Protein 2YST (pdb70)

InterPro domains:
  IPR002126 Cadherin-like [PF00028] (258-298)
  IPR002126 Cadherin-like [PF00028] (313-405)
  IPR002126 Cadherin-like [PF00028] (430-525)
  IPR002126 Cadherin-like [PF00028] (542-629)
  IPR002126 Cadherin-like [PF00028] (644-732)
  IPR002126 Cadherin-like [PF00028] (757-839)
  IPR002126 Cadherin-like [PR00205] (356-375)
  IPR002126 Cadherin-like [PR00205] (535-564)
  IPR002126 Cadherin-like [PR00205] (604-616)
  IPR002126 Cadherin-like [PR00205] (618-637)
  IPR002126 Cadherin-like [PR00205] (637-650)
  IPR002126 Cadherin-like [PR00205] (690-716)
  IPR002126 Cadherin-like [PR00205] (724-741)
  IPR002126 Cadherin-like [PS50268] (52-143)
  IPR002126 Cadherin-like [PS50268] (144-308)
  IPR002126 Cadherin-like [PS50268] (309-415)
  IPR002126 Cadherin-like [PS50268] (432-535)
  IPR002126 Cadherin-like [PS50268] (536-639)
  IPR002126 Cadherin-like [PS50268] (640-742)
  IPR002126 Cadherin-like [PS50268] (745-862)

Sequence (119 aa):
GSSGSSGNDNSPRFEKSVYEADLAENSAPGTPILQLRAADLDVGVNGQIEYVFGAATESVRRLLRLDETSGWLSVLHRIDREEVNQLRFTVMARDRGQPPKTDKATVVLNIKDENDNVPGSSGSSGNDNSPRFEKSVYEADLAENSAPGTPILQLRAADLDVGVNGQIEYVFGAATESVRRLLRLDETSGWLSVLHRIDREEVNQLRFTVMARDRGQPPKTDKATVVLNIKDENDNVPGSSGSSGNDNSPRFEKSVYEADLAENSAPGTPILQLRAADLDVGVNGQIEYVFGAATESVRRLLRLDETSGWLSVLHRIDREEVNQLRFTVMARDRGQPPKTDKATVVLNIKDENDNVPGSSGSSGNDNSPRFEKSVYEADLAENSAPGTPILQLRAADLDVGVNGQIEYVFGAATESVRRLLRLDETSGWLSVLHRIDREEVNQLRFTVMARDRGQPPKTDKATVVLNIKDENDNVPGSSGSSGNDNSPRFEKSVYEADLAENSAPGTPILQLRAADLDVGVNGQIEYVFGAATESVRRLLRLDETSGWLSVLHRIDREEVNQLRFTVMARDRGQPPKTDKATVVLNIKDENDNVPGSSGSSGNDNSPRFEKSVYEADLAENSAPGTPILQLRAADLDVGVNGQIEYVFGAATESVRRLLRLDETSGWLSVLHRIDREEVNQLRFTVMARDRGQPPKTDKATVVLNIKDENDNVPGSSGSSGNDNSPRFEKSVYEADLAENSAPGTPILQLRAADLDVGVNGQIEYVFGAATESVRRLLRLDETSGWLSVLHRIDREEVNQLRFTVMARDRGQPPKTDKATVVLNIKDENDNVPGSSGSSGNDNSPRFEKSVYEADLAENSAPGTPILQLRAADLDVGVNGQIEYVFGAATESVRRLLRLDETSGWLSVLHRIDREEVNQLRFTVMARDRGQPPKTDKATVVLNIKDENDNVPGSSGSSGNDNSPRFEKSVYEADLAENSAPGTPILQLRAADLDVGVNGQIEYVFGAATESVRRLLRLDETSGWLSVLHRIDREEVNQLRFTVMARDRGQPPKTDKATVVLNIKDENDNVPGSSGSSGNDNSPRFEKSVYEADLAENSAPGTPILQLRAADLDVGVNGQIEYVFGAATESVRRLLRLDETSGWLSVLHRIDREEVNQLRFTVMARDRGQPPKTDKATVVLNIKDENDNVPGSSGSSGNDNSPRFEKSVYEADLAENSAPGTPILQLRAADLDVGVNGQIEYVFGAATESVRRLLRLDETSGWLSVLHRIDREEVNQLRFTVMARDRGQPPKTDKATVVLNIKDENDNVPGSSGSSGNDNSPRFEKSVYEADLAENSAPGTPILQLRAADLDVGVNGQIEYVFGAATESVRRLLRLDETSGWLSVLHRIDREEVNQLRFTVMARDRGQPPKTDKATVVLNIKDENDNVPGSSGSSGNDNSPRFEKSVYEADLAENSAPGTPILQLRAADLDVGVNGQIEYVFGAATESVRRLLRLDETSGWLSVLHRIDREEVNQLRFTVMARDRGQPPKTDKATVVLNIKDENDNVPGSSGSSGNDNSPRFEKSVYEADLAENSAPGTPILQLRAADLDVGVNGQIEYVFGAATESVRRLLRLDETSGWLSVLHRIDREEVNQLRFTVMARDRGQPPKTDKATVVLNIKDENDNVPGSSGSSGNDNSPRFEKSVYEADLAENSAPGTPILQLRAADLDVGVNGQIEYVFGAATESVRRLLRLDETSGWLSVLHRIDREEVNQLRFTVMARDRGQPPKTDKATVVLNIKDENDNVPGSSGSSGNDNSPRFEKSVYEADLAENSAPGTPILQLRAADLDVGVNGQIEYVFGAATESVRRLLRLDETSGWLSVLHRIDREEVNQLRFTVMARDRGQPPKTDKATVVLNIKDENDNVPGSSGSSGNDNSPRFEKSVYEADLAENSAPGTPILQLRAADLDVGVNGQIEYVFGAATESVRRLLRLDETSGWLSVLHRIDREEVNQLRFTVMARDRGQPPKTDKATVVLNIKDENDNVPGSSGSSGNDNSPRFEKSVYEADLAENSAPGTPILQLRAADLDVGVNGQIEYVFGAATESVRRLLRLDETSGWLSVLHRIDREEVNQLRFTVMARDRGQPPKTDKATVVLNIKDENDNVPGSSGSSGNDNSPRFEKSVYEADLAENSAPGTPILQLRAADLDVGVNGQIEYVFGAATESVRRLLRLDETSGWLSVLHRIDREEVNQLRFTVMARDRGQPPKTDKATVVLNIKDENDNVPGSSGSSGNDNSPRFEKSVYEADLAENSAPGTPILQLRAADLDVGVNGQIEYVFGAATESVRRLLRLDETSGWLSVLHRIDREEVNQLRFTVMARDRGQPPKTDKATVVLNIKDENDNVP

Radius of gyration: 16.53 Å; Cα contacts (8 Å, |Δi|>4): 238; chains: 1; bounding box: 37×49×38 Å

Nearest PDB structures (foldseek):
  2yst-assembly1_A  TM=8.712E-01  e=1.179E-19  Homo sapiens
  6pim-assembly1_A  TM=8.375E-01  e=2.514E-11  Homo sapiens
  6mga-assembly1_A  TM=8.594E-01  e=1.061E-10  Homo sapiens
  6bx7-assembly1_A-2  TM=8.614E-01  e=1.999E-10  Homo sapiens
  6vfp-assembly1_A-2  TM=8.675E-01  e=1.684E-09  Homo sapiens

Structure (mmCIF, N/CA/C/O backbone):
data_2YST
#
_entry.id   2YST
#
loop_
_atom_site.group_PDB
_atom_site.id
_atom_site.type_symbol
_atom_site.label_atom_id
_atom_site.label_alt_id
_atom_site.label_comp_id
_atom_site.label_asym_id
_atom_site.label_entity_id
_atom_site.label_seq_id
_atom_site.pdbx_PDB_ins_code
_atom_site.Cartn_x
_atom_site.Cartn_y
_atom_site.Cartn_z
_atom_site.occupancy
_atom_site.B_iso_or_equiv
_atom_site.auth_seq_id
_atom_site.auth_comp_id
_atom_site.auth_asym_id
_atom_site.auth_atom_id
_atom_site.pdbx_PDB_model_num
ATOM 1 N N . GLY A 1 1 ? 21.236 20.235 24.895 1.00 0.00 1 GLY A N 1
ATOM 2 C CA . GLY A 1 1 ? 21.171 18.806 24.646 1.00 0.00 1 GLY A CA 1
ATOM 3 C C . GLY A 1 1 ? 21.691 18.433 23.272 1.00 0.00 1 GLY A C 1
ATOM 4 O O . GLY A 1 1 ? 22.886 18.551 23.000 1.00 0.00 1 GLY A O 1
ATOM 8 N N . SER A 1 2 ? 20.793 17.980 22.403 1.00 0.00 2 SER A N 1
ATOM 9 C CA . SER A 1 2 ? 21.170 17.583 21.052 1.00 0.00 2 SER A CA 1
ATOM 10 C C . SER A 1 2 ? 20.367 18.361 20.013 1.00 0.00 2 SER A C 1
ATOM 11 O O . SER A 1 2 ? 20.930 19.082 19.190 1.00 0.00 2 SER A O 1
ATOM 19 N N . SER A 1 3 ? 19.047 18.208 20.059 1.00 0.00 3 SER A N 1
ATOM 20 C CA . SER A 1 3 ? 18.165 18.892 19.121 1.00 0.00 3 SER A CA 1
ATOM 21 C C . SER A 1 3 ? 16.782 19.102 19.729 1.00 0.00 3 SER A C 1
ATOM 22 O O . SER A 1 3 ? 16.505 18.651 20.840 1.00 0.00 3 SER A O 1
ATOM 30 N N . GLY A 1 4 ? 15.917 19.792 18.992 1.00 0.00 4 GLY A N 1
ATOM 31 C CA . GLY A 1 4 ? 14.573 20.051 19.474 1.00 0.00 4 GLY A CA 1
ATOM 32 C C . GLY A 1 4 ? 13.758 20.882 18.503 1.00 0.00 4 GLY A C 1
ATOM 33 O O . GLY A 1 4 ? 13.329 21.988 18.831 1.00 0.00 4 GLY A O 1
ATOM 37 N N . SER A 1 5 ? 13.546 20.349 17.304 1.00 0.00 5 SER A N 1
ATOM 38 C CA . SER A 1 5 ? 12.782 21.052 16.279 1.00 0.00 5 SER A CA 1
ATOM 39 C C . SER A 1 5 ? 11.422 21.485 16.817 1.00 0.00 5 SER A C 1
ATOM 40 O O . SER A 1 5 ? 10.764 20.740 17.544 1.00 0.00 5 SER A O 1
ATOM 48 N N . SER A 1 6 ? 11.006 22.694 16.455 1.00 0.00 6 SER A N 1
ATOM 49 C CA . SER A 1 6 ? 9.726 23.229 16.903 1.00 0.00 6 SER A CA 1
ATOM 50 C C . SER A 1 6 ? 9.241 24.333 15.969 1.00 0.00 6 SER A C 1
ATOM 51 O O . SER A 1 6 ? 9.898 25.362 15.812 1.00 0.00 6 SER A O 1
ATOM 59 N N . GLY A 1 7 ? 8.086 24.111 15.349 1.00 0.00 7 GLY A N 1
ATOM 60 C CA . GLY A 1 7 ? 7.532 25.095 14.438 1.00 0.00 7 GLY A CA 1
ATOM 61 C C . GLY A 1 7 ? 6.611 24.475 13.406 1.00 0.00 7 GLY A C 1
ATOM 62 O O . GLY A 1 7 ? 5.707 23.714 13.748 1.00 0.00 7 GLY A O 1
ATOM 66 N N . ASN A 1 8 ? 6.840 24.802 12.138 1.00 0.00 8 ASN A N 1
ATOM 67 C CA . ASN A 1 8 ? 6.022 24.273 11.052 1.00 0.00 8 ASN A CA 1
ATOM 68 C C . ASN A 1 8 ? 6.897 23.700 9.941 1.00 0.00 8 ASN A C 1
ATOM 69 O O . ASN A 1 8 ? 7.934 24.269 9.598 1.00 0.00 8 ASN A O 1
ATOM 80 N N . ASP A 1 9 ? 6.472 22.573 9.383 1.00 0.00 9 ASP A N 1
ATOM 81 C CA . ASP A 1 9 ? 7.215 21.923 8.309 1.00 0.00 9 ASP A CA 1
ATOM 82 C C . ASP A 1 9 ? 6.271 21.191 7.361 1.00 0.00 9 ASP A C 1
ATOM 83 O O . ASP A 1 9 ? 5.433 20.400 7.791 1.00 0.00 9 ASP A O 1
ATOM 92 N N . ASN A 1 10 ? 6.413 21.462 6.067 1.00 0.00 10 ASN A N 1
ATOM 93 C CA . ASN A 1 10 ? 5.571 20.830 5.057 1.00 0.00 10 ASN A CA 1
ATOM 94 C C . ASN A 1 10 ? 6.172 19.504 4.601 1.00 0.00 10 ASN A C 1
ATOM 95 O O . ASN A 1 10 ? 6.043 19.119 3.439 1.00 0.00 10 ASN A O 1
ATOM 106 N N . SER A 1 11 ? 6.829 18.809 5.524 1.00 0.00 11 SER A N 1
ATOM 107 C CA . SER A 1 11 ? 7.453 17.527 5.216 1.00 0.00 11 SER A CA 1
ATOM 108 C C . SER A 1 11 ? 6.417 16.525 4.716 1.00 0.00 11 SER A C 1
ATOM 109 O O . SER A 1 11 ? 5.241 16.576 5.077 1.00 0.00 11 SER A O 1
ATOM 117 N N . PRO A 1 12 ? 6.863 15.590 3.864 1.00 0.00 12 PRO A N 1
ATOM 118 C CA . PRO A 1 12 ? 5.992 14.558 3.295 1.00 0.00 12 PRO A CA 1
ATOM 119 C C . PRO A 1 12 ? 5.548 13.536 4.336 1.00 0.00 12 PRO A C 1
ATOM 120 O O . PRO A 1 12 ? 6.365 13.011 5.093 1.00 0.00 12 PRO A O 1
ATOM 131 N N . ARG A 1 13 ? 4.248 13.258 4.369 1.00 0.00 13 ARG A N 1
ATOM 132 C CA . ARG A 1 13 ? 3.696 12.300 5.318 1.00 0.00 13 ARG A CA 1
ATOM 133 C C . ARG A 1 13 ? 2.671 11.394 4.642 1.00 0.00 13 ARG A C 1
ATOM 134 O O . ARG A 1 13 ? 1.756 11.868 3.968 1.00 0.00 13 ARG A O 1
ATOM 155 N N . PHE A 1 14 ? 2.831 10.088 4.826 1.00 0.00 14 PHE A N 1
ATOM 156 C CA . PHE A 1 14 ? 1.921 9.115 4.233 1.00 0.00 14 PHE A CA 1
ATOM 157 C C . PHE A 1 14 ? 0.602 9.066 4.999 1.00 0.00 14 PHE A C 1
ATOM 158 O O . PHE A 1 14 ? 0.545 9.412 6.179 1.00 0.00 14 PHE A O 1
ATOM 175 N N . GLU A 1 15 ? -0.455 8.633 4.319 1.00 0.00 15 GLU A N 1
ATOM 176 C CA . GLU A 1 15 ? -1.773 8.539 4.936 1.00 0.00 15 GLU A CA 1
ATOM 177 C C . GLU A 1 15 ? -1.764 7.543 6.092 1.00 0.00 15 GLU A C 1
ATOM 178 O O . GLU A 1 15 ? -2.229 7.845 7.191 1.00 0.00 15 GLU A O 1
ATOM 190 N N . LYS A 1 16 ? -1.232 6.353 5.835 1.00 0.00 16 LYS A N 1
ATOM 191 C CA . LYS A 1 16 ? -1.160 5.310 6.852 1.00 0.00 16 LYS A CA 1
ATOM 192 C C . LYS A 1 16 ? 0.288 5.025 7.238 1.00 0.00 16 LYS A C 1
ATOM 193 O O . LYS A 1 16 ? 1.147 4.852 6.374 1.00 0.00 16 LYS A O 1
ATOM 212 N N . SER A 1 17 ? 0.550 4.976 8.540 1.00 0.00 17 SER A N 1
ATOM 213 C CA . SER A 1 17 ? 1.894 4.714 9.039 1.00 0.00 17 SER A CA 1
ATOM 214 C C . SER A 1 17 ? 2.409 3.370 8.533 1.00 0.00 17 SER A C 1
ATOM 215 O O . SER A 1 17 ? 3.554 3.256 8.096 1.00 0.00 17 SER A O 1
ATOM 223 N N . VAL A 1 18 ? 1.555 2.354 8.596 1.00 0.00 18 VAL A N 1
ATOM 224 C CA . VAL A 1 18 ? 1.921 1.017 8.143 1.00 0.00 18 VAL A CA 1
ATOM 225 C C . VAL A 1 18 ? 0.911 0.482 7.135 1.00 0.00 18 VAL A C 1
ATOM 226 O O . VAL A 1 18 ? -0.132 -0.055 7.511 1.00 0.00 18 VAL A O 1
ATOM 239 N N . TYR A 1 19 ? 1.226 0.631 5.853 1.00 0.00 19 TYR A N 1
ATOM 240 C CA . TYR A 1 19 ? 0.345 0.164 4.790 1.00 0.00 19 TYR A CA 1
ATOM 241 C C . TYR A 1 19 ? 0.216 -1.356 4.817 1.00 0.00 19 TYR A C 1
ATOM 242 O O . TYR A 1 19 ? 1.158 -2.075 4.487 1.00 0.00 19 TYR A O 1
ATOM 260 N N . GLU A 1 20 ? -0.959 -1.836 5.213 1.00 0.00 20 GLU A N 1
ATOM 261 C CA . GLU A 1 20 ? -1.212 -3.271 5.283 1.00 0.00 20 GLU A CA 1
ATOM 262 C C . GLU A 1 20 ? -2.127 -3.718 4.147 1.00 0.00 20 GLU A C 1
ATOM 263 O O . GLU A 1 20 ? -3.252 -3.237 4.016 1.00 0.00 20 GLU A O 1
ATOM 275 N N . ALA A 1 21 ? -1.635 -4.642 3.328 1.00 0.00 21 ALA A N 1
ATOM 276 C CA . ALA A 1 21 ? -2.408 -5.156 2.204 1.00 0.00 21 ALA A CA 1
ATOM 277 C C . ALA A 1 21 ? -2.166 -6.649 2.008 1.00 0.00 21 ALA A C 1
ATOM 278 O O . ALA A 1 21 ? -1.149 -7.185 2.450 1.00 0.00 21 ALA A O 1
ATOM 285 N N . ASP A 1 22 ? -3.104 -7.314 1.343 1.00 0.00 22 ASP A N 1
ATOM 286 C CA . ASP A 1 22 ? -2.992 -8.745 1.088 1.00 0.00 22 ASP A CA 1
ATOM 287 C C . ASP A 1 22 ? -2.587 -9.009 -0.359 1.00 0.00 22 ASP A C 1
ATOM 288 O O . ASP A 1 22 ? -3.278 -8.599 -1.293 1.00 0.00 22 ASP A O 1
ATOM 297 N N . LEU A 1 23 ? -1.463 -9.694 -0.538 1.00 0.00 23 LEU A N 1
ATOM 298 C CA . LEU A 1 23 ? -0.965 -10.012 -1.872 1.00 0.00 23 LEU A CA 1
ATOM 299 C C . LEU A 1 23 ? -1.082 -11.507 -2.155 1.00 0.00 23 LEU A C 1
ATOM 300 O O . LEU A 1 23 ? -0.527 -12.331 -1.429 1.00 0.00 23 LEU A O 1
ATOM 316 N N . ALA A 1 24 ? -1.806 -11.848 -3.216 1.00 0.00 24 ALA A N 1
ATOM 317 C CA . ALA A 1 24 ? -1.992 -13.242 -3.597 1.00 0.00 24 ALA A CA 1
ATOM 318 C C . ALA A 1 24 ? -0.707 -13.831 -4.168 1.00 0.00 24 ALA A C 1
ATOM 319 O O . ALA A 1 24 ? -0.247 -13.424 -5.234 1.00 0.00 24 ALA A O 1
ATOM 326 N N . GLU A 1 25 ? -0.132 -14.792 -3.451 1.00 0.00 25 GLU A N 1
ATOM 327 C CA . GLU A 1 25 ? 1.102 -15.435 -3.886 1.00 0.00 25 GLU A CA 1
ATOM 328 C C . GLU A 1 25 ? 1.076 -15.698 -5.389 1.00 0.00 25 GLU A C 1
ATOM 329 O O . GLU A 1 25 ? 2.115 -15.693 -6.049 1.00 0.00 25 GLU A O 1
ATOM 341 N N . ASN A 1 26 ? -0.118 -15.930 -5.924 1.00 0.00 26 ASN A N 1
ATOM 342 C CA . ASN A 1 26 ? -0.280 -16.196 -7.349 1.00 0.00 26 ASN A CA 1
ATOM 343 C C . ASN A 1 26 ? -0.371 -14.894 -8.139 1.00 0.00 26 ASN A C 1
ATOM 344 O O . ASN A 1 26 ? -1.045 -14.825 -9.166 1.00 0.00 26 ASN A O 1
ATOM 355 N N . SER A 1 27 ? 0.314 -13.864 -7.652 1.00 0.00 27 SER A N 1
ATOM 356 C CA . SER A 1 27 ? 0.308 -12.563 -8.310 1.00 0.00 27 SER A CA 1
ATOM 357 C C . SER A 1 27 ? 1.369 -12.504 -9.406 1.00 0.00 27 SER A C 1
ATOM 358 O O . SER A 1 27 ? 2.552 -12.726 -9.151 1.00 0.00 27 SER A O 1
ATOM 366 N N . ALA A 1 28 ? 0.935 -12.202 -10.625 1.00 0.00 28 ALA A N 1
ATOM 367 C CA . ALA A 1 28 ? 1.846 -12.111 -11.759 1.00 0.00 28 ALA A CA 1
ATOM 368 C C . ALA A 1 28 ? 2.994 -11.151 -11.465 1.00 0.00 28 ALA A C 1
ATOM 369 O O . ALA A 1 28 ? 2.976 -10.404 -10.487 1.00 0.00 28 ALA A O 1
ATOM 376 N N . PRO A 1 29 ? 4.019 -11.172 -12.330 1.00 0.00 29 PRO A N 1
ATOM 377 C CA . PRO A 1 29 ? 5.196 -10.309 -12.184 1.00 0.00 29 PRO A CA 1
ATOM 378 C C . PRO A 1 29 ? 4.875 -8.842 -12.447 1.00 0.00 29 PRO A C 1
ATOM 379 O O . PRO A 1 29 ? 5.764 -7.991 -12.438 1.00 0.00 29 PRO A O 1
ATOM 390 N N . GLY A 1 30 ? 3.598 -8.552 -12.680 1.00 0.00 30 GLY A N 1
ATOM 391 C CA . GLY A 1 30 ? 3.183 -7.186 -12.941 1.00 0.00 30 GLY A CA 1
ATOM 392 C C . GLY A 1 30 ? 1.816 -6.875 -12.367 1.00 0.00 30 GLY A C 1
ATOM 393 O O . GLY A 1 30 ? 1.054 -6.098 -12.942 1.00 0.00 30 GLY A O 1
ATOM 397 N N . THR A 1 31 ? 1.502 -7.485 -11.228 1.00 0.00 31 THR A N 1
ATOM 398 C CA . THR A 1 31 ? 0.216 -7.272 -10.576 1.00 0.00 31 THR A CA 1
ATOM 399 C C . THR A 1 31 ? 0.282 -6.106 -9.597 1.00 0.00 31 THR A C 1
ATOM 400 O O . THR A 1 31 ? 1.188 -6.010 -8.769 1.00 0.00 31 THR A O 1
ATOM 411 N N . PRO A 1 32 ? -0.700 -5.197 -9.690 1.00 0.00 32 PRO A N 1
ATOM 412 C CA . PRO A 1 32 ? -0.776 -4.021 -8.819 1.00 0.00 32 PRO A CA 1
ATOM 413 C C . PRO A 1 32 ? -1.118 -4.388 -7.379 1.00 0.00 32 PRO A C 1
ATOM 414 O O . PRO A 1 32 ? -2.126 -5.045 -7.119 1.00 0.00 32 PRO A O 1
ATOM 425 N N . ILE A 1 33 ? -0.274 -3.958 -6.447 1.00 0.00 33 ILE A N 1
ATOM 426 C CA . ILE A 1 33 ? -0.489 -4.240 -5.033 1.00 0.00 33 ILE A CA 1
ATOM 427 C C . ILE A 1 33 ? -1.257 -3.109 -4.358 1.00 0.00 33 ILE A C 1
ATOM 428 O O . ILE A 1 33 ? -2.382 -3.298 -3.893 1.00 0.00 33 ILE A O 1
ATOM 444 N N . LEU A 1 34 ? -0.643 -1.932 -4.308 1.00 0.00 34 LEU A N 1
ATOM 445 C CA . LEU A 1 34 ? -1.270 -0.768 -3.690 1.00 0.00 34 LEU A CA 1
ATOM 446 C C . LEU A 1 34 ? -0.560 0.517 -4.105 1.00 0.00 34 LEU A C 1
ATOM 447 O O . LEU A 1 34 ? 0.440 0.480 -4.822 1.00 0.00 34 LEU A O 1
ATOM 463 N N . GLN A 1 35 ? -1.082 1.650 -3.648 1.00 0.00 35 GLN A N 1
ATOM 464 C CA . GLN A 1 35 ? -0.497 2.946 -3.971 1.00 0.00 35 GLN A CA 1
ATOM 465 C C . GLN A 1 35 ? -0.100 3.695 -2.704 1.00 0.00 35 GLN A C 1
ATOM 466 O O . GLN A 1 35 ? -0.789 3.623 -1.685 1.00 0.00 35 GLN A O 1
ATOM 480 N N . LEU A 1 36 ? 1.014 4.415 -2.772 1.00 0.00 36 LEU A N 1
ATOM 481 C CA . LEU A 1 36 ? 1.504 5.178 -1.629 1.00 0.00 36 LEU A CA 1
ATOM 482 C C . LEU A 1 36 ? 1.188 6.662 -1.790 1.00 0.00 36 LEU A C 1
ATOM 483 O O . LEU A 1 36 ? 1.829 7.361 -2.574 1.00 0.00 36 LEU A O 1
ATOM 499 N N . ARG A 1 37 ? 0.198 7.135 -1.040 1.00 0.00 37 ARG A N 1
ATOM 500 C CA . ARG A 1 37 ? -0.202 8.536 -1.099 1.00 0.00 37 ARG A CA 1
ATOM 501 C C . ARG A 1 37 ? 0.700 9.396 -0.218 1.00 0.00 37 ARG A C 1
ATOM 502 O O . ARG A 1 37 ? 1.246 8.923 0.778 1.00 0.00 37 ARG A O 1
ATOM 523 N N . ALA A 1 38 ? 0.851 10.662 -0.594 1.00 0.00 38 ALA A N 1
ATOM 524 C CA . ALA A 1 38 ? 1.685 11.588 0.162 1.00 0.00 38 ALA A CA 1
ATOM 525 C C . ALA A 1 38 ? 0.928 12.873 0.482 1.00 0.00 38 ALA A C 1
ATOM 526 O O . ALA A 1 38 ? 1.470 13.971 0.359 1.00 0.00 38 ALA A O 1
ATOM 533 N N . ALA A 1 39 ? -0.328 12.728 0.891 1.00 0.00 39 ALA A N 1
ATOM 534 C CA . ALA A 1 39 ? -1.158 13.877 1.230 1.00 0.00 39 ALA A CA 1
ATOM 535 C C . ALA A 1 39 ? -0.323 14.999 1.837 1.00 0.00 39 ALA A C 1
ATOM 536 O O . ALA A 1 39 ? 0.358 14.804 2.844 1.00 0.00 39 ALA A O 1
ATOM 543 N N . ASP A 1 40 ? -0.378 16.173 1.218 1.00 0.00 40 ASP A N 1
ATOM 544 C CA . ASP A 1 40 ? 0.373 17.327 1.698 1.00 0.00 40 ASP A CA 1
ATOM 545 C C . ASP A 1 40 ? -0.561 18.372 2.299 1.00 0.00 40 ASP A C 1
ATOM 546 O O . ASP A 1 40 ? -0.114 19.405 2.800 1.00 0.00 40 ASP A O 1
ATOM 555 N N . LEU A 1 41 ? -1.860 18.099 2.244 1.00 0.00 41 LEU A N 1
ATOM 556 C CA . LEU A 1 41 ? -2.858 19.016 2.782 1.00 0.00 41 LEU A CA 1
ATOM 557 C C . LEU A 1 41 ? -2.755 20.385 2.116 1.00 0.00 41 LEU A C 1
ATOM 558 O O . LEU A 1 41 ? -3.093 21.405 2.716 1.00 0.00 41 LEU A O 1
ATOM 574 N N . ASP A 1 42 ? -2.288 20.398 0.872 1.00 0.00 42 ASP A N 1
ATOM 575 C CA . ASP A 1 42 ? -2.144 21.641 0.123 1.00 0.00 42 ASP A CA 1
ATOM 576 C C . ASP A 1 42 ? -3.078 21.660 -1.083 1.00 0.00 42 ASP A C 1
ATOM 577 O O . ASP A 1 42 ? -2.864 22.409 -2.036 1.00 0.00 42 ASP A O 1
ATOM 586 N N . VAL A 1 43 ? -4.116 20.831 -1.034 1.00 0.00 43 VAL A 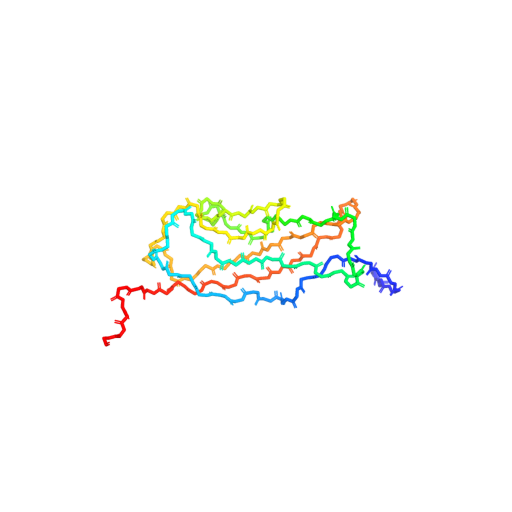N 1
ATOM 587 C CA . VAL A 1 43 ? -5.084 20.753 -2.121 1.00 0.00 43 VAL A CA 1
ATOM 588 C C . VAL A 1 43 ? -4.385 20.678 -3.474 1.00 0.00 43 VAL A C 1
ATOM 589 O O . VAL A 1 43 ? -4.919 21.131 -4.486 1.00 0.00 43 VAL A O 1
ATOM 602 N N . GLY A 1 44 ? -3.187 20.103 -3.485 1.00 0.00 44 GLY A N 1
ATOM 603 C CA . GLY A 1 44 ? -2.434 19.979 -4.719 1.00 0.00 44 GLY A CA 1
ATOM 604 C C . GLY A 1 44 ? -1.113 20.720 -4.670 1.00 0.00 44 GLY A C 1
ATOM 605 O O . GLY A 1 44 ? -1.083 21.950 -4.633 1.00 0.00 44 GLY A O 1
ATOM 609 N N . VAL A 1 45 ? -0.015 19.970 -4.667 1.00 0.00 45 VAL A N 1
ATOM 610 C CA . VAL A 1 45 ? 1.316 20.563 -4.620 1.00 0.00 45 VAL A CA 1
ATOM 611 C C . VAL A 1 45 ? 1.924 20.658 -6.015 1.00 0.00 45 VAL A C 1
ATOM 612 O O . VAL A 1 45 ? 1.272 20.346 -7.010 1.00 0.00 45 VAL A O 1
ATOM 625 N N . ASN A 1 46 ? 3.180 21.089 -6.079 1.00 0.00 46 ASN A N 1
ATOM 626 C CA . ASN A 1 46 ? 3.877 21.225 -7.352 1.00 0.00 46 ASN A CA 1
ATOM 627 C C . ASN A 1 46 ? 4.516 19.903 -7.766 1.00 0.00 46 ASN A C 1
ATOM 628 O O . ASN A 1 46 ? 5.488 19.880 -8.520 1.00 0.00 46 ASN A O 1
ATOM 639 N N . GLY A 1 47 ? 3.962 18.802 -7.268 1.00 0.00 47 GLY A N 1
ATOM 640 C CA . GLY A 1 47 ? 4.490 17.491 -7.597 1.00 0.00 47 GLY A CA 1
ATOM 641 C C . GLY A 1 47 ? 5.949 17.341 -7.215 1.00 0.00 47 GLY A C 1
ATOM 642 O O . GLY A 1 47 ? 6.790 17.037 -8.060 1.00 0.00 47 GLY A O 1
ATOM 646 N N . GLN A 1 48 ? 6.250 17.557 -5.938 1.00 0.00 48 GLN A N 1
ATOM 647 C CA . GLN A 1 48 ? 7.618 17.446 -5.448 1.00 0.00 48 GLN A CA 1
ATOM 648 C C . GLN A 1 48 ? 7.738 16.329 -4.416 1.00 0.00 48 GLN A C 1
ATOM 649 O O . GLN A 1 48 ? 8.435 16.472 -3.411 1.00 0.00 48 GLN A O 1
ATOM 663 N N . ILE A 1 49 ? 7.054 15.219 -4.671 1.00 0.00 49 ILE A N 1
ATOM 664 C CA . ILE A 1 49 ? 7.084 14.078 -3.764 1.00 0.00 49 ILE A CA 1
ATOM 665 C C . ILE A 1 49 ? 7.221 12.768 -4.533 1.00 0.00 49 ILE A C 1
ATOM 666 O O . ILE A 1 49 ? 6.330 12.388 -5.293 1.00 0.00 49 ILE A O 1
ATOM 682 N N . GLU A 1 50 ? 8.342 12.083 -4.330 1.00 0.00 50 GLU A N 1
ATOM 683 C CA . GLU A 1 50 ? 8.594 10.815 -5.004 1.00 0.00 50 GLU A CA 1
ATOM 684 C C . GLU A 1 50 ? 8.518 9.651 -4.020 1.00 0.00 50 GLU A C 1
ATOM 685 O O . GLU A 1 50 ? 8.473 9.852 -2.806 1.00 0.00 50 GLU A O 1
ATOM 697 N N . TYR A 1 51 ? 8.504 8.434 -4.552 1.00 0.00 51 TYR A N 1
ATOM 698 C CA . TYR A 1 51 ? 8.431 7.238 -3.722 1.00 0.00 51 TYR A CA 1
ATOM 699 C C . TYR A 1 51 ? 9.543 6.257 -4.080 1.00 0.00 51 TYR A C 1
ATOM 700 O O . TYR A 1 51 ? 9.551 5.678 -5.166 1.00 0.00 51 TYR A O 1
ATOM 718 N N . VAL A 1 52 ? 10.483 6.076 -3.157 1.00 0.00 52 VAL A N 1
ATOM 719 C CA . VAL A 1 52 ? 11.601 5.165 -3.372 1.00 0.00 52 VAL A CA 1
ATOM 720 C C . VAL A 1 52 ? 11.692 4.133 -2.254 1.00 0.00 52 VAL A C 1
ATOM 721 O O . VAL A 1 52 ? 10.997 4.235 -1.242 1.00 0.00 52 VAL A O 1
ATOM 734 N N . PHE A 1 53 ? 12.554 3.140 -2.442 1.00 0.00 53 PHE A N 1
ATOM 735 C CA . PHE A 1 53 ? 12.737 2.088 -1.448 1.00 0.00 53 PHE A CA 1
ATOM 736 C C . PHE A 1 53 ? 13.590 2.582 -0.284 1.00 0.00 53 PHE A C 1
ATOM 737 O O . PHE A 1 53 ? 14.697 3.082 -0.480 1.00 0.00 53 PHE A O 1
ATOM 754 N N . GLY A 1 54 ? 13.067 2.437 0.930 1.00 0.00 54 GLY A N 1
ATOM 755 C CA . GLY A 1 54 ? 13.793 2.873 2.108 1.00 0.00 54 GLY A CA 1
ATOM 756 C C . GLY A 1 54 ? 14.609 1.758 2.732 1.00 0.00 54 GLY A C 1
ATOM 757 O O . GLY A 1 54 ? 15.811 1.651 2.493 1.00 0.00 54 GLY A O 1
ATOM 761 N N . ALA A 1 55 ? 13.954 0.926 3.536 1.00 0.00 55 ALA A N 1
ATOM 762 C CA . ALA A 1 55 ? 14.626 -0.186 4.196 1.00 0.00 55 ALA A CA 1
ATOM 763 C C . ALA A 1 55 ? 14.089 -1.524 3.700 1.00 0.00 55 ALA A C 1
ATOM 764 O O . ALA A 1 55 ? 13.259 -2.152 4.357 1.00 0.00 55 ALA A O 1
ATOM 771 N N . ALA A 1 56 ? 14.566 -1.954 2.537 1.00 0.00 56 ALA A N 1
ATOM 772 C CA . ALA A 1 56 ? 14.134 -3.219 1.954 1.00 0.00 56 ALA A CA 1
ATOM 773 C C . ALA A 1 56 ? 15.317 -4.158 1.743 1.00 0.00 56 ALA A C 1
ATOM 774 O O . ALA A 1 56 ? 16.469 -3.783 1.964 1.00 0.00 56 ALA A O 1
ATOM 781 N N . THR A 1 57 ? 15.025 -5.382 1.315 1.00 0.00 57 THR A N 1
ATOM 782 C CA . THR A 1 57 ? 16.064 -6.376 1.076 1.00 0.00 57 THR A CA 1
ATOM 783 C C . THR A 1 57 ? 16.411 -6.464 -0.406 1.00 0.00 57 THR A C 1
ATOM 784 O O . THR A 1 57 ? 15.806 -5.784 -1.235 1.00 0.00 57 THR A O 1
ATOM 795 N N . GLU A 1 58 ? 17.388 -7.305 -0.732 1.00 0.00 58 GLU A N 1
ATOM 796 C CA . GLU A 1 58 ? 17.814 -7.480 -2.115 1.00 0.00 58 GLU A CA 1
ATOM 797 C C . GLU A 1 58 ? 16.823 -8.349 -2.884 1.00 0.00 58 GLU A C 1
ATOM 798 O O . GLU A 1 58 ? 16.751 -8.290 -4.112 1.00 0.00 58 GLU A O 1
ATOM 810 N N . SER A 1 59 ? 16.062 -9.157 -2.153 1.00 0.00 59 SER A N 1
ATOM 811 C CA . SER A 1 59 ? 15.078 -10.042 -2.765 1.00 0.00 59 SER A CA 1
ATOM 812 C C . SER A 1 59 ? 13.722 -9.352 -2.878 1.00 0.00 59 SER A C 1
ATOM 813 O O . SER A 1 59 ? 12.838 -9.809 -3.602 1.00 0.00 59 SER A O 1
ATOM 821 N N . VAL A 1 60 ? 13.565 -8.247 -2.155 1.00 0.00 60 VAL A N 1
ATOM 822 C CA . VAL A 1 60 ? 12.318 -7.492 -2.174 1.00 0.00 60 VAL A CA 1
ATOM 823 C C . VAL A 1 60 ? 12.338 -6.425 -3.262 1.00 0.00 60 VAL A C 1
ATOM 824 O O . VAL A 1 60 ? 11.299 -6.073 -3.820 1.00 0.00 60 VAL A O 1
ATOM 837 N N . ARG A 1 61 ? 13.528 -5.913 -3.559 1.00 0.00 61 ARG A N 1
ATOM 838 C CA . ARG A 1 61 ? 13.684 -4.884 -4.581 1.00 0.00 61 ARG A CA 1
ATOM 839 C C . ARG A 1 61 ? 13.629 -5.494 -5.979 1.00 0.00 61 ARG A C 1
ATOM 840 O O . ARG A 1 61 ? 13.372 -4.798 -6.961 1.00 0.00 61 ARG A O 1
ATOM 861 N N . ARG A 1 62 ? 13.872 -6.798 -6.060 1.00 0.00 62 ARG A N 1
ATOM 862 C CA . ARG A 1 62 ? 13.853 -7.501 -7.337 1.00 0.00 62 ARG A CA 1
ATOM 863 C C . ARG A 1 62 ? 12.554 -8.283 -7.507 1.00 0.00 62 ARG A C 1
ATOM 864 O O . ARG A 1 62 ? 12.181 -8.655 -8.621 1.00 0.00 62 ARG A O 1
ATOM 885 N N . LEU A 1 63 ? 11.869 -8.531 -6.396 1.00 0.00 63 LEU A N 1
ATOM 886 C CA . LEU A 1 63 ? 10.611 -9.270 -6.422 1.00 0.00 63 LEU A CA 1
ATOM 887 C C . LEU A 1 63 ? 9.426 -8.322 -6.572 1.00 0.00 63 LEU A C 1
ATOM 888 O O . LEU A 1 63 ? 8.346 -8.725 -7.007 1.00 0.00 63 LEU A O 1
ATOM 904 N N . LEU A 1 64 ? 9.634 -7.061 -6.212 1.00 0.00 64 LEU A N 1
ATOM 905 C CA . LEU A 1 64 ? 8.583 -6.054 -6.309 1.00 0.00 64 LEU A CA 1
ATOM 906 C C . LEU A 1 64 ? 9.098 -4.794 -6.999 1.00 0.00 64 LEU A C 1
ATOM 907 O O . LEU A 1 64 ? 10.283 -4.472 -6.920 1.00 0.00 64 LEU A O 1
ATOM 923 N N . ARG A 1 65 ? 8.198 -4.086 -7.673 1.00 0.00 65 ARG A N 1
ATOM 924 C CA . ARG A 1 65 ? 8.561 -2.861 -8.376 1.00 0.00 65 ARG A CA 1
ATOM 925 C C . ARG A 1 65 ? 7.683 -1.696 -7.928 1.00 0.00 65 ARG A C 1
ATOM 926 O O . ARG A 1 65 ? 6.471 -1.844 -7.768 1.00 0.00 65 ARG A O 1
ATOM 947 N N . LEU A 1 66 ? 8.302 -0.538 -7.727 1.00 0.00 66 LEU A N 1
ATOM 948 C CA . LEU A 1 66 ? 7.578 0.652 -7.296 1.00 0.00 66 LEU A CA 1
ATOM 949 C C . LEU A 1 66 ? 7.904 1.842 -8.193 1.00 0.00 66 LEU A C 1
ATOM 950 O O . LEU A 1 66 ? 9.071 2.147 -8.436 1.00 0.00 66 LEU A O 1
ATOM 966 N N . ASP A 1 67 ? 6.865 2.511 -8.681 1.00 0.00 67 ASP A N 1
ATOM 967 C CA . ASP A 1 67 ? 7.040 3.670 -9.548 1.00 0.00 67 ASP A CA 1
ATOM 968 C C . ASP A 1 67 ? 7.253 4.937 -8.726 1.00 0.00 67 ASP A C 1
ATOM 969 O O . ASP A 1 67 ? 6.468 5.245 -7.829 1.00 0.00 67 ASP A O 1
ATOM 978 N N . GLU A 1 68 ? 8.319 5.667 -9.038 1.00 0.00 68 GLU A N 1
ATOM 979 C CA . GLU A 1 68 ? 8.635 6.900 -8.326 1.00 0.00 68 GLU A CA 1
ATOM 980 C C . GLU A 1 68 ? 7.941 8.095 -8.973 1.00 0.00 68 GLU A C 1
ATOM 981 O O . GLU A 1 68 ? 7.753 9.136 -8.342 1.00 0.00 68 GLU A O 1
ATOM 993 N N . THR A 1 69 ? 7.562 7.939 -10.238 1.00 0.00 69 THR A N 1
ATOM 994 C CA . THR A 1 69 ? 6.891 9.004 -10.972 1.00 0.00 69 THR A CA 1
ATOM 995 C C . THR A 1 69 ? 5.408 9.062 -10.623 1.00 0.00 69 THR A C 1
ATOM 996 O O . THR A 1 69 ? 4.783 10.120 -10.701 1.00 0.00 69 THR A O 1
ATOM 1007 N N . SER A 1 70 ? 4.850 7.919 -10.238 1.00 0.00 70 SER A N 1
ATOM 1008 C CA . SER A 1 70 ? 3.439 7.839 -9.880 1.00 0.00 70 SER A CA 1
ATOM 1009 C C . SER A 1 70 ? 3.270 7.418 -8.424 1.00 0.00 70 SER A C 1
ATOM 1010 O O . SER A 1 70 ? 2.337 7.846 -7.746 1.00 0.00 70 SER A O 1
ATOM 1018 N N . GLY A 1 71 ? 4.182 6.574 -7.949 1.00 0.00 71 GLY A N 1
ATOM 1019 C CA . GLY A 1 71 ? 4.118 6.108 -6.576 1.00 0.00 71 GLY A CA 1
ATOM 1020 C C . GLY A 1 71 ? 3.292 4.845 -6.431 1.00 0.00 71 GLY A C 1
ATOM 1021 O O . GLY A 1 71 ? 2.860 4.502 -5.331 1.00 0.00 71 GLY A O 1
ATOM 1025 N N . TRP A 1 72 ? 3.071 4.154 -7.543 1.00 0.00 72 TRP A N 1
ATOM 1026 C CA . TRP A 1 72 ? 2.289 2.923 -7.535 1.00 0.00 72 TRP A CA 1
ATOM 1027 C C . TRP A 1 72 ? 3.176 1.716 -7.248 1.00 0.00 72 TRP A C 1
ATOM 1028 O O . TRP A 1 72 ? 4.245 1.565 -7.841 1.00 0.00 72 TRP A O 1
ATOM 1049 N N . LEU A 1 73 ? 2.728 0.861 -6.337 1.00 0.00 73 LEU A N 1
ATOM 1050 C CA . LEU A 1 73 ? 3.482 -0.334 -5.972 1.00 0.00 73 LEU A CA 1
ATOM 1051 C C . LEU A 1 73 ? 2.853 -1.582 -6.582 1.00 0.00 73 LEU A C 1
ATOM 1052 O O . LEU A 1 73 ? 1.669 -1.854 -6.383 1.00 0.00 73 LEU A O 1
ATOM 1068 N N . SER A 1 74 ? 3.655 -2.339 -7.325 1.00 0.00 74 SER A N 1
ATOM 1069 C CA . SER A 1 74 ? 3.176 -3.559 -7.965 1.00 0.00 74 SER A CA 1
ATOM 1070 C C . SER A 1 74 ? 4.240 -4.652 -7.916 1.00 0.00 74 SER A C 1
ATOM 1071 O O . SER A 1 74 ? 5.317 -4.460 -7.351 1.00 0.00 74 SER A O 1
ATOM 1079 N N . VAL A 1 75 ? 3.929 -5.799 -8.511 1.00 0.00 75 VAL A N 1
ATOM 1080 C CA . VAL A 1 75 ? 4.857 -6.923 -8.536 1.00 0.00 75 VAL A CA 1
ATOM 1081 C C . VAL A 1 75 ? 5.786 -6.841 -9.742 1.00 0.00 75 VAL A C 1
ATOM 1082 O O . VAL A 1 75 ? 5.460 -6.213 -10.749 1.00 0.00 75 VAL A O 1
ATOM 1095 N N . LEU A 1 76 ? 6.945 -7.481 -9.632 1.00 0.00 76 LEU A N 1
ATOM 1096 C CA . LEU A 1 76 ? 7.924 -7.482 -10.714 1.00 0.00 76 LEU A CA 1
ATOM 1097 C C . LEU A 1 76 ? 8.257 -8.907 -11.146 1.00 0.00 76 LEU A C 1
ATOM 1098 O O . LEU A 1 76 ? 8.450 -9.178 -12.332 1.00 0.00 76 LEU A O 1
ATOM 1114 N N . HIS A 1 77 ? 8.321 -9.814 -10.177 1.00 0.00 77 HIS A N 1
ATOM 1115 C CA . HIS A 1 77 ? 8.628 -11.212 -10.457 1.00 0.00 77 HIS A CA 1
ATOM 1116 C C . HIS A 1 77 ? 7.676 -12.138 -9.706 1.00 0.00 77 HIS A C 1
ATOM 1117 O O . HIS A 1 77 ? 7.147 -11.780 -8.654 1.00 0.00 77 HIS A O 1
ATOM 1132 N N . ARG A 1 78 ? 7.462 -13.329 -10.255 1.00 0.00 78 ARG A N 1
ATOM 1133 C CA . ARG A 1 78 ? 6.572 -14.306 -9.638 1.00 0.00 78 ARG A CA 1
ATOM 1134 C C . ARG A 1 78 ? 6.801 -14.374 -8.131 1.00 0.00 78 ARG A C 1
ATOM 1135 O O . ARG A 1 78 ? 7.906 -14.120 -7.649 1.00 0.00 78 ARG A O 1
ATOM 1156 N N . ILE A 1 79 ? 5.751 -14.718 -7.393 1.00 0.00 79 ILE A N 1
ATOM 1157 C CA . ILE A 1 79 ? 5.838 -14.821 -5.942 1.00 0.00 79 ILE A CA 1
ATOM 1158 C C . ILE A 1 79 ? 5.409 -16.202 -5.461 1.00 0.00 79 ILE A C 1
ATOM 1159 O O . ILE A 1 79 ? 4.311 -16.666 -5.773 1.00 0.00 79 ILE A O 1
ATOM 1175 N N . ASP A 1 80 ? 6.280 -16.855 -4.700 1.00 0.00 80 ASP A N 1
ATOM 1176 C CA . ASP A 1 80 ? 5.990 -18.184 -4.173 1.00 0.00 80 ASP A CA 1
ATOM 1177 C C . ASP A 1 80 ? 5.875 -18.152 -2.652 1.00 0.00 80 ASP A C 1
ATOM 1178 O O . ASP A 1 80 ? 6.881 -18.072 -1.946 1.00 0.00 80 ASP A O 1
ATOM 1187 N N . ARG A 1 81 ? 4.645 -18.214 -2.155 1.00 0.00 81 ARG A N 1
ATOM 1188 C CA . ARG A 1 81 ? 4.399 -18.190 -0.718 1.00 0.00 81 ARG A CA 1
ATOM 1189 C C . ARG A 1 81 ? 5.428 -19.038 0.024 1.00 0.00 81 ARG A C 1
ATOM 1190 O O . ARG A 1 81 ? 5.750 -18.769 1.181 1.00 0.00 81 ARG A O 1
ATOM 1211 N N . GLU A 1 82 ? 5.940 -20.063 -0.651 1.00 0.00 82 GLU A N 1
ATOM 1212 C CA . GLU A 1 82 ? 6.931 -20.951 -0.055 1.00 0.00 82 GLU A CA 1
ATOM 1213 C C . GLU A 1 82 ? 8.205 -20.187 0.296 1.00 0.00 82 GLU A C 1
ATOM 1214 O O . GLU A 1 82 ? 8.698 -20.266 1.421 1.00 0.00 82 GLU A O 1
ATOM 1226 N N . GLU A 1 83 ? 8.731 -19.447 -0.675 1.00 0.00 83 GLU A N 1
ATOM 1227 C CA . GLU A 1 83 ? 9.947 -18.670 -0.469 1.00 0.00 83 GLU A CA 1
ATOM 1228 C C . GLU A 1 83 ? 9.715 -17.556 0.547 1.00 0.00 83 GLU A C 1
ATOM 1229 O O . GLU A 1 83 ? 10.645 -17.110 1.220 1.00 0.00 83 GLU A O 1
ATOM 1241 N N . VAL A 1 84 ? 8.468 -17.109 0.653 1.00 0.00 84 VAL A N 1
ATOM 1242 C CA . VAL A 1 84 ? 8.112 -16.047 1.586 1.00 0.00 84 VAL A CA 1
ATOM 1243 C C . VAL A 1 84 ? 6.648 -16.148 2.001 1.00 0.00 84 VAL A C 1
ATOM 1244 O O . VAL A 1 84 ? 5.759 -16.242 1.157 1.00 0.00 84 VAL A O 1
ATOM 1257 N N . ASN A 1 85 ? 6.406 -16.125 3.308 1.00 0.00 85 ASN A N 1
ATOM 1258 C CA . ASN A 1 85 ? 5.049 -16.214 3.835 1.00 0.00 85 ASN A CA 1
ATOM 1259 C C . ASN A 1 85 ? 4.471 -14.824 4.084 1.00 0.00 85 ASN A C 1
ATOM 1260 O O . ASN A 1 85 ? 3.254 -14.650 4.143 1.00 0.00 85 ASN A O 1
ATOM 1271 N N . GLN A 1 86 ? 5.352 -13.840 4.229 1.00 0.00 86 GLN A N 1
ATOM 1272 C CA . GLN A 1 86 ? 4.929 -12.466 4.472 1.00 0.00 86 GLN A CA 1
ATOM 1273 C C . GLN A 1 86 ? 6.100 -11.501 4.325 1.00 0.00 86 GLN A C 1
ATOM 1274 O O . GLN A 1 86 ? 7.084 -11.586 5.061 1.00 0.00 86 GLN A O 1
ATOM 1288 N N . LEU A 1 87 ? 5.989 -10.584 3.370 1.00 0.00 87 LEU A N 1
ATOM 1289 C CA . LEU A 1 87 ? 7.040 -9.602 3.126 1.00 0.00 87 LEU A CA 1
ATOM 1290 C C . LEU A 1 87 ? 6.863 -8.380 4.022 1.00 0.00 87 LEU A C 1
ATOM 1291 O O . LEU A 1 87 ? 5.752 -8.071 4.453 1.00 0.00 87 LEU A O 1
ATOM 1307 N N . ARG A 1 88 ? 7.964 -7.689 4.296 1.00 0.00 88 ARG A N 1
ATOM 1308 C CA . ARG A 1 88 ? 7.930 -6.500 5.139 1.00 0.00 88 ARG A CA 1
ATOM 1309 C C . ARG A 1 88 ? 9.067 -5.548 4.783 1.00 0.00 88 ARG A C 1
ATOM 1310 O O . ARG A 1 88 ? 10.237 -5.838 5.037 1.00 0.00 88 ARG A O 1
ATOM 1331 N N . PHE A 1 89 ? 8.717 -4.411 4.191 1.00 0.00 89 PHE A N 1
ATOM 1332 C CA . PHE A 1 89 ? 9.708 -3.416 3.798 1.00 0.00 89 PHE A CA 1
ATOM 1333 C C . PHE A 1 89 ? 9.236 -2.009 4.152 1.00 0.00 89 PHE A C 1
ATOM 1334 O O . PHE A 1 89 ? 8.179 -1.829 4.758 1.00 0.00 89 PHE A O 1
ATOM 1351 N N . THR A 1 90 ? 10.027 -1.012 3.768 1.00 0.00 90 THR A N 1
ATOM 1352 C CA . THR A 1 90 ? 9.693 0.380 4.045 1.00 0.00 90 THR A CA 1
ATOM 1353 C C . THR A 1 90 ? 9.960 1.262 2.831 1.00 0.00 90 THR A C 1
ATOM 1354 O O . THR A 1 90 ? 10.889 1.013 2.063 1.00 0.00 90 THR A O 1
ATOM 1365 N N . VAL A 1 91 ? 9.139 2.293 2.663 1.00 0.00 91 VAL A N 1
ATOM 1366 C CA . VAL A 1 91 ? 9.287 3.214 1.542 1.00 0.00 91 VAL A CA 1
ATOM 1367 C C . VAL A 1 91 ? 9.587 4.628 2.028 1.00 0.00 91 VAL A C 1
ATOM 1368 O O . VAL A 1 91 ? 9.062 5.067 3.051 1.00 0.00 91 VAL A O 1
ATOM 1381 N N . MET A 1 92 ? 10.434 5.335 1.288 1.00 0.00 92 MET A N 1
ATOM 1382 C CA . MET A 1 92 ? 10.802 6.701 1.643 1.00 0.00 92 MET A CA 1
ATOM 1383 C C . MET A 1 92 ? 10.184 7.701 0.670 1.00 0.00 92 MET A C 1
ATOM 1384 O O . MET A 1 92 ? 9.933 7.378 -0.491 1.00 0.00 92 MET A O 1
ATOM 1398 N N . ALA A 1 93 ? 9.941 8.916 1.152 1.00 0.00 93 ALA A N 1
ATOM 1399 C CA . ALA A 1 93 ? 9.355 9.962 0.324 1.00 0.00 93 ALA A CA 1
ATOM 1400 C C . ALA A 1 93 ? 10.118 11.274 0.475 1.00 0.00 93 ALA A C 1
ATOM 1401 O O . ALA A 1 93 ? 10.059 11.920 1.521 1.00 0.00 93 ALA A O 1
ATOM 1408 N N . ARG A 1 94 ? 10.835 11.660 -0.576 1.00 0.00 94 ARG A N 1
ATOM 1409 C CA . ARG A 1 94 ? 11.611 12.894 -0.559 1.00 0.00 94 ARG A CA 1
ATOM 1410 C C . ARG A 1 94 ? 10.751 14.083 -0.975 1.00 0.00 94 ARG A C 1
ATOM 1411 O O . ARG A 1 94 ? 9.866 13.957 -1.821 1.00 0.00 94 ARG A O 1
ATOM 1432 N N . ASP A 1 95 ? 11.018 15.238 -0.374 1.00 0.00 95 ASP A N 1
ATOM 1433 C CA . ASP A 1 95 ? 10.269 16.451 -0.682 1.00 0.00 95 ASP A CA 1
ATOM 1434 C C . ASP A 1 95 ? 11.208 17.640 -0.856 1.00 0.00 95 ASP A C 1
ATOM 1435 O O . ASP A 1 95 ? 11.368 18.161 -1.960 1.00 0.00 95 ASP A O 1
ATOM 1444 N N . ARG A 1 96 ? 11.827 18.065 0.241 1.00 0.00 96 ARG A N 1
ATOM 1445 C CA . ARG A 1 96 ? 12.748 19.194 0.209 1.00 0.00 96 ARG A CA 1
ATOM 1446 C C . ARG A 1 96 ? 13.852 19.024 1.250 1.00 0.00 96 ARG A C 1
ATOM 1447 O O . ARG A 1 96 ? 13.626 18.468 2.324 1.00 0.00 96 ARG A O 1
ATOM 1468 N N . GLY A 1 97 ? 15.047 19.506 0.922 1.00 0.00 97 GLY A N 1
ATOM 1469 C CA . GLY A 1 97 ? 16.167 19.397 1.837 1.00 0.00 97 GLY A CA 1
ATOM 1470 C C . GLY A 1 97 ? 17.292 18.548 1.279 1.00 0.00 97 GLY A C 1
ATOM 1471 O O . GLY A 1 97 ? 17.073 17.722 0.394 1.00 0.00 97 GLY A O 1
ATOM 1475 N N . GLN A 1 98 ? 18.499 18.753 1.797 1.00 0.00 98 GLN A N 1
ATOM 1476 C CA . GLN A 1 98 ? 19.662 18.001 1.342 1.00 0.00 98 GLN A CA 1
ATOM 1477 C C . GLN A 1 98 ? 20.495 17.519 2.525 1.00 0.00 98 GLN A C 1
ATOM 1478 O O . GLN A 1 98 ? 21.352 18.234 3.045 1.00 0.00 98 GLN A O 1
ATOM 1492 N N . PRO A 1 99 ? 20.240 16.276 2.961 1.00 0.00 99 PRO A N 1
ATOM 1493 C CA . PRO A 1 99 ? 19.223 15.416 2.350 1.00 0.00 99 PRO A CA 1
ATOM 1494 C C . PRO A 1 99 ? 17.806 15.908 2.625 1.00 0.00 99 PRO A C 1
ATOM 1495 O O . PRO A 1 99 ? 17.522 16.509 3.661 1.00 0.00 99 PRO A O 1
ATOM 1506 N N . PRO A 1 100 ? 16.895 15.649 1.676 1.00 0.00 100 PRO A N 1
ATOM 1507 C CA . PRO A 1 100 ? 15.492 16.057 1.793 1.00 0.00 100 PRO A CA 1
ATOM 1508 C C . PRO A 1 100 ? 14.746 15.267 2.863 1.00 0.00 100 PRO A C 1
ATOM 1509 O O . PRO A 1 100 ? 15.013 14.084 3.076 1.00 0.00 100 PRO A O 1
ATOM 1520 N N . LYS A 1 101 ? 13.809 15.928 3.535 1.00 0.00 101 LYS A N 1
ATOM 1521 C CA . LYS A 1 101 ? 13.023 15.287 4.582 1.00 0.00 101 LYS A CA 1
ATOM 1522 C C . LYS A 1 101 ? 12.349 14.022 4.061 1.00 0.00 101 LYS A C 1
ATOM 1523 O O . LYS A 1 101 ? 11.254 14.076 3.499 1.00 0.00 101 LYS A O 1
ATOM 1542 N N . THR A 1 102 ? 13.008 12.884 4.251 1.00 0.00 102 THR A N 1
ATOM 1543 C CA . THR A 1 102 ? 12.473 11.606 3.800 1.00 0.00 102 THR A CA 1
ATOM 1544 C C . THR A 1 102 ? 11.634 10.946 4.889 1.00 0.00 102 THR A C 1
ATOM 1545 O O . THR A 1 102 ? 12.096 10.761 6.015 1.00 0.00 102 THR A O 1
ATOM 1556 N N . ASP A 1 103 ? 10.401 10.592 4.546 1.00 0.00 103 ASP A N 1
ATOM 1557 C CA . ASP A 1 103 ? 9.498 9.950 5.494 1.00 0.00 103 ASP A CA 1
ATOM 1558 C C . ASP A 1 103 ? 9.392 8.454 5.217 1.00 0.00 103 ASP A C 1
ATOM 1559 O O . ASP A 1 103 ? 9.200 8.035 4.075 1.00 0.00 103 ASP A O 1
ATOM 1568 N N . LYS A 1 104 ? 9.518 7.652 6.268 1.00 0.00 104 LYS A N 1
ATOM 1569 C CA . LYS A 1 104 ? 9.437 6.202 6.139 1.00 0.00 104 LYS A CA 1
ATOM 1570 C C . LYS A 1 104 ? 8.026 5.707 6.444 1.00 0.00 104 LYS A C 1
ATOM 1571 O O . LYS A 1 104 ? 7.348 6.239 7.322 1.00 0.00 104 LYS A O 1
ATOM 1590 N N . ALA A 1 105 ? 7.592 4.686 5.713 1.00 0.00 105 ALA A N 1
ATOM 1591 C CA . ALA A 1 105 ? 6.264 4.117 5.908 1.00 0.00 105 ALA A CA 1
ATOM 1592 C C . ALA A 1 105 ? 6.284 2.602 5.736 1.00 0.00 105 ALA A C 1
ATOM 1593 O O . ALA A 1 105 ? 6.486 2.094 4.633 1.00 0.00 105 ALA A O 1
ATOM 1600 N N . THR A 1 106 ? 6.076 1.884 6.835 1.00 0.00 106 THR A N 1
ATOM 1601 C CA . THR A 1 106 ? 6.072 0.427 6.807 1.00 0.00 106 THR A CA 1
ATOM 1602 C C . THR A 1 106 ? 4.996 -0.102 5.866 1.00 0.00 106 THR A C 1
ATOM 1603 O O . THR A 1 106 ? 3.911 0.471 5.763 1.00 0.00 106 THR A O 1
ATOM 1614 N N . VAL A 1 107 ? 5.302 -1.200 5.181 1.00 0.00 107 VAL A N 1
ATOM 1615 C CA . VAL A 1 107 ? 4.359 -1.807 4.250 1.00 0.00 107 VAL A CA 1
ATOM 1616 C C . VAL A 1 107 ? 4.261 -3.313 4.471 1.00 0.00 107 VAL A C 1
ATOM 1617 O O . VAL A 1 107 ? 5.114 -4.075 4.016 1.00 0.00 107 VAL A O 1
ATOM 1630 N N . VAL A 1 108 ? 3.214 -3.735 5.172 1.00 0.00 108 VAL A N 1
ATOM 1631 C CA . VAL A 1 108 ? 3.003 -5.150 5.453 1.00 0.00 108 VAL A CA 1
ATOM 1632 C C . VAL A 1 108 ? 2.165 -5.807 4.362 1.00 0.00 108 VAL A C 1
ATOM 1633 O O . VAL A 1 108 ? 1.049 -5.373 4.074 1.00 0.00 108 VAL A O 1
ATOM 1646 N N . LEU A 1 109 ? 2.709 -6.858 3.758 1.00 0.00 109 LEU A N 1
ATOM 1647 C CA . LEU A 1 109 ? 2.011 -7.577 2.698 1.00 0.00 109 LEU A CA 1
ATOM 1648 C C . LEU A 1 109 ? 1.793 -9.037 3.083 1.00 0.00 109 LEU A C 1
ATOM 1649 O O . LEU A 1 109 ? 2.742 -9.817 3.158 1.00 0.00 109 LEU A O 1
ATOM 1665 N N . ASN A 1 110 ? 0.537 -9.400 3.323 1.00 0.00 110 ASN A N 1
ATOM 1666 C CA . ASN A 1 110 ? 0.195 -10.767 3.698 1.00 0.00 110 ASN A CA 1
ATOM 1667 C C . ASN A 1 110 ? 0.096 -11.661 2.465 1.00 0.00 110 ASN A C 1
ATOM 1668 O O . ASN A 1 110 ? -0.827 -11.526 1.661 1.00 0.00 110 ASN A O 1
ATOM 1679 N N . ILE A 1 111 ? 1.052 -12.572 2.325 1.00 0.00 111 ILE A N 1
ATOM 1680 C CA . ILE A 1 111 ? 1.072 -13.489 1.192 1.00 0.00 111 ILE A CA 1
ATOM 1681 C C . ILE A 1 111 ? -0.106 -14.456 1.247 1.00 0.00 111 ILE A C 1
ATOM 1682 O O . ILE A 1 111 ? -0.017 -15.527 1.847 1.00 0.00 111 ILE A O 1
ATOM 1698 N N . LYS A 1 112 ? -1.210 -14.073 0.614 1.00 0.00 112 LYS A N 1
ATOM 1699 C CA . LYS A 1 112 ? -2.406 -14.906 0.587 1.00 0.00 112 LYS A CA 1
ATOM 1700 C C . LYS A 1 112 ? -2.288 -15.993 -0.476 1.00 0.00 112 LYS A C 1
ATOM 1701 O O . LYS A 1 112 ? -1.274 -16.090 -1.168 1.00 0.00 112 LYS A O 1
ATOM 1720 N N . ASP A 1 113 ? -3.330 -16.806 -0.603 1.00 0.00 113 ASP A N 1
ATOM 1721 C CA . ASP A 1 113 ? -3.344 -17.885 -1.584 1.00 0.00 113 ASP A CA 1
ATOM 1722 C C . ASP A 1 113 ? -4.688 -17.948 -2.303 1.00 0.00 113 ASP A C 1
ATOM 1723 O O . ASP A 1 113 ? -5.743 -17.934 -1.669 1.00 0.00 113 ASP A O 1
ATOM 1732 N N . GLU A 1 114 ? -4.642 -18.016 -3.630 1.00 0.00 114 GLU A N 1
ATOM 1733 C CA . GLU A 1 114 ? -5.857 -18.079 -4.434 1.00 0.00 114 GLU A CA 1
ATOM 1734 C C . GLU A 1 114 ? -6.338 -19.519 -4.580 1.00 0.00 114 GLU A C 1
ATOM 1735 O O . GLU A 1 114 ? -7.537 -19.778 -4.673 1.00 0.00 114 GLU A O 1
ATOM 1747 N N . ASN A 1 115 ? -5.393 -20.454 -4.601 1.00 0.00 115 ASN A N 1
ATOM 1748 C CA . ASN A 1 115 ? -5.720 -21.868 -4.737 1.00 0.00 115 ASN A CA 1
ATOM 1749 C C . ASN A 1 115 ? -6.387 -22.397 -3.472 1.00 0.00 115 ASN A C 1
ATOM 1750 O O . ASN A 1 115 ? -7.121 -23.385 -3.511 1.00 0.00 115 ASN A O 1
ATOM 1761 N N . ASP A 1 116 ? -6.129 -21.732 -2.351 1.00 0.00 116 ASP A N 1
ATOM 1762 C CA . ASP A 1 116 ? -6.706 -22.133 -1.073 1.00 0.00 116 ASP A CA 1
ATOM 1763 C C . ASP A 1 116 ? -7.994 -21.365 -0.794 1.00 0.00 116 ASP A C 1
ATOM 1764 O O . ASP A 1 116 ? -8.306 -21.053 0.354 1.00 0.00 116 ASP A O 1
ATOM 1773 N N . ASN A 1 117 ? -8.739 -21.064 -1.853 1.00 0.00 117 ASN A N 1
ATOM 1774 C CA . ASN A 1 117 ? -9.993 -20.332 -1.722 1.00 0.00 117 ASN A CA 1
ATOM 1775 C C . ASN A 1 117 ? -11.144 -21.278 -1.395 1.00 0.00 117 ASN A C 1
ATOM 1776 O O . ASN A 1 117 ? -11.399 -22.238 -2.122 1.00 0.00 117 ASN A O 1
ATOM 1787 N N . VAL A 1 118 ? -11.838 -21.000 -0.296 1.00 0.00 118 VAL A N 1
ATOM 1788 C CA . VAL A 1 118 ? -12.963 -21.824 0.127 1.00 0.00 118 VAL A CA 1
ATOM 1789 C C . VAL A 1 118 ? -13.993 -21.963 -0.988 1.00 0.00 118 VAL A C 1
ATOM 1790 O O . VAL A 1 118 ? -14.332 -21.000 -1.677 1.00 0.00 118 VAL A O 1
ATOM 1803 N N . PRO A 1 119 ? -14.506 -23.189 -1.172 1.00 0.00 119 PRO A N 1
ATOM 1804 C CA . PRO A 1 119 ? -15.506 -23.482 -2.202 1.00 0.00 119 PRO A CA 1
ATOM 1805 C C . PRO A 1 119 ? -16.861 -22.856 -1.890 1.00 0.00 119 PRO A C 1
ATOM 1806 O O . PRO A 1 119 ? -17.331 -21.978 -2.614 1.00 0.00 119 PRO A O 1
ATOM 1817 N N . GLY A 1 1 ? 16.612 30.937 23.920 1.00 0.00 1 GLY A N 2
ATOM 1818 C CA . GLY A 1 1 ? 17.219 30.587 22.648 1.00 0.00 1 GLY A CA 2
ATOM 1819 C C . GLY A 1 1 ? 16.221 30.603 21.507 1.00 0.00 1 GLY A C 2
ATOM 1820 O O . GLY A 1 1 ? 15.713 31.660 21.132 1.00 0.00 1 GLY A O 2
ATOM 1824 N N . SER A 1 2 ? 15.942 29.428 20.951 1.00 0.00 2 SER A N 2
ATOM 1825 C CA . SER A 1 2 ? 15.003 29.312 19.841 1.00 0.00 2 SER A CA 2
ATOM 1826 C C . SER A 1 2 ? 13.838 30.282 20.011 1.00 0.00 2 SER A C 2
ATOM 1827 O O . SER A 1 2 ? 13.017 30.132 20.916 1.00 0.00 2 SER A O 2
ATOM 1835 N N . SER A 1 3 ? 13.774 31.279 19.133 1.00 0.00 3 SER A N 2
ATOM 1836 C CA . SER A 1 3 ? 12.712 32.277 19.187 1.00 0.00 3 SER A CA 2
ATOM 1837 C C . SER A 1 3 ? 12.770 33.198 17.972 1.00 0.00 3 SER A C 2
ATOM 1838 O O . SER A 1 3 ? 13.777 33.861 17.730 1.00 0.00 3 SER A O 2
ATOM 1846 N N . GLY A 1 4 ? 11.681 33.232 17.210 1.00 0.00 4 GLY A N 2
ATOM 1847 C CA . GLY A 1 4 ? 11.627 34.073 16.029 1.00 0.00 4 GLY A CA 2
ATOM 1848 C C . GLY A 1 4 ? 10.420 33.778 15.161 1.00 0.00 4 GLY A C 2
ATOM 1849 O O . GLY A 1 4 ? 9.287 33.773 15.643 1.00 0.00 4 GLY A O 2
ATOM 1853 N N . SER A 1 5 ? 10.662 33.533 13.877 1.00 0.00 5 SER A N 2
ATOM 1854 C CA . SER A 1 5 ? 9.585 33.241 12.939 1.00 0.00 5 SER A CA 2
ATOM 1855 C C . SER A 1 5 ? 9.674 31.802 12.441 1.00 0.00 5 SER A C 2
ATOM 1856 O O . SER A 1 5 ? 10.749 31.323 12.081 1.00 0.00 5 SER A O 2
ATOM 1864 N N . SER A 1 6 ? 8.534 31.117 12.423 1.00 0.00 6 SER A N 2
ATOM 1865 C CA . SER A 1 6 ? 8.482 29.731 11.973 1.00 0.00 6 SER A CA 2
ATOM 1866 C C . SER A 1 6 ? 7.483 29.568 10.832 1.00 0.00 6 SER A C 2
ATOM 1867 O O . SER A 1 6 ? 6.286 29.796 11.003 1.00 0.00 6 SER A O 2
ATOM 1875 N N . GLY A 1 7 ? 7.984 29.170 9.667 1.00 0.00 7 GLY A N 2
ATOM 1876 C CA . GLY A 1 7 ? 7.123 28.983 8.514 1.00 0.00 7 GLY A CA 2
ATOM 1877 C C . GLY A 1 7 ? 6.428 27.635 8.522 1.00 0.00 7 GLY A C 2
ATOM 1878 O O . GLY A 1 7 ? 6.820 26.733 9.260 1.00 0.00 7 GLY A O 2
ATOM 1882 N N . ASN A 1 8 ? 5.393 27.500 7.699 1.00 0.00 8 ASN A N 2
ATOM 1883 C CA . ASN A 1 8 ? 4.641 26.253 7.617 1.00 0.00 8 ASN A CA 2
ATOM 1884 C C . ASN A 1 8 ? 5.519 25.122 7.092 1.00 0.00 8 ASN A C 2
ATOM 1885 O O . ASN A 1 8 ? 5.872 25.091 5.913 1.00 0.00 8 ASN A O 2
ATOM 1896 N N . ASP A 1 9 ? 5.868 24.193 7.976 1.00 0.00 9 ASP A N 2
ATOM 1897 C CA . ASP A 1 9 ? 6.704 23.058 7.602 1.00 0.00 9 ASP A CA 2
ATOM 1898 C C . ASP A 1 9 ? 5.961 21.743 7.817 1.00 0.00 9 ASP A C 2
ATOM 1899 O O . ASP A 1 9 ? 5.882 21.239 8.936 1.00 0.00 9 ASP A O 2
ATOM 1908 N N . ASN A 1 10 ? 5.418 21.192 6.736 1.00 0.00 10 ASN A N 2
ATOM 1909 C CA . ASN A 1 10 ? 4.680 19.936 6.807 1.00 0.00 10 ASN A CA 2
ATOM 1910 C C . ASN A 1 10 ? 5.417 18.830 6.058 1.00 0.00 10 ASN A C 2
ATOM 1911 O O . ASN A 1 10 ? 5.080 18.507 4.918 1.00 0.00 10 ASN A O 2
ATOM 1922 N N . SER A 1 11 ? 6.423 18.252 6.706 1.00 0.00 11 SER A N 2
ATOM 1923 C CA . SER A 1 11 ? 7.210 17.184 6.101 1.00 0.00 11 SER A CA 2
ATOM 1924 C C . SER A 1 11 ? 6.313 16.214 5.338 1.00 0.00 11 SER A C 2
ATOM 1925 O O . SER A 1 11 ? 5.138 16.031 5.659 1.00 0.00 11 SER A O 2
ATOM 1933 N N . PRO A 1 12 ? 6.878 15.576 4.303 1.00 0.00 12 PRO A N 2
ATOM 1934 C CA . PRO A 1 12 ? 6.149 14.614 3.472 1.00 0.00 12 PRO A CA 2
ATOM 1935 C C . PRO A 1 12 ? 5.834 13.323 4.221 1.00 0.00 12 PRO A C 2
ATOM 1936 O O . PRO A 1 12 ? 6.599 12.360 4.166 1.00 0.00 12 PRO A O 2
ATOM 1947 N N . ARG A 1 13 ? 4.703 13.311 4.919 1.00 0.00 13 ARG A N 2
ATOM 1948 C CA . ARG A 1 13 ? 4.288 12.138 5.680 1.00 0.00 13 ARG A CA 2
ATOM 1949 C C . ARG A 1 13 ? 3.292 11.299 4.885 1.00 0.00 13 ARG A C 2
ATOM 1950 O O . ARG A 1 13 ? 2.367 11.831 4.271 1.00 0.00 13 ARG A O 2
ATOM 1971 N N . PHE A 1 14 ? 3.488 9.985 4.900 1.00 0.00 14 PHE A N 2
ATOM 1972 C CA . PHE A 1 14 ? 2.608 9.072 4.180 1.00 0.00 14 PHE A CA 2
ATOM 1973 C C . PHE A 1 14 ? 1.205 9.083 4.779 1.00 0.00 14 PHE A C 2
ATOM 1974 O O . PHE A 1 14 ? 0.972 9.682 5.828 1.00 0.00 14 PHE A O 2
ATOM 1991 N N . GLU A 1 15 ? 0.275 8.416 4.104 1.00 0.00 15 GLU A N 2
ATOM 1992 C CA . GLU A 1 15 ? -1.106 8.350 4.569 1.00 0.00 15 GLU A CA 2
ATOM 1993 C C . GLU A 1 15 ? -1.218 7.482 5.819 1.00 0.00 15 GLU A C 2
ATOM 1994 O O . GLU A 1 15 ? -1.887 7.849 6.785 1.00 0.00 15 GLU A O 2
ATOM 2006 N N . LYS A 1 16 ? -0.559 6.329 5.792 1.00 0.00 16 LYS A N 2
ATOM 2007 C CA . LYS A 1 16 ? -0.583 5.407 6.922 1.00 0.00 16 LYS A CA 2
ATOM 2008 C C . LYS A 1 16 ? 0.832 5.091 7.395 1.00 0.00 16 LYS A C 2
ATOM 2009 O O . LYS A 1 16 ? 1.771 5.061 6.600 1.00 0.00 16 LYS A O 2
ATOM 2028 N N . SER A 1 17 ? 0.977 4.853 8.695 1.00 0.00 17 SER A N 2
ATOM 2029 C CA . SER A 1 17 ? 2.278 4.540 9.275 1.00 0.00 17 SER A CA 2
ATOM 2030 C C . SER A 1 17 ? 2.783 3.189 8.779 1.00 0.00 17 SER A C 2
ATOM 2031 O O . SER A 1 17 ? 3.961 3.034 8.455 1.00 0.00 17 SER A O 2
ATOM 2039 N N . VAL A 1 18 ? 1.883 2.212 8.721 1.00 0.00 18 VAL A N 2
ATOM 2040 C CA . VAL A 1 18 ? 2.236 0.874 8.264 1.00 0.00 18 VAL A CA 2
ATOM 2041 C C . VAL A 1 18 ? 1.263 0.382 7.198 1.00 0.00 18 VAL A C 2
ATOM 2042 O O . VAL A 1 18 ? 0.211 -0.175 7.513 1.00 0.00 18 VAL A O 2
ATOM 2055 N N . TYR A 1 19 ? 1.620 0.592 5.936 1.00 0.00 19 TYR A N 2
ATOM 2056 C CA . TYR A 1 19 ? 0.777 0.173 4.823 1.00 0.00 19 TYR A CA 2
ATOM 2057 C C . TYR A 1 19 ? 0.484 -1.323 4.896 1.00 0.00 19 TYR A C 2
ATOM 2058 O O . TYR A 1 19 ? 1.350 -2.150 4.615 1.00 0.00 19 TYR A O 2
ATOM 2076 N N . GLU A 1 20 ? -0.745 -1.660 5.274 1.00 0.00 20 GLU A N 2
ATOM 2077 C CA . GLU A 1 20 ? -1.154 -3.056 5.383 1.00 0.00 20 GLU A CA 2
ATOM 2078 C C . GLU A 1 20 ? -2.099 -3.437 4.248 1.00 0.00 20 GLU A C 2
ATOM 2079 O O . GLU A 1 20 ? -3.212 -2.920 4.153 1.00 0.00 20 GLU A O 2
ATOM 2091 N N . ALA A 1 21 ? -1.647 -4.343 3.388 1.00 0.00 21 ALA A N 2
ATOM 2092 C CA . ALA A 1 21 ? -2.452 -4.795 2.260 1.00 0.00 21 ALA A CA 2
ATOM 2093 C C . ALA A 1 21 ? -2.384 -6.311 2.109 1.00 0.00 21 ALA A C 2
ATOM 2094 O O . ALA A 1 21 ? -1.625 -6.980 2.809 1.00 0.00 21 ALA A O 2
ATOM 2101 N N . ASP A 1 22 ? -3.183 -6.845 1.192 1.00 0.00 22 ASP A N 2
ATOM 2102 C CA . ASP A 1 22 ? -3.214 -8.283 0.949 1.00 0.00 22 ASP A CA 2
ATOM 2103 C C . ASP A 1 22 ? -2.733 -8.606 -0.462 1.00 0.00 22 ASP A C 2
ATOM 2104 O O . ASP A 1 22 ? -3.266 -8.087 -1.445 1.00 0.00 22 ASP A O 2
ATOM 2113 N N . LEU A 1 23 ? -1.723 -9.464 -0.556 1.00 0.00 23 LEU A N 2
ATOM 2114 C CA . LEU A 1 23 ? -1.170 -9.855 -1.848 1.00 0.00 23 LEU A CA 2
ATOM 2115 C C . LEU A 1 23 ? -1.290 -11.361 -2.058 1.00 0.00 23 LEU A C 2
ATOM 2116 O O . LEU A 1 23 ? -0.964 -12.149 -1.171 1.00 0.00 23 LEU A O 2
ATOM 2132 N N . ALA A 1 24 ? -1.757 -11.753 -3.239 1.00 0.00 24 ALA A N 2
ATOM 2133 C CA . ALA A 1 24 ? -1.916 -13.165 -3.567 1.00 0.00 24 ALA A CA 2
ATOM 2134 C C . ALA A 1 24 ? -0.581 -13.791 -3.956 1.00 0.00 24 ALA A C 2
ATOM 2135 O O . ALA A 1 24 ? 0.019 -13.418 -4.964 1.00 0.00 24 ALA A O 2
ATOM 2142 N N . GLU A 1 25 ? -0.123 -14.744 -3.151 1.00 0.00 25 GLU A N 2
ATOM 2143 C CA . GLU A 1 25 ? 1.143 -15.421 -3.412 1.00 0.00 25 GLU A CA 2
ATOM 2144 C C . GLU A 1 25 ? 1.280 -15.765 -4.892 1.00 0.00 25 GLU A C 2
ATOM 2145 O O . GLU A 1 25 ? 2.379 -15.749 -5.444 1.00 0.00 25 GLU A O 2
ATOM 2157 N N . ASN A 1 26 ? 0.155 -16.078 -5.528 1.00 0.00 26 ASN A N 2
ATOM 2158 C CA . ASN A 1 26 ? 0.150 -16.428 -6.943 1.00 0.00 26 ASN A CA 2
ATOM 2159 C C . ASN A 1 26 ? 0.007 -15.181 -7.811 1.00 0.00 26 ASN A C 2
ATOM 2160 O O . ASN A 1 26 ? -0.681 -15.198 -8.832 1.00 0.00 26 ASN A O 2
ATOM 2171 N N . SER A 1 27 ? 0.663 -14.101 -7.399 1.00 0.00 27 SER A N 2
ATOM 2172 C CA . SER A 1 27 ? 0.607 -12.844 -8.136 1.00 0.00 27 SER A CA 2
ATOM 2173 C C . SER A 1 27 ? 1.714 -12.779 -9.184 1.00 0.00 27 SER A C 2
ATOM 2174 O O . SER A 1 27 ? 2.898 -12.739 -8.850 1.00 0.00 27 SER A O 2
ATOM 2182 N N . ALA A 1 28 ? 1.320 -12.770 -10.453 1.00 0.00 28 ALA A N 2
ATOM 2183 C CA . ALA A 1 28 ? 2.277 -12.708 -11.550 1.00 0.00 28 ALA A CA 2
ATOM 2184 C C . ALA A 1 28 ? 3.220 -11.520 -11.390 1.00 0.00 28 ALA A C 2
ATOM 2185 O O . ALA A 1 28 ? 2.954 -10.584 -10.636 1.00 0.00 28 ALA A O 2
ATOM 2192 N N . PRO A 1 29 ? 4.348 -11.557 -12.114 1.00 0.00 29 PRO A N 2
ATOM 2193 C CA . PRO A 1 29 ? 5.353 -10.491 -12.068 1.00 0.00 29 PRO A CA 2
ATOM 2194 C C . PRO A 1 29 ? 4.862 -9.203 -12.720 1.00 0.00 29 PRO A C 2
ATOM 2195 O O . PRO A 1 29 ? 5.201 -8.906 -13.864 1.00 0.00 29 PRO A O 2
ATOM 2206 N N . GLY A 1 30 ? 4.060 -8.440 -11.982 1.00 0.00 30 GLY A N 2
ATOM 2207 C CA . GLY A 1 30 ? 3.535 -7.193 -12.505 1.00 0.00 30 GLY A CA 2
ATOM 2208 C C . GLY A 1 30 ? 2.206 -6.816 -11.882 1.00 0.00 30 GLY A C 2
ATOM 2209 O O . GLY A 1 30 ? 1.735 -5.689 -12.036 1.00 0.00 30 GLY A O 2
ATOM 2213 N N . THR A 1 31 ? 1.595 -7.763 -11.176 1.00 0.00 31 THR A N 2
ATOM 2214 C CA . THR A 1 31 ? 0.311 -7.527 -10.530 1.00 0.00 31 THR A CA 2
ATOM 2215 C C . THR A 1 31 ? 0.359 -6.283 -9.649 1.00 0.00 31 THR A C 2
ATOM 2216 O O . THR A 1 31 ? 1.263 -6.105 -8.833 1.00 0.00 31 THR A O 2
ATOM 2227 N N . PRO A 1 32 ? -0.638 -5.401 -9.816 1.00 0.00 32 PRO A N 2
ATOM 2228 C CA . PRO A 1 32 ? -0.732 -4.158 -9.044 1.00 0.00 32 PRO A CA 2
ATOM 2229 C C . PRO A 1 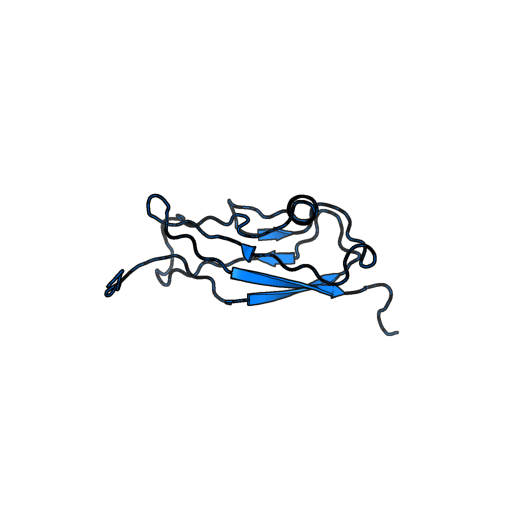32 ? -1.068 -4.410 -7.578 1.00 0.00 32 PRO A C 2
ATOM 2230 O O . PRO A 1 32 ? -2.093 -5.016 -7.263 1.00 0.00 32 PRO A O 2
ATOM 2241 N N . ILE A 1 33 ? -0.201 -3.942 -6.687 1.00 0.00 33 ILE A N 2
ATOM 2242 C CA . ILE A 1 33 ? -0.409 -4.116 -5.255 1.00 0.00 33 ILE A CA 2
ATOM 2243 C C . ILE A 1 33 ? -1.244 -2.978 -4.679 1.00 0.00 33 ILE A C 2
ATOM 2244 O O . ILE A 1 33 ? -2.351 -3.194 -4.185 1.00 0.00 33 ILE A O 2
ATOM 2260 N N . LEU A 1 34 ? -0.707 -1.764 -4.746 1.00 0.00 34 LEU A N 2
ATOM 2261 C CA . LEU A 1 34 ? -1.403 -0.590 -4.232 1.00 0.00 34 LEU A CA 2
ATOM 2262 C C . LEU A 1 34 ? -0.697 0.693 -4.661 1.00 0.00 34 LEU A C 2
ATOM 2263 O O . LEU A 1 34 ? 0.322 0.650 -5.350 1.00 0.00 34 LEU A O 2
ATOM 2279 N N . GLN A 1 35 ? -1.244 1.830 -4.246 1.00 0.00 35 GLN A N 2
ATOM 2280 C CA . GLN A 1 35 ? -0.665 3.125 -4.586 1.00 0.00 35 GLN A CA 2
ATOM 2281 C C . GLN A 1 35 ? -0.270 3.892 -3.328 1.00 0.00 35 GLN A C 2
ATOM 2282 O O . GLN A 1 35 ? -1.077 4.063 -2.414 1.00 0.00 35 GLN A O 2
ATOM 2296 N N . LEU A 1 36 ? 0.976 4.350 -3.288 1.00 0.00 36 LEU A N 2
ATOM 2297 C CA . LEU A 1 36 ? 1.479 5.099 -2.142 1.00 0.00 36 LEU A CA 2
ATOM 2298 C C . LEU A 1 36 ? 1.202 6.590 -2.302 1.00 0.00 36 LEU A C 2
ATOM 2299 O O . LEU A 1 36 ? 1.454 7.169 -3.359 1.00 0.00 36 LEU A O 2
ATOM 2315 N N . ARG A 1 37 ? 0.684 7.207 -1.244 1.00 0.00 37 ARG A N 2
ATOM 2316 C CA . ARG A 1 37 ? 0.373 8.631 -1.267 1.00 0.00 37 ARG A CA 2
ATOM 2317 C C . ARG A 1 37 ? 0.798 9.301 0.037 1.00 0.00 37 ARG A C 2
ATOM 2318 O O . ARG A 1 37 ? 1.055 8.630 1.036 1.00 0.00 37 ARG A O 2
ATOM 2339 N N . ALA A 1 38 ? 0.870 10.628 0.018 1.00 0.00 38 ALA A N 2
ATOM 2340 C CA . ALA A 1 38 ? 1.261 11.389 1.199 1.00 0.00 38 ALA A CA 2
ATOM 2341 C C . ALA A 1 38 ? 0.040 11.938 1.928 1.00 0.00 38 ALA A C 2
ATOM 2342 O O . ALA A 1 38 ? 0.089 12.202 3.129 1.00 0.00 38 ALA A O 2
ATOM 2349 N N . ALA A 1 39 ? -1.055 12.108 1.194 1.00 0.00 39 ALA A N 2
ATOM 2350 C CA . ALA A 1 39 ? -2.289 12.625 1.772 1.00 0.00 39 ALA A CA 2
ATOM 2351 C C . ALA A 1 39 ? -3.421 12.613 0.750 1.00 0.00 39 ALA A C 2
ATOM 2352 O O . ALA A 1 39 ? -3.181 12.529 -0.454 1.00 0.00 39 ALA A O 2
ATOM 2359 N N . ASP A 1 40 ? -4.653 12.697 1.239 1.00 0.00 40 ASP A N 2
ATOM 2360 C CA . ASP A 1 40 ? -5.823 12.696 0.367 1.00 0.00 40 ASP A CA 2
ATOM 2361 C C . ASP A 1 40 ? -6.252 14.121 0.032 1.00 0.00 40 ASP A C 2
ATOM 2362 O O . ASP A 1 40 ? -7.443 14.435 0.019 1.00 0.00 40 ASP A O 2
ATOM 2371 N N . LEU A 1 41 ? -5.275 14.979 -0.236 1.00 0.00 41 LEU A N 2
ATOM 2372 C CA . LEU A 1 41 ? -5.551 16.372 -0.571 1.00 0.00 41 LEU A CA 2
ATOM 2373 C C . LEU A 1 41 ? -4.749 16.808 -1.793 1.00 0.00 41 LEU A C 2
ATOM 2374 O O . LEU A 1 41 ? -5.230 17.584 -2.619 1.00 0.00 41 LEU A O 2
ATOM 2390 N N . ASP A 1 42 ? -3.525 16.303 -1.902 1.00 0.00 42 ASP A N 2
ATOM 2391 C CA . ASP A 1 42 ? -2.657 16.638 -3.025 1.00 0.00 42 ASP A CA 2
ATOM 2392 C C . ASP A 1 42 ? -2.998 15.789 -4.246 1.00 0.00 42 ASP A C 2
ATOM 2393 O O . ASP A 1 42 ? -2.119 15.177 -4.854 1.00 0.00 42 ASP A O 2
ATOM 2402 N N . VAL A 1 43 ? -4.278 15.757 -4.600 1.00 0.00 43 VAL A N 2
ATOM 2403 C CA . VAL A 1 43 ? -4.735 14.984 -5.749 1.00 0.00 43 VAL A CA 2
ATOM 2404 C C . VAL A 1 43 ? -4.479 15.732 -7.052 1.00 0.00 43 VAL A C 2
ATOM 2405 O O . VAL A 1 43 ? -5.329 15.762 -7.940 1.00 0.00 43 VAL A O 2
ATOM 2418 N N . GLY A 1 44 ? -3.300 16.337 -7.159 1.00 0.00 44 GLY A N 2
ATOM 2419 C CA . GLY A 1 44 ? -2.952 17.078 -8.358 1.00 0.00 44 GLY A CA 2
ATOM 2420 C C . GLY A 1 44 ? -2.170 18.340 -8.053 1.00 0.00 44 GLY A C 2
ATOM 2421 O O . GLY A 1 44 ? -2.665 19.449 -8.253 1.00 0.00 44 GLY A O 2
ATOM 2425 N N . VAL A 1 45 ? -0.945 18.172 -7.566 1.00 0.00 45 VAL A N 2
ATOM 2426 C CA . VAL A 1 45 ? -0.092 19.307 -7.232 1.00 0.00 45 VAL A CA 2
ATOM 2427 C C . VAL A 1 45 ? 1.346 19.063 -7.676 1.00 0.00 45 VAL A C 2
ATOM 2428 O O . VAL A 1 45 ? 1.895 17.982 -7.469 1.00 0.00 45 VAL A O 2
ATOM 2441 N N . ASN A 1 46 ? 1.950 20.077 -8.287 1.00 0.00 46 ASN A N 2
ATOM 2442 C CA . ASN A 1 46 ? 3.326 19.974 -8.760 1.00 0.00 46 ASN A CA 2
ATOM 2443 C C . ASN A 1 46 ? 4.173 19.150 -7.795 1.00 0.00 46 ASN A C 2
ATOM 2444 O O . ASN A 1 46 ? 4.986 18.327 -8.213 1.00 0.00 46 ASN A O 2
ATOM 2455 N N . GLY A 1 47 ? 3.975 19.378 -6.500 1.00 0.00 47 GLY A N 2
ATOM 2456 C CA . GLY A 1 47 ? 4.727 18.649 -5.495 1.00 0.00 47 GLY A CA 2
ATOM 2457 C C . GLY A 1 47 ? 4.400 17.169 -5.486 1.00 0.00 47 GLY A C 2
ATOM 2458 O O . GLY A 1 47 ? 3.727 16.682 -4.578 1.00 0.00 47 GLY A O 2
ATOM 2462 N N . GLN A 1 48 ? 4.876 16.453 -6.500 1.00 0.00 48 GLN A N 2
ATOM 2463 C CA . GLN A 1 48 ? 4.627 15.020 -6.605 1.00 0.00 48 GLN A CA 2
ATOM 2464 C C . GLN A 1 48 ? 5.590 14.234 -5.721 1.00 0.00 48 GLN A C 2
ATOM 2465 O O . GLN A 1 48 ? 6.542 13.626 -6.211 1.00 0.00 48 GLN A O 2
ATOM 2479 N N . ILE A 1 49 ? 5.335 14.252 -4.417 1.00 0.00 49 ILE A N 2
ATOM 2480 C CA . ILE A 1 49 ? 6.179 13.540 -3.465 1.00 0.00 49 ILE A CA 2
ATOM 2481 C C . ILE A 1 49 ? 6.711 12.243 -4.065 1.00 0.00 49 ILE A C 2
ATOM 2482 O O . ILE A 1 49 ? 5.950 11.436 -4.596 1.00 0.00 49 ILE A O 2
ATOM 2498 N N . GLU A 1 50 ? 8.024 12.050 -3.973 1.00 0.00 50 GLU A N 2
ATOM 2499 C CA . GLU A 1 50 ? 8.657 10.850 -4.506 1.00 0.00 50 GLU A CA 2
ATOM 2500 C C . GLU A 1 50 ? 8.346 9.637 -3.635 1.00 0.00 50 GLU A C 2
ATOM 2501 O O . GLU A 1 50 ? 8.055 9.772 -2.446 1.00 0.00 50 GLU A O 2
ATOM 2513 N N . TYR A 1 51 ? 8.407 8.454 -4.235 1.00 0.00 51 TYR A N 2
ATOM 2514 C CA . TYR A 1 51 ? 8.129 7.216 -3.515 1.00 0.00 51 TYR A CA 2
ATOM 2515 C C . TYR A 1 51 ? 9.172 6.151 -3.838 1.00 0.00 51 TYR A C 2
ATOM 2516 O O . TYR A 1 51 ? 8.955 5.292 -4.692 1.00 0.00 51 TYR A O 2
ATOM 2534 N N . VAL A 1 52 ? 10.307 6.215 -3.148 1.00 0.00 52 VAL A N 2
ATOM 2535 C CA . VAL A 1 52 ? 11.385 5.256 -3.359 1.00 0.00 52 VAL A CA 2
ATOM 2536 C C . VAL A 1 52 ? 11.410 4.207 -2.254 1.00 0.00 52 VAL A C 2
ATOM 2537 O O . VAL A 1 52 ? 10.623 4.265 -1.309 1.00 0.00 52 VAL A O 2
ATOM 2550 N N . PHE A 1 53 ? 12.321 3.247 -2.378 1.00 0.00 53 PHE A N 2
ATOM 2551 C CA . PHE A 1 53 ? 12.450 2.183 -1.389 1.00 0.00 53 PHE A CA 2
ATOM 2552 C C . PHE A 1 53 ? 13.446 2.570 -0.300 1.00 0.00 53 PHE A C 2
ATOM 2553 O O . PHE A 1 53 ? 14.649 2.651 -0.544 1.00 0.00 53 PHE A O 2
ATOM 2570 N N . GLY A 1 54 ? 12.934 2.809 0.904 1.00 0.00 54 GLY A N 2
ATOM 2571 C CA . GLY A 1 54 ? 13.791 3.186 2.013 1.00 0.00 54 GLY A CA 2
ATOM 2572 C C . GLY A 1 54 ? 14.727 2.068 2.428 1.00 0.00 54 GLY A C 2
ATOM 2573 O O . GLY A 1 54 ? 15.847 1.969 1.927 1.00 0.00 54 GLY A O 2
ATOM 2577 N N . ALA A 1 55 ? 14.269 1.225 3.347 1.00 0.00 55 ALA A N 2
ATOM 2578 C CA . ALA A 1 55 ? 15.074 0.109 3.829 1.00 0.00 55 ALA A CA 2
ATOM 2579 C C . ALA A 1 55 ? 14.529 -1.221 3.320 1.00 0.00 55 ALA A C 2
ATOM 2580 O O . ALA A 1 55 ? 14.371 -2.172 4.084 1.00 0.00 55 ALA A O 2
ATOM 2587 N N . ALA A 1 56 ? 14.243 -1.280 2.023 1.00 0.00 56 ALA A N 2
ATOM 2588 C CA . ALA A 1 56 ? 13.717 -2.494 1.411 1.00 0.00 56 ALA A CA 2
ATOM 2589 C C . ALA A 1 56 ? 14.843 -3.367 0.869 1.00 0.00 56 ALA A C 2
ATOM 2590 O O . ALA A 1 56 ? 15.507 -3.010 -0.104 1.00 0.00 56 ALA A O 2
ATOM 2597 N N . THR A 1 57 ? 15.053 -4.515 1.506 1.00 0.00 57 THR A N 2
ATOM 2598 C CA . THR A 1 57 ? 16.100 -5.439 1.089 1.00 0.00 57 THR A CA 2
ATOM 2599 C C . THR A 1 57 ? 16.108 -5.615 -0.425 1.00 0.00 57 THR A C 2
ATOM 2600 O O . THR A 1 57 ? 15.077 -5.470 -1.081 1.00 0.00 57 THR A O 2
ATOM 2611 N N . GLU A 1 58 ? 17.277 -5.928 -0.975 1.00 0.00 58 GLU A N 2
ATOM 2612 C CA . GLU A 1 58 ? 17.417 -6.123 -2.413 1.00 0.00 58 GLU A CA 2
ATOM 2613 C C . GLU A 1 58 ? 16.402 -7.141 -2.925 1.00 0.00 58 GLU A C 2
ATOM 2614 O O . GLU A 1 58 ? 16.060 -7.151 -4.108 1.00 0.00 58 GLU A O 2
ATOM 2626 N N . SER A 1 59 ? 15.924 -7.995 -2.026 1.00 0.00 59 SER A N 2
ATOM 2627 C CA . SER A 1 59 ? 14.951 -9.020 -2.388 1.00 0.00 59 SER A CA 2
ATOM 2628 C C . SER A 1 59 ? 13.566 -8.409 -2.580 1.00 0.00 59 SER A C 2
ATOM 2629 O O . SER A 1 59 ? 12.781 -8.871 -3.409 1.00 0.00 59 SER A O 2
ATOM 2637 N N . VAL A 1 60 ? 13.272 -7.369 -1.807 1.00 0.00 60 VAL A N 2
ATOM 2638 C CA . VAL A 1 60 ? 11.982 -6.693 -1.892 1.00 0.00 60 VAL A CA 2
ATOM 2639 C C . VAL A 1 60 ? 11.894 -5.834 -3.149 1.00 0.00 60 VAL A C 2
ATOM 2640 O O . VAL A 1 60 ? 10.880 -5.840 -3.847 1.00 0.00 60 VAL A O 2
ATOM 2653 N N . ARG A 1 61 ? 12.962 -5.096 -3.431 1.00 0.00 61 ARG A N 2
ATOM 2654 C CA . ARG A 1 61 ? 13.005 -4.230 -4.603 1.00 0.00 61 ARG A CA 2
ATOM 2655 C C . ARG A 1 61 ? 13.004 -5.054 -5.887 1.00 0.00 61 ARG A C 2
ATOM 2656 O O . ARG A 1 61 ? 12.415 -4.655 -6.892 1.00 0.00 61 ARG A O 2
ATOM 2677 N N . ARG A 1 62 ? 13.667 -6.205 -5.847 1.00 0.00 62 ARG A N 2
ATOM 2678 C CA . ARG A 1 62 ? 13.744 -7.084 -7.007 1.00 0.00 62 ARG A CA 2
ATOM 2679 C C . ARG A 1 62 ? 12.458 -7.891 -7.165 1.00 0.00 62 ARG A C 2
ATOM 2680 O O . ARG A 1 62 ? 12.051 -8.219 -8.280 1.00 0.00 62 ARG A O 2
ATOM 2701 N N . LEU A 1 63 ? 11.824 -8.207 -6.041 1.00 0.00 63 LEU A N 2
ATOM 2702 C CA . LEU A 1 63 ? 10.584 -8.976 -6.053 1.00 0.00 63 LEU A CA 2
ATOM 2703 C C . LEU A 1 63 ? 9.378 -8.061 -6.239 1.00 0.00 63 LEU A C 2
ATOM 2704 O O . LEU A 1 63 ? 8.314 -8.500 -6.678 1.00 0.00 63 LEU A O 2
ATOM 2720 N N . LEU A 1 64 ? 9.551 -6.787 -5.905 1.00 0.00 64 LEU A N 2
ATOM 2721 C CA . LEU A 1 64 ? 8.477 -5.809 -6.037 1.00 0.00 64 LEU A CA 2
ATOM 2722 C C . LEU A 1 64 ? 8.995 -4.511 -6.648 1.00 0.00 64 LEU A C 2
ATOM 2723 O O . LEU A 1 64 ? 10.042 -4.000 -6.250 1.00 0.00 64 LEU A O 2
ATOM 2739 N N . ARG A 1 65 ? 8.254 -3.981 -7.615 1.00 0.00 65 ARG A N 2
ATOM 2740 C CA . ARG A 1 65 ? 8.638 -2.742 -8.281 1.00 0.00 65 ARG A CA 2
ATOM 2741 C C . ARG A 1 65 ? 7.852 -1.559 -7.722 1.00 0.00 65 ARG A C 2
ATOM 2742 O O . ARG A 1 65 ? 6.671 -1.683 -7.395 1.00 0.00 65 ARG A O 2
ATOM 2763 N N . LEU A 1 66 ? 8.515 -0.413 -7.616 1.00 0.00 66 LEU A N 2
ATOM 2764 C CA . LEU A 1 66 ? 7.879 0.793 -7.096 1.00 0.00 66 LEU A CA 2
ATOM 2765 C C . LEU A 1 66 ? 8.206 2.000 -7.970 1.00 0.00 66 LEU A C 2
ATOM 2766 O O . LEU A 1 66 ? 9.273 2.067 -8.579 1.00 0.00 66 LEU A O 2
ATOM 2782 N N . ASP A 1 67 ? 7.281 2.952 -8.023 1.00 0.00 67 ASP A N 2
ATOM 2783 C CA . ASP A 1 67 ? 7.472 4.159 -8.819 1.00 0.00 67 ASP A CA 2
ATOM 2784 C C . ASP A 1 67 ? 7.667 5.377 -7.922 1.00 0.00 67 ASP A C 2
ATOM 2785 O O . ASP A 1 67 ? 7.483 5.300 -6.707 1.00 0.00 67 ASP A O 2
ATOM 2794 N N . GLU A 1 68 ? 8.043 6.499 -8.528 1.00 0.00 68 GLU A N 2
ATOM 2795 C CA . GLU A 1 68 ? 8.265 7.732 -7.782 1.00 0.00 68 GLU A CA 2
ATOM 2796 C C . GLU A 1 68 ? 7.393 8.861 -8.325 1.00 0.00 68 GLU A C 2
ATOM 2797 O O . GLU A 1 68 ? 6.911 9.707 -7.571 1.00 0.00 68 GLU A O 2
ATOM 2809 N N . THR A 1 69 ? 7.195 8.868 -9.640 1.00 0.00 69 THR A N 2
ATOM 2810 C CA . THR A 1 69 ? 6.383 9.892 -10.285 1.00 0.00 69 THR A CA 2
ATOM 2811 C C . THR A 1 69 ? 4.899 9.556 -10.195 1.00 0.00 69 THR A C 2
ATOM 2812 O O . THR A 1 69 ? 4.055 10.447 -10.105 1.00 0.00 69 THR A O 2
ATOM 2823 N N . SER A 1 70 ? 4.588 8.264 -10.219 1.00 0.00 70 SER A N 2
ATOM 2824 C CA . SER A 1 70 ? 3.204 7.810 -10.143 1.00 0.00 70 SER A CA 2
ATOM 2825 C C . SER A 1 70 ? 2.877 7.294 -8.744 1.00 0.00 70 SER A C 2
ATOM 2826 O O . SER A 1 70 ? 1.763 7.464 -8.252 1.00 0.00 70 SER A O 2
ATOM 2834 N N . GLY A 1 71 ? 3.860 6.661 -8.109 1.00 0.00 71 GLY A N 2
ATOM 2835 C CA . GLY A 1 71 ? 3.658 6.129 -6.774 1.00 0.00 71 GLY A CA 2
ATOM 2836 C C . GLY A 1 71 ? 2.925 4.803 -6.783 1.00 0.00 71 GLY A C 2
ATOM 2837 O O . GLY A 1 71 ? 2.387 4.376 -5.761 1.00 0.00 71 GLY A O 2
ATOM 2841 N N . TRP A 1 72 ? 2.902 4.149 -7.939 1.00 0.00 72 TRP A N 2
ATOM 2842 C CA . TRP A 1 72 ? 2.227 2.864 -8.077 1.00 0.00 72 TRP A CA 2
ATOM 2843 C C . TRP A 1 72 ? 3.122 1.725 -7.602 1.00 0.00 72 TRP A C 2
ATOM 2844 O O . TRP A 1 72 ? 4.321 1.704 -7.887 1.00 0.00 72 TRP A O 2
ATOM 2865 N N . LEU A 1 73 ? 2.535 0.779 -6.877 1.00 0.00 73 LEU A N 2
ATOM 2866 C CA . LEU A 1 73 ? 3.281 -0.364 -6.363 1.00 0.00 73 LEU A CA 2
ATOM 2867 C C . LEU A 1 73 ? 2.745 -1.669 -6.943 1.00 0.00 73 LEU A C 2
ATOM 2868 O O . LEU A 1 73 ? 1.547 -1.944 -6.877 1.00 0.00 73 LEU A O 2
ATOM 2884 N N . SER A 1 74 ? 3.642 -2.471 -7.508 1.00 0.00 74 SER A N 2
ATOM 2885 C CA . SER A 1 74 ? 3.259 -3.747 -8.101 1.00 0.00 74 SER A CA 2
ATOM 2886 C C . SER A 1 74 ? 4.395 -4.760 -7.990 1.00 0.00 74 SER A C 2
ATOM 2887 O O . SER A 1 74 ? 5.507 -4.421 -7.584 1.00 0.00 74 SER A O 2
ATOM 2895 N N . VAL A 1 75 ? 4.107 -6.005 -8.355 1.00 0.00 75 VAL A N 2
ATOM 2896 C CA . VAL A 1 75 ? 5.103 -7.069 -8.298 1.00 0.00 75 VAL A CA 2
ATOM 2897 C C . VAL A 1 75 ? 6.027 -7.021 -9.510 1.00 0.00 75 VAL A C 2
ATOM 2898 O O . VAL A 1 75 ? 5.638 -6.558 -10.583 1.00 0.00 75 VAL A O 2
ATOM 2911 N N . LEU A 1 76 ? 7.252 -7.503 -9.331 1.00 0.00 76 LEU A N 2
ATOM 2912 C CA . LEU A 1 76 ? 8.233 -7.517 -10.411 1.00 0.00 76 LEU A CA 2
ATOM 2913 C C . LEU A 1 76 ? 8.602 -8.947 -10.793 1.00 0.00 76 LEU A C 2
ATOM 2914 O O . LEU A 1 76 ? 8.795 -9.256 -11.970 1.00 0.00 76 LEU A O 2
ATOM 2930 N N . HIS A 1 77 ? 8.696 -9.816 -9.792 1.00 0.00 77 HIS A N 2
ATOM 2931 C CA . HIS A 1 77 ? 9.039 -11.215 -10.024 1.00 0.00 77 HIS A CA 2
ATOM 2932 C C . HIS A 1 77 ? 8.073 -12.140 -9.289 1.00 0.00 77 HIS A C 2
ATOM 2933 O O . HIS A 1 77 ? 7.589 -11.813 -8.205 1.00 0.00 77 HIS A O 2
ATOM 2948 N N . ARG A 1 78 ? 7.797 -13.294 -9.887 1.00 0.00 78 ARG A N 2
ATOM 2949 C CA . ARG A 1 78 ? 6.887 -14.265 -9.290 1.00 0.00 78 ARG A CA 2
ATOM 2950 C C . ARG A 1 78 ? 7.087 -14.340 -7.779 1.00 0.00 78 ARG A C 2
ATOM 2951 O O . ARG A 1 78 ? 8.209 -14.229 -7.285 1.00 0.00 78 ARG A O 2
ATOM 2972 N N . ILE A 1 79 ? 5.991 -14.527 -7.052 1.00 0.00 79 ILE A N 2
ATOM 2973 C CA . ILE A 1 79 ? 6.046 -14.617 -5.598 1.00 0.00 79 ILE A CA 2
ATOM 2974 C C . ILE A 1 79 ? 5.580 -15.986 -5.113 1.00 0.00 79 ILE A C 2
ATOM 2975 O O . ILE A 1 79 ? 4.630 -16.555 -5.650 1.00 0.00 79 ILE A O 2
ATOM 2991 N N . ASP A 1 80 ? 6.256 -16.508 -4.095 1.00 0.00 80 ASP A N 2
ATOM 2992 C CA . ASP A 1 80 ? 5.910 -17.810 -3.536 1.00 0.00 80 ASP A CA 2
ATOM 2993 C C . ASP A 1 80 ? 5.692 -17.713 -2.029 1.00 0.00 80 ASP A C 2
ATOM 2994 O O . ASP A 1 80 ? 6.489 -17.105 -1.314 1.00 0.00 80 ASP A O 2
ATOM 3003 N N . ARG A 1 81 ? 4.607 -18.315 -1.553 1.00 0.00 81 ARG A N 2
ATOM 3004 C CA . ARG A 1 81 ? 4.283 -18.295 -0.132 1.00 0.00 81 ARG A CA 2
ATOM 3005 C C . ARG A 1 81 ? 5.315 -19.080 0.672 1.00 0.00 81 ARG A C 2
ATOM 3006 O O . ARG A 1 81 ? 5.588 -18.760 1.829 1.00 0.00 81 ARG A O 2
ATOM 3027 N N . GLU A 1 82 ? 5.884 -20.108 0.051 1.00 0.00 82 GLU A N 2
ATOM 3028 C CA . GLU A 1 82 ? 6.885 -20.939 0.711 1.00 0.00 82 GLU A CA 2
ATOM 3029 C C . GLU A 1 82 ? 8.123 -20.121 1.067 1.00 0.00 82 GLU A C 2
ATOM 3030 O O . GLU A 1 82 ? 8.584 -20.140 2.208 1.00 0.00 82 GLU A O 2
ATOM 3042 N N . GLU A 1 83 ? 8.654 -19.403 0.083 1.00 0.00 83 GLU A N 2
ATOM 3043 C CA . GLU A 1 83 ? 9.839 -18.579 0.293 1.00 0.00 83 GLU A CA 2
ATOM 3044 C C . GLU A 1 83 ? 9.550 -17.451 1.280 1.00 0.00 83 GLU A C 2
ATOM 3045 O O . GLU A 1 83 ? 10.423 -17.040 2.043 1.00 0.00 83 GLU A O 2
ATOM 3057 N N . VAL A 1 84 ? 8.316 -16.955 1.258 1.00 0.00 84 VAL A N 2
ATOM 3058 C CA . VAL A 1 84 ? 7.910 -15.876 2.150 1.00 0.00 84 VAL A CA 2
ATOM 3059 C C . VAL A 1 84 ? 6.428 -15.976 2.494 1.00 0.00 84 VAL A C 2
ATOM 3060 O O . VAL A 1 84 ? 5.592 -16.203 1.621 1.00 0.00 84 VAL A O 2
ATOM 3073 N N . ASN A 1 85 ? 6.110 -15.802 3.772 1.00 0.00 85 ASN A N 2
ATOM 3074 C CA . ASN A 1 85 ? 4.728 -15.872 4.233 1.00 0.00 85 ASN A CA 2
ATOM 3075 C C . ASN A 1 85 ? 4.213 -14.489 4.619 1.00 0.00 85 ASN A C 2
ATOM 3076 O O . ASN A 1 85 ? 3.007 -14.279 4.743 1.00 0.00 85 ASN A O 2
ATOM 3087 N N . GLN A 1 86 ? 5.135 -13.551 4.807 1.00 0.00 86 GLN A N 2
ATOM 3088 C CA . GLN A 1 86 ? 4.774 -12.189 5.179 1.00 0.00 86 GLN A CA 2
ATOM 3089 C C . GLN A 1 86 ? 5.934 -11.231 4.933 1.00 0.00 86 GLN A C 2
ATOM 3090 O O . GLN A 1 86 ? 6.919 -11.229 5.672 1.00 0.00 86 GLN A O 2
ATOM 3104 N N . LEU A 1 87 ? 5.813 -10.418 3.889 1.00 0.00 87 LEU A N 2
ATOM 3105 C CA . LEU A 1 87 ? 6.853 -9.454 3.544 1.00 0.00 87 LEU A CA 2
ATOM 3106 C C . LEU A 1 87 ? 6.700 -8.174 4.358 1.00 0.00 87 LEU A C 2
ATOM 3107 O O . LEU A 1 87 ? 5.586 -7.707 4.596 1.00 0.00 87 LEU A O 2
ATOM 3123 N N . ARG A 1 88 ? 7.826 -7.610 4.782 1.00 0.00 88 ARG A N 2
ATOM 3124 C CA . ARG A 1 88 ? 7.818 -6.382 5.568 1.00 0.00 88 ARG A CA 2
ATOM 3125 C C . ARG A 1 88 ? 8.987 -5.481 5.182 1.00 0.00 88 ARG A C 2
ATOM 3126 O O . ARG A 1 88 ? 10.142 -5.781 5.486 1.00 0.00 88 ARG A O 2
ATOM 3147 N N . PHE A 1 89 ? 8.679 -4.376 4.512 1.00 0.00 89 PHE A N 2
ATOM 3148 C CA . PHE A 1 89 ? 9.704 -3.431 4.083 1.00 0.00 89 PHE A CA 2
ATOM 3149 C C . PHE A 1 89 ? 9.290 -1.998 4.402 1.00 0.00 89 PHE A C 2
ATOM 3150 O O . PHE A 1 89 ? 8.251 -1.761 5.019 1.00 0.00 89 PHE A O 2
ATOM 3167 N N . THR A 1 90 ? 10.112 -1.043 3.978 1.00 0.00 90 THR A N 2
ATOM 3168 C CA . THR A 1 90 ? 9.834 0.368 4.219 1.00 0.00 90 THR A CA 2
ATOM 3169 C C . THR A 1 90 ? 9.974 1.182 2.938 1.00 0.00 90 THR A C 2
ATOM 3170 O O . THR A 1 90 ? 10.745 0.829 2.046 1.00 0.00 90 THR A O 2
ATOM 3181 N N . VAL A 1 91 ? 9.222 2.276 2.853 1.00 0.00 91 VAL A N 2
ATOM 3182 C CA . VAL A 1 91 ? 9.264 3.142 1.681 1.00 0.00 91 VAL A CA 2
ATOM 3183 C C . VAL A 1 91 ? 9.533 4.589 2.077 1.00 0.00 91 VAL A C 2
ATOM 3184 O O . VAL A 1 91 ? 8.889 5.127 2.977 1.00 0.00 91 VAL A O 2
ATOM 3197 N N . MET A 1 92 ? 10.489 5.215 1.398 1.00 0.00 92 MET A N 2
ATOM 3198 C CA . MET A 1 92 ? 10.843 6.602 1.678 1.00 0.00 92 MET A CA 2
ATOM 3199 C C . MET A 1 92 ? 10.103 7.551 0.741 1.00 0.00 92 MET A C 2
ATOM 3200 O O . MET A 1 92 ? 9.549 7.130 -0.274 1.00 0.00 92 MET A O 2
ATOM 3214 N N . ALA A 1 93 ? 10.099 8.834 1.088 1.00 0.00 93 ALA A N 2
ATOM 3215 C CA . ALA A 1 93 ? 9.430 9.843 0.276 1.00 0.00 93 ALA A CA 2
ATOM 3216 C C . ALA A 1 93 ? 10.173 11.173 0.331 1.00 0.00 93 ALA A C 2
ATOM 3217 O O . ALA A 1 93 ? 10.286 11.789 1.391 1.00 0.00 93 ALA A O 2
ATOM 3224 N N . ARG A 1 94 ? 10.679 11.611 -0.818 1.00 0.00 94 ARG A N 2
ATOM 3225 C CA . ARG A 1 94 ? 11.413 12.868 -0.900 1.00 0.00 94 ARG A CA 2
ATOM 3226 C C . ARG A 1 94 ? 10.484 14.016 -1.285 1.00 0.00 94 ARG A C 2
ATOM 3227 O O . ARG A 1 94 ? 9.414 13.798 -1.854 1.00 0.00 94 ARG A O 2
ATOM 3248 N N . ASP A 1 95 ? 10.901 15.237 -0.971 1.00 0.00 95 ASP A N 2
ATOM 3249 C CA . ASP A 1 95 ? 10.107 16.420 -1.284 1.00 0.00 95 ASP A CA 2
ATOM 3250 C C . ASP A 1 95 ? 10.890 17.379 -2.176 1.00 0.00 95 ASP A C 2
ATOM 3251 O O . ASP A 1 95 ? 12.003 17.075 -2.604 1.00 0.00 95 ASP A O 2
ATOM 3260 N N . ARG A 1 96 ? 10.299 18.537 -2.452 1.00 0.00 96 ARG A N 2
ATOM 3261 C CA . ARG A 1 96 ? 10.940 19.539 -3.295 1.00 0.00 96 ARG A CA 2
ATOM 3262 C C . ARG A 1 96 ? 11.857 20.438 -2.470 1.00 0.00 96 ARG A C 2
ATOM 3263 O O . ARG A 1 96 ? 11.985 21.630 -2.744 1.00 0.00 96 ARG A O 2
ATOM 3284 N N . GLY A 1 97 ? 12.492 19.856 -1.457 1.00 0.00 97 GLY A N 2
ATOM 3285 C CA . GLY A 1 97 ? 13.388 20.619 -0.607 1.00 0.00 97 GLY A CA 2
ATOM 3286 C C . GLY A 1 97 ? 14.739 19.951 -0.442 1.00 0.00 97 GLY A C 2
ATOM 3287 O O . GLY A 1 97 ? 14.927 18.807 -0.855 1.00 0.00 97 GLY A O 2
ATOM 3291 N N . GLN A 1 98 ? 15.681 20.667 0.162 1.00 0.00 98 GLN A N 2
ATOM 3292 C CA . GLN A 1 98 ? 17.022 20.137 0.378 1.00 0.00 98 GLN A CA 2
ATOM 3293 C C . GLN A 1 98 ? 17.652 20.742 1.629 1.00 0.00 98 GLN A C 2
ATOM 3294 O O . GLN A 1 98 ? 17.785 21.958 1.760 1.00 0.00 98 GLN A O 2
ATOM 3308 N N . PRO A 1 99 ? 18.047 19.873 2.572 1.00 0.00 99 PRO A N 2
ATOM 3309 C CA . PRO A 1 99 ? 17.893 18.423 2.427 1.00 0.00 99 PRO A CA 2
ATOM 3310 C C . PRO A 1 99 ? 16.434 17.985 2.498 1.00 0.00 99 PRO A C 2
ATOM 3311 O O . PRO A 1 99 ? 15.653 18.475 3.314 1.00 0.00 99 PRO A O 2
ATOM 3322 N N . PRO A 1 100 ? 16.055 17.042 1.623 1.00 0.00 100 PRO A N 2
ATOM 3323 C CA . PRO A 1 100 ? 14.687 16.517 1.568 1.00 0.00 100 PRO A CA 2
ATOM 3324 C C . PRO A 1 100 ? 14.343 15.666 2.785 1.00 0.00 100 PRO A C 2
ATOM 3325 O O . PRO A 1 100 ? 15.065 14.728 3.124 1.00 0.00 100 PRO A O 2
ATOM 3336 N N . LYS A 1 101 ? 13.235 15.998 3.439 1.00 0.00 101 LYS A N 2
ATOM 3337 C CA . LYS A 1 101 ? 12.793 15.263 4.619 1.00 0.00 101 LYS A CA 2
ATOM 3338 C C . LYS A 1 101 ? 12.205 13.911 4.228 1.00 0.00 101 LYS A C 2
ATOM 3339 O O . LYS A 1 101 ? 10.987 13.760 4.120 1.00 0.00 101 LYS A O 2
ATOM 3358 N N . THR A 1 102 ? 13.076 12.929 4.020 1.00 0.00 102 THR A N 2
ATOM 3359 C CA . THR A 1 102 ? 12.643 11.589 3.643 1.00 0.00 102 THR A CA 2
ATOM 3360 C C . THR A 1 102 ? 11.835 10.938 4.759 1.00 0.00 102 THR A C 2
ATOM 3361 O O . THR A 1 102 ? 12.305 10.822 5.891 1.00 0.00 102 THR A O 2
ATOM 3372 N N . ASP A 1 103 ? 10.619 10.513 4.434 1.00 0.00 103 ASP A N 2
ATOM 3373 C CA . ASP A 1 103 ? 9.747 9.871 5.410 1.00 0.00 103 ASP A CA 2
ATOM 3374 C C . ASP A 1 103 ? 9.598 8.383 5.109 1.00 0.00 103 ASP A C 2
ATOM 3375 O O . ASP A 1 103 ? 9.232 7.996 3.999 1.00 0.00 103 ASP A O 2
ATOM 3384 N N . LYS A 1 104 ? 9.885 7.552 6.105 1.00 0.00 104 LYS A N 2
ATOM 3385 C CA . LYS A 1 104 ? 9.783 6.106 5.949 1.00 0.00 104 LYS A CA 2
ATOM 3386 C C . LYS A 1 104 ? 8.378 5.619 6.289 1.00 0.00 104 LYS A C 2
ATOM 3387 O O . LYS A 1 104 ? 7.679 6.228 7.098 1.00 0.00 104 LYS A O 2
ATOM 3406 N N . ALA A 1 105 ? 7.971 4.518 5.666 1.00 0.00 105 ALA A N 2
ATOM 3407 C CA . ALA A 1 105 ? 6.651 3.948 5.906 1.00 0.00 105 ALA A CA 2
ATOM 3408 C C . ALA A 1 105 ? 6.657 2.438 5.691 1.00 0.00 105 ALA A C 2
ATOM 3409 O O . ALA A 1 105 ? 6.889 1.959 4.580 1.00 0.00 105 ALA A O 2
ATOM 3416 N N . THR A 1 106 ? 6.402 1.691 6.760 1.00 0.00 106 THR A N 2
ATOM 3417 C CA . THR A 1 106 ? 6.380 0.236 6.689 1.00 0.00 106 THR A CA 2
ATOM 3418 C C . THR A 1 106 ? 5.198 -0.256 5.861 1.00 0.00 106 THR A C 2
ATOM 3419 O O . THR A 1 106 ? 4.108 0.313 5.916 1.00 0.00 106 THR A O 2
ATOM 3430 N N . VAL A 1 107 ? 5.421 -1.318 5.093 1.00 0.00 107 VAL A N 2
ATOM 3431 C CA . VAL A 1 107 ? 4.374 -1.888 4.254 1.00 0.00 107 VAL A CA 2
ATOM 3432 C C . VAL A 1 107 ? 4.227 -3.386 4.500 1.00 0.00 107 VAL A C 2
ATOM 3433 O O . VAL A 1 107 ? 5.031 -4.186 4.023 1.00 0.00 107 VAL A O 2
ATOM 3446 N N . VAL A 1 108 ? 3.193 -3.758 5.248 1.00 0.00 108 VAL A N 2
ATOM 3447 C CA . VAL A 1 108 ? 2.939 -5.160 5.557 1.00 0.00 108 VAL A CA 2
ATOM 3448 C C . VAL A 1 108 ? 2.028 -5.796 4.513 1.00 0.00 108 VAL A C 2
ATOM 3449 O O . VAL A 1 108 ? 0.883 -5.380 4.336 1.00 0.00 108 VAL A O 2
ATOM 3462 N N . LEU A 1 109 ? 2.544 -6.808 3.824 1.00 0.00 109 LEU A N 2
ATOM 3463 C CA . LEU A 1 109 ? 1.776 -7.504 2.797 1.00 0.00 109 LEU A CA 2
ATOM 3464 C C . LEU A 1 109 ? 1.537 -8.959 3.187 1.00 0.00 109 LEU A C 2
ATOM 3465 O O . LEU A 1 109 ? 2.437 -9.793 3.095 1.00 0.00 109 LEU A O 2
ATOM 3481 N N . ASN A 1 110 ? 0.317 -9.257 3.622 1.00 0.00 110 ASN A N 2
ATOM 3482 C CA . ASN A 1 110 ? -0.042 -10.612 4.025 1.00 0.00 110 ASN A CA 2
ATOM 3483 C C . ASN A 1 110 ? -0.096 -11.542 2.818 1.00 0.00 110 ASN A C 2
ATOM 3484 O O . ASN A 1 110 ? -0.916 -11.360 1.918 1.00 0.00 110 ASN A O 2
ATOM 3495 N N . ILE A 1 111 ? 0.783 -12.539 2.806 1.00 0.00 111 ILE A N 2
ATOM 3496 C CA . ILE A 1 111 ? 0.834 -13.498 1.710 1.00 0.00 111 ILE A CA 2
ATOM 3497 C C . ILE A 1 111 ? -0.329 -14.482 1.786 1.00 0.00 111 ILE A C 2
ATOM 3498 O O . ILE A 1 111 ? -0.240 -15.516 2.447 1.00 0.00 111 ILE A O 2
ATOM 3514 N N . LYS A 1 112 ? -1.420 -14.153 1.102 1.00 0.00 112 LYS A N 2
ATOM 3515 C CA . LYS A 1 112 ? -2.601 -15.007 1.088 1.00 0.00 112 LYS A CA 2
ATOM 3516 C C . LYS A 1 112 ? -2.380 -16.227 0.199 1.00 0.00 112 LYS A C 2
ATOM 3517 O O . LYS A 1 112 ? -1.385 -16.310 -0.520 1.00 0.00 112 LYS A O 2
ATOM 3536 N N . ASP A 1 113 ? -3.314 -17.170 0.253 1.00 0.00 113 ASP A N 2
ATOM 3537 C CA . ASP A 1 113 ? -3.223 -18.384 -0.550 1.00 0.00 113 ASP A CA 2
ATOM 3538 C C . ASP A 1 113 ? -4.326 -18.424 -1.602 1.00 0.00 113 ASP A C 2
ATOM 3539 O O . ASP A 1 113 ? -5.479 -18.725 -1.294 1.00 0.00 113 ASP A O 2
ATOM 3548 N N . GLU A 1 114 ? -3.965 -18.117 -2.844 1.00 0.00 114 GLU A N 2
ATOM 3549 C CA . GLU A 1 114 ? -4.926 -18.117 -3.941 1.00 0.00 114 GLU A CA 2
ATOM 3550 C C . GLU A 1 114 ? -5.267 -19.542 -4.365 1.00 0.00 114 GLU A C 2
ATOM 3551 O O . GLU A 1 114 ? -6.431 -19.872 -4.590 1.00 0.00 114 GLU A O 2
ATOM 3563 N N . ASN A 1 115 ? -4.244 -20.383 -4.473 1.00 0.00 115 ASN A N 2
ATOM 3564 C CA . ASN A 1 115 ? -4.434 -21.773 -4.872 1.00 0.00 115 ASN A CA 2
ATOM 3565 C C . ASN A 1 115 ? -5.513 -22.439 -4.023 1.00 0.00 115 ASN A C 2
ATOM 3566 O O . ASN A 1 115 ? -6.484 -22.982 -4.549 1.00 0.00 115 ASN A O 2
ATOM 3577 N N . ASP A 1 116 ? -5.335 -22.392 -2.707 1.00 0.00 116 ASP A N 2
ATOM 3578 C CA . ASP A 1 116 ? -6.294 -22.989 -1.785 1.00 0.00 116 ASP A CA 2
ATOM 3579 C C . ASP A 1 116 ? -7.562 -22.145 -1.697 1.00 0.00 116 ASP A C 2
ATOM 3580 O O . ASP A 1 116 ? -7.505 -20.950 -1.409 1.00 0.00 116 ASP A O 2
ATOM 3589 N N . ASN A 1 117 ? -8.704 -22.776 -1.947 1.00 0.00 117 ASN A N 2
ATOM 3590 C CA . ASN A 1 117 ? -9.987 -22.082 -1.897 1.00 0.00 117 ASN A CA 2
ATOM 3591 C C . ASN A 1 117 ? -11.141 -23.058 -2.101 1.00 0.00 117 ASN A C 2
ATOM 3592 O O . ASN A 1 117 ? -11.394 -23.513 -3.217 1.00 0.00 117 ASN A O 2
ATOM 3603 N N . VAL A 1 118 ? -11.839 -23.376 -1.016 1.00 0.00 118 VAL A N 2
ATOM 3604 C CA . VAL A 1 118 ? -12.969 -24.296 -1.075 1.00 0.00 118 VAL A CA 2
ATOM 3605 C C . VAL A 1 118 ? -13.839 -24.021 -2.296 1.00 0.00 118 VAL A C 2
ATOM 3606 O O . VAL A 1 118 ? -14.045 -22.875 -2.697 1.00 0.00 118 VAL A O 2
ATOM 3619 N N . PRO A 1 119 ? -14.362 -25.096 -2.904 1.00 0.00 119 PRO A N 2
ATOM 3620 C CA . PRO A 1 119 ? -15.220 -24.996 -4.088 1.00 0.00 119 PRO A CA 2
ATOM 3621 C C . PRO A 1 119 ? -16.583 -24.391 -3.768 1.00 0.00 119 PRO A C 2
ATOM 3622 O O . PRO A 1 119 ? -16.683 -23.219 -3.406 1.00 0.00 119 PRO A O 2
ATOM 3633 N N . GLY A 1 1 ? 6.845 4.672 13.662 1.00 0.00 1 GLY A N 3
ATOM 3634 C CA . GLY A 1 1 ? 7.337 4.091 14.897 1.00 0.00 1 GLY A CA 3
ATOM 3635 C C . GLY A 1 1 ? 8.102 5.089 15.743 1.00 0.00 1 GLY A C 3
ATOM 3636 O O . GLY A 1 1 ? 9.038 5.730 15.265 1.00 0.00 1 GLY A O 3
ATOM 3640 N N . SER A 1 2 ? 7.703 5.222 17.004 1.00 0.00 2 SER A N 3
ATOM 3641 C CA . SER A 1 2 ? 8.355 6.154 17.918 1.00 0.00 2 SER A CA 3
ATOM 3642 C C . SER A 1 2 ? 8.501 7.530 17.277 1.00 0.00 2 SER A C 3
ATOM 3643 O O . SER A 1 2 ? 9.540 8.178 17.401 1.00 0.00 2 SER A O 3
ATOM 3651 N N . SER A 1 3 ? 7.451 7.971 16.591 1.00 0.00 3 SER A N 3
ATOM 3652 C CA . SER A 1 3 ? 7.463 9.269 15.926 1.00 0.00 3 SER A CA 3
ATOM 3653 C C . SER A 1 3 ? 6.908 10.354 16.844 1.00 0.00 3 SER A C 3
ATOM 3654 O O . SER A 1 3 ? 7.512 11.413 17.008 1.00 0.00 3 SER A O 3
ATOM 3662 N N . GLY A 1 4 ? 5.751 10.081 17.440 1.00 0.00 4 GLY A N 3
ATOM 3663 C CA . GLY A 1 4 ? 5.132 11.043 18.334 1.00 0.00 4 GLY A CA 3
ATOM 3664 C C . GLY A 1 4 ? 3.621 11.054 18.217 1.00 0.00 4 GLY A C 3
ATOM 3665 O O . GLY A 1 4 ? 3.055 10.415 17.330 1.00 0.00 4 GLY A O 3
ATOM 3669 N N . SER A 1 5 ? 2.965 11.781 19.116 1.00 0.00 5 SER A N 3
ATOM 3670 C CA . SER A 1 5 ? 1.509 11.868 19.113 1.00 0.00 5 SER A CA 3
ATOM 3671 C C . SER A 1 5 ? 1.052 13.320 19.011 1.00 0.00 5 SER A C 3
ATOM 3672 O O . SER A 1 5 ? 0.185 13.654 18.204 1.00 0.00 5 SER A O 3
ATOM 3680 N N . SER A 1 6 ? 1.642 14.180 19.836 1.00 0.00 6 SER A N 3
ATOM 3681 C CA . SER A 1 6 ? 1.294 15.595 19.842 1.00 0.00 6 SER A CA 3
ATOM 3682 C C . SER A 1 6 ? 2.409 16.432 19.220 1.00 0.00 6 SER A C 3
ATOM 3683 O O . SER A 1 6 ? 3.338 16.855 19.906 1.00 0.00 6 SER A O 3
ATOM 3691 N N . GLY A 1 7 ? 2.308 16.665 17.915 1.00 0.00 7 GLY A N 3
ATOM 3692 C CA . GLY A 1 7 ? 3.313 17.449 17.222 1.00 0.00 7 GLY A CA 3
ATOM 3693 C C . GLY A 1 7 ? 2.915 17.770 15.795 1.00 0.00 7 GLY A C 3
ATOM 3694 O O . GLY A 1 7 ? 2.621 16.871 15.008 1.00 0.00 7 GLY A O 3
ATOM 3698 N N . ASN A 1 8 ? 2.905 19.056 15.460 1.00 0.00 8 ASN A N 3
ATOM 3699 C CA . ASN A 1 8 ? 2.538 19.494 14.118 1.00 0.00 8 ASN A CA 3
ATOM 3700 C C . ASN A 1 8 ? 3.747 20.060 13.380 1.00 0.00 8 ASN A C 3
ATOM 3701 O O . ASN A 1 8 ? 4.442 20.940 13.889 1.00 0.00 8 ASN A O 3
ATOM 3712 N N . ASP A 1 9 ? 3.993 19.549 12.179 1.00 0.00 9 ASP A N 3
ATOM 3713 C CA . ASP A 1 9 ? 5.118 20.005 11.370 1.00 0.00 9 ASP A CA 3
ATOM 3714 C C . ASP A 1 9 ? 4.796 19.896 9.882 1.00 0.00 9 ASP A C 3
ATOM 3715 O O . ASP A 1 9 ? 3.832 19.239 9.492 1.00 0.00 9 ASP A O 3
ATOM 3724 N N . ASN A 1 10 ? 5.610 20.547 9.057 1.00 0.00 10 ASN A N 3
ATOM 3725 C CA . ASN A 1 10 ? 5.411 20.525 7.612 1.00 0.00 10 ASN A CA 3
ATOM 3726 C C . ASN A 1 10 ? 6.393 19.568 6.943 1.00 0.00 10 ASN A C 3
ATOM 3727 O O . ASN A 1 10 ? 7.519 19.945 6.618 1.00 0.00 10 ASN A O 3
ATOM 3738 N N . SER A 1 11 ? 5.957 18.329 6.738 1.00 0.00 11 SER A N 3
ATOM 3739 C CA . SER A 1 11 ? 6.798 17.317 6.110 1.00 0.00 11 SER A CA 3
ATOM 3740 C C . SER A 1 11 ? 5.947 16.224 5.470 1.00 0.00 11 SER A C 3
ATOM 3741 O O . SER A 1 11 ? 4.806 15.981 5.863 1.00 0.00 11 SER A O 3
ATOM 3749 N N . PRO A 1 12 ? 6.515 15.550 4.459 1.00 0.00 12 PRO A N 3
ATOM 3750 C CA . PRO A 1 12 ? 5.827 14.472 3.742 1.00 0.00 12 PRO A CA 3
ATOM 3751 C C . PRO A 1 12 ? 5.648 13.226 4.602 1.00 0.00 12 PRO A C 3
ATOM 3752 O O . PRO A 1 12 ? 6.618 12.543 4.932 1.00 0.00 12 PRO A O 3
ATOM 3763 N N . ARG A 1 13 ? 4.402 12.935 4.962 1.00 0.00 13 ARG A N 3
ATOM 3764 C CA . ARG A 1 13 ? 4.096 11.771 5.785 1.00 0.00 13 ARG A CA 3
ATOM 3765 C C . ARG A 1 13 ? 2.977 10.942 5.161 1.00 0.00 13 ARG A C 3
ATOM 3766 O O . ARG A 1 13 ? 1.835 11.392 5.069 1.00 0.00 13 ARG A O 3
ATOM 3787 N N . PHE A 1 14 ? 3.313 9.730 4.732 1.00 0.00 14 PHE A N 3
ATOM 3788 C CA . PHE A 1 14 ? 2.337 8.840 4.115 1.00 0.00 14 PHE A CA 3
ATOM 3789 C C . PHE A 1 14 ? 1.004 8.897 4.856 1.00 0.00 14 PHE A C 3
ATOM 3790 O O . PHE A 1 14 ? 0.943 9.309 6.013 1.00 0.00 14 PHE A O 3
ATOM 3807 N N . GLU A 1 15 ? -0.061 8.481 4.178 1.00 0.00 15 GLU A N 3
ATOM 3808 C CA . GLU A 1 15 ? -1.393 8.487 4.771 1.00 0.00 15 GLU A CA 3
ATOM 3809 C C . GLU A 1 15 ? -1.461 7.539 5.965 1.00 0.00 15 GLU A C 3
ATOM 3810 O O . GLU A 1 15 ? -1.894 7.921 7.052 1.00 0.00 15 GLU A O 3
ATOM 3822 N N . LYS A 1 16 ? -1.031 6.299 5.754 1.00 0.00 16 LYS A N 3
ATOM 3823 C CA . LYS A 1 16 ? -1.042 5.295 6.811 1.00 0.00 16 LYS A CA 3
ATOM 3824 C C . LYS A 1 16 ? 0.377 4.974 7.270 1.00 0.00 16 LYS A C 3
ATOM 3825 O O . LYS A 1 16 ? 1.251 4.677 6.456 1.00 0.00 16 LYS A O 3
ATOM 3844 N N . SER A 1 17 ? 0.598 5.034 8.579 1.00 0.00 17 SER A N 3
ATOM 3845 C CA . SER A 1 17 ? 1.912 4.752 9.146 1.00 0.00 17 SER A CA 3
ATOM 3846 C C . SER A 1 17 ? 2.434 3.403 8.662 1.00 0.00 17 SER A C 3
ATOM 3847 O O . SER A 1 17 ? 3.601 3.272 8.292 1.00 0.00 17 SER A O 3
ATOM 3855 N N . VAL A 1 18 ? 1.560 2.401 8.667 1.00 0.00 18 VAL A N 3
ATOM 3856 C CA . VAL A 1 18 ? 1.931 1.061 8.228 1.00 0.00 18 VAL A CA 3
ATOM 3857 C C . VAL A 1 18 ? 0.965 0.543 7.169 1.00 0.00 18 VAL A C 3
ATOM 3858 O O . VAL A 1 18 ? -0.120 0.055 7.488 1.00 0.00 18 VAL A O 3
ATOM 3871 N N . TYR A 1 19 ? 1.366 0.650 5.907 1.00 0.00 19 TYR A N 3
ATOM 3872 C CA . TYR A 1 19 ? 0.534 0.194 4.799 1.00 0.00 19 TYR A CA 3
ATOM 3873 C C . TYR A 1 19 ? 0.335 -1.317 4.854 1.00 0.00 19 TYR A C 3
ATOM 3874 O O . TYR A 1 19 ? 1.219 -2.084 4.473 1.00 0.00 19 TYR A O 3
ATOM 3892 N N . GLU A 1 20 ? -0.833 -1.737 5.330 1.00 0.00 20 GLU A N 3
ATOM 3893 C CA . GLU A 1 20 ? -1.148 -3.157 5.435 1.00 0.00 20 GLU A CA 3
ATOM 3894 C C . GLU A 1 20 ? -2.113 -3.583 4.332 1.00 0.00 20 GLU A C 3
ATOM 3895 O O . GLU A 1 20 ? -3.300 -3.262 4.373 1.00 0.00 20 GLU A O 3
ATOM 3907 N N . ALA A 1 21 ? -1.593 -4.307 3.346 1.00 0.00 21 ALA A N 3
ATOM 3908 C CA . ALA A 1 21 ? -2.407 -4.778 2.233 1.00 0.00 21 ALA A CA 3
ATOM 3909 C C . ALA A 1 21 ? -2.308 -6.292 2.083 1.00 0.00 21 ALA A C 3
ATOM 3910 O O . ALA A 1 21 ? -1.388 -6.919 2.609 1.00 0.00 21 ALA A O 3
ATOM 3917 N N . ASP A 1 22 ? -3.260 -6.874 1.362 1.00 0.00 22 ASP A N 3
ATOM 3918 C CA . ASP A 1 22 ? -3.280 -8.316 1.143 1.00 0.00 22 ASP A CA 3
ATOM 3919 C C . ASP A 1 22 ? -2.846 -8.654 -0.280 1.00 0.00 22 ASP A C 3
ATOM 3920 O O . ASP A 1 22 ? -3.546 -8.342 -1.245 1.00 0.00 22 ASP A O 3
ATOM 3929 N N . LEU A 1 23 ? -1.688 -9.293 -0.404 1.00 0.00 23 LEU A N 3
ATOM 3930 C CA . LEU A 1 23 ? -1.160 -9.673 -1.710 1.00 0.00 23 LEU A CA 3
ATOM 3931 C C . LEU A 1 23 ? -1.449 -11.141 -2.007 1.00 0.00 23 LEU A C 3
ATOM 3932 O O . LEU A 1 23 ? -1.470 -11.975 -1.103 1.00 0.00 23 LEU A O 3
ATOM 3948 N N . ALA A 1 24 ? -1.668 -11.450 -3.281 1.00 0.00 24 ALA A N 3
ATOM 3949 C CA . ALA A 1 24 ? -1.951 -12.817 -3.699 1.00 0.00 24 ALA A CA 3
ATOM 3950 C C . ALA A 1 24 ? -0.662 -13.583 -3.979 1.00 0.00 24 ALA A C 3
ATOM 3951 O O . ALA A 1 24 ? 0.111 -13.213 -4.861 1.00 0.00 24 ALA A O 3
ATOM 3958 N N . GLU A 1 25 ? -0.438 -14.652 -3.221 1.00 0.00 25 GLU A N 3
ATOM 3959 C CA . GLU A 1 25 ? 0.758 -15.469 -3.388 1.00 0.00 25 GLU A CA 3
ATOM 3960 C C . GLU A 1 25 ? 0.964 -15.840 -4.854 1.00 0.00 25 GLU A C 3
ATOM 3961 O O . GLU A 1 25 ? 2.095 -15.975 -5.318 1.00 0.00 25 GLU A O 3
ATOM 3973 N N . ASN A 1 26 ? -0.140 -16.003 -5.577 1.00 0.00 26 ASN A N 3
ATOM 3974 C CA . ASN A 1 26 ? -0.082 -16.359 -6.990 1.00 0.00 26 ASN A CA 3
ATOM 3975 C C . ASN A 1 26 ? -0.343 -15.140 -7.870 1.00 0.00 26 ASN A C 3
ATOM 3976 O O . ASN A 1 26 ? -1.070 -15.220 -8.860 1.00 0.00 26 ASN A O 3
ATOM 3987 N N . SER A 1 27 ? 0.256 -14.012 -7.502 1.00 0.00 27 SER A N 3
ATOM 3988 C CA . SER A 1 27 ? 0.086 -12.775 -8.255 1.00 0.00 27 SER A CA 3
ATOM 3989 C C . SER A 1 27 ? 1.152 -12.648 -9.339 1.00 0.00 27 SER A C 3
ATOM 3990 O O . SER A 1 27 ? 2.346 -12.767 -9.067 1.00 0.00 27 SER A O 3
ATOM 3998 N N . ALA A 1 28 ? 0.711 -12.405 -10.568 1.00 0.00 28 ALA A N 3
ATOM 3999 C CA . ALA A 1 28 ? 1.626 -12.259 -11.694 1.00 0.00 28 ALA A CA 3
ATOM 4000 C C . ALA A 1 28 ? 2.768 -11.308 -11.353 1.00 0.00 28 ALA A C 3
ATOM 4001 O O . ALA A 1 28 ? 2.694 -10.523 -10.407 1.00 0.00 28 ALA A O 3
ATOM 4008 N N . PRO A 1 29 ? 3.853 -11.379 -12.139 1.00 0.00 29 PRO A N 3
ATOM 4009 C CA . PRO A 1 29 ? 5.032 -10.532 -11.939 1.00 0.00 29 PRO A CA 3
ATOM 4010 C C . PRO A 1 29 ? 4.760 -9.070 -12.279 1.00 0.00 29 PRO A C 3
ATOM 4011 O O . PRO A 1 29 ? 5.676 -8.250 -12.314 1.00 0.00 29 PRO A O 3
ATOM 4022 N N . GLY A 1 30 ? 3.494 -8.751 -12.529 1.00 0.00 30 GLY A N 3
ATOM 4023 C CA . GLY A 1 30 ? 3.124 -7.388 -12.863 1.00 0.00 30 GLY A CA 3
ATOM 4024 C C . GLY A 1 30 ? 1.831 -6.959 -12.198 1.00 0.00 30 GLY A C 3
ATOM 4025 O O . GLY A 1 30 ? 1.339 -5.855 -12.434 1.00 0.00 30 GLY A O 3
ATOM 4029 N N . THR A 1 31 ? 1.277 -7.833 -11.364 1.00 0.00 31 THR A N 3
ATOM 4030 C CA . THR A 1 31 ? 0.032 -7.541 -10.665 1.00 0.00 31 THR A CA 3
ATOM 4031 C C . THR A 1 31 ? 0.188 -6.334 -9.746 1.00 0.00 31 THR A C 3
ATOM 4032 O O . THR A 1 31 ? 1.153 -6.221 -8.989 1.00 0.00 31 THR A O 3
ATOM 4043 N N . PRO A 1 32 ? -0.782 -5.410 -9.811 1.00 0.00 32 PRO A N 3
ATOM 4044 C CA . PRO A 1 32 ? -0.775 -4.196 -8.990 1.00 0.00 32 PRO A CA 3
ATOM 4045 C C . PRO A 1 32 ? -1.021 -4.492 -7.515 1.00 0.00 32 PRO A C 3
ATOM 4046 O O . PRO A 1 32 ? -1.785 -5.396 -7.173 1.00 0.00 32 PRO A O 3
ATOM 4057 N N . ILE A 1 33 ? -0.371 -3.726 -6.646 1.00 0.00 33 ILE A N 3
ATOM 4058 C CA . ILE A 1 33 ? -0.521 -3.907 -5.207 1.00 0.00 33 ILE A CA 3
ATOM 4059 C C . ILE A 1 33 ? -1.226 -2.712 -4.574 1.00 0.00 33 ILE A C 3
ATOM 4060 O O . ILE A 1 33 ? -2.360 -2.822 -4.106 1.00 0.00 33 ILE A O 3
ATOM 4076 N N . LEU A 1 34 ? -0.548 -1.569 -4.564 1.00 0.00 34 LEU A N 3
ATOM 4077 C CA . LEU A 1 34 ? -1.110 -0.351 -3.990 1.00 0.00 34 LEU A CA 3
ATOM 4078 C C . LEU A 1 34 ? -0.335 0.877 -4.455 1.00 0.00 34 LEU A C 3
ATOM 4079 O O . LEU A 1 34 ? 0.841 0.785 -4.804 1.00 0.00 34 LEU A O 3
ATOM 4095 N N . GLN A 1 35 ? -1.004 2.026 -4.456 1.00 0.00 35 GLN A N 3
ATOM 4096 C CA . GLN A 1 35 ? -0.377 3.274 -4.878 1.00 0.00 35 GLN A CA 3
ATOM 4097 C C . GLN A 1 35 ? -0.078 4.165 -3.677 1.00 0.00 35 GLN A C 3
ATOM 4098 O O . GLN A 1 35 ? -0.983 4.759 -3.090 1.00 0.00 35 GLN A O 3
ATOM 4112 N N . LEU A 1 36 ? 1.198 4.255 -3.316 1.00 0.00 36 LEU A N 3
ATOM 4113 C CA . LEU A 1 36 ? 1.617 5.074 -2.185 1.00 0.00 36 LEU A CA 3
ATOM 4114 C C . LEU A 1 36 ? 1.130 6.511 -2.342 1.00 0.00 36 LEU A C 3
ATOM 4115 O O . LEU A 1 36 ? 1.180 7.078 -3.434 1.00 0.00 36 LEU A O 3
ATOM 4131 N N . ARG A 1 37 ? 0.659 7.095 -1.245 1.00 0.00 37 ARG A N 3
ATOM 4132 C CA . ARG A 1 37 ? 0.164 8.466 -1.261 1.00 0.00 37 ARG A CA 3
ATOM 4133 C C . ARG A 1 37 ? 0.509 9.184 0.040 1.00 0.00 37 ARG A C 3
ATOM 4134 O O . ARG A 1 37 ? 0.489 8.585 1.115 1.00 0.00 37 ARG A O 3
ATOM 4155 N N . ALA A 1 38 ? 0.825 10.470 -0.066 1.00 0.00 38 ALA A N 3
ATOM 4156 C CA . ALA A 1 38 ? 1.172 11.270 1.102 1.00 0.00 38 ALA A CA 3
ATOM 4157 C C . ALA A 1 38 ? 0.078 12.283 1.420 1.00 0.00 38 ALA A C 3
ATOM 4158 O O . ALA A 1 38 ? 0.361 13.418 1.802 1.00 0.00 38 ALA A O 3
ATOM 4165 N N . ALA A 1 39 ? -1.174 11.865 1.258 1.00 0.00 39 ALA A N 3
ATOM 4166 C CA . ALA A 1 39 ? -2.311 12.735 1.529 1.00 0.00 39 ALA A CA 3
ATOM 4167 C C . ALA A 1 39 ? -2.533 12.898 3.029 1.00 0.00 39 ALA A C 3
ATOM 4168 O O . ALA A 1 39 ? -3.106 12.023 3.679 1.00 0.00 39 ALA A O 3
ATOM 4175 N N . ASP A 1 40 ? -2.076 14.021 3.572 1.00 0.00 40 ASP A N 3
ATOM 4176 C CA . ASP A 1 40 ? -2.226 14.298 4.996 1.00 0.00 40 ASP A CA 3
ATOM 4177 C C . ASP A 1 40 ? -2.734 15.718 5.223 1.00 0.00 40 ASP A C 3
ATOM 4178 O O . ASP A 1 40 ? -3.683 15.936 5.976 1.00 0.00 40 ASP A O 3
ATOM 4187 N N . LEU A 1 41 ? -2.095 16.681 4.567 1.00 0.00 41 LEU A N 3
ATOM 4188 C CA . LEU A 1 41 ? -2.482 18.082 4.698 1.00 0.00 41 LEU A CA 3
ATOM 4189 C C . LEU A 1 41 ? -2.606 18.742 3.329 1.00 0.00 41 LEU A C 3
ATOM 4190 O O . LEU A 1 41 ? -3.609 19.390 3.030 1.00 0.00 41 LEU A O 3
ATOM 4206 N N . ASP A 1 42 ? -1.581 18.572 2.500 1.00 0.00 42 ASP A N 3
ATOM 4207 C CA . ASP A 1 42 ? -1.576 19.149 1.161 1.00 0.00 42 ASP A CA 3
ATOM 4208 C C . ASP A 1 42 ? -2.311 18.244 0.177 1.00 0.00 42 ASP A C 3
ATOM 4209 O O . ASP A 1 42 ? -1.744 17.812 -0.827 1.00 0.00 42 ASP A O 3
ATOM 4218 N N . VAL A 1 43 ? -3.576 17.960 0.472 1.00 0.00 43 VAL A N 3
ATOM 4219 C CA . VAL A 1 43 ? -4.388 17.106 -0.386 1.00 0.00 43 VAL A CA 3
ATOM 4220 C C . VAL A 1 43 ? -4.881 17.868 -1.611 1.00 0.00 43 VAL A C 3
ATOM 4221 O O . VAL A 1 43 ? -6.053 17.788 -1.975 1.00 0.00 43 VAL A O 3
ATOM 4234 N N . GLY A 1 44 ? -3.975 18.608 -2.245 1.00 0.00 44 GLY A N 3
ATOM 4235 C CA . GLY A 1 44 ? -4.337 19.374 -3.423 1.00 0.00 44 GLY A CA 3
ATOM 4236 C C . GLY A 1 44 ? -3.126 19.924 -4.151 1.00 0.00 44 GLY A C 3
ATOM 4237 O O . GLY A 1 44 ? -3.129 21.072 -4.598 1.00 0.00 44 GLY A O 3
ATOM 4241 N N . VAL A 1 45 ? -2.086 19.105 -4.269 1.00 0.00 45 VAL A N 3
ATOM 4242 C CA . VAL A 1 45 ? -0.862 19.516 -4.947 1.00 0.00 45 VAL A CA 3
ATOM 4243 C C . VAL A 1 45 ? -0.655 18.727 -6.235 1.00 0.00 45 VAL A C 3
ATOM 4244 O O . VAL A 1 45 ? -0.839 17.511 -6.265 1.00 0.00 45 VAL A O 3
ATOM 4257 N N . ASN A 1 46 ? -0.271 19.427 -7.297 1.00 0.00 46 ASN A N 3
ATOM 4258 C CA . ASN A 1 46 ? -0.039 18.792 -8.588 1.00 0.00 46 ASN A CA 3
ATOM 4259 C C . ASN A 1 46 ? 0.547 17.395 -8.410 1.00 0.00 46 ASN A C 3
ATOM 4260 O O . ASN A 1 46 ? 0.154 16.453 -9.096 1.00 0.00 46 ASN A O 3
ATOM 4271 N N . GLY A 1 47 ? 1.491 17.268 -7.481 1.00 0.00 47 GLY A N 3
ATOM 4272 C CA . GLY A 1 47 ? 2.115 15.983 -7.228 1.00 0.00 47 GLY A CA 3
ATOM 4273 C C . GLY A 1 47 ? 3.629 16.066 -7.217 1.00 0.00 47 GLY A C 3
ATOM 4274 O O . GLY A 1 47 ? 4.291 15.544 -8.114 1.00 0.00 47 GLY A O 3
ATOM 4278 N N . GLN A 1 48 ? 4.176 16.726 -6.201 1.00 0.00 48 GLN A N 3
ATOM 4279 C CA . GLN A 1 48 ? 5.622 16.877 -6.080 1.00 0.00 48 GLN A CA 3
ATOM 4280 C C . GLN A 1 48 ? 6.172 15.978 -4.978 1.00 0.00 48 GLN A C 3
ATOM 4281 O O . GLN A 1 48 ? 7.070 16.373 -4.233 1.00 0.00 48 GLN A O 3
ATOM 4295 N N . ILE A 1 49 ? 5.628 14.770 -4.879 1.00 0.00 49 ILE A N 3
ATOM 4296 C CA . ILE A 1 49 ? 6.066 13.816 -3.868 1.00 0.00 49 ILE A CA 3
ATOM 4297 C C . ILE A 1 49 ? 6.398 12.465 -4.494 1.00 0.00 49 ILE A C 3
ATOM 4298 O O . ILE A 1 49 ? 5.514 11.766 -4.989 1.00 0.00 49 ILE A O 3
ATOM 4314 N N . GLU A 1 50 ? 7.677 12.104 -4.467 1.00 0.00 50 GLU A N 3
ATOM 4315 C CA . GLU A 1 50 ? 8.124 10.836 -5.031 1.00 0.00 50 GLU A CA 3
ATOM 4316 C C . GLU A 1 50 ? 8.115 9.736 -3.973 1.00 0.00 50 GLU A C 3
ATOM 4317 O O . GLU A 1 50 ? 7.776 9.978 -2.814 1.00 0.00 50 GLU A O 3
ATOM 4329 N N . TYR A 1 51 ? 8.488 8.528 -4.380 1.00 0.00 51 TYR A N 3
ATOM 4330 C CA . TYR A 1 51 ? 8.521 7.390 -3.469 1.00 0.00 51 TYR A CA 3
ATOM 4331 C C . TYR A 1 51 ? 9.604 6.397 -3.876 1.00 0.00 51 TYR A C 3
ATOM 4332 O O . TYR A 1 51 ? 9.488 5.717 -4.896 1.00 0.00 51 TYR A O 3
ATOM 4350 N N . VAL A 1 52 ? 10.659 6.318 -3.071 1.00 0.00 52 VAL A N 3
ATOM 4351 C CA . VAL A 1 52 ? 11.763 5.406 -3.345 1.00 0.00 52 VAL A CA 3
ATOM 4352 C C . VAL A 1 52 ? 11.902 4.363 -2.242 1.00 0.00 52 VAL A C 3
ATOM 4353 O O . VAL A 1 52 ? 11.541 4.610 -1.091 1.00 0.00 52 VAL A O 3
ATOM 4366 N N . PHE A 1 53 ? 12.428 3.197 -2.600 1.00 0.00 53 PHE A N 3
ATOM 4367 C CA . PHE A 1 53 ? 12.615 2.115 -1.641 1.00 0.00 53 PHE A CA 3
ATOM 4368 C C . PHE A 1 53 ? 13.579 2.530 -0.534 1.00 0.00 53 PHE A C 3
ATOM 4369 O O . PHE A 1 53 ? 14.784 2.640 -0.754 1.00 0.00 53 PHE A O 3
ATOM 4386 N N . GLY A 1 54 ? 13.038 2.760 0.659 1.00 0.00 54 GLY A N 3
ATOM 4387 C CA . GLY A 1 54 ? 13.864 3.162 1.783 1.00 0.00 54 GLY A CA 3
ATOM 4388 C C . GLY A 1 54 ? 14.637 2.001 2.378 1.00 0.00 54 GLY A C 3
ATOM 4389 O O . GLY A 1 54 ? 15.656 1.580 1.833 1.00 0.00 54 GLY A O 3
ATOM 4393 N N . ALA A 1 55 ? 14.151 1.484 3.502 1.00 0.00 55 ALA A N 3
ATOM 4394 C CA . ALA A 1 55 ? 14.803 0.365 4.172 1.00 0.00 55 ALA A CA 3
ATOM 4395 C C . ALA A 1 55 ? 14.227 -0.966 3.703 1.00 0.00 55 ALA A C 3
ATOM 4396 O O . ALA A 1 55 ? 13.405 -1.574 4.388 1.00 0.00 55 ALA A O 3
ATOM 4403 N N . ALA A 1 56 ? 14.664 -1.414 2.530 1.00 0.00 56 ALA A N 3
ATOM 4404 C CA . ALA A 1 56 ? 14.192 -2.675 1.970 1.00 0.00 56 ALA A CA 3
ATOM 4405 C C . ALA A 1 56 ? 15.353 -3.504 1.432 1.00 0.00 56 ALA A C 3
ATOM 4406 O O . ALA A 1 56 ? 16.355 -2.961 0.965 1.00 0.00 56 ALA A O 3
ATOM 4413 N N . THR A 1 57 ? 15.212 -4.825 1.500 1.00 0.00 57 THR A N 3
ATOM 4414 C CA . THR A 1 57 ? 16.250 -5.729 1.021 1.00 0.00 57 THR A CA 3
ATOM 4415 C C . THR A 1 57 ? 16.160 -5.919 -0.489 1.00 0.00 57 THR A C 3
ATOM 4416 O O . THR A 1 57 ? 15.080 -5.828 -1.071 1.00 0.00 57 THR A O 3
ATOM 4427 N N . GLU A 1 58 ? 17.301 -6.185 -1.116 1.00 0.00 58 GLU A N 3
ATOM 4428 C CA . GLU A 1 58 ? 17.350 -6.388 -2.560 1.00 0.00 58 GLU A CA 3
ATOM 4429 C C . GLU A 1 58 ? 16.254 -7.350 -3.011 1.00 0.00 58 GLU A C 3
ATOM 4430 O O . GLU A 1 58 ? 15.674 -7.188 -4.084 1.00 0.00 58 GLU A O 3
ATOM 4442 N N . SER A 1 59 ? 15.978 -8.352 -2.183 1.00 0.00 59 SER A N 3
ATOM 4443 C CA . SER A 1 59 ? 14.956 -9.344 -2.498 1.00 0.00 59 SER A CA 3
ATOM 4444 C C . SER A 1 59 ? 13.600 -8.677 -2.712 1.00 0.00 59 SER A C 3
ATOM 4445 O O . SER A 1 59 ? 12.807 -9.111 -3.548 1.00 0.00 59 SER A O 3
ATOM 4453 N N . VAL A 1 60 ? 13.341 -7.620 -1.949 1.00 0.00 60 VAL A N 3
ATOM 4454 C CA . VAL A 1 60 ? 12.082 -6.892 -2.055 1.00 0.00 60 VAL A CA 3
ATOM 4455 C C . VAL A 1 60 ? 12.080 -5.970 -3.269 1.00 0.00 60 VAL A C 3
ATOM 4456 O O . VAL A 1 60 ? 11.030 -5.691 -3.848 1.00 0.00 60 VAL A O 3
ATOM 4469 N N . ARG A 1 61 ? 13.264 -5.501 -3.651 1.00 0.00 61 ARG A N 3
ATOM 4470 C CA . ARG A 1 61 ? 13.399 -4.610 -4.797 1.00 0.00 61 ARG A CA 3
ATOM 4471 C C . ARG A 1 61 ? 13.206 -5.373 -6.104 1.00 0.00 61 ARG A C 3
ATOM 4472 O O . ARG A 1 61 ? 12.543 -4.892 -7.023 1.00 0.00 61 ARG A O 3
ATOM 4493 N N . ARG A 1 62 ? 13.790 -6.564 -6.180 1.00 0.00 62 ARG A N 3
ATOM 4494 C CA . ARG A 1 62 ? 13.685 -7.393 -7.375 1.00 0.00 62 ARG A CA 3
ATOM 4495 C C . ARG A 1 62 ? 12.341 -8.114 -7.419 1.00 0.00 62 ARG A C 3
ATOM 4496 O O . ARG A 1 62 ? 11.803 -8.382 -8.494 1.00 0.00 62 ARG A O 3
ATOM 4517 N N . LEU A 1 63 ? 11.804 -8.426 -6.245 1.00 0.00 63 LEU A N 3
ATOM 4518 C CA . LEU A 1 63 ? 10.523 -9.117 -6.149 1.00 0.00 63 LEU A CA 3
ATOM 4519 C C . LEU A 1 63 ? 9.364 -8.149 -6.367 1.00 0.00 63 LEU A C 3
ATOM 4520 O O . LEU A 1 63 ? 8.354 -8.501 -6.977 1.00 0.00 63 LEU A O 3
ATOM 4536 N N . LEU A 1 64 ? 9.518 -6.928 -5.867 1.00 0.00 64 LEU A N 3
ATOM 4537 C CA . LEU A 1 64 ? 8.486 -5.907 -6.010 1.00 0.00 64 LEU A CA 3
ATOM 4538 C C . LEU A 1 64 ? 9.048 -4.653 -6.671 1.00 0.00 64 LEU A C 3
ATOM 4539 O O . LEU A 1 64 ? 10.137 -4.193 -6.328 1.00 0.00 64 LEU A O 3
ATOM 4555 N N . ARG A 1 65 ? 8.296 -4.102 -7.619 1.00 0.00 65 ARG A N 3
ATOM 4556 C CA . ARG A 1 65 ? 8.719 -2.900 -8.327 1.00 0.00 65 ARG A CA 3
ATOM 4557 C C . ARG A 1 65 ? 7.924 -1.685 -7.858 1.00 0.00 65 ARG A C 3
ATOM 4558 O O . ARG A 1 65 ? 6.694 -1.719 -7.801 1.00 0.00 65 ARG A O 3
ATOM 4579 N N . LEU A 1 66 ? 8.634 -0.613 -7.524 1.00 0.00 66 LEU A N 3
ATOM 4580 C CA . LEU A 1 66 ? 7.995 0.613 -7.059 1.00 0.00 66 LEU A CA 3
ATOM 4581 C C . LEU A 1 66 ? 8.225 1.754 -8.046 1.00 0.00 66 LEU A C 3
ATOM 4582 O O . LEU A 1 66 ? 9.303 1.878 -8.626 1.00 0.00 66 LEU A O 3
ATOM 4598 N N . ASP A 1 67 ? 7.204 2.585 -8.229 1.00 0.00 67 ASP A N 3
ATOM 4599 C CA . ASP A 1 67 ? 7.296 3.718 -9.142 1.00 0.00 67 ASP A CA 3
ATOM 4600 C C . ASP A 1 67 ? 7.503 5.019 -8.375 1.00 0.00 67 ASP A C 3
ATOM 4601 O O . ASP A 1 67 ? 6.864 5.255 -7.350 1.00 0.00 67 ASP A O 3
ATOM 4610 N N . GLU A 1 68 ? 8.403 5.860 -8.877 1.00 0.00 68 GLU A N 3
ATOM 4611 C CA . GLU A 1 68 ? 8.696 7.137 -8.237 1.00 0.00 68 GLU A CA 3
ATOM 4612 C C . GLU A 1 68 ? 8.077 8.292 -9.019 1.00 0.00 68 GLU A C 3
ATOM 4613 O O . GLU A 1 68 ? 7.802 9.356 -8.464 1.00 0.00 68 GLU A O 3
ATOM 4625 N N . THR A 1 69 ? 7.862 8.075 -10.313 1.00 0.00 69 THR A N 3
ATOM 4626 C CA . THR A 1 69 ? 7.278 9.097 -11.172 1.00 0.00 69 THR A CA 3
ATOM 4627 C C . THR A 1 69 ? 5.806 9.319 -10.842 1.00 0.00 69 THR A C 3
ATOM 4628 O O . THR A 1 69 ? 5.271 10.408 -11.048 1.00 0.00 69 THR A O 3
ATOM 4639 N N . SER A 1 70 ? 5.157 8.280 -10.327 1.00 0.00 70 SER A N 3
ATOM 4640 C CA . SER A 1 70 ? 3.746 8.360 -9.970 1.00 0.00 70 SER A CA 3
ATOM 4641 C C . SER A 1 70 ? 3.524 7.923 -8.525 1.00 0.00 70 SER A C 3
ATOM 4642 O O . SER A 1 70 ? 2.727 8.516 -7.800 1.00 0.00 70 SER A O 3
ATOM 4650 N N . GLY A 1 71 ? 4.237 6.878 -8.114 1.00 0.00 71 GLY A N 3
ATOM 4651 C CA . GLY A 1 71 ? 4.105 6.378 -6.758 1.00 0.00 71 GLY A CA 3
ATOM 4652 C C . GLY A 1 71 ? 3.217 5.152 -6.677 1.00 0.00 71 GLY A C 3
ATOM 4653 O O . GLY A 1 71 ? 2.426 5.012 -5.744 1.00 0.00 71 GLY A O 3
ATOM 4657 N N . TRP A 1 72 ? 3.345 4.264 -7.656 1.00 0.00 72 TRP A N 3
ATOM 4658 C CA . TRP A 1 72 ? 2.545 3.045 -7.692 1.00 0.00 72 TRP A CA 3
ATOM 4659 C C . TRP A 1 72 ? 3.390 1.829 -7.328 1.00 0.00 72 TRP A C 3
ATOM 4660 O O . TRP A 1 72 ? 4.575 1.764 -7.656 1.00 0.00 72 TRP A O 3
ATOM 4681 N N . LEU A 1 73 ? 2.773 0.868 -6.649 1.00 0.00 73 LEU A N 3
ATOM 4682 C CA . LEU A 1 73 ? 3.469 -0.347 -6.240 1.00 0.00 73 LEU A CA 3
ATOM 4683 C C . LEU A 1 73 ? 2.817 -1.581 -6.855 1.00 0.00 73 LEU A C 3
ATOM 4684 O O . LEU A 1 73 ? 1.592 -1.700 -6.880 1.00 0.00 73 LEU A O 3
ATOM 4700 N N . SER A 1 74 ? 3.643 -2.498 -7.347 1.00 0.00 74 SER A N 3
ATOM 4701 C CA . SER A 1 74 ? 3.147 -3.723 -7.963 1.00 0.00 74 SER A CA 3
ATOM 4702 C C . SER A 1 74 ? 4.211 -4.816 -7.933 1.00 0.00 74 SER A C 3
ATOM 4703 O O . SER A 1 74 ? 5.378 -4.555 -7.640 1.00 0.00 74 SER A O 3
ATOM 4711 N N . VAL A 1 75 ? 3.799 -6.043 -8.238 1.00 0.00 75 VAL A N 3
ATOM 4712 C CA . VAL A 1 75 ? 4.715 -7.177 -8.248 1.00 0.00 75 VAL A CA 3
ATOM 4713 C C . VAL A 1 75 ? 5.655 -7.114 -9.447 1.00 0.00 75 VAL A C 3
ATOM 4714 O O . VAL A 1 75 ? 5.256 -6.715 -10.542 1.00 0.00 75 VAL A O 3
ATOM 4727 N N . LEU A 1 76 ? 6.905 -7.510 -9.233 1.00 0.00 76 LEU A N 3
ATOM 4728 C CA . LEU A 1 76 ? 7.903 -7.499 -10.297 1.00 0.00 76 LEU A CA 3
ATOM 4729 C C . LEU A 1 76 ? 8.212 -8.917 -10.768 1.00 0.00 76 LEU A C 3
ATOM 4730 O O . LEU A 1 76 ? 8.332 -9.172 -11.966 1.00 0.00 76 LEU A O 3
ATOM 4746 N N . HIS A 1 77 ? 8.338 -9.837 -9.816 1.00 0.00 77 HIS A N 3
ATOM 4747 C CA . HIS A 1 77 ? 8.630 -11.230 -10.134 1.00 0.00 77 HIS A CA 3
ATOM 4748 C C . HIS A 1 77 ? 7.686 -12.167 -9.386 1.00 0.00 77 HIS A C 3
ATOM 4749 O O . HIS A 1 77 ? 7.225 -11.853 -8.288 1.00 0.00 77 HIS A O 3
ATOM 4764 N N . ARG A 1 78 ? 7.402 -13.317 -9.988 1.00 0.00 78 ARG A N 3
ATOM 4765 C CA . ARG A 1 78 ? 6.512 -14.299 -9.380 1.00 0.00 78 ARG A CA 3
ATOM 4766 C C . ARG A 1 78 ? 6.790 -14.433 -7.886 1.00 0.00 78 ARG A C 3
ATOM 4767 O O . ARG A 1 78 ? 7.944 -14.494 -7.463 1.00 0.00 78 ARG A O 3
ATOM 4788 N N . ILE A 1 79 ? 5.725 -14.477 -7.093 1.00 0.00 79 ILE A N 3
ATOM 4789 C CA . ILE A 1 79 ? 5.854 -14.605 -5.647 1.00 0.00 79 ILE A CA 3
ATOM 4790 C C . ILE A 1 79 ? 5.442 -15.996 -5.178 1.00 0.00 79 ILE A C 3
ATOM 4791 O O . ILE A 1 79 ? 4.496 -16.584 -5.704 1.00 0.00 79 ILE A O 3
ATOM 4807 N N . ASP A 1 80 ? 6.156 -16.516 -4.186 1.00 0.00 80 ASP A N 3
ATOM 4808 C CA . ASP A 1 80 ? 5.862 -17.837 -3.643 1.00 0.00 80 ASP A CA 3
ATOM 4809 C C . ASP A 1 80 ? 5.661 -17.772 -2.133 1.00 0.00 80 ASP A C 3
ATOM 4810 O O . ASP A 1 80 ? 6.486 -17.212 -1.410 1.00 0.00 80 ASP A O 3
ATOM 4819 N N . ARG A 1 81 ? 4.559 -18.347 -1.662 1.00 0.00 81 ARG A N 3
ATOM 4820 C CA . ARG A 1 81 ? 4.248 -18.352 -0.238 1.00 0.00 81 ARG A CA 3
ATOM 4821 C C . ARG A 1 81 ? 5.268 -19.180 0.538 1.00 0.00 81 ARG A C 3
ATOM 4822 O O . ARG A 1 81 ? 5.574 -18.883 1.692 1.00 0.00 81 ARG A O 3
ATOM 4843 N N . GLU A 1 82 ? 5.789 -20.221 -0.104 1.00 0.00 82 GLU A N 3
ATOM 4844 C CA . GLU A 1 82 ? 6.773 -21.092 0.527 1.00 0.00 82 GLU A CA 3
ATOM 4845 C C . GLU A 1 82 ? 8.025 -20.310 0.913 1.00 0.00 82 GLU A C 3
ATOM 4846 O O . GLU A 1 82 ? 8.410 -20.272 2.081 1.00 0.00 82 GLU A O 3
ATOM 4858 N N . GLU A 1 83 ? 8.656 -19.687 -0.078 1.00 0.00 83 GLU A N 3
ATOM 4859 C CA . GLU A 1 83 ? 9.864 -18.906 0.158 1.00 0.00 83 GLU A CA 3
ATOM 4860 C C . GLU A 1 83 ? 9.608 -17.802 1.180 1.00 0.00 83 GLU A C 3
ATOM 4861 O O . GLU A 1 83 ? 10.476 -17.476 1.990 1.00 0.00 83 GLU A O 3
ATOM 4873 N N . VAL A 1 84 ? 8.410 -17.228 1.134 1.00 0.00 84 VAL A N 3
ATOM 4874 C CA . VAL A 1 84 ? 8.038 -16.160 2.055 1.00 0.00 84 VAL A CA 3
ATOM 4875 C C . VAL A 1 84 ? 6.561 -16.243 2.425 1.00 0.00 84 VAL A C 3
ATOM 4876 O O . VAL A 1 84 ? 5.703 -16.416 1.560 1.00 0.00 84 VAL A O 3
ATOM 4889 N N . ASN A 1 85 ? 6.272 -16.119 3.716 1.00 0.00 85 ASN A N 3
ATOM 4890 C CA . ASN A 1 85 ? 4.898 -16.179 4.201 1.00 0.00 85 ASN A CA 3
ATOM 4891 C C . ASN A 1 85 ? 4.321 -14.778 4.376 1.00 0.00 85 ASN A C 3
ATOM 4892 O O . ASN A 1 85 ? 3.121 -14.565 4.201 1.00 0.00 85 ASN A O 3
ATOM 4903 N N . GLN A 1 86 ? 5.183 -13.828 4.722 1.00 0.00 86 GLN A N 3
ATOM 4904 C CA . GLN A 1 86 ? 4.758 -12.447 4.921 1.00 0.00 86 GLN A CA 3
ATOM 4905 C C . GLN A 1 86 ? 5.916 -11.482 4.689 1.00 0.00 86 GLN A C 3
ATOM 4906 O O . GLN A 1 86 ? 6.870 -11.443 5.467 1.00 0.00 86 GLN A O 3
ATOM 4920 N N . LEU A 1 87 ? 5.827 -10.706 3.615 1.00 0.00 87 LEU A N 3
ATOM 4921 C CA . LEU A 1 87 ? 6.868 -9.740 3.280 1.00 0.00 87 LEU A CA 3
ATOM 4922 C C . LEU A 1 87 ? 6.765 -8.500 4.162 1.00 0.00 87 LEU A C 3
ATOM 4923 O O . LEU A 1 87 ? 5.704 -8.205 4.713 1.00 0.00 87 LEU A O 3
ATOM 4939 N N . ARG A 1 88 ? 7.872 -7.776 4.288 1.00 0.00 88 ARG A N 3
ATOM 4940 C CA . ARG A 1 88 ? 7.905 -6.567 5.102 1.00 0.00 88 ARG A CA 3
ATOM 4941 C C . ARG A 1 88 ? 9.067 -5.667 4.691 1.00 0.00 88 ARG A C 3
ATOM 4942 O O . ARG A 1 88 ? 10.233 -6.036 4.834 1.00 0.00 88 ARG A O 3
ATOM 4963 N N . PHE A 1 89 ? 8.741 -4.485 4.180 1.00 0.00 89 PHE A N 3
ATOM 4964 C CA . PHE A 1 89 ? 9.757 -3.532 3.747 1.00 0.00 89 PHE A CA 3
ATOM 4965 C C . PHE A 1 89 ? 9.385 -2.113 4.165 1.00 0.00 89 PHE A C 3
ATOM 4966 O O . PHE A 1 89 ? 8.392 -1.897 4.860 1.00 0.00 89 PHE A O 3
ATOM 4983 N N . THR A 1 90 ? 10.191 -1.146 3.736 1.00 0.00 90 THR A N 3
ATOM 4984 C CA . THR A 1 90 ? 9.949 0.253 4.066 1.00 0.00 90 THR A CA 3
ATOM 4985 C C . THR A 1 90 ? 10.072 1.138 2.831 1.00 0.00 90 THR A C 3
ATOM 4986 O O . THR A 1 90 ? 10.889 0.880 1.948 1.00 0.00 90 THR A O 3
ATOM 4997 N N . VAL A 1 91 ? 9.254 2.185 2.776 1.00 0.00 91 VAL A N 3
ATOM 4998 C CA . VAL A 1 91 ? 9.272 3.110 1.649 1.00 0.00 91 VAL A CA 3
ATOM 4999 C C . VAL A 1 91 ? 9.561 4.534 2.112 1.00 0.00 91 VAL A C 3
ATOM 5000 O O . VAL A 1 91 ? 9.167 4.933 3.208 1.00 0.00 91 VAL A O 3
ATOM 5013 N N . MET A 1 92 ? 10.252 5.295 1.270 1.00 0.00 92 MET A N 3
ATOM 5014 C CA . MET A 1 92 ? 10.592 6.676 1.592 1.00 0.00 92 MET A CA 3
ATOM 5015 C C . MET A 1 92 ? 9.830 7.647 0.696 1.00 0.00 92 MET A C 3
ATOM 5016 O O . MET A 1 92 ? 9.486 7.320 -0.439 1.00 0.00 92 MET A O 3
ATOM 5030 N N . ALA A 1 93 ? 9.568 8.843 1.215 1.00 0.00 93 ALA A N 3
ATOM 5031 C CA . ALA A 1 93 ? 8.848 9.862 0.461 1.00 0.00 93 ALA A CA 3
ATOM 5032 C C . ALA A 1 93 ? 9.592 11.193 0.489 1.00 0.00 93 ALA A C 3
ATOM 5033 O O . ALA A 1 93 ? 9.598 11.890 1.503 1.00 0.00 93 ALA A O 3
ATOM 5040 N N . ARG A 1 94 ? 10.217 11.539 -0.631 1.00 0.00 94 ARG A N 3
ATOM 5041 C CA . ARG A 1 94 ? 10.966 12.786 -0.735 1.00 0.00 94 ARG A CA 3
ATOM 5042 C C . ARG A 1 94 ? 10.038 13.951 -1.068 1.00 0.00 94 ARG A C 3
ATOM 5043 O O . ARG A 1 94 ? 8.930 13.752 -1.566 1.00 0.00 94 ARG A O 3
ATOM 5064 N N . ASP A 1 95 ? 10.498 15.165 -0.789 1.00 0.00 95 ASP A N 3
ATOM 5065 C CA . ASP A 1 95 ? 9.710 16.362 -1.060 1.00 0.00 95 ASP A CA 3
ATOM 5066 C C . ASP A 1 95 ? 10.538 17.400 -1.811 1.00 0.00 95 ASP A C 3
ATOM 5067 O O . ASP A 1 95 ? 11.754 17.259 -1.945 1.00 0.00 95 ASP A O 3
ATOM 5076 N N . ARG A 1 96 ? 9.872 18.441 -2.299 1.00 0.00 96 ARG A N 3
ATOM 5077 C CA . ARG A 1 96 ? 10.546 19.500 -3.039 1.00 0.00 96 ARG A CA 3
ATOM 5078 C C . ARG A 1 96 ? 11.467 20.302 -2.124 1.00 0.00 96 ARG A C 3
ATOM 5079 O O . ARG A 1 96 ? 11.121 21.397 -1.683 1.00 0.00 96 ARG A O 3
ATOM 5100 N N . GLY A 1 97 ? 12.642 19.746 -1.841 1.00 0.00 97 GLY A N 3
ATOM 5101 C CA . GLY A 1 97 ? 13.594 20.422 -0.979 1.00 0.00 97 GLY A CA 3
ATOM 5102 C C . GLY A 1 97 ? 14.928 19.706 -0.915 1.00 0.00 97 GLY A C 3
ATOM 5103 O O . GLY A 1 97 ? 15.053 18.572 -1.375 1.00 0.00 97 GLY A O 3
ATOM 5107 N N . GLN A 1 98 ? 15.928 20.371 -0.344 1.00 0.00 98 GLN A N 3
ATOM 5108 C CA . GLN A 1 98 ? 17.260 19.790 -0.224 1.00 0.00 98 GLN A CA 3
ATOM 5109 C C . GLN A 1 98 ? 17.929 20.227 1.075 1.00 0.00 98 GLN A C 3
ATOM 5110 O O . GLN A 1 98 ? 18.220 21.404 1.287 1.00 0.00 98 GLN A O 3
ATOM 5124 N N . PRO A 1 99 ? 18.179 19.257 1.967 1.00 0.00 99 PRO A N 3
ATOM 5125 C CA . PRO A 1 99 ? 17.837 17.852 1.726 1.00 0.00 99 PRO A CA 3
ATOM 5126 C C . PRO A 1 99 ? 16.331 17.612 1.740 1.00 0.00 99 PRO A C 3
ATOM 5127 O O . PRO A 1 99 ? 15.596 18.173 2.553 1.00 0.00 99 PRO A O 3
ATOM 5138 N N . PRO A 1 100 ? 15.859 16.757 0.821 1.00 0.00 100 PRO A N 3
ATOM 5139 C CA . PRO A 1 100 ? 14.436 16.422 0.708 1.00 0.00 100 PRO A CA 3
ATOM 5140 C C . PRO A 1 100 ? 13.943 15.584 1.883 1.00 0.00 100 PRO A C 3
ATOM 5141 O O . PRO A 1 100 ? 14.320 14.421 2.031 1.00 0.00 100 PRO A O 3
ATOM 5152 N N . LYS A 1 101 ? 13.098 16.181 2.716 1.00 0.00 101 LYS A N 3
ATOM 5153 C CA . LYS A 1 101 ? 12.551 15.490 3.877 1.00 0.00 101 LYS A CA 3
ATOM 5154 C C . LYS A 1 101 ? 11.950 14.146 3.478 1.00 0.00 101 LYS A C 3
ATOM 5155 O O . LYS A 1 101 ? 10.946 14.090 2.766 1.00 0.00 101 LYS A O 3
ATOM 5174 N N . THR A 1 102 ? 12.569 13.064 3.941 1.00 0.00 102 THR A N 3
ATOM 5175 C CA . THR A 1 102 ? 12.095 11.721 3.632 1.00 0.00 102 THR A CA 3
ATOM 5176 C C . THR A 1 102 ? 11.397 11.095 4.833 1.00 0.00 102 THR A C 3
ATOM 5177 O O . THR A 1 102 ? 11.748 11.371 5.980 1.00 0.00 102 THR A O 3
ATOM 5188 N N . ASP A 1 103 ? 10.408 10.250 4.563 1.00 0.00 103 ASP A N 3
ATOM 5189 C CA . ASP A 1 103 ? 9.662 9.582 5.623 1.00 0.00 103 ASP A CA 3
ATOM 5190 C C . ASP A 1 103 ? 9.545 8.086 5.345 1.00 0.00 103 ASP A C 3
ATOM 5191 O O . ASP A 1 103 ? 9.088 7.676 4.278 1.00 0.00 103 ASP A O 3
ATOM 5200 N N . LYS A 1 104 ? 9.962 7.276 6.312 1.00 0.00 104 LYS A N 3
ATOM 5201 C CA . LYS A 1 104 ? 9.904 5.825 6.174 1.00 0.00 104 LYS A CA 3
ATOM 5202 C C . LYS A 1 104 ? 8.548 5.290 6.624 1.00 0.00 104 LYS A C 3
ATOM 5203 O O . LYS A 1 104 ? 8.073 5.613 7.712 1.00 0.00 104 LYS A O 3
ATOM 5222 N N . ALA A 1 105 ? 7.932 4.468 5.780 1.00 0.00 105 ALA A N 3
ATOM 5223 C CA . ALA A 1 105 ? 6.633 3.885 6.093 1.00 0.00 105 ALA A CA 3
ATOM 5224 C C . ALA A 1 105 ? 6.663 2.368 5.944 1.00 0.00 105 ALA A C 3
ATOM 5225 O O . ALA A 1 105 ? 7.002 1.843 4.883 1.00 0.00 105 ALA A O 3
ATOM 5232 N N . THR A 1 106 ? 6.305 1.666 7.015 1.00 0.00 106 THR A N 3
ATOM 5233 C CA . THR A 1 106 ? 6.293 0.208 7.004 1.00 0.00 106 THR A CA 3
ATOM 5234 C C . THR A 1 106 ? 5.167 -0.325 6.126 1.00 0.00 106 THR A C 3
ATOM 5235 O O . THR A 1 106 ? 4.046 0.183 6.159 1.00 0.00 106 THR A O 3
ATOM 5246 N N . VAL A 1 107 ? 5.472 -1.353 5.340 1.00 0.00 107 VAL A N 3
ATOM 5247 C CA . VAL A 1 107 ? 4.485 -1.957 4.453 1.00 0.00 107 VAL A CA 3
ATOM 5248 C C . VAL A 1 107 ? 4.343 -3.450 4.725 1.00 0.00 107 VAL A C 3
ATOM 5249 O O . VAL A 1 107 ? 5.208 -4.245 4.356 1.00 0.00 107 VAL A O 3
ATOM 5262 N N . VAL A 1 108 ? 3.244 -3.827 5.373 1.00 0.00 108 VAL A N 3
ATOM 5263 C CA . VAL A 1 108 ? 2.987 -5.226 5.693 1.00 0.00 108 VAL A CA 3
ATOM 5264 C C . VAL A 1 108 ? 2.062 -5.864 4.663 1.00 0.00 108 VAL A C 3
ATOM 5265 O O . VAL A 1 108 ? 0.895 -5.486 4.542 1.00 0.00 108 VAL A O 3
ATOM 5278 N N . LEU A 1 109 ? 2.588 -6.833 3.924 1.00 0.00 109 LEU A N 3
ATOM 5279 C CA . LEU A 1 109 ? 1.809 -7.526 2.903 1.00 0.00 109 LEU A CA 3
ATOM 5280 C C . LEU A 1 109 ? 1.557 -8.977 3.302 1.00 0.00 109 LEU A C 3
ATOM 5281 O O . LEU A 1 109 ? 2.454 -9.815 3.231 1.00 0.00 109 LEU A O 3
ATOM 5297 N N . ASN A 1 110 ? 0.329 -9.265 3.719 1.00 0.00 110 ASN A N 3
ATOM 5298 C CA . ASN A 1 110 ? -0.042 -10.616 4.128 1.00 0.00 110 ASN A CA 3
ATOM 5299 C C . ASN A 1 110 ? -0.230 -11.519 2.913 1.00 0.00 110 ASN A C 3
ATOM 5300 O O . ASN A 1 110 ? -1.076 -11.257 2.057 1.00 0.00 110 ASN A O 3
ATOM 5311 N N . ILE A 1 111 ? 0.563 -12.583 2.846 1.00 0.00 111 ILE A N 3
ATOM 5312 C CA . ILE A 1 111 ? 0.482 -13.526 1.737 1.00 0.00 111 ILE A CA 3
ATOM 5313 C C . ILE A 1 111 ? -0.805 -14.340 1.800 1.00 0.00 111 ILE A C 3
ATOM 5314 O O . ILE A 1 111 ? -0.865 -15.379 2.460 1.00 0.00 111 ILE A O 3
ATOM 5330 N N . LYS A 1 112 ? -1.835 -13.864 1.108 1.00 0.00 112 LYS A N 3
ATOM 5331 C CA . LYS A 1 112 ? -3.122 -14.548 1.082 1.00 0.00 112 LYS A CA 3
ATOM 5332 C C . LYS A 1 112 ? -2.985 -15.941 0.476 1.00 0.00 112 LYS A C 3
ATOM 5333 O O . LYS A 1 112 ? -1.933 -16.297 -0.056 1.00 0.00 112 LYS A O 3
ATOM 5352 N N . ASP A 1 113 ? -4.055 -16.725 0.557 1.00 0.00 113 ASP A N 3
ATOM 5353 C CA . ASP A 1 113 ? -4.055 -18.078 0.014 1.00 0.00 113 ASP A CA 3
ATOM 5354 C C . ASP A 1 113 ? -5.227 -18.280 -0.941 1.00 0.00 113 ASP A C 3
ATOM 5355 O O . ASP A 1 113 ? -6.316 -18.676 -0.528 1.00 0.00 113 ASP A O 3
ATOM 5364 N N . GLU A 1 114 ? -4.995 -18.003 -2.221 1.00 0.00 114 GLU A N 3
ATOM 5365 C CA . GLU A 1 114 ? -6.033 -18.153 -3.234 1.00 0.00 114 GLU A CA 3
ATOM 5366 C C . GLU A 1 114 ? -6.258 -19.625 -3.569 1.00 0.00 114 GLU A C 3
ATOM 5367 O O . GLU A 1 114 ? -7.376 -20.130 -3.472 1.00 0.00 114 GLU A O 3
ATOM 5379 N N . ASN A 1 115 ? -5.188 -20.306 -3.964 1.00 0.00 115 ASN A N 3
ATOM 5380 C CA . ASN A 1 115 ? -5.268 -21.720 -4.314 1.00 0.00 115 ASN A CA 3
ATOM 5381 C C . ASN A 1 115 ? -5.973 -22.513 -3.218 1.00 0.00 115 ASN A C 3
ATOM 5382 O O . ASN A 1 115 ? -6.879 -23.300 -3.491 1.00 0.00 115 ASN A O 3
ATOM 5393 N N . ASP A 1 116 ? -5.550 -22.299 -1.977 1.00 0.00 116 ASP A N 3
ATOM 5394 C CA . ASP A 1 116 ? -6.141 -22.993 -0.838 1.00 0.00 116 ASP A CA 3
ATOM 5395 C C . ASP A 1 116 ? -7.651 -22.780 -0.796 1.00 0.00 116 ASP A C 3
ATOM 5396 O O . ASP A 1 116 ? -8.162 -21.787 -1.311 1.00 0.00 116 ASP A O 3
ATOM 5405 N N . ASN A 1 117 ? -8.359 -23.721 -0.180 1.00 0.00 117 ASN A N 3
ATOM 5406 C CA . ASN A 1 117 ? -9.811 -23.637 -0.072 1.00 0.00 117 ASN A CA 3
ATOM 5407 C C . ASN A 1 117 ? -10.220 -22.640 1.007 1.00 0.00 117 ASN A C 3
ATOM 5408 O O . ASN A 1 117 ? -10.126 -22.926 2.201 1.00 0.00 117 ASN A O 3
ATOM 5419 N N . VAL A 1 118 ? -10.675 -21.466 0.579 1.00 0.00 118 VAL A N 3
ATOM 5420 C CA . VAL A 1 118 ? -11.100 -20.426 1.508 1.00 0.00 118 VAL A CA 3
ATOM 5421 C C . VAL A 1 118 ? -12.473 -20.739 2.093 1.00 0.00 118 VAL A C 3
ATOM 5422 O O . VAL A 1 118 ? -13.371 -21.226 1.406 1.00 0.00 118 VAL A O 3
ATOM 5435 N N . PRO A 1 119 ? -12.641 -20.454 3.392 1.00 0.00 119 PRO A N 3
ATOM 5436 C CA . PRO A 1 119 ? -13.903 -20.696 4.099 1.00 0.00 119 PRO A CA 3
ATOM 5437 C C . PRO A 1 119 ? -15.011 -19.751 3.647 1.00 0.00 119 PRO A C 3
ATOM 5438 O O . PRO A 1 119 ? -15.355 -19.703 2.466 1.00 0.00 119 PRO A O 3
ATOM 5449 N N . GLY A 1 1 ? 5.089 11.492 28.964 1.00 0.00 1 GLY A N 4
ATOM 5450 C CA . GLY A 1 1 ? 4.409 11.922 27.757 1.00 0.00 1 GLY A CA 4
ATOM 5451 C C . GLY A 1 1 ? 4.399 13.430 27.603 1.00 0.00 1 GLY A C 4
ATOM 5452 O O . GLY A 1 1 ? 3.627 14.123 28.265 1.00 0.00 1 GLY A O 4
ATOM 5456 N N . SER A 1 2 ? 5.260 13.939 26.728 1.00 0.00 2 SER A N 4
ATOM 5457 C CA . SER A 1 2 ? 5.351 15.376 26.493 1.00 0.00 2 SER A CA 4
ATOM 5458 C C . SER A 1 2 ? 4.270 15.837 25.521 1.00 0.00 2 SER A C 4
ATOM 5459 O O . SER A 1 2 ? 4.423 15.722 24.305 1.00 0.00 2 SER A O 4
ATOM 5467 N N . SER A 1 3 ? 3.176 16.359 26.066 1.00 0.00 3 SER A N 4
ATOM 5468 C CA . SER A 1 3 ? 2.066 16.835 25.249 1.00 0.00 3 SER A CA 4
ATOM 5469 C C . SER A 1 3 ? 2.569 17.723 24.114 1.00 0.00 3 SER A C 4
ATOM 5470 O O . SER A 1 3 ? 3.446 18.563 24.310 1.00 0.00 3 SER A O 4
ATOM 5478 N N . GLY A 1 4 ? 2.005 17.529 22.925 1.00 0.00 4 GLY A N 4
ATOM 5479 C CA . GLY A 1 4 ? 2.408 18.319 21.776 1.00 0.00 4 GLY A CA 4
ATOM 5480 C C . GLY A 1 4 ? 1.234 18.997 21.099 1.00 0.00 4 GLY A C 4
ATOM 5481 O O . GLY A 1 4 ? 0.480 19.731 21.737 1.00 0.00 4 GLY A O 4
ATOM 5485 N N . SER A 1 5 ? 1.080 18.754 19.801 1.00 0.00 5 SER A N 4
ATOM 5486 C CA . SER A 1 5 ? -0.008 19.351 19.036 1.00 0.00 5 SER A CA 4
ATOM 5487 C C . SER A 1 5 ? 0.179 20.861 18.914 1.00 0.00 5 SER A C 4
ATOM 5488 O O . SER A 1 5 ? -0.765 21.630 19.094 1.00 0.00 5 SER A O 4
ATOM 5496 N N . SER A 1 6 ? 1.404 21.276 18.607 1.00 0.00 6 SER A N 4
ATOM 5497 C CA . SER A 1 6 ? 1.717 22.693 18.465 1.00 0.00 6 SER A CA 4
ATOM 5498 C C . SER A 1 6 ? 2.453 22.959 17.156 1.00 0.00 6 SER A C 4
ATOM 5499 O O . SER A 1 6 ? 3.499 22.367 16.888 1.00 0.00 6 SER A O 4
ATOM 5507 N N . GLY A 1 7 ? 1.899 23.853 16.342 1.00 0.00 7 GLY A N 4
ATOM 5508 C CA . GLY A 1 7 ? 2.516 24.181 15.071 1.00 0.00 7 GLY A CA 4
ATOM 5509 C C . GLY A 1 7 ? 2.465 23.029 14.087 1.00 0.00 7 GLY A C 4
ATOM 5510 O O . GLY A 1 7 ? 2.478 21.865 14.483 1.00 0.00 7 GLY A O 4
ATOM 5514 N N . ASN A 1 8 ? 2.404 23.355 12.799 1.00 0.00 8 ASN A N 4
ATOM 5515 C CA . ASN A 1 8 ? 2.348 22.338 11.756 1.00 0.00 8 ASN A CA 4
ATOM 5516 C C . ASN A 1 8 ? 3.507 22.498 10.777 1.00 0.00 8 ASN A C 4
ATOM 5517 O O . ASN A 1 8 ? 3.829 23.610 10.356 1.00 0.00 8 ASN A O 4
ATOM 5528 N N . ASP A 1 9 ? 4.130 21.381 10.418 1.00 0.00 9 ASP A N 4
ATOM 5529 C CA . ASP A 1 9 ? 5.253 21.397 9.487 1.00 0.00 9 ASP A CA 4
ATOM 5530 C C . ASP A 1 9 ? 4.802 20.999 8.085 1.00 0.00 9 ASP A C 4
ATOM 5531 O O . ASP A 1 9 ? 3.734 20.414 7.909 1.00 0.00 9 ASP A O 4
ATOM 5540 N N . ASN A 1 10 ? 5.623 21.321 7.091 1.00 0.00 10 ASN A N 4
ATOM 5541 C CA . ASN A 1 10 ? 5.307 20.999 5.704 1.00 0.00 10 ASN A CA 4
ATOM 5542 C C . ASN A 1 10 ? 6.227 19.901 5.178 1.00 0.00 10 ASN A C 4
ATOM 5543 O O . ASN A 1 10 ? 7.132 20.162 4.386 1.00 0.00 10 ASN A O 4
ATOM 5554 N N . SER A 1 11 ? 5.988 18.672 5.625 1.00 0.00 11 SER A N 4
ATOM 5555 C CA . SER A 1 11 ? 6.797 17.534 5.203 1.00 0.00 11 SER A CA 4
ATOM 5556 C C . SER A 1 11 ? 5.932 16.473 4.529 1.00 0.00 11 SER A C 4
ATOM 5557 O O . SER A 1 11 ? 4.743 16.332 4.815 1.00 0.00 11 SER A O 4
ATOM 5565 N N . PRO A 1 12 ? 6.543 15.707 3.613 1.00 0.00 12 PRO A N 4
ATOM 5566 C CA . PRO A 1 12 ? 5.848 14.645 2.879 1.00 0.00 12 PRO A CA 4
ATOM 5567 C C . PRO A 1 12 ? 5.491 13.462 3.773 1.00 0.00 12 PRO A C 4
ATOM 5568 O O . PRO A 1 12 ? 6.314 12.576 4.004 1.00 0.00 12 PRO A O 4
ATOM 5579 N N . ARG A 1 13 ? 4.260 13.454 4.272 1.00 0.00 13 ARG A N 4
ATOM 5580 C CA . ARG A 1 13 ? 3.794 12.380 5.141 1.00 0.00 13 ARG A CA 4
ATOM 5581 C C . ARG A 1 13 ? 2.862 11.436 4.387 1.00 0.00 13 ARG A C 4
ATOM 5582 O O . ARG A 1 13 ? 2.123 11.857 3.497 1.00 0.00 13 ARG A O 4
ATOM 5603 N N . PHE A 1 14 ? 2.903 10.158 4.749 1.00 0.00 14 PHE A N 4
ATOM 5604 C CA . PHE A 1 14 ? 2.063 9.154 4.106 1.00 0.00 14 PHE A CA 4
ATOM 5605 C C . PHE A 1 14 ? 0.675 9.121 4.738 1.00 0.00 14 PHE A C 4
ATOM 5606 O O . PHE A 1 14 ? 0.489 9.553 5.875 1.00 0.00 14 PHE A O 4
ATOM 5623 N N . GLU A 1 15 ? -0.297 8.605 3.991 1.00 0.00 15 GLU A N 4
ATOM 5624 C CA . GLU A 1 15 ? -1.669 8.517 4.477 1.00 0.00 15 GLU A CA 4
ATOM 5625 C C . GLU A 1 15 ? -1.776 7.515 5.624 1.00 0.00 15 GLU A C 4
ATOM 5626 O O . GLU A 1 15 ? -2.466 7.759 6.614 1.00 0.00 15 GLU A O 4
ATOM 5638 N N . LYS A 1 16 ? -1.089 6.387 5.482 1.00 0.00 16 LYS A N 4
ATOM 5639 C CA . LYS A 1 16 ? -1.105 5.347 6.504 1.00 0.00 16 LYS A CA 4
ATOM 5640 C C . LYS A 1 16 ? 0.306 5.053 7.002 1.00 0.00 16 LYS A C 4
ATOM 5641 O O . LYS A 1 16 ? 1.222 4.835 6.209 1.00 0.00 16 LYS A O 4
ATOM 5660 N N . SER A 1 17 ? 0.474 5.045 8.321 1.00 0.00 17 SER A N 4
ATOM 5661 C CA . SER A 1 17 ? 1.775 4.779 8.925 1.00 0.00 17 SER A CA 4
ATOM 5662 C C . SER A 1 17 ? 2.338 3.448 8.436 1.00 0.00 17 SER A C 4
ATOM 5663 O O . SER A 1 17 ? 3.508 3.355 8.065 1.00 0.00 17 SER A O 4
ATOM 5671 N N . VAL A 1 18 ? 1.497 2.420 8.440 1.00 0.00 18 VAL A N 4
ATOM 5672 C CA . VAL A 1 18 ? 1.909 1.093 7.996 1.00 0.00 18 VAL A CA 4
ATOM 5673 C C . VAL A 1 18 ? 0.958 0.548 6.937 1.00 0.00 18 VAL A C 4
ATOM 5674 O O . VAL A 1 18 ? -0.105 0.015 7.256 1.00 0.00 18 VAL A O 4
ATOM 5687 N N . TYR A 1 19 ? 1.348 0.684 5.674 1.00 0.00 19 TYR A N 4
ATOM 5688 C CA . TYR A 1 19 ? 0.529 0.207 4.566 1.00 0.00 19 TYR A CA 4
ATOM 5689 C C . TYR A 1 19 ? 0.387 -1.312 4.608 1.00 0.00 19 TYR A C 4
ATOM 5690 O O . TYR A 1 19 ? 1.289 -2.041 4.198 1.00 0.00 19 TYR A O 4
ATOM 5708 N N . GLU A 1 20 ? -0.753 -1.779 5.107 1.00 0.00 20 GLU A N 4
ATOM 5709 C CA . GLU A 1 20 ? -1.014 -3.211 5.203 1.00 0.00 20 GLU A CA 4
ATOM 5710 C C . GLU A 1 20 ? -1.990 -3.660 4.121 1.00 0.00 20 GLU A C 4
ATOM 5711 O O . GLU A 1 20 ? -3.173 -3.322 4.158 1.00 0.00 20 GLU A O 4
ATOM 5723 N N . ALA A 1 21 ? -1.486 -4.423 3.157 1.00 0.00 21 ALA A N 4
ATOM 5724 C CA . ALA A 1 21 ? -2.313 -4.920 2.064 1.00 0.00 21 ALA A CA 4
ATOM 5725 C C . ALA A 1 21 ? -2.100 -6.415 1.850 1.00 0.00 21 ALA A C 4
ATOM 5726 O O . ALA A 1 21 ? -1.014 -6.939 2.098 1.00 0.00 21 ALA A O 4
ATOM 5733 N N . ASP A 1 22 ? -3.144 -7.096 1.391 1.00 0.00 22 ASP A N 4
ATOM 5734 C CA . ASP A 1 22 ? -3.071 -8.532 1.144 1.00 0.00 22 ASP A CA 4
ATOM 5735 C C . ASP A 1 22 ? -2.557 -8.815 -0.265 1.00 0.00 22 ASP A C 4
ATOM 5736 O O . ASP A 1 22 ? -3.160 -8.395 -1.253 1.00 0.00 22 ASP A O 4
ATOM 5745 N N . LEU A 1 23 ? -1.441 -9.530 -0.349 1.00 0.00 23 LEU A N 4
ATOM 5746 C CA . LEU A 1 23 ? -0.845 -9.869 -1.636 1.00 0.00 23 LEU A CA 4
ATOM 5747 C C . LEU A 1 23 ? -0.973 -11.362 -1.919 1.00 0.00 23 LEU A C 4
ATOM 5748 O O . LEU A 1 23 ? -0.490 -12.193 -1.151 1.00 0.00 23 LEU A O 4
ATOM 5764 N N . ALA A 1 24 ? -1.626 -11.695 -3.028 1.00 0.00 24 ALA A N 4
ATOM 5765 C CA . ALA A 1 24 ? -1.814 -13.088 -3.415 1.00 0.00 24 ALA A CA 4
ATOM 5766 C C . ALA A 1 24 ? -0.496 -13.720 -3.847 1.00 0.00 24 ALA A C 4
ATOM 5767 O O . ALA A 1 24 ? 0.068 -13.357 -4.878 1.00 0.00 24 ALA A O 4
ATOM 5774 N N . GLU A 1 25 ? -0.011 -14.668 -3.051 1.00 0.00 25 GLU A N 4
ATOM 5775 C CA . GLU A 1 25 ? 1.243 -15.350 -3.352 1.00 0.00 25 GLU A CA 4
ATOM 5776 C C . GLU A 1 25 ? 1.361 -15.636 -4.846 1.00 0.00 25 GLU A C 4
ATOM 5777 O O . GLU A 1 25 ? 2.450 -15.573 -5.416 1.00 0.00 25 GLU A O 4
ATOM 5789 N N . ASN A 1 26 ? 0.233 -15.951 -5.474 1.00 0.00 26 ASN A N 4
ATOM 5790 C CA . ASN A 1 26 ? 0.210 -16.249 -6.901 1.00 0.00 26 ASN A CA 4
ATOM 5791 C C . ASN A 1 26 ? 0.092 -14.968 -7.722 1.00 0.00 26 ASN A C 4
ATOM 5792 O O . ASN A 1 26 ? -0.580 -14.938 -8.753 1.00 0.00 26 ASN A O 4
ATOM 5803 N N . SER A 1 27 ? 0.752 -13.911 -7.257 1.00 0.00 27 SER A N 4
ATOM 5804 C CA . SER A 1 27 ? 0.719 -12.626 -7.946 1.00 0.00 27 SER A CA 4
ATOM 5805 C C . SER A 1 27 ? 1.774 -12.573 -9.046 1.00 0.00 27 SER A C 4
ATOM 5806 O O . SER A 1 27 ? 2.960 -12.784 -8.795 1.00 0.00 27 SER A O 4
ATOM 5814 N N . ALA A 1 28 ? 1.333 -12.289 -10.267 1.00 0.00 28 ALA A N 4
ATOM 5815 C CA . ALA A 1 28 ? 2.238 -12.206 -11.407 1.00 0.00 28 ALA A CA 4
ATOM 5816 C C . ALA A 1 28 ? 3.326 -11.164 -11.169 1.00 0.00 28 ALA A C 4
ATOM 5817 O O . ALA A 1 28 ? 3.262 -10.368 -10.231 1.00 0.00 28 ALA A O 4
ATOM 5824 N N . PRO A 1 29 ? 4.349 -11.166 -12.036 1.00 0.00 29 PRO A N 4
ATOM 5825 C CA . PRO A 1 29 ? 5.470 -10.227 -11.940 1.00 0.00 29 PRO A CA 4
ATOM 5826 C C . PRO A 1 29 ? 5.059 -8.797 -12.278 1.00 0.00 29 PRO A C 4
ATOM 5827 O O . PRO A 1 29 ? 5.894 -7.895 -12.322 1.00 0.00 29 PRO A O 4
ATOM 5838 N N . GLY A 1 30 ? 3.766 -8.598 -12.515 1.00 0.00 30 GLY A N 4
ATOM 5839 C CA . GLY A 1 30 ? 3.267 -7.276 -12.845 1.00 0.00 30 GLY A CA 4
ATOM 5840 C C . GLY A 1 30 ? 1.877 -7.026 -12.294 1.00 0.00 30 GLY A C 4
ATOM 5841 O O . GLY A 1 30 ? 1.046 -6.396 -12.947 1.00 0.00 30 GLY A O 4
ATOM 5845 N N . THR A 1 31 ? 1.622 -7.524 -11.088 1.00 0.00 31 THR A N 4
ATOM 5846 C CA . THR A 1 31 ? 0.322 -7.354 -10.450 1.00 0.00 31 THR A CA 4
ATOM 5847 C C . THR A 1 31 ? 0.310 -6.129 -9.544 1.00 0.00 31 THR A C 4
ATOM 5848 O O . THR A 1 31 ? 1.228 -5.902 -8.754 1.00 0.00 31 THR A O 4
ATOM 5859 N N . PRO A 1 32 ? -0.752 -5.319 -9.657 1.00 0.00 32 PRO A N 4
ATOM 5860 C CA . PRO A 1 32 ? -0.910 -4.102 -8.853 1.00 0.00 32 PRO A CA 4
ATOM 5861 C C . PRO A 1 32 ? -1.176 -4.409 -7.384 1.00 0.00 32 PRO A C 4
ATOM 5862 O O . PRO A 1 32 ? -2.014 -5.251 -7.058 1.00 0.00 32 PRO A O 4
ATOM 5873 N N . ILE A 1 33 ? -0.460 -3.721 -6.501 1.00 0.00 33 ILE A N 4
ATOM 5874 C CA . ILE A 1 33 ? -0.621 -3.919 -5.066 1.00 0.00 33 ILE A CA 4
ATOM 5875 C C . ILE A 1 33 ? -1.404 -2.772 -4.437 1.00 0.00 33 ILE A C 4
ATOM 5876 O O . ILE A 1 33 ? -2.506 -2.967 -3.921 1.00 0.00 33 ILE A O 4
ATOM 5892 N N . LEU A 1 34 ? -0.830 -1.575 -4.485 1.00 0.00 34 LEU A N 4
ATOM 5893 C CA . LEU A 1 34 ? -1.475 -0.394 -3.921 1.00 0.00 34 LEU A CA 4
ATOM 5894 C C . LEU A 1 34 ? -0.833 0.883 -4.454 1.00 0.00 34 LEU A C 4
ATOM 5895 O O . LEU A 1 34 ? 0.132 0.832 -5.216 1.00 0.00 34 LEU A O 4
ATOM 5911 N N . GLN A 1 35 ? -1.376 2.026 -4.046 1.00 0.00 35 GLN A N 4
ATOM 5912 C CA . GLN A 1 35 ? -0.855 3.316 -4.482 1.00 0.00 35 GLN A CA 4
ATOM 5913 C C . GLN A 1 35 ? -0.554 4.214 -3.287 1.00 0.00 35 GLN A C 4
ATOM 5914 O O . GLN A 1 35 ? -1.460 4.614 -2.554 1.00 0.00 35 GLN A O 4
ATOM 5928 N N . LEU A 1 36 ? 0.723 4.527 -3.095 1.00 0.00 36 LEU A N 4
ATOM 5929 C CA . LEU A 1 36 ? 1.143 5.378 -1.987 1.00 0.00 36 LEU A CA 4
ATOM 5930 C C . LEU A 1 36 ? 0.816 6.841 -2.269 1.00 0.00 36 LEU A C 4
ATOM 5931 O O . LEU A 1 36 ? 0.978 7.318 -3.392 1.00 0.00 36 LEU A O 4
ATOM 5947 N N . ARG A 1 37 ? 0.357 7.548 -1.242 1.00 0.00 37 ARG A N 4
ATOM 5948 C CA . ARG A 1 37 ? 0.008 8.957 -1.379 1.00 0.00 37 ARG A CA 4
ATOM 5949 C C . ARG A 1 37 ? 0.690 9.794 -0.301 1.00 0.00 37 ARG A C 4
ATOM 5950 O O . ARG A 1 37 ? 1.106 9.272 0.733 1.00 0.00 37 ARG A O 4
ATOM 5971 N N . ALA A 1 38 ? 0.802 11.094 -0.550 1.00 0.00 38 ALA A N 4
ATOM 5972 C CA . ALA A 1 38 ? 1.432 12.003 0.399 1.00 0.00 38 ALA A CA 4
ATOM 5973 C C . ALA A 1 38 ? 0.567 13.236 0.636 1.00 0.00 38 ALA A C 4
ATOM 5974 O O . ALA A 1 38 ? 1.070 14.359 0.684 1.00 0.00 38 ALA A O 4
ATOM 5981 N N . ALA A 1 39 ? -0.736 13.020 0.782 1.00 0.00 39 ALA A N 4
ATOM 5982 C CA . ALA A 1 39 ? -1.671 14.114 1.014 1.00 0.00 39 ALA A CA 4
ATOM 5983 C C . ALA A 1 39 ? -1.034 15.208 1.865 1.00 0.00 39 ALA A C 4
ATOM 5984 O O . ALA A 1 39 ? -0.223 14.928 2.747 1.00 0.00 39 ALA A O 4
ATOM 5991 N N . ASP A 1 40 ? -1.407 16.454 1.594 1.00 0.00 40 ASP A N 4
ATOM 5992 C CA . ASP A 1 40 ? -0.873 17.591 2.335 1.00 0.00 40 ASP A CA 4
ATOM 5993 C C . ASP A 1 40 ? -1.932 18.183 3.259 1.00 0.00 40 ASP A C 4
ATOM 5994 O O . ASP A 1 40 ? -1.644 19.073 4.060 1.00 0.00 40 ASP A O 4
ATOM 6003 N N . LEU A 1 41 ? -3.157 17.684 3.142 1.00 0.00 41 LEU A N 4
ATOM 6004 C CA . LEU A 1 41 ? -4.261 18.165 3.967 1.00 0.00 41 LEU A CA 4
ATOM 6005 C C . LEU A 1 41 ? -4.446 19.670 3.805 1.00 0.00 41 LEU A C 4
ATOM 6006 O O . LEU A 1 41 ? -4.970 20.340 4.695 1.00 0.00 41 LEU A O 4
ATOM 6022 N N . ASP A 1 42 ? -4.016 20.194 2.663 1.00 0.00 42 ASP A N 4
ATOM 6023 C CA . ASP A 1 42 ? -4.137 21.620 2.382 1.00 0.00 42 ASP A CA 4
ATOM 6024 C C . ASP A 1 42 ? -5.056 21.863 1.189 1.00 0.00 42 ASP A C 4
ATOM 6025 O O . ASP A 1 42 ? -5.051 22.942 0.597 1.00 0.00 42 ASP A O 4
ATOM 6034 N N . VAL A 1 43 ? -5.844 20.851 0.840 1.00 0.00 43 VAL A N 4
ATOM 6035 C CA . VAL A 1 43 ? -6.769 20.954 -0.283 1.00 0.00 43 VAL A CA 4
ATOM 6036 C C . VAL A 1 43 ? -6.094 21.589 -1.494 1.00 0.00 43 VAL A C 4
ATOM 6037 O O . VAL A 1 43 ? -6.667 22.457 -2.152 1.00 0.00 43 VAL A O 4
ATOM 6050 N N . GLY A 1 44 ? -4.873 21.150 -1.783 1.00 0.00 44 GLY A N 4
ATOM 6051 C CA . GLY A 1 44 ? -4.140 21.687 -2.915 1.00 0.00 44 GLY A CA 4
ATOM 6052 C C . GLY A 1 44 ? -3.182 20.678 -3.516 1.00 0.00 44 GLY A C 4
ATOM 6053 O O . GLY A 1 44 ? -3.473 20.074 -4.549 1.00 0.00 44 GLY A O 4
ATOM 6057 N N . VAL A 1 45 ? -2.035 20.495 -2.870 1.00 0.00 45 VAL A N 4
ATOM 6058 C CA . VAL A 1 45 ? -1.030 19.553 -3.348 1.00 0.00 45 VAL A CA 4
ATOM 6059 C C . VAL A 1 45 ? -1.662 18.214 -3.713 1.00 0.00 45 VAL A C 4
ATOM 6060 O O . VAL A 1 45 ? -2.264 17.550 -2.871 1.00 0.00 45 VAL A O 4
ATOM 6073 N N . ASN A 1 46 ? -1.520 17.825 -4.976 1.00 0.00 46 ASN A N 4
ATOM 6074 C CA . ASN A 1 46 ? -2.078 16.564 -5.454 1.00 0.00 46 ASN A CA 4
ATOM 6075 C C . ASN A 1 46 ? -1.299 15.378 -4.894 1.00 0.00 46 ASN A C 4
ATOM 6076 O O . ASN A 1 46 ? -1.879 14.351 -4.544 1.00 0.00 46 ASN A O 4
ATOM 6087 N N . GLY A 1 47 ? 0.020 15.528 -4.812 1.00 0.00 47 GLY A N 4
ATOM 6088 C CA . GLY A 1 47 ? 0.857 14.462 -4.293 1.00 0.00 47 GLY A CA 4
ATOM 6089 C C . GLY A 1 47 ? 2.078 14.212 -5.156 1.00 0.00 47 GLY A C 4
ATOM 6090 O O . GLY A 1 47 ? 2.258 13.114 -5.682 1.00 0.00 47 GLY A O 4
ATOM 6094 N N . GLN A 1 48 ? 2.917 15.232 -5.302 1.00 0.00 48 GLN A N 4
ATOM 6095 C CA . GLN A 1 48 ? 4.125 15.117 -6.109 1.00 0.00 48 GLN A CA 4
ATOM 6096 C C . GLN A 1 48 ? 5.324 14.739 -5.244 1.00 0.00 48 GLN A C 4
ATOM 6097 O O . GLN A 1 48 ? 6.202 15.564 -4.989 1.00 0.00 48 GLN A O 4
ATOM 6111 N N . ILE A 1 49 ? 5.352 13.489 -4.796 1.00 0.00 49 ILE A N 4
ATOM 6112 C CA . ILE A 1 49 ? 6.443 13.002 -3.961 1.00 0.00 49 ILE A CA 4
ATOM 6113 C C . ILE A 1 49 ? 7.104 11.775 -4.579 1.00 0.00 49 ILE A C 4
ATOM 6114 O O . ILE A 1 49 ? 6.425 10.874 -5.069 1.00 0.00 49 ILE A O 4
ATOM 6130 N N . GLU A 1 50 ? 8.433 11.747 -4.551 1.00 0.00 50 GLU A N 4
ATOM 6131 C CA . GLU A 1 50 ? 9.185 10.630 -5.108 1.00 0.00 50 GLU A CA 4
ATOM 6132 C C . GLU A 1 50 ? 9.253 9.471 -4.117 1.00 0.00 50 GLU A C 4
ATOM 6133 O O . GLU A 1 50 ? 10.030 9.502 -3.162 1.00 0.00 50 GLU A O 4
ATOM 6145 N N . TYR A 1 51 ? 8.435 8.452 -4.350 1.00 0.00 51 TYR A N 4
ATOM 6146 C CA . TYR A 1 51 ? 8.399 7.285 -3.477 1.00 0.00 51 TYR A CA 4
ATOM 6147 C C . TYR A 1 51 ? 9.430 6.247 -3.911 1.00 0.00 51 TYR A C 4
ATOM 6148 O O . TYR A 1 51 ? 9.297 5.627 -4.966 1.00 0.00 51 TYR A O 4
ATOM 6166 N N . VAL A 1 52 ? 10.459 6.064 -3.089 1.00 0.00 52 VAL A N 4
ATOM 6167 C CA . VAL A 1 52 ? 11.512 5.101 -3.386 1.00 0.00 52 VAL A CA 4
ATOM 6168 C C . VAL A 1 52 ? 11.590 4.023 -2.311 1.00 0.00 52 VAL A C 4
ATOM 6169 O O . VAL A 1 52 ? 10.823 4.035 -1.348 1.00 0.00 52 VAL A O 4
ATOM 6182 N N . PHE A 1 53 ? 12.520 3.090 -2.483 1.00 0.00 53 PHE A N 4
ATOM 6183 C CA . PHE A 1 53 ? 12.698 2.003 -1.528 1.00 0.00 53 PHE A CA 4
ATOM 6184 C C . PHE A 1 53 ? 13.607 2.431 -0.379 1.00 0.00 53 PHE A C 4
ATOM 6185 O O . PHE A 1 53 ? 14.812 2.601 -0.557 1.00 0.00 53 PHE A O 4
ATOM 6202 N N . GLY A 1 54 ? 13.019 2.603 0.801 1.00 0.00 54 GLY A N 4
ATOM 6203 C CA . GLY A 1 54 ? 13.789 3.011 1.961 1.00 0.00 54 GLY A CA 4
ATOM 6204 C C . GLY A 1 54 ? 14.515 1.850 2.612 1.00 0.00 54 GLY A C 4
ATOM 6205 O O . GLY A 1 54 ? 15.486 1.330 2.063 1.00 0.00 54 GLY A O 4
ATOM 6209 N N . ALA A 1 55 ? 14.044 1.443 3.786 1.00 0.00 55 ALA A N 4
ATOM 6210 C CA . ALA A 1 55 ? 14.654 0.337 4.512 1.00 0.00 55 ALA A CA 4
ATOM 6211 C C . ALA A 1 55 ? 14.076 -1.001 4.062 1.00 0.00 55 ALA A C 4
ATOM 6212 O O . ALA A 1 55 ? 13.257 -1.600 4.758 1.00 0.00 55 ALA A O 4
ATOM 6219 N N . ALA A 1 56 ? 14.509 -1.463 2.893 1.00 0.00 56 ALA A N 4
ATOM 6220 C CA . ALA A 1 56 ? 14.035 -2.730 2.351 1.00 0.00 56 ALA A CA 4
ATOM 6221 C C . ALA A 1 56 ? 15.202 -3.618 1.930 1.00 0.00 56 ALA A C 4
ATOM 6222 O O . ALA A 1 56 ? 16.276 -3.126 1.583 1.00 0.00 56 ALA A O 4
ATOM 6229 N N . THR A 1 57 ? 14.984 -4.929 1.964 1.00 0.00 57 THR A N 4
ATOM 6230 C CA . THR A 1 57 ? 16.018 -5.885 1.588 1.00 0.00 57 THR A CA 4
ATOM 6231 C C . THR A 1 57 ? 16.155 -5.979 0.073 1.00 0.00 57 THR A C 4
ATOM 6232 O O . THR A 1 57 ? 15.201 -5.728 -0.662 1.00 0.00 57 THR A O 4
ATOM 6243 N N . GLU A 1 58 ? 17.349 -6.343 -0.387 1.00 0.00 58 GLU A N 4
ATOM 6244 C CA . GLU A 1 58 ? 17.609 -6.470 -1.816 1.00 0.00 58 GLU A CA 4
ATOM 6245 C C . GLU A 1 58 ? 16.749 -7.571 -2.430 1.00 0.00 58 GLU A C 4
ATOM 6246 O O . GLU A 1 58 ? 16.725 -7.747 -3.648 1.00 0.00 58 GLU A O 4
ATOM 6258 N N . SER A 1 59 ? 16.045 -8.308 -1.578 1.00 0.00 59 SER A N 4
ATOM 6259 C CA . SER A 1 59 ? 15.187 -9.395 -2.036 1.00 0.00 59 SER A CA 4
ATOM 6260 C C . SER A 1 59 ? 13.772 -8.892 -2.308 1.00 0.00 59 SER A C 4
ATOM 6261 O O . SER A 1 59 ? 12.992 -9.543 -3.003 1.00 0.00 59 SER A O 4
ATOM 6269 N N . VAL A 1 60 ? 13.448 -7.728 -1.754 1.00 0.00 60 VAL A N 4
ATOM 6270 C CA . VAL A 1 60 ? 12.128 -7.136 -1.937 1.00 0.00 60 VAL A CA 4
ATOM 6271 C C . VAL A 1 60 ? 12.110 -6.192 -3.134 1.00 0.00 60 VAL A C 4
ATOM 6272 O O . VAL A 1 60 ? 11.351 -6.391 -4.082 1.00 0.00 60 VAL A O 4
ATOM 6285 N N . ARG A 1 61 ? 12.952 -5.165 -3.084 1.00 0.00 61 ARG A N 4
ATOM 6286 C CA . ARG A 1 61 ? 13.033 -4.190 -4.164 1.00 0.00 61 ARG A CA 4
ATOM 6287 C C . ARG A 1 61 ? 13.077 -4.885 -5.522 1.00 0.00 61 ARG A C 4
ATOM 6288 O O . ARG A 1 61 ? 12.627 -4.334 -6.527 1.00 0.00 61 ARG A O 4
ATOM 6309 N N . ARG A 1 62 ? 13.622 -6.097 -5.543 1.00 0.00 62 ARG A N 4
ATOM 6310 C CA . ARG A 1 62 ? 13.726 -6.866 -6.777 1.00 0.00 62 ARG A CA 4
ATOM 6311 C C . ARG A 1 62 ? 12.454 -7.672 -7.025 1.00 0.00 62 ARG A C 4
ATOM 6312 O O . ARG A 1 62 ? 11.994 -7.792 -8.161 1.00 0.00 62 ARG A O 4
ATOM 6333 N N . LEU A 1 63 ? 11.891 -8.222 -5.955 1.00 0.00 63 LEU A N 4
ATOM 6334 C CA . LEU A 1 63 ? 10.671 -9.016 -6.056 1.00 0.00 63 LEU A CA 4
ATOM 6335 C C . LEU A 1 63 ? 9.450 -8.119 -6.226 1.00 0.00 63 LEU A C 4
ATOM 6336 O O . LEU A 1 63 ? 8.370 -8.586 -6.594 1.00 0.00 63 LEU A O 4
ATOM 6352 N N . LEU A 1 64 ? 9.627 -6.830 -5.960 1.00 0.00 64 LEU A N 4
ATOM 6353 C CA . LEU A 1 64 ? 8.539 -5.866 -6.086 1.00 0.00 64 LEU A CA 4
ATOM 6354 C C . LEU A 1 64 ? 9.042 -4.551 -6.672 1.00 0.00 64 LEU A C 4
ATOM 6355 O O . LEU A 1 64 ? 10.098 -4.052 -6.285 1.00 0.00 64 LEU A O 4
ATOM 6371 N N . ARG A 1 65 ? 8.277 -3.995 -7.606 1.00 0.00 65 ARG A N 4
ATOM 6372 C CA . ARG A 1 65 ? 8.645 -2.737 -8.245 1.00 0.00 65 ARG A CA 4
ATOM 6373 C C . ARG A 1 65 ? 7.832 -1.579 -7.673 1.00 0.00 65 ARG A C 4
ATOM 6374 O O . ARG A 1 65 ? 6.644 -1.724 -7.384 1.00 0.00 65 ARG A O 4
ATOM 6395 N N . LEU A 1 66 ? 8.480 -0.430 -7.514 1.00 0.00 66 LEU A N 4
ATOM 6396 C CA . LEU A 1 66 ? 7.817 0.753 -6.976 1.00 0.00 66 LEU A CA 4
ATOM 6397 C C . LEU A 1 66 ? 8.132 1.984 -7.821 1.00 0.00 66 LEU A C 4
ATOM 6398 O O . LEU A 1 66 ? 9.279 2.203 -8.213 1.00 0.00 66 LEU A O 4
ATOM 6414 N N . ASP A 1 67 ? 7.109 2.785 -8.095 1.00 0.00 67 ASP A N 4
ATOM 6415 C CA . ASP A 1 67 ? 7.277 3.996 -8.890 1.00 0.00 67 ASP A CA 4
ATOM 6416 C C . ASP A 1 67 ? 7.318 5.231 -7.996 1.00 0.00 67 ASP A C 4
ATOM 6417 O O . ASP A 1 67 ? 6.872 5.194 -6.849 1.00 0.00 67 ASP A O 4
ATOM 6426 N N . GLU A 1 68 ? 7.856 6.324 -8.529 1.00 0.00 68 GLU A N 4
ATOM 6427 C CA . GLU A 1 68 ? 7.957 7.569 -7.778 1.00 0.00 68 GLU A CA 4
ATOM 6428 C C . GLU A 1 68 ? 7.203 8.693 -8.484 1.00 0.00 68 GLU A C 4
ATOM 6429 O O . GLU A 1 68 ? 6.741 9.641 -7.849 1.00 0.00 68 GLU A O 4
ATOM 6441 N N . THR A 1 69 ? 7.082 8.579 -9.803 1.00 0.00 69 THR A N 4
ATOM 6442 C CA . THR A 1 69 ? 6.387 9.585 -10.596 1.00 0.00 69 THR A CA 4
ATOM 6443 C C . THR A 1 69 ? 4.890 9.575 -10.306 1.00 0.00 69 THR A C 4
ATOM 6444 O O . THR A 1 69 ? 4.237 10.618 -10.331 1.00 0.00 69 THR A O 4
ATOM 6455 N N . SER A 1 70 ? 4.353 8.391 -10.032 1.00 0.00 70 SER A N 4
ATOM 6456 C CA . SER A 1 70 ? 2.932 8.245 -9.740 1.00 0.00 70 SER A CA 4
ATOM 6457 C C . SER A 1 70 ? 2.717 7.771 -8.306 1.00 0.00 70 SER A C 4
ATOM 6458 O O . SER A 1 70 ? 1.850 8.278 -7.596 1.00 0.00 70 SER A O 4
ATOM 6466 N N . GLY A 1 71 ? 3.515 6.794 -7.886 1.00 0.00 71 GLY A N 4
ATOM 6467 C CA . GLY A 1 71 ? 3.398 6.267 -6.539 1.00 0.00 71 GLY A CA 4
ATOM 6468 C C . GLY A 1 71 ? 2.635 4.958 -6.493 1.00 0.00 71 GLY A C 4
ATOM 6469 O O . GLY A 1 71 ? 2.076 4.594 -5.459 1.00 0.00 71 GLY A O 4
ATOM 6473 N N . TRP A 1 72 ? 2.611 4.250 -7.616 1.00 0.00 72 TRP A N 4
ATOM 6474 C CA . TRP A 1 72 ? 1.910 2.974 -7.700 1.00 0.00 72 TRP A CA 4
ATOM 6475 C C . TRP A 1 72 ? 2.871 1.809 -7.491 1.00 0.00 72 TRP A C 4
ATOM 6476 O O . TRP A 1 72 ? 3.891 1.702 -8.173 1.00 0.00 72 TRP A O 4
ATOM 6497 N N . LEU A 1 73 ? 2.540 0.938 -6.543 1.00 0.00 73 LEU A N 4
ATOM 6498 C CA . LEU A 1 73 ? 3.375 -0.220 -6.244 1.00 0.00 73 LEU A CA 4
ATOM 6499 C C . LEU A 1 73 ? 2.778 -1.491 -6.840 1.00 0.00 73 LEU A C 4
ATOM 6500 O O . LEU A 1 73 ? 1.570 -1.716 -6.763 1.00 0.00 73 LEU A O 4
ATOM 6516 N N . SER A 1 74 ? 3.632 -2.319 -7.433 1.00 0.00 74 SER A N 4
ATOM 6517 C CA . SER A 1 74 ? 3.188 -3.566 -8.044 1.00 0.00 74 SER A CA 4
ATOM 6518 C C . SER A 1 74 ? 4.301 -4.610 -8.017 1.00 0.00 74 SER A C 4
ATOM 6519 O O . SER A 1 74 ? 5.476 -4.277 -7.863 1.00 0.00 74 SER A O 4
ATOM 6527 N N . VAL A 1 75 ? 3.921 -5.875 -8.170 1.00 0.00 75 VAL A N 4
ATOM 6528 C CA . VAL A 1 75 ? 4.886 -6.968 -8.164 1.00 0.00 75 VAL A CA 4
ATOM 6529 C C . VAL A 1 75 ? 5.778 -6.920 -9.400 1.00 0.00 75 VAL A C 4
ATOM 6530 O O . VAL A 1 75 ? 5.355 -6.474 -10.467 1.00 0.00 75 VAL A O 4
ATOM 6543 N N . LEU A 1 76 ? 7.014 -7.383 -9.248 1.00 0.00 76 LEU A N 4
ATOM 6544 C CA . LEU A 1 76 ? 7.967 -7.393 -10.352 1.00 0.00 76 LEU A CA 4
ATOM 6545 C C . LEU A 1 76 ? 8.300 -8.822 -10.771 1.00 0.00 76 LEU A C 4
ATOM 6546 O O . LEU A 1 76 ? 8.409 -9.122 -11.960 1.00 0.00 76 LEU A O 4
ATOM 6562 N N . HIS A 1 77 ? 8.458 -9.700 -9.785 1.00 0.00 77 HIS A N 4
ATOM 6563 C CA . HIS A 1 77 ? 8.776 -11.098 -10.051 1.00 0.00 77 HIS A CA 4
ATOM 6564 C C . HIS A 1 77 ? 7.838 -12.024 -9.282 1.00 0.00 77 HIS A C 4
ATOM 6565 O O . HIS A 1 77 ? 7.222 -11.620 -8.296 1.00 0.00 77 HIS A O 4
ATOM 6580 N N . ARG A 1 78 ? 7.734 -13.267 -9.741 1.00 0.00 78 ARG A N 4
ATOM 6581 C CA . ARG A 1 78 ? 6.870 -14.249 -9.097 1.00 0.00 78 ARG A CA 4
ATOM 6582 C C . ARG A 1 78 ? 7.067 -14.238 -7.584 1.00 0.00 78 ARG A C 4
ATOM 6583 O O . ARG A 1 78 ? 8.144 -13.902 -7.091 1.00 0.00 78 ARG A O 4
ATOM 6604 N N . ILE A 1 79 ? 6.020 -14.607 -6.854 1.00 0.00 79 ILE A N 4
ATOM 6605 C CA . ILE A 1 79 ? 6.078 -14.639 -5.398 1.00 0.00 79 ILE A CA 4
ATOM 6606 C C . ILE A 1 79 ? 5.729 -16.024 -4.864 1.00 0.00 79 ILE A C 4
ATOM 6607 O O . ILE A 1 79 ? 4.822 -16.685 -5.370 1.00 0.00 79 ILE A O 4
ATOM 6623 N N . ASP A 1 80 ? 6.454 -16.458 -3.839 1.00 0.00 80 ASP A N 4
ATOM 6624 C CA . ASP A 1 80 ? 6.219 -17.763 -3.234 1.00 0.00 80 ASP A CA 4
ATOM 6625 C C . ASP A 1 80 ? 5.972 -17.631 -1.734 1.00 0.00 80 ASP A C 4
ATOM 6626 O O . ASP A 1 80 ? 6.693 -16.919 -1.037 1.00 0.00 80 ASP A O 4
ATOM 6635 N N . ARG A 1 81 ? 4.947 -18.322 -1.246 1.00 0.00 81 ARG A N 4
ATOM 6636 C CA . ARG A 1 81 ? 4.603 -18.280 0.171 1.00 0.00 81 ARG A CA 4
ATOM 6637 C C . ARG A 1 81 ? 5.532 -19.177 0.983 1.00 0.00 81 ARG A C 4
ATOM 6638 O O . ARG A 1 81 ? 5.845 -18.881 2.135 1.00 0.00 81 ARG A O 4
ATOM 6659 N N . GLU A 1 82 ? 5.969 -20.274 0.373 1.00 0.00 82 GLU A N 4
ATOM 6660 C CA . GLU A 1 82 ? 6.861 -21.215 1.040 1.00 0.00 82 GLU A CA 4
ATOM 6661 C C . GLU A 1 82 ? 8.161 -20.531 1.455 1.00 0.00 82 GLU A C 4
ATOM 6662 O O . GLU A 1 82 ? 8.593 -20.641 2.602 1.00 0.00 82 GLU A O 4
ATOM 6674 N N . GLU A 1 83 ? 8.778 -19.825 0.514 1.00 0.00 83 GLU A N 4
ATOM 6675 C CA . GLU A 1 83 ? 10.029 -19.124 0.781 1.00 0.00 83 GLU A CA 4
ATOM 6676 C C . GLU A 1 83 ? 9.819 -18.006 1.798 1.00 0.00 83 GLU A C 4
ATOM 6677 O O . GLU A 1 83 ? 10.657 -17.779 2.671 1.00 0.00 83 GLU A O 4
ATOM 6689 N N . VAL A 1 84 ? 8.693 -17.309 1.679 1.00 0.00 84 VAL A N 4
ATOM 6690 C CA . VAL A 1 84 ? 8.371 -16.214 2.587 1.00 0.00 84 VAL A CA 4
ATOM 6691 C C . VAL A 1 84 ? 6.881 -16.185 2.906 1.00 0.00 84 VAL A C 4
ATOM 6692 O O . VAL A 1 84 ? 6.043 -16.328 2.017 1.00 0.00 84 VAL A O 4
ATOM 6705 N N . ASN A 1 85 ? 6.558 -15.997 4.181 1.00 0.00 85 ASN A N 4
ATOM 6706 C CA . ASN A 1 85 ? 5.168 -15.949 4.619 1.00 0.00 85 ASN A CA 4
ATOM 6707 C C . ASN A 1 85 ? 4.668 -14.509 4.685 1.00 0.00 85 ASN A C 4
ATOM 6708 O O . ASN A 1 85 ? 3.494 -14.237 4.435 1.00 0.00 85 ASN A O 4
ATOM 6719 N N . GLN A 1 86 ? 5.568 -13.591 5.024 1.00 0.00 86 GLN A N 4
ATOM 6720 C CA . GLN A 1 86 ? 5.218 -12.179 5.124 1.00 0.00 86 GLN A CA 4
ATOM 6721 C C . GLN A 1 86 ? 6.359 -11.299 4.624 1.00 0.00 86 GLN A C 4
ATOM 6722 O O . GLN A 1 86 ? 7.519 -11.503 4.986 1.00 0.00 86 GLN A O 4
ATOM 6736 N N . LEU A 1 87 ? 6.024 -10.321 3.791 1.00 0.00 87 LEU A N 4
ATOM 6737 C CA . LEU A 1 87 ? 7.021 -9.409 3.241 1.00 0.00 87 LEU A CA 4
ATOM 6738 C C . LEU A 1 87 ? 6.892 -8.022 3.863 1.00 0.00 87 LEU A C 4
ATOM 6739 O O . LEU A 1 87 ? 5.879 -7.344 3.687 1.00 0.00 87 LEU A O 4
ATOM 6755 N N . ARG A 1 88 ? 7.925 -7.605 4.588 1.00 0.00 88 ARG A N 4
ATOM 6756 C CA . ARG A 1 88 ? 7.927 -6.299 5.234 1.00 0.00 88 ARG A CA 4
ATOM 6757 C C . ARG A 1 88 ? 9.030 -5.412 4.663 1.00 0.00 88 ARG A C 4
ATOM 6758 O O . ARG A 1 88 ? 10.210 -5.756 4.720 1.00 0.00 88 ARG A O 4
ATOM 6779 N N . PHE A 1 89 ? 8.636 -4.268 4.112 1.00 0.00 89 PHE A N 4
ATOM 6780 C CA . PHE A 1 89 ? 9.590 -3.332 3.529 1.00 0.00 89 PHE A CA 4
ATOM 6781 C C . PHE A 1 89 ? 9.146 -1.890 3.756 1.00 0.00 89 PHE A C 4
ATOM 6782 O O . PHE A 1 89 ? 7.963 -1.567 3.640 1.00 0.00 89 PHE A O 4
ATOM 6799 N N . THR A 1 90 ? 10.103 -1.027 4.082 1.00 0.00 90 THR A N 4
ATOM 6800 C CA . THR A 1 90 ? 9.811 0.380 4.328 1.00 0.00 90 THR A CA 4
ATOM 6801 C C . THR A 1 90 ? 10.024 1.213 3.070 1.00 0.00 90 THR A C 4
ATOM 6802 O O . THR A 1 90 ? 10.883 0.902 2.244 1.00 0.00 90 THR A O 4
ATOM 6813 N N . VAL A 1 91 ? 9.237 2.275 2.928 1.00 0.00 91 VAL A N 4
ATOM 6814 C CA . VAL A 1 91 ? 9.340 3.155 1.770 1.00 0.00 91 VAL A CA 4
ATOM 6815 C C . VAL A 1 91 ? 9.607 4.595 2.196 1.00 0.00 91 VAL A C 4
ATOM 6816 O O . VAL A 1 91 ? 8.985 5.102 3.129 1.00 0.00 91 VAL A O 4
ATOM 6829 N N . MET A 1 92 ? 10.536 5.247 1.506 1.00 0.00 92 MET A N 4
ATOM 6830 C CA . MET A 1 92 ? 10.885 6.630 1.812 1.00 0.00 92 MET A CA 4
ATOM 6831 C C . MET A 1 92 ? 10.139 7.594 0.895 1.00 0.00 92 MET A C 4
ATOM 6832 O O . MET A 1 92 ? 9.655 7.205 -0.168 1.00 0.00 92 MET A O 4
ATOM 6846 N N . ALA A 1 93 ? 10.052 8.853 1.312 1.00 0.00 93 ALA A N 4
ATOM 6847 C CA . ALA A 1 93 ? 9.367 9.872 0.527 1.00 0.00 93 ALA A CA 4
ATOM 6848 C C . ALA A 1 93 ? 10.161 11.174 0.505 1.00 0.00 93 ALA A C 4
ATOM 6849 O O . ALA A 1 93 ? 10.317 11.834 1.532 1.00 0.00 93 ALA A O 4
ATOM 6856 N N . ARG A 1 94 ? 10.661 11.537 -0.672 1.00 0.00 94 ARG A N 4
ATOM 6857 C CA . ARG A 1 94 ? 11.441 12.759 -0.826 1.00 0.00 94 ARG A CA 4
ATOM 6858 C C . ARG A 1 94 ? 10.574 13.892 -1.367 1.00 0.00 94 ARG A C 4
ATOM 6859 O O . ARG A 1 94 ? 9.840 13.716 -2.340 1.00 0.00 94 ARG A O 4
ATOM 6880 N N . ASP A 1 95 ? 10.664 15.055 -0.730 1.00 0.00 95 ASP A N 4
ATOM 6881 C CA . ASP A 1 95 ? 9.888 16.217 -1.148 1.00 0.00 95 ASP A CA 4
ATOM 6882 C C . ASP A 1 95 ? 10.778 17.242 -1.844 1.00 0.00 95 ASP A C 4
ATOM 6883 O O . ASP A 1 95 ? 12.005 17.142 -1.806 1.00 0.00 95 ASP A O 4
ATOM 6892 N N . ARG A 1 96 ? 10.152 18.227 -2.480 1.00 0.00 96 ARG A N 4
ATOM 6893 C CA . ARG A 1 96 ? 10.886 19.269 -3.187 1.00 0.00 96 ARG A CA 4
ATOM 6894 C C . ARG A 1 96 ? 11.444 20.299 -2.210 1.00 0.00 96 ARG A C 4
ATOM 6895 O O . ARG A 1 96 ? 11.250 21.502 -2.383 1.00 0.00 96 ARG A O 4
ATOM 6916 N N . GLY A 1 97 ? 12.138 19.819 -1.182 1.00 0.00 97 GLY A N 4
ATOM 6917 C CA . GLY A 1 97 ? 12.712 20.711 -0.193 1.00 0.00 97 GLY A CA 4
ATOM 6918 C C . GLY A 1 97 ? 14.126 20.320 0.189 1.00 0.00 97 GLY A C 4
ATOM 6919 O O . GLY A 1 97 ? 14.595 19.240 -0.167 1.00 0.00 97 GLY A O 4
ATOM 6923 N N . GLN A 1 98 ? 14.806 21.202 0.915 1.00 0.00 98 GLN A N 4
ATOM 6924 C CA . GLN A 1 98 ? 16.176 20.943 1.343 1.00 0.00 98 GLN A CA 4
ATOM 6925 C C . GLN A 1 98 ? 16.469 21.628 2.674 1.00 0.00 98 GLN A C 4
ATOM 6926 O O . GLN A 1 98 ? 16.342 22.844 2.815 1.00 0.00 98 GLN A O 4
ATOM 6940 N N . PRO A 1 99 ? 16.869 20.830 3.675 1.00 0.00 99 PRO A N 4
ATOM 6941 C CA . PRO A 1 99 ? 17.022 19.381 3.519 1.00 0.00 99 PRO A CA 4
ATOM 6942 C C . PRO A 1 99 ? 15.683 18.670 3.357 1.00 0.00 99 PRO A C 4
ATOM 6943 O O . PRO A 1 99 ? 14.700 18.988 4.026 1.00 0.00 99 PRO A O 4
ATOM 6954 N N . PRO A 1 100 ? 15.641 17.684 2.449 1.00 0.00 100 PRO A N 4
ATOM 6955 C CA . PRO A 1 100 ? 14.428 16.907 2.179 1.00 0.00 100 PRO A CA 4
ATOM 6956 C C . PRO A 1 100 ? 14.058 15.987 3.338 1.00 0.00 100 PRO A C 4
ATOM 6957 O O . PRO A 1 100 ? 14.900 15.250 3.852 1.00 0.00 100 PRO A O 4
ATOM 6968 N N . LYS A 1 101 ? 12.795 16.035 3.746 1.00 0.00 101 LYS A N 4
ATOM 6969 C CA . LYS A 1 101 ? 12.313 15.205 4.843 1.00 0.00 101 LYS A CA 4
ATOM 6970 C C . LYS A 1 101 ? 11.861 13.840 4.335 1.00 0.00 101 LYS A C 4
ATOM 6971 O O . LYS A 1 101 ? 10.729 13.679 3.879 1.00 0.00 101 LYS A O 4
ATOM 6990 N N . THR A 1 102 ? 12.753 12.858 4.419 1.00 0.00 102 THR A N 4
ATOM 6991 C CA . THR A 1 102 ? 12.446 11.506 3.968 1.00 0.00 102 THR A CA 4
ATOM 6992 C C . THR A 1 102 ? 11.581 10.770 4.985 1.00 0.00 102 THR A C 4
ATOM 6993 O O . THR A 1 102 ? 12.060 10.368 6.046 1.00 0.00 102 THR A O 4
ATOM 7004 N N . ASP A 1 103 ? 10.306 10.597 4.656 1.00 0.00 103 ASP A N 4
ATOM 7005 C CA . ASP A 1 103 ? 9.375 9.907 5.541 1.00 0.00 103 ASP A CA 4
ATOM 7006 C C . ASP A 1 103 ? 9.360 8.409 5.253 1.00 0.00 103 ASP A C 4
ATOM 7007 O O . ASP A 1 103 ? 9.189 7.987 4.108 1.00 0.00 103 ASP A O 4
ATOM 7016 N N . LYS A 1 104 ? 9.540 7.609 6.298 1.00 0.00 104 LYS A N 4
ATOM 7017 C CA . LYS A 1 104 ? 9.547 6.158 6.159 1.00 0.00 104 LYS A CA 4
ATOM 7018 C C . LYS A 1 104 ? 8.174 5.574 6.475 1.00 0.00 104 LYS A C 4
ATOM 7019 O O . LYS A 1 104 ? 7.521 5.983 7.435 1.00 0.00 104 LYS A O 4
ATOM 7038 N N . ALA A 1 105 ? 7.742 4.615 5.663 1.00 0.00 105 ALA A N 4
ATOM 7039 C CA . ALA A 1 105 ? 6.448 3.973 5.858 1.00 0.00 105 ALA A CA 4
ATOM 7040 C C . ALA A 1 105 ? 6.561 2.458 5.725 1.00 0.00 105 ALA A C 4
ATOM 7041 O O . ALA A 1 105 ? 6.877 1.940 4.653 1.00 0.00 105 ALA A O 4
ATOM 7048 N N . THR A 1 106 ? 6.301 1.751 6.820 1.00 0.00 106 THR A N 4
ATOM 7049 C CA . THR A 1 106 ? 6.375 0.295 6.825 1.00 0.00 106 THR A CA 4
ATOM 7050 C C . THR A 1 106 ? 5.260 -0.315 5.983 1.00 0.00 106 THR A C 4
ATOM 7051 O O . THR A 1 106 ? 4.099 0.078 6.094 1.00 0.00 106 THR A O 4
ATOM 7062 N N . VAL A 1 107 ? 5.621 -1.279 5.142 1.00 0.00 107 VAL A N 4
ATOM 7063 C CA . VAL A 1 107 ? 4.650 -1.946 4.282 1.00 0.00 107 VAL A CA 4
ATOM 7064 C C . VAL A 1 107 ? 4.575 -3.437 4.591 1.00 0.00 107 VAL A C 4
ATOM 7065 O O . VAL A 1 107 ? 5.500 -4.192 4.289 1.00 0.00 107 VAL A O 4
ATOM 7078 N N . VAL A 1 108 ? 3.467 -3.856 5.194 1.00 0.00 108 VAL A N 4
ATOM 7079 C CA . VAL A 1 108 ? 3.270 -5.258 5.543 1.00 0.00 108 VAL A CA 4
ATOM 7080 C C . VAL A 1 108 ? 2.320 -5.939 4.564 1.00 0.00 108 VAL A C 4
ATOM 7081 O O . VAL A 1 108 ? 1.144 -5.585 4.476 1.00 0.00 108 VAL A O 4
ATOM 7094 N N . LEU A 1 109 ? 2.838 -6.918 3.831 1.00 0.00 109 LEU A N 4
ATOM 7095 C CA . LEU A 1 109 ? 2.036 -7.651 2.857 1.00 0.00 109 LEU A CA 4
ATOM 7096 C C . LEU A 1 109 ? 1.833 -9.098 3.297 1.00 0.00 109 LEU A C 4
ATOM 7097 O O . LEU A 1 109 ? 2.715 -9.938 3.127 1.00 0.00 109 LEU A O 4
ATOM 7113 N N . ASN A 1 110 ? 0.663 -9.380 3.862 1.00 0.00 110 ASN A N 4
ATOM 7114 C CA . ASN A 1 110 ? 0.344 -10.726 4.325 1.00 0.00 110 ASN A CA 4
ATOM 7115 C C . ASN A 1 110 ? 0.074 -11.657 3.147 1.00 0.00 110 ASN A C 4
ATOM 7116 O O . ASN A 1 110 ? -0.970 -11.569 2.500 1.00 0.00 110 ASN A O 4
ATOM 7127 N N . ILE A 1 111 ? 1.022 -12.548 2.875 1.00 0.00 111 ILE A N 4
ATOM 7128 C CA . ILE A 1 111 ? 0.886 -13.496 1.776 1.00 0.00 111 ILE A CA 4
ATOM 7129 C C . ILE A 1 111 ? -0.351 -14.370 1.954 1.00 0.00 111 ILE A C 4
ATOM 7130 O O . ILE A 1 111 ? -0.454 -15.130 2.917 1.00 0.00 111 ILE A O 4
ATOM 7146 N N . LYS A 1 112 ? -1.287 -14.258 1.018 1.00 0.00 112 LYS A N 4
ATOM 7147 C CA . LYS A 1 112 ? -2.517 -15.040 1.069 1.00 0.00 112 LYS A CA 4
ATOM 7148 C C . LYS A 1 112 ? -2.376 -16.329 0.265 1.00 0.00 112 LYS A C 4
ATOM 7149 O O . LYS A 1 112 ? -1.498 -16.445 -0.590 1.00 0.00 112 LYS A O 4
ATOM 7168 N N . ASP A 1 113 ? -3.246 -17.293 0.545 1.00 0.00 113 ASP A N 4
ATOM 7169 C CA . ASP A 1 113 ? -3.219 -18.573 -0.154 1.00 0.00 113 ASP A CA 4
ATOM 7170 C C . ASP A 1 113 ? -4.245 -18.597 -1.283 1.00 0.00 113 ASP A C 4
ATOM 7171 O O . ASP A 1 113 ? -5.451 -18.623 -1.037 1.00 0.00 113 ASP A O 4
ATOM 7180 N N . GLU A 1 114 ? -3.758 -18.587 -2.519 1.00 0.00 114 GLU A N 4
ATOM 7181 C CA . GLU A 1 114 ? -4.634 -18.606 -3.685 1.00 0.00 114 GLU A CA 4
ATOM 7182 C C . GLU A 1 114 ? -4.673 -19.996 -4.313 1.00 0.00 114 GLU A C 4
ATOM 7183 O O . GLU A 1 114 ? -5.743 -20.514 -4.632 1.00 0.00 114 GLU A O 4
ATOM 7195 N N . ASN A 1 115 ? -3.499 -20.593 -4.489 1.00 0.00 115 ASN A N 4
ATOM 7196 C CA . ASN A 1 115 ? -3.399 -21.922 -5.080 1.00 0.00 115 ASN A CA 4
ATOM 7197 C C . ASN A 1 115 ? -3.441 -23.002 -4.002 1.00 0.00 115 ASN A C 4
ATOM 7198 O O . ASN A 1 115 ? -4.253 -23.925 -4.066 1.00 0.00 115 ASN A O 4
ATOM 7209 N N . ASP A 1 116 ? -2.562 -22.878 -3.015 1.00 0.00 116 ASP A N 4
ATOM 7210 C CA . ASP A 1 116 ? -2.499 -23.842 -1.922 1.00 0.00 116 ASP A CA 4
ATOM 7211 C C . ASP A 1 116 ? -3.782 -23.811 -1.096 1.00 0.00 116 ASP A C 4
ATOM 7212 O O . ASP A 1 116 ? -4.394 -22.758 -0.922 1.00 0.00 116 ASP A O 4
ATOM 7221 N N . ASN A 1 117 ? -4.183 -24.973 -0.590 1.00 0.00 117 ASN A N 4
ATOM 7222 C CA . ASN A 1 117 ? -5.393 -25.079 0.216 1.00 0.00 117 ASN A CA 4
ATOM 7223 C C . ASN A 1 117 ? -5.126 -25.860 1.499 1.00 0.00 117 ASN A C 4
ATOM 7224 O O . ASN A 1 117 ? -4.495 -26.916 1.475 1.00 0.00 117 ASN A O 4
ATOM 7235 N N . VAL A 1 118 ? -5.611 -25.332 2.618 1.00 0.00 118 VAL A N 4
ATOM 7236 C CA . VAL A 1 118 ? -5.427 -25.980 3.911 1.00 0.00 118 VAL A CA 4
ATOM 7237 C C . VAL A 1 118 ? -6.302 -27.222 4.033 1.00 0.00 118 VAL A C 4
ATOM 7238 O O . VAL A 1 118 ? -7.517 -27.178 3.838 1.00 0.00 118 VAL A O 4
ATOM 7251 N N . PRO A 1 119 ? -5.672 -28.359 4.365 1.00 0.00 119 PRO A N 4
ATOM 7252 C CA . PRO A 1 119 ? -6.375 -29.636 4.523 1.00 0.00 119 PRO A CA 4
ATOM 7253 C C . PRO A 1 119 ? -7.271 -29.657 5.756 1.00 0.00 119 PRO A C 4
ATOM 7254 O O . PRO A 1 119 ? -8.485 -29.481 5.656 1.00 0.00 119 PRO A O 4
ATOM 7265 N N . GLY A 1 1 ? -5.318 5.834 22.712 1.00 0.00 1 GLY A N 5
ATOM 7266 C CA . GLY A 1 1 ? -4.883 6.570 21.540 1.00 0.00 1 GLY A CA 5
ATOM 7267 C C . GLY A 1 1 ? -4.914 8.071 21.753 1.00 0.00 1 GLY A C 5
ATOM 7268 O O . GLY A 1 1 ? -5.459 8.552 22.746 1.00 0.00 1 GLY A O 5
ATOM 7272 N N . SER A 1 2 ? -4.325 8.812 20.819 1.00 0.00 2 SER A N 5
ATOM 7273 C CA . SER A 1 2 ? -4.283 10.266 20.912 1.00 0.00 2 SER A CA 5
ATOM 7274 C C . SER A 1 2 ? -4.951 10.908 19.701 1.00 0.00 2 SER A C 5
ATOM 7275 O O . SER A 1 2 ? -4.764 10.465 18.567 1.00 0.00 2 SER A O 5
ATOM 7283 N N . SER A 1 3 ? -5.732 11.955 19.949 1.00 0.00 3 SER A N 5
ATOM 7284 C CA . SER A 1 3 ? -6.433 12.656 18.880 1.00 0.00 3 SER A CA 5
ATOM 7285 C C . SER A 1 3 ? -5.444 13.342 17.941 1.00 0.00 3 SER A C 5
ATOM 7286 O O . SER A 1 3 ? -5.376 13.026 16.754 1.00 0.00 3 SER A O 5
ATOM 7294 N N . GLY A 1 4 ? -4.679 14.284 18.484 1.00 0.00 4 GLY A N 5
ATOM 7295 C CA . GLY A 1 4 ? -3.704 15.001 17.682 1.00 0.00 4 GLY A CA 5
ATOM 7296 C C . GLY A 1 4 ? -3.562 16.451 18.101 1.00 0.00 4 GLY A C 5
ATOM 7297 O O . GLY A 1 4 ? -4.556 17.162 18.248 1.00 0.00 4 GLY A O 5
ATOM 7301 N N . SER A 1 5 ? -2.323 16.891 18.295 1.00 0.00 5 SER A N 5
ATOM 7302 C CA . SER A 1 5 ? -2.055 18.264 18.705 1.00 0.00 5 SER A CA 5
ATOM 7303 C C . SER A 1 5 ? -0.570 18.590 18.573 1.00 0.00 5 SER A C 5
ATOM 7304 O O . SER A 1 5 ? 0.263 18.044 19.296 1.00 0.00 5 SER A O 5
ATOM 7312 N N . SER A 1 6 ? -0.248 19.485 17.645 1.00 0.00 6 SER A N 5
ATOM 7313 C CA . SER A 1 6 ? 1.136 19.882 17.414 1.00 0.00 6 SER A CA 5
ATOM 7314 C C . SER A 1 6 ? 1.203 21.234 16.711 1.00 0.00 6 SER A C 5
ATOM 7315 O O . SER A 1 6 ? 0.183 21.782 16.296 1.00 0.00 6 SER A O 5
ATOM 7323 N N . GLY A 1 7 ? 2.414 21.767 16.581 1.00 0.00 7 GLY A N 5
ATOM 7324 C CA . GLY A 1 7 ? 2.594 23.051 15.927 1.00 0.00 7 GLY A CA 5
ATOM 7325 C C . GLY A 1 7 ? 2.553 22.943 14.416 1.00 0.00 7 GLY A C 5
ATOM 7326 O O . GLY A 1 7 ? 2.760 21.866 13.858 1.00 0.00 7 GLY A O 5
ATOM 7330 N N . ASN A 1 8 ? 2.285 24.062 13.751 1.00 0.00 8 ASN A N 5
ATOM 7331 C CA . ASN A 1 8 ? 2.215 24.088 12.295 1.00 0.00 8 ASN A CA 5
ATOM 7332 C C . ASN A 1 8 ? 3.462 23.459 11.680 1.00 0.00 8 ASN A C 5
ATOM 7333 O O . ASN A 1 8 ? 4.561 23.574 12.223 1.00 0.00 8 ASN A O 5
ATOM 7344 N N . ASP A 1 9 ? 3.283 22.794 10.543 1.00 0.00 9 ASP A N 5
ATOM 7345 C CA . ASP A 1 9 ? 4.393 22.148 9.853 1.00 0.00 9 ASP A CA 5
ATOM 7346 C C . ASP A 1 9 ? 3.996 21.758 8.432 1.00 0.00 9 ASP A C 5
ATOM 7347 O O . ASP A 1 9 ? 2.842 21.419 8.171 1.00 0.00 9 ASP A O 5
ATOM 7356 N N . ASN A 1 10 ? 4.959 21.809 7.519 1.00 0.00 10 ASN A N 5
ATOM 7357 C CA . ASN A 1 10 ? 4.710 21.463 6.124 1.00 0.00 10 ASN A CA 5
ATOM 7358 C C . ASN A 1 10 ? 5.768 20.493 5.607 1.00 0.00 10 ASN A C 5
ATOM 7359 O O . ASN A 1 10 ? 6.851 20.904 5.191 1.00 0.00 10 ASN A O 5
ATOM 7370 N N . SER A 1 11 ? 5.445 19.204 5.635 1.00 0.00 11 SER A N 5
ATOM 7371 C CA . SER A 1 11 ? 6.369 18.175 5.172 1.00 0.00 11 SER A CA 5
ATOM 7372 C C . SER A 1 11 ? 5.610 16.991 4.579 1.00 0.00 11 SER A C 5
ATOM 7373 O O . SER A 1 11 ? 4.451 16.737 4.906 1.00 0.00 11 SER A O 5
ATOM 7381 N N . PRO A 1 12 ? 6.280 16.248 3.685 1.00 0.00 12 PRO A N 5
ATOM 7382 C CA . PRO A 1 12 ? 5.690 15.078 3.028 1.00 0.00 12 PRO A CA 5
ATOM 7383 C C . PRO A 1 12 ? 5.486 13.913 3.990 1.00 0.00 12 PRO A C 5
ATOM 7384 O O . PRO A 1 12 ? 6.449 13.363 4.525 1.00 0.00 12 PRO A O 5
ATOM 7395 N N . ARG A 1 13 ? 4.229 13.542 4.206 1.00 0.00 13 ARG A N 5
ATOM 7396 C CA . ARG A 1 13 ? 3.900 12.443 5.105 1.00 0.00 13 ARG A CA 5
ATOM 7397 C C . ARG A 1 13 ? 2.877 11.507 4.467 1.00 0.00 13 ARG A C 5
ATOM 7398 O O . ARG A 1 13 ? 1.869 11.952 3.920 1.00 0.00 13 ARG A O 5
ATOM 7419 N N . PHE A 1 14 ? 3.145 10.207 4.542 1.00 0.00 14 PHE A N 5
ATOM 7420 C CA . PHE A 1 14 ? 2.249 9.208 3.971 1.00 0.00 14 PHE A CA 5
ATOM 7421 C C . PHE A 1 14 ? 0.902 9.213 4.688 1.00 0.00 14 PHE A C 5
ATOM 7422 O O . PHE A 1 14 ? 0.810 9.590 5.855 1.00 0.00 14 PHE A O 5
ATOM 7439 N N . GLU A 1 15 ? -0.141 8.792 3.978 1.00 0.00 15 GLU A N 5
ATOM 7440 C CA . GLU A 1 15 ? -1.483 8.749 4.546 1.00 0.00 15 GLU A CA 5
ATOM 7441 C C . GLU A 1 15 ? -1.533 7.819 5.755 1.00 0.00 15 GLU A C 5
ATOM 7442 O O . GLU A 1 15 ? -2.100 8.161 6.793 1.00 0.00 15 GLU A O 5
ATOM 7454 N N . LYS A 1 16 ? -0.936 6.641 5.613 1.00 0.00 16 LYS A N 5
ATOM 7455 C CA . LYS A 1 16 ? -0.910 5.660 6.692 1.00 0.00 16 LYS A CA 5
ATOM 7456 C C . LYS A 1 16 ? 0.520 5.390 7.148 1.00 0.00 16 LYS A C 5
ATOM 7457 O O . LYS A 1 16 ? 1.448 5.381 6.339 1.00 0.00 16 LYS A O 5
ATOM 7476 N N . SER A 1 17 ? 0.690 5.170 8.448 1.00 0.00 17 SER A N 5
ATOM 7477 C CA . SER A 1 17 ? 2.008 4.902 9.011 1.00 0.00 17 SER A CA 5
ATOM 7478 C C . SER A 1 17 ? 2.530 3.544 8.551 1.00 0.00 17 SER A C 5
ATOM 7479 O O . SER A 1 17 ? 3.718 3.385 8.271 1.00 0.00 17 SER A O 5
ATOM 7487 N N . VAL A 1 18 ? 1.632 2.567 8.476 1.00 0.00 18 VAL A N 5
ATOM 7488 C CA . VAL A 1 18 ? 2.000 1.222 8.049 1.00 0.00 18 VAL A CA 5
ATOM 7489 C C . VAL A 1 18 ? 1.000 0.674 7.037 1.00 0.00 18 VAL A C 5
ATOM 7490 O O . VAL A 1 18 ? -0.069 0.187 7.405 1.00 0.00 18 VAL A O 5
ATOM 7503 N N . TYR A 1 19 ? 1.355 0.756 5.759 1.00 0.00 19 TYR A N 5
ATOM 7504 C CA . TYR A 1 19 ? 0.488 0.269 4.692 1.00 0.00 19 TYR A CA 5
ATOM 7505 C C . TYR A 1 19 ? 0.357 -1.250 4.747 1.00 0.00 19 TYR A C 5
ATOM 7506 O O . TYR A 1 19 ? 1.311 -1.976 4.469 1.00 0.00 19 TYR A O 5
ATOM 7524 N N . GLU A 1 20 ? -0.832 -1.722 5.106 1.00 0.00 20 GLU A N 5
ATOM 7525 C CA . GLU A 1 20 ? -1.089 -3.155 5.197 1.00 0.00 20 GLU A CA 5
ATOM 7526 C C . GLU A 1 20 ? -2.040 -3.608 4.094 1.00 0.00 20 GLU A C 5
ATOM 7527 O O . GLU A 1 20 ? -3.169 -3.128 3.997 1.00 0.00 20 GLU A O 5
ATOM 7539 N N . ALA A 1 21 ? -1.575 -4.535 3.263 1.00 0.00 21 ALA A N 5
ATOM 7540 C CA . ALA A 1 21 ? -2.383 -5.055 2.168 1.00 0.00 21 ALA A CA 5
ATOM 7541 C C . ALA A 1 21 ? -2.173 -6.555 1.993 1.00 0.00 21 ALA A C 5
ATOM 7542 O O . ALA A 1 21 ? -1.216 -7.123 2.521 1.00 0.00 21 ALA A O 5
ATOM 7549 N N . ASP A 1 22 ? -3.072 -7.192 1.250 1.00 0.00 22 ASP A N 5
ATOM 7550 C CA . ASP A 1 22 ? -2.984 -8.627 1.006 1.00 0.00 22 ASP A CA 5
ATOM 7551 C C . ASP A 1 22 ? -2.527 -8.908 -0.422 1.00 0.00 22 ASP A C 5
ATOM 7552 O O . ASP A 1 22 ? -3.242 -8.617 -1.382 1.00 0.00 22 ASP A O 5
ATOM 7561 N N . LEU A 1 23 ? -1.333 -9.474 -0.555 1.00 0.00 23 LEU A N 5
ATOM 7562 C CA . LEU A 1 23 ? -0.780 -9.793 -1.867 1.00 0.00 23 LEU A CA 5
ATOM 7563 C C . LEU A 1 23 ? -0.962 -11.273 -2.189 1.00 0.00 23 LEU A C 5
ATOM 7564 O O . LEU A 1 23 ? -0.715 -12.136 -1.347 1.00 0.00 23 LEU A O 5
ATOM 7580 N N . ALA A 1 24 ? -1.395 -11.558 -3.412 1.00 0.00 24 ALA A N 5
ATOM 7581 C CA . ALA A 1 24 ? -1.606 -12.934 -3.847 1.00 0.00 24 ALA A CA 5
ATOM 7582 C C . ALA A 1 24 ? -0.280 -13.624 -4.147 1.00 0.00 24 ALA A C 5
ATOM 7583 O O . ALA A 1 24 ? 0.455 -13.213 -5.044 1.00 0.00 24 ALA A O 5
ATOM 7590 N N . GLU A 1 25 ? 0.019 -14.676 -3.390 1.00 0.00 25 GLU A N 5
ATOM 7591 C CA . GLU A 1 25 ? 1.258 -15.421 -3.576 1.00 0.00 25 GLU A CA 5
ATOM 7592 C C . GLU A 1 25 ? 1.472 -15.765 -5.047 1.00 0.00 25 GLU A C 5
ATOM 7593 O O . GLU A 1 25 ? 2.604 -15.809 -5.527 1.00 0.00 25 GLU A O 5
ATOM 7605 N N . ASN A 1 26 ? 0.375 -16.007 -5.757 1.00 0.00 26 ASN A N 5
ATOM 7606 C CA . ASN A 1 26 ? 0.441 -16.348 -7.174 1.00 0.00 26 ASN A CA 5
ATOM 7607 C C . ASN A 1 26 ? 0.031 -15.160 -8.039 1.00 0.00 26 ASN A C 5
ATOM 7608 O O . ASN A 1 26 ? -0.747 -15.304 -8.981 1.00 0.00 26 ASN A O 5
ATOM 7619 N N . SER A 1 27 ? 0.562 -13.986 -7.711 1.00 0.00 27 SER A N 5
ATOM 7620 C CA . SER A 1 27 ? 0.250 -12.772 -8.456 1.00 0.00 27 SER A CA 5
ATOM 7621 C C . SER A 1 27 ? 1.263 -12.544 -9.573 1.00 0.00 27 SER A C 5
ATOM 7622 O O . SER A 1 27 ? 2.472 -12.561 -9.343 1.00 0.00 27 SER A O 5
ATOM 7630 N N . ALA A 1 28 ? 0.760 -12.330 -10.785 1.00 0.00 28 ALA A N 5
ATOM 7631 C CA . ALA A 1 28 ? 1.620 -12.097 -11.939 1.00 0.00 28 ALA A CA 5
ATOM 7632 C C . ALA A 1 28 ? 2.649 -11.011 -11.645 1.00 0.00 28 ALA A C 5
ATOM 7633 O O . ALA A 1 28 ? 2.527 -10.248 -10.687 1.00 0.00 28 ALA A O 5
ATOM 7640 N N . PRO A 1 29 ? 3.690 -10.937 -12.489 1.00 0.00 29 PRO A N 5
ATOM 7641 C CA . PRO A 1 29 ? 4.761 -9.948 -12.340 1.00 0.00 29 PRO A CA 5
ATOM 7642 C C . PRO A 1 29 ? 4.288 -8.531 -12.645 1.00 0.00 29 PRO A C 5
ATOM 7643 O O . PRO A 1 29 ? 5.095 -7.615 -12.794 1.00 0.00 29 PRO A O 5
ATOM 7654 N N . GLY A 1 30 ? 2.973 -8.358 -12.736 1.00 0.00 30 GLY A N 5
ATOM 7655 C CA . GLY A 1 30 ? 2.415 -7.049 -13.023 1.00 0.00 30 GLY A CA 5
ATOM 7656 C C . GLY A 1 30 ? 1.292 -6.677 -12.075 1.00 0.00 30 GLY A C 5
ATOM 7657 O O . GLY A 1 30 ? 0.979 -5.498 -11.903 1.00 0.00 30 GLY A O 5
ATOM 7661 N N . THR A 1 31 ? 0.682 -7.684 -11.459 1.00 0.00 31 THR A N 5
ATOM 7662 C CA . THR A 1 31 ? -0.415 -7.457 -10.526 1.00 0.00 31 THR A CA 5
ATOM 7663 C C . THR A 1 31 ? -0.116 -6.282 -9.602 1.00 0.00 31 THR A C 5
ATOM 7664 O O . THR A 1 31 ? 0.885 -6.263 -8.886 1.00 0.00 31 THR A O 5
ATOM 7675 N N . PRO A 1 32 ? -1.005 -5.278 -9.615 1.00 0.00 32 PRO A N 5
ATOM 7676 C CA . PRO A 1 32 ? -0.859 -4.080 -8.782 1.00 0.00 32 PRO A CA 5
ATOM 7677 C C . PRO A 1 32 ? -1.067 -4.375 -7.301 1.00 0.00 32 PRO A C 5
ATOM 7678 O O . PRO A 1 32 ? -1.904 -5.200 -6.935 1.00 0.00 32 PRO A O 5
ATOM 7689 N N . ILE A 1 33 ? -0.300 -3.696 -6.454 1.00 0.00 33 ILE A N 5
ATOM 7690 C CA . ILE A 1 33 ? -0.402 -3.885 -5.012 1.00 0.00 33 ILE A CA 5
ATOM 7691 C C . ILE A 1 33 ? -1.205 -2.761 -4.366 1.00 0.00 33 ILE A C 5
ATOM 7692 O O . ILE A 1 33 ? -2.331 -2.968 -3.914 1.00 0.00 33 ILE A O 5
ATOM 7708 N N . LEU A 1 34 ? -0.618 -1.570 -4.327 1.00 0.00 34 LEU A N 5
ATOM 7709 C CA . LEU A 1 34 ? -1.278 -0.410 -3.738 1.00 0.00 34 LEU A CA 5
ATOM 7710 C C . LEU A 1 34 ? -0.607 0.884 -4.185 1.00 0.00 34 LEU A C 5
ATOM 7711 O O . LEU A 1 34 ? 0.475 0.863 -4.771 1.00 0.00 34 LEU A O 5
ATOM 7727 N N . GLN A 1 35 ? -1.255 2.010 -3.903 1.00 0.00 35 GLN A N 5
ATOM 7728 C CA . GLN A 1 35 ? -0.720 3.314 -4.275 1.00 0.00 35 GLN A CA 5
ATOM 7729 C C . GLN A 1 35 ? -0.357 4.126 -3.036 1.00 0.00 35 GLN A C 5
ATOM 7730 O O . GLN A 1 35 ? -1.200 4.370 -2.172 1.00 0.00 35 GLN A O 5
ATOM 7744 N N . LEU A 1 36 ? 0.902 4.544 -2.956 1.00 0.00 36 LEU A N 5
ATOM 7745 C CA . LEU A 1 36 ? 1.377 5.330 -1.823 1.00 0.00 36 LEU A CA 5
ATOM 7746 C C . LEU A 1 36 ? 1.188 6.822 -2.077 1.00 0.00 36 LEU A C 5
ATOM 7747 O O . LEU A 1 36 ? 1.887 7.415 -2.898 1.00 0.00 36 LEU A O 5
ATOM 7763 N N . ARG A 1 37 ? 0.239 7.422 -1.366 1.00 0.00 37 ARG A N 5
ATOM 7764 C CA . ARG A 1 37 ? -0.041 8.846 -1.514 1.00 0.00 37 ARG A CA 5
ATOM 7765 C C . ARG A 1 37 ? 0.559 9.641 -0.359 1.00 0.00 37 ARG A C 5
ATOM 7766 O O . ARG A 1 37 ? 0.405 9.275 0.806 1.00 0.00 37 ARG A O 5
ATOM 7787 N N . ALA A 1 38 ? 1.245 10.730 -0.690 1.00 0.00 38 ALA A N 5
ATOM 7788 C CA . ALA A 1 38 ? 1.867 11.578 0.319 1.00 0.00 38 ALA A CA 5
ATOM 7789 C C . ALA A 1 38 ? 0.985 12.778 0.648 1.00 0.00 38 ALA A C 5
ATOM 7790 O O . ALA A 1 38 ? 1.481 13.881 0.874 1.00 0.00 38 ALA A O 5
ATOM 7797 N N . ALA A 1 39 ? -0.325 12.555 0.671 1.00 0.00 39 ALA A N 5
ATOM 7798 C CA . ALA A 1 39 ? -1.276 13.618 0.973 1.00 0.00 39 ALA A CA 5
ATOM 7799 C C . ALA A 1 39 ? -0.761 14.512 2.097 1.00 0.00 39 ALA A C 5
ATOM 7800 O O . ALA A 1 39 ? -0.016 14.063 2.969 1.00 0.00 39 ALA A O 5
ATOM 7807 N N . ASP A 1 40 ? -1.162 15.778 2.070 1.00 0.00 40 ASP A N 5
ATOM 7808 C CA . ASP A 1 40 ? -0.741 16.735 3.087 1.00 0.00 40 ASP A CA 5
ATOM 7809 C C . ASP A 1 40 ? -1.943 17.272 3.857 1.00 0.00 40 ASP A C 5
ATOM 7810 O O . ASP A 1 40 ? -1.790 17.981 4.853 1.00 0.00 40 ASP A O 5
ATOM 7819 N N . LEU A 1 41 ? -3.139 16.932 3.390 1.00 0.00 41 LEU A N 5
ATOM 7820 C CA . LEU A 1 41 ? -4.369 17.381 4.034 1.00 0.00 41 LEU A CA 5
ATOM 7821 C C . LEU A 1 41 ? -4.456 18.904 4.039 1.00 0.00 41 LEU A C 5
ATOM 7822 O O . LEU A 1 41 ? -5.118 19.495 4.892 1.00 0.00 41 LEU A O 5
ATOM 7838 N N . ASP A 1 42 ? -3.787 19.533 3.079 1.00 0.00 42 ASP A N 5
ATOM 7839 C CA . ASP A 1 42 ? -3.791 20.987 2.970 1.00 0.00 42 ASP A CA 5
ATOM 7840 C C . ASP A 1 42 ? -4.578 21.437 1.743 1.00 0.00 42 ASP A C 5
ATOM 7841 O O . ASP A 1 42 ? -4.456 22.579 1.298 1.00 0.00 42 ASP A O 5
ATOM 7850 N N . VAL A 1 43 ? -5.385 20.532 1.198 1.00 0.00 43 VAL A N 5
ATOM 7851 C CA . VAL A 1 43 ? -6.191 20.836 0.022 1.00 0.00 43 VAL A CA 5
ATOM 7852 C C . VAL A 1 43 ? -5.384 21.613 -1.012 1.00 0.00 43 VAL A C 5
ATOM 7853 O O . VAL A 1 43 ? -5.794 22.683 -1.459 1.00 0.00 43 VAL A O 5
ATOM 7866 N N . GLY A 1 44 ? -4.233 21.065 -1.390 1.00 0.00 44 GLY A N 5
ATOM 7867 C CA . GLY A 1 44 ? -3.386 21.720 -2.369 1.00 0.00 44 GLY A CA 5
ATOM 7868 C C . GLY A 1 44 ? -2.125 20.932 -2.665 1.00 0.00 44 GLY A C 5
ATOM 7869 O O . GLY A 1 44 ? -1.051 21.508 -2.841 1.00 0.00 44 GLY A O 5
ATOM 7873 N N . VAL A 1 45 ? -2.254 19.610 -2.719 1.00 0.00 45 VAL A N 5
ATOM 7874 C CA . VAL A 1 45 ? -1.116 18.742 -2.995 1.00 0.00 45 VAL A CA 5
ATOM 7875 C C . VAL A 1 45 ? -1.511 17.597 -3.921 1.00 0.00 45 VAL A C 5
ATOM 7876 O O . VAL A 1 45 ? -2.455 16.858 -3.643 1.00 0.00 45 VAL A O 5
ATOM 7889 N N . ASN A 1 46 ? -0.780 17.455 -5.022 1.00 0.00 46 ASN A N 5
ATOM 7890 C CA . ASN A 1 46 ? -1.054 16.399 -5.990 1.00 0.00 46 ASN A CA 5
ATOM 7891 C C . ASN A 1 46 ? -0.196 15.169 -5.710 1.00 0.00 46 ASN A C 5
ATOM 7892 O O . ASN A 1 46 ? 0.298 14.520 -6.632 1.00 0.00 46 ASN A O 5
ATOM 7903 N N . GLY A 1 47 ? -0.023 14.853 -4.430 1.00 0.00 47 GLY A N 5
ATOM 7904 C CA . GLY A 1 47 ? 0.775 13.702 -4.051 1.00 0.00 47 GLY A CA 5
ATOM 7905 C C . GLY A 1 47 ? 1.969 13.498 -4.963 1.00 0.00 47 GLY A C 5
ATOM 7906 O O . GLY A 1 47 ? 2.107 12.448 -5.589 1.00 0.00 47 GLY A O 5
ATOM 7910 N N . GLN A 1 48 ? 2.832 14.506 -5.039 1.00 0.00 48 GLN A N 5
ATOM 7911 C CA . GLN A 1 48 ? 4.018 14.433 -5.883 1.00 0.00 48 GLN A CA 5
ATOM 7912 C C . GLN A 1 48 ? 5.279 14.283 -5.038 1.00 0.00 48 GLN A C 5
ATOM 7913 O O . GLN A 1 48 ? 6.006 15.252 -4.814 1.00 0.00 48 GLN A O 5
ATOM 7927 N N . ILE A 1 49 ? 5.532 13.065 -4.572 1.00 0.00 49 ILE A N 5
ATOM 7928 C CA . ILE A 1 49 ? 6.706 12.790 -3.753 1.00 0.00 49 ILE A CA 5
ATOM 7929 C C . ILE A 1 49 ? 7.443 11.550 -4.247 1.00 0.00 49 ILE A C 5
ATOM 7930 O O . ILE A 1 49 ? 6.823 10.560 -4.632 1.00 0.00 49 ILE A O 5
ATOM 7946 N N . GLU A 1 50 ? 8.771 11.613 -4.232 1.00 0.00 50 GLU A N 5
ATOM 7947 C CA . GLU A 1 50 ? 9.593 10.494 -4.679 1.00 0.00 50 GLU A CA 5
ATOM 7948 C C . GLU A 1 50 ? 9.428 9.293 -3.751 1.00 0.00 50 GLU A C 5
ATOM 7949 O O . GLU A 1 50 ? 9.910 9.299 -2.618 1.00 0.00 50 GLU A O 5
ATOM 7961 N N . TYR A 1 51 ? 8.742 8.266 -4.240 1.00 0.00 51 TYR A N 5
ATOM 7962 C CA . TYR A 1 51 ? 8.510 7.059 -3.455 1.00 0.00 51 TYR A CA 5
ATOM 7963 C C . TYR A 1 51 ? 9.541 5.985 -3.789 1.00 0.00 51 TYR A C 5
ATOM 7964 O O . TYR A 1 51 ? 9.272 5.071 -4.569 1.00 0.00 51 TYR A O 5
ATOM 7982 N N . VAL A 1 52 ? 10.723 6.102 -3.193 1.00 0.00 52 VAL A N 5
ATOM 7983 C CA . VAL A 1 52 ? 11.795 5.141 -3.425 1.00 0.00 52 VAL A CA 5
ATOM 7984 C C . VAL A 1 52 ? 11.869 4.117 -2.297 1.00 0.00 52 VAL A C 5
ATOM 7985 O O . VAL A 1 52 ? 11.397 4.365 -1.187 1.00 0.00 52 VAL A O 5
ATOM 7998 N N . PHE A 1 53 ? 12.464 2.966 -2.589 1.00 0.00 53 PHE A N 5
ATOM 7999 C CA . PHE A 1 53 ? 12.600 1.903 -1.600 1.00 0.00 53 PHE A CA 5
ATOM 8000 C C . PHE A 1 53 ? 13.489 2.348 -0.442 1.00 0.00 53 PHE A C 5
ATOM 8001 O O . PHE A 1 53 ? 14.714 2.347 -0.550 1.00 0.00 53 PHE A O 5
ATOM 8018 N N . GLY A 1 54 ? 12.861 2.728 0.667 1.00 0.00 54 GLY A N 5
ATOM 8019 C CA . GLY A 1 54 ? 13.609 3.170 1.828 1.00 0.00 54 GLY A CA 5
ATOM 8020 C C . GLY A 1 54 ? 14.544 2.101 2.358 1.00 0.00 54 GLY A C 5
ATOM 8021 O O . GLY A 1 54 ? 15.721 2.064 2.001 1.00 0.00 54 GLY A O 5
ATOM 8025 N N . ALA A 1 55 ? 14.019 1.229 3.213 1.00 0.00 55 ALA A N 5
ATOM 8026 C CA . ALA A 1 55 ? 14.814 0.154 3.793 1.00 0.00 55 ALA A CA 5
ATOM 8027 C C . ALA A 1 55 ? 14.312 -1.210 3.332 1.00 0.00 55 ALA A C 5
ATOM 8028 O O . ALA A 1 55 ? 13.641 -1.920 4.080 1.00 0.00 55 ALA A O 5
ATOM 8035 N N . ALA A 1 56 ? 14.641 -1.569 2.095 1.00 0.00 56 ALA A N 5
ATOM 8036 C CA . ALA A 1 56 ? 14.225 -2.849 1.536 1.00 0.00 56 ALA A CA 5
ATOM 8037 C C . ALA A 1 56 ? 15.415 -3.787 1.364 1.00 0.00 56 ALA A C 5
ATOM 8038 O O . ALA A 1 56 ? 16.542 -3.451 1.730 1.00 0.00 56 ALA A O 5
ATOM 8045 N N . THR A 1 57 ? 15.158 -4.966 0.806 1.00 0.00 57 THR A N 5
ATOM 8046 C CA . THR A 1 57 ? 16.207 -5.953 0.588 1.00 0.00 57 THR A CA 5
ATOM 8047 C C . THR A 1 57 ? 16.481 -6.146 -0.899 1.00 0.00 57 THR A C 5
ATOM 8048 O O . THR A 1 57 ? 15.637 -5.835 -1.739 1.00 0.00 57 THR A O 5
ATOM 8059 N N . GLU A 1 58 ? 17.665 -6.661 -1.217 1.00 0.00 58 GLU A N 5
ATOM 8060 C CA . GLU A 1 58 ? 18.048 -6.894 -2.604 1.00 0.00 58 GLU A CA 5
ATOM 8061 C C . GLU A 1 58 ? 16.975 -7.693 -3.338 1.00 0.00 58 GLU A C 5
ATOM 8062 O O . GLU A 1 58 ? 16.752 -7.501 -4.534 1.00 0.00 58 GLU A O 5
ATOM 8074 N N . SER A 1 59 ? 16.313 -8.589 -2.613 1.00 0.00 59 SER A N 5
ATOM 8075 C CA . SER A 1 59 ? 15.267 -9.421 -3.196 1.00 0.00 59 SER A CA 5
ATOM 8076 C C . SER A 1 59 ? 14.004 -8.604 -3.453 1.00 0.00 59 SER A C 5
ATOM 8077 O O . SER A 1 59 ? 13.660 -8.315 -4.599 1.00 0.00 59 SER A O 5
ATOM 8085 N N . VAL A 1 60 ? 13.316 -8.235 -2.377 1.00 0.00 60 VAL A N 5
ATOM 8086 C CA . VAL A 1 60 ? 12.092 -7.451 -2.484 1.00 0.00 60 VAL A CA 5
ATOM 8087 C C . VAL A 1 60 ? 12.209 -6.396 -3.578 1.00 0.00 60 VAL A C 5
ATOM 8088 O O . VAL A 1 60 ? 11.207 -5.961 -4.146 1.00 0.00 60 VAL A O 5
ATOM 8101 N N . ARG A 1 61 ? 13.440 -5.988 -3.870 1.00 0.00 61 ARG A N 5
ATOM 8102 C CA . ARG A 1 61 ? 13.689 -4.982 -4.896 1.00 0.00 61 ARG A CA 5
ATOM 8103 C C . ARG A 1 61 ? 13.403 -5.543 -6.286 1.00 0.00 61 ARG A C 5
ATOM 8104 O O . ARG A 1 61 ? 12.739 -4.902 -7.101 1.00 0.00 61 ARG A O 5
ATOM 8125 N N . ARG A 1 62 ? 13.911 -6.743 -6.550 1.00 0.00 62 ARG A N 5
ATOM 8126 C CA . ARG A 1 62 ? 13.712 -7.388 -7.842 1.00 0.00 62 ARG A CA 5
ATOM 8127 C C . ARG A 1 62 ? 12.377 -8.127 -7.881 1.00 0.00 62 ARG A C 5
ATOM 8128 O O . ARG A 1 62 ? 11.768 -8.275 -8.942 1.00 0.00 62 ARG A O 5
ATOM 8149 N N . LEU A 1 63 ? 11.929 -8.590 -6.720 1.00 0.00 63 LEU A N 5
ATOM 8150 C CA . LEU A 1 63 ? 10.667 -9.314 -6.620 1.00 0.00 63 LEU A CA 5
ATOM 8151 C C . LEU A 1 63 ? 9.482 -8.360 -6.727 1.00 0.00 63 LEU A C 5
ATOM 8152 O O . LEU A 1 63 ? 8.424 -8.722 -7.243 1.00 0.00 63 LEU A O 5
ATOM 8168 N N . LEU A 1 64 ? 9.666 -7.139 -6.237 1.00 0.00 64 LEU A N 5
ATOM 8169 C CA . LEU A 1 64 ? 8.613 -6.131 -6.279 1.00 0.00 64 LEU A CA 5
ATOM 8170 C C . LEU A 1 64 ? 9.122 -4.837 -6.906 1.00 0.00 64 LEU A C 5
ATOM 8171 O O . LEU A 1 64 ? 10.276 -4.453 -6.711 1.00 0.00 64 LEU A O 5
ATOM 8187 N N . ARG A 1 65 ? 8.254 -4.167 -7.657 1.00 0.00 65 ARG A N 5
ATOM 8188 C CA . ARG A 1 65 ? 8.616 -2.916 -8.312 1.00 0.00 65 ARG A CA 5
ATOM 8189 C C . ARG A 1 65 ? 7.865 -1.741 -7.691 1.00 0.00 65 ARG A C 5
ATOM 8190 O O . ARG A 1 65 ? 6.680 -1.846 -7.371 1.00 0.00 65 ARG A O 5
ATOM 8211 N N . LEU A 1 66 ? 8.563 -0.623 -7.523 1.00 0.00 66 LEU A N 5
ATOM 8212 C CA . LEU A 1 66 ? 7.963 0.572 -6.940 1.00 0.00 66 LEU A CA 5
ATOM 8213 C C . LEU A 1 66 ? 8.337 1.815 -7.741 1.00 0.00 66 LEU A C 5
ATOM 8214 O O . LEU A 1 66 ? 9.504 2.025 -8.071 1.00 0.00 66 LEU A O 5
ATOM 8230 N N . ASP A 1 67 ? 7.339 2.637 -8.049 1.00 0.00 67 ASP A N 5
ATOM 8231 C CA . ASP A 1 67 ? 7.564 3.861 -8.809 1.00 0.00 67 ASP A CA 5
ATOM 8232 C C . ASP A 1 67 ? 7.693 5.062 -7.878 1.00 0.00 67 ASP A C 5
ATOM 8233 O O . ASP A 1 67 ? 7.269 5.013 -6.724 1.00 0.00 67 ASP A O 5
ATOM 8242 N N . GLU A 1 68 ? 8.282 6.139 -8.387 1.00 0.00 68 GLU A N 5
ATOM 8243 C CA . GLU A 1 68 ? 8.469 7.352 -7.600 1.00 0.00 68 GLU A CA 5
ATOM 8244 C C . GLU A 1 68 ? 7.801 8.547 -8.274 1.00 0.00 68 GLU A C 5
ATOM 8245 O O . GLU A 1 68 ? 7.397 9.504 -7.612 1.00 0.00 68 GLU A O 5
ATOM 8257 N N . THR A 1 69 ? 7.687 8.485 -9.597 1.00 0.00 69 THR A N 5
ATOM 8258 C CA . THR A 1 69 ? 7.070 9.561 -10.363 1.00 0.00 69 THR A CA 5
ATOM 8259 C C . THR A 1 69 ? 5.560 9.584 -10.160 1.00 0.00 69 THR A C 5
ATOM 8260 O O . THR A 1 69 ? 4.923 10.631 -10.281 1.00 0.00 69 THR A O 5
ATOM 8271 N N . SER A 1 70 ? 4.991 8.423 -9.850 1.00 0.00 70 SER A N 5
ATOM 8272 C CA . SER A 1 70 ? 3.554 8.310 -9.633 1.00 0.00 70 SER A CA 5
ATOM 8273 C C . SER A 1 70 ? 3.253 7.855 -8.208 1.00 0.00 70 SER A C 5
ATOM 8274 O O . SER A 1 70 ? 2.354 8.379 -7.554 1.00 0.00 70 SER A O 5
ATOM 8282 N N . GLY A 1 71 ? 4.015 6.873 -7.734 1.00 0.00 71 GLY A N 5
ATOM 8283 C CA . GLY A 1 71 ? 3.816 6.363 -6.390 1.00 0.00 71 GLY A CA 5
ATOM 8284 C C . GLY A 1 71 ? 2.931 5.133 -6.362 1.00 0.00 71 GLY A C 5
ATOM 8285 O O . GLY A 1 71 ? 2.167 4.931 -5.418 1.00 0.00 71 GLY A O 5
ATOM 8289 N N . TRP A 1 72 ? 3.032 4.310 -7.400 1.00 0.00 72 TRP A N 5
ATOM 8290 C CA . TRP A 1 72 ? 2.232 3.094 -7.491 1.00 0.00 72 TRP A CA 5
ATOM 8291 C C . TRP A 1 72 ? 3.094 1.857 -7.262 1.00 0.00 72 TRP A C 5
ATOM 8292 O O . TRP A 1 72 ? 4.200 1.752 -7.793 1.00 0.00 72 TRP A O 5
ATOM 8313 N N . LEU A 1 73 ? 2.581 0.923 -6.468 1.00 0.00 73 LEU A N 5
ATOM 8314 C CA . LEU A 1 73 ? 3.305 -0.308 -6.168 1.00 0.00 73 LEU A CA 5
ATOM 8315 C C . LEU A 1 73 ? 2.638 -1.507 -6.835 1.00 0.00 73 LEU A C 5
ATOM 8316 O O . LEU A 1 73 ? 1.412 -1.610 -6.868 1.00 0.00 73 LEU A O 5
ATOM 8332 N N . SER A 1 74 ? 3.455 -2.412 -7.364 1.00 0.00 74 SER A N 5
ATOM 8333 C CA . SER A 1 74 ? 2.944 -3.604 -8.031 1.00 0.00 74 SER A CA 5
ATOM 8334 C C . SER A 1 74 ? 4.013 -4.692 -8.094 1.00 0.00 74 SER A C 5
ATOM 8335 O O . SER A 1 74 ? 5.197 -4.427 -7.887 1.00 0.00 74 SER A O 5
ATOM 8343 N N . VAL A 1 75 ? 3.585 -5.917 -8.381 1.00 0.00 75 VAL A N 5
ATOM 8344 C CA . VAL A 1 75 ? 4.504 -7.045 -8.472 1.00 0.00 75 VAL A CA 5
ATOM 8345 C C . VAL A 1 75 ? 5.422 -6.911 -9.682 1.00 0.00 75 VAL A C 5
ATOM 8346 O O . VAL A 1 75 ? 5.010 -6.425 -10.737 1.00 0.00 75 VAL A O 5
ATOM 8359 N N . LEU A 1 76 ? 6.668 -7.343 -9.523 1.00 0.00 76 LEU A N 5
ATOM 8360 C CA . LEU A 1 76 ? 7.646 -7.271 -10.603 1.00 0.00 76 LEU A CA 5
ATOM 8361 C C . LEU A 1 76 ? 8.018 -8.667 -11.094 1.00 0.00 76 LEU A C 5
ATOM 8362 O O . LEU A 1 76 ? 8.206 -8.885 -12.292 1.00 0.00 76 LEU A O 5
ATOM 8378 N N . HIS A 1 77 ? 8.121 -9.609 -10.162 1.00 0.00 77 HIS A N 5
ATOM 8379 C CA . HIS A 1 77 ? 8.468 -10.984 -10.500 1.00 0.00 77 HIS A CA 5
ATOM 8380 C C . HIS A 1 77 ? 7.585 -11.970 -9.741 1.00 0.00 77 HIS A C 5
ATOM 8381 O O . HIS A 1 77 ? 7.136 -11.687 -8.630 1.00 0.00 77 HIS A O 5
ATOM 8396 N N . ARG A 1 78 ? 7.339 -13.126 -10.348 1.00 0.00 78 ARG A N 5
ATOM 8397 C CA . ARG A 1 78 ? 6.508 -14.152 -9.730 1.00 0.00 78 ARG A CA 5
ATOM 8398 C C . ARG A 1 78 ? 6.861 -14.322 -8.255 1.00 0.00 78 ARG A C 5
ATOM 8399 O O . ARG A 1 78 ? 7.981 -14.028 -7.837 1.00 0.00 78 ARG A O 5
ATOM 8420 N N . ILE A 1 79 ? 5.898 -14.797 -7.473 1.00 0.00 79 ILE A N 5
ATOM 8421 C CA . ILE A 1 79 ? 6.107 -15.007 -6.046 1.00 0.00 79 ILE A CA 5
ATOM 8422 C C . ILE A 1 79 ? 5.721 -16.424 -5.635 1.00 0.00 79 ILE A C 5
ATOM 8423 O O . ILE A 1 79 ? 4.815 -17.024 -6.215 1.00 0.00 79 ILE A O 5
ATOM 8439 N N . ASP A 1 80 ? 6.412 -16.952 -4.632 1.00 0.00 80 ASP A N 5
ATOM 8440 C CA . ASP A 1 80 ? 6.140 -18.298 -4.141 1.00 0.00 80 ASP A CA 5
ATOM 8441 C C . ASP A 1 80 ? 6.016 -18.307 -2.620 1.00 0.00 80 ASP A C 5
ATOM 8442 O O . ASP A 1 80 ? 6.999 -18.106 -1.906 1.00 0.00 80 ASP A O 5
ATOM 8451 N N . ARG A 1 81 ? 4.802 -18.541 -2.132 1.00 0.00 81 ARG A N 5
ATOM 8452 C CA . ARG A 1 81 ? 4.550 -18.574 -0.696 1.00 0.00 81 ARG A CA 5
ATOM 8453 C C . ARG A 1 81 ? 5.701 -19.250 0.043 1.00 0.00 81 ARG A C 5
ATOM 8454 O O . ARG A 1 81 ? 6.012 -18.898 1.180 1.00 0.00 81 ARG A O 5
ATOM 8475 N N . GLU A 1 82 ? 6.328 -20.222 -0.612 1.00 0.00 82 GLU A N 5
ATOM 8476 C CA . GLU A 1 82 ? 7.443 -20.948 -0.015 1.00 0.00 82 GLU A CA 5
ATOM 8477 C C . GLU A 1 82 ? 8.670 -20.051 0.112 1.00 0.00 82 GLU A C 5
ATOM 8478 O O . GLU A 1 82 ? 9.292 -19.980 1.171 1.00 0.00 82 GLU A O 5
ATOM 8490 N N . GLU A 1 83 ? 9.012 -19.368 -0.976 1.00 0.00 83 GLU A N 5
ATOM 8491 C CA . GLU A 1 83 ? 10.166 -18.476 -0.987 1.00 0.00 83 GLU A CA 5
ATOM 8492 C C . GLU A 1 83 ? 9.939 -17.282 -0.064 1.00 0.00 83 GLU A C 5
ATOM 8493 O O . GLU A 1 83 ? 10.885 -16.724 0.492 1.00 0.00 83 GLU A O 5
ATOM 8505 N N . VAL A 1 84 ? 8.677 -16.895 0.093 1.00 0.00 84 VAL A N 5
ATOM 8506 C CA . VAL A 1 84 ? 8.325 -15.767 0.947 1.00 0.00 84 VAL A CA 5
ATOM 8507 C C . VAL A 1 84 ? 6.966 -15.981 1.606 1.00 0.00 84 VAL A C 5
ATOM 8508 O O . VAL A 1 84 ? 5.962 -16.191 0.926 1.00 0.00 84 VAL A O 5
ATOM 8521 N N . ASN A 1 85 ? 6.942 -15.925 2.933 1.00 0.00 85 ASN A N 5
ATOM 8522 C CA . ASN A 1 85 ? 5.706 -16.112 3.684 1.00 0.00 85 ASN A CA 5
ATOM 8523 C C . ASN A 1 85 ? 5.053 -14.770 4.001 1.00 0.00 85 ASN A C 5
ATOM 8524 O O . ASN A 1 85 ? 3.830 -14.668 4.082 1.00 0.00 85 ASN A O 5
ATOM 8535 N N . GLN A 1 86 ? 5.879 -13.743 4.177 1.00 0.00 86 GLN A N 5
ATOM 8536 C CA . GLN A 1 86 ? 5.381 -12.407 4.484 1.00 0.00 86 GLN A CA 5
ATOM 8537 C C . GLN A 1 86 ? 6.460 -11.356 4.243 1.00 0.00 86 GLN A C 5
ATOM 8538 O O . GLN A 1 86 ? 7.462 -11.304 4.958 1.00 0.00 86 GLN A O 5
ATOM 8552 N N . LEU A 1 87 ? 6.249 -10.520 3.232 1.00 0.00 87 LEU A N 5
ATOM 8553 C CA . LEU A 1 87 ? 7.203 -9.469 2.896 1.00 0.00 87 LEU A CA 5
ATOM 8554 C C . LEU A 1 87 ? 7.008 -8.250 3.792 1.00 0.00 87 LEU A C 5
ATOM 8555 O O . LEU A 1 87 ? 5.885 -7.918 4.170 1.00 0.00 87 LEU A O 5
ATOM 8571 N N . ARG A 1 88 ? 8.110 -7.586 4.126 1.00 0.00 88 ARG A N 5
ATOM 8572 C CA . ARG A 1 88 ? 8.060 -6.403 4.977 1.00 0.00 88 ARG A CA 5
ATOM 8573 C C . ARG A 1 88 ? 9.194 -5.440 4.635 1.00 0.00 88 ARG A C 5
ATOM 8574 O O . ARG A 1 88 ? 10.363 -5.722 4.900 1.00 0.00 88 ARG A O 5
ATOM 8595 N N . PHE A 1 89 ? 8.840 -4.303 4.046 1.00 0.00 89 PHE A N 5
ATOM 8596 C CA . PHE A 1 89 ? 9.827 -3.299 3.666 1.00 0.00 89 PHE A CA 5
ATOM 8597 C C . PHE A 1 89 ? 9.342 -1.897 4.026 1.00 0.00 89 PHE A C 5
ATOM 8598 O O . PHE A 1 89 ? 8.245 -1.724 4.556 1.00 0.00 89 PHE A O 5
ATOM 8615 N N . THR A 1 90 ? 10.170 -0.899 3.733 1.00 0.00 90 THR A N 5
ATOM 8616 C CA . THR A 1 90 ? 9.828 0.488 4.026 1.00 0.00 90 THR A CA 5
ATOM 8617 C C . THR A 1 90 ? 9.996 1.368 2.792 1.00 0.00 90 THR A C 5
ATOM 8618 O O . THR A 1 90 ? 10.874 1.130 1.963 1.00 0.00 90 THR A O 5
ATOM 8629 N N . VAL A 1 91 ? 9.149 2.386 2.678 1.00 0.00 91 VAL A N 5
ATOM 8630 C CA . VAL A 1 91 ? 9.206 3.303 1.546 1.00 0.00 91 VAL A CA 5
ATOM 8631 C C . VAL A 1 91 ? 9.491 4.728 2.007 1.00 0.00 91 VAL A C 5
ATOM 8632 O O . VAL A 1 91 ? 8.965 5.179 3.024 1.00 0.00 91 VAL A O 5
ATOM 8645 N N . MET A 1 92 ? 10.326 5.433 1.251 1.00 0.00 92 MET A N 5
ATOM 8646 C CA . MET A 1 92 ? 10.680 6.809 1.581 1.00 0.00 92 MET A CA 5
ATOM 8647 C C . MET A 1 92 ? 9.980 7.790 0.646 1.00 0.00 92 MET A C 5
ATOM 8648 O O . MET A 1 92 ? 9.750 7.489 -0.525 1.00 0.00 92 MET A O 5
ATOM 8662 N N . ALA A 1 93 ? 9.643 8.963 1.171 1.00 0.00 93 ALA A N 5
ATOM 8663 C CA . ALA A 1 93 ? 8.971 9.988 0.383 1.00 0.00 93 ALA A CA 5
ATOM 8664 C C . ALA A 1 93 ? 9.664 11.338 0.531 1.00 0.00 93 ALA A C 5
ATOM 8665 O O . ALA A 1 93 ? 9.417 12.072 1.488 1.00 0.00 93 ALA A O 5
ATOM 8672 N N . ARG A 1 94 ? 10.535 11.659 -0.420 1.00 0.00 94 ARG A N 5
ATOM 8673 C CA . ARG A 1 94 ? 11.266 12.920 -0.394 1.00 0.00 94 ARG A CA 5
ATOM 8674 C C . ARG A 1 94 ? 10.857 13.810 -1.564 1.00 0.00 94 ARG A C 5
ATOM 8675 O O . ARG A 1 94 ? 10.455 13.319 -2.619 1.00 0.00 94 ARG A O 5
ATOM 8696 N N . ASP A 1 95 ? 10.963 15.120 -1.369 1.00 0.00 95 ASP A N 5
ATOM 8697 C CA . ASP A 1 95 ? 10.605 16.079 -2.408 1.00 0.00 95 ASP A CA 5
ATOM 8698 C C . ASP A 1 95 ? 11.788 16.982 -2.744 1.00 0.00 95 ASP A C 5
ATOM 8699 O O . ASP A 1 95 ? 12.209 17.065 -3.898 1.00 0.00 95 ASP A O 5
ATOM 8708 N N . ARG A 1 96 ? 12.318 17.656 -1.730 1.00 0.00 96 ARG A N 5
ATOM 8709 C CA . ARG A 1 96 ? 13.451 18.555 -1.919 1.00 0.00 96 ARG A CA 5
ATOM 8710 C C . ARG A 1 96 ? 13.964 19.072 -0.578 1.00 0.00 96 ARG A C 5
ATOM 8711 O O . ARG A 1 96 ? 13.182 19.439 0.298 1.00 0.00 96 ARG A O 5
ATOM 8732 N N . GLY A 1 97 ? 15.284 19.097 -0.425 1.00 0.00 97 GLY A N 5
ATOM 8733 C CA . GLY A 1 97 ? 15.879 19.570 0.811 1.00 0.00 97 GLY A CA 5
ATOM 8734 C C . GLY A 1 97 ? 17.107 18.774 1.205 1.00 0.00 97 GLY A C 5
ATOM 8735 O O . GLY A 1 97 ? 17.312 17.659 0.725 1.00 0.00 97 GLY A O 5
ATOM 8739 N N . GLN A 1 98 ? 17.927 19.348 2.081 1.00 0.00 98 GLN A N 5
ATOM 8740 C CA . GLN A 1 98 ? 19.143 18.684 2.536 1.00 0.00 98 GLN A CA 5
ATOM 8741 C C . GLN A 1 98 ? 19.372 18.930 4.024 1.00 0.00 98 GLN A C 5
ATOM 8742 O O . GLN A 1 98 ? 19.778 20.014 4.443 1.00 0.00 98 GLN A O 5
ATOM 8756 N N . PRO A 1 99 ? 19.106 17.901 4.842 1.00 0.00 99 PRO A N 5
ATOM 8757 C CA . PRO A 1 99 ? 18.622 16.606 4.354 1.00 0.00 99 PRO A CA 5
ATOM 8758 C C . PRO A 1 99 ? 17.194 16.683 3.827 1.00 0.00 99 PRO A C 5
ATOM 8759 O O . PRO A 1 99 ? 16.364 17.447 4.320 1.00 0.00 99 PRO A O 5
ATOM 8770 N N . PRO A 1 100 ? 16.897 15.872 2.800 1.00 0.00 100 PRO A N 5
ATOM 8771 C CA . PRO A 1 100 ? 15.568 15.829 2.184 1.00 0.00 100 PRO A CA 5
ATOM 8772 C C . PRO A 1 100 ? 14.522 15.208 3.104 1.00 0.00 100 PRO A C 5
ATOM 8773 O O . PRO A 1 100 ? 14.705 14.101 3.611 1.00 0.00 100 PRO A O 5
ATOM 8784 N N . LYS A 1 101 ? 13.425 15.927 3.315 1.00 0.00 101 LYS A N 5
ATOM 8785 C CA . LYS A 1 101 ? 12.348 15.446 4.173 1.00 0.00 101 LYS A CA 5
ATOM 8786 C C . LYS A 1 101 ? 11.830 14.095 3.690 1.00 0.00 101 LYS A C 5
ATOM 8787 O O . LYS A 1 101 ? 11.046 14.021 2.744 1.00 0.00 101 LYS A O 5
ATOM 8806 N N . THR A 1 102 ? 12.274 13.027 4.347 1.00 0.00 102 THR A N 5
ATOM 8807 C CA . THR A 1 102 ? 11.855 11.679 3.986 1.00 0.00 102 THR A CA 5
ATOM 8808 C C . THR A 1 102 ? 11.077 11.022 5.120 1.00 0.00 102 THR A C 5
ATOM 8809 O O . THR A 1 102 ? 11.607 10.819 6.212 1.00 0.00 102 THR A O 5
ATOM 8820 N N . ASP A 1 103 ? 9.818 10.691 4.854 1.00 0.00 103 ASP A N 5
ATOM 8821 C CA . ASP A 1 103 ? 8.968 10.055 5.853 1.00 0.00 103 ASP A CA 5
ATOM 8822 C C . ASP A 1 103 ? 8.789 8.571 5.549 1.00 0.00 103 ASP A C 5
ATOM 8823 O O . ASP A 1 103 ? 7.932 8.188 4.752 1.00 0.00 103 ASP A O 5
ATOM 8832 N N . LYS A 1 104 ? 9.604 7.738 6.187 1.00 0.00 104 LYS A N 5
ATOM 8833 C CA . LYS A 1 104 ? 9.538 6.296 5.986 1.00 0.00 104 LYS A CA 5
ATOM 8834 C C . LYS A 1 104 ? 8.152 5.762 6.333 1.00 0.00 104 LYS A C 5
ATOM 8835 O O . LYS A 1 104 ? 7.474 6.292 7.213 1.00 0.00 104 LYS A O 5
ATOM 8854 N N . ALA A 1 105 ? 7.737 4.708 5.637 1.00 0.00 105 ALA A N 5
ATOM 8855 C CA . ALA A 1 105 ? 6.434 4.100 5.874 1.00 0.00 105 ALA A CA 5
ATOM 8856 C C . ALA A 1 105 ? 6.499 2.585 5.722 1.00 0.00 105 ALA A C 5
ATOM 8857 O O . ALA A 1 105 ? 6.778 2.070 4.639 1.00 0.00 105 ALA A O 5
ATOM 8864 N N . THR A 1 106 ? 6.241 1.873 6.815 1.00 0.00 106 THR A N 5
ATOM 8865 C CA . THR A 1 106 ? 6.272 0.416 6.804 1.00 0.00 106 THR A CA 5
ATOM 8866 C C . THR A 1 106 ? 5.176 -0.150 5.908 1.00 0.00 106 THR A C 5
ATOM 8867 O O . THR A 1 106 ? 4.051 0.348 5.896 1.00 0.00 106 THR A O 5
ATOM 8878 N N . VAL A 1 107 ? 5.512 -1.196 5.159 1.00 0.00 107 VAL A N 5
ATOM 8879 C CA . VAL A 1 107 ? 4.555 -1.832 4.261 1.00 0.00 107 VAL A CA 5
ATOM 8880 C C . VAL A 1 107 ? 4.488 -3.335 4.505 1.00 0.00 107 VAL A C 5
ATOM 8881 O O . VAL A 1 107 ? 5.406 -4.074 4.149 1.00 0.00 107 VAL A O 5
ATOM 8894 N N . VAL A 1 108 ? 3.395 -3.783 5.114 1.00 0.00 108 VAL A N 5
ATOM 8895 C CA . VAL A 1 108 ? 3.206 -5.199 5.404 1.00 0.00 108 VAL A CA 5
ATOM 8896 C C . VAL A 1 108 ? 2.331 -5.865 4.348 1.00 0.00 108 VAL A C 5
ATOM 8897 O O . VAL A 1 108 ? 1.176 -5.483 4.153 1.00 0.00 108 VAL A O 5
ATOM 8910 N N . LEU A 1 109 ? 2.887 -6.862 3.669 1.00 0.00 109 LEU A N 5
ATOM 8911 C CA . LEU A 1 109 ? 2.156 -7.583 2.632 1.00 0.00 109 LEU A CA 5
ATOM 8912 C C . LEU A 1 109 ? 1.973 -9.048 3.014 1.00 0.00 109 LEU A C 5
ATOM 8913 O O . LEU A 1 109 ? 2.875 -9.865 2.831 1.00 0.00 109 LEU A O 5
ATOM 8929 N N . ASN A 1 110 ? 0.798 -9.374 3.544 1.00 0.00 110 ASN A N 5
ATOM 8930 C CA . ASN A 1 110 ? 0.496 -10.742 3.950 1.00 0.00 110 ASN A CA 5
ATOM 8931 C C . ASN A 1 110 ? 0.311 -11.642 2.732 1.00 0.00 110 ASN A C 5
ATOM 8932 O O . ASN A 1 110 ? -0.550 -11.392 1.888 1.00 0.00 110 ASN A O 5
ATOM 8943 N N . ILE A 1 111 ? 1.123 -12.690 2.649 1.00 0.00 111 ILE A N 5
ATOM 8944 C CA . ILE A 1 111 ? 1.047 -13.628 1.536 1.00 0.00 111 ILE A CA 5
ATOM 8945 C C . ILE A 1 111 ? -0.208 -14.489 1.627 1.00 0.00 111 ILE A C 5
ATOM 8946 O O . ILE A 1 111 ? -0.321 -15.351 2.498 1.00 0.00 111 ILE A O 5
ATOM 8962 N N . LYS A 1 112 ? -1.149 -14.250 0.720 1.00 0.00 112 LYS A N 5
ATOM 8963 C CA . LYS A 1 112 ? -2.397 -15.005 0.694 1.00 0.00 112 LYS A CA 5
ATOM 8964 C C . LYS A 1 112 ? -2.261 -16.250 -0.176 1.00 0.00 112 LYS A C 5
ATOM 8965 O O . LYS A 1 112 ? -1.261 -16.426 -0.873 1.00 0.00 112 LYS A O 5
ATOM 8984 N N . ASP A 1 113 ? -3.273 -17.110 -0.132 1.00 0.00 113 ASP A N 5
ATOM 8985 C CA . ASP A 1 113 ? -3.268 -18.337 -0.919 1.00 0.00 113 ASP A CA 5
ATOM 8986 C C . ASP A 1 113 ? -4.405 -18.336 -1.935 1.00 0.00 113 ASP A C 5
ATOM 8987 O O . ASP A 1 113 ? -5.527 -18.738 -1.626 1.00 0.00 113 ASP A O 5
ATOM 8996 N N . GLU A 1 114 ? -4.108 -17.881 -3.148 1.00 0.00 114 GLU A N 5
ATOM 8997 C CA . GLU A 1 114 ? -5.107 -17.826 -4.209 1.00 0.00 114 GLU A CA 5
ATOM 8998 C C . GLU A 1 114 ? -5.209 -19.167 -4.931 1.00 0.00 114 GLU A C 5
ATOM 8999 O O . GLU A 1 114 ? -6.297 -19.722 -5.081 1.00 0.00 114 GLU A O 5
ATOM 9011 N N . ASN A 1 115 ? -4.067 -19.681 -5.375 1.00 0.00 115 ASN A N 5
ATOM 9012 C CA . ASN A 1 115 ? -4.026 -20.956 -6.082 1.00 0.00 115 ASN A CA 5
ATOM 9013 C C . ASN A 1 115 ? -4.403 -22.106 -5.152 1.00 0.00 115 ASN A C 5
ATOM 9014 O O . ASN A 1 115 ? -5.217 -22.961 -5.503 1.00 0.00 115 ASN A O 5
ATOM 9025 N N . ASP A 1 116 ? -3.806 -22.120 -3.966 1.00 0.00 116 ASP A N 5
ATOM 9026 C CA . ASP A 1 116 ? -4.079 -23.163 -2.984 1.00 0.00 116 ASP A CA 5
ATOM 9027 C C . ASP A 1 116 ? -5.522 -23.085 -2.496 1.00 0.00 116 ASP A C 5
ATOM 9028 O O . ASP A 1 116 ? -5.832 -22.348 -1.560 1.00 0.00 116 ASP A O 5
ATOM 9037 N N . ASN A 1 117 ? -6.401 -23.849 -3.137 1.00 0.00 117 ASN A N 5
ATOM 9038 C CA . ASN A 1 117 ? -7.812 -23.865 -2.768 1.00 0.00 117 ASN A CA 5
ATOM 9039 C C . ASN A 1 117 ? -7.983 -24.168 -1.283 1.00 0.00 117 ASN A C 5
ATOM 9040 O O . ASN A 1 117 ? -8.668 -23.440 -0.564 1.00 0.00 117 ASN A O 5
ATOM 9051 N N . VAL A 1 118 ? -7.355 -25.248 -0.829 1.00 0.00 118 VAL A N 5
ATOM 9052 C CA . VAL A 1 118 ? -7.436 -25.648 0.571 1.00 0.00 118 VAL A CA 5
ATOM 9053 C C . VAL A 1 118 ? -6.058 -25.986 1.126 1.00 0.00 118 VAL A C 5
ATOM 9054 O O . VAL A 1 118 ? -5.245 -26.648 0.480 1.00 0.00 118 VAL A O 5
ATOM 9067 N N . PRO A 1 119 ? -5.785 -25.522 2.355 1.00 0.00 119 PRO A N 5
ATOM 9068 C CA . PRO A 1 119 ? -4.504 -25.764 3.026 1.00 0.00 119 PRO A CA 5
ATOM 9069 C C . PRO A 1 119 ? -4.329 -27.223 3.432 1.00 0.00 119 PRO A C 5
ATOM 9070 O O . PRO A 1 119 ? -4.790 -27.642 4.493 1.00 0.00 119 PRO A O 5
ATOM 9081 N N . GLY A 1 1 ? -3.626 22.409 25.137 1.00 0.00 1 GLY A N 6
ATOM 9082 C CA . GLY A 1 1 ? -4.918 21.919 24.694 1.00 0.00 1 GLY A CA 6
ATOM 9083 C C . GLY A 1 1 ? -4.894 20.441 24.358 1.00 0.00 1 GLY A C 6
ATOM 9084 O O . GLY A 1 1 ? -3.993 19.970 23.663 1.00 0.00 1 GLY A O 6
ATOM 9088 N N . SER A 1 2 ? -5.885 19.707 24.853 1.00 0.00 2 SER A N 6
ATOM 9089 C CA . SER A 1 2 ? -5.970 18.272 24.606 1.00 0.00 2 SER A CA 6
ATOM 9090 C C . SER A 1 2 ? -5.828 17.968 23.118 1.00 0.00 2 SER A C 6
ATOM 9091 O O . SER A 1 2 ? -6.637 18.409 22.302 1.00 0.00 2 SER A O 6
ATOM 9099 N N . SER A 1 3 ? -4.792 17.210 22.772 1.00 0.00 3 SER A N 6
ATOM 9100 C CA . SER A 1 3 ? -4.539 16.849 21.382 1.00 0.00 3 SER A CA 6
ATOM 9101 C C . SER A 1 3 ? -4.596 18.080 20.482 1.00 0.00 3 SER A C 6
ATOM 9102 O O . SER A 1 3 ? -5.223 18.061 19.424 1.00 0.00 3 SER A O 6
ATOM 9110 N N . GLY A 1 4 ? -3.935 19.151 20.912 1.00 0.00 4 GLY A N 6
ATOM 9111 C CA . GLY A 1 4 ? -3.923 20.376 20.135 1.00 0.00 4 GLY A CA 6
ATOM 9112 C C . GLY A 1 4 ? -2.526 20.768 19.693 1.00 0.00 4 GLY A C 6
ATOM 9113 O O . GLY A 1 4 ? -1.774 21.375 20.456 1.00 0.00 4 GLY A O 6
ATOM 9117 N N . SER A 1 5 ? -2.178 20.420 18.459 1.00 0.00 5 SER A N 6
ATOM 9118 C CA . SER A 1 5 ? -0.861 20.734 17.919 1.00 0.00 5 SER A CA 6
ATOM 9119 C C . SER A 1 5 ? -0.760 22.214 17.560 1.00 0.00 5 SER A C 6
ATOM 9120 O O . SER A 1 5 ? 0.131 22.919 18.034 1.00 0.00 5 SER A O 6
ATOM 9128 N N . SER A 1 6 ? -1.680 22.677 16.720 1.00 0.00 6 SER A N 6
ATOM 9129 C CA . SER A 1 6 ? -1.693 24.072 16.294 1.00 0.00 6 SER A CA 6
ATOM 9130 C C . SER A 1 6 ? -0.420 24.418 15.528 1.00 0.00 6 SER A C 6
ATOM 9131 O O . SER A 1 6 ? 0.158 25.487 15.714 1.00 0.00 6 SER A O 6
ATOM 9139 N N . GLY A 1 7 ? 0.010 23.503 14.664 1.00 0.00 7 GLY A N 6
ATOM 9140 C CA . GLY A 1 7 ? 1.212 23.729 13.882 1.00 0.00 7 GLY A CA 6
ATOM 9141 C C . GLY A 1 7 ? 1.184 23.001 12.553 1.00 0.00 7 GLY A C 6
ATOM 9142 O O . GLY A 1 7 ? 0.720 21.864 12.470 1.00 0.00 7 GLY A O 6
ATOM 9146 N N . ASN A 1 8 ? 1.680 23.658 11.509 1.00 0.00 8 ASN A N 6
ATOM 9147 C CA . ASN A 1 8 ? 1.707 23.066 10.177 1.00 0.00 8 ASN A CA 6
ATOM 9148 C C . ASN A 1 8 ? 3.136 22.733 9.759 1.00 0.00 8 ASN A C 6
ATOM 9149 O O . ASN A 1 8 ? 4.071 23.474 10.062 1.00 0.00 8 ASN A O 6
ATOM 9160 N N . ASP A 1 9 ? 3.297 21.614 9.062 1.00 0.00 9 ASP A N 6
ATOM 9161 C CA . ASP A 1 9 ? 4.612 21.183 8.600 1.00 0.00 9 ASP A CA 6
ATOM 9162 C C . ASP A 1 9 ? 4.708 21.265 7.080 1.00 0.00 9 ASP A C 6
ATOM 9163 O O . ASP A 1 9 ? 3.695 21.357 6.388 1.00 0.00 9 ASP A O 6
ATOM 9172 N N . ASN A 1 10 ? 5.934 21.232 6.567 1.00 0.00 10 ASN A N 6
ATOM 9173 C CA . ASN A 1 10 ? 6.162 21.304 5.129 1.00 0.00 10 ASN A CA 6
ATOM 9174 C C . ASN A 1 10 ? 6.953 20.093 4.642 1.00 0.00 10 ASN A C 6
ATOM 9175 O O . ASN A 1 10 ? 7.876 20.224 3.838 1.00 0.00 10 ASN A O 6
ATOM 9186 N N . SER A 1 11 ? 6.583 18.915 5.134 1.00 0.00 11 SER A N 6
ATOM 9187 C CA . SER A 1 11 ? 7.260 17.681 4.752 1.00 0.00 11 SER A CA 6
ATOM 9188 C C . SER A 1 11 ? 6.252 16.625 4.308 1.00 0.00 11 SER A C 6
ATOM 9189 O O . SER A 1 11 ? 5.119 16.570 4.787 1.00 0.00 11 SER A O 6
ATOM 9197 N N . PRO A 1 12 ? 6.674 15.764 3.370 1.00 0.00 12 PRO A N 6
ATOM 9198 C CA . PRO A 1 12 ? 5.825 14.693 2.840 1.00 0.00 12 PRO A CA 6
ATOM 9199 C C . PRO A 1 12 ? 5.565 13.597 3.867 1.00 0.00 12 PRO A C 6
ATOM 9200 O O . PRO A 1 12 ? 6.498 13.056 4.461 1.00 0.00 12 PRO A O 6
ATOM 9211 N N . ARG A 1 13 ? 4.292 13.274 4.073 1.00 0.00 13 ARG A N 6
ATOM 9212 C CA . ARG A 1 13 ? 3.910 12.243 5.030 1.00 0.00 13 ARG A CA 6
ATOM 9213 C C . ARG A 1 13 ? 2.857 11.312 4.435 1.00 0.00 13 ARG A C 6
ATOM 9214 O O . ARG A 1 13 ? 1.769 11.749 4.059 1.00 0.00 13 ARG A O 6
ATOM 9235 N N . PHE A 1 14 ? 3.189 10.028 4.352 1.00 0.00 14 PHE A N 6
ATOM 9236 C CA . PHE A 1 14 ? 2.273 9.036 3.802 1.00 0.00 14 PHE A CA 6
ATOM 9237 C C . PHE A 1 14 ? 0.913 9.111 4.489 1.00 0.00 14 PHE A C 6
ATOM 9238 O O . PHE A 1 14 ? 0.779 9.703 5.560 1.00 0.00 14 PHE A O 6
ATOM 9255 N N . GLU A 1 15 ? -0.094 8.507 3.865 1.00 0.00 15 GLU A N 6
ATOM 9256 C CA . GLU A 1 15 ? -1.444 8.507 4.416 1.00 0.00 15 GLU A CA 6
ATOM 9257 C C . GLU A 1 15 ? -1.512 7.665 5.687 1.00 0.00 15 GLU A C 6
ATOM 9258 O O . GLU A 1 15 ? -2.061 8.095 6.702 1.00 0.00 15 GLU A O 6
ATOM 9270 N N . LYS A 1 16 ? -0.951 6.462 5.624 1.00 0.00 16 LYS A N 6
ATOM 9271 C CA . LYS A 1 16 ? -0.946 5.559 6.768 1.00 0.00 16 LYS A CA 6
ATOM 9272 C C . LYS A 1 16 ? 0.479 5.281 7.237 1.00 0.00 16 LYS A C 6
ATOM 9273 O O . LYS A 1 16 ? 1.410 5.240 6.432 1.00 0.00 16 LYS A O 6
ATOM 9292 N N . SER A 1 17 ? 0.641 5.089 8.542 1.00 0.00 17 SER A N 6
ATOM 9293 C CA . SER A 1 17 ? 1.953 4.817 9.117 1.00 0.00 17 SER A CA 6
ATOM 9294 C C . SER A 1 17 ? 2.493 3.477 8.629 1.00 0.00 17 SER A C 6
ATOM 9295 O O . SER A 1 17 ? 3.674 3.350 8.305 1.00 0.00 17 SER A O 6
ATOM 9303 N N . VAL A 1 18 ? 1.619 2.476 8.578 1.00 0.00 18 VAL A N 6
ATOM 9304 C CA . VAL A 1 18 ? 2.006 1.145 8.128 1.00 0.00 18 VAL A CA 6
ATOM 9305 C C . VAL A 1 18 ? 0.999 0.588 7.127 1.00 0.00 18 VAL A C 6
ATOM 9306 O O . VAL A 1 18 ? -0.040 0.051 7.510 1.00 0.00 18 VAL A O 6
ATOM 9319 N N . TYR A 1 19 ? 1.315 0.720 5.844 1.00 0.00 19 TYR A N 6
ATOM 9320 C CA . TYR A 1 19 ? 0.437 0.232 4.787 1.00 0.00 19 TYR A CA 6
ATOM 9321 C C . TYR A 1 19 ? 0.247 -1.278 4.890 1.00 0.00 19 TYR A C 6
ATOM 9322 O O . TYR A 1 19 ? 1.156 -2.050 4.590 1.00 0.00 19 TYR A O 6
ATOM 9340 N N . GLU A 1 20 ? -0.943 -1.690 5.318 1.00 0.00 20 GLU A N 6
ATOM 9341 C CA . GLU A 1 20 ? -1.253 -3.108 5.461 1.00 0.00 20 GLU A CA 6
ATOM 9342 C C . GLU A 1 20 ? -2.188 -3.575 4.350 1.00 0.00 20 GLU A C 6
ATOM 9343 O O . GLU A 1 20 ? -3.343 -3.156 4.278 1.00 0.00 20 GLU A O 6
ATOM 9355 N N . ALA A 1 21 ? -1.680 -4.447 3.485 1.00 0.00 21 ALA A N 6
ATOM 9356 C CA . ALA A 1 21 ? -2.469 -4.973 2.378 1.00 0.00 21 ALA A CA 6
ATOM 9357 C C . ALA A 1 21 ? -2.286 -6.480 2.240 1.00 0.00 21 ALA A C 6
ATOM 9358 O O . ALA A 1 21 ? -1.374 -7.061 2.830 1.00 0.00 21 ALA A O 6
ATOM 9365 N N . ASP A 1 22 ? -3.157 -7.109 1.460 1.00 0.00 22 ASP A N 6
ATOM 9366 C CA . ASP A 1 22 ? -3.091 -8.550 1.245 1.00 0.00 22 ASP A CA 6
ATOM 9367 C C . ASP A 1 22 ? -2.667 -8.867 -0.186 1.00 0.00 22 ASP A C 6
ATOM 9368 O O . ASP A 1 22 ? -3.354 -8.507 -1.143 1.00 0.00 22 ASP A O 6
ATOM 9377 N N . LEU A 1 23 ? -1.531 -9.542 -0.325 1.00 0.00 23 LEU A N 6
ATOM 9378 C CA . LEU A 1 23 ? -1.014 -9.907 -1.639 1.00 0.00 23 LEU A CA 6
ATOM 9379 C C . LEU A 1 23 ? -1.197 -11.399 -1.901 1.00 0.00 23 LEU A C 6
ATOM 9380 O O . LEU A 1 23 ? -0.904 -12.230 -1.042 1.00 0.00 23 LEU A O 6
ATOM 9396 N N . ALA A 1 24 ? -1.680 -11.730 -3.094 1.00 0.00 24 ALA A N 6
ATOM 9397 C CA . ALA A 1 24 ? -1.897 -13.122 -3.470 1.00 0.00 24 ALA A CA 6
ATOM 9398 C C . ALA A 1 24 ? -0.590 -13.787 -3.891 1.00 0.00 24 ALA A C 6
ATOM 9399 O O . ALA A 1 24 ? 0.057 -13.355 -4.844 1.00 0.00 24 ALA A O 6
ATOM 9406 N N . GLU A 1 25 ? -0.209 -14.839 -3.173 1.00 0.00 25 GLU A N 6
ATOM 9407 C CA . GLU A 1 25 ? 1.021 -15.561 -3.473 1.00 0.00 25 GLU A CA 6
ATOM 9408 C C . GLU A 1 25 ? 1.169 -15.785 -4.975 1.00 0.00 25 GLU A C 6
ATOM 9409 O O . GLU A 1 25 ? 2.258 -15.646 -5.530 1.00 0.00 25 GLU A O 6
ATOM 9421 N N . ASN A 1 26 ? 0.064 -16.134 -5.627 1.00 0.00 26 ASN A N 6
ATOM 9422 C CA . ASN A 1 26 ? 0.069 -16.379 -7.064 1.00 0.00 26 ASN A CA 6
ATOM 9423 C C . ASN A 1 26 ? -0.208 -15.092 -7.836 1.00 0.00 26 ASN A C 6
ATOM 9424 O O . ASN A 1 26 ? -0.939 -15.096 -8.827 1.00 0.00 26 ASN A O 6
ATOM 9435 N N . SER A 1 27 ? 0.382 -13.994 -7.376 1.00 0.00 27 SER A N 6
ATOM 9436 C CA . SER A 1 27 ? 0.196 -12.699 -8.021 1.00 0.00 27 SER A CA 6
ATOM 9437 C C . SER A 1 27 ? 1.204 -12.505 -9.150 1.00 0.00 27 SER A C 6
ATOM 9438 O O . SER A 1 27 ? 2.413 -12.485 -8.921 1.00 0.00 27 SER A O 6
ATOM 9446 N N . ALA A 1 28 ? 0.696 -12.363 -10.370 1.00 0.00 28 ALA A N 6
ATOM 9447 C CA . ALA A 1 28 ? 1.550 -12.169 -11.535 1.00 0.00 28 ALA A CA 6
ATOM 9448 C C . ALA A 1 28 ? 2.727 -11.256 -11.207 1.00 0.00 28 ALA A C 6
ATOM 9449 O O . ALA A 1 28 ? 2.706 -10.501 -10.235 1.00 0.00 28 ALA A O 6
ATOM 9456 N N . PRO A 1 29 ? 3.780 -11.326 -12.035 1.00 0.00 29 PRO A N 6
ATOM 9457 C CA . PRO A 1 29 ? 4.985 -10.512 -11.853 1.00 0.00 29 PRO A CA 6
ATOM 9458 C C . PRO A 1 29 ? 4.736 -9.035 -12.136 1.00 0.00 29 PRO A C 6
ATOM 9459 O O . PRO A 1 29 ? 5.664 -8.227 -12.132 1.00 0.00 29 PRO A O 6
ATOM 9470 N N . GLY A 1 30 ? 3.476 -8.688 -12.381 1.00 0.00 30 GLY A N 6
ATOM 9471 C CA . GLY A 1 30 ? 3.128 -7.308 -12.662 1.00 0.00 30 GLY A CA 6
ATOM 9472 C C . GLY A 1 30 ? 1.818 -6.897 -12.019 1.00 0.00 30 GLY A C 6
ATOM 9473 O O . GLY A 1 30 ? 1.280 -5.829 -12.313 1.00 0.00 30 GLY A O 6
ATOM 9477 N N . THR A 1 31 ? 1.301 -7.749 -11.139 1.00 0.00 31 THR A N 6
ATOM 9478 C CA . THR A 1 31 ? 0.044 -7.471 -10.454 1.00 0.00 31 THR A CA 6
ATOM 9479 C C . THR A 1 31 ? 0.167 -6.246 -9.556 1.00 0.00 31 THR A C 6
ATOM 9480 O O . THR A 1 31 ? 1.085 -6.131 -8.744 1.00 0.00 31 THR A O 6
ATOM 9491 N N . PRO A 1 32 ? -0.780 -5.307 -9.702 1.00 0.00 32 PRO A N 6
ATOM 9492 C CA . PRO A 1 32 ? -0.800 -4.073 -8.911 1.00 0.00 32 PRO A CA 6
ATOM 9493 C C . PRO A 1 32 ? -1.142 -4.329 -7.447 1.00 0.00 32 PRO A C 6
ATOM 9494 O O . PRO A 1 32 ? -2.163 -4.942 -7.136 1.00 0.00 32 PRO A O 6
ATOM 9505 N N . ILE A 1 33 ? -0.281 -3.856 -6.552 1.00 0.00 33 ILE A N 6
ATOM 9506 C CA . ILE A 1 33 ? -0.494 -4.032 -5.121 1.00 0.00 33 ILE A CA 6
ATOM 9507 C C . ILE A 1 33 ? -1.234 -2.840 -4.523 1.00 0.00 33 ILE A C 6
ATOM 9508 O O . ILE A 1 33 ? -2.369 -2.968 -4.062 1.00 0.00 33 ILE A O 6
ATOM 9524 N N . LEU A 1 34 ? -0.585 -1.681 -4.536 1.00 0.00 34 LEU A N 6
ATOM 9525 C CA . LEU A 1 34 ? -1.182 -0.464 -3.997 1.00 0.00 34 LEU A CA 6
ATOM 9526 C C . LEU A 1 34 ? -0.386 0.766 -4.421 1.00 0.00 34 LEU A C 6
ATOM 9527 O O . LEU A 1 34 ? 0.828 0.697 -4.608 1.00 0.00 34 LEU A O 6
ATOM 9543 N N . GLN A 1 35 ? -1.079 1.891 -4.569 1.00 0.00 35 GLN A N 6
ATOM 9544 C CA . GLN A 1 35 ? -0.437 3.137 -4.969 1.00 0.00 35 GLN A CA 6
ATOM 9545 C C . GLN A 1 35 ? -0.074 3.978 -3.750 1.00 0.00 35 GLN A C 6
ATOM 9546 O O . GLN A 1 35 ? -0.951 4.486 -3.050 1.00 0.00 35 GLN A O 6
ATOM 9560 N N . LEU A 1 36 ? 1.223 4.122 -3.501 1.00 0.00 36 LEU A N 6
ATOM 9561 C CA . LEU A 1 36 ? 1.702 4.902 -2.365 1.00 0.00 36 LEU A CA 6
ATOM 9562 C C . LEU A 1 36 ? 1.378 6.382 -2.545 1.00 0.00 36 LEU A C 6
ATOM 9563 O O . LEU A 1 36 ? 1.877 7.029 -3.466 1.00 0.00 36 LEU A O 6
ATOM 9579 N N . ARG A 1 37 ? 0.541 6.911 -1.659 1.00 0.00 37 ARG A N 6
ATOM 9580 C CA . ARG A 1 37 ? 0.151 8.315 -1.720 1.00 0.00 37 ARG A CA 6
ATOM 9581 C C . ARG A 1 37 ? 0.537 9.042 -0.435 1.00 0.00 37 ARG A C 6
ATOM 9582 O O . ARG A 1 37 ? 0.665 8.427 0.624 1.00 0.00 37 ARG A O 6
ATOM 9603 N N . ALA A 1 38 ? 0.721 10.354 -0.536 1.00 0.00 38 ALA A N 6
ATOM 9604 C CA . ALA A 1 38 ? 1.090 11.165 0.617 1.00 0.00 38 ALA A CA 6
ATOM 9605 C C . ALA A 1 38 ? -0.146 11.719 1.317 1.00 0.00 38 ALA A C 6
ATOM 9606 O O . ALA A 1 38 ? -0.241 11.693 2.544 1.00 0.00 38 ALA A O 6
ATOM 9613 N N . ALA A 1 39 ? -1.091 12.222 0.529 1.00 0.00 39 ALA A N 6
ATOM 9614 C CA . ALA A 1 39 ? -2.322 12.781 1.074 1.00 0.00 39 ALA A CA 6
ATOM 9615 C C . ALA A 1 39 ? -3.290 13.166 -0.040 1.00 0.00 39 ALA A C 6
ATOM 9616 O O . ALA A 1 39 ? -2.880 13.672 -1.085 1.00 0.00 39 ALA A O 6
ATOM 9623 N N . ASP A 1 40 ? -4.575 12.922 0.189 1.00 0.00 40 ASP A N 6
ATOM 9624 C CA . ASP A 1 40 ? -5.602 13.243 -0.796 1.00 0.00 40 ASP A CA 6
ATOM 9625 C C . ASP A 1 40 ? -6.132 14.658 -0.586 1.00 0.00 40 ASP A C 6
ATOM 9626 O O . ASP A 1 40 ? -7.324 14.857 -0.349 1.00 0.00 40 ASP A O 6
ATOM 9635 N N . LEU A 1 41 ? -5.239 15.638 -0.674 1.00 0.00 41 LEU A N 6
ATOM 9636 C CA . LEU A 1 41 ? -5.616 17.035 -0.494 1.00 0.00 41 LEU A CA 6
ATOM 9637 C C . LEU A 1 41 ? -5.161 17.880 -1.680 1.00 0.00 41 LEU A C 6
ATOM 9638 O O . LEU A 1 41 ? -5.955 18.603 -2.281 1.00 0.00 41 LEU A O 6
ATOM 9654 N N . ASP A 1 42 ? -3.879 17.780 -2.012 1.00 0.00 42 ASP A N 6
ATOM 9655 C CA . ASP A 1 42 ? -3.318 18.532 -3.129 1.00 0.00 42 ASP A CA 6
ATOM 9656 C C . ASP A 1 42 ? -2.909 17.598 -4.263 1.00 0.00 42 ASP A C 6
ATOM 9657 O O . ASP A 1 42 ? -1.722 17.417 -4.535 1.00 0.00 42 ASP A O 6
ATOM 9666 N N . VAL A 1 43 ? -3.900 17.004 -4.921 1.00 0.00 43 VAL A N 6
ATOM 9667 C CA . VAL A 1 43 ? -3.643 16.087 -6.025 1.00 0.00 43 VAL A CA 6
ATOM 9668 C C . VAL A 1 43 ? -3.293 16.847 -7.300 1.00 0.00 43 VAL A C 6
ATOM 9669 O O . VAL A 1 43 ? -3.805 16.543 -8.376 1.00 0.00 43 VAL A O 6
ATOM 9682 N N . GLY A 1 44 ? -2.416 17.838 -7.170 1.00 0.00 44 GLY A N 6
ATOM 9683 C CA . GLY A 1 44 ? -2.012 18.626 -8.319 1.00 0.00 44 GLY A CA 6
ATOM 9684 C C . GLY A 1 44 ? -1.335 19.924 -7.923 1.00 0.00 44 GLY A C 6
ATOM 9685 O O . GLY A 1 44 ? -1.992 20.954 -7.771 1.00 0.00 44 GLY A O 6
ATOM 9689 N N . VAL A 1 45 ? -0.018 19.875 -7.755 1.00 0.00 45 VAL A N 6
ATOM 9690 C CA . VAL A 1 45 ? 0.749 21.055 -7.374 1.00 0.00 45 VAL A CA 6
ATOM 9691 C C . VAL A 1 45 ? 2.094 21.092 -8.091 1.00 0.00 45 VAL A C 6
ATOM 9692 O O . VAL A 1 45 ? 2.381 20.247 -8.938 1.00 0.00 45 VAL A O 6
ATOM 9705 N N . ASN A 1 46 ? 2.916 22.077 -7.744 1.00 0.00 46 ASN A N 6
ATOM 9706 C CA . ASN A 1 46 ? 4.232 22.225 -8.355 1.00 0.00 46 ASN A CA 6
ATOM 9707 C C . ASN A 1 46 ? 5.246 21.296 -7.694 1.00 0.00 46 ASN A C 6
ATOM 9708 O O . ASN A 1 46 ? 6.395 21.673 -7.470 1.00 0.00 46 ASN A O 6
ATOM 9719 N N . GLY A 1 47 ? 4.811 20.079 -7.383 1.00 0.00 47 GLY A N 6
ATOM 9720 C CA . GLY A 1 47 ? 5.692 19.114 -6.751 1.00 0.00 47 GLY A CA 6
ATOM 9721 C C . GLY A 1 47 ? 5.005 17.790 -6.483 1.00 0.00 47 GLY A C 6
ATOM 9722 O O . GLY A 1 47 ? 4.018 17.734 -5.750 1.00 0.00 47 GLY A O 6
ATOM 9726 N N . GLN A 1 48 ? 5.528 16.723 -7.078 1.00 0.00 48 GLN A N 6
ATOM 9727 C CA . GLN A 1 48 ? 4.956 15.393 -6.901 1.00 0.00 48 GLN A CA 6
ATOM 9728 C C . GLN A 1 48 ? 5.862 14.523 -6.036 1.00 0.00 48 GLN A C 6
ATOM 9729 O O . GLN A 1 48 ? 6.725 13.809 -6.548 1.00 0.00 48 GLN A O 6
ATOM 9743 N N . ILE A 1 49 ? 5.659 14.586 -4.725 1.00 0.00 49 ILE A N 6
ATOM 9744 C CA . ILE A 1 49 ? 6.457 13.803 -3.790 1.00 0.00 49 ILE A CA 6
ATOM 9745 C C . ILE A 1 49 ? 6.900 12.485 -4.415 1.00 0.00 49 ILE A C 6
ATOM 9746 O O . ILE A 1 49 ? 6.120 11.814 -5.090 1.00 0.00 49 ILE A O 6
ATOM 9762 N N . GLU A 1 50 ? 8.157 12.119 -4.184 1.00 0.00 50 GLU A N 6
ATOM 9763 C CA . GLU A 1 50 ? 8.703 10.880 -4.725 1.00 0.00 50 GLU A CA 6
ATOM 9764 C C . GLU A 1 50 ? 8.411 9.706 -3.795 1.00 0.00 50 GLU A C 6
ATOM 9765 O O . GLU A 1 50 ? 7.952 9.892 -2.668 1.00 0.00 50 GLU A O 6
ATOM 9777 N N . TYR A 1 51 ? 8.680 8.497 -4.276 1.00 0.00 51 TYR A N 6
ATOM 9778 C CA . TYR A 1 51 ? 8.443 7.292 -3.491 1.00 0.00 51 TYR A CA 6
ATOM 9779 C C . TYR A 1 51 ? 9.454 6.204 -3.844 1.00 0.00 51 TYR A C 6
ATOM 9780 O O . TYR A 1 51 ? 9.363 5.575 -4.898 1.00 0.00 51 TYR A O 6
ATOM 9798 N N . VAL A 1 52 ? 10.417 5.989 -2.954 1.00 0.00 52 VAL A N 6
ATOM 9799 C CA . VAL A 1 52 ? 11.444 4.977 -3.169 1.00 0.00 52 VAL A CA 6
ATOM 9800 C C . VAL A 1 52 ? 11.448 3.949 -2.042 1.00 0.00 52 VAL A C 6
ATOM 9801 O O . VAL A 1 52 ? 10.654 4.037 -1.105 1.00 0.00 52 VAL A O 6
ATOM 9814 N N . PHE A 1 53 ? 12.346 2.975 -2.140 1.00 0.00 53 PHE A N 6
ATOM 9815 C CA . PHE A 1 53 ? 12.453 1.929 -1.130 1.00 0.00 53 PHE A CA 6
ATOM 9816 C C . PHE A 1 53 ? 13.402 2.349 -0.011 1.00 0.00 53 PHE A C 6
ATOM 9817 O O . PHE A 1 53 ? 14.621 2.313 -0.170 1.00 0.00 53 PHE A O 6
ATOM 9834 N N . GLY A 1 54 ? 12.831 2.748 1.122 1.00 0.00 54 GLY A N 6
ATOM 9835 C CA . GLY A 1 54 ? 13.640 3.170 2.251 1.00 0.00 54 GLY A CA 6
ATOM 9836 C C . GLY A 1 54 ? 14.659 2.124 2.657 1.00 0.00 54 GLY A C 6
ATOM 9837 O O . GLY A 1 54 ? 15.729 2.024 2.057 1.00 0.00 54 GLY A O 6
ATOM 9841 N N . ALA A 1 55 ? 14.328 1.344 3.681 1.00 0.00 55 ALA A N 6
ATOM 9842 C CA . ALA A 1 55 ? 15.222 0.301 4.166 1.00 0.00 55 ALA A CA 6
ATOM 9843 C C . ALA A 1 55 ? 14.835 -1.062 3.601 1.00 0.00 55 ALA A C 6
ATOM 9844 O O . ALA A 1 55 ? 14.857 -2.067 4.310 1.00 0.00 55 ALA A O 6
ATOM 9851 N N . ALA A 1 56 ? 14.480 -1.087 2.321 1.00 0.00 56 ALA A N 6
ATOM 9852 C CA . ALA A 1 56 ? 14.089 -2.326 1.660 1.00 0.00 56 ALA A CA 6
ATOM 9853 C C . ALA A 1 56 ? 15.311 -3.153 1.277 1.00 0.00 56 ALA A C 6
ATOM 9854 O O . ALA A 1 56 ? 16.403 -2.616 1.087 1.00 0.00 56 ALA A O 6
ATOM 9861 N N . THR A 1 57 ? 15.121 -4.464 1.165 1.00 0.00 57 THR A N 6
ATOM 9862 C CA . THR A 1 57 ? 16.208 -5.366 0.807 1.00 0.00 57 THR A CA 6
ATOM 9863 C C . THR A 1 57 ? 16.225 -5.638 -0.693 1.00 0.00 57 THR A C 6
ATOM 9864 O O . THR A 1 57 ? 15.307 -5.247 -1.414 1.00 0.00 57 THR A O 6
ATOM 9875 N N . GLU A 1 58 ? 17.274 -6.311 -1.157 1.00 0.00 58 GLU A N 6
ATOM 9876 C CA . GLU A 1 58 ? 17.408 -6.635 -2.572 1.00 0.00 58 GLU A CA 6
ATOM 9877 C C . GLU A 1 58 ? 16.369 -7.670 -2.994 1.00 0.00 58 GLU A C 6
ATOM 9878 O O . GLU A 1 58 ? 16.091 -7.837 -4.182 1.00 0.00 58 GLU A O 6
ATOM 9890 N N . SER A 1 59 ? 15.799 -8.362 -2.013 1.00 0.00 59 SER A N 6
ATOM 9891 C CA . SER A 1 59 ? 14.794 -9.384 -2.282 1.00 0.00 59 SER A CA 6
ATOM 9892 C C . SER A 1 59 ? 13.421 -8.754 -2.491 1.00 0.00 59 SER A C 6
ATOM 9893 O O . SER A 1 59 ? 12.538 -9.350 -3.108 1.00 0.00 59 SER A O 6
ATOM 9901 N N . VAL A 1 60 ? 13.248 -7.542 -1.972 1.00 0.00 60 VAL A N 6
ATOM 9902 C CA . VAL A 1 60 ? 11.983 -6.829 -2.101 1.00 0.00 60 VAL A CA 6
ATOM 9903 C C . VAL A 1 60 ? 11.956 -5.983 -3.369 1.00 0.00 60 VAL A C 6
ATOM 9904 O O . VAL A 1 60 ? 10.955 -5.949 -4.084 1.00 0.00 60 VAL A O 6
ATOM 9917 N N . ARG A 1 61 ? 13.064 -5.301 -3.642 1.00 0.00 61 ARG A N 6
ATOM 9918 C CA . ARG A 1 61 ? 13.167 -4.454 -4.825 1.00 0.00 61 ARG A CA 6
ATOM 9919 C C . ARG A 1 61 ? 13.162 -5.294 -6.098 1.00 0.00 61 ARG A C 6
ATOM 9920 O O . ARG A 1 61 ? 12.738 -4.831 -7.157 1.00 0.00 61 ARG A O 6
ATOM 9941 N N . ARG A 1 62 ? 13.634 -6.531 -5.986 1.00 0.00 62 ARG A N 6
ATOM 9942 C CA . ARG A 1 62 ? 13.685 -7.436 -7.129 1.00 0.00 62 ARG A CA 6
ATOM 9943 C C . ARG A 1 62 ? 12.387 -8.227 -7.254 1.00 0.00 62 ARG A C 6
ATOM 9944 O O . ARG A 1 62 ? 12.012 -8.658 -8.345 1.00 0.00 62 ARG A O 6
ATOM 9965 N N . LEU A 1 63 ? 11.704 -8.415 -6.130 1.00 0.00 63 LEU A N 6
ATOM 9966 C CA . LEU A 1 63 ? 10.447 -9.156 -6.113 1.00 0.00 63 LEU A CA 6
ATOM 9967 C C . LEU A 1 63 ? 9.259 -8.216 -6.296 1.00 0.00 63 LEU A C 6
ATOM 9968 O O . LEU A 1 63 ? 8.167 -8.645 -6.671 1.00 0.00 63 LEU A O 6
ATOM 9984 N N . LEU A 1 64 ? 9.480 -6.933 -6.032 1.00 0.00 64 LEU A N 6
ATOM 9985 C CA . LEU A 1 64 ? 8.429 -5.931 -6.170 1.00 0.00 64 LEU A CA 6
ATOM 9986 C C . LEU A 1 64 ? 8.959 -4.677 -6.856 1.00 0.00 64 LEU A C 6
ATOM 9987 O O . LEU A 1 64 ? 10.118 -4.302 -6.678 1.00 0.00 64 LEU A O 6
ATOM 10003 N N . ARG A 1 65 ? 8.102 -4.030 -7.639 1.00 0.00 65 ARG A N 6
ATOM 10004 C CA . ARG A 1 65 ? 8.484 -2.817 -8.351 1.00 0.00 65 ARG A CA 6
ATOM 10005 C C . ARG A 1 65 ? 7.772 -1.598 -7.770 1.00 0.00 65 ARG A C 6
ATOM 10006 O O . ARG A 1 65 ? 6.626 -1.688 -7.328 1.00 0.00 65 ARG A O 6
ATOM 10027 N N . LEU A 1 66 ? 8.459 -0.461 -7.774 1.00 0.00 66 LEU A N 6
ATOM 10028 C CA . LEU A 1 66 ? 7.893 0.776 -7.247 1.00 0.00 66 LEU A CA 6
ATOM 10029 C C . LEU A 1 66 ? 8.297 1.969 -8.106 1.00 0.00 66 LEU A C 6
ATOM 10030 O O . LEU A 1 66 ? 9.483 2.241 -8.291 1.00 0.00 66 LEU A O 6
ATOM 10046 N N . ASP A 1 67 ? 7.303 2.679 -8.628 1.00 0.00 67 ASP A N 6
ATOM 10047 C CA . ASP A 1 67 ? 7.554 3.846 -9.466 1.00 0.00 67 ASP A CA 6
ATOM 10048 C C . ASP A 1 67 ? 7.537 5.126 -8.635 1.00 0.00 67 ASP A C 6
ATOM 10049 O O . ASP A 1 67 ? 6.508 5.498 -8.073 1.00 0.00 67 ASP A O 6
ATOM 10058 N N . GLU A 1 68 ? 8.685 5.793 -8.561 1.00 0.00 68 GLU A N 6
ATOM 10059 C CA . GLU A 1 68 ? 8.801 7.029 -7.797 1.00 0.00 68 GLU A CA 6
ATOM 10060 C C . GLU A 1 68 ? 7.988 8.147 -8.444 1.00 0.00 68 GLU A C 6
ATOM 10061 O O . GLU A 1 68 ? 7.301 8.907 -7.760 1.00 0.00 68 GLU A O 6
ATOM 10073 N N . THR A 1 69 ? 8.072 8.243 -9.767 1.00 0.00 69 THR A N 6
ATOM 10074 C CA . THR A 1 69 ? 7.346 9.268 -10.507 1.00 0.00 69 THR A CA 6
ATOM 10075 C C . THR A 1 69 ? 5.851 9.198 -10.220 1.00 0.00 69 THR A C 6
ATOM 10076 O O . THR A 1 69 ? 5.273 10.128 -9.657 1.00 0.00 69 THR A O 6
ATOM 10087 N N . SER A 1 70 ? 5.229 8.090 -10.609 1.00 0.00 70 SER A N 6
ATOM 10088 C CA . SER A 1 70 ? 3.799 7.900 -10.396 1.00 0.00 70 SER A CA 6
ATOM 10089 C C . SER A 1 70 ? 3.503 7.600 -8.930 1.00 0.00 70 SER A C 6
ATOM 10090 O O . SER A 1 70 ? 2.565 8.145 -8.350 1.00 0.00 70 SER A O 6
ATOM 10098 N N . GLY A 1 71 ? 4.313 6.728 -8.336 1.00 0.00 71 GLY A N 6
ATOM 10099 C CA . GLY A 1 71 ? 4.122 6.369 -6.942 1.00 0.00 71 GLY A CA 6
ATOM 10100 C C . GLY A 1 71 ? 3.272 5.125 -6.775 1.00 0.00 71 GLY A C 6
ATOM 10101 O O . GLY A 1 71 ? 2.560 4.981 -5.781 1.00 0.00 71 GLY A O 6
ATOM 10105 N N . TRP A 1 72 ? 3.346 4.225 -7.749 1.00 0.00 72 TRP A N 6
ATOM 10106 C CA . TRP A 1 72 ? 2.575 2.988 -7.705 1.00 0.00 72 TRP A CA 6
ATOM 10107 C C . TRP A 1 72 ? 3.443 1.823 -7.241 1.00 0.00 72 TRP A C 6
ATOM 10108 O O . TRP A 1 72 ? 4.652 1.804 -7.476 1.00 0.00 72 TRP A O 6
ATOM 10129 N N . LEU A 1 73 ? 2.819 0.853 -6.582 1.00 0.00 73 LEU A N 6
ATOM 10130 C CA . LEU A 1 73 ? 3.535 -0.317 -6.084 1.00 0.00 73 LEU A CA 6
ATOM 10131 C C . LEU A 1 73 ? 2.875 -1.605 -6.568 1.00 0.00 73 LEU A C 6
ATOM 10132 O O . LEU A 1 73 ? 1.729 -1.894 -6.226 1.00 0.00 73 LEU A O 6
ATOM 10148 N N . SER A 1 74 ? 3.609 -2.376 -7.364 1.00 0.00 74 SER A N 6
ATOM 10149 C CA . SER A 1 74 ? 3.095 -3.633 -7.896 1.00 0.00 74 SER A CA 6
ATOM 10150 C C . SER A 1 74 ? 4.173 -4.713 -7.874 1.00 0.00 74 SER A C 6
ATOM 10151 O O . SER A 1 74 ? 5.354 -4.424 -7.679 1.00 0.00 74 SER A O 6
ATOM 10159 N N . VAL A 1 75 ? 3.757 -5.959 -8.077 1.00 0.00 75 VAL A N 6
ATOM 10160 C CA . VAL A 1 75 ? 4.686 -7.083 -8.082 1.00 0.00 75 VAL A CA 6
ATOM 10161 C C . VAL A 1 75 ? 5.581 -7.051 -9.316 1.00 0.00 75 VAL A C 6
ATOM 10162 O O . VAL A 1 75 ? 5.147 -6.660 -10.400 1.00 0.00 75 VAL A O 6
ATOM 10175 N N . LEU A 1 76 ? 6.831 -7.466 -9.144 1.00 0.00 76 LEU A N 6
ATOM 10176 C CA . LEU A 1 76 ? 7.788 -7.485 -10.244 1.00 0.00 76 LEU A CA 6
ATOM 10177 C C . LEU A 1 76 ? 8.051 -8.913 -10.712 1.00 0.00 76 LEU A C 6
ATOM 10178 O O . LEU A 1 76 ? 8.137 -9.178 -11.912 1.00 0.00 76 LEU A O 6
ATOM 10194 N N . HIS A 1 77 ? 8.175 -9.830 -9.758 1.00 0.00 77 HIS A N 6
ATOM 10195 C CA . HIS A 1 77 ? 8.424 -11.232 -10.073 1.00 0.00 77 HIS A CA 6
ATOM 10196 C C . HIS A 1 77 ? 7.436 -12.137 -9.343 1.00 0.00 77 HIS A C 6
ATOM 10197 O O . HIS A 1 77 ? 6.844 -11.743 -8.338 1.00 0.00 77 HIS A O 6
ATOM 10212 N N . ARG A 1 78 ? 7.263 -13.351 -9.856 1.00 0.00 78 ARG A N 6
ATOM 10213 C CA . ARG A 1 78 ? 6.345 -14.311 -9.254 1.00 0.00 78 ARG A CA 6
ATOM 10214 C C . ARG A 1 78 ? 6.713 -14.575 -7.797 1.00 0.00 78 ARG A C 6
ATOM 10215 O O . ARG A 1 78 ? 7.891 -14.686 -7.454 1.00 0.00 78 ARG A O 6
ATOM 10236 N N . ILE A 1 79 ? 5.699 -14.673 -6.944 1.00 0.00 79 ILE A N 6
ATOM 10237 C CA . ILE A 1 79 ? 5.916 -14.924 -5.525 1.00 0.00 79 ILE A CA 6
ATOM 10238 C C . ILE A 1 79 ? 5.490 -16.338 -5.145 1.00 0.00 79 ILE A C 6
ATOM 10239 O O . ILE A 1 79 ? 4.441 -16.818 -5.576 1.00 0.00 79 ILE A O 6
ATOM 10255 N N . ASP A 1 80 ? 6.309 -17.000 -4.336 1.00 0.00 80 ASP A N 6
ATOM 10256 C CA . ASP A 1 80 ? 6.016 -18.359 -3.895 1.00 0.00 80 ASP A CA 6
ATOM 10257 C C . ASP A 1 80 ? 5.831 -18.412 -2.382 1.00 0.00 80 ASP A C 6
ATOM 10258 O O . ASP A 1 80 ? 6.799 -18.325 -1.625 1.00 0.00 80 ASP A O 6
ATOM 10267 N N . ARG A 1 81 ? 4.583 -18.553 -1.947 1.00 0.00 81 ARG A N 6
ATOM 10268 C CA . ARG A 1 81 ? 4.272 -18.614 -0.524 1.00 0.00 81 ARG A CA 6
ATOM 10269 C C . ARG A 1 81 ? 5.364 -19.358 0.240 1.00 0.00 81 ARG A C 6
ATOM 10270 O O . ARG A 1 81 ? 5.662 -19.033 1.388 1.00 0.00 81 ARG A O 6
ATOM 10291 N N . GLU A 1 82 ? 5.956 -20.358 -0.407 1.00 0.00 82 GLU A N 6
ATOM 10292 C CA . GLU A 1 82 ? 7.013 -21.148 0.212 1.00 0.00 82 GLU A CA 6
ATOM 10293 C C . GLU A 1 82 ? 8.267 -20.305 0.426 1.00 0.00 82 GLU A C 6
ATOM 10294 O O . GLU A 1 82 ? 8.869 -20.331 1.500 1.00 0.00 82 GLU A O 6
ATOM 10306 N N . GLU A 1 83 ? 8.656 -19.560 -0.604 1.00 0.00 83 GLU A N 6
ATOM 10307 C CA . GLU A 1 83 ? 9.839 -18.711 -0.528 1.00 0.00 83 GLU A CA 6
ATOM 10308 C C . GLU A 1 83 ? 9.616 -17.552 0.439 1.00 0.00 83 GLU A C 6
ATOM 10309 O O . GLU A 1 83 ? 10.558 -17.054 1.056 1.00 0.00 83 GLU A O 6
ATOM 10321 N N . VAL A 1 84 ? 8.363 -17.127 0.567 1.00 0.00 84 VAL A N 6
ATOM 10322 C CA . VAL A 1 84 ? 8.016 -16.028 1.459 1.00 0.00 84 VAL A CA 6
ATOM 10323 C C . VAL A 1 84 ? 6.605 -16.194 2.012 1.00 0.00 84 VAL A C 6
ATOM 10324 O O . VAL A 1 84 ? 5.647 -16.358 1.258 1.00 0.00 84 VAL A O 6
ATOM 10337 N N . ASN A 1 85 ? 6.485 -16.151 3.336 1.00 0.00 85 ASN A N 6
ATOM 10338 C CA . ASN A 1 85 ? 5.191 -16.297 3.991 1.00 0.00 85 ASN A CA 6
ATOM 10339 C C . ASN A 1 85 ? 4.570 -14.934 4.280 1.00 0.00 85 ASN A C 6
ATOM 10340 O O . ASN A 1 85 ? 3.348 -14.793 4.319 1.00 0.00 85 ASN A O 6
ATOM 10351 N N . GLN A 1 86 ? 5.421 -13.933 4.480 1.00 0.00 86 GLN A N 6
ATOM 10352 C CA . GLN A 1 86 ? 4.956 -12.581 4.765 1.00 0.00 86 GLN A CA 6
ATOM 10353 C C . GLN A 1 86 ? 6.061 -11.560 4.512 1.00 0.00 86 GLN A C 6
ATOM 10354 O O . GLN A 1 86 ? 7.033 -11.483 5.264 1.00 0.00 86 GLN A O 6
ATOM 10368 N N . LEU A 1 87 ? 5.905 -10.779 3.449 1.00 0.00 87 LEU A N 6
ATOM 10369 C CA . LEU A 1 87 ? 6.890 -9.762 3.096 1.00 0.00 87 LEU A CA 6
ATOM 10370 C C . LEU A 1 87 ? 6.822 -8.581 4.058 1.00 0.00 87 LEU A C 6
ATOM 10371 O O . LEU A 1 87 ? 5.791 -8.336 4.684 1.00 0.00 87 LEU A O 6
ATOM 10387 N N . ARG A 1 88 ? 7.927 -7.851 4.170 1.00 0.00 88 ARG A N 6
ATOM 10388 C CA . ARG A 1 88 ? 7.993 -6.695 5.056 1.00 0.00 88 ARG A CA 6
ATOM 10389 C C . ARG A 1 88 ? 9.136 -5.767 4.654 1.00 0.00 88 ARG A C 6
ATOM 10390 O O . ARG A 1 88 ? 10.302 -6.162 4.661 1.00 0.00 88 ARG A O 6
ATOM 10411 N N . PHE A 1 89 ? 8.793 -4.532 4.304 1.00 0.00 89 PHE A N 6
ATOM 10412 C CA . PHE A 1 89 ? 9.789 -3.548 3.897 1.00 0.00 89 PHE A CA 6
ATOM 10413 C C . PHE A 1 89 ? 9.352 -2.138 4.286 1.00 0.00 89 PHE A C 6
ATOM 10414 O O . PHE A 1 89 ? 8.320 -1.951 4.931 1.00 0.00 89 PHE A O 6
ATOM 10431 N N . THR A 1 90 ? 10.146 -1.148 3.890 1.00 0.00 90 THR A N 6
ATOM 10432 C CA . THR A 1 90 ? 9.843 0.244 4.197 1.00 0.00 90 THR A CA 6
ATOM 10433 C C . THR A 1 90 ? 9.979 1.123 2.959 1.00 0.00 90 THR A C 6
ATOM 10434 O O . THR A 1 90 ? 10.817 0.867 2.093 1.00 0.00 90 THR A O 6
ATOM 10445 N N . VAL A 1 91 ? 9.151 2.159 2.881 1.00 0.00 91 VAL A N 6
ATOM 10446 C CA . VAL A 1 91 ? 9.181 3.078 1.748 1.00 0.00 91 VAL A CA 6
ATOM 10447 C C . VAL A 1 91 ? 9.485 4.501 2.203 1.00 0.00 91 VAL A C 6
ATOM 10448 O O . VAL A 1 91 ? 9.164 4.886 3.327 1.00 0.00 91 VAL A O 6
ATOM 10461 N N . MET A 1 92 ? 10.105 5.278 1.321 1.00 0.00 92 MET A N 6
ATOM 10462 C CA . MET A 1 92 ? 10.451 6.660 1.632 1.00 0.00 92 MET A CA 6
ATOM 10463 C C . MET A 1 92 ? 9.841 7.615 0.611 1.00 0.00 92 MET A C 6
ATOM 10464 O O . MET A 1 92 ? 9.318 7.188 -0.417 1.00 0.00 92 MET A O 6
ATOM 10478 N N . ALA A 1 93 ? 9.913 8.910 0.902 1.00 0.00 93 ALA A N 6
ATOM 10479 C CA . ALA A 1 93 ? 9.369 9.925 0.009 1.00 0.00 93 ALA A CA 6
ATOM 10480 C C . ALA A 1 93 ? 10.128 11.241 0.146 1.00 0.00 93 ALA A C 6
ATOM 10481 O O . ALA A 1 93 ? 10.167 11.836 1.223 1.00 0.00 93 ALA A O 6
ATOM 10488 N N . ARG A 1 94 ? 10.731 11.688 -0.951 1.00 0.00 94 ARG A N 6
ATOM 10489 C CA . ARG A 1 94 ? 11.491 12.932 -0.952 1.00 0.00 94 ARG A CA 6
ATOM 10490 C C . ARG A 1 94 ? 10.620 14.100 -1.406 1.00 0.00 94 ARG A C 6
ATOM 10491 O O . ARG A 1 94 ? 9.541 13.903 -1.964 1.00 0.00 94 ARG A O 6
ATOM 10512 N N . ASP A 1 95 ? 11.098 15.316 -1.162 1.00 0.00 95 ASP A N 6
ATOM 10513 C CA . ASP A 1 95 ? 10.364 16.516 -1.546 1.00 0.00 95 ASP A CA 6
ATOM 10514 C C . ASP A 1 95 ? 11.293 17.537 -2.195 1.00 0.00 95 ASP A C 6
ATOM 10515 O O . ASP A 1 95 ? 12.481 17.276 -2.386 1.00 0.00 95 ASP A O 6
ATOM 10524 N N . ARG A 1 96 ? 10.744 18.700 -2.531 1.00 0.00 96 ARG A N 6
ATOM 10525 C CA . ARG A 1 96 ? 11.524 19.759 -3.160 1.00 0.00 96 ARG A CA 6
ATOM 10526 C C . ARG A 1 96 ? 12.338 20.525 -2.122 1.00 0.00 96 ARG A C 6
ATOM 10527 O O . ARG A 1 96 ? 12.055 21.685 -1.827 1.00 0.00 96 ARG A O 6
ATOM 10548 N N . GLY A 1 97 ? 13.353 19.866 -1.570 1.00 0.00 97 GLY A N 6
ATOM 10549 C CA . GLY A 1 97 ? 14.192 20.499 -0.570 1.00 0.00 97 GLY A CA 6
ATOM 10550 C C . GLY A 1 97 ? 15.512 19.778 -0.380 1.00 0.00 97 GLY A C 6
ATOM 10551 O O . GLY A 1 97 ? 15.702 18.675 -0.891 1.00 0.00 97 GLY A O 6
ATOM 10555 N N . GLN A 1 98 ? 16.426 20.404 0.354 1.00 0.00 98 GLN A N 6
ATOM 10556 C CA . GLN A 1 98 ? 17.736 19.816 0.607 1.00 0.00 98 GLN A CA 6
ATOM 10557 C C . GLN A 1 98 ? 18.247 20.199 1.992 1.00 0.00 98 GLN A C 6
ATOM 10558 O O . GLN A 1 98 ? 18.467 21.371 2.298 1.00 0.00 98 GLN A O 6
ATOM 10572 N N . PRO A 1 99 ? 18.440 19.188 2.853 1.00 0.00 99 PRO A N 6
ATOM 10573 C CA . PRO A 1 99 ? 18.181 17.789 2.501 1.00 0.00 99 PRO A CA 6
ATOM 10574 C C . PRO A 1 99 ? 16.693 17.497 2.340 1.00 0.00 99 PRO A C 6
ATOM 10575 O O . PRO A 1 99 ? 15.852 18.006 3.082 1.00 0.00 99 PRO A O 6
ATOM 10586 N N . PRO A 1 100 ? 16.357 16.658 1.349 1.00 0.00 100 PRO A N 6
ATOM 10587 C CA . PRO A 1 100 ? 14.968 16.280 1.069 1.00 0.00 100 PRO A CA 6
ATOM 10588 C C . PRO A 1 100 ? 14.381 15.386 2.156 1.00 0.00 100 PRO A C 6
ATOM 10589 O O . PRO A 1 100 ? 14.697 14.199 2.237 1.00 0.00 100 PRO A O 6
ATOM 10600 N N . LYS A 1 101 ? 13.523 15.964 2.990 1.00 0.00 101 LYS A N 6
ATOM 10601 C CA . LYS A 1 101 ? 12.889 15.221 4.072 1.00 0.00 101 LYS A CA 6
ATOM 10602 C C . LYS A 1 101 ? 12.301 13.910 3.560 1.00 0.00 101 LYS A C 6
ATOM 10603 O O . LYS A 1 101 ? 11.409 13.907 2.711 1.00 0.00 101 LYS A O 6
ATOM 10622 N N . THR A 1 102 ? 12.805 12.796 4.082 1.00 0.00 102 THR A N 6
ATOM 10623 C CA . THR A 1 102 ? 12.329 11.479 3.678 1.00 0.00 102 THR A CA 6
ATOM 10624 C C . THR A 1 102 ? 11.502 10.830 4.782 1.00 0.00 102 THR A C 6
ATOM 10625 O O . THR A 1 102 ? 12.019 10.517 5.855 1.00 0.00 102 THR A O 6
ATOM 10636 N N . ASP A 1 103 ? 10.217 10.630 4.512 1.00 0.00 103 ASP A N 6
ATOM 10637 C CA . ASP A 1 103 ? 9.318 10.016 5.483 1.00 0.00 103 ASP A CA 6
ATOM 10638 C C . ASP A 1 103 ? 9.199 8.515 5.240 1.00 0.00 103 ASP A C 6
ATOM 10639 O O . ASP A 1 103 ? 8.626 8.080 4.241 1.00 0.00 103 ASP A O 6
ATOM 10648 N N . LYS A 1 104 ? 9.746 7.727 6.159 1.00 0.00 104 LYS A N 6
ATOM 10649 C CA . LYS A 1 104 ? 9.701 6.274 6.046 1.00 0.00 104 LYS A CA 6
ATOM 10650 C C . LYS A 1 104 ? 8.299 5.748 6.335 1.00 0.00 104 LYS A C 6
ATOM 10651 O O . LYS A 1 104 ? 7.514 6.395 7.029 1.00 0.00 104 LYS A O 6
ATOM 10670 N N . ALA A 1 105 ? 7.991 4.571 5.800 1.00 0.00 105 ALA A N 6
ATOM 10671 C CA . ALA A 1 105 ? 6.685 3.958 6.003 1.00 0.00 105 ALA A CA 6
ATOM 10672 C C . ALA A 1 105 ? 6.752 2.447 5.811 1.00 0.00 105 ALA A C 6
ATOM 10673 O O . ALA A 1 105 ? 7.157 1.962 4.754 1.00 0.00 105 ALA A O 6
ATOM 10680 N N . THR A 1 106 ? 6.353 1.705 6.840 1.00 0.00 106 THR A N 6
ATOM 10681 C CA . THR A 1 106 ? 6.369 0.249 6.785 1.00 0.00 106 THR A CA 6
ATOM 10682 C C . THR A 1 106 ? 5.216 -0.283 5.941 1.00 0.00 106 THR A C 6
ATOM 10683 O O . THR A 1 106 ? 4.089 0.203 6.036 1.00 0.00 106 THR A O 6
ATOM 10694 N N . VAL A 1 107 ? 5.505 -1.284 5.116 1.00 0.00 107 VAL A N 6
ATOM 10695 C CA . VAL A 1 107 ? 4.491 -1.883 4.256 1.00 0.00 107 VAL A CA 6
ATOM 10696 C C . VAL A 1 107 ? 4.376 -3.383 4.506 1.00 0.00 107 VAL A C 6
ATOM 10697 O O . VAL A 1 107 ? 5.241 -4.159 4.099 1.00 0.00 107 VAL A O 6
ATOM 10710 N N . VAL A 1 108 ? 3.302 -3.785 5.177 1.00 0.00 108 VAL A N 6
ATOM 10711 C CA . VAL A 1 108 ? 3.071 -5.192 5.480 1.00 0.00 108 VAL A CA 6
ATOM 10712 C C . VAL A 1 108 ? 2.199 -5.848 4.415 1.00 0.00 108 VAL A C 6
ATOM 10713 O O . VAL A 1 108 ? 1.027 -5.504 4.259 1.00 0.00 108 VAL A O 6
ATOM 10726 N N . LEU A 1 109 ? 2.779 -6.794 3.684 1.00 0.00 109 LEU A N 6
ATOM 10727 C CA . LEU A 1 109 ? 2.054 -7.499 2.632 1.00 0.00 109 LEU A CA 6
ATOM 10728 C C . LEU A 1 109 ? 1.839 -8.962 3.007 1.00 0.00 109 LEU A C 6
ATOM 10729 O O . LEU A 1 109 ? 2.778 -9.758 3.006 1.00 0.00 109 LEU A O 6
ATOM 10745 N N . ASN A 1 110 ? 0.596 -9.310 3.325 1.00 0.00 110 ASN A N 6
ATOM 10746 C CA . ASN A 1 110 ? 0.258 -10.678 3.699 1.00 0.00 110 ASN A CA 6
ATOM 10747 C C . ASN A 1 110 ? 0.186 -11.577 2.469 1.00 0.00 110 ASN A C 6
ATOM 10748 O O . ASN A 1 110 ? -0.457 -11.236 1.475 1.00 0.00 110 ASN A O 6
ATOM 10759 N N . ILE A 1 111 ? 0.848 -12.727 2.543 1.00 0.00 111 ILE A N 6
ATOM 10760 C CA . ILE A 1 111 ? 0.858 -13.675 1.437 1.00 0.00 111 ILE A CA 6
ATOM 10761 C C . ILE A 1 111 ? -0.373 -14.575 1.474 1.00 0.00 111 ILE A C 6
ATOM 10762 O O . ILE A 1 111 ? -0.328 -15.686 2.003 1.00 0.00 111 ILE A O 6
ATOM 10778 N N . LYS A 1 112 ? -1.472 -14.090 0.906 1.00 0.00 112 LYS A N 6
ATOM 10779 C CA . LYS A 1 112 ? -2.715 -14.850 0.871 1.00 0.00 112 LYS A CA 6
ATOM 10780 C C . LYS A 1 112 ? -2.601 -16.035 -0.084 1.00 0.00 112 LYS A C 6
ATOM 10781 O O . LYS A 1 112 ? -1.574 -16.221 -0.737 1.00 0.00 112 LYS A O 6
ATOM 10800 N N . ASP A 1 113 ? -3.662 -16.831 -0.160 1.00 0.00 113 ASP A N 6
ATOM 10801 C CA . ASP A 1 113 ? -3.682 -17.996 -1.037 1.00 0.00 113 ASP A CA 6
ATOM 10802 C C . ASP A 1 113 ? -4.831 -17.904 -2.037 1.00 0.00 113 ASP A C 6
ATOM 10803 O O . ASP A 1 113 ? -6.000 -17.926 -1.655 1.00 0.00 113 ASP A O 6
ATOM 10812 N N . GLU A 1 114 ? -4.488 -17.802 -3.317 1.00 0.00 114 GLU A N 6
ATOM 10813 C CA . GLU A 1 114 ? -5.492 -17.705 -4.370 1.00 0.00 114 GLU A CA 6
ATOM 10814 C C . GLU A 1 114 ? -5.797 -19.079 -4.959 1.00 0.00 114 GLU A C 6
ATOM 10815 O O . GLU A 1 114 ? -6.946 -19.394 -5.265 1.00 0.00 114 GLU A O 6
ATOM 10827 N N . ASN A 1 115 ? -4.759 -19.894 -5.114 1.00 0.00 115 ASN A N 6
ATOM 10828 C CA . ASN A 1 115 ? -4.915 -21.235 -5.666 1.00 0.00 115 ASN A CA 6
ATOM 10829 C C . ASN A 1 115 ? -6.183 -21.897 -5.137 1.00 0.00 115 ASN A C 6
ATOM 10830 O O . ASN A 1 115 ? -6.913 -22.549 -5.884 1.00 0.00 115 ASN A O 6
ATOM 10841 N N . ASP A 1 116 ? -6.440 -21.724 -3.845 1.00 0.00 116 ASP A N 6
ATOM 10842 C CA . ASP A 1 116 ? -7.621 -22.303 -3.216 1.00 0.00 116 ASP A CA 6
ATOM 10843 C C . ASP A 1 116 ? -8.843 -22.158 -4.118 1.00 0.00 116 ASP A C 6
ATOM 10844 O O . ASP A 1 116 ? -8.995 -21.158 -4.817 1.00 0.00 116 ASP A O 6
ATOM 10853 N N . ASN A 1 117 ? -9.710 -23.165 -4.096 1.00 0.00 117 ASN A N 6
ATOM 10854 C CA . ASN A 1 117 ? -10.918 -23.151 -4.913 1.00 0.00 117 ASN A CA 6
ATOM 10855 C C . ASN A 1 117 ? -12.159 -22.962 -4.046 1.00 0.00 117 ASN A C 6
ATOM 10856 O O . ASN A 1 117 ? -12.659 -23.911 -3.443 1.00 0.00 117 ASN A O 6
ATOM 10867 N N . VAL A 1 118 ? -12.652 -21.729 -3.989 1.00 0.00 118 VAL A N 6
ATOM 10868 C CA . VAL A 1 118 ? -13.836 -21.414 -3.197 1.00 0.00 118 VAL A CA 6
ATOM 10869 C C . VAL A 1 118 ? -14.917 -20.771 -4.058 1.00 0.00 118 VAL A C 6
ATOM 10870 O O . VAL A 1 118 ? -14.638 -20.009 -4.983 1.00 0.00 118 VAL A O 6
ATOM 10883 N N . PRO A 1 119 ? -16.184 -21.084 -3.747 1.00 0.00 119 PRO A N 6
ATOM 10884 C CA . PRO A 1 119 ? -17.335 -20.547 -4.480 1.00 0.00 119 PRO A CA 6
ATOM 10885 C C . PRO A 1 119 ? -17.538 -19.056 -4.228 1.00 0.00 119 PRO A C 6
ATOM 10886 O O . PRO A 1 119 ? -16.782 -18.224 -4.729 1.00 0.00 119 PRO A O 6
ATOM 10897 N N . GLY A 1 1 ? 11.443 12.029 17.759 1.00 0.00 1 GLY A N 7
ATOM 10898 C CA . GLY A 1 1 ? 12.209 10.805 17.619 1.00 0.00 1 GLY A CA 7
ATOM 10899 C C . GLY A 1 1 ? 13.703 11.058 17.571 1.00 0.00 1 GLY A C 7
ATOM 10900 O O . GLY A 1 1 ? 14.456 10.520 18.382 1.00 0.00 1 GLY A O 7
ATOM 10904 N N . SER A 1 2 ? 14.132 11.878 16.617 1.00 0.00 2 SER A N 7
ATOM 10905 C CA . SER A 1 2 ? 15.547 12.197 16.464 1.00 0.00 2 SER A CA 7
ATOM 10906 C C . SER A 1 2 ? 15.843 13.607 16.963 1.00 0.00 2 SER A C 7
ATOM 10907 O O . SER A 1 2 ? 16.635 13.797 17.886 1.00 0.00 2 SER A O 7
ATOM 10915 N N . SER A 1 3 ? 15.201 14.594 16.346 1.00 0.00 3 SER A N 7
ATOM 10916 C CA . SER A 1 3 ? 15.398 15.989 16.724 1.00 0.00 3 SER A CA 7
ATOM 10917 C C . SER A 1 3 ? 14.607 16.326 17.984 1.00 0.00 3 SER A C 7
ATOM 10918 O O . SER A 1 3 ? 13.537 15.770 18.227 1.00 0.00 3 SER A O 7
ATOM 10926 N N . GLY A 1 4 ? 15.144 17.243 18.784 1.00 0.00 4 GLY A N 7
ATOM 10927 C CA . GLY A 1 4 ? 14.476 17.640 20.010 1.00 0.00 4 GLY A CA 7
ATOM 10928 C C . GLY A 1 4 ? 13.003 17.928 19.801 1.00 0.00 4 GLY A C 7
ATOM 10929 O O . GLY A 1 4 ? 12.151 17.089 20.092 1.00 0.00 4 GLY A O 7
ATOM 10933 N N . SER A 1 5 ? 12.701 19.120 19.296 1.00 0.00 5 SER A N 7
ATOM 10934 C CA . SER A 1 5 ? 11.320 19.520 19.053 1.00 0.00 5 SER A CA 7
ATOM 10935 C C . SER A 1 5 ? 10.634 18.550 18.096 1.00 0.00 5 SER A C 7
ATOM 10936 O O . SER A 1 5 ? 11.241 18.073 17.138 1.00 0.00 5 SER A O 7
ATOM 10944 N N . SER A 1 6 ? 9.364 18.263 18.364 1.00 0.00 6 SER A N 7
ATOM 10945 C CA . SER A 1 6 ? 8.595 17.347 17.530 1.00 0.00 6 SER A CA 7
ATOM 10946 C C . SER A 1 6 ? 7.340 18.026 16.991 1.00 0.00 6 SER A C 7
ATOM 10947 O O . SER A 1 6 ? 6.530 18.553 17.753 1.00 0.00 6 SER A O 7
ATOM 10955 N N . GLY A 1 7 ? 7.186 18.010 15.670 1.00 0.00 7 GLY A N 7
ATOM 10956 C CA . GLY A 1 7 ? 6.028 18.627 15.051 1.00 0.00 7 GLY A CA 7
ATOM 10957 C C . GLY A 1 7 ? 6.172 18.751 13.547 1.00 0.00 7 GLY A C 7
ATOM 10958 O O . GLY A 1 7 ? 7.125 19.355 13.056 1.00 0.00 7 GLY A O 7
ATOM 10962 N N . ASN A 1 8 ? 5.224 18.176 12.814 1.00 0.00 8 ASN A N 7
ATOM 10963 C CA . ASN A 1 8 ? 5.251 18.223 11.356 1.00 0.00 8 ASN A CA 7
ATOM 10964 C C . ASN A 1 8 ? 5.063 19.652 10.855 1.00 0.00 8 ASN A C 7
ATOM 10965 O O . ASN A 1 8 ? 4.168 20.366 11.306 1.00 0.00 8 ASN A O 7
ATOM 10976 N N . ASP A 1 9 ? 5.912 20.060 9.918 1.00 0.00 9 ASP A N 7
ATOM 10977 C CA . ASP A 1 9 ? 5.838 21.403 9.353 1.00 0.00 9 ASP A CA 7
ATOM 10978 C C . ASP A 1 9 ? 5.964 21.360 7.833 1.00 0.00 9 ASP A C 7
ATOM 10979 O O . ASP A 1 9 ? 7.068 21.319 7.293 1.00 0.00 9 ASP A O 7
ATOM 10988 N N . ASN A 1 10 ? 4.824 21.369 7.150 1.00 0.00 10 ASN A N 7
ATOM 10989 C CA . ASN A 1 10 ? 4.807 21.330 5.692 1.00 0.00 10 ASN A CA 7
ATOM 10990 C C . ASN A 1 10 ? 5.726 20.231 5.166 1.00 0.00 10 ASN A C 7
ATOM 10991 O O . ASN A 1 10 ? 6.383 20.397 4.139 1.00 0.00 10 ASN A O 7
ATOM 11002 N N . SER A 1 11 ? 5.767 19.110 5.879 1.00 0.00 11 SER A N 7
ATOM 11003 C CA . SER A 1 11 ? 6.608 17.985 5.487 1.00 0.00 11 SER A CA 7
ATOM 11004 C C . SER A 1 11 ? 5.766 16.857 4.897 1.00 0.00 11 SER A C 7
ATOM 11005 O O . SER A 1 11 ? 4.600 16.671 5.246 1.00 0.00 11 SER A O 7
ATOM 11013 N N . PRO A 1 12 ? 6.370 16.086 3.981 1.00 0.00 12 PRO A N 7
ATOM 11014 C CA . PRO A 1 12 ? 5.696 14.963 3.323 1.00 0.00 12 PRO A CA 7
ATOM 11015 C C . PRO A 1 12 ? 5.442 13.801 4.277 1.00 0.00 12 PRO A C 7
ATOM 11016 O O . PRO A 1 12 ? 6.338 13.376 5.006 1.00 0.00 12 PRO A O 7
ATOM 11027 N N . ARG A 1 13 ? 4.215 13.290 4.266 1.00 0.00 13 ARG A N 7
ATOM 11028 C CA . ARG A 1 13 ? 3.843 12.176 5.130 1.00 0.00 13 ARG A CA 7
ATOM 11029 C C . ARG A 1 13 ? 2.804 11.286 4.454 1.00 0.00 13 ARG A C 7
ATOM 11030 O O . ARG A 1 13 ? 1.937 11.769 3.726 1.00 0.00 13 ARG A O 7
ATOM 11051 N N . PHE A 1 14 ? 2.900 9.983 4.700 1.00 0.00 14 PHE A N 7
ATOM 11052 C CA . PHE A 1 14 ? 1.970 9.025 4.114 1.00 0.00 14 PHE A CA 7
ATOM 11053 C C . PHE A 1 14 ? 0.633 9.045 4.849 1.00 0.00 14 PHE A C 7
ATOM 11054 O O . PHE A 1 14 ? 0.549 9.492 5.992 1.00 0.00 14 PHE A O 7
ATOM 11071 N N . GLU A 1 15 ? -0.409 8.557 4.184 1.00 0.00 15 GLU A N 7
ATOM 11072 C CA . GLU A 1 15 ? -1.742 8.520 4.774 1.00 0.00 15 GLU A CA 7
ATOM 11073 C C . GLU A 1 15 ? -1.817 7.475 5.883 1.00 0.00 15 GLU A C 7
ATOM 11074 O O . GLU A 1 15 ? -2.406 7.713 6.938 1.00 0.00 15 GLU A O 7
ATOM 11086 N N . LYS A 1 16 ? -1.217 6.315 5.638 1.00 0.00 16 LYS A N 7
ATOM 11087 C CA . LYS A 1 16 ? -1.213 5.233 6.614 1.00 0.00 16 LYS A CA 7
ATOM 11088 C C . LYS A 1 16 ? 0.205 4.930 7.086 1.00 0.00 16 LYS A C 7
ATOM 11089 O O . LYS A 1 16 ? 1.058 4.521 6.298 1.00 0.00 16 LYS A O 7
ATOM 11108 N N . SER A 1 17 ? 0.451 5.133 8.377 1.00 0.00 17 SER A N 7
ATOM 11109 C CA . SER A 1 17 ? 1.767 4.883 8.953 1.00 0.00 17 SER A CA 7
ATOM 11110 C C . SER A 1 17 ? 2.312 3.533 8.498 1.00 0.00 17 SER A C 7
ATOM 11111 O O . SER A 1 17 ? 3.501 3.396 8.210 1.00 0.00 17 SER A O 7
ATOM 11119 N N . VAL A 1 18 ? 1.433 2.538 8.434 1.00 0.00 18 VAL A N 7
ATOM 11120 C CA . VAL A 1 18 ? 1.825 1.198 8.013 1.00 0.00 18 VAL A CA 7
ATOM 11121 C C . VAL A 1 18 ? 0.883 0.662 6.941 1.00 0.00 18 VAL A C 7
ATOM 11122 O O . VAL A 1 18 ? -0.226 0.219 7.240 1.00 0.00 18 VAL A O 7
ATOM 11135 N N . TYR A 1 19 ? 1.333 0.704 5.692 1.00 0.00 19 TYR A N 7
ATOM 11136 C CA . TYR A 1 19 ? 0.529 0.224 4.574 1.00 0.00 19 TYR A CA 7
ATOM 11137 C C . TYR A 1 19 ? 0.384 -1.294 4.619 1.00 0.00 19 TYR A C 7
ATOM 11138 O O . TYR A 1 19 ? 1.305 -2.027 4.259 1.00 0.00 19 TYR A O 7
ATOM 11156 N N . GLU A 1 20 ? -0.779 -1.758 5.064 1.00 0.00 20 GLU A N 7
ATOM 11157 C CA . GLU A 1 20 ? -1.045 -3.189 5.157 1.00 0.00 20 GLU A CA 7
ATOM 11158 C C . GLU A 1 20 ? -1.988 -3.640 4.045 1.00 0.00 20 GLU A C 7
ATOM 11159 O O . GLU A 1 20 ? -3.168 -3.291 4.037 1.00 0.00 20 GLU A O 7
ATOM 11171 N N . ALA A 1 21 ? -1.457 -4.418 3.107 1.00 0.00 21 ALA A N 7
ATOM 11172 C CA . ALA A 1 21 ? -2.249 -4.918 1.991 1.00 0.00 21 ALA A CA 7
ATOM 11173 C C . ALA A 1 21 ? -2.104 -6.429 1.849 1.00 0.00 21 ALA A C 7
ATOM 11174 O O . ALA A 1 21 ? -1.231 -7.040 2.467 1.00 0.00 21 ALA A O 7
ATOM 11181 N N . ASP A 1 22 ? -2.963 -7.027 1.031 1.00 0.00 22 ASP A N 7
ATOM 11182 C CA . ASP A 1 22 ? -2.930 -8.468 0.807 1.00 0.00 22 ASP A CA 7
ATOM 11183 C C . ASP A 1 22 ? -2.380 -8.790 -0.578 1.00 0.00 22 ASP A C 7
ATOM 11184 O O . ASP A 1 22 ? -2.970 -8.418 -1.594 1.00 0.00 22 ASP A O 7
ATOM 11193 N N . LEU A 1 23 ? -1.247 -9.482 -0.613 1.00 0.00 23 LEU A N 7
ATOM 11194 C CA . LEU A 1 23 ? -0.616 -9.854 -1.875 1.00 0.00 23 LEU A CA 7
ATOM 11195 C C . LEU A 1 23 ? -0.727 -11.356 -2.118 1.00 0.00 23 LEU A C 7
ATOM 11196 O O . LEU A 1 23 ? -0.356 -12.162 -1.265 1.00 0.00 23 LEU A O 7
ATOM 11212 N N . ALA A 1 24 ? -1.239 -11.725 -3.287 1.00 0.00 24 ALA A N 7
ATOM 11213 C CA . ALA A 1 24 ? -1.395 -13.129 -3.644 1.00 0.00 24 ALA A CA 7
ATOM 11214 C C . ALA A 1 24 ? -0.053 -13.756 -4.008 1.00 0.00 24 ALA A C 7
ATOM 11215 O O . ALA A 1 24 ? 0.558 -13.394 -5.013 1.00 0.00 24 ALA A O 7
ATOM 11222 N N . GLU A 1 25 ? 0.399 -14.695 -3.184 1.00 0.00 25 GLU A N 7
ATOM 11223 C CA . GLU A 1 25 ? 1.670 -15.370 -3.420 1.00 0.00 25 GLU A CA 7
ATOM 11224 C C . GLU A 1 25 ? 1.874 -15.642 -4.908 1.00 0.00 25 GLU A C 7
ATOM 11225 O O . GLU A 1 25 ? 2.977 -15.492 -5.431 1.00 0.00 25 GLU A O 7
ATOM 11237 N N . ASN A 1 26 ? 0.802 -16.044 -5.582 1.00 0.00 26 ASN A N 7
ATOM 11238 C CA . ASN A 1 26 ? 0.862 -16.338 -7.009 1.00 0.00 26 ASN A CA 7
ATOM 11239 C C . ASN A 1 26 ? 0.506 -15.105 -7.834 1.00 0.00 26 ASN A C 7
ATOM 11240 O O . ASN A 1 26 ? -0.296 -15.180 -8.766 1.00 0.00 26 ASN A O 7
ATOM 11251 N N . SER A 1 27 ? 1.108 -13.973 -7.486 1.00 0.00 27 SER A N 7
ATOM 11252 C CA . SER A 1 27 ? 0.852 -12.723 -8.192 1.00 0.00 27 SER A CA 7
ATOM 11253 C C . SER A 1 27 ? 1.790 -12.572 -9.386 1.00 0.00 27 SER A C 7
ATOM 11254 O O . SER A 1 27 ? 3.005 -12.461 -9.225 1.00 0.00 27 SER A O 7
ATOM 11262 N N . ALA A 1 28 ? 1.216 -12.568 -10.585 1.00 0.00 28 ALA A N 7
ATOM 11263 C CA . ALA A 1 28 ? 1.998 -12.429 -11.806 1.00 0.00 28 ALA A CA 7
ATOM 11264 C C . ALA A 1 28 ? 2.965 -11.253 -11.708 1.00 0.00 28 ALA A C 7
ATOM 11265 O O . ALA A 1 28 ? 2.806 -10.355 -10.881 1.00 0.00 28 ALA A O 7
ATOM 11272 N N . PRO A 1 29 ? 3.992 -11.257 -12.570 1.00 0.00 29 PRO A N 7
ATOM 11273 C CA . PRO A 1 29 ? 5.005 -10.197 -12.600 1.00 0.00 29 PRO A CA 7
ATOM 11274 C C . PRO A 1 29 ? 4.446 -8.876 -13.118 1.00 0.00 29 PRO A C 7
ATOM 11275 O O . PRO A 1 29 ? 4.627 -8.530 -14.285 1.00 0.00 29 PRO A O 7
ATOM 11286 N N . GLY A 1 30 ? 3.767 -8.141 -12.242 1.00 0.00 30 GLY A N 7
ATOM 11287 C CA . GLY A 1 30 ? 3.194 -6.866 -12.631 1.00 0.00 30 GLY A CA 7
ATOM 11288 C C . GLY A 1 30 ? 1.919 -6.549 -11.874 1.00 0.00 30 GLY A C 7
ATOM 11289 O O . GLY A 1 30 ? 1.463 -5.405 -11.861 1.00 0.00 30 GLY A O 7
ATOM 11293 N N . THR A 1 31 ? 1.339 -7.565 -11.243 1.00 0.00 31 THR A N 7
ATOM 11294 C CA . THR A 1 31 ? 0.108 -7.391 -10.483 1.00 0.00 31 THR A CA 7
ATOM 11295 C C . THR A 1 31 ? 0.202 -6.187 -9.553 1.00 0.00 31 THR A C 7
ATOM 11296 O O . THR A 1 31 ? 1.126 -6.065 -8.748 1.00 0.00 31 THR A O 7
ATOM 11307 N N . PRO A 1 32 ? -0.776 -5.276 -9.662 1.00 0.00 32 PRO A N 7
ATOM 11308 C CA . PRO A 1 32 ? -0.826 -4.065 -8.837 1.00 0.00 32 PRO A CA 7
ATOM 11309 C C . PRO A 1 32 ? -1.141 -4.372 -7.376 1.00 0.00 32 PRO A C 7
ATOM 11310 O O . PRO A 1 32 ? -2.080 -5.109 -7.076 1.00 0.00 32 PRO A O 7
ATOM 11321 N N . ILE A 1 33 ? -0.351 -3.801 -6.473 1.00 0.00 33 ILE A N 7
ATOM 11322 C CA . ILE A 1 33 ? -0.548 -4.013 -5.044 1.00 0.00 33 ILE A CA 7
ATOM 11323 C C . ILE A 1 33 ? -1.386 -2.896 -4.433 1.00 0.00 33 ILE A C 7
ATOM 11324 O O . ILE A 1 33 ? -2.552 -3.096 -4.090 1.00 0.00 33 ILE A O 7
ATOM 11340 N N . LEU A 1 34 ? -0.787 -1.718 -4.302 1.00 0.00 34 LEU A N 7
ATOM 11341 C CA . LEU A 1 34 ? -1.479 -0.566 -3.734 1.00 0.00 34 LEU A CA 7
ATOM 11342 C C . LEU A 1 34 ? -0.802 0.736 -4.151 1.00 0.00 34 LEU A C 7
ATOM 11343 O O . LEU A 1 34 ? 0.316 0.728 -4.666 1.00 0.00 34 LEU A O 7
ATOM 11359 N N . GLN A 1 35 ? -1.487 1.852 -3.923 1.00 0.00 35 GLN A N 7
ATOM 11360 C CA . GLN A 1 35 ? -0.951 3.162 -4.274 1.00 0.00 35 GLN A CA 7
ATOM 11361 C C . GLN A 1 35 ? -0.521 3.926 -3.027 1.00 0.00 35 GLN A C 7
ATOM 11362 O O . GLN A 1 35 ? -1.244 3.967 -2.031 1.00 0.00 35 GLN A O 7
ATOM 11376 N N . LEU A 1 36 ? 0.660 4.531 -3.088 1.00 0.00 36 LEU A N 7
ATOM 11377 C CA . LEU A 1 36 ? 1.188 5.295 -1.962 1.00 0.00 36 LEU A CA 7
ATOM 11378 C C . LEU A 1 36 ? 0.950 6.789 -2.159 1.00 0.00 36 LEU A C 7
ATOM 11379 O O . LEU A 1 36 ? 1.562 7.416 -3.023 1.00 0.00 36 LEU A O 7
ATOM 11395 N N . ARG A 1 37 ? 0.059 7.352 -1.349 1.00 0.00 37 ARG A N 7
ATOM 11396 C CA . ARG A 1 37 ? -0.259 8.773 -1.433 1.00 0.00 37 ARG A CA 7
ATOM 11397 C C . ARG A 1 37 ? 0.446 9.554 -0.328 1.00 0.00 37 ARG A C 7
ATOM 11398 O O . ARG A 1 37 ? 0.419 9.160 0.837 1.00 0.00 37 ARG A O 7
ATOM 11419 N N . ALA A 1 38 ? 1.075 10.663 -0.703 1.00 0.00 38 ALA A N 7
ATOM 11420 C CA . ALA A 1 38 ? 1.785 11.499 0.256 1.00 0.00 38 ALA A CA 7
ATOM 11421 C C . ALA A 1 38 ? 0.923 12.676 0.702 1.00 0.00 38 ALA A C 7
ATOM 11422 O O . ALA A 1 38 ? 1.417 13.791 0.869 1.00 0.00 38 ALA A O 7
ATOM 11429 N N . ALA A 1 39 ? -0.367 12.420 0.892 1.00 0.00 39 ALA A N 7
ATOM 11430 C CA . ALA A 1 39 ? -1.297 13.457 1.320 1.00 0.00 39 ALA A CA 7
ATOM 11431 C C . ALA A 1 39 ? -0.617 14.454 2.252 1.00 0.00 39 ALA A C 7
ATOM 11432 O O . ALA A 1 39 ? 0.096 14.065 3.178 1.00 0.00 39 ALA A O 7
ATOM 11439 N N . ASP A 1 40 ? -0.840 15.739 2.001 1.00 0.00 40 ASP A N 7
ATOM 11440 C CA . ASP A 1 40 ? -0.249 16.792 2.819 1.00 0.00 40 ASP A CA 7
ATOM 11441 C C . ASP A 1 40 ? -1.331 17.653 3.463 1.00 0.00 40 ASP A C 7
ATOM 11442 O O . ASP A 1 40 ? -1.048 18.479 4.331 1.00 0.00 40 ASP A O 7
ATOM 11451 N N . LEU A 1 41 ? -2.572 17.455 3.031 1.00 0.00 41 LEU A N 7
ATOM 11452 C CA . LEU A 1 41 ? -3.698 18.214 3.564 1.00 0.00 41 LEU A CA 7
ATOM 11453 C C . LEU A 1 41 ? -3.522 19.706 3.300 1.00 0.00 41 LEU A C 7
ATOM 11454 O O . LEU A 1 41 ? -4.071 20.542 4.018 1.00 0.00 41 LEU A O 7
ATOM 11470 N N . ASP A 1 42 ? -2.756 20.032 2.265 1.00 0.00 42 ASP A N 7
ATOM 11471 C CA . ASP A 1 42 ? -2.510 21.424 1.904 1.00 0.00 42 ASP A CA 7
ATOM 11472 C C . ASP A 1 42 ? -3.415 21.855 0.754 1.00 0.00 42 ASP A C 7
ATOM 11473 O O . ASP A 1 42 ? -3.150 22.851 0.081 1.00 0.00 42 ASP A O 7
ATOM 11482 N N . VAL A 1 43 ? -4.484 21.096 0.533 1.00 0.00 43 VAL A N 7
ATOM 11483 C CA . VAL A 1 43 ? -5.429 21.399 -0.536 1.00 0.00 43 VAL A CA 7
ATOM 11484 C C . VAL A 1 43 ? -4.734 22.092 -1.702 1.00 0.00 43 VAL A C 7
ATOM 11485 O O . VAL A 1 43 ? -5.259 23.049 -2.271 1.00 0.00 43 VAL A O 7
ATOM 11498 N N . GLY A 1 44 ? -3.550 21.602 -2.055 1.00 0.00 44 GLY A N 7
ATOM 11499 C CA . GLY A 1 44 ? -2.802 22.186 -3.153 1.00 0.00 44 GLY A CA 7
ATOM 11500 C C . GLY A 1 44 ? -1.853 21.197 -3.800 1.00 0.00 44 GLY A C 7
ATOM 11501 O O . GLY A 1 44 ? -2.034 20.818 -4.957 1.00 0.00 44 GLY A O 7
ATOM 11505 N N . VAL A 1 45 ? -0.838 20.777 -3.052 1.00 0.00 45 VAL A N 7
ATOM 11506 C CA . VAL A 1 45 ? 0.144 19.826 -3.559 1.00 0.00 45 VAL A CA 7
ATOM 11507 C C . VAL A 1 45 ? -0.527 18.535 -4.015 1.00 0.00 45 VAL A C 7
ATOM 11508 O O . VAL A 1 45 ? -1.222 17.879 -3.241 1.00 0.00 45 VAL A O 7
ATOM 11521 N N . ASN A 1 46 ? -0.312 18.176 -5.276 1.00 0.00 46 ASN A N 7
ATOM 11522 C CA . ASN A 1 46 ? -0.896 16.962 -5.836 1.00 0.00 46 ASN A CA 7
ATOM 11523 C C . ASN A 1 46 ? -0.055 15.740 -5.479 1.00 0.00 46 ASN A C 7
ATOM 11524 O O . ASN A 1 46 ? 0.181 14.870 -6.316 1.00 0.00 46 ASN A O 7
ATOM 11535 N N . GLY A 1 47 ? 0.394 15.681 -4.229 1.00 0.00 47 GLY A N 7
ATOM 11536 C CA . GLY A 1 47 ? 1.203 14.562 -3.783 1.00 0.00 47 GLY A CA 7
ATOM 11537 C C . GLY A 1 47 ? 2.376 14.292 -4.703 1.00 0.00 47 GLY A C 7
ATOM 11538 O O . GLY A 1 47 ? 2.513 13.192 -5.238 1.00 0.00 47 GLY A O 7
ATOM 11542 N N . GLN A 1 48 ? 3.225 15.298 -4.888 1.00 0.00 48 GLN A N 7
ATOM 11543 C CA . GLN A 1 48 ? 4.391 15.163 -5.753 1.00 0.00 48 GLN A CA 7
ATOM 11544 C C . GLN A 1 48 ? 5.629 14.790 -4.943 1.00 0.00 48 GLN A C 7
ATOM 11545 O O . GLN A 1 48 ? 6.508 15.622 -4.717 1.00 0.00 48 GLN A O 7
ATOM 11559 N N . ILE A 1 49 ? 5.690 13.536 -4.509 1.00 0.00 49 ILE A N 7
ATOM 11560 C CA . ILE A 1 49 ? 6.820 13.054 -3.725 1.00 0.00 49 ILE A CA 7
ATOM 11561 C C . ILE A 1 49 ? 7.438 11.812 -4.358 1.00 0.00 49 ILE A C 7
ATOM 11562 O O . ILE A 1 49 ? 6.752 11.034 -5.019 1.00 0.00 49 ILE A O 7
ATOM 11578 N N . GLU A 1 50 ? 8.739 11.633 -4.149 1.00 0.00 50 GLU A N 7
ATOM 11579 C CA . GLU A 1 50 ? 9.449 10.485 -4.699 1.00 0.00 50 GLU A CA 7
ATOM 11580 C C . GLU A 1 50 ? 9.334 9.278 -3.772 1.00 0.00 50 GLU A C 7
ATOM 11581 O O . GLU A 1 50 ? 10.011 9.202 -2.747 1.00 0.00 50 GLU A O 7
ATOM 11593 N N . TYR A 1 51 ? 8.471 8.338 -4.140 1.00 0.00 51 TYR A N 7
ATOM 11594 C CA . TYR A 1 51 ? 8.263 7.136 -3.341 1.00 0.00 51 TYR A CA 7
ATOM 11595 C C . TYR A 1 51 ? 9.305 6.073 -3.675 1.00 0.00 51 TYR A C 7
ATOM 11596 O O . TYR A 1 51 ? 9.053 5.168 -4.471 1.00 0.00 51 TYR A O 7
ATOM 11614 N N . VAL A 1 52 ? 10.477 6.188 -3.059 1.00 0.00 52 VAL A N 7
ATOM 11615 C CA . VAL A 1 52 ? 11.559 5.237 -3.288 1.00 0.00 52 VAL A CA 7
ATOM 11616 C C . VAL A 1 52 ? 11.612 4.190 -2.182 1.00 0.00 52 VAL A C 7
ATOM 11617 O O . VAL A 1 52 ? 10.969 4.335 -1.143 1.00 0.00 52 VAL A O 7
ATOM 11630 N N . PHE A 1 53 ? 12.385 3.133 -2.412 1.00 0.00 53 PHE A N 7
ATOM 11631 C CA . PHE A 1 53 ? 12.523 2.060 -1.435 1.00 0.00 53 PHE A CA 7
ATOM 11632 C C . PHE A 1 53 ? 13.472 2.466 -0.311 1.00 0.00 53 PHE A C 7
ATOM 11633 O O . PHE A 1 53 ? 14.662 2.681 -0.536 1.00 0.00 53 PHE A O 7
ATOM 11650 N N . GLY A 1 54 ? 12.934 2.570 0.901 1.00 0.00 54 GLY A N 7
ATOM 11651 C CA . GLY A 1 54 ? 13.745 2.950 2.042 1.00 0.00 54 GLY A CA 7
ATOM 11652 C C . GLY A 1 54 ? 14.692 1.848 2.474 1.00 0.00 54 GLY A C 7
ATOM 11653 O O . GLY A 1 54 ? 15.854 1.826 2.071 1.00 0.00 54 GLY A O 7
ATOM 11657 N N . ALA A 1 55 ? 14.194 0.932 3.298 1.00 0.00 55 ALA A N 7
ATOM 11658 C CA . ALA A 1 55 ? 15.003 -0.178 3.785 1.00 0.00 55 ALA A CA 7
ATOM 11659 C C . ALA A 1 55 ? 14.469 -1.512 3.275 1.00 0.00 55 ALA A C 7
ATOM 11660 O O . ALA A 1 55 ? 14.294 -2.456 4.044 1.00 0.00 55 ALA A O 7
ATOM 11667 N N . ALA A 1 56 ? 14.213 -1.582 1.973 1.00 0.00 56 ALA A N 7
ATOM 11668 C CA . ALA A 1 56 ? 13.700 -2.801 1.359 1.00 0.00 56 ALA A CA 7
ATOM 11669 C C . ALA A 1 56 ? 14.834 -3.762 1.017 1.00 0.00 56 ALA A C 7
ATOM 11670 O O . ALA A 1 56 ? 15.892 -3.347 0.544 1.00 0.00 56 ALA A O 7
ATOM 11677 N N . THR A 1 57 ? 14.606 -5.049 1.259 1.00 0.00 57 THR A N 7
ATOM 11678 C CA . THR A 1 57 ? 15.608 -6.068 0.978 1.00 0.00 57 THR A CA 7
ATOM 11679 C C . THR A 1 57 ? 15.632 -6.423 -0.504 1.00 0.00 57 THR A C 7
ATOM 11680 O O . THR A 1 57 ? 14.786 -5.968 -1.273 1.00 0.00 57 THR A O 7
ATOM 11691 N N . GLU A 1 58 ? 16.605 -7.239 -0.898 1.00 0.00 58 GLU A N 7
ATOM 11692 C CA . GLU A 1 58 ? 16.737 -7.654 -2.289 1.00 0.00 58 GLU A CA 7
ATOM 11693 C C . GLU A 1 58 ? 15.604 -8.596 -2.685 1.00 0.00 58 GLU A C 7
ATOM 11694 O O . GLU A 1 58 ? 15.110 -8.551 -3.812 1.00 0.00 58 GLU A O 7
ATOM 11706 N N . SER A 1 59 ? 15.199 -9.451 -1.751 1.00 0.00 59 SER A N 7
ATOM 11707 C CA . SER A 1 59 ? 14.128 -10.408 -2.003 1.00 0.00 59 SER A CA 7
ATOM 11708 C C . SER A 1 59 ? 12.766 -9.721 -1.970 1.00 0.00 59 SER A C 7
ATOM 11709 O O . SER A 1 59 ? 11.734 -10.353 -2.191 1.00 0.00 59 SER A O 7
ATOM 11717 N N . VAL A 1 60 ? 12.773 -8.421 -1.691 1.00 0.00 60 VAL A N 7
ATOM 11718 C CA . VAL A 1 60 ? 11.540 -7.646 -1.629 1.00 0.00 60 VAL A CA 7
ATOM 11719 C C . VAL A 1 60 ? 11.411 -6.721 -2.834 1.00 0.00 60 VAL A C 7
ATOM 11720 O O . VAL A 1 60 ? 10.309 -6.477 -3.327 1.00 0.00 60 VAL A O 7
ATOM 11733 N N . ARG A 1 61 ? 12.544 -6.209 -3.304 1.00 0.00 61 ARG A N 7
ATOM 11734 C CA . ARG A 1 61 ? 12.558 -5.310 -4.451 1.00 0.00 61 ARG A CA 7
ATOM 11735 C C . ARG A 1 61 ? 12.556 -6.097 -5.759 1.00 0.00 61 ARG A C 7
ATOM 11736 O O . ARG A 1 61 ? 12.053 -5.625 -6.778 1.00 0.00 61 ARG A O 7
ATOM 11757 N N . ARG A 1 62 ? 13.123 -7.299 -5.721 1.00 0.00 62 ARG A N 7
ATOM 11758 C CA . ARG A 1 62 ? 13.189 -8.150 -6.902 1.00 0.00 62 ARG A CA 7
ATOM 11759 C C . ARG A 1 62 ? 11.822 -8.751 -7.216 1.00 0.00 62 ARG A C 7
ATOM 11760 O O . ARG A 1 62 ? 11.562 -9.175 -8.343 1.00 0.00 62 ARG A O 7
ATOM 11781 N N . LEU A 1 63 ? 10.952 -8.785 -6.213 1.00 0.00 63 LEU A N 7
ATOM 11782 C CA . LEU A 1 63 ? 9.611 -9.335 -6.380 1.00 0.00 63 LEU A CA 7
ATOM 11783 C C . LEU A 1 63 ? 8.565 -8.225 -6.395 1.00 0.00 63 LEU A C 7
ATOM 11784 O O . LEU A 1 63 ? 7.363 -8.491 -6.409 1.00 0.00 63 LEU A O 7
ATOM 11800 N N . LEU A 1 64 ? 9.031 -6.981 -6.392 1.00 0.00 64 LEU A N 7
ATOM 11801 C CA . LEU A 1 64 ? 8.136 -5.829 -6.407 1.00 0.00 64 LEU A CA 7
ATOM 11802 C C . LEU A 1 64 ? 8.811 -4.623 -7.053 1.00 0.00 64 LEU A C 7
ATOM 11803 O O . LEU A 1 64 ? 9.999 -4.380 -6.846 1.00 0.00 64 LEU A O 7
ATOM 11819 N N . ARG A 1 65 ? 8.043 -3.870 -7.834 1.00 0.00 65 ARG A N 7
ATOM 11820 C CA . ARG A 1 65 ? 8.567 -2.689 -8.509 1.00 0.00 65 ARG A CA 7
ATOM 11821 C C . ARG A 1 65 ? 7.815 -1.435 -8.073 1.00 0.00 65 ARG A C 7
ATOM 11822 O O . ARG A 1 65 ? 6.671 -1.213 -8.474 1.00 0.00 65 ARG A O 7
ATOM 11843 N N . LEU A 1 66 ? 8.463 -0.619 -7.249 1.00 0.00 66 LEU A N 7
ATOM 11844 C CA . LEU A 1 66 ? 7.856 0.613 -6.757 1.00 0.00 66 LEU A CA 7
ATOM 11845 C C . LEU A 1 66 ? 8.151 1.778 -7.696 1.00 0.00 66 LEU A C 7
ATOM 11846 O O . LEU A 1 66 ? 9.203 1.823 -8.334 1.00 0.00 66 LEU A O 7
ATOM 11862 N N . ASP A 1 67 ? 7.218 2.720 -7.773 1.00 0.00 67 ASP A N 7
ATOM 11863 C CA . ASP A 1 67 ? 7.379 3.888 -8.631 1.00 0.00 67 ASP A CA 7
ATOM 11864 C C . ASP A 1 67 ? 7.549 5.155 -7.798 1.00 0.00 67 ASP A C 7
ATOM 11865 O O . ASP A 1 67 ? 6.991 5.271 -6.707 1.00 0.00 67 ASP A O 7
ATOM 11874 N N . GLU A 1 68 ? 8.324 6.101 -8.319 1.00 0.00 68 GLU A N 7
ATOM 11875 C CA . GLU A 1 68 ? 8.568 7.358 -7.622 1.00 0.00 68 GLU A CA 7
ATOM 11876 C C . GLU A 1 68 ? 7.926 8.526 -8.365 1.00 0.00 68 GLU A C 7
ATOM 11877 O O . GLU A 1 68 ? 7.556 9.534 -7.762 1.00 0.00 68 GLU A O 7
ATOM 11889 N N . THR A 1 69 ? 7.798 8.384 -9.681 1.00 0.00 69 THR A N 7
ATOM 11890 C CA . THR A 1 69 ? 7.203 9.426 -10.508 1.00 0.00 69 THR A CA 7
ATOM 11891 C C . THR A 1 69 ? 5.692 9.483 -10.318 1.00 0.00 69 THR A C 7
ATOM 11892 O O . THR A 1 69 ? 5.073 10.532 -10.499 1.00 0.00 69 THR A O 7
ATOM 11903 N N . SER A 1 70 ? 5.103 8.350 -9.952 1.00 0.00 70 SER A N 7
ATOM 11904 C CA . SER A 1 70 ? 3.662 8.271 -9.740 1.00 0.00 70 SER A CA 7
ATOM 11905 C C . SER A 1 70 ? 3.346 7.885 -8.298 1.00 0.00 70 SER A C 7
ATOM 11906 O O . SER A 1 70 ? 2.483 8.485 -7.658 1.00 0.00 70 SER A O 7
ATOM 11914 N N . GLY A 1 71 ? 4.051 6.878 -7.793 1.00 0.00 71 GLY A N 7
ATOM 11915 C CA . GLY A 1 71 ? 3.831 6.428 -6.430 1.00 0.00 71 GLY A CA 7
ATOM 11916 C C . GLY A 1 71 ? 2.990 5.169 -6.364 1.00 0.00 71 GLY A C 7
ATOM 11917 O O . GLY A 1 71 ? 2.245 4.962 -5.405 1.00 0.00 71 GLY A O 7
ATOM 11921 N N . TRP A 1 72 ? 3.106 4.327 -7.384 1.00 0.00 72 TRP A N 7
ATOM 11922 C CA . TRP A 1 72 ? 2.348 3.083 -7.439 1.00 0.00 72 TRP A CA 7
ATOM 11923 C C . TRP A 1 72 ? 3.219 1.897 -7.038 1.00 0.00 72 TRP A C 7
ATOM 11924 O O . TRP A 1 72 ? 4.447 1.968 -7.098 1.00 0.00 72 TRP A O 7
ATOM 11945 N N . LEU A 1 73 ? 2.577 0.808 -6.629 1.00 0.00 73 LEU A N 7
ATOM 11946 C CA . LEU A 1 73 ? 3.294 -0.394 -6.218 1.00 0.00 73 LEU A CA 7
ATOM 11947 C C . LEU A 1 73 ? 2.696 -1.635 -6.875 1.00 0.00 73 LEU A C 7
ATOM 11948 O O . LEU A 1 73 ? 1.478 -1.805 -6.911 1.00 0.00 73 LEU A O 7
ATOM 11964 N N . SER A 1 74 ? 3.563 -2.500 -7.390 1.00 0.00 74 SER A N 7
ATOM 11965 C CA . SER A 1 74 ? 3.122 -3.725 -8.047 1.00 0.00 74 SER A CA 7
ATOM 11966 C C . SER A 1 74 ? 4.220 -4.784 -8.016 1.00 0.00 74 SER A C 7
ATOM 11967 O O . SER A 1 74 ? 5.363 -4.499 -7.659 1.00 0.00 74 SER A O 7
ATOM 11975 N N . VAL A 1 75 ? 3.864 -6.008 -8.393 1.00 0.00 75 VAL A N 7
ATOM 11976 C CA . VAL A 1 75 ? 4.817 -7.111 -8.410 1.00 0.00 75 VAL A CA 7
ATOM 11977 C C . VAL A 1 75 ? 5.743 -7.018 -9.618 1.00 0.00 75 VAL A C 7
ATOM 11978 O O . VAL A 1 75 ? 5.333 -6.588 -10.697 1.00 0.00 75 VAL A O 7
ATOM 11991 N N . LEU A 1 76 ? 6.994 -7.424 -9.430 1.00 0.00 76 LEU A N 7
ATOM 11992 C CA . LEU A 1 76 ? 7.980 -7.388 -10.505 1.00 0.00 76 LEU A CA 7
ATOM 11993 C C . LEU A 1 76 ? 8.300 -8.795 -10.998 1.00 0.00 76 LEU A C 7
ATOM 11994 O O . LEU A 1 76 ? 8.502 -9.014 -12.193 1.00 0.00 76 LEU A O 7
ATOM 12010 N N . HIS A 1 77 ? 8.342 -9.746 -10.070 1.00 0.00 77 HIS A N 7
ATOM 12011 C CA . HIS A 1 77 ? 8.635 -11.134 -10.411 1.00 0.00 77 HIS A CA 7
ATOM 12012 C C . HIS A 1 77 ? 7.763 -12.088 -9.601 1.00 0.00 77 HIS A C 7
ATOM 12013 O O . HIS A 1 77 ? 7.252 -11.728 -8.540 1.00 0.00 77 HIS A O 7
ATOM 12028 N N . ARG A 1 78 ? 7.595 -13.305 -10.109 1.00 0.00 78 ARG A N 7
ATOM 12029 C CA . ARG A 1 78 ? 6.783 -14.309 -9.433 1.00 0.00 78 ARG A CA 7
ATOM 12030 C C . ARG A 1 78 ? 7.184 -14.436 -7.966 1.00 0.00 78 ARG A C 7
ATOM 12031 O O . ARG A 1 78 ? 8.338 -14.201 -7.606 1.00 0.00 78 ARG A O 7
ATOM 12052 N N . ILE A 1 79 ? 6.224 -14.807 -7.126 1.00 0.00 79 ILE A N 7
ATOM 12053 C CA . ILE A 1 79 ? 6.477 -14.965 -5.699 1.00 0.00 79 ILE A CA 7
ATOM 12054 C C . ILE A 1 79 ? 5.960 -16.308 -5.194 1.00 0.00 79 ILE A C 7
ATOM 12055 O O . ILE A 1 79 ? 5.020 -16.873 -5.753 1.00 0.00 79 ILE A O 7
ATOM 12071 N N . ASP A 1 80 ? 6.580 -16.813 -4.134 1.00 0.00 80 ASP A N 7
ATOM 12072 C CA . ASP A 1 80 ? 6.181 -18.089 -3.551 1.00 0.00 80 ASP A CA 7
ATOM 12073 C C . ASP A 1 80 ? 6.010 -17.966 -2.040 1.00 0.00 80 ASP A C 7
ATOM 12074 O O . ASP A 1 80 ? 6.925 -17.540 -1.334 1.00 0.00 80 ASP A O 7
ATOM 12083 N N . ARG A 1 81 ? 4.833 -18.341 -1.550 1.00 0.00 81 ARG A N 7
ATOM 12084 C CA . ARG A 1 81 ? 4.541 -18.271 -0.124 1.00 0.00 81 ARG A CA 7
ATOM 12085 C C . ARG A 1 81 ? 5.497 -19.156 0.671 1.00 0.00 81 ARG A C 7
ATOM 12086 O O . ARG A 1 81 ? 5.806 -18.870 1.827 1.00 0.00 81 ARG A O 7
ATOM 12107 N N . GLU A 1 82 ? 5.960 -20.232 0.042 1.00 0.00 82 GLU A N 7
ATOM 12108 C CA . GLU A 1 82 ? 6.879 -21.159 0.692 1.00 0.00 82 GLU A CA 7
ATOM 12109 C C . GLU A 1 82 ? 8.160 -20.447 1.118 1.00 0.00 82 GLU A C 7
ATOM 12110 O O . GLU A 1 82 ? 8.483 -20.386 2.303 1.00 0.00 82 GLU A O 7
ATOM 12122 N N . GLU A 1 83 ? 8.884 -19.910 0.141 1.00 0.00 83 GLU A N 7
ATOM 12123 C CA . GLU A 1 83 ? 10.130 -19.204 0.414 1.00 0.00 83 GLU A CA 7
ATOM 12124 C C . GLU A 1 83 ? 9.905 -18.070 1.410 1.00 0.00 83 GLU A C 7
ATOM 12125 O O . GLU A 1 83 ? 10.768 -17.773 2.236 1.00 0.00 83 GLU A O 7
ATOM 12137 N N . VAL A 1 84 ? 8.739 -17.438 1.325 1.00 0.00 84 VAL A N 7
ATOM 12138 C CA . VAL A 1 84 ? 8.399 -16.336 2.218 1.00 0.00 84 VAL A CA 7
ATOM 12139 C C . VAL A 1 84 ? 6.916 -16.354 2.571 1.00 0.00 84 VAL A C 7
ATOM 12140 O O . VAL A 1 84 ? 6.060 -16.478 1.697 1.00 0.00 84 VAL A O 7
ATOM 12153 N N . ASN A 1 85 ? 6.620 -16.228 3.861 1.00 0.00 85 ASN A N 7
ATOM 12154 C CA . ASN A 1 85 ? 5.239 -16.229 4.331 1.00 0.00 85 ASN A CA 7
ATOM 12155 C C . ASN A 1 85 ? 4.746 -14.806 4.573 1.00 0.00 85 ASN A C 7
ATOM 12156 O O . ASN A 1 85 ? 3.542 -14.557 4.625 1.00 0.00 85 ASN A O 7
ATOM 12167 N N . GLN A 1 86 ? 5.685 -13.876 4.719 1.00 0.00 86 GLN A N 7
ATOM 12168 C CA . GLN A 1 86 ? 5.345 -12.478 4.955 1.00 0.00 86 GLN A CA 7
ATOM 12169 C C . GLN A 1 86 ? 6.454 -11.557 4.457 1.00 0.00 86 GLN A C 7
ATOM 12170 O O . GLN A 1 86 ? 7.638 -11.821 4.671 1.00 0.00 86 GLN A O 7
ATOM 12184 N N . LEU A 1 87 ? 6.063 -10.476 3.792 1.00 0.00 87 LEU A N 7
ATOM 12185 C CA . LEU A 1 87 ? 7.024 -9.514 3.262 1.00 0.00 87 LEU A CA 7
ATOM 12186 C C . LEU A 1 87 ? 6.872 -8.159 3.946 1.00 0.00 87 LEU A C 7
ATOM 12187 O O . LEU A 1 87 ? 5.795 -7.563 3.932 1.00 0.00 87 LEU A O 7
ATOM 12203 N N . ARG A 1 88 ? 7.958 -7.678 4.543 1.00 0.00 88 ARG A N 7
ATOM 12204 C CA . ARG A 1 88 ? 7.945 -6.393 5.231 1.00 0.00 88 ARG A CA 7
ATOM 12205 C C . ARG A 1 88 ? 9.079 -5.500 4.735 1.00 0.00 88 ARG A C 7
ATOM 12206 O O . ARG A 1 88 ? 10.216 -5.948 4.583 1.00 0.00 88 ARG A O 7
ATOM 12227 N N . PHE A 1 89 ? 8.762 -4.234 4.485 1.00 0.00 89 PHE A N 7
ATOM 12228 C CA . PHE A 1 89 ? 9.753 -3.278 4.005 1.00 0.00 89 PHE A CA 7
ATOM 12229 C C . PHE A 1 89 ? 9.329 -1.848 4.326 1.00 0.00 89 PHE A C 7
ATOM 12230 O O . PHE A 1 89 ? 8.279 -1.619 4.929 1.00 0.00 89 PHE A O 7
ATOM 12247 N N . THR A 1 90 ? 10.153 -0.887 3.920 1.00 0.00 90 THR A N 7
ATOM 12248 C CA . THR A 1 90 ? 9.866 0.521 4.165 1.00 0.00 90 THR A CA 7
ATOM 12249 C C . THR A 1 90 ? 10.050 1.348 2.898 1.00 0.00 90 THR A C 7
ATOM 12250 O O . THR A 1 90 ? 10.884 1.029 2.051 1.00 0.00 90 THR A O 7
ATOM 12261 N N . VAL A 1 91 ? 9.265 2.414 2.774 1.00 0.00 91 VAL A N 7
ATOM 12262 C CA . VAL A 1 91 ? 9.343 3.289 1.610 1.00 0.00 91 VAL A CA 7
ATOM 12263 C C . VAL A 1 91 ? 9.596 4.734 2.025 1.00 0.00 91 VAL A C 7
ATOM 12264 O O . VAL A 1 91 ? 8.978 5.239 2.962 1.00 0.00 91 VAL A O 7
ATOM 12277 N N . MET A 1 92 ? 10.510 5.394 1.320 1.00 0.00 92 MET A N 7
ATOM 12278 C CA . MET A 1 92 ? 10.844 6.783 1.615 1.00 0.00 92 MET A CA 7
ATOM 12279 C C . MET A 1 92 ? 10.124 7.730 0.660 1.00 0.00 92 MET A C 7
ATOM 12280 O O . MET A 1 92 ? 9.816 7.365 -0.475 1.00 0.00 92 MET A O 7
ATOM 12294 N N . ALA A 1 93 ? 9.860 8.946 1.126 1.00 0.00 93 ALA A N 7
ATOM 12295 C CA . ALA A 1 93 ? 9.178 9.944 0.313 1.00 0.00 93 ALA A CA 7
ATOM 12296 C C . ALA A 1 93 ? 9.887 11.292 0.390 1.00 0.00 93 ALA A C 7
ATOM 12297 O O . ALA A 1 93 ? 9.679 12.060 1.330 1.00 0.00 93 ALA A O 7
ATOM 12304 N N . ARG A 1 94 ? 10.724 11.574 -0.603 1.00 0.00 94 ARG A N 7
ATOM 12305 C CA . ARG A 1 94 ? 11.465 12.829 -0.645 1.00 0.00 94 ARG A CA 7
ATOM 12306 C C . ARG A 1 94 ? 11.027 13.678 -1.835 1.00 0.00 94 ARG A C 7
ATOM 12307 O O . ARG A 1 94 ? 10.628 13.151 -2.873 1.00 0.00 94 ARG A O 7
ATOM 12328 N N . ASP A 1 95 ? 11.105 14.995 -1.675 1.00 0.00 95 ASP A N 7
ATOM 12329 C CA . ASP A 1 95 ? 10.717 15.918 -2.735 1.00 0.00 95 ASP A CA 7
ATOM 12330 C C . ASP A 1 95 ? 11.937 16.640 -3.300 1.00 0.00 95 ASP A C 7
ATOM 12331 O O . ASP A 1 95 ? 13.070 16.366 -2.905 1.00 0.00 95 ASP A O 7
ATOM 12340 N N . ARG A 1 96 ? 11.696 17.562 -4.226 1.00 0.00 96 ARG A N 7
ATOM 12341 C CA . ARG A 1 96 ? 12.775 18.321 -4.847 1.00 0.00 96 ARG A CA 7
ATOM 12342 C C . ARG A 1 96 ? 13.194 19.492 -3.963 1.00 0.00 96 ARG A C 7
ATOM 12343 O O . ARG A 1 96 ? 13.511 20.573 -4.457 1.00 0.00 96 ARG A O 7
ATOM 12364 N N . GLY A 1 97 ? 13.191 19.268 -2.652 1.00 0.00 97 GLY A N 7
ATOM 12365 C CA . GLY A 1 97 ? 13.572 20.314 -1.720 1.00 0.00 97 GLY A CA 7
ATOM 12366 C C . GLY A 1 97 ? 14.891 20.025 -1.032 1.00 0.00 97 GLY A C 7
ATOM 12367 O O . GLY A 1 97 ? 15.516 18.995 -1.284 1.00 0.00 97 GLY A O 7
ATOM 12371 N N . GLN A 1 98 ? 15.316 20.937 -0.164 1.00 0.00 98 GLN A N 7
ATOM 12372 C CA . GLN A 1 98 ? 16.571 20.775 0.560 1.00 0.00 98 GLN A CA 7
ATOM 12373 C C . GLN A 1 98 ? 16.528 21.512 1.895 1.00 0.00 98 GLN A C 7
ATOM 12374 O O . GLN A 1 98 ? 16.325 22.725 1.956 1.00 0.00 98 GLN A O 7
ATOM 12388 N N . PRO A 1 99 ? 16.724 20.764 2.991 1.00 0.00 99 PRO A N 7
ATOM 12389 C CA . PRO A 1 99 ? 16.967 19.320 2.931 1.00 0.00 99 PRO A CA 7
ATOM 12390 C C . PRO A 1 99 ? 15.728 18.541 2.501 1.00 0.00 99 PRO A C 7
ATOM 12391 O O . PRO A 1 99 ? 14.605 18.841 2.908 1.00 0.00 99 PRO A O 7
ATOM 12402 N N . PRO A 1 100 ? 15.933 17.518 1.659 1.00 0.00 100 PRO A N 7
ATOM 12403 C CA . PRO A 1 100 ? 14.844 16.674 1.158 1.00 0.00 100 PRO A CA 7
ATOM 12404 C C . PRO A 1 100 ? 14.249 15.788 2.246 1.00 0.00 100 PRO A C 7
ATOM 12405 O O . PRO A 1 100 ? 14.759 14.703 2.526 1.00 0.00 100 PRO A O 7
ATOM 12416 N N . LYS A 1 101 ? 13.166 16.256 2.857 1.00 0.00 101 LYS A N 7
ATOM 12417 C CA . LYS A 1 101 ? 12.499 15.505 3.914 1.00 0.00 101 LYS A CA 7
ATOM 12418 C C . LYS A 1 101 ? 12.047 14.139 3.409 1.00 0.00 101 LYS A C 7
ATOM 12419 O O . LYS A 1 101 ? 11.248 14.043 2.477 1.00 0.00 101 LYS A O 7
ATOM 12438 N N . THR A 1 102 ? 12.562 13.083 4.031 1.00 0.00 102 THR A N 7
ATOM 12439 C CA . THR A 1 102 ? 12.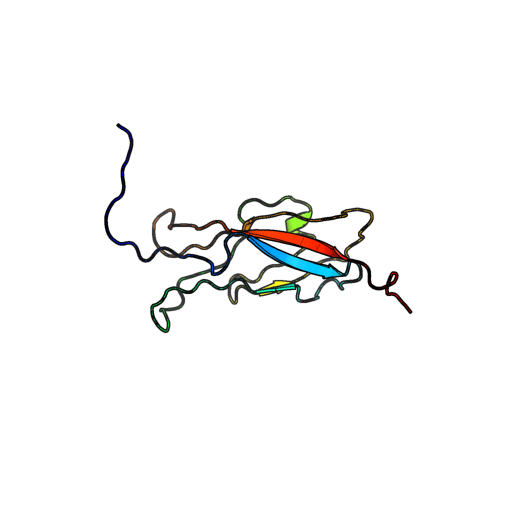211 11.722 3.645 1.00 0.00 102 THR A CA 7
ATOM 12440 C C . THR A 1 102 ? 11.426 11.022 4.749 1.00 0.00 102 THR A C 7
ATOM 12441 O O . THR A 1 102 ? 11.924 10.845 5.861 1.00 0.00 102 THR A O 7
ATOM 12452 N N . ASP A 1 103 ? 10.198 10.626 4.435 1.00 0.00 103 ASP A N 7
ATOM 12453 C CA . ASP A 1 103 ? 9.344 9.944 5.401 1.00 0.00 103 ASP A CA 7
ATOM 12454 C C . ASP A 1 103 ? 9.314 8.442 5.133 1.00 0.00 103 ASP A C 7
ATOM 12455 O O . ASP A 1 103 ? 9.128 8.007 3.996 1.00 0.00 103 ASP A O 7
ATOM 12464 N N . LYS A 1 104 ? 9.498 7.654 6.187 1.00 0.00 104 LYS A N 7
ATOM 12465 C CA . LYS A 1 104 ? 9.491 6.201 6.067 1.00 0.00 104 LYS A CA 7
ATOM 12466 C C . LYS A 1 104 ? 8.114 5.634 6.397 1.00 0.00 104 LYS A C 7
ATOM 12467 O O . LYS A 1 104 ? 7.452 6.091 7.328 1.00 0.00 104 LYS A O 7
ATOM 12486 N N . ALA A 1 105 ? 7.690 4.636 5.629 1.00 0.00 105 ALA A N 7
ATOM 12487 C CA . ALA A 1 105 ? 6.394 4.005 5.842 1.00 0.00 105 ALA A CA 7
ATOM 12488 C C . ALA A 1 105 ? 6.493 2.489 5.710 1.00 0.00 105 ALA A C 7
ATOM 12489 O O . ALA A 1 105 ? 6.842 1.969 4.650 1.00 0.00 105 ALA A O 7
ATOM 12496 N N . THR A 1 106 ? 6.185 1.783 6.794 1.00 0.00 106 THR A N 7
ATOM 12497 C CA . THR A 1 106 ? 6.242 0.327 6.800 1.00 0.00 106 THR A CA 7
ATOM 12498 C C . THR A 1 106 ? 5.107 -0.270 5.975 1.00 0.00 106 THR A C 7
ATOM 12499 O O . THR A 1 106 ? 3.963 0.177 6.059 1.00 0.00 106 THR A O 7
ATOM 12510 N N . VAL A 1 107 ? 5.430 -1.284 5.179 1.00 0.00 107 VAL A N 7
ATOM 12511 C CA . VAL A 1 107 ? 4.437 -1.945 4.341 1.00 0.00 107 VAL A CA 7
ATOM 12512 C C . VAL A 1 107 ? 4.412 -3.447 4.597 1.00 0.00 107 VAL A C 7
ATOM 12513 O O . VAL A 1 107 ? 5.310 -4.175 4.174 1.00 0.00 107 VAL A O 7
ATOM 12526 N N . VAL A 1 108 ? 3.377 -3.906 5.294 1.00 0.00 108 VAL A N 7
ATOM 12527 C CA . VAL A 1 108 ? 3.234 -5.323 5.606 1.00 0.00 108 VAL A CA 7
ATOM 12528 C C . VAL A 1 108 ? 2.374 -6.031 4.565 1.00 0.00 108 VAL A C 7
ATOM 12529 O O . VAL A 1 108 ? 1.160 -5.828 4.504 1.00 0.00 108 VAL A O 7
ATOM 12542 N N . LEU A 1 109 ? 3.009 -6.863 3.748 1.00 0.00 109 LEU A N 7
ATOM 12543 C CA . LEU A 1 109 ? 2.302 -7.603 2.708 1.00 0.00 109 LEU A CA 7
ATOM 12544 C C . LEU A 1 109 ? 2.035 -9.039 3.148 1.00 0.00 109 LEU A C 7
ATOM 12545 O O . LEU A 1 109 ? 2.949 -9.859 3.214 1.00 0.00 109 LEU A O 7
ATOM 12561 N N . ASN A 1 110 ? 0.774 -9.336 3.447 1.00 0.00 110 ASN A N 7
ATOM 12562 C CA . ASN A 1 110 ? 0.386 -10.674 3.879 1.00 0.00 110 ASN A CA 7
ATOM 12563 C C . ASN A 1 110 ? 0.257 -11.615 2.685 1.00 0.00 110 ASN A C 7
ATOM 12564 O O . ASN A 1 110 ? -0.652 -11.474 1.866 1.00 0.00 110 ASN A O 7
ATOM 12575 N N . ILE A 1 111 ? 1.171 -12.575 2.594 1.00 0.00 111 ILE A N 7
ATOM 12576 C CA . ILE A 1 111 ? 1.159 -13.540 1.502 1.00 0.00 111 ILE A CA 7
ATOM 12577 C C . ILE A 1 111 ? -0.078 -14.430 1.569 1.00 0.00 111 ILE A C 7
ATOM 12578 O O . ILE A 1 111 ? -0.167 -15.326 2.409 1.00 0.00 111 ILE A O 7
ATOM 12594 N N . LYS A 1 112 ? -1.030 -14.178 0.677 1.00 0.00 112 LYS A N 7
ATOM 12595 C CA . LYS A 1 112 ? -2.262 -14.958 0.632 1.00 0.00 112 LYS A CA 7
ATOM 12596 C C . LYS A 1 112 ? -2.084 -16.205 -0.228 1.00 0.00 112 LYS A C 7
ATOM 12597 O O . LYS A 1 112 ? -1.152 -16.292 -1.028 1.00 0.00 112 LYS A O 7
ATOM 12616 N N . ASP A 1 113 ? -2.984 -17.168 -0.059 1.00 0.00 113 ASP A N 7
ATOM 12617 C CA . ASP A 1 113 ? -2.928 -18.410 -0.821 1.00 0.00 113 ASP A CA 7
ATOM 12618 C C . ASP A 1 113 ? -3.898 -18.369 -1.998 1.00 0.00 113 ASP A C 7
ATOM 12619 O O . ASP A 1 113 ? -5.096 -18.595 -1.835 1.00 0.00 113 ASP A O 7
ATOM 12628 N N . GLU A 1 114 ? -3.371 -18.078 -3.183 1.00 0.00 114 GLU A N 7
ATOM 12629 C CA . GLU A 1 114 ? -4.191 -18.005 -4.387 1.00 0.00 114 GLU A CA 7
ATOM 12630 C C . GLU A 1 114 ? -4.241 -19.357 -5.093 1.00 0.00 114 GLU A C 7
ATOM 12631 O O . GLU A 1 114 ? -5.309 -19.826 -5.484 1.00 0.00 114 GLU A O 7
ATOM 12643 N N . ASN A 1 115 ? -3.077 -19.978 -5.253 1.00 0.00 115 ASN A N 7
ATOM 12644 C CA . ASN A 1 115 ? -2.987 -21.275 -5.913 1.00 0.00 115 ASN A CA 7
ATOM 12645 C C . ASN A 1 115 ? -3.894 -22.296 -5.232 1.00 0.00 115 ASN A C 7
ATOM 12646 O O . ASN A 1 115 ? -4.659 -22.999 -5.891 1.00 0.00 115 ASN A O 7
ATOM 12657 N N . ASP A 1 116 ? -3.801 -22.371 -3.909 1.00 0.00 116 ASP A N 7
ATOM 12658 C CA . ASP A 1 116 ? -4.614 -23.305 -3.137 1.00 0.00 116 ASP A CA 7
ATOM 12659 C C . ASP A 1 116 ? -6.100 -23.035 -3.350 1.00 0.00 116 ASP A C 7
ATOM 12660 O O . ASP A 1 116 ? -6.621 -22.005 -2.925 1.00 0.00 116 ASP A O 7
ATOM 12669 N N . ASN A 1 117 ? -6.777 -23.969 -4.010 1.00 0.00 117 ASN A N 7
ATOM 12670 C CA . ASN A 1 117 ? -8.203 -23.831 -4.281 1.00 0.00 117 ASN A CA 7
ATOM 12671 C C . ASN A 1 117 ? -9.032 -24.349 -3.109 1.00 0.00 117 ASN A C 7
ATOM 12672 O O . ASN A 1 117 ? -9.084 -25.552 -2.855 1.00 0.00 117 ASN A O 7
ATOM 12683 N N . VAL A 1 118 ? -9.678 -23.431 -2.397 1.00 0.00 118 VAL A N 7
ATOM 12684 C CA . VAL A 1 118 ? -10.505 -23.794 -1.252 1.00 0.00 118 VAL A CA 7
ATOM 12685 C C . VAL A 1 118 ? -11.737 -24.577 -1.691 1.00 0.00 118 VAL A C 7
ATOM 12686 O O . VAL A 1 118 ? -12.400 -24.241 -2.672 1.00 0.00 118 VAL A O 7
ATOM 12699 N N . PRO A 1 119 ? -12.052 -25.648 -0.948 1.00 0.00 119 PRO A N 7
ATOM 12700 C CA . PRO A 1 119 ? -13.207 -26.502 -1.241 1.00 0.00 119 PRO A CA 7
ATOM 12701 C C . PRO A 1 119 ? -14.532 -25.800 -0.966 1.00 0.00 119 PRO A C 7
ATOM 12702 O O . PRO A 1 119 ? -14.588 -24.837 -0.200 1.00 0.00 119 PRO A O 7
ATOM 12713 N N . GLY A 1 1 ? 1.890 29.087 28.315 1.00 0.00 1 GLY A N 8
ATOM 12714 C CA . GLY A 1 1 ? 0.999 29.381 27.208 1.00 0.00 1 GLY A CA 8
ATOM 12715 C C . GLY A 1 1 ? 1.748 29.777 25.950 1.00 0.00 1 GLY A C 8
ATOM 12716 O O . GLY A 1 1 ? 2.891 30.228 26.017 1.00 0.00 1 GLY A O 8
ATOM 12720 N N . SER A 1 2 ? 1.103 29.605 24.801 1.00 0.00 2 SER A N 8
ATOM 12721 C CA . SER A 1 2 ? 1.717 29.942 23.522 1.00 0.00 2 SER A CA 8
ATOM 12722 C C . SER A 1 2 ? 0.654 30.251 22.473 1.00 0.00 2 SER A C 8
ATOM 12723 O O . SER A 1 2 ? -0.365 29.566 22.385 1.00 0.00 2 SER A O 8
ATOM 12731 N N . SER A 1 3 ? 0.898 31.289 21.680 1.00 0.00 3 SER A N 8
ATOM 12732 C CA . SER A 1 3 ? -0.040 31.693 20.639 1.00 0.00 3 SER A CA 8
ATOM 12733 C C . SER A 1 3 ? 0.356 31.099 19.291 1.00 0.00 3 SER A C 8
ATOM 12734 O O . SER A 1 3 ? 1.493 31.248 18.843 1.00 0.00 3 SER A O 8
ATOM 12742 N N . GLY A 1 4 ? -0.592 30.423 18.647 1.00 0.00 4 GLY A N 8
ATOM 12743 C CA . GLY A 1 4 ? -0.324 29.816 17.357 1.00 0.00 4 GLY A CA 8
ATOM 12744 C C . GLY A 1 4 ? -0.101 28.320 17.456 1.00 0.00 4 GLY A C 8
ATOM 12745 O O . GLY A 1 4 ? -0.953 27.591 17.964 1.00 0.00 4 GLY A O 8
ATOM 12749 N N . SER A 1 5 ? 1.047 27.860 16.967 1.00 0.00 5 SER A N 8
ATOM 12750 C CA . SER A 1 5 ? 1.377 26.440 16.997 1.00 0.00 5 SER A CA 8
ATOM 12751 C C . SER A 1 5 ? 2.848 26.232 17.344 1.00 0.00 5 SER A C 8
ATOM 12752 O O . SER A 1 5 ? 3.730 26.859 16.758 1.00 0.00 5 SER A O 8
ATOM 12760 N N . SER A 1 6 ? 3.104 25.345 18.300 1.00 0.00 6 SER A N 8
ATOM 12761 C CA . SER A 1 6 ? 4.467 25.055 18.729 1.00 0.00 6 SER A CA 8
ATOM 12762 C C . SER A 1 6 ? 5.379 24.830 17.526 1.00 0.00 6 SER A C 8
ATOM 12763 O O . SER A 1 6 ? 6.361 25.546 17.334 1.00 0.00 6 SER A O 8
ATOM 12771 N N . GLY A 1 7 ? 5.045 23.829 16.717 1.00 0.00 7 GLY A N 8
ATOM 12772 C CA . GLY A 1 7 ? 5.842 23.526 15.543 1.00 0.00 7 GLY A CA 8
ATOM 12773 C C . GLY A 1 7 ? 4.991 23.266 14.316 1.00 0.00 7 GLY A C 8
ATOM 12774 O O . GLY A 1 7 ? 3.857 22.802 14.426 1.00 0.00 7 GLY A O 8
ATOM 12778 N N . ASN A 1 8 ? 5.539 23.568 13.143 1.00 0.00 8 ASN A N 8
ATOM 12779 C CA . ASN A 1 8 ? 4.821 23.366 11.890 1.00 0.00 8 ASN A CA 8
ATOM 12780 C C . ASN A 1 8 ? 5.070 21.965 11.340 1.00 0.00 8 ASN A C 8
ATOM 12781 O O . ASN A 1 8 ? 6.124 21.373 11.575 1.00 0.00 8 ASN A O 8
ATOM 12792 N N . ASP A 1 9 ? 4.095 21.442 10.605 1.00 0.00 9 ASP A N 8
ATOM 12793 C CA . ASP A 1 9 ? 4.209 20.111 10.019 1.00 0.00 9 ASP A CA 8
ATOM 12794 C C . ASP A 1 9 ? 4.287 20.192 8.498 1.00 0.00 9 ASP A C 8
ATOM 12795 O O . ASP A 1 9 ? 3.594 19.461 7.792 1.00 0.00 9 ASP A O 8
ATOM 12804 N N . ASN A 1 10 ? 5.134 21.087 8.001 1.00 0.00 10 ASN A N 8
ATOM 12805 C CA . ASN A 1 10 ? 5.301 21.265 6.563 1.00 0.00 10 ASN A CA 8
ATOM 12806 C C . ASN A 1 10 ? 6.229 20.199 5.987 1.00 0.00 10 ASN A C 8
ATOM 12807 O O . ASN A 1 10 ? 7.120 20.499 5.193 1.00 0.00 10 ASN A O 8
ATOM 12818 N N . SER A 1 11 ? 6.011 18.951 6.393 1.00 0.00 11 SER A N 8
ATOM 12819 C CA . SER A 1 11 ? 6.829 17.841 5.920 1.00 0.00 11 SER A CA 8
ATOM 12820 C C . SER A 1 11 ? 5.959 16.754 5.295 1.00 0.00 11 SER A C 8
ATOM 12821 O O . SER A 1 11 ? 4.789 16.586 5.637 1.00 0.00 11 SER A O 8
ATOM 12829 N N . PRO A 1 12 ? 6.545 15.996 4.356 1.00 0.00 12 PRO A N 8
ATOM 12830 C CA . PRO A 1 12 ? 5.844 14.911 3.663 1.00 0.00 12 PRO A CA 8
ATOM 12831 C C . PRO A 1 12 ? 5.558 13.727 4.580 1.00 0.00 12 PRO A C 8
ATOM 12832 O O . PRO A 1 12 ? 6.479 13.078 5.077 1.00 0.00 12 PRO A O 8
ATOM 12843 N N . ARG A 1 13 ? 4.277 13.450 4.799 1.00 0.00 13 ARG A N 8
ATOM 12844 C CA . ARG A 1 13 ? 3.870 12.343 5.657 1.00 0.00 13 ARG A CA 8
ATOM 12845 C C . ARG A 1 13 ? 2.868 11.441 4.942 1.00 0.00 13 ARG A C 8
ATOM 12846 O O . ARG A 1 13 ? 1.876 11.915 4.388 1.00 0.00 13 ARG A O 8
ATOM 12867 N N . PHE A 1 14 ? 3.134 10.139 4.959 1.00 0.00 14 PHE A N 8
ATOM 12868 C CA . PHE A 1 14 ? 2.257 9.171 4.312 1.00 0.00 14 PHE A CA 8
ATOM 12869 C C . PHE A 1 14 ? 0.888 9.143 4.985 1.00 0.00 14 PHE A C 8
ATOM 12870 O O . PHE A 1 14 ? 0.747 9.533 6.144 1.00 0.00 14 PHE A O 8
ATOM 12887 N N . GLU A 1 15 ? -0.117 8.679 4.249 1.00 0.00 15 GLU A N 8
ATOM 12888 C CA . GLU A 1 15 ? -1.476 8.601 4.774 1.00 0.00 15 GLU A CA 8
ATOM 12889 C C . GLU A 1 15 ? -1.553 7.619 5.940 1.00 0.00 15 GLU A C 8
ATOM 12890 O O . GLU A 1 15 ? -2.163 7.907 6.970 1.00 0.00 15 GLU A O 8
ATOM 12902 N N . LYS A 1 16 ? -0.930 6.458 5.770 1.00 0.00 16 LYS A N 8
ATOM 12903 C CA . LYS A 1 16 ? -0.926 5.432 6.806 1.00 0.00 16 LYS A CA 8
ATOM 12904 C C . LYS A 1 16 ? 0.497 5.125 7.262 1.00 0.00 16 LYS A C 8
ATOM 12905 O O . LYS A 1 16 ? 1.392 4.924 6.441 1.00 0.00 16 LYS A O 8
ATOM 12924 N N . SER A 1 17 ? 0.698 5.089 8.575 1.00 0.00 17 SER A N 8
ATOM 12925 C CA . SER A 1 17 ? 2.013 4.808 9.140 1.00 0.00 17 SER A CA 8
ATOM 12926 C C . SER A 1 17 ? 2.544 3.468 8.639 1.00 0.00 17 SER A C 8
ATOM 12927 O O . SER A 1 17 ? 3.719 3.343 8.293 1.00 0.00 17 SER A O 8
ATOM 12935 N N . VAL A 1 18 ? 1.669 2.468 8.604 1.00 0.00 18 VAL A N 8
ATOM 12936 C CA . VAL A 1 18 ? 2.048 1.137 8.145 1.00 0.00 18 VAL A CA 8
ATOM 12937 C C . VAL A 1 18 ? 1.086 0.629 7.076 1.00 0.00 18 VAL A C 8
ATOM 12938 O O . VAL A 1 18 ? 0.024 0.090 7.388 1.00 0.00 18 VAL A O 8
ATOM 12951 N N . TYR A 1 19 ? 1.466 0.804 5.816 1.00 0.00 19 TYR A N 8
ATOM 12952 C CA . TYR A 1 19 ? 0.636 0.365 4.700 1.00 0.00 19 TYR A CA 8
ATOM 12953 C C . TYR A 1 19 ? 0.439 -1.147 4.729 1.00 0.00 19 TYR A C 8
ATOM 12954 O O . TYR A 1 19 ? 1.313 -1.906 4.311 1.00 0.00 19 TYR A O 8
ATOM 12972 N N . GLU A 1 20 ? -0.717 -1.577 5.226 1.00 0.00 20 GLU A N 8
ATOM 12973 C CA . GLU A 1 20 ? -1.029 -2.999 5.311 1.00 0.00 20 GLU A CA 8
ATOM 12974 C C . GLU A 1 20 ? -2.004 -3.408 4.210 1.00 0.00 20 GLU A C 8
ATOM 12975 O O . GLU A 1 20 ? -3.188 -3.078 4.260 1.00 0.00 20 GLU A O 8
ATOM 12987 N N . ALA A 1 21 ? -1.495 -4.128 3.215 1.00 0.00 21 ALA A N 8
ATOM 12988 C CA . ALA A 1 21 ? -2.319 -4.583 2.103 1.00 0.00 21 ALA A CA 8
ATOM 12989 C C . ALA A 1 21 ? -2.273 -6.102 1.971 1.00 0.00 21 ALA A C 8
ATOM 12990 O O . ALA A 1 21 ? -1.419 -6.760 2.565 1.00 0.00 21 ALA A O 8
ATOM 12997 N N . ASP A 1 22 ? -3.196 -6.652 1.190 1.00 0.00 22 ASP A N 8
ATOM 12998 C CA . ASP A 1 22 ? -3.260 -8.093 0.980 1.00 0.00 22 ASP A CA 8
ATOM 12999 C C . ASP A 1 22 ? -2.837 -8.455 -0.440 1.00 0.00 22 ASP A C 8
ATOM 13000 O O . ASP A 1 22 ? -3.512 -8.105 -1.409 1.00 0.00 22 ASP A O 8
ATOM 13009 N N . LEU A 1 23 ? -1.714 -9.156 -0.557 1.00 0.00 23 LEU A N 8
ATOM 13010 C CA . LEU A 1 23 ? -1.200 -9.565 -1.860 1.00 0.00 23 LEU A CA 8
ATOM 13011 C C . LEU A 1 23 ? -1.364 -11.067 -2.063 1.00 0.00 23 LEU A C 8
ATOM 13012 O O . LEU A 1 23 ? -1.214 -11.851 -1.126 1.00 0.00 23 LEU A O 8
ATOM 13028 N N . ALA A 1 24 ? -1.672 -11.462 -3.294 1.00 0.00 24 ALA A N 8
ATOM 13029 C CA . ALA A 1 24 ? -1.853 -12.871 -3.622 1.00 0.00 24 ALA A CA 8
ATOM 13030 C C . ALA A 1 24 ? -0.533 -13.512 -4.037 1.00 0.00 24 ALA A C 8
ATOM 13031 O O . ALA A 1 24 ? 0.076 -13.112 -5.029 1.00 0.00 24 ALA A O 8
ATOM 13038 N N . GLU A 1 25 ? -0.097 -14.507 -3.271 1.00 0.00 25 GLU A N 8
ATOM 13039 C CA . GLU A 1 25 ? 1.153 -15.201 -3.560 1.00 0.00 25 GLU A CA 8
ATOM 13040 C C . GLU A 1 25 ? 1.285 -15.485 -5.054 1.00 0.00 25 GLU A C 8
ATOM 13041 O O . GLU A 1 25 ? 2.375 -15.406 -5.617 1.00 0.00 25 GLU A O 8
ATOM 13053 N N . ASN A 1 26 ? 0.165 -15.816 -5.688 1.00 0.00 26 ASN A N 8
ATOM 13054 C CA . ASN A 1 26 ? 0.154 -16.113 -7.116 1.00 0.00 26 ASN A CA 8
ATOM 13055 C C . ASN A 1 26 ? -0.134 -14.856 -7.931 1.00 0.00 26 ASN A C 8
ATOM 13056 O O . ASN A 1 26 ? -0.986 -14.861 -8.819 1.00 0.00 26 ASN A O 8
ATOM 13067 N N . SER A 1 27 ? 0.583 -13.780 -7.623 1.00 0.00 27 SER A N 8
ATOM 13068 C CA . SER A 1 27 ? 0.402 -12.514 -8.324 1.00 0.00 27 SER A CA 8
ATOM 13069 C C . SER A 1 27 ? 1.435 -12.357 -9.435 1.00 0.00 27 SER A C 8
ATOM 13070 O O . SER A 1 27 ? 2.639 -12.341 -9.181 1.00 0.00 27 SER A O 8
ATOM 13078 N N . ALA A 1 28 ? 0.955 -12.241 -10.669 1.00 0.00 28 ALA A N 8
ATOM 13079 C CA . ALA A 1 28 ? 1.835 -12.082 -11.820 1.00 0.00 28 ALA A CA 8
ATOM 13080 C C . ALA A 1 28 ? 2.910 -11.035 -11.549 1.00 0.00 28 ALA A C 8
ATOM 13081 O O . ALA A 1 28 ? 2.817 -10.244 -10.611 1.00 0.00 28 ALA A O 8
ATOM 13088 N N . PRO A 1 29 ? 3.956 -11.029 -12.388 1.00 0.00 29 PRO A N 8
ATOM 13089 C CA . PRO A 1 29 ? 5.069 -10.084 -12.259 1.00 0.00 29 PRO A CA 8
ATOM 13090 C C . PRO A 1 29 ? 4.660 -8.656 -12.603 1.00 0.00 29 PRO A C 8
ATOM 13091 O O . PRO A 1 29 ? 5.506 -7.774 -12.743 1.00 0.00 29 PRO A O 8
ATOM 13102 N N . GLY A 1 30 ? 3.356 -8.435 -12.737 1.00 0.00 30 GLY A N 8
ATOM 13103 C CA . GLY A 1 30 ? 2.858 -7.111 -13.063 1.00 0.00 30 GLY A CA 8
ATOM 13104 C C . GLY A 1 30 ? 1.695 -6.696 -12.183 1.00 0.00 30 GLY A C 8
ATOM 13105 O O . GLY A 1 30 ? 1.426 -5.506 -12.017 1.00 0.00 30 GLY A O 8
ATOM 13109 N N . THR A 1 31 ? 1.002 -7.680 -11.617 1.00 0.00 31 THR A N 8
ATOM 13110 C CA . THR A 1 31 ? -0.139 -7.412 -10.752 1.00 0.00 31 THR A CA 8
ATOM 13111 C C . THR A 1 31 ? 0.170 -6.291 -9.766 1.00 0.00 31 THR A C 8
ATOM 13112 O O . THR A 1 31 ? 1.173 -6.319 -9.052 1.00 0.00 31 THR A O 8
ATOM 13123 N N . PRO A 1 32 ? -0.710 -5.280 -9.722 1.00 0.00 32 PRO A N 8
ATOM 13124 C CA . PRO A 1 32 ? -0.553 -4.132 -8.825 1.00 0.00 32 PRO A CA 8
ATOM 13125 C C . PRO A 1 32 ? -0.761 -4.506 -7.362 1.00 0.00 32 PRO A C 8
ATOM 13126 O O . PRO A 1 32 ? -1.386 -5.522 -7.054 1.00 0.00 32 PRO A O 8
ATOM 13137 N N . ILE A 1 33 ? -0.236 -3.679 -6.464 1.00 0.00 33 ILE A N 8
ATOM 13138 C CA . ILE A 1 33 ? -0.367 -3.924 -5.033 1.00 0.00 33 ILE A CA 8
ATOM 13139 C C . ILE A 1 33 ? -1.143 -2.802 -4.352 1.00 0.00 33 ILE A C 8
ATOM 13140 O O . ILE A 1 33 ? -2.249 -3.012 -3.852 1.00 0.00 33 ILE A O 8
ATOM 13156 N N . LEU A 1 34 ? -0.559 -1.609 -4.339 1.00 0.00 34 LEU A N 8
ATOM 13157 C CA . LEU A 1 34 ? -1.197 -0.451 -3.721 1.00 0.00 34 LEU A CA 8
ATOM 13158 C C . LEU A 1 34 ? -0.554 0.846 -4.202 1.00 0.00 34 LEU A C 8
ATOM 13159 O O . LEU A 1 34 ? 0.518 0.831 -4.806 1.00 0.00 34 LEU A O 8
ATOM 13175 N N . GLN A 1 35 ? -1.215 1.965 -3.927 1.00 0.00 35 GLN A N 8
ATOM 13176 C CA . GLN A 1 35 ? -0.706 3.271 -4.330 1.00 0.00 35 GLN A CA 8
ATOM 13177 C C . GLN A 1 35 ? -0.376 4.126 -3.111 1.00 0.00 35 GLN A C 8
ATOM 13178 O O . GLN A 1 35 ? -1.243 4.410 -2.285 1.00 0.00 35 GLN A O 8
ATOM 13192 N N . LEU A 1 36 ? 0.884 4.534 -3.006 1.00 0.00 36 LEU A N 8
ATOM 13193 C CA . LEU A 1 36 ? 1.331 5.358 -1.887 1.00 0.00 36 LEU A CA 8
ATOM 13194 C C . LEU A 1 36 ? 0.968 6.823 -2.111 1.00 0.00 36 LEU A C 8
ATOM 13195 O O . LEU A 1 36 ? 0.887 7.286 -3.249 1.00 0.00 36 LEU A O 8
ATOM 13211 N N . ARG A 1 37 ? 0.753 7.547 -1.018 1.00 0.00 37 ARG A N 8
ATOM 13212 C CA . ARG A 1 37 ? 0.400 8.960 -1.095 1.00 0.00 37 ARG A CA 8
ATOM 13213 C C . ARG A 1 37 ? 0.743 9.677 0.208 1.00 0.00 37 ARG A C 8
ATOM 13214 O O . ARG A 1 37 ? 0.450 9.182 1.296 1.00 0.00 37 ARG A O 8
ATOM 13235 N N . ALA A 1 38 ? 1.365 10.846 0.088 1.00 0.00 38 ALA A N 8
ATOM 13236 C CA . ALA A 1 38 ? 1.745 11.632 1.255 1.00 0.00 38 ALA A CA 8
ATOM 13237 C C . ALA A 1 38 ? 0.876 12.878 1.385 1.00 0.00 38 ALA A C 8
ATOM 13238 O O . ALA A 1 38 ? 1.381 13.978 1.606 1.00 0.00 38 ALA A O 8
ATOM 13245 N N . ALA A 1 39 ? -0.433 12.697 1.245 1.00 0.00 39 ALA A N 8
ATOM 13246 C CA . ALA A 1 39 ? -1.373 13.807 1.349 1.00 0.00 39 ALA A CA 8
ATOM 13247 C C . ALA A 1 39 ? -1.330 14.434 2.738 1.00 0.00 39 ALA A C 8
ATOM 13248 O O . ALA A 1 39 ? -1.275 13.730 3.746 1.00 0.00 39 ALA A O 8
ATOM 13255 N N . ASP A 1 40 ? -1.356 15.762 2.784 1.00 0.00 40 ASP A N 8
ATOM 13256 C CA . ASP A 1 40 ? -1.321 16.484 4.050 1.00 0.00 40 ASP A CA 8
ATOM 13257 C C . ASP A 1 40 ? -2.657 17.169 4.322 1.00 0.00 40 ASP A C 8
ATOM 13258 O O . ASP A 1 40 ? -2.893 17.679 5.418 1.00 0.00 40 ASP A O 8
ATOM 13267 N N . LEU A 1 41 ? -3.527 17.177 3.318 1.00 0.00 41 LEU A N 8
ATOM 13268 C CA . LEU A 1 41 ? -4.839 17.800 3.448 1.00 0.00 41 LEU A CA 8
ATOM 13269 C C . LEU A 1 41 ? -4.708 19.296 3.719 1.00 0.00 41 LEU A C 8
ATOM 13270 O O . LEU A 1 41 ? -5.582 19.904 4.337 1.00 0.00 41 LEU A O 8
ATOM 13286 N N . ASP A 1 42 ? -3.612 19.882 3.251 1.00 0.00 42 ASP A N 8
ATOM 13287 C CA . ASP A 1 42 ? -3.367 21.308 3.439 1.00 0.00 42 ASP A CA 8
ATOM 13288 C C . ASP A 1 42 ? -3.877 22.109 2.245 1.00 0.00 42 ASP A C 8
ATOM 13289 O O . ASP A 1 42 ? -3.537 23.281 2.080 1.00 0.00 42 ASP A O 8
ATOM 13298 N N . VAL A 1 43 ? -4.692 21.469 1.414 1.00 0.00 43 VAL A N 8
ATOM 13299 C CA . VAL A 1 43 ? -5.249 22.121 0.235 1.00 0.00 43 VAL A CA 8
ATOM 13300 C C . VAL A 1 43 ? -4.158 22.807 -0.580 1.00 0.00 43 VAL A C 8
ATOM 13301 O O . VAL A 1 43 ? -4.295 23.966 -0.969 1.00 0.00 43 VAL A O 8
ATOM 13314 N N . GLY A 1 44 ? -3.072 22.083 -0.835 1.00 0.00 44 GLY A N 8
ATOM 13315 C CA . GLY A 1 44 ? -1.973 22.638 -1.602 1.00 0.00 44 GLY A CA 8
ATOM 13316 C C . GLY A 1 44 ? -1.175 21.572 -2.326 1.00 0.00 44 GLY A C 8
ATOM 13317 O O . GLY A 1 44 ? -1.120 21.554 -3.556 1.00 0.00 44 GLY A O 8
ATOM 13321 N N . VAL A 1 45 ? -0.551 20.680 -1.562 1.00 0.00 45 VAL A N 8
ATOM 13322 C CA . VAL A 1 45 ? 0.249 19.606 -2.138 1.00 0.00 45 VAL A CA 8
ATOM 13323 C C . VAL A 1 45 ? -0.393 19.065 -3.410 1.00 0.00 45 VAL A C 8
ATOM 13324 O O . VAL A 1 45 ? -1.607 18.880 -3.475 1.00 0.00 45 VAL A O 8
ATOM 13337 N N . ASN A 1 46 ? 0.433 18.811 -4.421 1.00 0.00 46 ASN A N 8
ATOM 13338 C CA . ASN A 1 46 ? -0.054 18.290 -5.693 1.00 0.00 46 ASN A CA 8
ATOM 13339 C C . ASN A 1 46 ? 0.322 16.820 -5.858 1.00 0.00 46 ASN A C 8
ATOM 13340 O O . ASN A 1 46 ? 0.723 16.389 -6.938 1.00 0.00 46 ASN A O 8
ATOM 13351 N N . GLY A 1 47 ? 0.188 16.055 -4.779 1.00 0.00 47 GLY A N 8
ATOM 13352 C CA . GLY A 1 47 ? 0.517 14.643 -4.826 1.00 0.00 47 GLY A CA 8
ATOM 13353 C C . GLY A 1 47 ? 1.780 14.368 -5.617 1.00 0.00 47 GLY A C 8
ATOM 13354 O O . GLY A 1 47 ? 1.794 13.507 -6.496 1.00 0.00 47 GLY A O 8
ATOM 13358 N N . GLN A 1 48 ? 2.844 15.102 -5.305 1.00 0.00 48 GLN A N 8
ATOM 13359 C CA . GLN A 1 48 ? 4.117 14.933 -5.996 1.00 0.00 48 GLN A CA 8
ATOM 13360 C C . GLN A 1 48 ? 5.219 14.539 -5.018 1.00 0.00 48 GLN A C 8
ATOM 13361 O O . GLN A 1 48 ? 5.991 15.384 -4.564 1.00 0.00 48 GLN A O 8
ATOM 13375 N N . ILE A 1 49 ? 5.285 13.251 -4.697 1.00 0.00 49 ILE A N 8
ATOM 13376 C CA . ILE A 1 49 ? 6.293 12.745 -3.774 1.00 0.00 49 ILE A CA 8
ATOM 13377 C C . ILE A 1 49 ? 7.003 11.525 -4.349 1.00 0.00 49 ILE A C 8
ATOM 13378 O O . ILE A 1 49 ? 6.364 10.546 -4.732 1.00 0.00 49 ILE A O 8
ATOM 13394 N N . GLU A 1 50 ? 8.330 11.591 -4.405 1.00 0.00 50 GLU A N 8
ATOM 13395 C CA . GLU A 1 50 ? 9.127 10.490 -4.934 1.00 0.00 50 GLU A CA 8
ATOM 13396 C C . GLU A 1 50 ? 9.158 9.321 -3.953 1.00 0.00 50 GLU A C 8
ATOM 13397 O O . GLU A 1 50 ? 9.874 9.355 -2.953 1.00 0.00 50 GLU A O 8
ATOM 13409 N N . TYR A 1 51 ? 8.375 8.289 -4.248 1.00 0.00 51 TYR A N 8
ATOM 13410 C CA . TYR A 1 51 ? 8.309 7.111 -3.391 1.00 0.00 51 TYR A CA 8
ATOM 13411 C C . TYR A 1 51 ? 9.393 6.104 -3.766 1.00 0.00 51 TYR A C 8
ATOM 13412 O O . TYR A 1 51 ? 9.228 5.313 -4.694 1.00 0.00 51 TYR A O 8
ATOM 13430 N N . VAL A 1 52 ? 10.503 6.141 -3.035 1.00 0.00 52 VAL A N 8
ATOM 13431 C CA . VAL A 1 52 ? 11.615 5.232 -3.288 1.00 0.00 52 VAL A CA 8
ATOM 13432 C C . VAL A 1 52 ? 11.671 4.127 -2.238 1.00 0.00 52 VAL A C 8
ATOM 13433 O O . VAL A 1 52 ? 10.971 4.181 -1.227 1.00 0.00 52 VAL A O 8
ATOM 13446 N N . PHE A 1 53 ? 12.508 3.126 -2.486 1.00 0.00 53 PHE A N 8
ATOM 13447 C CA . PHE A 1 53 ? 12.656 2.007 -1.562 1.00 0.00 53 PHE A CA 8
ATOM 13448 C C . PHE A 1 53 ? 13.529 2.395 -0.372 1.00 0.00 53 PHE A C 8
ATOM 13449 O O . PHE A 1 53 ? 14.756 2.388 -0.460 1.00 0.00 53 PHE A O 8
ATOM 13466 N N . GLY A 1 54 ? 12.885 2.735 0.741 1.00 0.00 54 GLY A N 8
ATOM 13467 C CA . GLY A 1 54 ? 13.617 3.122 1.932 1.00 0.00 54 GLY A CA 8
ATOM 13468 C C . GLY A 1 54 ? 14.367 1.962 2.554 1.00 0.00 54 GLY A C 8
ATOM 13469 O O . GLY A 1 54 ? 15.292 1.417 1.952 1.00 0.00 54 GLY A O 8
ATOM 13473 N N . ALA A 1 55 ? 13.970 1.583 3.765 1.00 0.00 55 ALA A N 8
ATOM 13474 C CA . ALA A 1 55 ? 14.612 0.480 4.469 1.00 0.00 55 ALA A CA 8
ATOM 13475 C C . ALA A 1 55 ? 14.112 -0.865 3.953 1.00 0.00 55 ALA A C 8
ATOM 13476 O O . ALA A 1 55 ? 13.309 -1.531 4.605 1.00 0.00 55 ALA A O 8
ATOM 13483 N N . ALA A 1 56 ? 14.593 -1.258 2.778 1.00 0.00 56 ALA A N 8
ATOM 13484 C CA . ALA A 1 56 ? 14.196 -2.524 2.175 1.00 0.00 56 ALA A CA 8
ATOM 13485 C C . ALA A 1 56 ? 15.414 -3.325 1.728 1.00 0.00 56 ALA A C 8
ATOM 13486 O O . ALA A 1 56 ? 16.551 -2.871 1.857 1.00 0.00 56 ALA A O 8
ATOM 13493 N N . THR A 1 57 ? 15.169 -4.521 1.201 1.00 0.00 57 THR A N 8
ATOM 13494 C CA . THR A 1 57 ? 16.246 -5.386 0.736 1.00 0.00 57 THR A CA 8
ATOM 13495 C C . THR A 1 57 ? 16.152 -5.623 -0.767 1.00 0.00 57 THR A C 8
ATOM 13496 O O . THR A 1 57 ? 15.067 -5.577 -1.344 1.00 0.00 57 THR A O 8
ATOM 13507 N N . GLU A 1 58 ? 17.297 -5.876 -1.394 1.00 0.00 58 GLU A N 8
ATOM 13508 C CA . GLU A 1 58 ? 17.341 -6.119 -2.831 1.00 0.00 58 GLU A CA 8
ATOM 13509 C C . GLU A 1 58 ? 16.232 -7.077 -3.256 1.00 0.00 58 GLU A C 8
ATOM 13510 O O . GLU A 1 58 ? 15.410 -6.751 -4.112 1.00 0.00 58 GLU A O 8
ATOM 13522 N N . SER A 1 59 ? 16.216 -8.260 -2.651 1.00 0.00 59 SER A N 8
ATOM 13523 C CA . SER A 1 59 ? 15.210 -9.268 -2.968 1.00 0.00 59 SER A CA 8
ATOM 13524 C C . SER A 1 59 ? 13.833 -8.630 -3.126 1.00 0.00 59 SER A C 8
ATOM 13525 O O . SER A 1 59 ? 13.081 -8.967 -4.041 1.00 0.00 59 SER A O 8
ATOM 13533 N N . VAL A 1 60 ? 13.509 -7.707 -2.227 1.00 0.00 60 VAL A N 8
ATOM 13534 C CA . VAL A 1 60 ? 12.223 -7.020 -2.265 1.00 0.00 60 VAL A CA 8
ATOM 13535 C C . VAL A 1 60 ? 12.157 -6.044 -3.434 1.00 0.00 60 VAL A C 8
ATOM 13536 O O . VAL A 1 60 ? 11.089 -5.812 -4.002 1.00 0.00 60 VAL A O 8
ATOM 13549 N N . ARG A 1 61 ? 13.304 -5.474 -3.788 1.00 0.00 61 ARG A N 8
ATOM 13550 C CA . ARG A 1 61 ? 13.376 -4.521 -4.890 1.00 0.00 61 ARG A CA 8
ATOM 13551 C C . ARG A 1 61 ? 13.209 -5.228 -6.232 1.00 0.00 61 ARG A C 8
ATOM 13552 O O . ARG A 1 61 ? 12.452 -4.779 -7.092 1.00 0.00 61 ARG A O 8
ATOM 13573 N N . ARG A 1 62 ? 13.923 -6.337 -6.403 1.00 0.00 62 ARG A N 8
ATOM 13574 C CA . ARG A 1 62 ? 13.855 -7.105 -7.640 1.00 0.00 62 ARG A CA 8
ATOM 13575 C C . ARG A 1 62 ? 12.543 -7.878 -7.729 1.00 0.00 62 ARG A C 8
ATOM 13576 O O . ARG A 1 62 ? 12.039 -8.142 -8.822 1.00 0.00 62 ARG A O 8
ATOM 13597 N N . LEU A 1 63 ? 11.996 -8.240 -6.574 1.00 0.00 63 LEU A N 8
ATOM 13598 C CA . LEU A 1 63 ? 10.743 -8.984 -6.521 1.00 0.00 63 LEU A CA 8
ATOM 13599 C C . LEU A 1 63 ? 9.547 -8.046 -6.652 1.00 0.00 63 LEU A C 8
ATOM 13600 O O . LEU A 1 63 ? 8.540 -8.390 -7.273 1.00 0.00 63 LEU A O 8
ATOM 13616 N N . LEU A 1 64 ? 9.664 -6.861 -6.065 1.00 0.00 64 LEU A N 8
ATOM 13617 C CA . LEU A 1 64 ? 8.593 -5.871 -6.117 1.00 0.00 64 LEU A CA 8
ATOM 13618 C C . LEU A 1 64 ? 9.095 -4.557 -6.708 1.00 0.00 64 LEU A C 8
ATOM 13619 O O . LEU A 1 64 ? 10.141 -4.046 -6.310 1.00 0.00 64 LEU A O 8
ATOM 13635 N N . ARG A 1 65 ? 8.340 -4.015 -7.658 1.00 0.00 65 ARG A N 8
ATOM 13636 C CA . ARG A 1 65 ? 8.707 -2.760 -8.302 1.00 0.00 65 ARG A CA 8
ATOM 13637 C C . ARG A 1 65 ? 7.869 -1.606 -7.761 1.00 0.00 65 ARG A C 8
ATOM 13638 O O . ARG A 1 65 ? 6.641 -1.687 -7.708 1.00 0.00 65 ARG A O 8
ATOM 13659 N N . LEU A 1 66 ? 8.540 -0.532 -7.360 1.00 0.00 66 LEU A N 8
ATOM 13660 C CA . LEU A 1 66 ? 7.858 0.640 -6.822 1.00 0.00 66 LEU A CA 8
ATOM 13661 C C . LEU A 1 66 ? 8.166 1.880 -7.656 1.00 0.00 66 LEU A C 8
ATOM 13662 O O . LEU A 1 66 ? 9.315 2.121 -8.027 1.00 0.00 66 LEU A O 8
ATOM 13678 N N . ASP A 1 67 ? 7.134 2.664 -7.944 1.00 0.00 67 ASP A N 8
ATOM 13679 C CA . ASP A 1 67 ? 7.294 3.882 -8.730 1.00 0.00 67 ASP A CA 8
ATOM 13680 C C . ASP A 1 67 ? 7.373 5.107 -7.825 1.00 0.00 67 ASP A C 8
ATOM 13681 O O . ASP A 1 67 ? 7.053 5.035 -6.639 1.00 0.00 67 ASP A O 8
ATOM 13690 N N . GLU A 1 68 ? 7.802 6.230 -8.393 1.00 0.00 68 GLU A N 8
ATOM 13691 C CA . GLU A 1 68 ? 7.924 7.470 -7.636 1.00 0.00 68 GLU A CA 8
ATOM 13692 C C . GLU A 1 68 ? 7.193 8.611 -8.339 1.00 0.00 68 GLU A C 8
ATOM 13693 O O . GLU A 1 68 ? 6.689 9.532 -7.694 1.00 0.00 68 GLU A O 8
ATOM 13705 N N . THR A 1 69 ? 7.140 8.544 -9.665 1.00 0.00 69 THR A N 8
ATOM 13706 C CA . THR A 1 69 ? 6.473 9.570 -10.456 1.00 0.00 69 THR A CA 8
ATOM 13707 C C . THR A 1 69 ? 4.964 9.532 -10.248 1.00 0.00 69 THR A C 8
ATOM 13708 O O . THR A 1 69 ? 4.272 10.526 -10.463 1.00 0.00 69 THR A O 8
ATOM 13719 N N . SER A 1 70 ? 4.459 8.376 -9.826 1.00 0.00 70 SER A N 8
ATOM 13720 C CA . SER A 1 70 ? 3.030 8.207 -9.591 1.00 0.00 70 SER A CA 8
ATOM 13721 C C . SER A 1 70 ? 2.772 7.644 -8.197 1.00 0.00 70 SER A C 8
ATOM 13722 O O . SER A 1 70 ? 1.878 8.102 -7.486 1.00 0.00 70 SER A O 8
ATOM 13730 N N . GLY A 1 71 ? 3.562 6.647 -7.812 1.00 0.00 71 GLY A N 8
ATOM 13731 C CA . GLY A 1 71 ? 3.404 6.036 -6.505 1.00 0.00 71 GLY A CA 8
ATOM 13732 C C . GLY A 1 71 ? 2.536 4.795 -6.546 1.00 0.00 71 GLY A C 8
ATOM 13733 O O . GLY A 1 71 ? 1.712 4.576 -5.659 1.00 0.00 71 GLY A O 8
ATOM 13737 N N . TRP A 1 72 ? 2.720 3.981 -7.579 1.00 0.00 72 TRP A N 8
ATOM 13738 C CA . TRP A 1 72 ? 1.945 2.754 -7.733 1.00 0.00 72 TRP A CA 8
ATOM 13739 C C . TRP A 1 72 ? 2.836 1.526 -7.587 1.00 0.00 72 TRP A C 8
ATOM 13740 O O . TRP A 1 72 ? 3.574 1.169 -8.507 1.00 0.00 72 TRP A O 8
ATOM 13761 N N . LEU A 1 73 ? 2.763 0.881 -6.428 1.00 0.00 73 LEU A N 8
ATOM 13762 C CA . LEU A 1 73 ? 3.563 -0.309 -6.162 1.00 0.00 73 LEU A CA 8
ATOM 13763 C C . LEU A 1 73 ? 2.901 -1.552 -6.748 1.00 0.00 73 LEU A C 8
ATOM 13764 O O . LEU A 1 73 ? 1.701 -1.767 -6.577 1.00 0.00 73 LEU A O 8
ATOM 13780 N N . SER A 1 74 ? 3.691 -2.369 -7.436 1.00 0.00 74 SER A N 8
ATOM 13781 C CA . SER A 1 74 ? 3.182 -3.591 -8.048 1.00 0.00 74 SER A CA 8
ATOM 13782 C C . SER A 1 74 ? 4.234 -4.694 -8.016 1.00 0.00 74 SER A C 8
ATOM 13783 O O . SER A 1 74 ? 5.386 -4.459 -7.651 1.00 0.00 74 SER A O 8
ATOM 13791 N N . VAL A 1 75 ? 3.830 -5.901 -8.402 1.00 0.00 75 VAL A N 8
ATOM 13792 C CA . VAL A 1 75 ? 4.737 -7.042 -8.420 1.00 0.00 75 VAL A CA 8
ATOM 13793 C C . VAL A 1 75 ? 5.677 -6.978 -9.618 1.00 0.00 75 VAL A C 8
ATOM 13794 O O . VAL A 1 75 ? 5.282 -6.569 -10.711 1.00 0.00 75 VAL A O 8
ATOM 13807 N N . LEU A 1 76 ? 6.924 -7.385 -9.408 1.00 0.00 76 LEU A N 8
ATOM 13808 C CA . LEU A 1 76 ? 7.922 -7.376 -10.472 1.00 0.00 76 LEU A CA 8
ATOM 13809 C C . LEU A 1 76 ? 8.220 -8.792 -10.952 1.00 0.00 76 LEU A C 8
ATOM 13810 O O . LEU A 1 76 ? 8.316 -9.045 -12.153 1.00 0.00 76 LEU A O 8
ATOM 13826 N N . HIS A 1 77 ? 8.365 -9.714 -10.005 1.00 0.00 77 HIS A N 8
ATOM 13827 C CA . HIS A 1 77 ? 8.649 -11.107 -10.331 1.00 0.00 77 HIS A CA 8
ATOM 13828 C C . HIS A 1 77 ? 7.709 -12.045 -9.579 1.00 0.00 77 HIS A C 8
ATOM 13829 O O . HIS A 1 77 ? 7.141 -11.675 -8.551 1.00 0.00 77 HIS A O 8
ATOM 13844 N N . ARG A 1 78 ? 7.551 -13.258 -10.098 1.00 0.00 78 ARG A N 8
ATOM 13845 C CA . ARG A 1 78 ? 6.678 -14.246 -9.476 1.00 0.00 78 ARG A CA 8
ATOM 13846 C C . ARG A 1 78 ? 6.907 -14.301 -7.969 1.00 0.00 78 ARG A C 8
ATOM 13847 O O . ARG A 1 78 ? 8.034 -14.155 -7.496 1.00 0.00 78 ARG A O 8
ATOM 13868 N N . ILE A 1 79 ? 5.829 -14.512 -7.220 1.00 0.00 79 ILE A N 8
ATOM 13869 C CA . ILE A 1 79 ? 5.913 -14.587 -5.766 1.00 0.00 79 ILE A CA 8
ATOM 13870 C C . ILE A 1 79 ? 5.465 -15.953 -5.259 1.00 0.00 79 ILE A C 8
ATOM 13871 O O . ILE A 1 79 ? 4.503 -16.530 -5.767 1.00 0.00 79 ILE A O 8
ATOM 13887 N N . ASP A 1 80 ? 6.167 -16.464 -4.254 1.00 0.00 80 ASP A N 8
ATOM 13888 C CA . ASP A 1 80 ? 5.840 -17.762 -3.676 1.00 0.00 80 ASP A CA 8
ATOM 13889 C C . ASP A 1 80 ? 5.582 -17.640 -2.177 1.00 0.00 80 ASP A C 8
ATOM 13890 O O . ASP A 1 80 ? 6.197 -16.819 -1.496 1.00 0.00 80 ASP A O 8
ATOM 13899 N N . ARG A 1 81 ? 4.667 -18.460 -1.671 1.00 0.00 81 ARG A N 8
ATOM 13900 C CA . ARG A 1 81 ? 4.326 -18.442 -0.253 1.00 0.00 81 ARG A CA 8
ATOM 13901 C C . ARG A 1 81 ? 5.344 -19.234 0.562 1.00 0.00 81 ARG A C 8
ATOM 13902 O O . ARG A 1 81 ? 5.803 -18.779 1.609 1.00 0.00 81 ARG A O 8
ATOM 13923 N N . GLU A 1 82 ? 5.692 -20.420 0.073 1.00 0.00 82 GLU A N 8
ATOM 13924 C CA . GLU A 1 82 ? 6.655 -21.274 0.758 1.00 0.00 82 GLU A CA 8
ATOM 13925 C C . GLU A 1 82 ? 7.947 -20.516 1.046 1.00 0.00 82 GLU A C 8
ATOM 13926 O O . GLU A 1 82 ? 8.443 -20.520 2.172 1.00 0.00 82 GLU A O 8
ATOM 13938 N N . GLU A 1 83 ? 8.487 -19.866 0.019 1.00 0.00 83 GLU A N 8
ATOM 13939 C CA . GLU A 1 83 ? 9.722 -19.104 0.162 1.00 0.00 83 GLU A CA 8
ATOM 13940 C C . GLU A 1 83 ? 9.560 -17.995 1.198 1.00 0.00 83 GLU A C 8
ATOM 13941 O O . GLU A 1 83 ? 10.477 -17.712 1.970 1.00 0.00 83 GLU A O 8
ATOM 13953 N N . VAL A 1 84 ? 8.387 -17.369 1.208 1.00 0.00 84 VAL A N 8
ATOM 13954 C CA . VAL A 1 84 ? 8.104 -16.291 2.149 1.00 0.00 84 VAL A CA 8
ATOM 13955 C C . VAL A 1 84 ? 6.650 -16.328 2.604 1.00 0.00 84 VAL A C 8
ATOM 13956 O O . VAL A 1 84 ? 5.734 -16.397 1.786 1.00 0.00 84 VAL A O 8
ATOM 13969 N N . ASN A 1 85 ? 6.445 -16.280 3.917 1.00 0.00 85 ASN A N 8
ATOM 13970 C CA . ASN A 1 85 ? 5.101 -16.308 4.482 1.00 0.00 85 ASN A CA 8
ATOM 13971 C C . ASN A 1 85 ? 4.506 -14.904 4.540 1.00 0.00 85 ASN A C 8
ATOM 13972 O O . ASN A 1 85 ? 3.299 -14.725 4.384 1.00 0.00 85 ASN A O 8
ATOM 13983 N N . GLN A 1 86 ? 5.363 -13.913 4.765 1.00 0.00 86 GLN A N 8
ATOM 13984 C CA . GLN A 1 86 ? 4.922 -12.526 4.844 1.00 0.00 86 GLN A CA 8
ATOM 13985 C C . GLN A 1 86 ? 6.094 -11.570 4.643 1.00 0.00 86 GLN A C 8
ATOM 13986 O O . GLN A 1 86 ? 7.018 -11.525 5.455 1.00 0.00 86 GLN A O 8
ATOM 14000 N N . LEU A 1 87 ? 6.048 -10.807 3.556 1.00 0.00 87 LEU A N 8
ATOM 14001 C CA . LEU A 1 87 ? 7.107 -9.852 3.247 1.00 0.00 87 LEU A CA 8
ATOM 14002 C C . LEU A 1 87 ? 6.977 -8.599 4.108 1.00 0.00 87 LEU A C 8
ATOM 14003 O O . LEU A 1 87 ? 5.907 -8.310 4.643 1.00 0.00 87 LEU A O 8
ATOM 14019 N N . ARG A 1 88 ? 8.073 -7.858 4.235 1.00 0.00 88 ARG A N 8
ATOM 14020 C CA . ARG A 1 88 ? 8.082 -6.636 5.029 1.00 0.00 88 ARG A CA 8
ATOM 14021 C C . ARG A 1 88 ? 9.178 -5.687 4.554 1.00 0.00 88 ARG A C 8
ATOM 14022 O O . ARG A 1 88 ? 10.358 -6.038 4.547 1.00 0.00 88 ARG A O 8
ATOM 14043 N N . PHE A 1 89 ? 8.779 -4.482 4.158 1.00 0.00 89 PHE A N 8
ATOM 14044 C CA . PHE A 1 89 ? 9.727 -3.482 3.680 1.00 0.00 89 PHE A CA 8
ATOM 14045 C C . PHE A 1 89 ? 9.263 -2.075 4.044 1.00 0.00 89 PHE A C 8
ATOM 14046 O O . PHE A 1 89 ? 8.165 -1.887 4.569 1.00 0.00 89 PHE A O 8
ATOM 14063 N N . THR A 1 90 ? 10.108 -1.088 3.762 1.00 0.00 90 THR A N 8
ATOM 14064 C CA . THR A 1 90 ? 9.786 0.302 4.060 1.00 0.00 90 THR A CA 8
ATOM 14065 C C . THR A 1 90 ? 9.934 1.178 2.821 1.00 0.00 90 THR A C 8
ATOM 14066 O O . THR A 1 90 ? 10.744 0.893 1.939 1.00 0.00 90 THR A O 8
ATOM 14077 N N . VAL A 1 91 ? 9.146 2.247 2.761 1.00 0.00 91 VAL A N 8
ATOM 14078 C CA . VAL A 1 91 ? 9.191 3.167 1.631 1.00 0.00 91 VAL A CA 8
ATOM 14079 C C . VAL A 1 91 ? 9.397 4.603 2.099 1.00 0.00 91 VAL A C 8
ATOM 14080 O O . VAL A 1 91 ? 8.765 5.052 3.055 1.00 0.00 91 VAL A O 8
ATOM 14093 N N . MET A 1 92 ? 10.285 5.320 1.418 1.00 0.00 92 MET A N 8
ATOM 14094 C CA . MET A 1 92 ? 10.573 6.708 1.763 1.00 0.00 92 MET A CA 8
ATOM 14095 C C . MET A 1 92 ? 9.806 7.664 0.856 1.00 0.00 92 MET A C 8
ATOM 14096 O O . MET A 1 92 ? 9.447 7.315 -0.268 1.00 0.00 92 MET A O 8
ATOM 14110 N N . ALA A 1 93 ? 9.557 8.872 1.352 1.00 0.00 93 ALA A N 8
ATOM 14111 C CA . ALA A 1 93 ? 8.834 9.879 0.585 1.00 0.00 93 ALA A CA 8
ATOM 14112 C C . ALA A 1 93 ? 9.601 11.196 0.549 1.00 0.00 93 ALA A C 8
ATOM 14113 O O . ALA A 1 93 ? 9.510 12.004 1.473 1.00 0.00 93 ALA A O 8
ATOM 14120 N N . ARG A 1 94 ? 10.357 11.406 -0.524 1.00 0.00 94 ARG A N 8
ATOM 14121 C CA . ARG A 1 94 ? 11.141 12.625 -0.680 1.00 0.00 94 ARG A CA 8
ATOM 14122 C C . ARG A 1 94 ? 10.275 13.765 -1.210 1.00 0.00 94 ARG A C 8
ATOM 14123 O O . ARG A 1 94 ? 9.340 13.541 -1.979 1.00 0.00 94 ARG A O 8
ATOM 14144 N N . ASP A 1 95 ? 10.593 14.985 -0.793 1.00 0.00 95 ASP A N 8
ATOM 14145 C CA . ASP A 1 95 ? 9.845 16.160 -1.226 1.00 0.00 95 ASP A CA 8
ATOM 14146 C C . ASP A 1 95 ? 10.736 17.108 -2.023 1.00 0.00 95 ASP A C 8
ATOM 14147 O O . ASP A 1 95 ? 11.955 16.945 -2.061 1.00 0.00 95 ASP A O 8
ATOM 14156 N N . ARG A 1 96 ? 10.118 18.097 -2.660 1.00 0.00 96 ARG A N 8
ATOM 14157 C CA . ARG A 1 96 ? 10.854 19.070 -3.458 1.00 0.00 96 ARG A CA 8
ATOM 14158 C C . ARG A 1 96 ? 11.711 19.966 -2.569 1.00 0.00 96 ARG A C 8
ATOM 14159 O O . ARG A 1 96 ? 11.295 21.060 -2.188 1.00 0.00 96 ARG A O 8
ATOM 14180 N N . GLY A 1 97 ? 12.910 19.495 -2.242 1.00 0.00 97 GLY A N 8
ATOM 14181 C CA . GLY A 1 97 ? 13.806 20.265 -1.400 1.00 0.00 97 GLY A CA 8
ATOM 14182 C C . GLY A 1 97 ? 15.137 19.574 -1.184 1.00 0.00 97 GLY A C 8
ATOM 14183 O O . GLY A 1 97 ? 15.306 18.411 -1.551 1.00 0.00 97 GLY A O 8
ATOM 14187 N N . GLN A 1 98 ? 16.085 20.290 -0.588 1.00 0.00 98 GLN A N 8
ATOM 14188 C CA . GLN A 1 98 ? 17.409 19.738 -0.327 1.00 0.00 98 GLN A CA 8
ATOM 14189 C C . GLN A 1 98 ? 17.966 20.261 0.993 1.00 0.00 98 GLN A C 8
ATOM 14190 O O . GLN A 1 98 ? 18.148 21.463 1.185 1.00 0.00 98 GLN A O 8
ATOM 14204 N N . PRO A 1 99 ? 18.242 19.338 1.926 1.00 0.00 99 PRO A N 8
ATOM 14205 C CA . PRO A 1 99 ? 18.029 17.904 1.709 1.00 0.00 99 PRO A CA 8
ATOM 14206 C C . PRO A 1 99 ? 16.549 17.541 1.648 1.00 0.00 99 PRO A C 8
ATOM 14207 O O . PRO A 1 99 ? 15.720 18.088 2.377 1.00 0.00 99 PRO A O 8
ATOM 14218 N N . PRO A 1 100 ? 16.206 16.597 0.760 1.00 0.00 100 PRO A N 8
ATOM 14219 C CA . PRO A 1 100 ? 14.824 16.139 0.584 1.00 0.00 100 PRO A CA 8
ATOM 14220 C C . PRO A 1 100 ? 14.323 15.335 1.779 1.00 0.00 100 PRO A C 8
ATOM 14221 O O . PRO A 1 100 ? 14.794 14.227 2.036 1.00 0.00 100 PRO A O 8
ATOM 14232 N N . LYS A 1 101 ? 13.366 15.900 2.506 1.00 0.00 101 LYS A N 8
ATOM 14233 C CA . LYS A 1 101 ? 12.798 15.235 3.674 1.00 0.00 101 LYS A CA 8
ATOM 14234 C C . LYS A 1 101 ? 12.148 13.912 3.284 1.00 0.00 101 LYS A C 8
ATOM 14235 O O . LYS A 1 101 ? 11.406 13.837 2.304 1.00 0.00 101 LYS A O 8
ATOM 14254 N N . THR A 1 102 ? 12.431 12.868 4.058 1.00 0.00 102 THR A N 8
ATOM 14255 C CA . THR A 1 102 ? 11.873 11.548 3.794 1.00 0.00 102 THR A CA 8
ATOM 14256 C C . THR A 1 102 ? 11.129 11.012 5.012 1.00 0.00 102 THR A C 8
ATOM 14257 O O . THR A 1 102 ? 11.616 11.103 6.139 1.00 0.00 102 THR A O 8
ATOM 14268 N N . ASP A 1 103 ? 9.947 10.452 4.778 1.00 0.00 103 ASP A N 8
ATOM 14269 C CA . ASP A 1 103 ? 9.136 9.899 5.856 1.00 0.00 103 ASP A CA 8
ATOM 14270 C C . ASP A 1 103 ? 8.909 8.404 5.653 1.00 0.00 103 ASP A C 8
ATOM 14271 O O . ASP A 1 103 ? 7.865 7.986 5.152 1.00 0.00 103 ASP A O 8
ATOM 14280 N N . LYS A 1 104 ? 9.893 7.602 6.045 1.00 0.00 104 LYS A N 8
ATOM 14281 C CA . LYS A 1 104 ? 9.802 6.154 5.907 1.00 0.00 104 LYS A CA 8
ATOM 14282 C C . LYS A 1 104 ? 8.418 5.655 6.311 1.00 0.00 104 LYS A C 8
ATOM 14283 O O . LYS A 1 104 ? 7.779 6.219 7.198 1.00 0.00 104 LYS A O 8
ATOM 14302 N N . ALA A 1 105 ? 7.962 4.593 5.655 1.00 0.00 105 ALA A N 8
ATOM 14303 C CA . ALA A 1 105 ? 6.656 4.017 5.948 1.00 0.00 105 ALA A CA 8
ATOM 14304 C C . ALA A 1 105 ? 6.681 2.499 5.802 1.00 0.00 105 ALA A C 8
ATOM 14305 O O . ALA A 1 105 ? 7.039 1.971 4.749 1.00 0.00 105 ALA A O 8
ATOM 14312 N N . THR A 1 106 ? 6.298 1.800 6.866 1.00 0.00 106 THR A N 8
ATOM 14313 C CA . THR A 1 106 ? 6.278 0.343 6.857 1.00 0.00 106 THR A CA 8
ATOM 14314 C C . THR A 1 106 ? 5.173 -0.186 5.950 1.00 0.00 106 THR A C 8
ATOM 14315 O O . THR A 1 106 ? 4.048 0.313 5.969 1.00 0.00 106 THR A O 8
ATOM 14326 N N . VAL A 1 107 ? 5.501 -1.200 5.155 1.00 0.00 107 VAL A N 8
ATOM 14327 C CA . VAL A 1 107 ? 4.536 -1.798 4.240 1.00 0.00 107 VAL A CA 8
ATOM 14328 C C . VAL A 1 107 ? 4.462 -3.309 4.430 1.00 0.00 107 VAL A C 8
ATOM 14329 O O . VAL A 1 107 ? 5.299 -4.051 3.917 1.00 0.00 107 VAL A O 8
ATOM 14342 N N . VAL A 1 108 ? 3.454 -3.758 5.171 1.00 0.00 108 VAL A N 8
ATOM 14343 C CA . VAL A 1 108 ? 3.269 -5.181 5.428 1.00 0.00 108 VAL A CA 8
ATOM 14344 C C . VAL A 1 108 ? 2.325 -5.806 4.407 1.00 0.00 108 VAL A C 8
ATOM 14345 O O . VAL A 1 108 ? 1.168 -5.401 4.285 1.00 0.00 108 VAL A O 8
ATOM 14358 N N . LEU A 1 109 ? 2.825 -6.795 3.675 1.00 0.00 109 LEU A N 8
ATOM 14359 C CA . LEU A 1 109 ? 2.026 -7.478 2.663 1.00 0.00 109 LEU A CA 8
ATOM 14360 C C . LEU A 1 109 ? 1.802 -8.939 3.040 1.00 0.00 109 LEU A C 8
ATOM 14361 O O . LEU A 1 109 ? 2.716 -9.758 2.957 1.00 0.00 109 LEU A O 8
ATOM 14377 N N . ASN A 1 110 ? 0.580 -9.258 3.453 1.00 0.00 110 ASN A N 8
ATOM 14378 C CA . ASN A 1 110 ? 0.236 -10.621 3.841 1.00 0.00 110 ASN A CA 8
ATOM 14379 C C . ASN A 1 110 ? 0.114 -11.521 2.615 1.00 0.00 110 ASN A C 8
ATOM 14380 O O . ASN A 1 110 ? -0.606 -11.203 1.668 1.00 0.00 110 ASN A O 8
ATOM 14391 N N . ILE A 1 111 ? 0.821 -12.645 2.641 1.00 0.00 111 ILE A N 8
ATOM 14392 C CA . ILE A 1 111 ? 0.791 -13.592 1.533 1.00 0.00 111 ILE A CA 8
ATOM 14393 C C . ILE A 1 111 ? -0.498 -14.407 1.542 1.00 0.00 111 ILE A C 8
ATOM 14394 O O . ILE A 1 111 ? -0.598 -15.425 2.227 1.00 0.00 111 ILE A O 8
ATOM 14410 N N . LYS A 1 112 ? -1.483 -13.953 0.774 1.00 0.00 112 LYS A N 8
ATOM 14411 C CA . LYS A 1 112 ? -2.766 -14.640 0.689 1.00 0.00 112 LYS A CA 8
ATOM 14412 C C . LYS A 1 112 ? -2.694 -15.808 -0.290 1.00 0.00 112 LYS A C 8
ATOM 14413 O O . LYS A 1 112 ? -1.838 -15.837 -1.174 1.00 0.00 112 LYS A O 8
ATOM 14432 N N . ASP A 1 113 ? -3.599 -16.767 -0.127 1.00 0.00 113 ASP A N 8
ATOM 14433 C CA . ASP A 1 113 ? -3.639 -17.936 -0.998 1.00 0.00 113 ASP A CA 8
ATOM 14434 C C . ASP A 1 113 ? -4.770 -17.816 -2.015 1.00 0.00 113 ASP A C 8
ATOM 14435 O O . ASP A 1 113 ? -5.939 -17.708 -1.647 1.00 0.00 113 ASP A O 8
ATOM 14444 N N . GLU A 1 114 ? -4.412 -17.836 -3.295 1.00 0.00 114 GLU A N 8
ATOM 14445 C CA . GLU A 1 114 ? -5.397 -17.727 -4.365 1.00 0.00 114 GLU A CA 8
ATOM 14446 C C . GLU A 1 114 ? -6.325 -18.939 -4.374 1.00 0.00 114 GLU A C 8
ATOM 14447 O O . GLU A 1 114 ? -7.516 -18.819 -4.661 1.00 0.00 114 GLU A O 8
ATOM 14459 N N . ASN A 1 115 ? -5.770 -20.105 -4.059 1.00 0.00 115 ASN A N 8
ATOM 14460 C CA . ASN A 1 115 ? -6.547 -21.338 -4.032 1.00 0.00 115 ASN A CA 8
ATOM 14461 C C . ASN A 1 115 ? -7.388 -21.424 -2.762 1.00 0.00 115 ASN A C 8
ATOM 14462 O O . ASN A 1 115 ? -8.617 -21.398 -2.816 1.00 0.00 115 ASN A O 8
ATOM 14473 N N . ASP A 1 116 ? -6.716 -21.527 -1.620 1.00 0.00 116 ASP A N 8
ATOM 14474 C CA . ASP A 1 116 ? -7.400 -21.615 -0.336 1.00 0.00 116 ASP A CA 8
ATOM 14475 C C . ASP A 1 116 ? -8.468 -20.533 -0.214 1.00 0.00 116 ASP A C 8
ATOM 14476 O O . ASP A 1 116 ? -8.623 -19.697 -1.103 1.00 0.00 116 ASP A O 8
ATOM 14485 N N . ASN A 1 117 ? -9.204 -20.557 0.893 1.00 0.00 117 ASN A N 8
ATOM 14486 C CA . ASN A 1 117 ? -10.259 -19.579 1.131 1.00 0.00 117 ASN A CA 8
ATOM 14487 C C . ASN A 1 117 ? -10.039 -18.851 2.454 1.00 0.00 117 ASN A C 8
ATOM 14488 O O . ASN A 1 117 ? -9.986 -17.622 2.498 1.00 0.00 117 ASN A O 8
ATOM 14499 N N . VAL A 1 118 ? -9.909 -19.619 3.531 1.00 0.00 118 VAL A N 8
ATOM 14500 C CA . VAL A 1 118 ? -9.693 -19.049 4.855 1.00 0.00 118 VAL A CA 8
ATOM 14501 C C . VAL A 1 118 ? -8.319 -19.426 5.398 1.00 0.00 118 VAL A C 8
ATOM 14502 O O . VAL A 1 118 ? -8.125 -20.495 5.976 1.00 0.00 118 VAL A O 8
ATOM 14515 N N . PRO A 1 119 ? -7.341 -18.528 5.209 1.00 0.00 119 PRO A N 8
ATOM 14516 C CA . PRO A 1 119 ? -5.967 -18.743 5.673 1.00 0.00 119 PRO A CA 8
ATOM 14517 C C . PRO A 1 119 ? -5.855 -18.692 7.193 1.00 0.00 119 PRO A C 8
ATOM 14518 O O . PRO A 1 119 ? -4.812 -19.021 7.759 1.00 0.00 119 PRO A O 8
ATOM 14529 N N . GLY A 1 1 ? 15.004 42.682 13.862 1.00 0.00 1 GLY A N 9
ATOM 14530 C CA . GLY A 1 1 ? 15.193 42.578 12.426 1.00 0.00 1 GLY A CA 9
ATOM 14531 C C . GLY A 1 1 ? 14.766 41.229 11.882 1.00 0.00 1 GLY A C 9
ATOM 14532 O O . GLY A 1 1 ? 13.785 40.647 12.344 1.00 0.00 1 GLY A O 9
ATOM 14536 N N . SER A 1 2 ? 15.504 40.732 10.894 1.00 0.00 2 SER A N 9
ATOM 14537 C CA . SER A 1 2 ? 15.193 39.445 10.282 1.00 0.00 2 SER A CA 9
ATOM 14538 C C . SER A 1 2 ? 15.367 38.309 11.286 1.00 0.00 2 SER A C 9
ATOM 14539 O O . SER A 1 2 ? 16.424 37.682 11.354 1.00 0.00 2 SER A O 9
ATOM 14547 N N . SER A 1 3 ? 14.321 38.051 12.064 1.00 0.00 3 SER A N 9
ATOM 14548 C CA . SER A 1 3 ? 14.357 36.994 13.068 1.00 0.00 3 SER A CA 9
ATOM 14549 C C . SER A 1 3 ? 13.674 35.731 12.551 1.00 0.00 3 SER A C 9
ATOM 14550 O O . SER A 1 3 ? 12.454 35.597 12.625 1.00 0.00 3 SER A O 9
ATOM 14558 N N . GLY A 1 4 ? 14.473 34.805 12.028 1.00 0.00 4 GLY A N 9
ATOM 14559 C CA . GLY A 1 4 ? 13.929 33.565 11.507 1.00 0.00 4 GLY A CA 9
ATOM 14560 C C . GLY A 1 4 ? 13.507 32.610 12.606 1.00 0.00 4 GLY A C 9
ATOM 14561 O O . GLY A 1 4 ? 13.608 32.931 13.789 1.00 0.00 4 GLY A O 9
ATOM 14565 N N . SER A 1 5 ? 13.032 31.432 12.213 1.00 0.00 5 SER A N 9
ATOM 14566 C CA . SER A 1 5 ? 12.587 30.429 13.174 1.00 0.00 5 SER A CA 9
ATOM 14567 C C . SER A 1 5 ? 13.203 29.068 12.862 1.00 0.00 5 SER A C 9
ATOM 14568 O O . SER A 1 5 ? 13.803 28.433 13.729 1.00 0.00 5 SER A O 9
ATOM 14576 N N . SER A 1 6 ? 13.049 28.627 11.618 1.00 0.00 6 SER A N 9
ATOM 14577 C CA . SER A 1 6 ? 13.586 27.340 11.191 1.00 0.00 6 SER A CA 9
ATOM 14578 C C . SER A 1 6 ? 13.376 26.280 12.268 1.00 0.00 6 SER A C 9
ATOM 14579 O O . SER A 1 6 ? 14.259 25.466 12.534 1.00 0.00 6 SER A O 9
ATOM 14587 N N . GLY A 1 7 ? 12.198 26.297 12.885 1.00 0.00 7 GLY A N 9
ATOM 14588 C CA . GLY A 1 7 ? 11.891 25.333 13.926 1.00 0.00 7 GLY A CA 9
ATOM 14589 C C . GLY A 1 7 ? 11.114 24.142 13.402 1.00 0.00 7 GLY A C 9
ATOM 14590 O O . GLY A 1 7 ? 11.472 22.995 13.666 1.00 0.00 7 GLY A O 9
ATOM 14594 N N . ASN A 1 8 ? 10.046 24.414 12.660 1.00 0.00 8 ASN A N 9
ATOM 14595 C CA . ASN A 1 8 ? 9.214 23.355 12.100 1.00 0.00 8 ASN A CA 9
ATOM 14596 C C . ASN A 1 8 ? 9.221 23.406 10.575 1.00 0.00 8 ASN A C 9
ATOM 14597 O O . ASN A 1 8 ? 9.784 24.324 9.977 1.00 0.00 8 ASN A O 9
ATOM 14608 N N . ASP A 1 9 ? 8.592 22.416 9.952 1.00 0.00 9 ASP A N 9
ATOM 14609 C CA . ASP A 1 9 ? 8.524 22.349 8.497 1.00 0.00 9 ASP A CA 9
ATOM 14610 C C . ASP A 1 9 ? 7.461 21.351 8.048 1.00 0.00 9 ASP A C 9
ATOM 14611 O O . ASP A 1 9 ? 7.090 20.447 8.795 1.00 0.00 9 ASP A O 9
ATOM 14620 N N . ASN A 1 10 ? 6.974 21.524 6.824 1.00 0.00 10 ASN A N 9
ATOM 14621 C CA . ASN A 1 10 ? 5.951 20.639 6.276 1.00 0.00 10 ASN A CA 9
ATOM 14622 C C . ASN A 1 10 ? 6.554 19.299 5.866 1.00 0.00 10 ASN A C 9
ATOM 14623 O O . ASN A 1 10 ? 6.855 19.075 4.693 1.00 0.00 10 ASN A O 9
ATOM 14634 N N . SER A 1 11 ? 6.728 18.411 6.840 1.00 0.00 11 SER A N 9
ATOM 14635 C CA . SER A 1 11 ? 7.297 17.094 6.581 1.00 0.00 11 SER A CA 9
ATOM 14636 C C . SER A 1 11 ? 6.258 16.165 5.962 1.00 0.00 11 SER A C 9
ATOM 14637 O O . SER A 1 11 ? 5.119 16.073 6.421 1.00 0.00 11 SER A O 9
ATOM 14645 N N . PRO A 1 12 ? 6.658 15.458 4.895 1.00 0.00 12 PRO A N 9
ATOM 14646 C CA . PRO A 1 12 ? 5.777 14.523 4.189 1.00 0.00 12 PRO A CA 9
ATOM 14647 C C . PRO A 1 12 ? 5.469 13.281 5.018 1.00 0.00 12 PRO A C 9
ATOM 14648 O O . PRO A 1 12 ? 6.374 12.635 5.547 1.00 0.00 12 PRO A O 9
ATOM 14659 N N . ARG A 1 13 ? 4.186 12.951 5.126 1.00 0.00 13 ARG A N 9
ATOM 14660 C CA . ARG A 1 13 ? 3.758 11.786 5.891 1.00 0.00 13 ARG A CA 9
ATOM 14661 C C . ARG A 1 13 ? 2.838 10.897 5.060 1.00 0.00 13 ARG A C 9
ATOM 14662 O O . ARG A 1 13 ? 1.723 11.289 4.715 1.00 0.00 13 ARG A O 9
ATOM 14683 N N . PHE A 1 14 ? 3.314 9.698 4.740 1.00 0.00 14 PHE A N 9
ATOM 14684 C CA . PHE A 1 14 ? 2.535 8.753 3.947 1.00 0.00 14 PHE A CA 9
ATOM 14685 C C . PHE A 1 14 ? 1.102 8.662 4.463 1.00 0.00 14 PHE A C 9
ATOM 14686 O O . PHE A 1 14 ? 0.818 9.026 5.604 1.00 0.00 14 PHE A O 9
ATOM 14703 N N . GLU A 1 15 ? 0.203 8.172 3.614 1.00 0.00 15 GLU A N 9
ATOM 14704 C CA . GLU A 1 15 ? -1.200 8.034 3.985 1.00 0.00 15 GLU A CA 9
ATOM 14705 C C . GLU A 1 15 ? -1.341 7.323 5.328 1.00 0.00 15 GLU A C 9
ATOM 14706 O O . GLU A 1 15 ? -2.005 7.818 6.239 1.00 0.00 15 GLU A O 9
ATOM 14718 N N . LYS A 1 16 ? -0.712 6.159 5.443 1.00 0.00 16 LYS A N 9
ATOM 14719 C CA . LYS A 1 16 ? -0.765 5.378 6.673 1.00 0.00 16 LYS A CA 9
ATOM 14720 C C . LYS A 1 16 ? 0.639 5.067 7.181 1.00 0.00 16 LYS A C 9
ATOM 14721 O O . LYS A 1 16 ? 1.575 4.920 6.396 1.00 0.00 16 LYS A O 9
ATOM 14740 N N . SER A 1 17 ? 0.778 4.966 8.499 1.00 0.00 17 SER A N 9
ATOM 14741 C CA . SER A 1 17 ? 2.069 4.675 9.112 1.00 0.00 17 SER A CA 9
ATOM 14742 C C . SER A 1 17 ? 2.603 3.327 8.638 1.00 0.00 17 SER A C 9
ATOM 14743 O O . SER A 1 17 ? 3.799 3.172 8.391 1.00 0.00 17 SER A O 9
ATOM 14751 N N . VAL A 1 18 ? 1.707 2.353 8.512 1.00 0.00 18 VAL A N 9
ATOM 14752 C CA . VAL A 1 18 ? 2.086 1.018 8.066 1.00 0.00 18 VAL A CA 9
ATOM 14753 C C . VAL A 1 18 ? 1.110 0.489 7.021 1.00 0.00 18 VAL A C 9
ATOM 14754 O O . VAL A 1 18 ? 0.020 0.023 7.354 1.00 0.00 18 VAL A O 9
ATOM 14767 N N . TYR A 1 19 ? 1.508 0.565 5.756 1.00 0.00 19 TYR A N 9
ATOM 14768 C CA . TYR A 1 19 ? 0.668 0.096 4.661 1.00 0.00 19 TYR A CA 9
ATOM 14769 C C . TYR A 1 19 ? 0.370 -1.394 4.802 1.00 0.00 19 TYR A C 9
ATOM 14770 O O . TYR A 1 19 ? 1.229 -2.236 4.546 1.00 0.00 19 TYR A O 9
ATOM 14788 N N . GLU A 1 20 ? -0.855 -1.710 5.211 1.00 0.00 20 GLU A N 9
ATOM 14789 C CA . GLU A 1 20 ? -1.267 -3.097 5.387 1.00 0.00 20 GLU A CA 9
ATOM 14790 C C . GLU A 1 20 ? -2.269 -3.508 4.311 1.00 0.00 20 GLU A C 9
ATOM 14791 O O . GLU A 1 20 ? -3.444 -3.149 4.373 1.00 0.00 20 GLU A O 9
ATOM 14803 N N . ALA A 1 21 ? -1.793 -4.262 3.326 1.00 0.00 21 ALA A N 9
ATOM 14804 C CA . ALA A 1 21 ? -2.646 -4.723 2.237 1.00 0.00 21 ALA A CA 9
ATOM 14805 C C . ALA A 1 21 ? -2.570 -6.238 2.084 1.00 0.00 21 ALA A C 9
ATOM 14806 O O . ALA A 1 21 ? -1.841 -6.910 2.814 1.00 0.00 21 ALA A O 9
ATOM 14813 N N . ASP A 1 22 ? -3.328 -6.771 1.132 1.00 0.00 22 ASP A N 9
ATOM 14814 C CA . ASP A 1 22 ? -3.346 -8.207 0.883 1.00 0.00 22 ASP A CA 9
ATOM 14815 C C . ASP A 1 22 ? -2.754 -8.529 -0.486 1.00 0.00 22 ASP A C 9
ATOM 14816 O O . ASP A 1 22 ? -3.277 -8.102 -1.516 1.00 0.00 22 ASP A O 9
ATOM 14825 N N . LEU A 1 23 ? -1.661 -9.284 -0.489 1.00 0.00 23 LEU A N 9
ATOM 14826 C CA . LEU A 1 23 ? -0.996 -9.663 -1.731 1.00 0.00 23 LEU A CA 9
ATOM 14827 C C . LEU A 1 23 ? -1.214 -11.142 -2.036 1.00 0.00 23 LEU A C 9
ATOM 14828 O O . LEU A 1 23 ? -1.175 -11.983 -1.138 1.00 0.00 23 LEU A O 9
ATOM 14844 N N . ALA A 1 24 ? -1.440 -11.451 -3.308 1.00 0.00 24 ALA A N 9
ATOM 14845 C CA . ALA A 1 24 ? -1.659 -12.829 -3.732 1.00 0.00 24 ALA A CA 9
ATOM 14846 C C . ALA A 1 24 ? -0.335 -13.554 -3.948 1.00 0.00 24 ALA A C 9
ATOM 14847 O O . ALA A 1 24 ? 0.463 -13.166 -4.801 1.00 0.00 24 ALA A O 9
ATOM 14854 N N . GLU A 1 25 ? -0.108 -14.606 -3.168 1.00 0.00 25 GLU A N 9
ATOM 14855 C CA . GLU A 1 25 ? 1.121 -15.384 -3.274 1.00 0.00 25 GLU A CA 9
ATOM 14856 C C . GLU A 1 25 ? 1.432 -15.715 -4.731 1.00 0.00 25 GLU A C 9
ATOM 14857 O O . GLU A 1 25 ? 2.552 -15.515 -5.199 1.00 0.00 25 GLU A O 9
ATOM 14869 N N . ASN A 1 26 ? 0.431 -16.222 -5.443 1.00 0.00 26 ASN A N 9
ATOM 14870 C CA . ASN A 1 26 ? 0.596 -16.582 -6.847 1.00 0.00 26 ASN A CA 9
ATOM 14871 C C . ASN A 1 26 ? 0.239 -15.410 -7.755 1.00 0.00 26 ASN A C 9
ATOM 14872 O O . ASN A 1 26 ? -0.450 -15.578 -8.761 1.00 0.00 26 ASN A O 9
ATOM 14883 N N . SER A 1 27 ? 0.713 -14.222 -7.393 1.00 0.00 27 SER A N 9
ATOM 14884 C CA . SER A 1 27 ? 0.442 -13.020 -8.173 1.00 0.00 27 SER A CA 9
ATOM 14885 C C . SER A 1 27 ? 1.492 -12.831 -9.263 1.00 0.00 27 SER A C 9
ATOM 14886 O O . SER A 1 27 ? 2.692 -12.838 -8.991 1.00 0.00 27 SER A O 9
ATOM 14894 N N . ALA A 1 28 ? 1.031 -12.663 -10.498 1.00 0.00 28 ALA A N 9
ATOM 14895 C CA . ALA A 1 28 ? 1.929 -12.471 -11.629 1.00 0.00 28 ALA A CA 9
ATOM 14896 C C . ALA A 1 28 ? 2.901 -11.325 -11.369 1.00 0.00 28 ALA A C 9
ATOM 14897 O O . ALA A 1 28 ? 2.728 -10.529 -10.446 1.00 0.00 28 ALA A O 9
ATOM 14904 N N . PRO A 1 29 ? 3.950 -11.237 -12.201 1.00 0.00 29 PRO A N 9
ATOM 14905 C CA . PRO A 1 29 ? 4.970 -10.192 -12.081 1.00 0.00 29 PRO A CA 9
ATOM 14906 C C . PRO A 1 29 ? 4.435 -8.813 -12.453 1.00 0.00 29 PRO A C 9
ATOM 14907 O O . PRO A 1 29 ? 5.199 -7.862 -12.609 1.00 0.00 29 PRO A O 9
ATOM 14918 N N . GLY A 1 30 ? 3.117 -8.713 -12.593 1.00 0.00 30 GLY A N 9
ATOM 14919 C CA . GLY A 1 30 ? 2.502 -7.447 -12.945 1.00 0.00 30 GLY A CA 9
ATOM 14920 C C . GLY A 1 30 ? 1.371 -7.071 -12.008 1.00 0.00 30 GLY A C 9
ATOM 14921 O O . GLY A 1 30 ? 0.981 -5.905 -11.929 1.00 0.00 30 GLY A O 9
ATOM 14925 N N . THR A 1 31 ? 0.841 -8.060 -11.296 1.00 0.00 31 THR A N 9
ATOM 14926 C CA . THR A 1 31 ? -0.254 -7.828 -10.362 1.00 0.00 31 THR A CA 9
ATOM 14927 C C . THR A 1 31 ? 0.015 -6.605 -9.493 1.00 0.00 31 THR A C 9
ATOM 14928 O O . THR A 1 31 ? 0.993 -6.547 -8.747 1.00 0.00 31 THR A O 9
ATOM 14939 N N . PRO A 1 32 ? -0.872 -5.604 -9.588 1.00 0.00 32 PRO A N 9
ATOM 14940 C CA . PRO A 1 32 ? -0.752 -4.364 -8.815 1.00 0.00 32 PRO A CA 9
ATOM 14941 C C . PRO A 1 32 ? -1.008 -4.580 -7.328 1.00 0.00 32 PRO A C 9
ATOM 14942 O O . PRO A 1 32 ? -1.854 -5.390 -6.946 1.00 0.00 32 PRO A O 9
ATOM 14953 N N . ILE A 1 33 ? -0.274 -3.853 -6.494 1.00 0.00 33 ILE A N 9
ATOM 14954 C CA . ILE A 1 33 ? -0.424 -3.965 -5.048 1.00 0.00 33 ILE A CA 9
ATOM 14955 C C . ILE A 1 33 ? -1.163 -2.759 -4.477 1.00 0.00 33 ILE A C 9
ATOM 14956 O O . ILE A 1 33 ? -2.283 -2.882 -3.980 1.00 0.00 33 ILE A O 9
ATOM 14972 N N . LEU A 1 34 ? -0.529 -1.594 -4.553 1.00 0.00 34 LEU A N 9
ATOM 14973 C CA . LEU A 1 34 ? -1.127 -0.364 -4.045 1.00 0.00 34 LEU A CA 9
ATOM 14974 C C . LEU A 1 34 ? -0.316 0.854 -4.475 1.00 0.00 34 LEU A C 9
ATOM 14975 O O . LEU A 1 34 ? 0.884 0.753 -4.727 1.00 0.00 34 LEU A O 9
ATOM 14991 N N . GLN A 1 35 ? -0.979 2.003 -4.553 1.00 0.00 35 GLN A N 9
ATOM 14992 C CA . GLN A 1 35 ? -0.318 3.240 -4.951 1.00 0.00 35 GLN A CA 9
ATOM 14993 C C . GLN A 1 35 ? 0.017 4.094 -3.733 1.00 0.00 35 GLN A C 9
ATOM 14994 O O . GLN A 1 35 ? -0.856 4.750 -3.162 1.00 0.00 35 GLN A O 9
ATOM 15008 N N . LEU A 1 36 ? 1.286 4.082 -3.339 1.00 0.00 36 LEU A N 9
ATOM 15009 C CA . LEU A 1 36 ? 1.737 4.856 -2.188 1.00 0.00 36 LEU A CA 9
ATOM 15010 C C . LEU A 1 36 ? 1.411 6.336 -2.365 1.00 0.00 36 LEU A C 9
ATOM 15011 O O . LEU A 1 36 ? 1.702 6.925 -3.405 1.00 0.00 36 LEU A O 9
ATOM 15027 N N . ARG A 1 37 ? 0.808 6.930 -1.340 1.00 0.00 37 ARG A N 9
ATOM 15028 C CA . ARG A 1 37 ? 0.445 8.341 -1.382 1.00 0.00 37 ARG A CA 9
ATOM 15029 C C . ARG A 1 37 ? 0.715 9.013 -0.039 1.00 0.00 37 ARG A C 9
ATOM 15030 O O . ARG A 1 37 ? 0.939 8.341 0.968 1.00 0.00 37 ARG A O 9
ATOM 15051 N N . ALA A 1 38 ? 0.694 10.341 -0.032 1.00 0.00 38 ALA A N 9
ATOM 15052 C CA . ALA A 1 38 ? 0.935 11.103 1.187 1.00 0.00 38 ALA A CA 9
ATOM 15053 C C . ALA A 1 38 ? -0.375 11.578 1.806 1.00 0.00 38 ALA A C 9
ATOM 15054 O O . ALA A 1 38 ? -0.540 11.555 3.026 1.00 0.00 38 ALA A O 9
ATOM 15061 N N . ALA A 1 39 ? -1.303 12.008 0.958 1.00 0.00 39 ALA A N 9
ATOM 15062 C CA . ALA A 1 39 ? -2.599 12.487 1.423 1.00 0.00 39 ALA A CA 9
ATOM 15063 C C . ALA A 1 39 ? -3.520 12.805 0.250 1.00 0.00 39 ALA A C 9
ATOM 15064 O O . ALA A 1 39 ? -3.093 12.802 -0.905 1.00 0.00 39 ALA A O 9
ATOM 15071 N N . ASP A 1 40 ? -4.784 13.080 0.553 1.00 0.00 40 ASP A N 9
ATOM 15072 C CA . ASP A 1 40 ? -5.765 13.402 -0.477 1.00 0.00 40 ASP A CA 9
ATOM 15073 C C . ASP A 1 40 ? -6.294 14.821 -0.299 1.00 0.00 40 ASP A C 9
ATOM 15074 O O . ASP A 1 40 ? -7.338 15.034 0.318 1.00 0.00 40 ASP A O 9
ATOM 15083 N N . LEU A 1 41 ? -5.566 15.790 -0.843 1.00 0.00 41 LEU A N 9
ATOM 15084 C CA . LEU A 1 41 ? -5.961 17.191 -0.745 1.00 0.00 41 LEU A CA 9
ATOM 15085 C C . LEU A 1 41 ? -6.447 17.716 -2.092 1.00 0.00 41 LEU A C 9
ATOM 15086 O O . LEU A 1 41 ? -7.557 18.238 -2.202 1.00 0.00 41 LEU A O 9
ATOM 15102 N N . ASP A 1 42 ? -5.610 17.574 -3.113 1.00 0.00 42 ASP A N 9
ATOM 15103 C CA . ASP A 1 42 ? -5.955 18.030 -4.454 1.00 0.00 42 ASP A CA 9
ATOM 15104 C C . ASP A 1 42 ? -5.778 16.909 -5.473 1.00 0.00 42 ASP A C 9
ATOM 15105 O O . ASP A 1 42 ? -5.270 17.129 -6.573 1.00 0.00 42 ASP A O 9
ATOM 15114 N N . VAL A 1 43 ? -6.200 15.705 -5.099 1.00 0.00 43 VAL A N 9
ATOM 15115 C CA . VAL A 1 43 ? -6.088 14.548 -5.979 1.00 0.00 43 VAL A CA 9
ATOM 15116 C C . VAL A 1 43 ? -4.822 14.622 -6.826 1.00 0.00 43 VAL A C 9
ATOM 15117 O O . VAL A 1 43 ? -4.828 14.260 -8.002 1.00 0.00 43 VAL A O 9
ATOM 15130 N N . GLY A 1 44 ? -3.737 15.093 -6.219 1.00 0.00 44 GLY A N 9
ATOM 15131 C CA . GLY A 1 44 ? -2.478 15.206 -6.932 1.00 0.00 44 GLY A CA 9
ATOM 15132 C C . GLY A 1 44 ? -1.939 16.622 -6.935 1.00 0.00 44 GLY A C 9
ATOM 15133 O O . GLY A 1 44 ? -2.160 17.377 -7.883 1.00 0.00 44 GLY A O 9
ATOM 15137 N N . VAL A 1 45 ? -1.230 16.986 -5.871 1.00 0.00 45 VAL A N 9
ATOM 15138 C CA . VAL A 1 45 ? -0.657 18.322 -5.755 1.00 0.00 45 VAL A CA 9
ATOM 15139 C C . VAL A 1 45 ? 0.724 18.386 -6.398 1.00 0.00 45 VAL A C 9
ATOM 15140 O O . VAL A 1 45 ? 1.452 17.396 -6.428 1.00 0.00 45 VAL A O 9
ATOM 15153 N N . ASN A 1 46 ? 1.077 19.560 -6.910 1.00 0.00 46 ASN A N 9
ATOM 15154 C CA . ASN A 1 46 ? 2.372 19.755 -7.554 1.00 0.00 46 ASN A CA 9
ATOM 15155 C C . ASN A 1 46 ? 3.463 18.977 -6.824 1.00 0.00 46 ASN A C 9
ATOM 15156 O O . ASN A 1 46 ? 4.290 18.314 -7.449 1.00 0.00 46 ASN A O 9
ATOM 15167 N N . GLY A 1 47 ? 3.459 19.064 -5.498 1.00 0.00 47 GLY A N 9
ATOM 15168 C CA . GLY A 1 47 ? 4.453 18.364 -4.705 1.00 0.00 47 GLY A CA 9
ATOM 15169 C C . GLY A 1 47 ? 4.842 17.030 -5.310 1.00 0.00 47 GLY A C 9
ATOM 15170 O O . GLY A 1 47 ? 6.022 16.682 -5.353 1.00 0.00 47 GLY A O 9
ATOM 15174 N N . GLN A 1 48 ? 3.848 16.281 -5.777 1.00 0.00 48 GLN A N 9
ATOM 15175 C CA . GLN A 1 48 ? 4.094 14.976 -6.380 1.00 0.00 48 GLN A CA 9
ATOM 15176 C C . GLN A 1 48 ? 5.122 14.189 -5.574 1.00 0.00 48 GLN A C 9
ATOM 15177 O O . GLN A 1 48 ? 6.024 13.569 -6.138 1.00 0.00 48 GLN A O 9
ATOM 15191 N N . ILE A 1 49 ? 4.980 14.219 -4.253 1.00 0.00 49 ILE A N 9
ATOM 15192 C CA . ILE A 1 49 ? 5.896 13.507 -3.371 1.00 0.00 49 ILE A CA 9
ATOM 15193 C C . ILE A 1 49 ? 6.321 12.175 -3.979 1.00 0.00 49 ILE A C 9
ATOM 15194 O O . ILE A 1 49 ? 5.484 11.328 -4.290 1.00 0.00 49 ILE A O 9
ATOM 15210 N N . GLU A 1 50 ? 7.628 11.996 -4.143 1.00 0.00 50 GLU A N 9
ATOM 15211 C CA . GLU A 1 50 ? 8.165 10.765 -4.713 1.00 0.00 50 GLU A CA 9
ATOM 15212 C C . GLU A 1 50 ? 8.086 9.621 -3.707 1.00 0.00 50 GLU A C 9
ATOM 15213 O O . GLU A 1 50 ? 7.787 9.832 -2.531 1.00 0.00 50 GLU A O 9
ATOM 15225 N N . TYR A 1 51 ? 8.356 8.408 -4.177 1.00 0.00 51 TYR A N 9
ATOM 15226 C CA . TYR A 1 51 ? 8.314 7.229 -3.321 1.00 0.00 51 TYR A CA 9
ATOM 15227 C C . TYR A 1 51 ? 9.369 6.211 -3.743 1.00 0.00 51 TYR A C 9
ATOM 15228 O O . TYR A 1 51 ? 9.220 5.528 -4.756 1.00 0.00 51 TYR A O 9
ATOM 15246 N N . VAL A 1 52 ? 10.437 6.115 -2.957 1.00 0.00 52 VAL A N 9
ATOM 15247 C CA . VAL A 1 52 ? 11.518 5.180 -3.246 1.00 0.00 52 VAL A CA 9
ATOM 15248 C C . VAL A 1 52 ? 11.611 4.099 -2.175 1.00 0.00 52 VAL A C 9
ATOM 15249 O O . VAL A 1 52 ? 10.968 4.191 -1.128 1.00 0.00 52 VAL A O 9
ATOM 15262 N N . PHE A 1 53 ? 12.415 3.076 -2.442 1.00 0.00 53 PHE A N 9
ATOM 15263 C CA . PHE A 1 53 ? 12.593 1.977 -1.501 1.00 0.00 53 PHE A CA 9
ATOM 15264 C C . PHE A 1 53 ? 13.511 2.386 -0.353 1.00 0.00 53 PHE A C 9
ATOM 15265 O O . PHE A 1 53 ? 14.731 2.246 -0.440 1.00 0.00 53 PHE A O 9
ATOM 15282 N N . GLY A 1 54 ? 12.915 2.893 0.722 1.00 0.00 54 GLY A N 9
ATOM 15283 C CA . GLY A 1 54 ? 13.694 3.315 1.871 1.00 0.00 54 GLY A CA 9
ATOM 15284 C C . GLY A 1 54 ? 14.513 2.186 2.463 1.00 0.00 54 GLY A C 9
ATOM 15285 O O . GLY A 1 54 ? 15.537 1.794 1.904 1.00 0.00 54 GLY A O 9
ATOM 15289 N N . ALA A 1 55 ? 14.064 1.663 3.599 1.00 0.00 55 ALA A N 9
ATOM 15290 C CA . ALA A 1 55 ? 14.763 0.572 4.267 1.00 0.00 55 ALA A CA 9
ATOM 15291 C C . ALA A 1 55 ? 14.279 -0.782 3.760 1.00 0.00 55 ALA A C 9
ATOM 15292 O O . ALA A 1 55 ? 13.547 -1.490 4.452 1.00 0.00 55 ALA A O 9
ATOM 15299 N N . ALA A 1 56 ? 14.691 -1.137 2.547 1.00 0.00 56 ALA A N 9
ATOM 15300 C CA . ALA A 1 56 ? 14.301 -2.407 1.948 1.00 0.00 56 ALA A CA 9
ATOM 15301 C C . ALA A 1 56 ? 15.524 -3.231 1.562 1.00 0.00 56 ALA A C 9
ATOM 15302 O O . ALA A 1 56 ? 16.654 -2.743 1.606 1.00 0.00 56 ALA A O 9
ATOM 15309 N N . THR A 1 57 ? 15.292 -4.485 1.185 1.00 0.00 57 THR A N 9
ATOM 15310 C CA . THR A 1 57 ? 16.376 -5.378 0.794 1.00 0.00 57 THR A CA 9
ATOM 15311 C C . THR A 1 57 ? 16.383 -5.605 -0.714 1.00 0.00 57 THR A C 9
ATOM 15312 O O . THR A 1 57 ? 15.393 -5.341 -1.395 1.00 0.00 57 THR A O 9
ATOM 15323 N N . GLU A 1 58 ? 17.506 -6.098 -1.228 1.00 0.00 58 GLU A N 9
ATOM 15324 C CA . GLU A 1 58 ? 17.640 -6.360 -2.656 1.00 0.00 58 GLU A CA 9
ATOM 15325 C C . GLU A 1 58 ? 16.596 -7.370 -3.124 1.00 0.00 58 GLU A C 9
ATOM 15326 O O . GLU A 1 58 ? 16.283 -7.450 -4.311 1.00 0.00 58 GLU A O 9
ATOM 15338 N N . SER A 1 59 ? 16.061 -8.139 -2.181 1.00 0.00 59 SER A N 9
ATOM 15339 C CA . SER A 1 59 ? 15.056 -9.147 -2.496 1.00 0.00 59 SER A CA 9
ATOM 15340 C C . SER A 1 59 ? 13.674 -8.514 -2.627 1.00 0.00 59 SER A C 9
ATOM 15341 O O . SER A 1 59 ? 12.809 -9.025 -3.338 1.00 0.00 59 SER A O 9
ATOM 15349 N N . VAL A 1 60 ? 13.474 -7.396 -1.935 1.00 0.00 60 VAL A N 9
ATOM 15350 C CA . VAL A 1 60 ? 12.199 -6.691 -1.974 1.00 0.00 60 VAL A CA 9
ATOM 15351 C C . VAL A 1 60 ? 12.050 -5.896 -3.266 1.00 0.00 60 VAL A C 9
ATOM 15352 O O . VAL A 1 60 ? 10.965 -5.832 -3.846 1.00 0.00 60 VAL A O 9
ATOM 15365 N N . ARG A 1 61 ? 13.146 -5.291 -3.712 1.00 0.00 61 ARG A N 9
ATOM 15366 C CA . ARG A 1 61 ? 13.137 -4.498 -4.936 1.00 0.00 61 ARG A CA 9
ATOM 15367 C C . ARG A 1 61 ? 13.051 -5.398 -6.165 1.00 0.00 61 ARG A C 9
ATOM 15368 O O . ARG A 1 61 ? 12.340 -5.092 -7.123 1.00 0.00 61 ARG A O 9
ATOM 15389 N N . ARG A 1 62 ? 13.780 -6.509 -6.131 1.00 0.00 62 ARG A N 9
ATOM 15390 C CA . ARG A 1 62 ? 13.788 -7.452 -7.243 1.00 0.00 62 ARG A CA 9
ATOM 15391 C C . ARG A 1 62 ? 12.466 -8.208 -7.324 1.00 0.00 62 ARG A C 9
ATOM 15392 O O . ARG A 1 62 ? 11.987 -8.530 -8.413 1.00 0.00 62 ARG A O 9
ATOM 15413 N N . LEU A 1 63 ? 11.879 -8.489 -6.166 1.00 0.00 63 LEU A N 9
ATOM 15414 C CA . LEU A 1 63 ? 10.611 -9.209 -6.104 1.00 0.00 63 LEU A CA 9
ATOM 15415 C C . LEU A 1 63 ? 9.435 -8.255 -6.290 1.00 0.00 63 LEU A C 9
ATOM 15416 O O . LEU A 1 63 ? 8.388 -8.638 -6.814 1.00 0.00 63 LEU A O 9
ATOM 15432 N N . LEU A 1 64 ? 9.615 -7.012 -5.858 1.00 0.00 64 LEU A N 9
ATOM 15433 C CA . LEU A 1 64 ? 8.569 -6.002 -5.979 1.00 0.00 64 LEU A CA 9
ATOM 15434 C C . LEU A 1 64 ? 9.098 -4.751 -6.673 1.00 0.00 64 LEU A C 9
ATOM 15435 O O . LEU A 1 64 ? 10.187 -4.270 -6.362 1.00 0.00 64 LEU A O 9
ATOM 15451 N N . ARG A 1 65 ? 8.317 -4.228 -7.613 1.00 0.00 65 ARG A N 9
ATOM 15452 C CA . ARG A 1 65 ? 8.707 -3.032 -8.351 1.00 0.00 65 ARG A CA 9
ATOM 15453 C C . ARG A 1 65 ? 7.956 -1.807 -7.836 1.00 0.00 65 ARG A C 9
ATOM 15454 O O . ARG A 1 65 ? 6.763 -1.876 -7.540 1.00 0.00 65 ARG A O 9
ATOM 15475 N N . LEU A 1 66 ? 8.663 -0.687 -7.731 1.00 0.00 66 LEU A N 9
ATOM 15476 C CA . LEU A 1 66 ? 8.065 0.553 -7.251 1.00 0.00 66 LEU A CA 9
ATOM 15477 C C . LEU A 1 66 ? 8.348 1.702 -8.213 1.00 0.00 66 LEU A C 9
ATOM 15478 O O . LEU A 1 66 ? 9.467 1.853 -8.704 1.00 0.00 66 LEU A O 9
ATOM 15494 N N . ASP A 1 67 ? 7.327 2.511 -8.478 1.00 0.00 67 ASP A N 9
ATOM 15495 C CA . ASP A 1 67 ? 7.467 3.649 -9.379 1.00 0.00 67 ASP A CA 9
ATOM 15496 C C . ASP A 1 67 ? 7.529 4.957 -8.597 1.00 0.00 67 ASP A C 9
ATOM 15497 O O . ASP A 1 67 ? 6.659 5.240 -7.774 1.00 0.00 67 ASP A O 9
ATOM 15506 N N . GLU A 1 68 ? 8.563 5.750 -8.859 1.00 0.00 68 GLU A N 9
ATOM 15507 C CA . GLU A 1 68 ? 8.739 7.027 -8.178 1.00 0.00 68 GLU A CA 9
ATOM 15508 C C . GLU A 1 68 ? 8.112 8.163 -8.981 1.00 0.00 68 GLU A C 9
ATOM 15509 O O . GLU A 1 68 ? 7.813 9.229 -8.442 1.00 0.00 68 GLU A O 9
ATOM 15521 N N . THR A 1 69 ? 7.915 7.927 -10.274 1.00 0.00 69 THR A N 9
ATOM 15522 C CA . THR A 1 69 ? 7.326 8.929 -11.153 1.00 0.00 69 THR A CA 9
ATOM 15523 C C . THR A 1 69 ? 5.811 8.976 -10.995 1.00 0.00 69 THR A C 9
ATOM 15524 O O . THR A 1 69 ? 5.182 10.001 -11.256 1.00 0.00 69 THR A O 9
ATOM 15535 N N . SER A 1 70 ? 5.230 7.860 -10.566 1.00 0.00 70 SER A N 9
ATOM 15536 C CA . SER A 1 70 ? 3.787 7.773 -10.377 1.00 0.00 70 SER A CA 9
ATOM 15537 C C . SER A 1 70 ? 3.450 7.409 -8.934 1.00 0.00 70 SER A C 9
ATOM 15538 O O . SER A 1 70 ? 2.450 7.869 -8.383 1.00 0.00 70 SER A O 9
ATOM 15546 N N . GLY A 1 71 ? 4.292 6.578 -8.327 1.00 0.00 71 GLY A N 9
ATOM 15547 C CA . GLY A 1 71 ? 4.067 6.165 -6.955 1.00 0.00 71 GLY A CA 9
ATOM 15548 C C . GLY A 1 71 ? 3.189 4.934 -6.856 1.00 0.00 71 GLY A C 9
ATOM 15549 O O . GLY A 1 71 ? 2.432 4.778 -5.898 1.00 0.00 71 GLY A O 9
ATOM 15553 N N . TRP A 1 72 ? 3.288 4.058 -7.849 1.00 0.00 72 TRP A N 9
ATOM 15554 C CA . TRP A 1 72 ? 2.495 2.834 -7.871 1.00 0.00 72 TRP A CA 9
ATOM 15555 C C . TRP A 1 72 ? 3.355 1.622 -7.530 1.00 0.00 72 TRP A C 9
ATOM 15556 O O . TRP A 1 72 ? 4.452 1.456 -8.065 1.00 0.00 72 TRP A O 9
ATOM 15577 N N . LEU A 1 73 ? 2.851 0.776 -6.638 1.00 0.00 73 LEU A N 9
ATOM 15578 C CA . LEU A 1 73 ? 3.573 -0.422 -6.226 1.00 0.00 73 LEU A CA 9
ATOM 15579 C C . LEU A 1 73 ? 2.872 -1.680 -6.728 1.00 0.00 73 LEU A C 9
ATOM 15580 O O . LEU A 1 73 ? 1.676 -1.869 -6.502 1.00 0.00 73 LEU A O 9
ATOM 15596 N N . SER A 1 74 ? 3.624 -2.540 -7.409 1.00 0.00 74 SER A N 9
ATOM 15597 C CA . SER A 1 74 ? 3.074 -3.780 -7.944 1.00 0.00 74 SER A CA 9
ATOM 15598 C C . SER A 1 74 ? 4.116 -4.894 -7.914 1.00 0.00 74 SER A C 9
ATOM 15599 O O . SER A 1 74 ? 5.291 -4.653 -7.638 1.00 0.00 74 SER A O 9
ATOM 15607 N N . VAL A 1 75 ? 3.676 -6.115 -8.199 1.00 0.00 75 VAL A N 9
ATOM 15608 C CA . VAL A 1 75 ? 4.569 -7.267 -8.206 1.00 0.00 75 VAL A CA 9
ATOM 15609 C C . VAL A 1 75 ? 5.518 -7.220 -9.399 1.00 0.00 75 VAL A C 9
ATOM 15610 O O . VAL A 1 75 ? 5.143 -6.784 -10.488 1.00 0.00 75 VAL A O 9
ATOM 15623 N N . LEU A 1 76 ? 6.749 -7.672 -9.186 1.00 0.00 76 LEU A N 9
ATOM 15624 C CA . LEU A 1 76 ? 7.753 -7.682 -10.244 1.00 0.00 76 LEU A CA 9
ATOM 15625 C C . LEU A 1 76 ? 8.090 -9.110 -10.662 1.00 0.00 76 LEU A C 9
ATOM 15626 O O . LEU A 1 76 ? 8.225 -9.405 -11.850 1.00 0.00 76 LEU A O 9
ATOM 15642 N N . HIS A 1 77 ? 8.221 -9.993 -9.678 1.00 0.00 77 HIS A N 9
ATOM 15643 C CA . HIS A 1 77 ? 8.539 -11.392 -9.943 1.00 0.00 77 HIS A CA 9
ATOM 15644 C C . HIS A 1 77 ? 7.631 -12.318 -9.139 1.00 0.00 77 HIS A C 9
ATOM 15645 O O . HIS A 1 77 ? 7.254 -12.005 -8.010 1.00 0.00 77 HIS A O 9
ATOM 15660 N N . ARG A 1 78 ? 7.283 -13.457 -9.729 1.00 0.00 78 ARG A N 9
ATOM 15661 C CA . ARG A 1 78 ? 6.418 -14.426 -9.069 1.00 0.00 78 ARG A CA 9
ATOM 15662 C C . ARG A 1 78 ? 6.733 -14.509 -7.578 1.00 0.00 78 ARG A C 9
ATOM 15663 O O . ARG A 1 78 ? 7.834 -14.166 -7.146 1.00 0.00 78 ARG A O 9
ATOM 15684 N N . ILE A 1 79 ? 5.759 -14.965 -6.797 1.00 0.00 79 ILE A N 9
ATOM 15685 C CA . ILE A 1 79 ? 5.933 -15.092 -5.356 1.00 0.00 79 ILE A CA 9
ATOM 15686 C C . ILE A 1 79 ? 5.443 -16.449 -4.861 1.00 0.00 79 ILE A C 9
ATOM 15687 O O . ILE A 1 79 ? 4.448 -16.979 -5.355 1.00 0.00 79 ILE A O 9
ATOM 15703 N N . ASP A 1 80 ? 6.148 -17.005 -3.882 1.00 0.00 80 ASP A N 9
ATOM 15704 C CA . ASP A 1 80 ? 5.784 -18.299 -3.318 1.00 0.00 80 ASP A CA 9
ATOM 15705 C C . ASP A 1 80 ? 5.622 -18.206 -1.804 1.00 0.00 80 ASP A C 9
ATOM 15706 O O . ASP A 1 80 ? 6.599 -18.043 -1.073 1.00 0.00 80 ASP A O 9
ATOM 15715 N N . ARG A 1 81 ? 4.381 -18.309 -1.339 1.00 0.00 81 ARG A N 9
ATOM 15716 C CA . ARG A 1 81 ? 4.090 -18.233 0.087 1.00 0.00 81 ARG A CA 9
ATOM 15717 C C . ARG A 1 81 ? 5.082 -19.070 0.889 1.00 0.00 81 ARG A C 9
ATOM 15718 O O . ARG A 1 81 ? 5.388 -18.754 2.039 1.00 0.00 81 ARG A O 9
ATOM 15739 N N . GLU A 1 82 ? 5.581 -20.137 0.275 1.00 0.00 82 GLU A N 9
ATOM 15740 C CA . GLU A 1 82 ? 6.538 -21.019 0.933 1.00 0.00 82 GLU A CA 9
ATOM 15741 C C . GLU A 1 82 ? 7.816 -20.266 1.291 1.00 0.00 82 GLU A C 9
ATOM 15742 O O . GLU A 1 82 ? 8.196 -20.189 2.459 1.00 0.00 82 GLU A O 9
ATOM 15754 N N . GLU A 1 83 ? 8.474 -19.713 0.277 1.00 0.00 83 GLU A N 9
ATOM 15755 C CA . GLU A 1 83 ? 9.709 -18.967 0.485 1.00 0.00 83 GLU A CA 9
ATOM 15756 C C . GLU A 1 83 ? 9.475 -17.772 1.404 1.00 0.00 83 GLU A C 9
ATOM 15757 O O . GLU A 1 83 ? 10.356 -17.381 2.170 1.00 0.00 83 GLU A O 9
ATOM 15769 N N . VAL A 1 84 ? 8.280 -17.195 1.323 1.00 0.00 84 VAL A N 9
ATOM 15770 C CA . VAL A 1 84 ? 7.928 -16.045 2.147 1.00 0.00 84 VAL A CA 9
ATOM 15771 C C . VAL A 1 84 ? 6.495 -16.150 2.654 1.00 0.00 84 VAL A C 9
ATOM 15772 O O . VAL A 1 84 ? 5.557 -16.294 1.871 1.00 0.00 84 VAL A O 9
ATOM 15785 N N . ASN A 1 85 ? 6.332 -16.077 3.972 1.00 0.00 85 ASN A N 9
ATOM 15786 C CA . ASN A 1 85 ? 5.012 -16.165 4.585 1.00 0.00 85 ASN A CA 9
ATOM 15787 C C . ASN A 1 85 ? 4.389 -14.780 4.736 1.00 0.00 85 ASN A C 9
ATOM 15788 O O . ASN A 1 85 ? 3.170 -14.645 4.831 1.00 0.00 85 ASN A O 9
ATOM 15799 N N . GLN A 1 86 ? 5.236 -13.756 4.755 1.00 0.00 86 GLN A N 9
ATOM 15800 C CA . GLN A 1 86 ? 4.769 -12.382 4.895 1.00 0.00 86 GLN A CA 9
ATOM 15801 C C . GLN A 1 86 ? 5.897 -11.392 4.621 1.00 0.00 86 GLN A C 9
ATOM 15802 O O . GLN A 1 86 ? 6.828 -11.261 5.416 1.00 0.00 86 GLN A O 9
ATOM 15816 N N . LEU A 1 87 ? 5.807 -10.699 3.492 1.00 0.00 87 LEU A N 9
ATOM 15817 C CA . LEU A 1 87 ? 6.821 -9.721 3.112 1.00 0.00 87 LEU A CA 9
ATOM 15818 C C . LEU A 1 87 ? 6.707 -8.460 3.963 1.00 0.00 87 LEU A C 9
ATOM 15819 O O . LEU A 1 87 ? 5.631 -8.132 4.464 1.00 0.00 87 LEU A O 9
ATOM 15835 N N . ARG A 1 88 ? 7.823 -7.756 4.121 1.00 0.00 88 ARG A N 9
ATOM 15836 C CA . ARG A 1 88 ? 7.848 -6.530 4.910 1.00 0.00 88 ARG A CA 9
ATOM 15837 C C . ARG A 1 88 ? 8.990 -5.621 4.467 1.00 0.00 88 ARG A C 9
ATOM 15838 O O . ARG A 1 88 ? 10.149 -6.036 4.428 1.00 0.00 88 ARG A O 9
ATOM 15859 N N . PHE A 1 89 ? 8.656 -4.379 4.133 1.00 0.00 89 PHE A N 9
ATOM 15860 C CA . PHE A 1 89 ? 9.654 -3.411 3.691 1.00 0.00 89 PHE A CA 9
ATOM 15861 C C . PHE A 1 89 ? 9.228 -1.990 4.047 1.00 0.00 89 PHE A C 9
ATOM 15862 O O . PHE A 1 89 ? 8.108 -1.761 4.505 1.00 0.00 89 PHE A O 9
ATOM 15879 N N . THR A 1 90 ? 10.130 -1.037 3.833 1.00 0.00 90 THR A N 9
ATOM 15880 C CA . THR A 1 90 ? 9.850 0.361 4.132 1.00 0.00 90 THR A CA 9
ATOM 15881 C C . THR A 1 90 ? 9.941 1.221 2.877 1.00 0.00 90 THR A C 9
ATOM 15882 O O . THR A 1 90 ? 10.579 0.840 1.896 1.00 0.00 90 THR A O 9
ATOM 15893 N N . VAL A 1 91 ? 9.298 2.384 2.914 1.00 0.00 91 VAL A N 9
ATOM 15894 C CA . VAL A 1 91 ? 9.307 3.299 1.779 1.00 0.00 91 VAL A CA 9
ATOM 15895 C C . VAL A 1 91 ? 9.612 4.725 2.225 1.00 0.00 91 VAL A C 9
ATOM 15896 O O . VAL A 1 91 ? 9.067 5.204 3.219 1.00 0.00 91 VAL A O 9
ATOM 15909 N N . MET A 1 92 ? 10.485 5.398 1.483 1.00 0.00 92 MET A N 9
ATOM 15910 C CA . MET A 1 92 ? 10.861 6.770 1.802 1.00 0.00 92 MET A CA 9
ATOM 15911 C C . MET A 1 92 ? 10.068 7.761 0.955 1.00 0.00 92 MET A C 9
ATOM 15912 O O . MET A 1 92 ? 9.608 7.430 -0.136 1.00 0.00 92 MET A O 9
ATOM 15926 N N . ALA A 1 93 ? 9.914 8.978 1.467 1.00 0.00 93 ALA A N 9
ATOM 15927 C CA . ALA A 1 93 ? 9.178 10.017 0.756 1.00 0.00 93 ALA A CA 9
ATOM 15928 C C . ALA A 1 93 ? 9.956 11.329 0.745 1.00 0.00 93 ALA A C 9
ATOM 15929 O O . ALA A 1 93 ? 10.122 11.972 1.781 1.00 0.00 93 ALA A O 9
ATOM 15936 N N . ARG A 1 94 ? 10.430 11.720 -0.434 1.00 0.00 94 ARG A N 9
ATOM 15937 C CA . ARG A 1 94 ? 11.191 12.955 -0.579 1.00 0.00 94 ARG A CA 9
ATOM 15938 C C . ARG A 1 94 ? 10.307 14.080 -1.108 1.00 0.00 94 ARG A C 9
ATOM 15939 O O . ARG A 1 94 ? 9.280 13.831 -1.741 1.00 0.00 94 ARG A O 9
ATOM 15960 N N . ASP A 1 95 ? 10.712 15.317 -0.844 1.00 0.00 95 ASP A N 9
ATOM 15961 C CA . ASP A 1 95 ? 9.957 16.481 -1.294 1.00 0.00 95 ASP A CA 9
ATOM 15962 C C . ASP A 1 95 ? 10.862 17.466 -2.027 1.00 0.00 95 ASP A C 9
ATOM 15963 O O . ASP A 1 95 ? 12.086 17.340 -1.996 1.00 0.00 95 ASP A O 9
ATOM 15972 N N . ARG A 1 96 ? 10.251 18.446 -2.686 1.00 0.00 96 ARG A N 9
ATOM 15973 C CA . ARG A 1 96 ? 11.002 19.451 -3.428 1.00 0.00 96 ARG A CA 9
ATOM 15974 C C . ARG A 1 96 ? 11.620 20.477 -2.482 1.00 0.00 96 ARG A C 9
ATOM 15975 O O . ARG A 1 96 ? 11.506 21.682 -2.698 1.00 0.00 96 ARG A O 9
ATOM 15996 N N . GLY A 1 97 ? 12.274 19.988 -1.433 1.00 0.00 97 GLY A N 9
ATOM 15997 C CA . GLY A 1 97 ? 12.899 20.875 -0.470 1.00 0.00 97 GLY A CA 9
ATOM 15998 C C . GLY A 1 97 ? 14.319 20.461 -0.137 1.00 0.00 97 GLY A C 9
ATOM 15999 O O . GLY A 1 97 ? 14.764 19.382 -0.525 1.00 0.00 97 GLY A O 9
ATOM 16003 N N . GLN A 1 98 ? 15.031 21.322 0.583 1.00 0.00 98 GLN A N 9
ATOM 16004 C CA . GLN A 1 98 ? 16.410 21.041 0.965 1.00 0.00 98 GLN A CA 9
ATOM 16005 C C . GLN A 1 98 ? 16.752 21.703 2.296 1.00 0.00 98 GLN A C 9
ATOM 16006 O O . GLN A 1 98 ? 16.641 22.918 2.459 1.00 0.00 98 GLN A O 9
ATOM 16020 N N . PRO A 1 99 ? 17.178 20.887 3.271 1.00 0.00 99 PRO A N 9
ATOM 16021 C CA . PRO A 1 99 ? 17.314 19.439 3.089 1.00 0.00 99 PRO A CA 9
ATOM 16022 C C . PRO A 1 99 ? 15.964 18.742 2.962 1.00 0.00 99 PRO A C 9
ATOM 16023 O O . PRO A 1 99 ? 15.009 19.052 3.673 1.00 0.00 99 PRO A O 9
ATOM 16034 N N . PRO A 1 100 ? 15.882 17.776 2.034 1.00 0.00 100 PRO A N 9
ATOM 16035 C CA . PRO A 1 100 ? 14.653 17.014 1.792 1.00 0.00 100 PRO A CA 9
ATOM 16036 C C . PRO A 1 100 ? 14.320 16.072 2.944 1.00 0.00 100 PRO A C 9
ATOM 16037 O O . PRO A 1 100 ? 15.119 15.207 3.304 1.00 0.00 100 PRO A O 9
ATOM 16048 N N . LYS A 1 101 ? 13.134 16.244 3.519 1.00 0.00 101 LYS A N 9
ATOM 16049 C CA . LYS A 1 101 ? 12.693 15.408 4.629 1.00 0.00 101 LYS A CA 9
ATOM 16050 C C . LYS A 1 101 ? 12.164 14.069 4.125 1.00 0.00 101 LYS A C 9
ATOM 16051 O O . LYS A 1 101 ? 11.110 14.004 3.491 1.00 0.00 101 LYS A O 9
ATOM 16070 N N . THR A 1 102 ? 12.901 13.000 4.412 1.00 0.00 102 THR A N 9
ATOM 16071 C CA . THR A 1 102 ? 12.506 11.663 3.988 1.00 0.00 102 THR A CA 9
ATOM 16072 C C . THR A 1 102 ? 11.724 10.948 5.084 1.00 0.00 102 THR A C 9
ATOM 16073 O O . THR A 1 102 ? 12.260 10.654 6.152 1.00 0.00 102 THR A O 9
ATOM 16084 N N . ASP A 1 103 ? 10.454 10.670 4.811 1.00 0.00 103 ASP A N 9
ATOM 16085 C CA . ASP A 1 103 ? 9.597 9.987 5.774 1.00 0.00 103 ASP A CA 9
ATOM 16086 C C . ASP A 1 103 ? 9.452 8.510 5.420 1.00 0.00 103 ASP A C 9
ATOM 16087 O O . ASP A 1 103 ? 8.819 8.158 4.425 1.00 0.00 103 ASP A O 9
ATOM 16096 N N . LYS A 1 104 ? 10.044 7.649 6.242 1.00 0.00 104 LYS A N 9
ATOM 16097 C CA . LYS A 1 104 ? 9.981 6.210 6.017 1.00 0.00 104 LYS A CA 9
ATOM 16098 C C . LYS A 1 104 ? 8.621 5.654 6.426 1.00 0.00 104 LYS A C 9
ATOM 16099 O O . LYS A 1 104 ? 8.029 6.097 7.410 1.00 0.00 104 LYS A O 9
ATOM 16118 N N . ALA A 1 105 ? 8.131 4.681 5.665 1.00 0.00 105 ALA A N 9
ATOM 16119 C CA . ALA A 1 105 ? 6.843 4.062 5.951 1.00 0.00 105 ALA A CA 9
ATOM 16120 C C . ALA A 1 105 ? 6.899 2.553 5.739 1.00 0.00 105 ALA A C 9
ATOM 16121 O O . ALA A 1 105 ? 7.356 2.078 4.699 1.00 0.00 105 ALA A O 9
ATOM 16128 N N . THR A 1 106 ? 6.431 1.803 6.731 1.00 0.00 106 THR A N 9
ATOM 16129 C CA . THR A 1 106 ? 6.430 0.348 6.654 1.00 0.00 106 THR A CA 9
ATOM 16130 C C . THR A 1 106 ? 5.268 -0.157 5.807 1.00 0.00 106 THR A C 9
ATOM 16131 O O . THR A 1 106 ? 4.174 0.407 5.837 1.00 0.00 106 THR A O 9
ATOM 16142 N N . VAL A 1 107 ? 5.511 -1.224 5.052 1.00 0.00 107 VAL A N 9
ATOM 16143 C CA . VAL A 1 107 ? 4.484 -1.806 4.197 1.00 0.00 107 VAL A CA 9
ATOM 16144 C C . VAL A 1 107 ? 4.339 -3.302 4.453 1.00 0.00 107 VAL A C 9
ATOM 16145 O O . VAL A 1 107 ? 5.175 -4.099 4.029 1.00 0.00 107 VAL A O 9
ATOM 16158 N N . VAL A 1 108 ? 3.271 -3.677 5.150 1.00 0.00 108 VAL A N 9
ATOM 16159 C CA . VAL A 1 108 ? 3.014 -5.078 5.461 1.00 0.00 108 VAL A CA 9
ATOM 16160 C C . VAL A 1 108 ? 2.123 -5.721 4.405 1.00 0.00 108 VAL A C 9
ATOM 16161 O O . VAL A 1 108 ? 0.979 -5.310 4.207 1.00 0.00 108 VAL A O 9
ATOM 16174 N N . LEU A 1 109 ? 2.655 -6.734 3.728 1.00 0.00 109 LEU A N 9
ATOM 16175 C CA . LEU A 1 109 ? 1.908 -7.437 2.691 1.00 0.00 109 LEU A CA 9
ATOM 16176 C C . LEU A 1 109 ? 1.636 -8.881 3.099 1.00 0.00 109 LEU A C 9
ATOM 16177 O O . LEU A 1 109 ? 2.518 -9.735 3.021 1.00 0.00 109 LEU A O 9
ATOM 16193 N N . ASN A 1 110 ? 0.408 -9.146 3.533 1.00 0.00 110 ASN A N 9
ATOM 16194 C CA . ASN A 1 110 ? 0.019 -10.488 3.952 1.00 0.00 110 ASN A CA 9
ATOM 16195 C C . ASN A 1 110 ? -0.108 -11.418 2.750 1.00 0.00 110 ASN A C 9
ATOM 16196 O O . ASN A 1 110 ? -0.901 -11.169 1.841 1.00 0.00 110 ASN A O 9
ATOM 16207 N N . ILE A 1 111 ? 0.677 -12.490 2.752 1.00 0.00 111 ILE A N 9
ATOM 16208 C CA . ILE A 1 111 ? 0.650 -13.458 1.663 1.00 0.00 111 ILE A CA 9
ATOM 16209 C C . ILE A 1 111 ? -0.625 -14.293 1.700 1.00 0.00 111 ILE A C 9
ATOM 16210 O O . ILE A 1 111 ? -0.747 -15.225 2.495 1.00 0.00 111 ILE A O 9
ATOM 16226 N N . LYS A 1 112 ? -1.573 -13.954 0.833 1.00 0.00 112 LYS A N 9
ATOM 16227 C CA . LYS A 1 112 ? -2.840 -14.673 0.764 1.00 0.00 112 LYS A CA 9
ATOM 16228 C C . LYS A 1 112 ? -2.710 -15.919 -0.107 1.00 0.00 112 LYS A C 9
ATOM 16229 O O . LYS A 1 112 ? -1.678 -16.140 -0.741 1.00 0.00 112 LYS A O 9
ATOM 16248 N N . ASP A 1 113 ? -3.763 -16.728 -0.134 1.00 0.00 113 ASP A N 9
ATOM 16249 C CA . ASP A 1 113 ? -3.768 -17.950 -0.930 1.00 0.00 113 ASP A CA 9
ATOM 16250 C C . ASP A 1 113 ? -4.774 -17.851 -2.072 1.00 0.00 113 ASP A C 9
ATOM 16251 O O . ASP A 1 113 ? -5.963 -17.629 -1.846 1.00 0.00 113 ASP A O 9
ATOM 16260 N N . GLU A 1 114 ? -4.288 -18.017 -3.298 1.00 0.00 114 GLU A N 9
ATOM 16261 C CA . GLU A 1 114 ? -5.146 -17.944 -4.475 1.00 0.00 114 GLU A CA 9
ATOM 16262 C C . GLU A 1 114 ? -5.485 -19.341 -4.988 1.00 0.00 114 GLU A C 9
ATOM 16263 O O . GLU A 1 114 ? -6.654 -19.681 -5.166 1.00 0.00 114 GLU A O 9
ATOM 16275 N N . ASN A 1 115 ? -4.454 -20.145 -5.225 1.00 0.00 115 ASN A N 9
ATOM 16276 C CA . ASN A 1 115 ? -4.642 -21.504 -5.719 1.00 0.00 115 ASN A CA 9
ATOM 16277 C C . ASN A 1 115 ? -4.150 -22.527 -4.698 1.00 0.00 115 ASN A C 9
ATOM 16278 O O . ASN A 1 115 ? -4.863 -23.470 -4.357 1.00 0.00 115 ASN A O 9
ATOM 16289 N N . ASP A 1 116 ? -2.929 -22.331 -4.215 1.00 0.00 116 ASP A N 9
ATOM 16290 C CA . ASP A 1 116 ? -2.342 -23.235 -3.232 1.00 0.00 116 ASP A CA 9
ATOM 16291 C C . ASP A 1 116 ? -3.137 -23.212 -1.930 1.00 0.00 116 ASP A C 9
ATOM 16292 O O . ASP A 1 116 ? -2.825 -22.452 -1.014 1.00 0.00 116 ASP A O 9
ATOM 16301 N N . ASN A 1 117 ? -4.166 -24.050 -1.857 1.00 0.00 117 ASN A N 9
ATOM 16302 C CA . ASN A 1 117 ? -5.007 -24.125 -0.668 1.00 0.00 117 ASN A CA 9
ATOM 16303 C C . ASN A 1 117 ? -4.375 -25.026 0.389 1.00 0.00 117 ASN A C 9
ATOM 16304 O O . ASN A 1 117 ? -5.046 -25.873 0.979 1.00 0.00 117 ASN A O 9
ATOM 16315 N N . VAL A 1 118 ? -3.081 -24.836 0.625 1.00 0.00 118 VAL A N 9
ATOM 16316 C CA . VAL A 1 118 ? -2.358 -25.629 1.612 1.00 0.00 118 VAL A CA 9
ATOM 16317 C C . VAL A 1 118 ? -1.203 -24.838 2.213 1.00 0.00 118 VAL A C 9
ATOM 16318 O O . VAL A 1 118 ? -0.464 -24.142 1.515 1.00 0.00 118 VAL A O 9
ATOM 16331 N N . PRO A 1 119 ? -1.039 -24.945 3.540 1.00 0.00 119 PRO A N 9
ATOM 16332 C CA . PRO A 1 119 ? 0.026 -24.247 4.266 1.00 0.00 119 PRO A CA 9
ATOM 16333 C C . PRO A 1 119 ? 1.407 -24.812 3.952 1.00 0.00 119 PRO A C 9
ATOM 16334 O O . PRO A 1 119 ? 2.375 -24.065 3.807 1.00 0.00 119 PRO A O 9
ATOM 16345 N N . GLY A 1 1 ? 6.008 15.889 26.880 1.00 0.00 1 GLY A N 10
ATOM 16346 C CA . GLY A 1 1 ? 5.623 17.018 27.707 1.00 0.00 1 GLY A CA 10
ATOM 16347 C C . GLY A 1 1 ? 6.359 18.289 27.333 1.00 0.00 1 GLY A C 10
ATOM 16348 O O . GLY A 1 1 ? 7.118 18.833 28.134 1.00 0.00 1 GLY A O 10
ATOM 16352 N N . SER A 1 2 ? 6.137 18.762 26.110 1.00 0.00 2 SER A N 10
ATOM 16353 C CA . SER A 1 2 ? 6.789 19.974 25.629 1.00 0.00 2 SER A CA 10
ATOM 16354 C C . SER A 1 2 ? 5.925 21.201 25.902 1.00 0.00 2 SER A C 10
ATOM 16355 O O . SER A 1 2 ? 4.813 21.089 26.417 1.00 0.00 2 SER A O 10
ATOM 16363 N N . SER A 1 3 ? 6.445 22.373 25.552 1.00 0.00 3 SER A N 10
ATOM 16364 C CA . SER A 1 3 ? 5.724 23.623 25.762 1.00 0.00 3 SER A CA 10
ATOM 16365 C C . SER A 1 3 ? 5.554 24.379 24.447 1.00 0.00 3 SER A C 10
ATOM 16366 O O . SER A 1 3 ? 5.603 25.608 24.414 1.00 0.00 3 SER A O 10
ATOM 16374 N N . GLY A 1 4 ? 5.352 23.633 23.365 1.00 0.00 4 GLY A N 10
ATOM 16375 C CA . GLY A 1 4 ? 5.177 24.249 22.062 1.00 0.00 4 GLY A CA 10
ATOM 16376 C C . GLY A 1 4 ? 5.919 23.509 20.967 1.00 0.00 4 GLY A C 10
ATOM 16377 O O . GLY A 1 4 ? 6.727 24.097 20.248 1.00 0.00 4 GLY A O 10
ATOM 16381 N N . SER A 1 5 ? 5.646 22.214 20.840 1.00 0.00 5 SER A N 10
ATOM 16382 C CA . SER A 1 5 ? 6.298 21.391 19.828 1.00 0.00 5 SER A CA 10
ATOM 16383 C C . SER A 1 5 ? 5.386 20.251 19.385 1.00 0.00 5 SER A C 10
ATOM 16384 O O . SER A 1 5 ? 4.323 20.030 19.966 1.00 0.00 5 SER A O 10
ATOM 16392 N N . SER A 1 6 ? 5.809 19.530 18.352 1.00 0.00 6 SER A N 10
ATOM 16393 C CA . SER A 1 6 ? 5.030 18.415 17.827 1.00 0.00 6 SER A CA 10
ATOM 16394 C C . SER A 1 6 ? 3.616 18.862 17.467 1.00 0.00 6 SER A C 10
ATOM 16395 O O . SER A 1 6 ? 2.647 18.140 17.700 1.00 0.00 6 SER A O 10
ATOM 16403 N N . GLY A 1 7 ? 3.507 20.058 16.898 1.00 0.00 7 GLY A N 10
ATOM 16404 C CA . GLY A 1 7 ? 2.209 20.582 16.515 1.00 0.00 7 GLY A CA 10
ATOM 16405 C C . GLY A 1 7 ? 1.911 20.373 15.043 1.00 0.00 7 GLY A C 10
ATOM 16406 O O . GLY A 1 7 ? 1.204 19.436 14.674 1.00 0.00 7 GLY A O 10
ATOM 16410 N N . ASN A 1 8 ? 2.450 21.249 14.202 1.00 0.00 8 ASN A N 10
ATOM 16411 C CA . ASN A 1 8 ? 2.235 21.158 12.762 1.00 0.00 8 ASN A CA 10
ATOM 16412 C C . ASN A 1 8 ? 3.556 21.275 12.007 1.00 0.00 8 ASN A C 10
ATOM 16413 O O . ASN A 1 8 ? 4.525 21.839 12.514 1.00 0.00 8 ASN A O 10
ATOM 16424 N N . ASP A 1 9 ? 3.586 20.738 10.792 1.00 0.00 9 ASP A N 10
ATOM 16425 C CA . ASP A 1 9 ? 4.786 20.783 9.966 1.00 0.00 9 ASP A CA 10
ATOM 16426 C C . ASP A 1 9 ? 4.455 20.474 8.509 1.00 0.00 9 ASP A C 10
ATOM 16427 O O . ASP A 1 9 ? 3.466 19.803 8.216 1.00 0.00 9 ASP A O 10
ATOM 16436 N N . ASN A 1 10 ? 5.288 20.970 7.600 1.00 0.00 10 ASN A N 10
ATOM 16437 C CA . ASN A 1 10 ? 5.082 20.749 6.173 1.00 0.00 10 ASN A CA 10
ATOM 16438 C C . ASN A 1 10 ? 6.081 19.731 5.631 1.00 0.00 10 ASN A C 10
ATOM 16439 O O . ASN A 1 10 ? 7.164 20.092 5.171 1.00 0.00 10 ASN A O 10
ATOM 16450 N N . SER A 1 11 ? 5.708 18.456 5.689 1.00 0.00 11 SER A N 10
ATOM 16451 C CA . SER A 1 11 ? 6.571 17.384 5.207 1.00 0.00 11 SER A CA 10
ATOM 16452 C C . SER A 1 11 ? 5.744 16.212 4.688 1.00 0.00 11 SER A C 10
ATOM 16453 O O . SER A 1 11 ? 4.601 15.998 5.092 1.00 0.00 11 SER A O 10
ATOM 16461 N N . PRO A 1 12 ? 6.334 15.434 3.769 1.00 0.00 12 PRO A N 10
ATOM 16462 C CA . PRO A 1 12 ? 5.671 14.270 3.173 1.00 0.00 12 PRO A CA 10
ATOM 16463 C C . PRO A 1 12 ? 5.497 13.129 4.170 1.00 0.00 12 PRO A C 10
ATOM 16464 O O . PRO A 1 12 ? 6.464 12.674 4.782 1.00 0.00 12 PRO A O 10
ATOM 16475 N N . ARG A 1 13 ? 4.260 12.671 4.329 1.00 0.00 13 ARG A N 10
ATOM 16476 C CA . ARG A 1 13 ? 3.959 11.584 5.252 1.00 0.00 13 ARG A CA 10
ATOM 16477 C C . ARG A 1 13 ? 2.819 10.720 4.722 1.00 0.00 13 ARG A C 10
ATOM 16478 O O . ARG A 1 13 ? 1.696 11.193 4.550 1.00 0.00 13 ARG A O 10
ATOM 16499 N N . PHE A 1 14 ? 3.116 9.450 4.465 1.00 0.00 14 PHE A N 10
ATOM 16500 C CA . PHE A 1 14 ? 2.117 8.520 3.953 1.00 0.00 14 PHE A CA 10
ATOM 16501 C C . PHE A 1 14 ? 0.871 8.520 4.835 1.00 0.00 14 PHE A C 10
ATOM 16502 O O . PHE A 1 14 ? 0.963 8.393 6.055 1.00 0.00 14 PHE A O 10
ATOM 16519 N N . GLU A 1 15 ? -0.291 8.664 4.206 1.00 0.00 15 GLU A N 10
ATOM 16520 C CA . GLU A 1 15 ? -1.555 8.683 4.934 1.00 0.00 15 GLU A CA 10
ATOM 16521 C C . GLU A 1 15 ? -1.521 7.709 6.108 1.00 0.00 15 GLU A C 10
ATOM 16522 O O . GLU A 1 15 ? -1.787 8.085 7.250 1.00 0.00 15 GLU A O 10
ATOM 16534 N N . LYS A 1 16 ? -1.192 6.454 5.819 1.00 0.00 16 LYS A N 10
ATOM 16535 C CA . LYS A 1 16 ? -1.122 5.424 6.849 1.00 0.00 16 LYS A CA 10
ATOM 16536 C C . LYS A 1 16 ? 0.326 5.124 7.220 1.00 0.00 16 LYS A C 10
ATOM 16537 O O . LYS A 1 16 ? 1.150 4.825 6.356 1.00 0.00 16 LYS A O 10
ATOM 16556 N N . SER A 1 17 ? 0.630 5.206 8.512 1.00 0.00 17 SER A N 10
ATOM 16557 C CA . SER A 1 17 ? 1.980 4.945 8.998 1.00 0.00 17 SER A CA 10
ATOM 16558 C C . SER A 1 17 ? 2.482 3.591 8.506 1.00 0.00 17 SER A C 10
ATOM 16559 O O . SER A 1 17 ? 3.661 3.430 8.189 1.00 0.00 17 SER A O 10
ATOM 16567 N N . VAL A 1 18 ? 1.578 2.618 8.446 1.00 0.00 18 VAL A N 10
ATOM 16568 C CA . VAL A 1 18 ? 1.927 1.277 7.993 1.00 0.00 18 VAL A CA 10
ATOM 16569 C C . VAL A 1 18 ? 0.883 0.735 7.023 1.00 0.00 18 VAL A C 10
ATOM 16570 O O . VAL A 1 18 ? -0.216 0.355 7.426 1.00 0.00 18 VAL A O 10
ATOM 16583 N N . TYR A 1 19 ? 1.235 0.704 5.742 1.00 0.00 19 TYR A N 10
ATOM 16584 C CA . TYR A 1 19 ? 0.327 0.211 4.713 1.00 0.00 19 TYR A CA 10
ATOM 16585 C C . TYR A 1 19 ? 0.232 -1.312 4.755 1.00 0.00 19 TYR A C 10
ATOM 16586 O O . TYR A 1 19 ? 1.078 -2.012 4.199 1.00 0.00 19 TYR A O 10
ATOM 16604 N N . GLU A 1 20 ? -0.805 -1.815 5.417 1.00 0.00 20 GLU A N 10
ATOM 16605 C CA . GLU A 1 20 ? -1.011 -3.254 5.531 1.00 0.00 20 GLU A CA 10
ATOM 16606 C C . GLU A 1 20 ? -2.003 -3.747 4.481 1.00 0.00 20 GLU A C 10
ATOM 16607 O O . GLU A 1 20 ? -3.177 -3.378 4.499 1.00 0.00 20 GLU A O 10
ATOM 16619 N N . ALA A 1 21 ? -1.521 -4.582 3.566 1.00 0.00 21 ALA A N 10
ATOM 16620 C CA . ALA A 1 21 ? -2.364 -5.126 2.509 1.00 0.00 21 ALA A CA 10
ATOM 16621 C C . ALA A 1 21 ? -2.128 -6.623 2.335 1.00 0.00 21 ALA A C 10
ATOM 16622 O O . ALA A 1 21 ? -1.241 -7.199 2.965 1.00 0.00 21 ALA A O 10
ATOM 16629 N N . ASP A 1 22 ? -2.927 -7.247 1.477 1.00 0.00 22 ASP A N 10
ATOM 16630 C CA . ASP A 1 22 ? -2.805 -8.677 1.219 1.00 0.00 22 ASP A CA 10
ATOM 16631 C C . ASP A 1 22 ? -2.302 -8.933 -0.198 1.00 0.00 22 ASP A C 10
ATOM 16632 O O . ASP A 1 22 ? -2.917 -8.502 -1.174 1.00 0.00 22 ASP A O 10
ATOM 16641 N N . LEU A 1 23 ? -1.180 -9.636 -0.304 1.00 0.00 23 LEU A N 10
ATOM 16642 C CA . LEU A 1 23 ? -0.592 -9.949 -1.602 1.00 0.00 23 LEU A CA 10
ATOM 16643 C C . LEU A 1 23 ? -0.624 -11.451 -1.866 1.00 0.00 23 LEU A C 10
ATOM 16644 O O . LEU A 1 23 ? -0.095 -12.240 -1.084 1.00 0.00 23 LEU A O 10
ATOM 16660 N N . ALA A 1 24 ? -1.247 -11.839 -2.974 1.00 0.00 24 ALA A N 10
ATOM 16661 C CA . ALA A 1 24 ? -1.344 -13.245 -3.344 1.00 0.00 24 ALA A CA 10
ATOM 16662 C C . ALA A 1 24 ? 0.006 -13.787 -3.803 1.00 0.00 24 ALA A C 10
ATOM 16663 O O . ALA A 1 24 ? 0.652 -13.209 -4.676 1.00 0.00 24 ALA A O 10
ATOM 16670 N N . GLU A 1 25 ? 0.426 -14.898 -3.207 1.00 0.00 25 GLU A N 10
ATOM 16671 C CA . GLU A 1 25 ? 1.700 -15.516 -3.555 1.00 0.00 25 GLU A CA 10
ATOM 16672 C C . GLU A 1 25 ? 1.737 -15.893 -5.033 1.00 0.00 25 GLU A C 10
ATOM 16673 O O . GLU A 1 25 ? 2.808 -16.053 -5.617 1.00 0.00 25 GLU A O 10
ATOM 16685 N N . ASN A 1 26 ? 0.558 -16.034 -5.631 1.00 0.00 26 ASN A N 10
ATOM 16686 C CA . ASN A 1 26 ? 0.455 -16.393 -7.041 1.00 0.00 26 ASN A CA 10
ATOM 16687 C C . ASN A 1 26 ? 0.504 -15.150 -7.924 1.00 0.00 26 ASN A C 10
ATOM 16688 O O . ASN A 1 26 ? 0.397 -15.241 -9.147 1.00 0.00 26 ASN A O 10
ATOM 16699 N N . SER A 1 27 ? 0.667 -13.990 -7.296 1.00 0.00 27 SER A N 10
ATOM 16700 C CA . SER A 1 27 ? 0.727 -12.728 -8.024 1.00 0.00 27 SER A CA 10
ATOM 16701 C C . SER A 1 27 ? 1.781 -12.787 -9.126 1.00 0.00 27 SER A C 10
ATOM 16702 O O . SER A 1 27 ? 2.888 -13.282 -8.916 1.00 0.00 27 SER A O 10
ATOM 16710 N N . ALA A 1 28 ? 1.427 -12.278 -10.301 1.00 0.00 28 ALA A N 10
ATOM 16711 C CA . ALA A 1 28 ? 2.341 -12.269 -11.437 1.00 0.00 28 ALA A CA 10
ATOM 16712 C C . ALA A 1 28 ? 3.250 -11.045 -11.401 1.00 0.00 28 ALA A C 10
ATOM 16713 O O . ALA A 1 28 ? 3.036 -10.106 -10.635 1.00 0.00 28 ALA A O 10
ATOM 16720 N N . PRO A 1 29 ? 4.289 -11.054 -12.249 1.00 0.00 29 PRO A N 10
ATOM 16721 C CA . PRO A 1 29 ? 5.252 -9.952 -12.333 1.00 0.00 29 PRO A CA 10
ATOM 16722 C C . PRO A 1 29 ? 4.641 -8.694 -12.941 1.00 0.00 29 PRO A C 10
ATOM 16723 O O . PRO A 1 29 ? 4.633 -8.523 -14.160 1.00 0.00 29 PRO A O 10
ATOM 16734 N N . GLY A 1 30 ? 4.129 -7.816 -12.084 1.00 0.00 30 GLY A N 10
ATOM 16735 C CA . GLY A 1 30 ? 3.523 -6.585 -12.557 1.00 0.00 30 GLY A CA 10
ATOM 16736 C C . GLY A 1 30 ? 2.148 -6.351 -11.965 1.00 0.00 30 GLY A C 10
ATOM 16737 O O . GLY A 1 30 ? 1.472 -5.379 -12.307 1.00 0.00 30 GLY A O 10
ATOM 16741 N N . THR A 1 31 ? 1.728 -7.245 -11.074 1.00 0.00 31 THR A N 10
ATOM 16742 C CA . THR A 1 31 ? 0.423 -7.133 -10.435 1.00 0.00 31 THR A CA 10
ATOM 16743 C C . THR A 1 31 ? 0.372 -5.934 -9.496 1.00 0.00 31 THR A C 10
ATOM 16744 O O . THR A 1 31 ? 1.268 -5.714 -8.681 1.00 0.00 31 THR A O 10
ATOM 16755 N N . PRO A 1 32 ? -0.702 -5.138 -9.609 1.00 0.00 32 PRO A N 10
ATOM 16756 C CA . PRO A 1 32 ? -0.896 -3.948 -8.776 1.00 0.00 32 PRO A CA 10
ATOM 16757 C C . PRO A 1 32 ? -1.189 -4.299 -7.322 1.00 0.00 32 PRO A C 10
ATOM 16758 O O . PRO A 1 32 ? -2.135 -5.032 -7.029 1.00 0.00 32 PRO A O 10
ATOM 16769 N N . ILE A 1 33 ? -0.373 -3.773 -6.415 1.00 0.00 33 ILE A N 10
ATOM 16770 C CA . ILE A 1 33 ? -0.546 -4.031 -4.991 1.00 0.00 33 ILE A CA 10
ATOM 16771 C C . ILE A 1 33 ? -1.358 -2.925 -4.327 1.00 0.00 33 ILE A C 10
ATOM 16772 O O . ILE A 1 33 ? -2.469 -3.157 -3.847 1.00 0.00 33 ILE A O 10
ATOM 16788 N N . LEU A 1 34 ? -0.799 -1.720 -4.304 1.00 0.00 34 LEU A N 10
ATOM 16789 C CA . LEU A 1 34 ? -1.472 -0.575 -3.700 1.00 0.00 34 LEU A CA 10
ATOM 16790 C C . LEU A 1 34 ? -0.834 0.733 -4.154 1.00 0.00 34 LEU A C 10
ATOM 16791 O O . LEU A 1 34 ? 0.218 0.732 -4.793 1.00 0.00 34 LEU A O 10
ATOM 16807 N N . GLN A 1 35 ? -1.477 1.847 -3.819 1.00 0.00 35 GLN A N 10
ATOM 16808 C CA . GLN A 1 35 ? -0.971 3.163 -4.192 1.00 0.00 35 GLN A CA 10
ATOM 16809 C C . GLN A 1 35 ? -0.598 3.973 -2.955 1.00 0.00 35 GLN A C 10
ATOM 16810 O O . GLN A 1 35 ? -1.311 3.958 -1.951 1.00 0.00 35 GLN A O 10
ATOM 16824 N N . LEU A 1 36 ? 0.525 4.678 -3.033 1.00 0.00 36 LEU A N 10
ATOM 16825 C CA . LEU A 1 36 ? 0.995 5.495 -1.919 1.00 0.00 36 LEU A CA 10
ATOM 16826 C C . LEU A 1 36 ? 0.592 6.955 -2.107 1.00 0.00 36 LEU A C 10
ATOM 16827 O O . LEU A 1 36 ? 1.027 7.612 -3.052 1.00 0.00 36 LEU A O 10
ATOM 16843 N N . ARG A 1 37 ? -0.239 7.455 -1.199 1.00 0.00 37 ARG A N 10
ATOM 16844 C CA . ARG A 1 37 ? -0.699 8.837 -1.263 1.00 0.00 37 ARG A CA 10
ATOM 16845 C C . ARG A 1 37 ? -0.086 9.667 -0.140 1.00 0.00 37 ARG A C 10
ATOM 16846 O O . ARG A 1 37 ? -0.709 9.881 0.899 1.00 0.00 37 ARG A O 10
ATOM 16867 N N . ALA A 1 38 ? 1.140 10.133 -0.357 1.00 0.00 38 ALA A N 10
ATOM 16868 C CA . ALA A 1 38 ? 1.838 10.940 0.636 1.00 0.00 38 ALA A CA 10
ATOM 16869 C C . ALA A 1 38 ? 1.342 12.383 0.616 1.00 0.00 38 ALA A C 10
ATOM 16870 O O . ALA A 1 38 ? 2.130 13.317 0.475 1.00 0.00 38 ALA A O 10
ATOM 16877 N N . ALA A 1 39 ? 0.032 12.555 0.758 1.00 0.00 39 ALA A N 10
ATOM 16878 C CA . ALA A 1 39 ? -0.568 13.884 0.758 1.00 0.00 39 ALA A CA 10
ATOM 16879 C C . ALA A 1 39 ? 0.365 14.908 1.396 1.00 0.00 39 ALA A C 10
ATOM 16880 O O . ALA A 1 39 ? 0.588 14.889 2.606 1.00 0.00 39 ALA A O 10
ATOM 16887 N N . ASP A 1 40 ? 0.909 15.798 0.574 1.00 0.00 40 ASP A N 10
ATOM 16888 C CA . ASP A 1 40 ? 1.819 16.830 1.058 1.00 0.00 40 ASP A CA 10
ATOM 16889 C C . ASP A 1 40 ? 2.145 17.829 -0.048 1.00 0.00 40 ASP A C 10
ATOM 16890 O O . ASP A 1 40 ? 2.781 17.484 -1.044 1.00 0.00 40 ASP A O 10
ATOM 16899 N N . LEU A 1 41 ? 1.704 19.069 0.133 1.00 0.00 41 LEU A N 10
ATOM 16900 C CA . LEU A 1 41 ? 1.948 20.120 -0.849 1.00 0.00 41 LEU A CA 10
ATOM 16901 C C . LEU A 1 41 ? 3.146 20.973 -0.448 1.00 0.00 41 LEU A C 10
ATOM 16902 O O . LEU A 1 41 ? 3.698 21.710 -1.265 1.00 0.00 41 LEU A O 10
ATOM 16918 N N . ASP A 1 42 ? 3.544 20.868 0.815 1.00 0.00 42 ASP A N 10
ATOM 16919 C CA . ASP A 1 42 ? 4.680 21.628 1.325 1.00 0.00 42 ASP A CA 10
ATOM 16920 C C . ASP A 1 42 ? 4.596 23.088 0.890 1.00 0.00 42 ASP A C 10
ATOM 16921 O O . ASP A 1 42 ? 5.612 23.722 0.607 1.00 0.00 42 ASP A O 10
ATOM 16930 N N . VAL A 1 43 ? 3.377 23.615 0.838 1.00 0.00 43 VAL A N 10
ATOM 16931 C CA . VAL A 1 43 ? 3.159 25.000 0.438 1.00 0.00 43 VAL A CA 10
ATOM 16932 C C . VAL A 1 43 ? 3.392 25.183 -1.057 1.00 0.00 43 VAL A C 10
ATOM 16933 O O . VAL A 1 43 ? 3.782 26.259 -1.508 1.00 0.00 43 VAL A O 10
ATOM 16946 N N . GLY A 1 44 ? 3.150 24.123 -1.823 1.00 0.00 44 GLY A N 10
ATOM 16947 C CA . GLY A 1 44 ? 3.338 24.188 -3.260 1.00 0.00 44 GLY A CA 10
ATOM 16948 C C . GLY A 1 44 ? 4.499 23.334 -3.731 1.00 0.00 44 GLY A C 10
ATOM 16949 O O . GLY A 1 44 ? 4.311 22.188 -4.141 1.00 0.00 44 GLY A O 10
ATOM 16953 N N . VAL A 1 45 ? 5.704 23.893 -3.675 1.00 0.00 45 VAL A N 10
ATOM 16954 C CA . VAL A 1 45 ? 6.900 23.176 -4.100 1.00 0.00 45 VAL A CA 10
ATOM 16955 C C . VAL A 1 45 ? 6.621 22.326 -5.335 1.00 0.00 45 VAL A C 10
ATOM 16956 O O . VAL A 1 45 ? 7.289 21.321 -5.572 1.00 0.00 45 VAL A O 10
ATOM 16969 N N . ASN A 1 46 ? 5.630 22.738 -6.119 1.00 0.00 46 ASN A N 10
ATOM 16970 C CA . ASN A 1 46 ? 5.263 22.014 -7.331 1.00 0.00 46 ASN A CA 10
ATOM 16971 C C . ASN A 1 46 ? 5.228 20.510 -7.076 1.00 0.00 46 ASN A C 10
ATOM 16972 O O . ASN A 1 46 ? 5.654 19.718 -7.915 1.00 0.00 46 ASN A O 10
ATOM 16983 N N . GLY A 1 47 ? 4.715 20.124 -5.912 1.00 0.00 47 GLY A N 10
ATOM 16984 C CA . GLY A 1 47 ? 4.633 18.717 -5.567 1.00 0.00 47 GLY A CA 10
ATOM 16985 C C . GLY A 1 47 ? 5.796 17.916 -6.118 1.00 0.00 47 GLY A C 10
ATOM 16986 O O . GLY A 1 47 ? 5.731 17.403 -7.235 1.00 0.00 47 GLY A O 10
ATOM 16990 N N . GLN A 1 48 ? 6.864 17.811 -5.334 1.00 0.00 48 GLN A N 10
ATOM 16991 C CA . GLN A 1 48 ? 8.048 17.069 -5.751 1.00 0.00 48 GLN A CA 10
ATOM 16992 C C . GLN A 1 48 ? 8.303 15.885 -4.824 1.00 0.00 48 GLN A C 10
ATOM 16993 O O . GLN A 1 48 ? 9.199 15.927 -3.980 1.00 0.00 48 GLN A O 10
ATOM 17007 N N . ILE A 1 49 ? 7.511 14.831 -4.987 1.00 0.00 49 ILE A N 10
ATOM 17008 C CA . ILE A 1 49 ? 7.652 13.635 -4.165 1.00 0.00 49 ILE A CA 10
ATOM 17009 C C . ILE A 1 49 ? 8.016 12.423 -5.016 1.00 0.00 49 ILE A C 10
ATOM 17010 O O . ILE A 1 49 ? 7.341 12.116 -5.997 1.00 0.00 49 ILE A O 10
ATOM 17026 N N . GLU A 1 50 ? 9.088 11.737 -4.631 1.00 0.00 50 GLU A N 10
ATOM 17027 C CA . GLU A 1 50 ? 9.541 10.558 -5.359 1.00 0.00 50 GLU A CA 10
ATOM 17028 C C . GLU A 1 50 ? 9.568 9.334 -4.448 1.00 0.00 50 GLU A C 10
ATOM 17029 O O . GLU A 1 50 ? 10.538 9.105 -3.725 1.00 0.00 50 GLU A O 10
ATOM 17041 N N . TYR A 1 51 ? 8.496 8.550 -4.488 1.00 0.00 51 TYR A N 10
ATOM 17042 C CA . TYR A 1 51 ? 8.394 7.351 -3.665 1.00 0.00 51 TYR A CA 10
ATOM 17043 C C . TYR A 1 51 ? 9.450 6.325 -4.064 1.00 0.00 51 TYR A C 10
ATOM 17044 O O . TYR A 1 51 ? 9.507 5.891 -5.215 1.00 0.00 51 TYR A O 10
ATOM 17062 N N . VAL A 1 52 ? 10.285 5.941 -3.104 1.00 0.00 52 VAL A N 10
ATOM 17063 C CA . VAL A 1 52 ? 11.339 4.964 -3.353 1.00 0.00 52 VAL A CA 10
ATOM 17064 C C . VAL A 1 52 ? 11.318 3.854 -2.308 1.00 0.00 52 VAL A C 10
ATOM 17065 O O . VAL A 1 52 ? 10.497 3.866 -1.391 1.00 0.00 52 VAL A O 10
ATOM 17078 N N . PHE A 1 53 ? 12.226 2.895 -2.454 1.00 0.00 53 PHE A N 10
ATOM 17079 C CA . PHE A 1 53 ? 12.312 1.776 -1.522 1.00 0.00 53 PHE A CA 10
ATOM 17080 C C . PHE A 1 53 ? 13.232 2.111 -0.353 1.00 0.00 53 PHE A C 10
ATOM 17081 O O . PHE A 1 53 ? 14.453 1.997 -0.456 1.00 0.00 53 PHE A O 10
ATOM 17098 N N . GLY A 1 54 ? 12.637 2.527 0.761 1.00 0.00 54 GLY A N 10
ATOM 17099 C CA . GLY A 1 54 ? 13.417 2.874 1.935 1.00 0.00 54 GLY A CA 10
ATOM 17100 C C . GLY A 1 54 ? 14.270 1.721 2.425 1.00 0.00 54 GLY A C 10
ATOM 17101 O O . GLY A 1 54 ? 15.203 1.297 1.745 1.00 0.00 54 GLY A O 10
ATOM 17105 N N . ALA A 1 55 ? 13.949 1.213 3.611 1.00 0.00 55 ALA A N 10
ATOM 17106 C CA . ALA A 1 55 ? 14.693 0.101 4.192 1.00 0.00 55 ALA A CA 10
ATOM 17107 C C . ALA A 1 55 ? 14.223 -1.232 3.619 1.00 0.00 55 ALA A C 10
ATOM 17108 O O . ALA A 1 55 ? 13.551 -2.008 4.298 1.00 0.00 55 ALA A O 10
ATOM 17115 N N . ALA A 1 56 ? 14.581 -1.491 2.366 1.00 0.00 56 ALA A N 10
ATOM 17116 C CA . ALA A 1 56 ? 14.198 -2.731 1.703 1.00 0.00 56 ALA A CA 10
ATOM 17117 C C . ALA A 1 56 ? 15.388 -3.676 1.573 1.00 0.00 56 ALA A C 10
ATOM 17118 O O . ALA A 1 56 ? 16.485 -3.378 2.048 1.00 0.00 56 ALA A O 10
ATOM 17125 N N . THR A 1 57 ? 15.166 -4.816 0.928 1.00 0.00 57 THR A N 10
ATOM 17126 C CA . THR A 1 57 ? 16.219 -5.805 0.737 1.00 0.00 57 THR A CA 10
ATOM 17127 C C . THR A 1 57 ? 16.529 -6.000 -0.743 1.00 0.00 57 THR A C 10
ATOM 17128 O O . THR A 1 57 ? 15.809 -5.502 -1.607 1.00 0.00 57 THR A O 10
ATOM 17139 N N . GLU A 1 58 ? 17.605 -6.727 -1.026 1.00 0.00 58 GLU A N 10
ATOM 17140 C CA . GLU A 1 58 ? 18.009 -6.987 -2.403 1.00 0.00 58 GLU A CA 10
ATOM 17141 C C . GLU A 1 58 ? 17.107 -8.036 -3.046 1.00 0.00 58 GLU A C 10
ATOM 17142 O O . GLU A 1 58 ? 17.146 -8.245 -4.259 1.00 0.00 58 GLU A O 10
ATOM 17154 N N . SER A 1 59 ? 16.295 -8.694 -2.225 1.00 0.00 59 SER A N 10
ATOM 17155 C CA . SER A 1 59 ? 15.385 -9.725 -2.711 1.00 0.00 59 SER A CA 10
ATOM 17156 C C . SER A 1 59 ? 13.970 -9.175 -2.857 1.00 0.00 59 SER A C 10
ATOM 17157 O O . SER A 1 59 ? 13.135 -9.754 -3.554 1.00 0.00 59 SER A O 10
ATOM 17165 N N . VAL A 1 60 ? 13.706 -8.053 -2.195 1.00 0.00 60 VAL A N 10
ATOM 17166 C CA . VAL A 1 60 ? 12.392 -7.423 -2.251 1.00 0.00 60 VAL A CA 10
ATOM 17167 C C . VAL A 1 60 ? 12.350 -6.333 -3.315 1.00 0.00 60 VAL A C 10
ATOM 17168 O O . VAL A 1 60 ? 11.351 -6.174 -4.017 1.00 0.00 60 VAL A O 10
ATOM 17181 N N . ARG A 1 61 ? 13.442 -5.583 -3.430 1.00 0.00 61 ARG A N 10
ATOM 17182 C CA . ARG A 1 61 ? 13.530 -4.506 -4.408 1.00 0.00 61 ARG A CA 10
ATOM 17183 C C . ARG A 1 61 ? 13.510 -5.060 -5.830 1.00 0.00 61 ARG A C 10
ATOM 17184 O O . ARG A 1 61 ? 13.200 -4.344 -6.782 1.00 0.00 61 ARG A O 10
ATOM 17205 N N . ARG A 1 62 ? 13.843 -6.340 -5.965 1.00 0.00 62 ARG A N 10
ATOM 17206 C CA . ARG A 1 62 ? 13.865 -6.989 -7.270 1.00 0.00 62 ARG A CA 10
ATOM 17207 C C . ARG A 1 62 ? 12.578 -7.775 -7.508 1.00 0.00 62 ARG A C 10
ATOM 17208 O O . ARG A 1 62 ? 12.148 -7.952 -8.649 1.00 0.00 62 ARG A O 10
ATOM 17229 N N . LEU A 1 63 ? 11.970 -8.245 -6.425 1.00 0.00 63 LEU A N 10
ATOM 17230 C CA . LEU A 1 63 ? 10.733 -9.013 -6.515 1.00 0.00 63 LEU A CA 10
ATOM 17231 C C . LEU A 1 63 ? 9.522 -8.088 -6.597 1.00 0.00 63 LEU A C 10
ATOM 17232 O O . LEU A 1 63 ? 8.435 -8.505 -6.998 1.00 0.00 63 LEU A O 10
ATOM 17248 N N . LEU A 1 64 ? 9.719 -6.830 -6.217 1.00 0.00 64 LEU A N 10
ATOM 17249 C CA . LEU A 1 64 ? 8.644 -5.845 -6.250 1.00 0.00 64 LEU A CA 10
ATOM 17250 C C . LEU A 1 64 ? 9.144 -4.512 -6.798 1.00 0.00 64 LEU A C 10
ATOM 17251 O O . LEU A 1 64 ? 10.264 -4.092 -6.508 1.00 0.00 64 LEU A O 10
ATOM 17267 N N . ARG A 1 65 ? 8.305 -3.851 -7.588 1.00 0.00 65 ARG A N 10
ATOM 17268 C CA . ARG A 1 65 ? 8.661 -2.565 -8.175 1.00 0.00 65 ARG A CA 10
ATOM 17269 C C . ARG A 1 65 ? 7.726 -1.464 -7.683 1.00 0.00 65 ARG A C 10
ATOM 17270 O O . ARG A 1 65 ? 6.526 -1.685 -7.512 1.00 0.00 65 ARG A O 10
ATOM 17291 N N . LEU A 1 66 ? 8.282 -0.279 -7.457 1.00 0.00 66 LEU A N 10
ATOM 17292 C CA . LEU A 1 66 ? 7.498 0.856 -6.984 1.00 0.00 66 LEU A CA 10
ATOM 17293 C C . LEU A 1 66 ? 7.799 2.106 -7.805 1.00 0.00 66 LEU A C 10
ATOM 17294 O O . LEU A 1 66 ? 8.896 2.660 -7.731 1.00 0.00 66 LEU A O 10
ATOM 17310 N N . ASP A 1 67 ? 6.818 2.545 -8.586 1.00 0.00 67 ASP A N 10
ATOM 17311 C CA . ASP A 1 67 ? 6.977 3.731 -9.419 1.00 0.00 67 ASP A CA 10
ATOM 17312 C C . ASP A 1 67 ? 6.807 5.002 -8.592 1.00 0.00 67 ASP A C 10
ATOM 17313 O O . ASP A 1 67 ? 5.752 5.234 -8.003 1.00 0.00 67 ASP A O 10
ATOM 17322 N N . GLU A 1 68 ? 7.854 5.821 -8.553 1.00 0.00 68 GLU A N 10
ATOM 17323 C CA . GLU A 1 68 ? 7.821 7.067 -7.797 1.00 0.00 68 GLU A CA 10
ATOM 17324 C C . GLU A 1 68 ? 7.055 8.145 -8.558 1.00 0.00 68 GLU A C 10
ATOM 17325 O O . GLU A 1 68 ? 6.433 9.023 -7.959 1.00 0.00 68 GLU A O 10
ATOM 17337 N N . THR A 1 69 ? 7.106 8.074 -9.885 1.00 0.00 69 THR A N 10
ATOM 17338 C CA . THR A 1 69 ? 6.420 9.043 -10.730 1.00 0.00 69 THR A CA 10
ATOM 17339 C C . THR A 1 69 ? 4.913 9.005 -10.498 1.00 0.00 69 THR A C 10
ATOM 17340 O O . THR A 1 69 ? 4.255 10.045 -10.457 1.00 0.00 69 THR A O 10
ATOM 17351 N N . SER A 1 70 ? 4.373 7.800 -10.347 1.00 0.00 70 SER A N 10
ATOM 17352 C CA . SER A 1 70 ? 2.942 7.627 -10.122 1.00 0.00 70 SER A CA 10
ATOM 17353 C C . SER A 1 70 ? 2.661 7.260 -8.668 1.00 0.00 70 SER A C 10
ATOM 17354 O O . SER A 1 70 ? 1.715 7.760 -8.062 1.00 0.00 70 SER A O 10
ATOM 17362 N N . GLY A 1 71 ? 3.492 6.381 -8.115 1.00 0.00 71 GLY A N 10
ATOM 17363 C CA . GLY A 1 71 ? 3.316 5.961 -6.737 1.00 0.00 71 GLY A CA 10
ATOM 17364 C C . GLY A 1 71 ? 2.569 4.647 -6.622 1.00 0.00 71 GLY A C 10
ATOM 17365 O O . GLY A 1 71 ? 2.144 4.260 -5.533 1.00 0.00 71 GLY A O 10
ATOM 17369 N N . TRP A 1 72 ? 2.405 3.961 -7.747 1.00 0.00 72 TRP A N 10
ATOM 17370 C CA . TRP A 1 72 ? 1.701 2.684 -7.768 1.00 0.00 72 TRP A CA 10
ATOM 17371 C C . TRP A 1 72 ? 2.658 1.530 -7.489 1.00 0.00 72 TRP A C 10
ATOM 17372 O O . TRP A 1 72 ? 3.509 1.203 -8.317 1.00 0.00 72 TRP A O 10
ATOM 17393 N N . LEU A 1 73 ? 2.514 0.917 -6.320 1.00 0.00 73 LEU A N 10
ATOM 17394 C CA . LEU A 1 73 ? 3.367 -0.201 -5.932 1.00 0.00 73 LEU A CA 10
ATOM 17395 C C . LEU A 1 73 ? 2.854 -1.508 -6.527 1.00 0.00 73 LEU A C 10
ATOM 17396 O O . LEU A 1 73 ? 1.711 -1.901 -6.297 1.00 0.00 73 LEU A O 10
ATOM 17412 N N . SER A 1 74 ? 3.709 -2.179 -7.293 1.00 0.00 74 SER A N 10
ATOM 17413 C CA . SER A 1 74 ? 3.342 -3.442 -7.923 1.00 0.00 74 SER A CA 10
ATOM 17414 C C . SER A 1 74 ? 4.505 -4.428 -7.881 1.00 0.00 74 SER A C 10
ATOM 17415 O O . SER A 1 74 ? 5.614 -4.081 -7.473 1.00 0.00 74 SER A O 10
ATOM 17423 N N . VAL A 1 75 ? 4.244 -5.661 -8.305 1.00 0.00 75 VAL A N 10
ATOM 17424 C CA . VAL A 1 75 ? 5.268 -6.698 -8.317 1.00 0.00 75 VAL A CA 10
ATOM 17425 C C . VAL A 1 75 ? 6.161 -6.575 -9.547 1.00 0.00 75 VAL A C 10
ATOM 17426 O O . VAL A 1 75 ? 5.750 -6.033 -10.574 1.00 0.00 75 VAL A O 10
ATOM 17439 N N . LEU A 1 76 ? 7.383 -7.083 -9.436 1.00 0.00 76 LEU A N 10
ATOM 17440 C CA . LEU A 1 76 ? 8.336 -7.031 -10.540 1.00 0.00 76 LEU A CA 10
ATOM 17441 C C . LEU A 1 76 ? 8.636 -8.430 -11.067 1.00 0.00 76 LEU A C 10
ATOM 17442 O O . LEU A 1 76 ? 8.819 -8.627 -12.269 1.00 0.00 76 LEU A O 10
ATOM 17458 N N . HIS A 1 77 ? 8.683 -9.401 -10.159 1.00 0.00 77 HIS A N 10
ATOM 17459 C CA . HIS A 1 77 ? 8.959 -10.784 -10.533 1.00 0.00 77 HIS A CA 10
ATOM 17460 C C . HIS A 1 77 ? 7.972 -11.734 -9.862 1.00 0.00 77 HIS A C 10
ATOM 17461 O O . HIS A 1 77 ? 7.136 -11.314 -9.062 1.00 0.00 77 HIS A O 10
ATOM 17476 N N . ARG A 1 78 ? 8.075 -13.017 -10.193 1.00 0.00 78 ARG A N 10
ATOM 17477 C CA . ARG A 1 78 ? 7.191 -14.027 -9.624 1.00 0.00 78 ARG A CA 10
ATOM 17478 C C . ARG A 1 78 ? 7.434 -14.180 -8.125 1.00 0.00 78 ARG A C 10
ATOM 17479 O O . ARG A 1 78 ? 8.557 -14.013 -7.649 1.00 0.00 78 ARG A O 10
ATOM 17500 N N . ILE A 1 79 ? 6.375 -14.499 -7.389 1.00 0.00 79 ILE A N 10
ATOM 17501 C CA . ILE A 1 79 ? 6.474 -14.675 -5.945 1.00 0.00 79 ILE A CA 10
ATOM 17502 C C . ILE A 1 79 ? 6.156 -16.111 -5.543 1.00 0.00 79 ILE A C 10
ATOM 17503 O O . ILE A 1 79 ? 5.122 -16.659 -5.926 1.00 0.00 79 ILE A O 10
ATOM 17519 N N . ASP A 1 80 ? 7.051 -16.715 -4.768 1.00 0.00 80 ASP A N 10
ATOM 17520 C CA . ASP A 1 80 ? 6.864 -18.087 -4.312 1.00 0.00 80 ASP A CA 10
ATOM 17521 C C . ASP A 1 80 ? 6.691 -18.137 -2.797 1.00 0.00 80 ASP A C 10
ATOM 17522 O O . ASP A 1 80 ? 7.665 -18.064 -2.048 1.00 0.00 80 ASP A O 10
ATOM 17531 N N . ARG A 1 81 ? 5.444 -18.260 -2.353 1.00 0.00 81 ARG A N 10
ATOM 17532 C CA . ARG A 1 81 ? 5.142 -18.316 -0.928 1.00 0.00 81 ARG A CA 10
ATOM 17533 C C . ARG A 1 81 ? 6.230 -19.074 -0.172 1.00 0.00 81 ARG A C 10
ATOM 17534 O O . ARG A 1 81 ? 6.564 -18.731 0.962 1.00 0.00 81 ARG A O 10
ATOM 17555 N N . GLU A 1 82 ? 6.778 -20.104 -0.808 1.00 0.00 82 GLU A N 10
ATOM 17556 C CA . GLU A 1 82 ? 7.826 -20.911 -0.194 1.00 0.00 82 GLU A CA 10
ATOM 17557 C C . GLU A 1 82 ? 9.048 -20.056 0.134 1.00 0.00 82 GLU A C 10
ATOM 17558 O O . GLU A 1 82 ? 9.479 -19.988 1.284 1.00 0.00 82 GLU A O 10
ATOM 17570 N N . GLU A 1 83 ? 9.600 -19.408 -0.887 1.00 0.00 83 GLU A N 10
ATOM 17571 C CA . GLU A 1 83 ? 10.772 -18.559 -0.707 1.00 0.00 83 GLU A CA 10
ATOM 17572 C C . GLU A 1 83 ? 10.471 -17.411 0.251 1.00 0.00 83 GLU A C 10
ATOM 17573 O O . GLU A 1 83 ? 11.345 -16.961 0.992 1.00 0.00 83 GLU A O 10
ATOM 17585 N N . VAL A 1 84 ? 9.228 -16.941 0.231 1.00 0.00 84 VAL A N 10
ATOM 17586 C CA . VAL A 1 84 ? 8.810 -15.846 1.098 1.00 0.00 84 VAL A CA 10
ATOM 17587 C C . VAL A 1 84 ? 7.397 -16.071 1.625 1.00 0.00 84 VAL A C 10
ATOM 17588 O O . VAL A 1 84 ? 6.473 -16.337 0.858 1.00 0.00 84 VAL A O 10
ATOM 17601 N N . ASN A 1 85 ? 7.238 -15.961 2.940 1.00 0.00 85 ASN A N 10
ATOM 17602 C CA . ASN A 1 85 ? 5.937 -16.152 3.570 1.00 0.00 85 ASN A CA 10
ATOM 17603 C C . ASN A 1 85 ? 5.370 -14.824 4.061 1.00 0.00 85 ASN A C 10
ATOM 17604 O O . ASN A 1 85 ? 4.178 -14.716 4.351 1.00 0.00 85 ASN A O 10
ATOM 17615 N N . GLN A 1 86 ? 6.231 -13.816 4.151 1.00 0.00 86 GLN A N 10
ATOM 17616 C CA . GLN A 1 86 ? 5.816 -12.494 4.607 1.00 0.00 86 GLN A CA 10
ATOM 17617 C C . GLN A 1 86 ? 6.913 -11.464 4.360 1.00 0.00 86 GLN A C 10
ATOM 17618 O O . GLN A 1 86 ? 7.963 -11.492 5.004 1.00 0.00 86 GLN A O 10
ATOM 17632 N N . LEU A 1 87 ? 6.663 -10.554 3.425 1.00 0.00 87 LEU A N 10
ATOM 17633 C CA . LEU A 1 87 ? 7.629 -9.513 3.092 1.00 0.00 87 LEU A CA 10
ATOM 17634 C C . LEU A 1 87 ? 7.411 -8.273 3.952 1.00 0.00 87 LEU A C 10
ATOM 17635 O O . LEU A 1 87 ? 6.284 -7.805 4.110 1.00 0.00 87 LEU A O 10
ATOM 17651 N N . ARG A 1 88 ? 8.498 -7.744 4.505 1.00 0.00 88 ARG A N 10
ATOM 17652 C CA . ARG A 1 88 ? 8.426 -6.557 5.348 1.00 0.00 88 ARG A CA 10
ATOM 17653 C C . ARG A 1 88 ? 9.436 -5.506 4.896 1.00 0.00 88 ARG A C 10
ATOM 17654 O O . ARG A 1 88 ? 10.631 -5.622 5.166 1.00 0.00 88 ARG A O 10
ATOM 17675 N N . PHE A 1 89 ? 8.947 -4.481 4.205 1.00 0.00 89 PHE A N 10
ATOM 17676 C CA . PHE A 1 89 ? 9.806 -3.411 3.714 1.00 0.00 89 PHE A CA 10
ATOM 17677 C C . PHE A 1 89 ? 9.196 -2.044 4.010 1.00 0.00 89 PHE A C 10
ATOM 17678 O O . PHE A 1 89 ? 8.114 -1.946 4.590 1.00 0.00 89 PHE A O 10
ATOM 17695 N N . THR A 1 90 ? 9.898 -0.989 3.607 1.00 0.00 90 THR A N 10
ATOM 17696 C CA . THR A 1 90 ? 9.428 0.372 3.830 1.00 0.00 90 THR A CA 10
ATOM 17697 C C . THR A 1 90 ? 9.606 1.227 2.581 1.00 0.00 90 THR A C 10
ATOM 17698 O O . THR A 1 90 ? 10.369 0.877 1.680 1.00 0.00 90 THR A O 10
ATOM 17709 N N . VAL A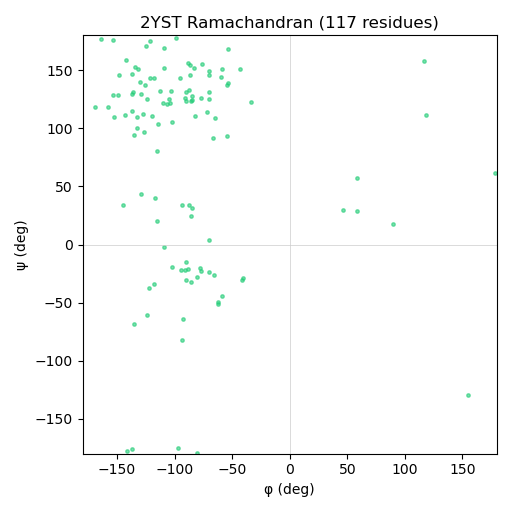 1 91 ? 8.896 2.350 2.532 1.00 0.00 91 VAL A N 10
ATOM 17710 C CA . VAL A 1 91 ? 8.977 3.256 1.392 1.00 0.00 91 VAL A CA 10
ATOM 17711 C C . VAL A 1 91 ? 9.281 4.680 1.843 1.00 0.00 91 VAL A C 10
ATOM 17712 O O . VAL A 1 91 ? 8.623 5.212 2.737 1.00 0.00 91 VAL A O 10
ATOM 17725 N N . MET A 1 92 ? 10.281 5.293 1.218 1.00 0.00 92 MET A N 10
ATOM 17726 C CA . MET A 1 92 ? 10.670 6.657 1.554 1.00 0.00 92 MET A CA 10
ATOM 17727 C C . MET A 1 92 ? 10.133 7.645 0.524 1.00 0.00 92 MET A C 10
ATOM 17728 O O . MET A 1 92 ? 9.995 7.315 -0.653 1.00 0.00 92 MET A O 10
ATOM 17742 N N . ALA A 1 93 ? 9.833 8.859 0.975 1.00 0.00 93 ALA A N 10
ATOM 17743 C CA . ALA A 1 93 ? 9.313 9.895 0.092 1.00 0.00 93 ALA A CA 10
ATOM 17744 C C . ALA A 1 93 ? 10.069 11.206 0.278 1.00 0.00 93 ALA A C 10
ATOM 17745 O O . ALA A 1 93 ? 9.720 12.018 1.135 1.00 0.00 93 ALA A O 10
ATOM 17752 N N . ARG A 1 94 ? 11.107 11.405 -0.528 1.00 0.00 94 ARG A N 10
ATOM 17753 C CA . ARG A 1 94 ? 11.913 12.616 -0.450 1.00 0.00 94 ARG A CA 10
ATOM 17754 C C . ARG A 1 94 ? 11.090 13.843 -0.832 1.00 0.00 94 ARG A C 10
ATOM 17755 O O . ARG A 1 94 ? 9.948 13.724 -1.274 1.00 0.00 94 ARG A O 10
ATOM 17776 N N . ASP A 1 95 ? 11.678 15.022 -0.656 1.00 0.00 95 ASP A N 10
ATOM 17777 C CA . ASP A 1 95 ? 11.000 16.271 -0.982 1.00 0.00 95 ASP A CA 10
ATOM 17778 C C . ASP A 1 95 ? 11.960 17.452 -0.884 1.00 0.00 95 ASP A C 10
ATOM 17779 O O . ASP A 1 95 ? 13.136 17.284 -0.560 1.00 0.00 95 ASP A O 10
ATOM 17788 N N . ARG A 1 96 ? 11.451 18.647 -1.167 1.00 0.00 96 ARG A N 10
ATOM 17789 C CA . ARG A 1 96 ? 12.264 19.856 -1.113 1.00 0.00 96 ARG A CA 10
ATOM 17790 C C . ARG A 1 96 ? 12.757 20.116 0.308 1.00 0.00 96 ARG A C 10
ATOM 17791 O O . ARG A 1 96 ? 12.013 20.611 1.153 1.00 0.00 96 ARG A O 10
ATOM 17812 N N . GLY A 1 97 ? 14.018 19.779 0.562 1.00 0.00 97 GLY A N 10
ATOM 17813 C CA . GLY A 1 97 ? 14.588 19.983 1.881 1.00 0.00 97 GLY A CA 10
ATOM 17814 C C . GLY A 1 97 ? 16.081 19.720 1.914 1.00 0.00 97 GLY A C 10
ATOM 17815 O O . GLY A 1 97 ? 16.584 18.873 1.177 1.00 0.00 97 GLY A O 10
ATOM 17819 N N . GLN A 1 98 ? 16.790 20.450 2.769 1.00 0.00 98 GLN A N 10
ATOM 17820 C CA . GLN A 1 98 ? 18.234 20.293 2.892 1.00 0.00 98 GLN A CA 10
ATOM 17821 C C . GLN A 1 98 ? 18.651 20.218 4.358 1.00 0.00 98 GLN A C 10
ATOM 17822 O O . GLN A 1 98 ? 18.854 21.234 5.023 1.00 0.00 98 GLN A O 10
ATOM 17836 N N . PRO A 1 99 ? 18.780 18.987 4.875 1.00 0.00 99 PRO A N 10
ATOM 17837 C CA . PRO A 1 99 ? 18.539 17.771 4.093 1.00 0.00 99 PRO A CA 10
ATOM 17838 C C . PRO A 1 99 ? 17.064 17.581 3.756 1.00 0.00 99 PRO A C 10
ATOM 17839 O O . PRO A 1 99 ? 16.175 18.041 4.472 1.00 0.00 99 PRO A O 10
ATOM 17850 N N . PRO A 1 100 ? 16.796 16.886 2.640 1.00 0.00 100 PRO A N 10
ATOM 17851 C CA . PRO A 1 100 ? 15.429 16.618 2.184 1.00 0.00 100 PRO A CA 10
ATOM 17852 C C . PRO A 1 100 ? 14.698 15.634 3.090 1.00 0.00 100 PRO A C 10
ATOM 17853 O O . PRO A 1 100 ? 15.132 14.495 3.265 1.00 0.00 100 PRO A O 10
ATOM 17864 N N . LYS A 1 101 ? 13.586 16.079 3.664 1.00 0.00 101 LYS A N 10
ATOM 17865 C CA . LYS A 1 101 ? 12.792 15.237 4.552 1.00 0.00 101 LYS A CA 10
ATOM 17866 C C . LYS A 1 101 ? 12.446 13.912 3.879 1.00 0.00 101 LYS A C 10
ATOM 17867 O O . LYS A 1 101 ? 12.130 13.871 2.690 1.00 0.00 101 LYS A O 10
ATOM 17886 N N . THR A 1 102 ? 12.508 12.830 4.649 1.00 0.00 102 THR A N 10
ATOM 17887 C CA . THR A 1 102 ? 12.201 11.503 4.128 1.00 0.00 102 THR A CA 10
ATOM 17888 C C . THR A 1 102 ? 11.412 10.683 5.142 1.00 0.00 102 THR A C 10
ATOM 17889 O O . THR A 1 102 ? 11.963 10.212 6.137 1.00 0.00 102 THR A O 10
ATOM 17900 N N . ASP A 1 103 ? 10.120 10.516 4.883 1.00 0.00 103 ASP A N 10
ATOM 17901 C CA . ASP A 1 103 ? 9.255 9.750 5.773 1.00 0.00 103 ASP A CA 10
ATOM 17902 C C . ASP A 1 103 ? 9.206 8.284 5.354 1.00 0.00 103 ASP A C 10
ATOM 17903 O O . ASP A 1 103 ? 9.117 7.968 4.168 1.00 0.00 103 ASP A O 10
ATOM 17912 N N . LYS A 1 104 ? 9.265 7.391 6.337 1.00 0.00 104 LYS A N 10
ATOM 17913 C CA . LYS A 1 104 ? 9.227 5.958 6.072 1.00 0.00 104 LYS A CA 10
ATOM 17914 C C . LYS A 1 104 ? 7.877 5.367 6.466 1.00 0.00 104 LYS A C 10
ATOM 17915 O O . LYS A 1 104 ? 7.391 5.592 7.574 1.00 0.00 104 LYS A O 10
ATOM 17934 N N . ALA A 1 105 ? 7.279 4.610 5.552 1.00 0.00 105 ALA A N 10
ATOM 17935 C CA . ALA A 1 105 ? 5.987 3.985 5.806 1.00 0.00 105 ALA A CA 10
ATOM 17936 C C . ALA A 1 105 ? 6.065 2.472 5.631 1.00 0.00 105 ALA A C 10
ATOM 17937 O O . ALA A 1 105 ? 6.190 1.972 4.512 1.00 0.00 105 ALA A O 10
ATOM 17944 N N . THR A 1 106 ? 5.992 1.747 6.743 1.00 0.00 106 THR A N 10
ATOM 17945 C CA . THR A 1 106 ? 6.057 0.292 6.712 1.00 0.00 106 THR A CA 10
ATOM 17946 C C . THR A 1 106 ? 4.960 -0.289 5.827 1.00 0.00 106 THR A C 10
ATOM 17947 O O . THR A 1 106 ? 3.805 0.133 5.894 1.00 0.00 106 THR A O 10
ATOM 17958 N N . VAL A 1 107 ? 5.327 -1.261 4.997 1.00 0.00 107 VAL A N 10
ATOM 17959 C CA . VAL A 1 107 ? 4.373 -1.901 4.100 1.00 0.00 107 VAL A CA 10
ATOM 17960 C C . VAL A 1 107 ? 4.347 -3.410 4.311 1.00 0.00 107 VAL A C 10
ATOM 17961 O O . VAL A 1 107 ? 5.156 -4.142 3.741 1.00 0.00 107 VAL A O 10
ATOM 17974 N N . VAL A 1 108 ? 3.411 -3.870 5.136 1.00 0.00 108 VAL A N 10
ATOM 17975 C CA . VAL A 1 108 ? 3.278 -5.294 5.423 1.00 0.00 108 VAL A CA 10
ATOM 17976 C C . VAL A 1 108 ? 2.435 -5.991 4.361 1.00 0.00 108 VAL A C 10
ATOM 17977 O O . VAL A 1 108 ? 1.278 -5.633 4.136 1.00 0.00 108 VAL A O 10
ATOM 17990 N N . LEU A 1 109 ? 3.021 -6.991 3.711 1.00 0.00 109 LEU A N 10
ATOM 17991 C CA . LEU A 1 109 ? 2.324 -7.741 2.672 1.00 0.00 109 LEU A CA 10
ATOM 17992 C C . LEU A 1 109 ? 2.187 -9.210 3.060 1.00 0.00 109 LEU A C 10
ATOM 17993 O O . LEU A 1 109 ? 3.072 -10.019 2.785 1.00 0.00 109 LEU A O 10
ATOM 18009 N N . ASN A 1 110 ? 1.071 -9.546 3.698 1.00 0.00 110 ASN A N 10
ATOM 18010 C CA . ASN A 1 110 ? 0.818 -10.918 4.122 1.00 0.00 110 ASN A CA 10
ATOM 18011 C C . ASN A 1 110 ? 0.592 -11.827 2.917 1.00 0.00 110 ASN A C 10
ATOM 18012 O O . ASN A 1 110 ? -0.439 -11.742 2.248 1.00 0.00 110 ASN A O 10
ATOM 18023 N N . ILE A 1 111 ? 1.560 -12.696 2.648 1.00 0.00 111 ILE A N 10
ATOM 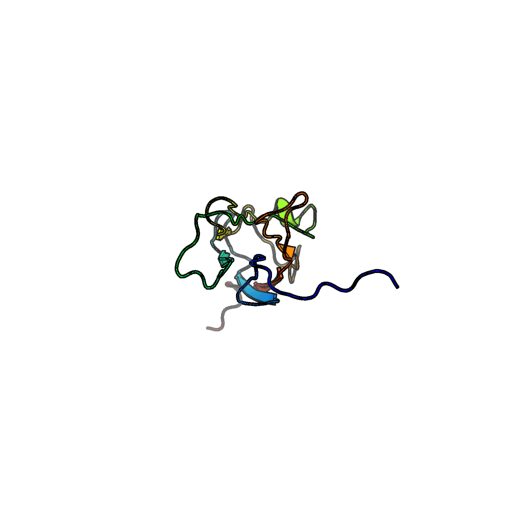18024 C CA . ILE A 1 111 ? 1.466 -13.621 1.526 1.00 0.00 111 ILE A CA 10
ATOM 18025 C C . ILE A 1 111 ? 0.342 -14.629 1.738 1.00 0.00 111 ILE A C 10
ATOM 18026 O O . ILE A 1 111 ? 0.439 -15.514 2.589 1.00 0.00 111 ILE A O 10
ATOM 18042 N N . LYS A 1 112 ? -0.724 -14.491 0.957 1.00 0.00 112 LYS A N 10
ATOM 18043 C CA . LYS A 1 112 ? -1.867 -15.392 1.056 1.00 0.00 112 LYS A CA 10
ATOM 18044 C C . LYS A 1 112 ? -1.622 -16.671 0.261 1.00 0.00 112 LYS A C 10
ATOM 18045 O O . LYS A 1 112 ? -0.559 -16.849 -0.333 1.00 0.00 112 LYS A O 10
ATOM 18064 N N . ASP A 1 113 ? -2.612 -17.556 0.254 1.00 0.00 113 ASP A N 10
ATOM 18065 C CA . ASP A 1 113 ? -2.505 -18.817 -0.469 1.00 0.00 113 ASP A CA 10
ATOM 18066 C C . ASP A 1 113 ? -3.572 -18.913 -1.555 1.00 0.00 113 ASP A C 10
ATOM 18067 O O . ASP A 1 113 ? -4.764 -18.784 -1.279 1.00 0.00 113 ASP A O 10
ATOM 18076 N N . GLU A 1 114 ? -3.135 -19.139 -2.790 1.00 0.00 114 GLU A N 10
ATOM 18077 C CA . GLU A 1 114 ? -4.053 -19.250 -3.917 1.00 0.00 114 GLU A CA 10
ATOM 18078 C C . GLU A 1 114 ? -3.807 -20.540 -4.695 1.00 0.00 114 GLU A C 10
ATOM 18079 O O . GLU A 1 114 ? -4.745 -21.184 -5.161 1.00 0.00 114 GLU A O 10
ATOM 18091 N N . ASN A 1 115 ? -2.537 -20.909 -4.830 1.00 0.00 115 ASN A N 10
ATOM 18092 C CA . ASN A 1 115 ? -2.167 -22.120 -5.552 1.00 0.00 115 ASN A CA 10
ATOM 18093 C C . ASN A 1 115 ? -2.208 -23.336 -4.632 1.00 0.00 115 ASN A C 10
ATOM 18094 O O . ASN A 1 115 ? -3.096 -24.182 -4.743 1.00 0.00 115 ASN A O 10
ATOM 18105 N N . ASP A 1 116 ? -1.242 -23.417 -3.724 1.00 0.00 116 ASP A N 10
ATOM 18106 C CA . ASP A 1 116 ? -1.168 -24.528 -2.783 1.00 0.00 116 ASP A CA 10
ATOM 18107 C C . ASP A 1 116 ? -1.830 -24.163 -1.458 1.00 0.00 116 ASP A C 10
ATOM 18108 O O . ASP A 1 116 ? -1.170 -23.699 -0.529 1.00 0.00 116 ASP A O 10
ATOM 18117 N N . ASN A 1 117 ? -3.140 -24.375 -1.379 1.00 0.00 117 ASN A N 10
ATOM 18118 C CA . ASN A 1 117 ? -3.892 -24.066 -0.168 1.00 0.00 117 ASN A CA 10
ATOM 18119 C C . ASN A 1 117 ? -3.730 -25.172 0.870 1.00 0.00 117 ASN A C 10
ATOM 18120 O O . ASN A 1 117 ? -3.437 -24.906 2.036 1.00 0.00 117 ASN A O 10
ATOM 18131 N N . VAL A 1 118 ? -3.921 -26.415 0.438 1.00 0.00 118 VAL A N 10
ATOM 18132 C CA . VAL A 1 118 ? -3.794 -27.562 1.329 1.00 0.00 118 VAL A CA 10
ATOM 18133 C C . VAL A 1 118 ? -2.371 -28.110 1.320 1.00 0.00 118 VAL A C 10
ATOM 18134 O O . VAL A 1 118 ? -1.663 -28.050 0.315 1.00 0.00 118 VAL A O 10
ATOM 18147 N N . PRO A 1 119 ? -1.941 -28.658 2.466 1.00 0.00 119 PRO A N 10
ATOM 18148 C CA . PRO A 1 119 ? -0.599 -29.228 2.616 1.00 0.00 119 PRO A CA 10
ATOM 18149 C C . PRO A 1 119 ? -0.425 -30.517 1.821 1.00 0.00 119 PRO A C 10
ATOM 18150 O O . PRO A 1 119 ? 0.656 -30.797 1.303 1.00 0.00 119 PRO A O 10
ATOM 18161 N N . GLY A 1 1 ? 4.798 27.184 30.331 1.00 0.00 1 GLY A N 11
ATOM 18162 C CA . GLY A 1 1 ? 5.986 27.218 29.498 1.00 0.00 1 GLY A CA 11
ATOM 18163 C C . GLY A 1 1 ? 5.734 27.875 28.156 1.00 0.00 1 GLY A C 11
ATOM 18164 O O . GLY A 1 1 ? 5.924 29.082 28.002 1.00 0.00 1 GLY A O 11
ATOM 18168 N N . SER A 1 2 ? 5.307 27.080 27.180 1.00 0.00 2 SER A N 11
ATOM 18169 C CA . SER A 1 2 ? 5.034 27.592 25.842 1.00 0.00 2 SER A CA 11
ATOM 18170 C C . SER A 1 2 ? 3.908 26.804 25.178 1.00 0.00 2 SER A C 11
ATOM 18171 O O . SER A 1 2 ? 3.957 25.577 25.099 1.00 0.00 2 SER A O 11
ATOM 18179 N N . SER A 1 3 ? 2.894 27.520 24.703 1.00 0.00 3 SER A N 11
ATOM 18180 C CA . SER A 1 3 ? 1.753 26.889 24.050 1.00 0.00 3 SER A CA 11
ATOM 18181 C C . SER A 1 3 ? 1.632 27.352 22.601 1.00 0.00 3 SER A C 11
ATOM 18182 O O . SER A 1 3 ? 2.149 28.405 22.229 1.00 0.00 3 SER A O 11
ATOM 18190 N N . GLY A 1 4 ? 0.943 26.557 21.788 1.00 0.00 4 GLY A N 11
ATOM 18191 C CA . GLY A 1 4 ? 0.766 26.902 20.389 1.00 0.00 4 GLY A CA 11
ATOM 18192 C C . GLY A 1 4 ? 1.913 26.419 19.523 1.00 0.00 4 GLY A C 11
ATOM 18193 O O . GLY A 1 4 ? 3.080 26.592 19.874 1.00 0.00 4 GLY A O 11
ATOM 18197 N N . SER A 1 5 ? 1.581 25.810 18.390 1.00 0.00 5 SER A N 11
ATOM 18198 C CA . SER A 1 5 ? 2.592 25.295 17.474 1.00 0.00 5 SER A CA 11
ATOM 18199 C C . SER A 1 5 ? 3.370 26.437 16.826 1.00 0.00 5 SER A C 11
ATOM 18200 O O . SER A 1 5 ? 3.030 27.608 16.995 1.00 0.00 5 SER A O 11
ATOM 18208 N N . SER A 1 6 ? 4.415 26.086 16.084 1.00 0.00 6 SER A N 11
ATOM 18209 C CA . SER A 1 6 ? 5.245 27.080 15.414 1.00 0.00 6 SER A CA 11
ATOM 18210 C C . SER A 1 6 ? 5.218 26.880 13.901 1.00 0.00 6 SER A C 11
ATOM 18211 O O . SER A 1 6 ? 5.970 26.073 13.357 1.00 0.00 6 SER A O 11
ATOM 18219 N N . GLY A 1 7 ? 4.344 27.622 13.228 1.00 0.00 7 GLY A N 11
ATOM 18220 C CA . GLY A 1 7 ? 4.233 27.512 11.785 1.00 0.00 7 GLY A CA 11
ATOM 18221 C C . GLY A 1 7 ? 3.722 26.155 11.345 1.00 0.00 7 GLY A C 11
ATOM 18222 O O . GLY A 1 7 ? 4.355 25.132 11.603 1.00 0.00 7 GLY A O 11
ATOM 18226 N N . ASN A 1 8 ? 2.571 26.145 10.679 1.00 0.00 8 ASN A N 11
ATOM 18227 C CA . ASN A 1 8 ? 1.974 24.902 10.204 1.00 0.00 8 ASN A CA 11
ATOM 18228 C C . ASN A 1 8 ? 2.954 24.128 9.328 1.00 0.00 8 ASN A C 11
ATOM 18229 O O . ASN A 1 8 ? 3.117 24.429 8.145 1.00 0.00 8 ASN A O 11
ATOM 18240 N N . ASP A 1 9 ? 3.603 23.129 9.915 1.00 0.00 9 ASP A N 11
ATOM 18241 C CA . ASP A 1 9 ? 4.566 22.310 9.188 1.00 0.00 9 ASP A CA 11
ATOM 18242 C C . ASP A 1 9 ? 3.879 21.523 8.076 1.00 0.00 9 ASP A C 11
ATOM 18243 O O . ASP A 1 9 ? 2.833 20.912 8.290 1.00 0.00 9 ASP A O 11
ATOM 18252 N N . ASN A 1 10 ? 4.475 21.545 6.888 1.00 0.00 10 ASN A N 11
ATOM 18253 C CA . ASN A 1 10 ? 3.920 20.835 5.742 1.00 0.00 10 ASN A CA 11
ATOM 18254 C C . ASN A 1 10 ? 4.964 19.916 5.113 1.00 0.00 10 ASN A C 11
ATOM 18255 O O . ASN A 1 10 ? 5.681 20.312 4.195 1.00 0.00 10 ASN A O 11
ATOM 18266 N N . SER A 1 11 ? 5.041 18.688 5.615 1.00 0.00 11 SER A N 11
ATOM 18267 C CA . SER A 1 11 ? 5.999 17.714 5.105 1.00 0.00 11 SER A CA 11
ATOM 18268 C C . SER A 1 11 ? 5.281 16.512 4.498 1.00 0.00 11 SER A C 11
ATOM 18269 O O . SER A 1 11 ? 4.167 16.160 4.888 1.00 0.00 11 SER A O 11
ATOM 18277 N N . PRO A 1 12 ? 5.933 15.867 3.519 1.00 0.00 12 PRO A N 11
ATOM 18278 C CA . PRO A 1 12 ? 5.376 14.695 2.837 1.00 0.00 12 PRO A CA 11
ATOM 18279 C C . PRO A 1 12 ? 5.321 13.469 3.742 1.00 0.00 12 PRO A C 11
ATOM 18280 O O . PRO A 1 12 ? 6.260 12.674 3.784 1.00 0.00 12 PRO A O 11
ATOM 18291 N N . ARG A 1 13 ? 4.215 13.322 4.465 1.00 0.00 13 ARG A N 11
ATOM 18292 C CA . ARG A 1 13 ? 4.038 12.193 5.370 1.00 0.00 13 ARG A CA 11
ATOM 18293 C C . ARG A 1 13 ? 2.883 11.307 4.914 1.00 0.00 13 ARG A C 11
ATOM 18294 O O . ARG A 1 13 ? 1.764 11.780 4.714 1.00 0.00 13 ARG A O 11
ATOM 18315 N N . PHE A 1 14 ? 3.163 10.018 4.750 1.00 0.00 14 PHE A N 11
ATOM 18316 C CA . PHE A 1 14 ? 2.148 9.065 4.315 1.00 0.00 14 PHE A CA 11
ATOM 18317 C C . PHE A 1 14 ? 0.900 9.164 5.188 1.00 0.00 14 PHE A C 11
ATOM 18318 O O . PHE A 1 14 ? 0.918 9.792 6.246 1.00 0.00 14 PHE A O 11
ATOM 18335 N N . GLU A 1 15 ? -0.182 8.538 4.736 1.00 0.00 15 GLU A N 11
ATOM 18336 C CA . GLU A 1 15 ? -1.439 8.556 5.475 1.00 0.00 15 GLU A CA 11
ATOM 18337 C C . GLU A 1 15 ? -1.423 7.529 6.603 1.00 0.00 15 GLU A C 11
ATOM 18338 O O . GLU A 1 15 ? -1.809 7.825 7.734 1.00 0.00 15 GLU A O 11
ATOM 18350 N N . LYS A 1 16 ? -0.973 6.319 6.287 1.00 0.00 16 LYS A N 11
ATOM 18351 C CA . LYS A 1 16 ? -0.904 5.246 7.272 1.00 0.00 16 LYS A CA 11
ATOM 18352 C C . LYS A 1 16 ? 0.543 4.939 7.642 1.00 0.00 16 LYS A C 11
ATOM 18353 O O . LYS A 1 16 ? 1.396 4.777 6.769 1.00 0.00 16 LYS A O 11
ATOM 18372 N N . SER A 1 17 ? 0.813 4.860 8.941 1.00 0.00 17 SER A N 11
ATOM 18373 C CA . SER A 1 17 ? 2.158 4.575 9.426 1.00 0.00 17 SER A CA 11
ATOM 18374 C C . SER A 1 17 ? 2.674 3.258 8.854 1.00 0.00 17 SER A C 11
ATOM 18375 O O . SER A 1 17 ? 3.838 3.149 8.467 1.00 0.00 17 SER A O 11
ATOM 18383 N N . VAL A 1 18 ? 1.799 2.259 8.804 1.00 0.00 18 VAL A N 11
ATOM 18384 C CA . VAL A 1 18 ? 2.164 0.948 8.278 1.00 0.00 18 VAL A CA 11
ATOM 18385 C C . VAL A 1 18 ? 1.159 0.476 7.233 1.00 0.00 18 VAL A C 11
ATOM 18386 O O . VAL A 1 18 ? 0.092 -0.037 7.570 1.00 0.00 18 VAL A O 11
ATOM 18399 N N . TYR A 1 19 ? 1.508 0.653 5.964 1.00 0.00 19 TYR A N 11
ATOM 18400 C CA . TYR A 1 19 ? 0.636 0.247 4.868 1.00 0.00 19 TYR A CA 11
ATOM 18401 C C . TYR A 1 19 ? 0.487 -1.270 4.824 1.00 0.00 19 TYR A C 11
ATOM 18402 O O . TYR A 1 19 ? 1.393 -1.981 4.391 1.00 0.00 19 TYR A O 11
ATOM 18420 N N . GLU A 1 20 ? -0.664 -1.758 5.275 1.00 0.00 20 GLU A N 11
ATOM 18421 C CA . GLU A 1 20 ? -0.933 -3.192 5.288 1.00 0.00 20 GLU A CA 11
ATOM 18422 C C . GLU A 1 20 ? -1.945 -3.565 4.208 1.00 0.00 20 GLU A C 11
ATOM 18423 O O . GLU A 1 20 ? -3.088 -3.112 4.231 1.00 0.00 20 GLU A O 11
ATOM 18435 N N . ALA A 1 21 ? -1.513 -4.395 3.264 1.00 0.00 21 ALA A N 11
ATOM 18436 C CA . ALA A 1 21 ? -2.380 -4.831 2.176 1.00 0.00 21 ALA A CA 11
ATOM 18437 C C . ALA A 1 21 ? -2.281 -6.338 1.965 1.00 0.00 21 ALA A C 11
ATOM 18438 O O . ALA A 1 21 ? -1.361 -6.984 2.466 1.00 0.00 21 ALA A O 11
ATOM 18445 N N . ASP A 1 22 ? -3.233 -6.890 1.222 1.00 0.00 22 ASP A N 11
ATOM 18446 C CA . ASP A 1 22 ? -3.252 -8.322 0.944 1.00 0.00 22 ASP A CA 11
ATOM 18447 C C . ASP A 1 22 ? -2.672 -8.615 -0.436 1.00 0.00 22 ASP A C 11
ATOM 18448 O O . ASP A 1 22 ? -3.098 -8.038 -1.436 1.00 0.00 22 ASP A O 11
ATOM 18457 N N . LEU A 1 23 ? -1.696 -9.516 -0.482 1.00 0.00 23 LEU A N 11
ATOM 18458 C CA . LEU A 1 23 ? -1.056 -9.886 -1.739 1.00 0.00 23 LEU A CA 11
ATOM 18459 C C . LEU A 1 23 ? -1.313 -11.353 -2.071 1.00 0.00 23 LEU A C 11
ATOM 18460 O O . LEU A 1 23 ? -1.151 -12.229 -1.222 1.00 0.00 23 LEU A O 11
ATOM 18476 N N . ALA A 1 24 ? -1.714 -11.612 -3.311 1.00 0.00 24 ALA A N 11
ATOM 18477 C CA . ALA A 1 24 ? -1.990 -12.972 -3.756 1.00 0.00 24 ALA A CA 11
ATOM 18478 C C . ALA A 1 24 ? -0.697 -13.734 -4.027 1.00 0.00 24 ALA A C 11
ATOM 18479 O O . ALA A 1 24 ? 0.077 -13.366 -4.909 1.00 0.00 24 ALA A O 11
ATOM 18486 N N . GLU A 1 25 ? -0.471 -14.797 -3.262 1.00 0.00 25 GLU A N 11
ATOM 18487 C CA . GLU A 1 25 ? 0.730 -15.609 -3.420 1.00 0.00 25 GLU A CA 11
ATOM 18488 C C . GLU A 1 25 ? 0.950 -15.976 -4.885 1.00 0.00 25 GLU A C 11
ATOM 18489 O O . GLU A 1 25 ? 2.084 -16.152 -5.327 1.00 0.00 25 GLU A O 11
ATOM 18501 N N . ASN A 1 26 ? -0.144 -16.090 -5.631 1.00 0.00 26 ASN A N 11
ATOM 18502 C CA . ASN A 1 26 ? -0.071 -16.436 -7.045 1.00 0.00 26 ASN A CA 11
ATOM 18503 C C . ASN A 1 26 ? -0.429 -15.237 -7.918 1.00 0.00 26 ASN A C 11
ATOM 18504 O O . ASN A 1 26 ? -1.196 -15.358 -8.873 1.00 0.00 26 ASN A O 11
ATOM 18515 N N . SER A 1 27 ? 0.134 -14.080 -7.585 1.00 0.00 27 SER A N 11
ATOM 18516 C CA . SER A 1 27 ? -0.127 -12.858 -8.336 1.00 0.00 27 SER A CA 11
ATOM 18517 C C . SER A 1 27 ? 0.933 -12.645 -9.412 1.00 0.00 27 SER A C 11
ATOM 18518 O O . SER A 1 27 ? 2.121 -12.529 -9.114 1.00 0.00 27 SER A O 11
ATOM 18526 N N . ALA A 1 28 ? 0.492 -12.595 -10.665 1.00 0.00 28 ALA A N 11
ATOM 18527 C CA . ALA A 1 28 ? 1.401 -12.394 -11.787 1.00 0.00 28 ALA A CA 11
ATOM 18528 C C . ALA A 1 28 ? 2.462 -11.349 -11.454 1.00 0.00 28 ALA A C 11
ATOM 18529 O O . ALA A 1 28 ? 2.322 -10.566 -10.514 1.00 0.00 28 ALA A O 11
ATOM 18536 N N . PRO A 1 29 ? 3.548 -11.336 -12.240 1.00 0.00 29 PRO A N 11
ATOM 18537 C CA . PRO A 1 29 ? 4.653 -10.393 -12.048 1.00 0.00 29 PRO A CA 11
ATOM 18538 C C . PRO A 1 29 ? 4.261 -8.961 -12.399 1.00 0.00 29 PRO A C 11
ATOM 18539 O O . PRO A 1 29 ? 5.110 -8.073 -12.462 1.00 0.00 29 PRO A O 11
ATOM 18550 N N . GLY A 1 30 ? 2.969 -8.745 -12.626 1.00 0.00 30 GLY A N 11
ATOM 18551 C CA . GLY A 1 30 ? 2.488 -7.419 -12.967 1.00 0.00 30 GLY A CA 11
ATOM 18552 C C . GLY A 1 30 ? 1.299 -7.000 -12.126 1.00 0.00 30 GLY A C 11
ATOM 18553 O O . GLY A 1 30 ? 0.922 -5.827 -12.109 1.00 0.00 30 GLY A O 11
ATOM 18557 N N . THR A 1 31 ? 0.703 -7.960 -11.426 1.00 0.00 31 THR A N 11
ATOM 18558 C CA . THR A 1 31 ? -0.453 -7.685 -10.581 1.00 0.00 31 THR A CA 11
ATOM 18559 C C . THR A 1 31 ? -0.203 -6.480 -9.683 1.00 0.00 31 THR A C 11
ATOM 18560 O O . THR A 1 31 ? 0.740 -6.449 -8.892 1.00 0.00 31 THR A O 11
ATOM 18571 N N . PRO A 1 32 ? -1.067 -5.461 -9.804 1.00 0.00 32 PRO A N 11
ATOM 18572 C CA . PRO A 1 32 ? -0.961 -4.234 -9.009 1.00 0.00 32 PRO A CA 11
ATOM 18573 C C . PRO A 1 32 ? -1.289 -4.466 -7.539 1.00 0.00 32 PRO A C 11
ATOM 18574 O O . PRO A 1 32 ? -2.167 -5.263 -7.207 1.00 0.00 32 PRO A O 11
ATOM 18585 N N . ILE A 1 33 ? -0.580 -3.764 -6.661 1.00 0.00 33 ILE A N 11
ATOM 18586 C CA . ILE A 1 33 ? -0.798 -3.893 -5.226 1.00 0.00 33 ILE A CA 11
ATOM 18587 C C . ILE A 1 33 ? -1.533 -2.678 -4.670 1.00 0.00 33 ILE A C 11
ATOM 18588 O O . ILE A 1 33 ? -2.693 -2.771 -4.266 1.00 0.00 33 ILE A O 11
ATOM 18604 N N . LEU A 1 34 ? -0.851 -1.538 -4.653 1.00 0.00 34 LEU A N 11
ATOM 18605 C CA . LEU A 1 34 ? -1.439 -0.302 -4.148 1.00 0.00 34 LEU A CA 11
ATOM 18606 C C . LEU A 1 34 ? -0.528 0.889 -4.428 1.00 0.00 34 LEU A C 11
ATOM 18607 O O . LEU A 1 34 ? 0.675 0.727 -4.632 1.00 0.00 34 LEU A O 11
ATOM 18623 N N . GLN A 1 35 ? -1.109 2.084 -4.433 1.00 0.00 35 GLN A N 11
ATOM 18624 C CA . GLN A 1 35 ? -0.349 3.302 -4.686 1.00 0.00 35 GLN A CA 11
ATOM 18625 C C . GLN A 1 35 ? -0.214 4.133 -3.415 1.00 0.00 35 GLN A C 11
ATOM 18626 O O . GLN A 1 35 ? -1.178 4.745 -2.955 1.00 0.00 35 GLN A O 11
ATOM 18640 N N . LEU A 1 36 ? 0.989 4.150 -2.850 1.00 0.00 36 LEU A N 11
ATOM 18641 C CA . LEU A 1 36 ? 1.251 4.906 -1.630 1.00 0.00 36 LEU A CA 11
ATOM 18642 C C . LEU A 1 36 ? 0.829 6.363 -1.792 1.00 0.00 36 LEU A C 11
ATOM 18643 O O . LEU A 1 36 ? 1.158 7.008 -2.787 1.00 0.00 36 LEU A O 11
ATOM 18659 N N . ARG A 1 37 ? 0.100 6.875 -0.806 1.00 0.00 37 ARG A N 11
ATOM 18660 C CA . ARG A 1 37 ? -0.366 8.256 -0.838 1.00 0.00 37 ARG A CA 11
ATOM 18661 C C . ARG A 1 37 ? 0.159 9.036 0.364 1.00 0.00 37 ARG A C 11
ATOM 18662 O O . ARG A 1 37 ? 0.409 8.465 1.425 1.00 0.00 37 ARG A O 11
ATOM 18683 N N . ALA A 1 38 ? 0.326 10.343 0.188 1.00 0.00 38 ALA A N 11
ATOM 18684 C CA . ALA A 1 38 ? 0.820 11.200 1.258 1.00 0.00 38 ALA A CA 11
ATOM 18685 C C . ALA A 1 38 ? -0.320 11.678 2.150 1.00 0.00 38 ALA A C 11
ATOM 18686 O O . ALA A 1 38 ? -0.223 11.631 3.376 1.00 0.00 38 ALA A O 11
ATOM 18693 N N . ALA A 1 39 ? -1.400 12.138 1.527 1.00 0.00 39 ALA A N 11
ATOM 18694 C CA . ALA A 1 39 ? -2.560 12.622 2.265 1.00 0.00 39 ALA A CA 11
ATOM 18695 C C . ALA A 1 39 ? -3.697 12.992 1.320 1.00 0.00 39 ALA A C 11
ATOM 18696 O O . ALA A 1 39 ? -3.549 12.927 0.099 1.00 0.00 39 ALA A O 11
ATOM 18703 N N . ASP A 1 40 ? -4.832 13.381 1.890 1.00 0.00 40 ASP A N 11
ATOM 18704 C CA . ASP A 1 40 ? -5.996 13.762 1.098 1.00 0.00 40 ASP A CA 11
ATOM 18705 C C . ASP A 1 40 ? -5.802 15.142 0.478 1.00 0.00 40 ASP A C 11
ATOM 18706 O O . ASP A 1 40 ? -6.521 16.087 0.804 1.00 0.00 40 ASP A O 11
ATOM 18715 N N . LEU A 1 41 ? -4.826 15.252 -0.417 1.00 0.00 41 LEU A N 11
ATOM 18716 C CA . LEU A 1 41 ? -4.537 16.517 -1.082 1.00 0.00 41 LEU A CA 11
ATOM 18717 C C . LEU A 1 41 ? -3.854 16.282 -2.426 1.00 0.00 41 LEU A C 11
ATOM 18718 O O . LEU A 1 41 ? -2.800 15.650 -2.495 1.00 0.00 41 LEU A O 11
ATOM 18734 N N . ASP A 1 42 ? -4.460 16.797 -3.490 1.00 0.00 42 ASP A N 11
ATOM 18735 C CA . ASP A 1 42 ? -3.909 16.646 -4.831 1.00 0.00 42 ASP A CA 11
ATOM 18736 C C . ASP A 1 42 ? -3.580 15.185 -5.123 1.00 0.00 42 ASP A C 11
ATOM 18737 O O . ASP A 1 42 ? -2.451 14.852 -5.483 1.00 0.00 42 ASP A O 11
ATOM 18746 N N . VAL A 1 43 ? -4.575 14.317 -4.964 1.00 0.00 43 VAL A N 11
ATOM 18747 C CA . VAL A 1 43 ? -4.391 12.892 -5.210 1.00 0.00 43 VAL A CA 11
ATOM 18748 C C . VAL A 1 43 ? -4.443 12.581 -6.702 1.00 0.00 43 VAL A C 11
ATOM 18749 O O . VAL A 1 43 ? -5.080 11.616 -7.124 1.00 0.00 43 VAL A O 11
ATOM 18762 N N . GLY A 1 44 ? -3.767 13.405 -7.497 1.00 0.00 44 GLY A N 11
ATOM 18763 C CA . GLY A 1 44 ? -3.749 13.200 -8.934 1.00 0.00 44 GLY A CA 11
ATOM 18764 C C . GLY A 1 44 ? -2.589 13.909 -9.605 1.00 0.00 44 GLY A C 11
ATOM 18765 O O . GLY A 1 44 ? -2.045 13.422 -10.596 1.00 0.00 44 GLY A O 11
ATOM 18769 N N . VAL A 1 45 ? -2.211 15.064 -9.066 1.00 0.00 45 VAL A N 11
ATOM 18770 C CA . VAL A 1 45 ? -1.109 15.841 -9.620 1.00 0.00 45 VAL A CA 11
ATOM 18771 C C . VAL A 1 45 ? 0.116 14.966 -9.857 1.00 0.00 45 VAL A C 11
ATOM 18772 O O . VAL A 1 45 ? 0.240 13.885 -9.283 1.00 0.00 45 VAL A O 11
ATOM 18785 N N . ASN A 1 46 ? 1.020 15.441 -10.708 1.00 0.00 46 ASN A N 11
ATOM 18786 C CA . ASN A 1 46 ? 2.237 14.702 -11.022 1.00 0.00 46 ASN A CA 11
ATOM 18787 C C . ASN A 1 46 ? 2.690 13.867 -9.828 1.00 0.00 46 ASN A C 11
ATOM 18788 O O . ASN A 1 46 ? 3.155 12.739 -9.986 1.00 0.00 46 ASN A O 11
ATOM 18799 N N . GLY A 1 47 ? 2.549 14.430 -8.631 1.00 0.00 47 GLY A N 11
ATOM 18800 C CA . GLY A 1 47 ? 2.948 13.724 -7.428 1.00 0.00 47 GLY A CA 11
ATOM 18801 C C . GLY A 1 47 ? 3.799 14.578 -6.509 1.00 0.00 47 GLY A C 11
ATOM 18802 O O . GLY A 1 47 ? 3.517 14.687 -5.316 1.00 0.00 47 GLY A O 11
ATOM 18806 N N . GLN A 1 48 ? 4.844 15.182 -7.066 1.00 0.00 48 GLN A N 11
ATOM 18807 C CA . GLN A 1 48 ? 5.740 16.029 -6.287 1.00 0.00 48 GLN A CA 11
ATOM 18808 C C . GLN A 1 48 ? 6.331 15.258 -5.111 1.00 0.00 48 GLN A C 11
ATOM 18809 O O . GLN A 1 48 ? 6.703 15.846 -4.095 1.00 0.00 48 GLN A O 11
ATOM 18823 N N . ILE A 1 49 ? 6.414 13.940 -5.256 1.00 0.00 49 ILE A N 11
ATOM 18824 C CA . ILE A 1 49 ? 6.961 13.090 -4.205 1.00 0.00 49 ILE A CA 11
ATOM 18825 C C . ILE A 1 49 ? 7.854 12.001 -4.789 1.00 0.00 49 ILE A C 11
ATOM 18826 O O . ILE A 1 49 ? 7.708 11.622 -5.951 1.00 0.00 49 ILE A O 11
ATOM 18842 N N . GLU A 1 50 ? 8.778 11.501 -3.975 1.00 0.00 50 GLU A N 11
ATOM 18843 C CA . GLU A 1 50 ? 9.695 10.454 -4.411 1.00 0.00 50 GLU A CA 11
ATOM 18844 C C . GLU A 1 50 ? 9.551 9.208 -3.542 1.00 0.00 50 GLU A C 11
ATOM 18845 O O . GLU A 1 50 ? 10.282 9.030 -2.567 1.00 0.00 50 GLU A O 11
ATOM 18857 N N . TYR A 1 51 ? 8.604 8.348 -3.902 1.00 0.00 51 TYR A N 11
ATOM 18858 C CA . TYR A 1 51 ? 8.362 7.121 -3.154 1.00 0.00 51 TYR A CA 11
ATOM 18859 C C . TYR A 1 51 ? 9.370 6.041 -3.537 1.00 0.00 51 TYR A C 11
ATOM 18860 O O . TYR A 1 51 ? 9.045 5.102 -4.264 1.00 0.00 51 TYR A O 11
ATOM 18878 N N . VAL A 1 52 ? 10.595 6.182 -3.043 1.00 0.00 52 VAL A N 11
ATOM 18879 C CA . VAL A 1 52 ? 11.652 5.220 -3.331 1.00 0.00 52 VAL A CA 11
ATOM 18880 C C . VAL A 1 52 ? 11.701 4.124 -2.271 1.00 0.00 52 VAL A C 11
ATOM 18881 O O . VAL A 1 52 ? 10.962 4.164 -1.287 1.00 0.00 52 VAL A O 11
ATOM 18894 N N . PHE A 1 53 ? 12.577 3.147 -2.479 1.00 0.00 53 PHE A N 11
ATOM 18895 C CA . PHE A 1 53 ? 12.723 2.039 -1.542 1.00 0.00 53 PHE A CA 11
ATOM 18896 C C . PHE A 1 53 ? 13.597 2.441 -0.357 1.00 0.00 53 PHE A C 11
ATOM 18897 O O . PHE A 1 53 ? 14.820 2.316 -0.403 1.00 0.00 53 PHE A O 11
ATOM 18914 N N . GLY A 1 54 ? 12.958 2.926 0.704 1.00 0.00 54 GLY A N 11
ATOM 18915 C CA . GLY A 1 54 ? 13.692 3.340 1.886 1.00 0.00 54 GLY A CA 11
ATOM 18916 C C . GLY A 1 54 ? 14.512 2.213 2.483 1.00 0.00 54 GLY A C 11
ATOM 18917 O O . GLY A 1 54 ? 15.741 2.240 2.438 1.00 0.00 54 GLY A O 11
ATOM 18921 N N . ALA A 1 55 ? 13.829 1.221 3.046 1.00 0.00 55 ALA A N 11
ATOM 18922 C CA . ALA A 1 55 ? 14.502 0.081 3.655 1.00 0.00 55 ALA A CA 11
ATOM 18923 C C . ALA A 1 55 ? 14.028 -1.230 3.038 1.00 0.00 55 ALA A C 11
ATOM 18924 O O . ALA A 1 55 ? 13.190 -1.928 3.608 1.00 0.00 55 ALA A O 11
ATOM 18931 N N . ALA A 1 56 ? 14.569 -1.558 1.869 1.00 0.00 56 ALA A N 11
ATOM 18932 C CA . ALA A 1 56 ? 14.202 -2.786 1.175 1.00 0.00 56 ALA A CA 11
ATOM 18933 C C . ALA A 1 56 ? 15.398 -3.724 1.049 1.00 0.00 56 ALA A C 11
ATOM 18934 O O . ALA A 1 56 ? 16.525 -3.360 1.386 1.00 0.00 56 ALA A O 11
ATOM 18941 N N . THR A 1 57 ? 15.146 -4.935 0.561 1.00 0.00 57 THR A N 11
ATOM 18942 C CA . THR A 1 57 ? 16.201 -5.926 0.392 1.00 0.00 57 THR A CA 11
ATOM 18943 C C . THR A 1 57 ? 16.433 -6.236 -1.082 1.00 0.00 57 THR A C 11
ATOM 18944 O O . THR A 1 57 ? 15.715 -5.740 -1.950 1.00 0.00 57 THR A O 11
ATOM 18955 N N . GLU A 1 58 ? 17.439 -7.060 -1.358 1.00 0.00 58 GLU A N 11
ATOM 18956 C CA . GLU A 1 58 ? 17.765 -7.435 -2.729 1.00 0.00 58 GLU A CA 11
ATOM 18957 C C . GLU A 1 58 ? 16.683 -8.336 -3.317 1.00 0.00 58 GLU A C 11
ATOM 18958 O O . GLU A 1 58 ? 16.365 -8.249 -4.503 1.00 0.00 58 GLU A O 11
ATOM 18970 N N . SER A 1 59 ? 16.122 -9.203 -2.480 1.00 0.00 59 SER A N 11
ATOM 18971 C CA . SER A 1 59 ? 15.079 -10.123 -2.917 1.00 0.00 59 SER A CA 11
ATOM 18972 C C . SER A 1 59 ? 13.764 -9.385 -3.148 1.00 0.00 59 SER A C 11
ATOM 18973 O O . SER A 1 59 ? 12.994 -9.731 -4.044 1.00 0.00 59 SER A O 11
ATOM 18981 N N . VAL A 1 60 ? 13.515 -8.365 -2.333 1.00 0.00 60 VAL A N 11
ATOM 18982 C CA . VAL A 1 60 ? 12.294 -7.575 -2.448 1.00 0.00 60 VAL A CA 11
ATOM 18983 C C . VAL A 1 60 ? 12.401 -6.560 -3.580 1.00 0.00 60 VAL A C 11
ATOM 18984 O O . VAL A 1 60 ? 11.642 -6.611 -4.548 1.00 0.00 60 VAL A O 11
ATOM 18997 N N . ARG A 1 61 ? 13.349 -5.637 -3.453 1.00 0.00 61 ARG A N 11
ATOM 18998 C CA . ARG A 1 61 ? 13.556 -4.608 -4.465 1.00 0.00 61 ARG A CA 11
ATOM 18999 C C . ARG A 1 61 ? 13.425 -5.193 -5.868 1.00 0.00 61 ARG A C 11
ATOM 19000 O O . ARG A 1 61 ? 13.120 -4.478 -6.823 1.00 0.00 61 ARG A O 11
ATOM 19021 N N . ARG A 1 62 ? 13.659 -6.496 -5.985 1.00 0.00 62 ARG A N 11
ATOM 19022 C CA . ARG A 1 62 ? 13.569 -7.176 -7.272 1.00 0.00 62 ARG A CA 11
ATOM 19023 C C . ARG A 1 62 ? 12.233 -7.899 -7.412 1.00 0.00 62 ARG A C 11
ATOM 19024 O O . ARG A 1 62 ? 11.715 -8.059 -8.518 1.00 0.00 62 ARG A O 11
ATOM 19045 N N . LEU A 1 63 ? 11.681 -8.335 -6.286 1.00 0.00 63 LEU A N 11
ATOM 19046 C CA . LEU A 1 63 ? 10.405 -9.042 -6.283 1.00 0.00 63 LEU A CA 11
ATOM 19047 C C . LEU A 1 63 ? 9.251 -8.084 -6.559 1.00 0.00 63 LEU A C 11
ATOM 19048 O O . LEU A 1 63 ? 8.324 -8.410 -7.302 1.00 0.00 63 LEU A O 11
ATOM 19064 N N . LEU A 1 64 ? 9.314 -6.901 -5.958 1.00 0.00 64 LEU A N 11
ATOM 19065 C CA . LEU A 1 64 ? 8.275 -5.893 -6.141 1.00 0.00 64 LEU A CA 11
ATOM 19066 C C . LEU A 1 64 ? 8.848 -4.629 -6.772 1.00 0.00 64 LEU A C 11
ATOM 19067 O O . LEU A 1 64 ? 9.981 -4.239 -6.487 1.00 0.00 64 LEU A O 11
ATOM 19083 N N . ARG A 1 65 ? 8.058 -3.991 -7.630 1.00 0.00 65 ARG A N 11
ATOM 19084 C CA . ARG A 1 65 ? 8.487 -2.770 -8.300 1.00 0.00 65 ARG A CA 11
ATOM 19085 C C . ARG A 1 65 ? 7.737 -1.558 -7.755 1.00 0.00 65 ARG A C 11
ATOM 19086 O O . ARG A 1 65 ? 6.505 -1.529 -7.745 1.00 0.00 65 ARG A O 11
ATOM 19107 N N . LEU A 1 66 ? 8.487 -0.560 -7.301 1.00 0.00 66 LEU A N 11
ATOM 19108 C CA . LEU A 1 66 ? 7.893 0.655 -6.753 1.00 0.00 66 LEU A CA 11
ATOM 19109 C C . LEU A 1 66 ? 8.261 1.870 -7.599 1.00 0.00 66 LEU A C 11
ATOM 19110 O O . LEU A 1 66 ? 9.350 1.934 -8.171 1.00 0.00 66 LEU A O 11
ATOM 19126 N N . ASP A 1 67 ? 7.349 2.833 -7.670 1.00 0.00 67 ASP A N 11
ATOM 19127 C CA . ASP A 1 67 ? 7.578 4.048 -8.443 1.00 0.00 67 ASP A CA 11
ATOM 19128 C C . ASP A 1 67 ? 7.762 5.251 -7.523 1.00 0.00 67 ASP A C 11
ATOM 19129 O O . ASP A 1 67 ? 7.576 5.150 -6.310 1.00 0.00 67 ASP A O 11
ATOM 19138 N N . GLU A 1 68 ? 8.128 6.387 -8.107 1.00 0.00 68 GLU A N 11
ATOM 19139 C CA . GLU A 1 68 ? 8.338 7.608 -7.338 1.00 0.00 68 GLU A CA 11
ATOM 19140 C C . GLU A 1 68 ? 7.543 8.767 -7.930 1.00 0.00 68 GLU A C 11
ATOM 19141 O O . GLU A 1 68 ? 7.114 9.672 -7.213 1.00 0.00 68 GLU A O 11
ATOM 19153 N N . THR A 1 69 ? 7.349 8.734 -9.245 1.00 0.00 69 THR A N 11
ATOM 19154 C CA . THR A 1 69 ? 6.607 9.782 -9.935 1.00 0.00 69 THR A CA 11
ATOM 19155 C C . THR A 1 69 ? 5.110 9.659 -9.673 1.00 0.00 69 THR A C 11
ATOM 19156 O O . THR A 1 69 ? 4.372 10.640 -9.764 1.00 0.00 69 THR A O 11
ATOM 19167 N N . SER A 1 70 ? 4.668 8.448 -9.347 1.00 0.00 70 SER A N 11
ATOM 19168 C CA . SER A 1 70 ? 3.258 8.197 -9.075 1.00 0.00 70 SER A CA 11
ATOM 19169 C C . SER A 1 70 ? 3.086 7.428 -7.769 1.00 0.00 70 SER A C 11
ATOM 19170 O O . SER A 1 70 ? 2.091 7.594 -7.064 1.00 0.00 70 SER A O 11
ATOM 19178 N N . GLY A 1 71 ? 4.064 6.584 -7.452 1.00 0.00 71 GLY A N 11
ATOM 19179 C CA . GLY A 1 71 ? 4.002 5.802 -6.232 1.00 0.00 71 GLY A CA 11
ATOM 19180 C C . GLY A 1 71 ? 3.145 4.560 -6.382 1.00 0.00 71 GLY A C 11
ATOM 19181 O O . GLY A 1 71 ? 2.471 4.146 -5.439 1.00 0.00 71 GLY A O 11
ATOM 19185 N N . TRP A 1 72 ? 3.170 3.967 -7.570 1.00 0.00 72 TRP A N 11
ATOM 19186 C CA . TRP A 1 72 ? 2.388 2.766 -7.840 1.00 0.00 72 TRP A CA 11
ATOM 19187 C C . TRP A 1 72 ? 3.176 1.511 -7.483 1.00 0.00 72 TRP A C 11
ATOM 19188 O O . TRP A 1 72 ? 4.159 1.174 -8.143 1.00 0.00 72 TRP A O 11
ATOM 19209 N N . LEU A 1 73 ? 2.739 0.822 -6.434 1.00 0.00 73 LEU A N 11
ATOM 19210 C CA . LEU A 1 73 ? 3.404 -0.398 -5.989 1.00 0.00 73 LEU A CA 11
ATOM 19211 C C . LEU A 1 73 ? 2.707 -1.634 -6.548 1.00 0.00 73 LEU A C 11
ATOM 19212 O O . LEU A 1 73 ? 1.513 -1.837 -6.331 1.00 0.00 73 LEU A O 11
ATOM 19228 N N . SER A 1 74 ? 3.462 -2.457 -7.269 1.00 0.00 74 SER A N 11
ATOM 19229 C CA . SER A 1 74 ? 2.916 -3.673 -7.861 1.00 0.00 74 SER A CA 11
ATOM 19230 C C . SER A 1 74 ? 3.958 -4.787 -7.872 1.00 0.00 74 SER A C 11
ATOM 19231 O O . SER A 1 74 ? 5.108 -4.582 -7.481 1.00 0.00 74 SER A O 11
ATOM 19239 N N . VAL A 1 75 ? 3.548 -5.968 -8.323 1.00 0.00 75 VAL A N 11
ATOM 19240 C CA . VAL A 1 75 ? 4.445 -7.116 -8.386 1.00 0.00 75 VAL A CA 11
ATOM 19241 C C . VAL A 1 75 ? 5.362 -7.030 -9.601 1.00 0.00 75 VAL A C 11
ATOM 19242 O O . VAL A 1 75 ? 4.964 -6.543 -10.660 1.00 0.00 75 VAL A O 11
ATOM 19255 N N . LEU A 1 76 ? 6.592 -7.506 -9.442 1.00 0.00 76 LEU A N 11
ATOM 19256 C CA . LEU A 1 76 ? 7.567 -7.484 -10.527 1.00 0.00 76 LEU A CA 11
ATOM 19257 C C . LEU A 1 76 ? 7.966 -8.900 -10.929 1.00 0.00 76 LEU A C 11
ATOM 19258 O O . LEU A 1 76 ? 8.213 -9.177 -12.104 1.00 0.00 76 LEU A O 11
ATOM 19274 N N . HIS A 1 77 ? 8.025 -9.795 -9.948 1.00 0.00 77 HIS A N 11
ATOM 19275 C CA . HIS A 1 77 ? 8.391 -11.184 -10.200 1.00 0.00 77 HIS A CA 11
ATOM 19276 C C . HIS A 1 77 ? 7.463 -12.135 -9.451 1.00 0.00 77 HIS A C 11
ATOM 19277 O O . HIS A 1 77 ? 6.970 -11.814 -8.370 1.00 0.00 77 HIS A O 11
ATOM 19292 N N . ARG A 1 78 ? 7.227 -13.306 -10.035 1.00 0.00 78 ARG A N 11
ATOM 19293 C CA . ARG A 1 78 ? 6.356 -14.302 -9.424 1.00 0.00 78 ARG A CA 11
ATOM 19294 C C . ARG A 1 78 ? 6.648 -14.439 -7.932 1.00 0.00 78 ARG A C 11
ATOM 19295 O O . ARG A 1 78 ? 7.780 -14.238 -7.491 1.00 0.00 78 ARG A O 11
ATOM 19316 N N . ILE A 1 79 ? 5.621 -14.781 -7.162 1.00 0.00 79 ILE A N 11
ATOM 19317 C CA . ILE A 1 79 ? 5.768 -14.944 -5.721 1.00 0.00 79 ILE A CA 11
ATOM 19318 C C . ILE A 1 79 ? 5.324 -16.334 -5.278 1.00 0.00 79 ILE A C 11
ATOM 19319 O O . ILE A 1 79 ? 4.430 -16.932 -5.877 1.00 0.00 79 ILE A O 11
ATOM 19335 N N . ASP A 1 80 ? 5.953 -16.841 -4.223 1.00 0.00 80 ASP A N 11
ATOM 19336 C CA . ASP A 1 80 ? 5.621 -18.160 -3.697 1.00 0.00 80 ASP A CA 11
ATOM 19337 C C . ASP A 1 80 ? 5.591 -18.144 -2.172 1.00 0.00 80 ASP A C 11
ATOM 19338 O O . ASP A 1 80 ? 6.631 -18.045 -1.521 1.00 0.00 80 ASP A O 11
ATOM 19347 N N . ARG A 1 81 ? 4.391 -18.241 -1.608 1.00 0.00 81 ARG A N 11
ATOM 19348 C CA . ARG A 1 81 ? 4.224 -18.236 -0.160 1.00 0.00 81 ARG A CA 11
ATOM 19349 C C . ARG A 1 81 ? 5.351 -19.009 0.520 1.00 0.00 81 ARG A C 11
ATOM 19350 O O . ARG A 1 81 ? 5.816 -18.629 1.594 1.00 0.00 81 ARG A O 11
ATOM 19371 N N . GLU A 1 82 ? 5.783 -20.094 -0.114 1.00 0.00 82 GLU A N 11
ATOM 19372 C CA . GLU A 1 82 ? 6.854 -20.921 0.431 1.00 0.00 82 GLU A CA 11
ATOM 19373 C C . GLU A 1 82 ? 8.120 -20.097 0.650 1.00 0.00 82 GLU A C 11
ATOM 19374 O O . GLU A 1 82 ? 8.583 -19.940 1.779 1.00 0.00 82 GLU A O 11
ATOM 19386 N N . GLU A 1 83 ? 8.673 -19.574 -0.440 1.00 0.00 83 GLU A N 11
ATOM 19387 C CA . GLU A 1 83 ? 9.886 -18.767 -0.367 1.00 0.00 83 GLU A CA 11
ATOM 19388 C C . GLU A 1 83 ? 9.718 -17.620 0.625 1.00 0.00 83 GLU A C 11
ATOM 19389 O O . GLU A 1 83 ? 10.678 -17.195 1.268 1.00 0.00 83 GLU A O 11
ATOM 19401 N N . VAL A 1 84 ? 8.491 -17.122 0.742 1.00 0.00 84 VAL A N 11
ATOM 19402 C CA . VAL A 1 84 ? 8.196 -16.025 1.656 1.00 0.00 84 VAL A CA 11
ATOM 19403 C C . VAL A 1 84 ? 6.749 -16.081 2.133 1.00 0.00 84 VAL A C 11
ATOM 19404 O O . VAL A 1 84 ? 5.825 -16.201 1.330 1.00 0.00 84 VAL A O 11
ATOM 19417 N N . ASN A 1 85 ? 6.561 -15.992 3.445 1.00 0.00 85 ASN A N 11
ATOM 19418 C CA . ASN A 1 85 ? 5.225 -16.032 4.030 1.00 0.00 85 ASN A CA 11
ATOM 19419 C C . ASN A 1 85 ? 4.676 -14.623 4.229 1.00 0.00 85 ASN A C 11
ATOM 19420 O O . ASN A 1 85 ? 3.472 -14.395 4.115 1.00 0.00 85 ASN A O 11
ATOM 19431 N N . GLN A 1 86 ? 5.567 -13.683 4.527 1.00 0.00 86 GLN A N 11
ATOM 19432 C CA . GLN A 1 86 ? 5.170 -12.296 4.743 1.00 0.00 86 GLN A CA 11
ATOM 19433 C C . GLN A 1 86 ? 6.352 -11.354 4.535 1.00 0.00 86 GLN A C 11
ATOM 19434 O O . GLN A 1 86 ? 7.341 -11.412 5.267 1.00 0.00 86 GLN A O 11
ATOM 19448 N N . LEU A 1 87 ? 6.242 -10.488 3.534 1.00 0.00 87 LEU A N 11
ATOM 19449 C CA . LEU A 1 87 ? 7.302 -9.532 3.230 1.00 0.00 87 LEU A CA 11
ATOM 19450 C C . LEU A 1 87 ? 7.227 -8.323 4.157 1.00 0.00 87 LEU A C 11
ATOM 19451 O O . LEU A 1 87 ? 6.235 -8.127 4.859 1.00 0.00 87 LEU A O 11
ATOM 19467 N N . ARG A 1 88 ? 8.283 -7.515 4.153 1.00 0.00 88 ARG A N 11
ATOM 19468 C CA . ARG A 1 88 ? 8.336 -6.325 4.993 1.00 0.00 88 ARG A CA 11
ATOM 19469 C C . ARG A 1 88 ? 9.431 -5.373 4.518 1.00 0.00 88 ARG A C 11
ATOM 19470 O O . ARG A 1 88 ? 10.608 -5.732 4.484 1.00 0.00 88 ARG A O 11
ATOM 19491 N N . PHE A 1 89 ? 9.033 -4.159 4.151 1.00 0.00 89 PHE A N 11
ATOM 19492 C CA . PHE A 1 89 ? 9.980 -3.156 3.676 1.00 0.00 89 PHE A CA 11
ATOM 19493 C C . PHE A 1 89 ? 9.510 -1.751 4.038 1.00 0.00 89 PHE A C 11
ATOM 19494 O O . PHE A 1 89 ? 8.418 -1.567 4.577 1.00 0.00 89 PHE A O 11
ATOM 19511 N N . THR A 1 90 ? 10.343 -0.759 3.738 1.00 0.00 90 THR A N 11
ATOM 19512 C CA . THR A 1 90 ? 10.015 0.630 4.033 1.00 0.00 90 THR A CA 11
ATOM 19513 C C . THR A 1 90 ? 10.141 1.501 2.788 1.00 0.00 90 THR A C 11
ATOM 19514 O O . THR A 1 90 ? 11.024 1.290 1.957 1.00 0.00 90 THR A O 11
ATOM 19525 N N . VAL A 1 91 ? 9.252 2.482 2.666 1.00 0.00 91 VAL A N 11
ATOM 19526 C CA . VAL A 1 91 ? 9.265 3.386 1.522 1.00 0.00 91 VAL A CA 11
ATOM 19527 C C . VAL A 1 91 ? 9.452 4.833 1.968 1.00 0.00 91 VAL A C 11
ATOM 19528 O O . VAL A 1 91 ? 8.798 5.294 2.903 1.00 0.00 91 VAL A O 11
ATOM 19541 N N . MET A 1 92 ? 10.348 5.543 1.292 1.00 0.00 92 MET A N 11
ATOM 19542 C CA . MET A 1 92 ? 10.620 6.938 1.617 1.00 0.00 92 MET A CA 11
ATOM 19543 C C . MET A 1 92 ? 10.019 7.868 0.568 1.00 0.00 92 MET A C 11
ATOM 19544 O O . MET A 1 92 ? 10.075 7.587 -0.629 1.00 0.00 92 MET A O 11
ATOM 19558 N N . ALA A 1 93 ? 9.445 8.976 1.025 1.00 0.00 93 ALA A N 11
ATOM 19559 C CA . ALA A 1 93 ? 8.835 9.948 0.125 1.00 0.00 93 ALA A CA 11
ATOM 19560 C C . ALA A 1 93 ? 9.428 11.337 0.334 1.00 0.00 93 ALA A C 11
ATOM 19561 O O . ALA A 1 93 ? 8.948 12.108 1.166 1.00 0.00 93 ALA A O 11
ATOM 19568 N N . ARG A 1 94 ? 10.473 11.650 -0.424 1.00 0.00 94 ARG A N 11
ATOM 19569 C CA . ARG A 1 94 ? 11.132 12.946 -0.320 1.00 0.00 94 ARG A CA 11
ATOM 19570 C C . ARG A 1 94 ? 10.691 13.873 -1.449 1.00 0.00 94 ARG A C 11
ATOM 19571 O O . ARG A 1 94 ? 10.281 13.416 -2.516 1.00 0.00 94 ARG A O 11
ATOM 19592 N N . ASP A 1 95 ? 10.776 15.176 -1.206 1.00 0.00 95 ASP A N 11
ATOM 19593 C CA . ASP A 1 95 ? 10.387 16.167 -2.201 1.00 0.00 95 ASP A CA 11
ATOM 19594 C C . ASP A 1 95 ? 11.615 16.822 -2.826 1.00 0.00 95 ASP A C 11
ATOM 19595 O O . ASP A 1 95 ? 11.949 16.563 -3.982 1.00 0.00 95 ASP A O 11
ATOM 19604 N N . ARG A 1 96 ? 12.282 17.673 -2.053 1.00 0.00 96 ARG A N 11
ATOM 19605 C CA . ARG A 1 96 ? 13.472 18.367 -2.531 1.00 0.00 96 ARG A CA 11
ATOM 19606 C C . ARG A 1 96 ? 14.108 19.188 -1.414 1.00 0.00 96 ARG A C 11
ATOM 19607 O O . ARG A 1 96 ? 13.572 20.216 -1.002 1.00 0.00 96 ARG A O 11
ATOM 19628 N N . GLY A 1 97 ? 15.256 18.726 -0.926 1.00 0.00 97 GLY A N 11
ATOM 19629 C CA . GLY A 1 97 ? 15.946 19.429 0.139 1.00 0.00 97 GLY A CA 11
ATOM 19630 C C . GLY A 1 97 ? 16.827 18.511 0.964 1.00 0.00 97 GLY A C 11
ATOM 19631 O O . GLY A 1 97 ? 16.685 17.290 0.907 1.00 0.00 97 GLY A O 11
ATOM 19635 N N . GLN A 1 98 ? 17.739 19.100 1.731 1.00 0.00 98 GLN A N 11
ATOM 19636 C CA . GLN A 1 98 ? 18.647 18.325 2.568 1.00 0.00 98 GLN A CA 11
ATOM 19637 C C . GLN A 1 98 ? 18.760 18.938 3.960 1.00 0.00 98 GLN A C 11
ATOM 19638 O O . GLN A 1 98 ? 19.169 20.088 4.128 1.00 0.00 98 GLN A O 11
ATOM 19652 N N . PRO A 1 99 ? 18.389 18.155 4.984 1.00 0.00 99 PRO A N 11
ATOM 19653 C CA . PRO A 1 99 ? 17.900 16.786 4.797 1.00 0.00 99 PRO A CA 11
ATOM 19654 C C . PRO A 1 99 ? 16.524 16.746 4.140 1.00 0.00 99 PRO A C 11
ATOM 19655 O O . PRO A 1 99 ? 15.630 17.525 4.470 1.00 0.00 99 PRO A O 11
ATOM 19666 N N . PRO A 1 100 ? 16.349 15.818 3.188 1.00 0.00 100 PRO A N 11
ATOM 19667 C CA . PRO A 1 100 ? 15.084 15.654 2.466 1.00 0.00 100 PRO A CA 11
ATOM 19668 C C . PRO A 1 100 ? 13.978 15.094 3.354 1.00 0.00 100 PRO A C 11
ATOM 19669 O O . PRO A 1 100 ? 14.127 14.028 3.953 1.00 0.00 100 PRO A O 11
ATOM 19680 N N . LYS A 1 101 ? 12.867 15.818 3.435 1.00 0.00 101 LYS A N 11
ATOM 19681 C CA . LYS A 1 101 ? 11.734 15.394 4.249 1.00 0.00 101 LYS A CA 11
ATOM 19682 C C . LYS A 1 101 ? 11.227 14.025 3.804 1.00 0.00 101 LYS A C 11
ATOM 19683 O O . LYS A 1 101 ? 10.353 13.925 2.942 1.00 0.00 101 LYS A O 11
ATOM 19702 N N . THR A 1 102 ? 11.781 12.972 4.398 1.00 0.00 102 THR A N 11
ATOM 19703 C CA . THR A 1 102 ? 11.385 11.610 4.063 1.00 0.00 102 THR A CA 11
ATOM 19704 C C . THR A 1 102 ? 10.548 10.992 5.176 1.00 0.00 102 THR A C 11
ATOM 19705 O O . THR A 1 102 ? 10.952 10.984 6.339 1.00 0.00 102 THR A O 11
ATOM 19716 N N . ASP A 1 103 ? 9.380 10.473 4.813 1.00 0.00 103 ASP A N 11
ATOM 19717 C CA . ASP A 1 103 ? 8.486 9.850 5.783 1.00 0.00 103 ASP A CA 11
ATOM 19718 C C . ASP A 1 103 ? 8.455 8.336 5.599 1.00 0.00 103 ASP A C 11
ATOM 19719 O O . ASP A 1 103 ? 7.525 7.791 5.004 1.00 0.00 103 ASP A O 11
ATOM 19728 N N . LYS A 1 104 ? 9.479 7.662 6.112 1.00 0.00 104 LYS A N 11
ATOM 19729 C CA . LYS A 1 104 ? 9.570 6.211 6.005 1.00 0.00 104 LYS A CA 11
ATOM 19730 C C . LYS A 1 104 ? 8.262 5.551 6.428 1.00 0.00 104 LYS A C 11
ATOM 19731 O O . LYS A 1 104 ? 7.663 5.927 7.435 1.00 0.00 104 LYS A O 11
ATOM 19750 N N . ALA A 1 105 ? 7.825 4.563 5.653 1.00 0.00 105 ALA A N 11
ATOM 19751 C CA . ALA A 1 105 ? 6.590 3.849 5.950 1.00 0.00 105 ALA A CA 11
ATOM 19752 C C . ALA A 1 105 ? 6.759 2.348 5.737 1.00 0.00 105 ALA A C 11
ATOM 19753 O O . ALA A 1 105 ? 7.109 1.900 4.645 1.00 0.00 105 ALA A O 11
ATOM 19760 N N . THR A 1 106 ? 6.509 1.574 6.789 1.00 0.00 106 THR A N 11
ATOM 19761 C CA . THR A 1 106 ? 6.636 0.124 6.717 1.00 0.00 106 THR A CA 11
ATOM 19762 C C . THR A 1 106 ? 5.409 -0.504 6.067 1.00 0.00 106 THR A C 11
ATOM 19763 O O . THR A 1 106 ? 4.285 -0.329 6.538 1.00 0.00 106 THR A O 11
ATOM 19774 N N . VAL A 1 107 ? 5.631 -1.237 4.980 1.00 0.00 107 VAL A N 11
ATOM 19775 C CA . VAL A 1 107 ? 4.542 -1.893 4.265 1.00 0.00 107 VAL A CA 11
ATOM 19776 C C . VAL A 1 107 ? 4.535 -3.394 4.533 1.00 0.00 107 VAL A C 11
ATOM 19777 O O . VAL A 1 107 ? 5.461 -4.109 4.149 1.00 0.00 107 VAL A O 11
ATOM 19790 N N . VAL A 1 108 ? 3.483 -3.867 5.194 1.00 0.00 108 VAL A N 11
ATOM 19791 C CA . VAL A 1 108 ? 3.354 -5.284 5.512 1.00 0.00 108 VAL A CA 11
ATOM 19792 C C . VAL A 1 108 ? 2.352 -5.965 4.587 1.00 0.00 108 VAL A C 11
ATOM 19793 O O . VAL A 1 108 ? 1.142 -5.767 4.709 1.00 0.00 108 VAL A O 11
ATOM 19806 N N . LEU A 1 109 ? 2.862 -6.769 3.661 1.00 0.00 109 LEU A N 11
ATOM 19807 C CA . LEU A 1 109 ? 2.012 -7.482 2.713 1.00 0.00 109 LEU A CA 11
ATOM 19808 C C . LEU A 1 109 ? 1.817 -8.933 3.141 1.00 0.00 109 LEU A C 11
ATOM 19809 O O . LEU A 1 109 ? 2.745 -9.739 3.077 1.00 0.00 109 LEU A O 11
ATOM 19825 N N . ASN A 1 110 ? 0.604 -9.260 3.574 1.00 0.00 110 ASN A N 11
ATOM 19826 C CA . ASN A 1 110 ? 0.288 -10.615 4.011 1.00 0.00 110 ASN A CA 11
ATOM 19827 C C . ASN A 1 110 ? 0.046 -11.529 2.814 1.00 0.00 110 ASN A C 11
ATOM 19828 O O . ASN A 1 110 ? -0.984 -11.434 2.146 1.00 0.00 110 ASN A O 11
ATOM 19839 N N . ILE A 1 111 ? 1.001 -12.415 2.550 1.00 0.00 111 ILE A N 11
ATOM 19840 C CA . ILE A 1 111 ? 0.891 -13.347 1.435 1.00 0.00 111 ILE A CA 11
ATOM 19841 C C . ILE A 1 111 ? -0.357 -14.213 1.564 1.00 0.00 111 ILE A C 11
ATOM 19842 O O . ILE A 1 111 ? -0.330 -15.271 2.193 1.00 0.00 111 ILE A O 11
ATOM 19858 N N . LYS A 1 112 ? -1.451 -13.758 0.963 1.00 0.00 112 LYS A N 11
ATOM 19859 C CA . LYS A 1 112 ? -2.710 -14.492 1.007 1.00 0.00 112 LYS A CA 11
ATOM 19860 C C . LYS A 1 112 ? -2.631 -15.760 0.163 1.00 0.00 112 LYS A C 11
ATOM 19861 O O . LYS A 1 112 ? -1.621 -16.019 -0.492 1.00 0.00 112 LYS A O 11
ATOM 19880 N N . ASP A 1 113 ? -3.702 -16.546 0.182 1.00 0.00 113 ASP A N 11
ATOM 19881 C CA . ASP A 1 113 ? -3.754 -17.786 -0.584 1.00 0.00 113 ASP A CA 11
ATOM 19882 C C . ASP A 1 113 ? -4.985 -17.818 -1.484 1.00 0.00 113 ASP A C 11
ATOM 19883 O O . ASP A 1 113 ? -6.116 -17.881 -1.002 1.00 0.00 113 ASP A O 11
ATOM 19892 N N . GLU A 1 114 ? -4.757 -17.772 -2.793 1.00 0.00 114 GLU A N 11
ATOM 19893 C CA . GLU A 1 114 ? -5.849 -17.794 -3.759 1.00 0.00 114 GLU A CA 11
ATOM 19894 C C . GLU A 1 114 ? -6.490 -19.177 -3.825 1.00 0.00 114 GLU A C 11
ATOM 19895 O O . GLU A 1 114 ? -7.688 -19.329 -3.591 1.00 0.00 114 GLU A O 11
ATOM 19907 N N . ASN A 1 115 ? -5.682 -20.182 -4.145 1.00 0.00 115 ASN A N 11
ATOM 19908 C CA . ASN A 1 115 ? -6.170 -21.553 -4.243 1.00 0.00 115 ASN A CA 11
ATOM 19909 C C . ASN A 1 115 ? -7.208 -21.840 -3.162 1.00 0.00 115 ASN A C 11
ATOM 19910 O O . ASN A 1 115 ? -8.248 -22.442 -3.430 1.00 0.00 115 ASN A O 11
ATOM 19921 N N . ASP A 1 116 ? -6.918 -21.404 -1.941 1.00 0.00 116 ASP A N 11
ATOM 19922 C CA . ASP A 1 116 ? -7.826 -21.612 -0.820 1.00 0.00 116 ASP A CA 11
ATOM 19923 C C . ASP A 1 116 ? -9.279 -21.497 -1.269 1.00 0.00 116 ASP A C 11
ATOM 19924 O O . ASP A 1 116 ? -9.744 -20.417 -1.629 1.00 0.00 116 ASP A O 11
ATOM 19933 N N . ASN A 1 117 ? -9.991 -22.619 -1.245 1.00 0.00 117 ASN A N 11
ATOM 19934 C CA . ASN A 1 117 ? -11.392 -22.644 -1.651 1.00 0.00 117 ASN A CA 11
ATOM 19935 C C . ASN A 1 117 ? -12.303 -22.275 -0.484 1.00 0.00 117 ASN A C 11
ATOM 19936 O O . ASN A 1 117 ? -12.616 -23.112 0.362 1.00 0.00 117 ASN A O 11
ATOM 19947 N N . VAL A 1 118 ? -12.727 -21.015 -0.447 1.00 0.00 118 VAL A N 11
ATOM 19948 C CA . VAL A 1 118 ? -13.604 -20.535 0.614 1.00 0.00 118 VAL A CA 11
ATOM 19949 C C . VAL A 1 118 ? -15.068 -20.781 0.270 1.00 0.00 118 VAL A C 11
ATOM 19950 O O . VAL A 1 118 ? -15.473 -20.749 -0.893 1.00 0.00 118 VAL A O 11
ATOM 19963 N N . PRO A 1 119 ? -15.885 -21.032 1.304 1.00 0.00 119 PRO A N 11
ATOM 19964 C CA . PRO A 1 119 ? -17.319 -21.288 1.136 1.00 0.00 119 PRO A CA 11
ATOM 19965 C C . PRO A 1 119 ? -18.084 -20.040 0.709 1.00 0.00 119 PRO A C 11
ATOM 19966 O O . PRO A 1 119 ? -18.376 -19.853 -0.473 1.00 0.00 119 PRO A O 11
ATOM 19977 N N . GLY A 1 1 ? 1.037 28.754 29.680 1.00 0.00 1 GLY A N 12
ATOM 19978 C CA . GLY A 1 1 ? 2.293 29.131 29.057 1.00 0.00 1 GLY A CA 12
ATOM 19979 C C . GLY A 1 1 ? 2.223 29.096 27.543 1.00 0.00 1 GLY A C 12
ATOM 19980 O O . GLY A 1 1 ? 1.144 28.949 26.968 1.00 0.00 1 GLY A O 12
ATOM 19984 N N . SER A 1 2 ? 3.376 29.232 26.895 1.00 0.00 2 SER A N 12
ATOM 19985 C CA . SER A 1 2 ? 3.440 29.220 25.439 1.00 0.00 2 SER A CA 12
ATOM 19986 C C . SER A 1 2 ? 4.841 28.851 24.960 1.00 0.00 2 SER A C 12
ATOM 19987 O O . SER A 1 2 ? 5.831 29.446 25.386 1.00 0.00 2 SER A O 12
ATOM 19995 N N . SER A 1 3 ? 4.915 27.866 24.071 1.00 0.00 3 SER A N 12
ATOM 19996 C CA . SER A 1 3 ? 6.194 27.414 23.535 1.00 0.00 3 SER A CA 12
ATOM 19997 C C . SER A 1 3 ? 6.026 26.854 22.126 1.00 0.00 3 SER A C 12
ATOM 19998 O O . SER A 1 3 ? 4.955 26.371 21.762 1.00 0.00 3 SER A O 12
ATOM 20006 N N . GLY A 1 4 ? 7.094 26.923 21.337 1.00 0.00 4 GLY A N 12
ATOM 20007 C CA . GLY A 1 4 ? 7.045 26.420 19.977 1.00 0.00 4 GLY A CA 12
ATOM 20008 C C . GLY A 1 4 ? 8.362 26.596 19.246 1.00 0.00 4 GLY A C 12
ATOM 20009 O O . GLY A 1 4 ? 9.328 27.111 19.809 1.00 0.00 4 GLY A O 12
ATOM 20013 N N . SER A 1 5 ? 8.401 26.165 17.990 1.00 0.00 5 SER A N 12
ATOM 20014 C CA . SER A 1 5 ? 9.611 26.272 17.182 1.00 0.00 5 SER A CA 12
ATOM 20015 C C . SER A 1 5 ? 9.313 26.938 15.842 1.00 0.00 5 SER A C 12
ATOM 20016 O O . SER A 1 5 ? 8.464 26.473 15.081 1.00 0.00 5 SER A O 12
ATOM 20024 N N . SER A 1 6 ? 10.017 28.029 15.561 1.00 0.00 6 SER A N 12
ATOM 20025 C CA . SER A 1 6 ? 9.826 28.762 14.315 1.00 0.00 6 SER A CA 12
ATOM 20026 C C . SER A 1 6 ? 10.663 28.154 13.193 1.00 0.00 6 SER A C 12
ATOM 20027 O O . SER A 1 6 ? 11.850 27.880 13.367 1.00 0.00 6 SER A O 12
ATOM 20035 N N . GLY A 1 7 ? 10.034 27.946 12.040 1.00 0.00 7 GLY A N 12
ATOM 20036 C CA . GLY A 1 7 ? 10.735 27.372 10.906 1.00 0.00 7 GLY A CA 12
ATOM 20037 C C . GLY A 1 7 ? 9.788 26.844 9.847 1.00 0.00 7 GLY A C 12
ATOM 20038 O O . GLY A 1 7 ? 8.667 26.439 10.153 1.00 0.00 7 GLY A O 12
ATOM 20042 N N . ASN A 1 8 ? 10.239 26.849 8.597 1.00 0.00 8 ASN A N 12
ATOM 20043 C CA . ASN A 1 8 ? 9.423 26.368 7.488 1.00 0.00 8 ASN A CA 12
ATOM 20044 C C . ASN A 1 8 ? 9.034 24.907 7.692 1.00 0.00 8 ASN A C 12
ATOM 20045 O O . ASN A 1 8 ? 9.818 24.000 7.411 1.00 0.00 8 ASN A O 12
ATOM 20056 N N . ASP A 1 9 ? 7.819 24.687 8.182 1.00 0.00 9 ASP A N 12
ATOM 20057 C CA . ASP A 1 9 ? 7.325 23.336 8.423 1.00 0.00 9 ASP A CA 12
ATOM 20058 C C . ASP A 1 9 ? 6.883 22.679 7.119 1.00 0.00 9 ASP A C 12
ATOM 20059 O O . ASP A 1 9 ? 5.730 22.804 6.709 1.00 0.00 9 ASP A O 12
ATOM 20068 N N . ASN A 1 10 ? 7.810 21.979 6.471 1.00 0.00 10 ASN A N 12
ATOM 20069 C CA . ASN A 1 10 ? 7.516 21.304 5.213 1.00 0.00 10 ASN A CA 12
ATOM 20070 C C . ASN A 1 10 ? 8.172 19.927 5.169 1.00 0.00 10 ASN A C 12
ATOM 20071 O O . ASN A 1 10 ? 9.385 19.811 4.999 1.00 0.00 10 ASN A O 12
ATOM 20082 N N . SER A 1 11 ? 7.360 18.886 5.322 1.00 0.00 11 SER A N 12
ATOM 20083 C CA . SER A 1 11 ? 7.861 17.516 5.303 1.00 0.00 11 SER A CA 12
ATOM 20084 C C . SER A 1 11 ? 6.791 16.553 4.799 1.00 0.00 11 SER A C 12
ATOM 20085 O O . SER A 1 11 ? 5.600 16.709 5.072 1.00 0.00 11 SER A O 12
ATOM 20093 N N . PRO A 1 12 ? 7.223 15.533 4.043 1.00 0.00 12 PRO A N 12
ATOM 20094 C CA . PRO A 1 12 ? 6.319 14.523 3.484 1.00 0.00 12 PRO A CA 12
ATOM 20095 C C . PRO A 1 12 ? 5.735 13.610 4.556 1.00 0.00 12 PRO A C 12
ATOM 20096 O O . PRO A 1 12 ? 6.424 13.230 5.503 1.00 0.00 12 PRO A O 12
ATOM 20107 N N . ARG A 1 13 ? 4.462 13.262 4.401 1.00 0.00 13 ARG A N 12
ATOM 20108 C CA . ARG A 1 13 ? 3.785 12.394 5.357 1.00 0.00 13 ARG A CA 12
ATOM 20109 C C . ARG A 1 13 ? 2.783 11.485 4.652 1.00 0.00 13 ARG A C 12
ATOM 20110 O O . ARG A 1 13 ? 1.741 11.940 4.181 1.00 0.00 13 ARG A O 12
ATOM 20131 N N . PHE A 1 14 ? 3.107 10.198 4.583 1.00 0.00 14 PHE A N 12
ATOM 20132 C CA . PHE A 1 14 ? 2.236 9.224 3.934 1.00 0.00 14 PHE A CA 12
ATOM 20133 C C . PHE A 1 14 ? 0.844 9.239 4.558 1.00 0.00 14 PHE A C 12
ATOM 20134 O O . PHE A 1 14 ? 0.659 9.720 5.675 1.00 0.00 14 PHE A O 12
ATOM 20151 N N . GLU A 1 15 ? -0.131 8.708 3.826 1.00 0.00 15 GLU A N 12
ATOM 20152 C CA . GLU A 1 15 ? -1.507 8.661 4.308 1.00 0.00 15 GLU A CA 12
ATOM 20153 C C . GLU A 1 15 ? -1.645 7.679 5.467 1.00 0.00 15 GLU A C 12
ATOM 20154 O O . GLU A 1 15 ? -2.283 7.977 6.476 1.00 0.00 15 GLU A O 12
ATOM 20166 N N . LYS A 1 16 ? -1.042 6.504 5.314 1.00 0.00 16 LYS A N 12
ATOM 20167 C CA . LYS A 1 16 ? -1.095 5.477 6.347 1.00 0.00 16 LYS A CA 12
ATOM 20168 C C . LYS A 1 16 ? 0.306 5.123 6.836 1.00 0.00 16 LYS A C 12
ATOM 20169 O O . LYS A 1 16 ? 1.104 4.548 6.096 1.00 0.00 16 LYS A O 12
ATOM 20188 N N . SER A 1 17 ? 0.597 5.469 8.085 1.00 0.00 17 SER A N 12
ATOM 20189 C CA . SER A 1 17 ? 1.902 5.190 8.672 1.00 0.00 17 SER A CA 12
ATOM 20190 C C . SER A 1 17 ? 2.369 3.782 8.314 1.00 0.00 17 SER A C 12
ATOM 20191 O O . SER A 1 17 ? 3.568 3.516 8.227 1.00 0.00 17 SER A O 12
ATOM 20199 N N . VAL A 1 18 ? 1.412 2.883 8.107 1.00 0.00 18 VAL A N 12
ATOM 20200 C CA . VAL A 1 18 ? 1.723 1.502 7.757 1.00 0.00 18 VAL A CA 12
ATOM 20201 C C . VAL A 1 18 ? 0.688 0.933 6.793 1.00 0.00 18 VAL A C 12
ATOM 20202 O O . VAL A 1 18 ? -0.438 0.625 7.186 1.00 0.00 18 VAL A O 12
ATOM 20215 N N . TYR A 1 19 ? 1.077 0.795 5.531 1.00 0.00 19 TYR A N 12
ATOM 20216 C CA . TYR A 1 19 ? 0.182 0.264 4.509 1.00 0.00 19 TYR A CA 12
ATOM 20217 C C . TYR A 1 19 ? 0.059 -1.252 4.627 1.00 0.00 19 TYR A C 12
ATOM 20218 O O . TYR A 1 19 ? 0.985 -1.988 4.289 1.00 0.00 19 TYR A O 12
ATOM 20236 N N . GLU A 1 20 ? -1.093 -1.710 5.109 1.00 0.00 20 GLU A N 12
ATOM 20237 C CA . GLU A 1 20 ? -1.338 -3.138 5.272 1.00 0.00 20 GLU A CA 12
ATOM 20238 C C . GLU A 1 20 ? -2.219 -3.671 4.146 1.00 0.00 20 GLU A C 12
ATOM 20239 O O . GLU A 1 20 ? -3.392 -3.314 4.041 1.00 0.00 20 GLU A O 12
ATOM 20251 N N . ALA A 1 21 ? -1.645 -4.527 3.307 1.00 0.00 21 ALA A N 12
ATOM 20252 C CA . ALA A 1 21 ? -2.378 -5.110 2.190 1.00 0.00 21 ALA A CA 12
ATOM 20253 C C . ALA A 1 21 ? -2.148 -6.615 2.109 1.00 0.00 21 ALA A C 12
ATOM 20254 O O . ALA A 1 21 ? -1.146 -7.128 2.610 1.00 0.00 21 ALA A O 12
ATOM 20261 N N . ASP A 1 22 ? -3.081 -7.318 1.478 1.00 0.00 22 ASP A N 12
ATOM 20262 C CA . ASP A 1 22 ? -2.980 -8.766 1.331 1.00 0.00 22 ASP A CA 12
ATOM 20263 C C . ASP A 1 22 ? -2.555 -9.140 -0.085 1.00 0.00 22 ASP A C 12
ATOM 20264 O O . ASP A 1 22 ? -3.345 -9.051 -1.026 1.00 0.00 22 ASP A O 12
ATOM 20273 N N . LEU A 1 23 ? -1.302 -9.557 -0.230 1.00 0.00 23 LEU A N 12
ATOM 20274 C CA . LEU A 1 23 ? -0.770 -9.944 -1.532 1.00 0.00 23 LEU A CA 12
ATOM 20275 C C . LEU A 1 23 ? -0.753 -11.462 -1.684 1.00 0.00 23 LEU A C 12
ATOM 20276 O O . LEU A 1 23 ? -0.172 -12.171 -0.863 1.00 0.00 23 LEU A O 12
ATOM 20292 N N . ALA A 1 24 ? -1.391 -11.953 -2.741 1.00 0.00 24 ALA A N 12
ATOM 20293 C CA . ALA A 1 24 ? -1.445 -13.386 -3.003 1.00 0.00 24 ALA A CA 12
ATOM 20294 C C . ALA A 1 24 ? -0.088 -13.913 -3.458 1.00 0.00 24 ALA A C 12
ATOM 20295 O O . ALA A 1 24 ? 0.657 -13.219 -4.148 1.00 0.00 24 ALA A O 12
ATOM 20302 N N . GLU A 1 25 ? 0.226 -15.143 -3.065 1.00 0.00 25 GLU A N 12
ATOM 20303 C CA . GLU A 1 25 ? 1.495 -15.761 -3.431 1.00 0.00 25 GLU A CA 12
ATOM 20304 C C . GLU A 1 25 ? 1.490 -16.185 -4.897 1.00 0.00 25 GLU A C 12
ATOM 20305 O O . GLU A 1 25 ? 2.506 -16.632 -5.428 1.00 0.00 25 GLU A O 12
ATOM 20317 N N . ASN A 1 26 ? 0.338 -16.042 -5.545 1.00 0.00 26 ASN A N 12
ATOM 20318 C CA . ASN A 1 26 ? 0.200 -16.411 -6.949 1.00 0.00 26 ASN A CA 12
ATOM 20319 C C . ASN A 1 26 ? 0.282 -15.180 -7.846 1.00 0.00 26 ASN A C 12
ATOM 20320 O O . ASN A 1 26 ? 0.448 -15.294 -9.060 1.00 0.00 26 ASN A O 12
ATOM 20331 N N . SER A 1 27 ? 0.167 -14.003 -7.238 1.00 0.00 27 SER A N 12
ATOM 20332 C CA . SER A 1 27 ? 0.225 -12.750 -7.981 1.00 0.00 27 SER A CA 12
ATOM 20333 C C . SER A 1 27 ? 1.322 -12.798 -9.041 1.00 0.00 27 SER A C 12
ATOM 20334 O O . SER A 1 27 ? 2.424 -13.285 -8.788 1.00 0.00 27 SER A O 12
ATOM 20342 N N . ALA A 1 28 ? 1.012 -12.288 -10.228 1.00 0.00 28 ALA A N 12
ATOM 20343 C CA . ALA A 1 28 ? 1.971 -12.270 -11.326 1.00 0.00 28 ALA A CA 12
ATOM 20344 C C . ALA A 1 28 ? 3.112 -11.299 -11.042 1.00 0.00 28 ALA A C 12
ATOM 20345 O O . ALA A 1 28 ? 3.051 -10.483 -10.122 1.00 0.00 28 ALA A O 12
ATOM 20352 N N . PRO A 1 29 ? 4.179 -11.386 -11.850 1.00 0.00 29 PRO A N 12
ATOM 20353 C CA . PRO A 1 29 ? 5.354 -10.522 -11.705 1.00 0.00 29 PRO A CA 12
ATOM 20354 C C . PRO A 1 29 ? 5.061 -9.075 -12.087 1.00 0.00 29 PRO A C 12
ATOM 20355 O O . PRO A 1 29 ? 5.956 -8.231 -12.091 1.00 0.00 29 PRO A O 12
ATOM 20366 N N . GLY A 1 30 ? 3.801 -8.796 -12.406 1.00 0.00 30 GLY A N 12
ATOM 20367 C CA . GLY A 1 30 ? 3.413 -7.450 -12.785 1.00 0.00 30 GLY A CA 12
ATOM 20368 C C . GLY A 1 30 ? 2.003 -7.108 -12.347 1.00 0.00 30 GLY A C 12
ATOM 20369 O O . GLY A 1 30 ? 1.233 -6.521 -13.107 1.00 0.00 30 GLY A O 12
ATOM 20373 N N . THR A 1 31 ? 1.661 -7.477 -11.116 1.00 0.00 31 THR A N 12
ATOM 20374 C CA . THR A 1 31 ? 0.333 -7.209 -10.578 1.00 0.00 31 THR A CA 12
ATOM 20375 C C . THR A 1 31 ? 0.352 -6.007 -9.641 1.00 0.00 31 THR A C 12
ATOM 20376 O O . THR A 1 31 ? 1.253 -5.845 -8.818 1.00 0.00 31 THR A O 12
ATOM 20387 N N . PRO A 1 32 ? -0.666 -5.143 -9.766 1.00 0.00 32 PRO A N 12
ATOM 20388 C CA . PRO A 1 32 ? -0.790 -3.941 -8.936 1.00 0.00 32 PRO A CA 12
ATOM 20389 C C . PRO A 1 32 ? -1.118 -4.270 -7.484 1.00 0.00 32 PRO A C 12
ATOM 20390 O O . PRO A 1 32 ? -2.125 -4.918 -7.197 1.00 0.00 32 PRO A O 12
ATOM 20401 N N . ILE A 1 33 ? -0.263 -3.818 -6.572 1.00 0.00 33 ILE A N 12
ATOM 20402 C CA . ILE A 1 33 ? -0.464 -4.064 -5.150 1.00 0.00 33 ILE A CA 12
ATOM 20403 C C . ILE A 1 33 ? -1.335 -2.981 -4.523 1.00 0.00 33 ILE A C 12
ATOM 20404 O O . ILE A 1 33 ? -2.504 -3.213 -4.208 1.00 0.00 33 ILE A O 12
ATOM 20420 N N . LEU A 1 34 ? -0.760 -1.797 -4.345 1.00 0.00 34 LEU A N 12
ATOM 20421 C CA . LEU A 1 34 ? -1.485 -0.675 -3.757 1.00 0.00 34 LEU A CA 12
ATOM 20422 C C . LEU A 1 34 ? -0.960 0.653 -4.292 1.00 0.00 34 LEU A C 12
ATOM 20423 O O . LEU A 1 34 ? -0.029 0.684 -5.096 1.00 0.00 34 LEU A O 12
ATOM 20439 N N . GLN A 1 35 ? -1.562 1.748 -3.838 1.00 0.00 35 GLN A N 12
ATOM 20440 C CA . GLN A 1 35 ? -1.153 3.079 -4.271 1.00 0.00 35 GLN A CA 12
ATOM 20441 C C . GLN A 1 35 ? -0.734 3.934 -3.079 1.00 0.00 35 GLN A C 12
ATOM 20442 O O . GLN A 1 35 ? -1.494 4.102 -2.125 1.00 0.00 35 GLN A O 12
ATOM 20456 N N . LEU A 1 36 ? 0.480 4.471 -3.141 1.00 0.00 36 LEU A N 12
ATOM 20457 C CA . LEU A 1 36 ? 1.001 5.309 -2.067 1.00 0.00 36 LEU A CA 12
ATOM 20458 C C . LEU A 1 36 ? 0.721 6.783 -2.341 1.00 0.00 36 LEU A C 12
ATOM 20459 O O . LEU A 1 36 ? 1.182 7.337 -3.339 1.00 0.00 36 LEU A O 12
ATOM 20475 N N . ARG A 1 37 ? -0.036 7.412 -1.448 1.00 0.00 37 ARG A N 12
ATOM 20476 C CA . ARG A 1 37 ? -0.376 8.823 -1.594 1.00 0.00 37 ARG A CA 12
ATOM 20477 C C . ARG A 1 37 ? 0.273 9.655 -0.492 1.00 0.00 37 ARG A C 12
ATOM 20478 O O . ARG A 1 37 ? 0.631 9.134 0.564 1.00 0.00 37 ARG A O 12
ATOM 20499 N N . ALA A 1 38 ? 0.422 10.951 -0.747 1.00 0.00 38 ALA A N 12
ATOM 20500 C CA . ALA A 1 38 ? 1.027 11.855 0.223 1.00 0.00 38 ALA A CA 12
ATOM 20501 C C . ALA A 1 38 ? 0.183 13.113 0.401 1.00 0.00 38 ALA A C 12
ATOM 20502 O O . ALA A 1 38 ? 0.710 14.225 0.441 1.00 0.00 38 ALA A O 12
ATOM 20509 N N . ALA A 1 39 ? -1.129 12.930 0.507 1.00 0.00 39 ALA A N 12
ATOM 20510 C CA . ALA A 1 39 ? -2.045 14.050 0.682 1.00 0.00 39 ALA A CA 12
ATOM 20511 C C . ALA A 1 39 ? -1.412 15.149 1.529 1.00 0.00 39 ALA A C 12
ATOM 20512 O O . ALA A 1 39 ? -0.555 14.882 2.371 1.00 0.00 39 ALA A O 12
ATOM 20519 N N . ASP A 1 40 ? -1.840 16.386 1.299 1.00 0.00 40 ASP A N 12
ATOM 20520 C CA . ASP A 1 40 ? -1.315 17.526 2.041 1.00 0.00 40 ASP A CA 12
ATOM 20521 C C . ASP A 1 40 ? -1.749 17.470 3.503 1.00 0.00 40 ASP A C 12
ATOM 20522 O O . ASP A 1 40 ? -2.583 18.261 3.945 1.00 0.00 40 ASP A O 12
ATOM 20531 N N . LEU A 1 41 ? -1.179 16.529 4.248 1.00 0.00 41 LEU A N 12
ATOM 20532 C CA . LEU A 1 41 ? -1.508 16.368 5.660 1.00 0.00 41 LEU A CA 12
ATOM 20533 C C . LEU A 1 41 ? -0.673 17.308 6.524 1.00 0.00 41 LEU A C 12
ATOM 20534 O O . LEU A 1 41 ? -1.107 17.734 7.594 1.00 0.00 41 LEU A O 12
ATOM 20550 N N . ASP A 1 42 ? 0.527 17.628 6.051 1.00 0.00 42 ASP A N 12
ATOM 20551 C CA . ASP A 1 42 ? 1.422 18.521 6.779 1.00 0.00 42 ASP A CA 12
ATOM 20552 C C . ASP A 1 42 ? 1.237 19.965 6.323 1.00 0.00 42 ASP A C 12
ATOM 20553 O O . ASP A 1 42 ? 2.173 20.764 6.363 1.00 0.00 42 ASP A O 12
ATOM 20562 N N . VAL A 1 43 ? 0.024 20.293 5.891 1.00 0.00 43 VAL A N 12
ATOM 20563 C CA . VAL A 1 43 ? -0.284 21.641 5.428 1.00 0.00 43 VAL A CA 12
ATOM 20564 C C . VAL A 1 43 ? 0.863 22.215 4.604 1.00 0.00 43 VAL A C 12
ATOM 20565 O O . VAL A 1 43 ? 1.318 23.331 4.847 1.00 0.00 43 VAL A O 12
ATOM 20578 N N . GLY A 1 44 ? 1.327 21.442 3.626 1.00 0.00 44 GLY A N 12
ATOM 20579 C CA . GLY A 1 44 ? 2.418 21.890 2.780 1.00 0.00 44 GLY A CA 12
ATOM 20580 C C . GLY A 1 44 ? 2.554 21.058 1.520 1.00 0.00 44 GLY A C 12
ATOM 20581 O O . GLY A 1 44 ? 2.145 21.483 0.440 1.00 0.00 44 GLY A O 12
ATOM 20585 N N . VAL A 1 45 ? 3.132 19.869 1.658 1.00 0.00 45 VAL A N 12
ATOM 20586 C CA . VAL A 1 45 ? 3.322 18.975 0.521 1.00 0.00 45 VAL A CA 12
ATOM 20587 C C . VAL A 1 45 ? 2.032 18.818 -0.275 1.00 0.00 45 VAL A C 12
ATOM 20588 O O . VAL A 1 45 ? 0.983 18.492 0.280 1.00 0.00 45 VAL A O 12
ATOM 20601 N N . ASN A 1 46 ? 2.117 19.051 -1.581 1.00 0.00 46 ASN A N 12
ATOM 20602 C CA . ASN A 1 46 ? 0.955 18.936 -2.456 1.00 0.00 46 ASN A CA 12
ATOM 20603 C C . ASN A 1 46 ? 0.681 17.476 -2.805 1.00 0.00 46 ASN A C 12
ATOM 20604 O O . ASN A 1 46 ? -0.471 17.048 -2.868 1.00 0.00 46 ASN A O 12
ATOM 20615 N N . GLY A 1 47 ? 1.748 16.716 -3.030 1.00 0.00 47 GLY A N 12
ATOM 20616 C CA . GLY A 1 47 ? 1.601 15.312 -3.369 1.00 0.00 47 GLY A CA 12
ATOM 20617 C C . GLY A 1 47 ? 2.735 14.804 -4.236 1.00 0.00 47 GLY A C 12
ATOM 20618 O O . GLY A 1 47 ? 3.013 13.605 -4.264 1.00 0.00 47 GLY A O 12
ATOM 20622 N N . GLN A 1 48 ? 3.391 15.716 -4.946 1.00 0.00 48 GLN A N 12
ATOM 20623 C CA . GLN A 1 48 ? 4.500 15.352 -5.820 1.00 0.00 48 GLN A CA 12
ATOM 20624 C C . GLN A 1 48 ? 5.708 14.898 -5.006 1.00 0.00 48 GLN A C 12
ATOM 20625 O O . GLN A 1 48 ? 6.711 15.606 -4.920 1.00 0.00 48 GLN A O 12
ATOM 20639 N N . ILE A 1 49 ? 5.603 13.715 -4.411 1.00 0.00 49 ILE A N 12
ATOM 20640 C CA . ILE A 1 49 ? 6.687 13.167 -3.606 1.00 0.00 49 ILE A CA 12
ATOM 20641 C C . ILE A 1 49 ? 7.310 11.948 -4.278 1.00 0.00 49 ILE A C 12
ATOM 20642 O O . ILE A 1 49 ? 6.605 11.110 -4.839 1.00 0.00 49 ILE A O 12
ATOM 20658 N N . GLU A 1 50 ? 8.634 11.856 -4.214 1.00 0.00 50 GLU A N 12
ATOM 20659 C CA . GLU A 1 50 ? 9.352 10.738 -4.817 1.00 0.00 50 GLU A CA 12
ATOM 20660 C C . GLU A 1 50 ? 9.277 9.501 -3.926 1.00 0.00 50 GLU A C 12
ATOM 20661 O O . GLU A 1 50 ? 10.019 9.379 -2.951 1.00 0.00 50 GLU A O 12
ATOM 20673 N N . TYR A 1 51 ? 8.376 8.587 -4.268 1.00 0.00 51 TYR A N 12
ATOM 20674 C CA . TYR A 1 51 ? 8.201 7.360 -3.499 1.00 0.00 51 TYR A CA 12
ATOM 20675 C C . TYR A 1 51 ? 9.211 6.300 -3.928 1.00 0.00 51 TYR A C 12
ATOM 20676 O O . TYR A 1 51 ? 8.948 5.504 -4.830 1.00 0.00 51 TYR A O 12
ATOM 20694 N N . VAL A 1 52 ? 10.369 6.296 -3.274 1.00 0.00 52 VAL A N 12
ATOM 20695 C CA . VAL A 1 52 ? 11.419 5.334 -3.585 1.00 0.00 52 VAL A CA 12
ATOM 20696 C C . VAL A 1 52 ? 11.514 4.258 -2.509 1.00 0.00 52 VAL A C 12
ATOM 20697 O O . VAL A 1 52 ? 10.892 4.365 -1.452 1.00 0.00 52 VAL A O 12
ATOM 20710 N N . PHE A 1 53 ? 12.298 3.221 -2.784 1.00 0.00 53 PHE A N 12
ATOM 20711 C CA . PHE A 1 53 ? 12.475 2.124 -1.840 1.00 0.00 53 PHE A CA 12
ATOM 20712 C C . PHE A 1 53 ? 13.431 2.520 -0.719 1.00 0.00 53 PHE A C 12
ATOM 20713 O O . PHE A 1 53 ? 14.605 2.800 -0.960 1.00 0.00 53 PHE A O 12
ATOM 20730 N N . GLY A 1 54 ? 12.919 2.542 0.508 1.00 0.00 54 GLY A N 12
ATOM 20731 C CA . GLY A 1 54 ? 13.740 2.906 1.648 1.00 0.00 54 GLY A CA 12
ATOM 20732 C C . GLY A 1 54 ? 14.505 1.725 2.212 1.00 0.00 54 GLY A C 12
ATOM 20733 O O . GLY A 1 54 ? 15.409 1.197 1.567 1.00 0.00 54 GLY A O 12
ATOM 20737 N N . ALA A 1 55 ? 14.142 1.311 3.422 1.00 0.00 55 ALA A N 12
ATOM 20738 C CA . ALA A 1 55 ? 14.800 0.185 4.073 1.00 0.00 55 ALA A CA 12
ATOM 20739 C C . ALA A 1 55 ? 14.264 -1.142 3.547 1.00 0.00 55 ALA A C 12
ATOM 20740 O O . ALA A 1 55 ? 13.845 -2.003 4.320 1.00 0.00 55 ALA A O 12
ATOM 20747 N N . ALA A 1 56 ? 14.281 -1.301 2.228 1.00 0.00 56 ALA A N 12
ATOM 20748 C CA . ALA A 1 56 ? 13.799 -2.524 1.599 1.00 0.00 56 ALA A CA 12
ATOM 20749 C C . ALA A 1 56 ? 14.960 -3.400 1.139 1.00 0.00 56 ALA A C 12
ATOM 20750 O O . ALA A 1 56 ? 15.764 -2.992 0.300 1.00 0.00 56 ALA A O 12
ATOM 20757 N N . THR A 1 57 ? 15.042 -4.605 1.693 1.00 0.00 57 THR A N 12
ATOM 20758 C CA . THR A 1 57 ? 16.105 -5.537 1.341 1.00 0.00 57 THR A CA 12
ATOM 20759 C C . THR A 1 57 ? 16.202 -5.716 -0.169 1.00 0.00 57 THR A C 12
ATOM 20760 O O . THR A 1 57 ? 15.191 -5.709 -0.870 1.00 0.00 57 THR A O 12
ATOM 20771 N N . GLU A 1 58 ? 17.426 -5.875 -0.664 1.00 0.00 58 GLU A N 12
ATOM 20772 C CA . GLU A 1 58 ? 17.653 -6.055 -2.094 1.00 0.00 58 GLU A CA 12
ATOM 20773 C C . GLU A 1 58 ? 16.681 -7.078 -2.675 1.00 0.00 58 GLU A C 12
ATOM 20774 O O . GLU A 1 58 ? 16.029 -6.825 -3.688 1.00 0.00 58 GLU A O 12
ATOM 20786 N N . SER A 1 59 ? 16.589 -8.234 -2.025 1.00 0.00 59 SER A N 12
ATOM 20787 C CA . SER A 1 59 ? 15.700 -9.297 -2.479 1.00 0.00 59 SER A CA 12
ATOM 20788 C C . SER A 1 59 ? 14.303 -8.753 -2.764 1.00 0.00 59 SER A C 12
ATOM 20789 O O . SER A 1 59 ? 13.653 -9.154 -3.729 1.00 0.00 59 SER A O 12
ATOM 20797 N N . VAL A 1 60 ? 13.848 -7.835 -1.916 1.00 0.00 60 VAL A N 12
ATOM 20798 C CA . VAL A 1 60 ? 12.530 -7.234 -2.076 1.00 0.00 60 VAL A CA 12
ATOM 20799 C C . VAL A 1 60 ? 12.558 -6.116 -3.112 1.00 0.00 60 VAL A C 12
ATOM 20800 O O . VAL A 1 60 ? 11.521 -5.732 -3.654 1.00 0.00 60 VAL A O 12
ATOM 20813 N N . ARG A 1 61 ? 13.751 -5.597 -3.383 1.00 0.00 61 ARG A N 12
ATOM 20814 C CA . ARG A 1 61 ? 13.914 -4.522 -4.354 1.00 0.00 61 ARG A CA 12
ATOM 20815 C C . ARG A 1 61 ? 13.733 -5.043 -5.777 1.00 0.00 61 ARG A C 12
ATOM 20816 O O . ARG A 1 61 ? 13.306 -4.308 -6.668 1.00 0.00 61 ARG A O 12
ATOM 20837 N N . ARG A 1 62 ? 14.061 -6.314 -5.983 1.00 0.00 62 ARG A N 12
ATOM 20838 C CA . ARG A 1 62 ? 13.936 -6.932 -7.297 1.00 0.00 62 ARG A CA 12
ATOM 20839 C C . ARG A 1 62 ? 12.645 -7.738 -7.399 1.00 0.00 62 ARG A C 12
ATOM 20840 O O . ARG A 1 62 ? 12.162 -8.023 -8.496 1.00 0.00 62 ARG A O 12
ATOM 20861 N N . LEU A 1 63 ? 12.090 -8.104 -6.248 1.00 0.00 63 LEU A N 12
ATOM 20862 C CA . LEU A 1 63 ? 10.854 -8.878 -6.207 1.00 0.00 63 LEU A CA 12
ATOM 20863 C C . LEU A 1 63 ? 9.637 -7.970 -6.356 1.00 0.00 63 LEU A C 12
ATOM 20864 O O . LEU A 1 63 ? 8.588 -8.395 -6.842 1.00 0.00 63 LEU A O 12
ATOM 20880 N N . LEU A 1 64 ? 9.785 -6.718 -5.939 1.00 0.00 64 LEU A N 12
ATOM 20881 C CA . LEU A 1 64 ? 8.699 -5.748 -6.028 1.00 0.00 64 LEU A CA 12
ATOM 20882 C C . LEU A 1 64 ? 9.179 -4.451 -6.671 1.00 0.00 64 LEU A C 12
ATOM 20883 O O . LEU A 1 64 ? 10.262 -3.955 -6.359 1.00 0.00 64 LEU A O 12
ATOM 20899 N N . ARG A 1 65 ? 8.365 -3.906 -7.570 1.00 0.00 65 ARG A N 12
ATOM 20900 C CA . ARG A 1 65 ? 8.706 -2.665 -8.256 1.00 0.00 65 ARG A CA 12
ATOM 20901 C C . ARG A 1 65 ? 7.861 -1.506 -7.736 1.00 0.00 65 ARG A C 12
ATOM 20902 O O . ARG A 1 65 ? 6.639 -1.614 -7.629 1.00 0.00 65 ARG A O 12
ATOM 20923 N N . LEU A 1 66 ? 8.521 -0.399 -7.413 1.00 0.00 66 LEU A N 12
ATOM 20924 C CA . LEU A 1 66 ? 7.831 0.781 -6.904 1.00 0.00 66 LEU A CA 12
ATOM 20925 C C . LEU A 1 66 ? 8.059 1.982 -7.816 1.00 0.00 66 LEU A C 12
ATOM 20926 O O . LEU A 1 66 ? 9.058 2.049 -8.532 1.00 0.00 66 LEU A O 12
ATOM 20942 N N . ASP A 1 67 ? 7.128 2.929 -7.784 1.00 0.00 67 ASP A N 12
ATOM 20943 C CA . ASP A 1 67 ? 7.229 4.129 -8.605 1.00 0.00 67 ASP A CA 12
ATOM 20944 C C . ASP A 1 67 ? 7.296 5.380 -7.734 1.00 0.00 67 ASP A C 12
ATOM 20945 O O . ASP A 1 67 ? 6.791 5.394 -6.613 1.00 0.00 67 ASP A O 12
ATOM 20954 N N . GLU A 1 68 ? 7.926 6.427 -8.259 1.00 0.00 68 GLU A N 12
ATOM 20955 C CA . GLU A 1 68 ? 8.061 7.681 -7.527 1.00 0.00 68 GLU A CA 12
ATOM 20956 C C . GLU A 1 68 ? 7.357 8.818 -8.262 1.00 0.00 68 GLU A C 12
ATOM 20957 O O . GLU A 1 68 ? 6.971 9.819 -7.657 1.00 0.00 68 GLU A O 12
ATOM 20969 N N . THR A 1 69 ? 7.192 8.657 -9.571 1.00 0.00 69 THR A N 12
ATOM 20970 C CA . THR A 1 69 ? 6.537 9.669 -10.390 1.00 0.00 69 THR A CA 12
ATOM 20971 C C . THR A 1 69 ? 5.022 9.609 -10.230 1.00 0.00 69 THR A C 12
ATOM 20972 O O . THR A 1 69 ? 4.332 10.616 -10.385 1.00 0.00 69 THR A O 12
ATOM 20983 N N . SER A 1 70 ? 4.511 8.422 -9.919 1.00 0.00 70 SER A N 12
ATOM 20984 C CA . SER A 1 70 ? 3.077 8.230 -9.741 1.00 0.00 70 SER A CA 12
ATOM 20985 C C . SER A 1 70 ? 2.756 7.825 -8.305 1.00 0.00 70 SER A C 12
ATOM 20986 O O . SER A 1 70 ? 1.737 8.229 -7.747 1.00 0.00 70 SER A O 12
ATOM 20994 N N . GLY A 1 71 ? 3.636 7.023 -7.712 1.00 0.00 71 GLY A N 12
ATOM 20995 C CA . GLY A 1 71 ? 3.431 6.576 -6.347 1.00 0.00 71 GLY A CA 12
ATOM 20996 C C . GLY A 1 71 ? 2.642 5.284 -6.273 1.00 0.00 71 GLY A C 12
ATOM 20997 O O . GLY A 1 71 ? 1.910 5.051 -5.312 1.00 0.00 71 GLY A O 12
ATOM 21001 N N . TRP A 1 72 ? 2.791 4.443 -7.290 1.00 0.00 72 TRP A N 12
ATOM 21002 C CA . TRP A 1 72 ? 2.086 3.167 -7.336 1.00 0.00 72 TRP A CA 12
ATOM 21003 C C . TRP A 1 72 ? 3.014 2.018 -6.960 1.00 0.00 72 TRP A C 12
ATOM 21004 O O . TRP A 1 72 ? 4.237 2.151 -7.015 1.00 0.00 72 TRP A O 12
ATOM 21025 N N . LEU A 1 73 ? 2.426 0.889 -6.578 1.00 0.00 73 LEU A N 12
ATOM 21026 C CA . LEU A 1 73 ? 3.201 -0.285 -6.192 1.00 0.00 73 LEU A CA 12
ATOM 21027 C C . LEU A 1 73 ? 2.662 -1.540 -6.871 1.00 0.00 73 LEU A C 12
ATOM 21028 O O . LEU A 1 73 ? 1.453 -1.769 -6.905 1.00 0.00 73 LEU A O 12
ATOM 21044 N N . SER A 1 74 ? 3.568 -2.351 -7.409 1.00 0.00 74 SER A N 12
ATOM 21045 C CA . SER A 1 74 ? 3.184 -3.582 -8.088 1.00 0.00 74 SER A CA 12
ATOM 21046 C C . SER A 1 74 ? 4.305 -4.614 -8.018 1.00 0.00 74 SER A C 12
ATOM 21047 O O . SER A 1 74 ? 5.435 -4.296 -7.648 1.00 0.00 74 SER A O 12
ATOM 21055 N N . VAL A 1 75 ? 3.984 -5.854 -8.375 1.00 0.00 75 VAL A N 12
ATOM 21056 C CA . VAL A 1 75 ? 4.963 -6.934 -8.354 1.00 0.00 75 VAL A CA 12
ATOM 21057 C C . VAL A 1 75 ? 5.907 -6.843 -9.548 1.00 0.00 75 VAL A C 12
ATOM 21058 O O . VAL A 1 75 ? 5.528 -6.367 -10.619 1.00 0.00 75 VAL A O 12
ATOM 21071 N N . LEU A 1 76 ? 7.139 -7.303 -9.357 1.00 0.00 76 LEU A N 12
ATOM 21072 C CA . LEU A 1 76 ? 8.139 -7.275 -10.418 1.00 0.00 76 LEU A CA 12
ATOM 21073 C C . LEU A 1 76 ? 8.519 -8.689 -10.846 1.00 0.00 76 LEU A C 12
ATOM 21074 O O . LEU A 1 76 ? 8.667 -8.970 -12.036 1.00 0.00 76 LEU A O 12
ATOM 21090 N N . HIS A 1 77 ? 8.673 -9.576 -9.869 1.00 0.00 77 HIS A N 12
ATOM 21091 C CA . HIS A 1 77 ? 9.032 -10.963 -10.145 1.00 0.00 77 HIS A CA 12
ATOM 21092 C C . HIS A 1 77 ? 8.110 -11.922 -9.398 1.00 0.00 77 HIS A C 12
ATOM 21093 O O . HIS A 1 77 ? 7.592 -11.595 -8.330 1.00 0.00 77 HIS A O 12
ATOM 21108 N N . ARG A 1 78 ? 7.910 -13.106 -9.967 1.00 0.00 78 ARG A N 12
ATOM 21109 C CA . ARG A 1 78 ? 7.049 -14.111 -9.356 1.00 0.00 78 ARG A CA 12
ATOM 21110 C C . ARG A 1 78 ? 7.185 -14.093 -7.837 1.00 0.00 78 ARG A C 12
ATOM 21111 O O . ARG A 1 78 ? 8.231 -13.722 -7.302 1.00 0.00 78 ARG A O 12
ATOM 21132 N N . ILE A 1 79 ? 6.123 -14.496 -7.148 1.00 0.00 79 ILE A N 12
ATOM 21133 C CA . ILE A 1 79 ? 6.125 -14.526 -5.690 1.00 0.00 79 ILE A CA 12
ATOM 21134 C C . ILE A 1 79 ? 5.873 -15.937 -5.170 1.00 0.00 79 ILE A C 12
ATOM 21135 O O . ILE A 1 79 ? 5.022 -16.659 -5.690 1.00 0.00 79 ILE A O 12
ATOM 21151 N N . ASP A 1 80 ? 6.616 -16.322 -4.138 1.00 0.00 80 ASP A N 12
ATOM 21152 C CA . ASP A 1 80 ? 6.471 -17.646 -3.544 1.00 0.00 80 ASP A CA 12
ATOM 21153 C C . ASP A 1 80 ? 6.313 -17.548 -2.030 1.00 0.00 80 ASP A C 12
ATOM 21154 O O . ASP A 1 80 ? 7.048 -16.819 -1.365 1.00 0.00 80 ASP A O 12
ATOM 21163 N N . ARG A 1 81 ? 5.347 -18.286 -1.492 1.00 0.00 81 ARG A N 12
ATOM 21164 C CA . ARG A 1 81 ? 5.091 -18.280 -0.057 1.00 0.00 81 ARG A CA 12
ATOM 21165 C C . ARG A 1 81 ? 6.162 -19.069 0.690 1.00 0.00 81 ARG A C 12
ATOM 21166 O O . ARG A 1 81 ? 6.683 -18.615 1.708 1.00 0.00 81 ARG A O 12
ATOM 21187 N N . GLU A 1 82 ? 6.484 -20.253 0.177 1.00 0.00 82 GLU A N 12
ATOM 21188 C CA . GLU A 1 82 ? 7.491 -21.105 0.797 1.00 0.00 82 GLU A CA 12
ATOM 21189 C C . GLU A 1 82 ? 8.752 -20.308 1.123 1.00 0.00 82 GLU A C 12
ATOM 21190 O O . GLU A 1 82 ? 9.276 -20.384 2.233 1.00 0.00 82 GLU A O 12
ATOM 21202 N N . GLU A 1 83 ? 9.232 -19.545 0.146 1.00 0.00 83 GLU A N 12
ATOM 21203 C CA . GLU A 1 83 ? 10.431 -18.736 0.328 1.00 0.00 83 GLU A CA 12
ATOM 21204 C C . GLU A 1 83 ? 10.194 -17.637 1.360 1.00 0.00 83 GLU A C 12
ATOM 21205 O O . GLU A 1 83 ? 11.114 -17.224 2.066 1.00 0.00 83 GLU A O 12
ATOM 21217 N N . VAL A 1 84 ? 8.953 -17.167 1.440 1.00 0.00 84 VAL A N 12
ATOM 21218 C CA . VAL A 1 84 ? 8.593 -16.116 2.385 1.00 0.00 84 VAL A CA 12
ATOM 21219 C C . VAL A 1 84 ? 7.115 -16.187 2.749 1.00 0.00 84 VAL A C 12
ATOM 21220 O O . VAL A 1 84 ? 6.251 -16.224 1.874 1.00 0.00 84 VAL A O 12
ATOM 21233 N N . ASN A 1 85 ? 6.831 -16.204 4.047 1.00 0.00 85 ASN A N 12
ATOM 21234 C CA . ASN A 1 85 ? 5.455 -16.271 4.528 1.00 0.00 85 ASN A CA 12
ATOM 21235 C C . ASN A 1 85 ? 4.899 -14.873 4.779 1.00 0.00 85 ASN A C 12
ATOM 21236 O O . ASN A 1 85 ? 3.695 -14.698 4.963 1.00 0.00 85 ASN A O 12
ATOM 21247 N N . GLN A 1 86 ? 5.784 -13.881 4.783 1.00 0.00 86 GLN A N 12
ATOM 21248 C CA . GLN A 1 86 ? 5.381 -12.499 5.011 1.00 0.00 86 GLN A CA 12
ATOM 21249 C C . GLN A 1 86 ? 6.544 -11.544 4.763 1.00 0.00 86 GLN A C 12
ATOM 21250 O O . GLN A 1 86 ? 7.605 -11.669 5.376 1.00 0.00 86 GLN A O 12
ATOM 21264 N N . LEU A 1 87 ? 6.339 -10.591 3.861 1.00 0.00 87 LEU A N 12
ATOM 21265 C CA . LEU A 1 87 ? 7.371 -9.615 3.531 1.00 0.00 87 LEU A CA 12
ATOM 21266 C C . LEU A 1 87 ? 7.181 -8.330 4.331 1.00 0.00 87 LEU A C 12
ATOM 21267 O O . LEU A 1 87 ? 6.062 -7.839 4.480 1.00 0.00 87 LEU A O 12
ATOM 21283 N N . ARG A 1 88 ? 8.283 -7.791 4.844 1.00 0.00 88 ARG A N 12
ATOM 21284 C CA . ARG A 1 88 ? 8.238 -6.563 5.628 1.00 0.00 88 ARG A CA 12
ATOM 21285 C C . ARG A 1 88 ? 9.307 -5.580 5.161 1.00 0.00 88 ARG A C 12
ATOM 21286 O O . ARG A 1 88 ? 10.483 -5.717 5.500 1.00 0.00 88 ARG A O 12
ATOM 21307 N N . PHE A 1 89 ? 8.891 -4.588 4.380 1.00 0.00 89 PHE A N 12
ATOM 21308 C CA . PHE A 1 89 ? 9.814 -3.583 3.865 1.00 0.00 89 PHE A CA 12
ATOM 21309 C C . PHE A 1 89 ? 9.325 -2.176 4.197 1.00 0.00 89 PHE A C 12
ATOM 21310 O O . PHE A 1 89 ? 8.284 -2.000 4.831 1.00 0.00 89 PHE A O 12
ATOM 21327 N N . THR A 1 90 ? 10.085 -1.174 3.763 1.00 0.00 90 THR A N 12
ATOM 21328 C CA . THR A 1 90 ? 9.732 0.217 4.015 1.00 0.00 90 THR A CA 12
ATOM 21329 C C . THR A 1 90 ? 9.917 1.066 2.763 1.00 0.00 90 THR A C 12
ATOM 21330 O O . THR A 1 90 ? 10.692 0.717 1.873 1.00 0.00 90 THR A O 12
ATOM 21341 N N . VAL A 1 91 ? 9.200 2.184 2.700 1.00 0.00 91 VAL A N 12
ATOM 21342 C CA . VAL A 1 91 ? 9.286 3.085 1.557 1.00 0.00 91 VAL A CA 12
ATOM 21343 C C . VAL A 1 91 ? 9.590 4.511 2.002 1.00 0.00 91 VAL A C 12
ATOM 21344 O O . VAL A 1 91 ? 9.037 4.994 2.990 1.00 0.00 91 VAL A O 12
ATOM 21357 N N . MET A 1 92 ? 10.472 5.179 1.267 1.00 0.00 92 MET A N 12
ATOM 21358 C CA . MET A 1 92 ? 10.848 6.552 1.586 1.00 0.00 92 MET A CA 12
ATOM 21359 C C . MET A 1 92 ? 10.079 7.542 0.717 1.00 0.00 92 MET A C 12
ATOM 21360 O O . MET A 1 92 ? 9.494 7.167 -0.299 1.00 0.00 92 MET A O 12
ATOM 21374 N N . ALA A 1 93 ? 10.085 8.808 1.122 1.00 0.00 93 ALA A N 12
ATOM 21375 C CA . ALA A 1 93 ? 9.390 9.851 0.379 1.00 0.00 93 ALA A CA 12
ATOM 21376 C C . ALA A 1 93 ? 10.139 11.176 0.462 1.00 0.00 93 ALA A C 12
ATOM 21377 O O . ALA A 1 93 ? 10.123 11.846 1.495 1.00 0.00 93 ALA A O 12
ATOM 21384 N N . ARG A 1 94 ? 10.796 11.549 -0.632 1.00 0.00 94 ARG A N 12
ATOM 21385 C CA . ARG A 1 94 ? 11.554 12.793 -0.681 1.00 0.00 94 ARG A CA 12
ATOM 21386 C C . ARG A 1 94 ? 10.692 13.933 -1.218 1.00 0.00 94 ARG A C 12
ATOM 21387 O O . ARG A 1 94 ? 9.713 13.703 -1.928 1.00 0.00 94 ARG A O 12
ATOM 21408 N N . ASP A 1 95 ? 11.064 15.161 -0.874 1.00 0.00 95 ASP A N 12
ATOM 21409 C CA . ASP A 1 95 ? 10.326 16.337 -1.321 1.00 0.00 95 ASP A CA 12
ATOM 21410 C C . ASP A 1 95 ? 11.278 17.411 -1.838 1.00 0.00 95 ASP A C 12
ATOM 21411 O O . ASP A 1 95 ? 12.496 17.292 -1.704 1.00 0.00 95 ASP A O 12
ATOM 21420 N N . ARG A 1 96 ? 10.714 18.459 -2.430 1.00 0.00 96 ARG A N 12
ATOM 21421 C CA . ARG A 1 96 ? 11.512 19.553 -2.969 1.00 0.00 96 ARG A CA 12
ATOM 21422 C C . ARG A 1 96 ? 12.034 20.448 -1.850 1.00 0.00 96 ARG A C 12
ATOM 21423 O O . ARG A 1 96 ? 11.504 21.533 -1.610 1.00 0.00 96 ARG A O 12
ATOM 21444 N N . GLY A 1 97 ? 13.076 19.986 -1.166 1.00 0.00 97 GLY A N 12
ATOM 21445 C CA . GLY A 1 97 ? 13.652 20.757 -0.079 1.00 0.00 97 GLY A CA 12
ATOM 21446 C C . GLY A 1 97 ? 15.073 20.335 0.241 1.00 0.00 97 GLY A C 12
ATOM 21447 O O . GLY A 1 97 ? 15.575 19.356 -0.310 1.00 0.00 97 GLY A O 12
ATOM 21451 N N . GLN A 1 98 ? 15.721 21.077 1.133 1.00 0.00 98 GLN A N 12
ATOM 21452 C CA . GLN A 1 98 ? 17.093 20.776 1.524 1.00 0.00 98 GLN A CA 12
ATOM 21453 C C . GLN A 1 98 ? 17.355 21.202 2.964 1.00 0.00 98 GLN A C 12
ATOM 21454 O O . GLN A 1 98 ? 17.260 22.378 3.316 1.00 0.00 98 GLN A O 12
ATOM 21468 N N . PRO A 1 99 ? 17.693 20.225 3.819 1.00 0.00 99 PRO A N 12
ATOM 21469 C CA . PRO A 1 99 ? 17.808 18.822 3.411 1.00 0.00 99 PRO A CA 12
ATOM 21470 C C . PRO A 1 99 ? 16.455 18.200 3.082 1.00 0.00 99 PRO A C 12
ATOM 21471 O O . PRO A 1 99 ? 15.430 18.539 3.673 1.00 0.00 99 PRO A O 12
ATOM 21482 N N . PRO A 1 100 ? 16.450 17.269 2.117 1.00 0.00 100 PRO A N 12
ATOM 21483 C CA . PRO A 1 100 ? 15.229 16.580 1.688 1.00 0.00 100 PRO A CA 12
ATOM 21484 C C . PRO A 1 100 ? 14.701 15.623 2.751 1.00 0.00 100 PRO A C 12
ATOM 21485 O O . PRO A 1 100 ? 15.317 14.596 3.039 1.00 0.00 100 PRO A O 12
ATOM 21496 N N . LYS A 1 101 ? 13.555 15.964 3.331 1.00 0.00 101 LYS A N 12
ATOM 21497 C CA . LYS A 1 101 ? 12.941 15.134 4.361 1.00 0.00 101 LYS A CA 12
ATOM 21498 C C . LYS A 1 101 ? 12.415 13.831 3.767 1.00 0.00 101 LYS A C 12
ATOM 21499 O O . LYS A 1 101 ? 11.494 13.835 2.950 1.00 0.00 101 LYS A O 12
ATOM 21518 N N . THR A 1 102 ? 13.006 12.715 4.185 1.00 0.00 102 THR A N 12
ATOM 21519 C CA . THR A 1 102 ? 12.597 11.405 3.695 1.00 0.00 102 THR A CA 12
ATOM 21520 C C . THR A 1 102 ? 11.773 10.660 4.739 1.00 0.00 102 THR A C 12
ATOM 21521 O O . THR A 1 102 ? 12.314 10.142 5.717 1.00 0.00 102 THR A O 12
ATOM 21532 N N . ASP A 1 103 ? 10.463 10.609 4.526 1.00 0.00 103 ASP A N 12
ATOM 21533 C CA . ASP A 1 103 ? 9.564 9.926 5.449 1.00 0.00 103 ASP A CA 12
ATOM 21534 C C . ASP A 1 103 ? 9.499 8.434 5.140 1.00 0.00 103 ASP A C 12
ATOM 21535 O O . ASP A 1 103 ? 9.261 8.035 3.999 1.00 0.00 103 ASP A O 12
ATOM 21544 N N . LYS A 1 104 ? 9.713 7.612 6.162 1.00 0.00 104 LYS A N 12
ATOM 21545 C CA . LYS A 1 104 ? 9.679 6.164 6.001 1.00 0.00 104 LYS A CA 12
ATOM 21546 C C . LYS A 1 104 ? 8.296 5.612 6.332 1.00 0.00 104 LYS A C 12
ATOM 21547 O O . LYS A 1 104 ? 7.671 6.023 7.309 1.00 0.00 104 LYS A O 12
ATOM 21566 N N . ALA A 1 105 ? 7.825 4.677 5.513 1.00 0.00 105 ALA A N 12
ATOM 21567 C CA . ALA A 1 105 ? 6.518 4.066 5.721 1.00 0.00 105 ALA A CA 12
ATOM 21568 C C . ALA A 1 105 ? 6.594 2.549 5.592 1.00 0.00 105 ALA A C 12
ATOM 21569 O O . ALA A 1 105 ? 7.069 2.024 4.584 1.00 0.00 105 ALA A O 12
ATOM 21576 N N . THR A 1 106 ? 6.124 1.847 6.619 1.00 0.00 106 THR A N 12
ATOM 21577 C CA . THR A 1 106 ? 6.141 0.390 6.620 1.00 0.00 106 THR A CA 12
ATOM 21578 C C . THR A 1 106 ? 4.994 -0.174 5.790 1.00 0.00 106 THR A C 12
ATOM 21579 O O . THR A 1 106 ? 3.882 0.356 5.808 1.00 0.00 106 THR A O 12
ATOM 21590 N N . VAL A 1 107 ? 5.270 -1.252 5.063 1.00 0.00 107 VAL A N 12
ATOM 21591 C CA . VAL A 1 107 ? 4.259 -1.889 4.227 1.00 0.00 107 VAL A CA 12
ATOM 21592 C C . VAL A 1 107 ? 4.229 -3.396 4.454 1.00 0.00 107 VAL A C 12
ATOM 21593 O O . VAL A 1 107 ? 5.048 -4.134 3.907 1.00 0.00 107 VAL A O 12
ATOM 21606 N N . VAL A 1 108 ? 3.277 -3.848 5.265 1.00 0.00 108 VAL A N 12
ATOM 21607 C CA . VAL A 1 108 ? 3.138 -5.268 5.564 1.00 0.00 108 VAL A CA 12
ATOM 21608 C C . VAL A 1 108 ? 2.326 -5.979 4.487 1.00 0.00 108 VAL A C 12
ATOM 21609 O O . VAL A 1 108 ? 1.137 -5.710 4.311 1.00 0.00 108 VAL A O 12
ATOM 21622 N N . LEU A 1 109 ? 2.975 -6.889 3.769 1.00 0.00 109 LEU A N 12
ATOM 21623 C CA . LEU A 1 109 ? 2.313 -7.641 2.708 1.00 0.00 109 LEU A CA 12
ATOM 21624 C C . LEU A 1 109 ? 2.123 -9.099 3.112 1.00 0.00 109 LEU A C 12
ATOM 21625 O O . LEU A 1 109 ? 3.014 -9.927 2.922 1.00 0.00 109 LEU A O 12
ATOM 21641 N N . ASN A 1 110 ? 0.956 -9.407 3.667 1.00 0.00 110 ASN A N 12
ATOM 21642 C CA . ASN A 1 110 ? 0.648 -10.767 4.096 1.00 0.00 110 ASN A CA 12
ATOM 21643 C C . ASN A 1 110 ? 0.505 -11.697 2.895 1.00 0.00 110 ASN A C 12
ATOM 21644 O O . ASN A 1 110 ? -0.400 -11.534 2.076 1.00 0.00 110 ASN A O 12
ATOM 21655 N N . ILE A 1 111 ? 1.403 -12.671 2.797 1.00 0.00 111 ILE A N 12
ATOM 21656 C CA . ILE A 1 111 ? 1.376 -13.628 1.698 1.00 0.00 111 ILE A CA 12
ATOM 21657 C C . ILE A 1 111 ? 0.198 -14.587 1.833 1.00 0.00 111 ILE A C 12
ATOM 21658 O O . ILE A 1 111 ? 0.289 -15.606 2.518 1.00 0.00 111 ILE A O 12
ATOM 21674 N N . LYS A 1 112 ? -0.907 -14.255 1.175 1.00 0.00 112 LYS A N 12
ATOM 21675 C CA . LYS A 1 112 ? -2.103 -15.088 1.218 1.00 0.00 112 LYS A CA 12
ATOM 21676 C C . LYS A 1 112 ? -1.980 -16.266 0.257 1.00 0.00 112 LYS A C 12
ATOM 21677 O O . LYS A 1 112 ? -1.205 -16.223 -0.697 1.00 0.00 112 LYS A O 12
ATOM 21696 N N . ASP A 1 113 ? -2.752 -17.317 0.515 1.00 0.00 113 ASP A N 12
ATOM 21697 C CA . ASP A 1 113 ? -2.731 -18.506 -0.328 1.00 0.00 113 ASP A CA 12
ATOM 21698 C C . ASP A 1 113 ? -4.067 -18.689 -1.042 1.00 0.00 113 ASP A C 12
ATOM 21699 O O . ASP A 1 113 ? -5.018 -19.222 -0.472 1.00 0.00 113 ASP A O 12
ATOM 21708 N N . GLU A 1 114 ? -4.131 -18.241 -2.292 1.00 0.00 114 GLU A N 12
ATOM 21709 C CA . GLU A 1 114 ? -5.351 -18.355 -3.082 1.00 0.00 114 GLU A CA 12
ATOM 21710 C C . GLU A 1 114 ? -5.837 -19.800 -3.128 1.00 0.00 114 GLU A C 12
ATOM 21711 O O . GLU A 1 114 ? -7.037 -20.064 -3.067 1.00 0.00 114 GLU A O 12
ATOM 21723 N N . ASN A 1 115 ? -4.896 -20.732 -3.237 1.00 0.00 115 ASN A N 12
ATOM 21724 C CA . ASN A 1 115 ? -5.228 -22.151 -3.292 1.00 0.00 115 ASN A CA 12
ATOM 21725 C C . ASN A 1 115 ? -5.626 -22.671 -1.914 1.00 0.00 115 ASN A C 12
ATOM 21726 O O . ASN A 1 115 ? -6.774 -23.057 -1.693 1.00 0.00 115 ASN A O 12
ATOM 21737 N N . ASP A 1 116 ? -4.671 -22.676 -0.991 1.00 0.00 116 ASP A N 12
ATOM 21738 C CA . ASP A 1 116 ? -4.921 -23.146 0.366 1.00 0.00 116 ASP A CA 12
ATOM 21739 C C . ASP A 1 116 ? -6.060 -22.362 1.011 1.00 0.00 116 ASP A C 12
ATOM 21740 O O . ASP A 1 116 ? -6.027 -21.134 1.068 1.00 0.00 116 ASP A O 12
ATOM 21749 N N . ASN A 1 117 ? -7.067 -23.082 1.496 1.00 0.00 117 ASN A N 12
ATOM 21750 C CA . ASN A 1 117 ? -8.217 -22.453 2.135 1.00 0.00 117 ASN A CA 12
ATOM 21751 C C . ASN A 1 117 ? -7.894 -22.063 3.574 1.00 0.00 117 ASN A C 12
ATOM 21752 O O . ASN A 1 117 ? -8.520 -21.169 4.143 1.00 0.00 117 ASN A O 12
ATOM 21763 N N . VAL A 1 118 ? -6.910 -22.740 4.158 1.00 0.00 118 VAL A N 12
ATOM 21764 C CA . VAL A 1 118 ? -6.501 -22.464 5.530 1.00 0.00 118 VAL A CA 12
ATOM 21765 C C . VAL A 1 118 ? -4.990 -22.586 5.689 1.00 0.00 118 VAL A C 12
ATOM 21766 O O . VAL A 1 118 ? -4.386 -23.607 5.359 1.00 0.00 118 VAL A O 12
ATOM 21779 N N . PRO A 1 119 ? -4.361 -21.520 6.206 1.00 0.00 119 PRO A N 12
ATOM 21780 C CA . PRO A 1 119 ? -2.912 -21.483 6.421 1.00 0.00 119 PRO A CA 12
ATOM 21781 C C . PRO A 1 119 ? -2.469 -22.413 7.546 1.00 0.00 119 PRO A C 12
ATOM 21782 O O . PRO A 1 119 ? -3.221 -23.288 7.973 1.00 0.00 119 PRO A O 12
ATOM 21793 N N . GLY A 1 1 ? 2.604 3.678 20.466 1.00 0.00 1 GLY A N 13
ATOM 21794 C CA . GLY A 1 1 ? 2.540 4.947 19.766 1.00 0.00 1 GLY A CA 13
ATOM 21795 C C . GLY A 1 1 ? 2.270 4.779 18.284 1.00 0.00 1 GLY A C 13
ATOM 21796 O O . GLY A 1 1 ? 3.157 4.989 17.457 1.00 0.00 1 GLY A O 13
ATOM 21800 N N . SER A 1 2 ? 1.042 4.398 17.947 1.00 0.00 2 SER A N 13
ATOM 21801 C CA . SER A 1 2 ? 0.659 4.196 16.555 1.00 0.00 2 SER A CA 13
ATOM 21802 C C . SER A 1 2 ? -0.490 5.122 16.168 1.00 0.00 2 SER A C 13
ATOM 21803 O O . SER A 1 2 ? -1.320 5.482 17.002 1.00 0.00 2 SER A O 13
ATOM 21811 N N . SER A 1 3 ? -0.531 5.505 14.895 1.00 0.00 3 SER A N 13
ATOM 21812 C CA . SER A 1 3 ? -1.575 6.392 14.397 1.00 0.00 3 SER A CA 13
ATOM 21813 C C . SER A 1 3 ? -1.905 7.472 15.422 1.00 0.00 3 SER A C 13
ATOM 21814 O O . SER A 1 3 ? -3.071 7.794 15.648 1.00 0.00 3 SER A O 13
ATOM 21822 N N . GLY A 1 4 ? -0.868 8.029 16.041 1.00 0.00 4 GLY A N 13
ATOM 21823 C CA . GLY A 1 4 ? -1.068 9.067 17.035 1.00 0.00 4 GLY A CA 13
ATOM 21824 C C . GLY A 1 4 ? -0.151 10.255 16.825 1.00 0.00 4 GLY A C 13
ATOM 21825 O O . GLY A 1 4 ? 0.553 10.675 17.743 1.00 0.00 4 GLY A O 13
ATOM 21829 N N . SER A 1 5 ? -0.158 10.799 15.612 1.00 0.00 5 SER A N 13
ATOM 21830 C CA . SER A 1 5 ? 0.684 11.943 15.282 1.00 0.00 5 SER A CA 13
ATOM 21831 C C . SER A 1 5 ? 0.113 13.227 15.876 1.00 0.00 5 SER A C 13
ATOM 21832 O O . SER A 1 5 ? -0.858 13.783 15.364 1.00 0.00 5 SER A O 13
ATOM 21840 N N . SER A 1 6 ? 0.724 13.691 16.962 1.00 0.00 6 SER A N 13
ATOM 21841 C CA . SER A 1 6 ? 0.276 14.907 17.630 1.00 0.00 6 SER A CA 13
ATOM 21842 C C . SER A 1 6 ? 0.660 16.144 16.823 1.00 0.00 6 SER A C 13
ATOM 21843 O O . SER A 1 6 ? 1.839 16.395 16.574 1.00 0.00 6 SER A O 13
ATOM 21851 N N . GLY A 1 7 ? -0.344 16.914 16.417 1.00 0.00 7 GLY A N 13
ATOM 21852 C CA . GLY A 1 7 ? -0.092 18.115 15.643 1.00 0.00 7 GLY A CA 13
ATOM 21853 C C . GLY A 1 7 ? 0.354 17.809 14.227 1.00 0.00 7 GLY A C 13
ATOM 21854 O O . GLY A 1 7 ? 0.534 16.648 13.863 1.00 0.00 7 GLY A O 13
ATOM 21858 N N . ASN A 1 8 ? 0.532 18.854 13.425 1.00 0.00 8 ASN A N 13
ATOM 21859 C CA . ASN A 1 8 ? 0.958 18.691 12.040 1.00 0.00 8 ASN A CA 13
ATOM 21860 C C . ASN A 1 8 ? 2.207 19.519 11.753 1.00 0.00 8 ASN A C 13
ATOM 21861 O O . ASN A 1 8 ? 2.467 20.520 12.421 1.00 0.00 8 ASN A O 13
ATOM 21872 N N . ASP A 1 9 ? 2.975 19.094 10.757 1.00 0.00 9 ASP A N 13
ATOM 21873 C CA . ASP A 1 9 ? 4.197 19.797 10.380 1.00 0.00 9 ASP A CA 13
ATOM 21874 C C . ASP A 1 9 ? 4.331 19.878 8.863 1.00 0.00 9 ASP A C 13
ATOM 21875 O O . ASP A 1 9 ? 3.865 18.998 8.141 1.00 0.00 9 ASP A O 13
ATOM 21884 N N . ASN A 1 10 ? 4.972 20.940 8.387 1.00 0.00 10 ASN A N 13
ATOM 21885 C CA . ASN A 1 10 ? 5.167 21.137 6.955 1.00 0.00 10 ASN A CA 13
ATOM 21886 C C . ASN A 1 10 ? 6.175 20.135 6.400 1.00 0.00 10 ASN A C 13
ATOM 21887 O O . ASN A 1 10 ? 7.359 20.441 6.264 1.00 0.00 10 ASN A O 13
ATOM 21898 N N . SER A 1 11 ? 5.695 18.937 6.081 1.00 0.00 11 SER A N 13
ATOM 21899 C CA . SER A 1 11 ? 6.555 17.888 5.544 1.00 0.00 11 SER A CA 13
ATOM 21900 C C . SER A 1 11 ? 5.724 16.776 4.912 1.00 0.00 11 SER A C 13
ATOM 21901 O O . SER A 1 11 ? 4.542 16.603 5.209 1.00 0.00 11 SER A O 13
ATOM 21909 N N . PRO A 1 12 ? 6.356 16.002 4.017 1.00 0.00 12 PRO A N 13
ATOM 21910 C CA . PRO A 1 12 ? 5.696 14.892 3.324 1.00 0.00 12 PRO A CA 13
ATOM 21911 C C . PRO A 1 12 ? 5.384 13.727 4.258 1.00 0.00 12 PRO A C 13
ATOM 21912 O O . PRO A 1 12 ? 6.261 13.242 4.973 1.00 0.00 12 PRO A O 13
ATOM 21923 N N . ARG A 1 13 ? 4.132 13.284 4.246 1.00 0.00 13 ARG A N 13
ATOM 21924 C CA . ARG A 1 13 ? 3.705 12.177 5.093 1.00 0.00 13 ARG A CA 13
ATOM 21925 C C . ARG A 1 13 ? 2.729 11.269 4.351 1.00 0.00 13 ARG A C 13
ATOM 21926 O O . ARG A 1 13 ? 1.887 11.739 3.586 1.00 0.00 13 ARG A O 13
ATOM 21947 N N . PHE A 1 14 ? 2.850 9.965 4.581 1.00 0.00 14 PHE A N 13
ATOM 21948 C CA . PHE A 1 14 ? 1.980 8.991 3.933 1.00 0.00 14 PHE A CA 13
ATOM 21949 C C . PHE A 1 14 ? 0.603 8.969 4.590 1.00 0.00 14 PHE A C 13
ATOM 21950 O O . PHE A 1 14 ? 0.451 9.359 5.748 1.00 0.00 14 PHE A O 13
ATOM 21967 N N . GLU A 1 15 ? -0.396 8.512 3.843 1.00 0.00 15 GLU A N 13
ATOM 21968 C CA . GLU A 1 15 ? -1.761 8.441 4.352 1.00 0.00 15 GLU A CA 13
ATOM 21969 C C . GLU A 1 15 ? -1.847 7.493 5.545 1.00 0.00 15 GLU A C 13
ATOM 21970 O O . GLU A 1 15 ? -2.535 7.773 6.527 1.00 0.00 15 GLU A O 13
ATOM 21982 N N . LYS A 1 16 ? -1.145 6.369 5.453 1.00 0.00 16 LYS A N 13
ATOM 21983 C CA . LYS A 1 16 ? -1.140 5.379 6.523 1.00 0.00 16 LYS A CA 13
ATOM 21984 C C . LYS A 1 16 ? 0.281 5.108 7.007 1.00 0.00 16 LYS A C 13
ATOM 21985 O O . LYS A 1 16 ? 1.219 5.061 6.212 1.00 0.00 16 LYS A O 13
ATOM 22004 N N . SER A 1 17 ? 0.431 4.929 8.316 1.00 0.00 17 SER A N 13
ATOM 22005 C CA . SER A 1 17 ? 1.738 4.665 8.906 1.00 0.00 17 SER A CA 13
ATOM 22006 C C . SER A 1 17 ? 2.289 3.325 8.428 1.00 0.00 17 SER A C 13
ATOM 22007 O O . SER A 1 17 ? 3.469 3.209 8.094 1.00 0.00 17 SER A O 13
ATOM 22015 N N . VAL A 1 18 ? 1.426 2.314 8.398 1.00 0.00 18 VAL A N 13
ATOM 22016 C CA . VAL A 1 18 ? 1.825 0.981 7.961 1.00 0.00 18 VAL A CA 13
ATOM 22017 C C . VAL A 1 18 ? 0.852 0.430 6.925 1.00 0.00 18 VAL A C 13
ATOM 22018 O O . VAL A 1 18 ? -0.173 -0.157 7.271 1.00 0.00 18 VAL A O 13
ATOM 22031 N N . TYR A 1 19 ? 1.181 0.621 5.652 1.00 0.00 19 TYR A N 13
ATOM 22032 C CA . TYR A 1 19 ? 0.335 0.145 4.564 1.00 0.00 19 TYR A CA 13
ATOM 22033 C C . TYR A 1 19 ? 0.176 -1.372 4.622 1.00 0.00 19 TYR A C 13
ATOM 22034 O O . TYR A 1 19 ? 1.079 -2.116 4.241 1.00 0.00 19 TYR A O 13
ATOM 22052 N N . GLU A 1 20 ? -0.979 -1.821 5.102 1.00 0.00 20 GLU A N 13
ATOM 22053 C CA . GLU A 1 20 ? -1.257 -3.249 5.210 1.00 0.00 20 GLU A CA 13
ATOM 22054 C C . GLU A 1 20 ? -2.135 -3.721 4.055 1.00 0.00 20 GLU A C 13
ATOM 22055 O O . GLU A 1 20 ? -3.314 -3.377 3.977 1.00 0.00 20 GLU A O 13
ATOM 22067 N N . ALA A 1 21 ? -1.551 -4.511 3.160 1.00 0.00 21 ALA A N 13
ATOM 22068 C CA . ALA A 1 21 ? -2.279 -5.033 2.010 1.00 0.00 21 ALA A CA 13
ATOM 22069 C C . ALA A 1 21 ? -1.925 -6.493 1.752 1.00 0.00 21 ALA A C 13
ATOM 22070 O O . ALA A 1 21 ? -0.750 -6.863 1.736 1.00 0.00 21 ALA A O 13
ATOM 22077 N N . ASP A 1 22 ? -2.946 -7.318 1.550 1.00 0.00 22 ASP A N 13
ATOM 22078 C CA . ASP A 1 22 ? -2.742 -8.739 1.292 1.00 0.00 22 ASP A CA 13
ATOM 22079 C C . ASP A 1 22 ? -2.498 -8.991 -0.193 1.00 0.00 22 ASP A C 13
ATOM 22080 O O . ASP A 1 22 ? -3.334 -8.662 -1.035 1.00 0.00 22 ASP A O 13
ATOM 22089 N N . LEU A 1 23 ? -1.347 -9.577 -0.507 1.00 0.00 23 LEU A N 13
ATOM 22090 C CA . LEU A 1 23 ? -0.993 -9.873 -1.891 1.00 0.00 23 LEU A CA 13
ATOM 22091 C C . LEU A 1 23 ? -0.989 -11.377 -2.142 1.00 0.00 23 LEU A C 13
ATOM 22092 O O . LEU A 1 23 ? -0.412 -12.144 -1.370 1.00 0.00 23 LEU A O 13
ATOM 22108 N N . ALA A 1 24 ? -1.634 -11.793 -3.227 1.00 0.00 24 ALA A N 13
ATOM 22109 C CA . ALA A 1 24 ? -1.701 -13.205 -3.582 1.00 0.00 24 ALA A CA 13
ATOM 22110 C C . ALA A 1 24 ? -0.338 -13.724 -4.027 1.00 0.00 24 ALA A C 13
ATOM 22111 O O . ALA A 1 24 ? 0.223 -13.253 -5.016 1.00 0.00 24 ALA A O 13
ATOM 22118 N N . GLU A 1 25 ? 0.189 -14.697 -3.291 1.00 0.00 25 GLU A N 13
ATOM 22119 C CA . GLU A 1 25 ? 1.487 -15.279 -3.610 1.00 0.00 25 GLU A CA 13
ATOM 22120 C C . GLU A 1 25 ? 1.549 -15.698 -5.076 1.00 0.00 25 GLU A C 13
ATOM 22121 O O . GLU A 1 25 ? 2.602 -15.627 -5.709 1.00 0.00 25 GLU A O 13
ATOM 22133 N N . ASN A 1 26 ? 0.414 -16.137 -5.609 1.00 0.00 26 ASN A N 13
ATOM 22134 C CA . ASN A 1 26 ? 0.338 -16.570 -6.999 1.00 0.00 26 ASN A CA 13
ATOM 22135 C C . ASN A 1 26 ? 0.407 -15.375 -7.945 1.00 0.00 26 ASN A C 13
ATOM 22136 O O . ASN A 1 26 ? 0.813 -15.506 -9.100 1.00 0.00 26 ASN A O 13
ATOM 22147 N N . SER A 1 27 ? 0.008 -14.209 -7.447 1.00 0.00 27 SER A N 13
ATOM 22148 C CA . SER A 1 27 ? 0.021 -12.990 -8.248 1.00 0.00 27 SER A CA 13
ATOM 22149 C C . SER A 1 27 ? 1.187 -13.000 -9.232 1.00 0.00 27 SER A C 13
ATOM 22150 O O . SER A 1 27 ? 2.335 -13.220 -8.849 1.00 0.00 27 SER A O 13
ATOM 22158 N N . ALA A 1 28 ? 0.882 -12.759 -10.503 1.00 0.00 28 ALA A N 13
ATOM 22159 C CA . ALA A 1 28 ? 1.903 -12.737 -11.543 1.00 0.00 28 ALA A CA 13
ATOM 22160 C C . ALA A 1 28 ? 2.814 -11.523 -11.392 1.00 0.00 28 ALA A C 13
ATOM 22161 O O . ALA A 1 28 ? 2.488 -10.553 -10.708 1.00 0.00 28 ALA A O 13
ATOM 22168 N N . PRO A 1 29 ? 3.985 -11.577 -12.045 1.00 0.00 29 PRO A N 13
ATOM 22169 C CA . PRO A 1 29 ? 4.967 -10.489 -11.999 1.00 0.00 29 PRO A CA 13
ATOM 22170 C C . PRO A 1 29 ? 4.494 -9.248 -12.748 1.00 0.00 29 PRO A C 13
ATOM 22171 O O . PRO A 1 29 ? 4.894 -9.008 -13.886 1.00 0.00 29 PRO A O 13
ATOM 22182 N N . GLY A 1 30 ? 3.638 -8.462 -12.101 1.00 0.00 30 GLY A N 13
ATOM 22183 C CA . GLY A 1 30 ? 3.125 -7.255 -12.722 1.00 0.00 30 GLY A CA 13
ATOM 22184 C C . GLY A 1 30 ? 1.835 -6.778 -12.084 1.00 0.00 30 GLY A C 13
ATOM 22185 O O . GLY A 1 30 ? 1.432 -5.629 -12.265 1.00 0.00 30 GLY A O 13
ATOM 22189 N N . THR A 1 31 ? 1.185 -7.663 -11.335 1.00 0.00 31 THR A N 13
ATOM 22190 C CA . THR A 1 31 ? -0.068 -7.327 -10.669 1.00 0.00 31 THR A CA 13
ATOM 22191 C C . THR A 1 31 ? 0.121 -6.173 -9.691 1.00 0.00 31 THR A C 13
ATOM 22192 O O . THR A 1 31 ? 1.022 -6.181 -8.852 1.00 0.00 31 THR A O 13
ATOM 22203 N N . PRO A 1 32 ? -0.747 -5.157 -9.799 1.00 0.00 32 PRO A N 13
ATOM 22204 C CA . PRO A 1 32 ? -0.697 -3.977 -8.930 1.00 0.00 32 PRO A CA 13
ATOM 22205 C C . PRO A 1 32 ? -1.098 -4.297 -7.494 1.00 0.00 32 PRO A C 13
ATOM 22206 O O . PRO A 1 32 ? -2.166 -4.859 -7.248 1.00 0.00 32 PRO A O 13
ATOM 22217 N N . ILE A 1 33 ? -0.235 -3.937 -6.549 1.00 0.00 33 ILE A N 13
ATOM 22218 C CA . ILE A 1 33 ? -0.502 -4.184 -5.138 1.00 0.00 33 ILE A CA 13
ATOM 22219 C C . ILE A 1 33 ? -1.355 -3.073 -4.536 1.00 0.00 33 ILE A C 13
ATOM 22220 O O . ILE A 1 33 ? -2.511 -3.290 -4.173 1.00 0.00 33 ILE A O 13
ATOM 22236 N N . LEU A 1 34 ? -0.778 -1.881 -4.435 1.00 0.00 34 LEU A N 13
ATOM 22237 C CA . LEU A 1 34 ? -1.485 -0.733 -3.879 1.00 0.00 34 LEU A CA 13
ATOM 22238 C C . LEU A 1 34 ? -0.887 0.575 -4.388 1.00 0.00 34 LEU A C 13
ATOM 22239 O O . LEU A 1 34 ? 0.075 0.570 -5.156 1.00 0.00 34 LEU A O 13
ATOM 22255 N N . GLN A 1 35 ? -1.462 1.692 -3.954 1.00 0.00 35 GLN A N 13
ATOM 22256 C CA . GLN A 1 35 ? -0.984 3.006 -4.365 1.00 0.00 35 GLN A CA 13
ATOM 22257 C C . GLN A 1 35 ? -0.638 3.863 -3.152 1.00 0.00 35 GLN A C 13
ATOM 22258 O O . GLN A 1 35 ? -1.412 3.949 -2.197 1.00 0.00 35 GLN A O 13
ATOM 22272 N N . LEU A 1 36 ? 0.530 4.496 -3.195 1.00 0.00 36 LEU A N 13
ATOM 22273 C CA . LEU A 1 36 ? 0.980 5.347 -2.099 1.00 0.00 36 LEU A CA 13
ATOM 22274 C C . LEU A 1 36 ? 0.661 6.812 -2.381 1.00 0.00 36 LEU A C 13
ATOM 22275 O O . LEU A 1 36 ? 1.136 7.383 -3.363 1.00 0.00 36 LEU A O 13
ATOM 22291 N N . ARG A 1 37 ? -0.144 7.415 -1.512 1.00 0.00 37 ARG A N 13
ATOM 22292 C CA . ARG A 1 37 ? -0.525 8.814 -1.668 1.00 0.00 37 ARG A CA 13
ATOM 22293 C C . ARG A 1 37 ? 0.101 9.672 -0.572 1.00 0.00 37 ARG A C 13
ATOM 22294 O O . ARG A 1 37 ? 0.274 9.223 0.560 1.00 0.00 37 ARG A O 13
ATOM 22315 N N . ALA A 1 38 ? 0.439 10.910 -0.919 1.00 0.00 38 ALA A N 13
ATOM 22316 C CA . ALA A 1 38 ? 1.044 11.832 0.035 1.00 0.00 38 ALA A CA 13
ATOM 22317 C C . ALA A 1 38 ? 0.021 12.837 0.553 1.00 0.00 38 ALA A C 13
ATOM 22318 O O . ALA A 1 38 ? 0.319 14.021 0.701 1.00 0.00 38 ALA A O 13
ATOM 22325 N N . ALA A 1 39 ? -1.188 12.356 0.826 1.00 0.00 39 ALA A N 13
ATOM 22326 C CA . ALA A 1 39 ? -2.255 13.212 1.328 1.00 0.00 39 ALA A CA 13
ATOM 22327 C C . ALA A 1 39 ? -1.906 13.777 2.701 1.00 0.00 39 ALA A C 13
ATOM 22328 O O . ALA A 1 39 ? -2.174 13.151 3.727 1.00 0.00 39 ALA A O 13
ATOM 22335 N N . ASP A 1 40 ? -1.305 14.961 2.712 1.00 0.00 40 ASP A N 13
ATOM 22336 C CA . ASP A 1 40 ? -0.919 15.611 3.960 1.00 0.00 40 ASP A CA 13
ATOM 22337 C C . ASP A 1 40 ? -1.371 17.068 3.976 1.00 0.00 40 ASP A C 13
ATOM 22338 O O . ASP A 1 40 ? -1.930 17.545 4.965 1.00 0.00 40 ASP A O 13
ATOM 22347 N N . LEU A 1 41 ? -1.123 17.771 2.876 1.00 0.00 41 LEU A N 13
ATOM 22348 C CA . LEU A 1 41 ? -1.504 19.175 2.764 1.00 0.00 41 LEU A CA 13
ATOM 22349 C C . LEU A 1 41 ? -2.159 19.455 1.416 1.00 0.00 41 LEU A C 13
ATOM 22350 O O . LEU A 1 41 ? -3.283 19.955 1.352 1.00 0.00 41 LEU A O 13
ATOM 22366 N N . ASP A 1 42 ? -1.451 19.129 0.340 1.00 0.00 42 ASP A N 13
ATOM 22367 C CA . ASP A 1 42 ? -1.964 19.343 -1.008 1.00 0.00 42 ASP A CA 13
ATOM 22368 C C . ASP A 1 42 ? -2.397 18.024 -1.640 1.00 0.00 42 ASP A C 13
ATOM 22369 O O . ASP A 1 42 ? -1.753 17.525 -2.563 1.00 0.00 42 ASP A O 13
ATOM 22378 N N . VAL A 1 43 ? -3.491 17.463 -1.136 1.00 0.00 43 VAL A N 13
ATOM 22379 C CA . VAL A 1 43 ? -4.010 16.201 -1.651 1.00 0.00 43 VAL A CA 13
ATOM 22380 C C . VAL A 1 43 ? -4.331 16.305 -3.138 1.00 0.00 43 VAL A C 13
ATOM 22381 O O . VAL A 1 43 ? -4.446 15.295 -3.831 1.00 0.00 43 VAL A O 13
ATOM 22394 N N . GLY A 1 44 ? -4.474 17.535 -3.622 1.00 0.00 44 GLY A N 13
ATOM 22395 C CA . GLY A 1 44 ? -4.780 17.749 -5.025 1.00 0.00 44 GLY A CA 13
ATOM 22396 C C . GLY A 1 44 ? -3.565 17.583 -5.915 1.00 0.00 44 GLY A C 13
ATOM 22397 O O . GLY A 1 44 ? -3.427 16.575 -6.608 1.00 0.00 44 GLY A O 13
ATOM 22401 N N . VAL A 1 45 ? -2.681 18.576 -5.899 1.00 0.00 45 VAL A N 13
ATOM 22402 C CA . VAL A 1 45 ? -1.471 18.535 -6.711 1.00 0.00 45 VAL A CA 13
ATOM 22403 C C . VAL A 1 45 ? -0.964 17.107 -6.872 1.00 0.00 45 VAL A C 13
ATOM 22404 O O . VAL A 1 45 ? -0.874 16.356 -5.901 1.00 0.00 45 VAL A O 13
ATOM 22417 N N . ASN A 1 46 ? -0.632 16.737 -8.105 1.00 0.00 46 ASN A N 13
ATOM 22418 C CA . ASN A 1 46 ? -0.134 15.398 -8.393 1.00 0.00 46 ASN A CA 13
ATOM 22419 C C . ASN A 1 46 ? 0.745 14.888 -7.255 1.00 0.00 46 ASN A C 13
ATOM 22420 O O . ASN A 1 46 ? 0.655 13.726 -6.860 1.00 0.00 46 ASN A O 13
ATOM 22431 N N . GLY A 1 47 ? 1.595 15.766 -6.731 1.00 0.00 47 GLY A N 13
ATOM 22432 C CA . GLY A 1 47 ? 2.478 15.386 -5.644 1.00 0.00 47 GLY A CA 13
ATOM 22433 C C . GLY A 1 47 ? 3.927 15.291 -6.079 1.00 0.00 47 GLY A C 13
ATOM 22434 O O . GLY A 1 47 ? 4.357 14.264 -6.602 1.00 0.00 47 GLY A O 13
ATOM 22438 N N . GLN A 1 48 ? 4.679 16.365 -5.863 1.00 0.00 48 GLN A N 13
ATOM 22439 C CA . GLN A 1 48 ? 6.088 16.398 -6.240 1.00 0.00 48 GLN A CA 13
ATOM 22440 C C . GLN A 1 48 ? 6.941 15.651 -5.220 1.00 0.00 48 GLN A C 13
ATOM 22441 O O . GLN A 1 48 ? 7.992 16.137 -4.801 1.00 0.00 48 GLN A O 13
ATOM 22455 N N . ILE A 1 49 ? 6.483 14.468 -4.825 1.00 0.00 49 ILE A N 13
ATOM 22456 C CA . ILE A 1 49 ? 7.205 13.654 -3.855 1.00 0.00 49 ILE A CA 13
ATOM 22457 C C . ILE A 1 49 ? 7.551 12.286 -4.434 1.00 0.00 49 ILE A C 13
ATOM 22458 O O . ILE A 1 49 ? 6.669 11.542 -4.860 1.00 0.00 49 ILE A O 13
ATOM 22474 N N . GLU A 1 50 ? 8.840 11.962 -4.443 1.00 0.00 50 GLU A N 13
ATOM 22475 C CA . GLU A 1 50 ? 9.301 10.682 -4.968 1.00 0.00 50 GLU A CA 13
ATOM 22476 C C . GLU A 1 50 ? 9.104 9.570 -3.942 1.00 0.00 50 GLU A C 13
ATOM 22477 O O . GLU A 1 50 ? 9.184 9.802 -2.736 1.00 0.00 50 GLU A O 13
ATOM 22489 N N . TYR A 1 51 ? 8.844 8.362 -4.430 1.00 0.00 51 TYR A N 13
ATOM 22490 C CA . TYR A 1 51 ? 8.632 7.214 -3.557 1.00 0.00 51 TYR A CA 13
ATOM 22491 C C . TYR A 1 51 ? 9.636 6.106 -3.860 1.00 0.00 51 TYR A C 13
ATOM 22492 O O . TYR A 1 51 ? 9.421 5.283 -4.751 1.00 0.00 51 TYR A O 13
ATOM 22510 N N . VAL A 1 52 ? 10.735 6.091 -3.112 1.00 0.00 52 VAL A N 13
ATOM 22511 C CA . VAL A 1 52 ? 11.773 5.084 -3.298 1.00 0.00 52 VAL A CA 13
ATOM 22512 C C . VAL A 1 52 ? 11.768 4.072 -2.157 1.00 0.00 52 VAL A C 13
ATOM 22513 O O . VAL A 1 52 ? 11.075 4.254 -1.156 1.00 0.00 52 VAL A O 13
ATOM 22526 N N . PHE A 1 53 ? 12.546 3.007 -2.315 1.00 0.00 53 PHE A N 13
ATOM 22527 C CA . PHE A 1 53 ? 12.632 1.966 -1.298 1.00 0.00 53 PHE A CA 13
ATOM 22528 C C . PHE A 1 53 ? 13.577 2.380 -0.173 1.00 0.00 53 PHE A C 13
ATOM 22529 O O . PHE A 1 53 ? 14.797 2.342 -0.327 1.00 0.00 53 PHE A O 13
ATOM 22546 N N . GLY A 1 54 ? 13.002 2.777 0.958 1.00 0.00 54 GLY A N 13
ATOM 22547 C CA . GLY A 1 54 ? 13.807 3.194 2.092 1.00 0.00 54 GLY A CA 13
ATOM 22548 C C . GLY A 1 54 ? 14.487 2.027 2.780 1.00 0.00 54 GLY A C 13
ATOM 22549 O O . GLY A 1 54 ? 15.475 1.492 2.278 1.00 0.00 54 GLY A O 13
ATOM 22553 N N . ALA A 1 55 ? 13.959 1.633 3.934 1.00 0.00 55 ALA A N 13
ATOM 22554 C CA . ALA A 1 55 ? 14.522 0.522 4.692 1.00 0.00 55 ALA A CA 13
ATOM 22555 C C . ALA A 1 55 ? 14.005 -0.815 4.173 1.00 0.00 55 ALA A C 13
ATOM 22556 O O . ALA A 1 55 ? 13.092 -1.405 4.750 1.00 0.00 55 ALA A O 13
ATOM 22563 N N . ALA A 1 56 ? 14.593 -1.287 3.079 1.00 0.00 56 ALA A N 13
ATOM 22564 C CA . ALA A 1 56 ? 14.193 -2.555 2.482 1.00 0.00 56 ALA A CA 13
ATOM 22565 C C . ALA A 1 56 ? 15.408 -3.355 2.025 1.00 0.00 56 ALA A C 13
ATOM 22566 O O . ALA A 1 56 ? 16.529 -2.847 2.010 1.00 0.00 56 ALA A O 13
ATOM 22573 N N . THR A 1 57 ? 15.178 -4.611 1.654 1.00 0.00 57 THR A N 13
ATOM 22574 C CA . THR A 1 57 ? 16.254 -5.482 1.199 1.00 0.00 57 THR A CA 13
ATOM 22575 C C . THR A 1 57 ? 16.150 -5.749 -0.298 1.00 0.00 57 THR A C 13
ATOM 22576 O O . THR A 1 57 ? 15.101 -5.533 -0.904 1.00 0.00 57 THR A O 13
ATOM 22587 N N . GLU A 1 58 ? 17.243 -6.221 -0.888 1.00 0.00 58 GLU A N 13
ATOM 22588 C CA . GLU A 1 58 ? 17.273 -6.517 -2.316 1.00 0.00 58 GLU A CA 13
ATOM 22589 C C . GLU A 1 58 ? 16.124 -7.444 -2.703 1.00 0.00 58 GLU A C 13
ATOM 22590 O O . GLU A 1 58 ? 15.354 -7.148 -3.616 1.00 0.00 58 GLU A O 13
ATOM 22602 N N . SER A 1 59 ? 16.016 -8.568 -2.001 1.00 0.00 59 SER A N 13
ATOM 22603 C CA . SER A 1 59 ? 14.965 -9.542 -2.273 1.00 0.00 59 SER A CA 13
ATOM 22604 C C . SER A 1 59 ? 13.613 -8.852 -2.426 1.00 0.00 59 SER A C 13
ATOM 22605 O O . SER A 1 59 ? 12.756 -9.302 -3.187 1.00 0.00 59 SER A O 13
ATOM 22613 N N . VAL A 1 60 ? 13.428 -7.757 -1.696 1.00 0.00 60 VAL A N 13
ATOM 22614 C CA . VAL A 1 60 ? 12.181 -7.003 -1.750 1.00 0.00 60 VAL A CA 13
ATOM 22615 C C . VAL A 1 60 ? 12.100 -6.165 -3.020 1.00 0.00 60 VAL A C 13
ATOM 22616 O O . VAL A 1 60 ? 11.378 -6.507 -3.957 1.00 0.00 60 VAL A O 13
ATOM 22629 N N . ARG A 1 61 ? 12.846 -5.066 -3.046 1.00 0.00 61 ARG A N 13
ATOM 22630 C CA . ARG A 1 61 ? 12.859 -4.177 -4.202 1.00 0.00 61 ARG A CA 13
ATOM 22631 C C . ARG A 1 61 ? 12.875 -4.976 -5.502 1.00 0.00 61 ARG A C 13
ATOM 22632 O O . ARG A 1 61 ? 12.343 -4.535 -6.520 1.00 0.00 61 ARG A O 13
ATOM 22653 N N . ARG A 1 62 ? 13.491 -6.154 -5.458 1.00 0.00 62 ARG A N 13
ATOM 22654 C CA . ARG A 1 62 ? 13.579 -7.013 -6.633 1.00 0.00 62 ARG A CA 13
ATOM 22655 C C . ARG A 1 62 ? 12.300 -7.827 -6.807 1.00 0.00 62 ARG A C 13
ATOM 22656 O O . ARG A 1 62 ? 11.865 -8.087 -7.930 1.00 0.00 62 ARG A O 13
ATOM 22677 N N . LEU A 1 63 ? 11.702 -8.227 -5.691 1.00 0.00 63 LEU A N 13
ATOM 22678 C CA . LEU A 1 63 ? 10.473 -9.013 -5.720 1.00 0.00 63 LEU A CA 13
ATOM 22679 C C . LEU A 1 63 ? 9.276 -8.137 -6.076 1.00 0.00 63 LEU A C 13
ATOM 22680 O O . LEU A 1 63 ? 8.295 -8.612 -6.650 1.00 0.00 63 LEU A O 13
ATOM 22696 N N . LEU A 1 64 ? 9.364 -6.856 -5.734 1.00 0.00 64 LEU A N 13
ATOM 22697 C CA . LEU A 1 64 ? 8.289 -5.913 -6.020 1.00 0.00 64 LEU A CA 13
ATOM 22698 C C . LEU A 1 64 ? 8.842 -4.616 -6.602 1.00 0.00 64 LEU A C 13
ATOM 22699 O O . LEU A 1 64 ? 9.975 -4.229 -6.314 1.00 0.00 64 LEU A O 13
ATOM 22715 N N . ARG A 1 65 ? 8.035 -3.948 -7.420 1.00 0.00 65 ARG A N 13
ATOM 22716 C CA . ARG A 1 65 ? 8.444 -2.695 -8.041 1.00 0.00 65 ARG A CA 13
ATOM 22717 C C . ARG A 1 65 ? 7.604 -1.531 -7.523 1.00 0.00 65 ARG A C 13
ATOM 22718 O O . ARG A 1 65 ? 6.378 -1.624 -7.444 1.00 0.00 65 ARG A O 13
ATOM 22739 N N . LEU A 1 66 ? 8.271 -0.438 -7.170 1.00 0.00 66 LEU A N 13
ATOM 22740 C CA . LEU A 1 66 ? 7.586 0.744 -6.658 1.00 0.00 66 LEU A CA 13
ATOM 22741 C C . LEU A 1 66 ? 7.841 1.952 -7.554 1.00 0.00 66 LEU A C 13
ATOM 22742 O O . LEU A 1 66 ? 8.978 2.218 -7.945 1.00 0.00 66 LEU A O 13
ATOM 22758 N N . ASP A 1 67 ? 6.777 2.680 -7.874 1.00 0.00 67 ASP A N 13
ATOM 22759 C CA . ASP A 1 67 ? 6.886 3.863 -8.721 1.00 0.00 67 ASP A CA 13
ATOM 22760 C C . ASP A 1 67 ? 7.379 5.062 -7.918 1.00 0.00 67 ASP A C 13
ATOM 22761 O O . ASP A 1 67 ? 6.944 5.287 -6.790 1.00 0.00 67 ASP A O 13
ATOM 22770 N N . GLU A 1 68 ? 8.291 5.829 -8.509 1.00 0.00 68 GLU A N 13
ATOM 22771 C CA . GLU A 1 68 ? 8.845 7.004 -7.847 1.00 0.00 68 GLU A CA 13
ATOM 22772 C C . GLU A 1 68 ? 8.142 8.275 -8.318 1.00 0.00 68 GLU A C 13
ATOM 22773 O O . GLU A 1 68 ? 8.037 9.252 -7.575 1.00 0.00 68 GLU A O 13
ATOM 22785 N N . THR A 1 69 ? 7.663 8.254 -9.558 1.00 0.00 69 THR A N 13
ATOM 22786 C CA . THR A 1 69 ? 6.972 9.403 -10.129 1.00 0.00 69 THR A CA 13
ATOM 22787 C C . THR A 1 69 ? 5.510 9.434 -9.701 1.00 0.00 69 THR A C 13
ATOM 22788 O O . THR A 1 69 ? 4.973 10.491 -9.368 1.00 0.00 69 THR A O 13
ATOM 22799 N N . SER A 1 70 ? 4.870 8.269 -9.712 1.00 0.00 70 SER A N 13
ATOM 22800 C CA . SER A 1 70 ? 3.467 8.164 -9.327 1.00 0.00 70 SER A CA 13
ATOM 22801 C C . SER A 1 70 ? 3.333 7.665 -7.891 1.00 0.00 70 SER A C 13
ATOM 22802 O O . SER A 1 70 ? 2.561 8.208 -7.103 1.00 0.00 70 SER A O 13
ATOM 22810 N N . GLY A 1 71 ? 4.093 6.625 -7.560 1.00 0.00 71 GLY A N 13
ATOM 22811 C CA . GLY A 1 71 ? 4.045 6.069 -6.220 1.00 0.00 71 GLY A CA 13
ATOM 22812 C C . GLY A 1 71 ? 3.382 4.706 -6.182 1.00 0.00 71 GLY A C 13
ATOM 22813 O O . GLY A 1 71 ? 3.517 3.971 -5.204 1.00 0.00 71 GLY A O 13
ATOM 22817 N N . TRP A 1 72 ? 2.664 4.369 -7.247 1.00 0.00 72 TRP A N 13
ATOM 22818 C CA . TRP A 1 72 ? 1.976 3.085 -7.330 1.00 0.00 72 TRP A CA 13
ATOM 22819 C C . TRP A 1 72 ? 2.924 1.938 -6.998 1.00 0.00 72 TRP A C 13
ATOM 22820 O O . TRP A 1 72 ? 4.135 2.042 -7.197 1.00 0.00 72 TRP A O 13
ATOM 22841 N N . LEU A 1 73 ? 2.366 0.843 -6.493 1.00 0.00 73 LEU A N 13
ATOM 22842 C CA . LEU A 1 73 ? 3.162 -0.325 -6.134 1.00 0.00 73 LEU A CA 13
ATOM 22843 C C . LEU A 1 73 ? 2.629 -1.579 -6.821 1.00 0.00 73 LEU A C 13
ATOM 22844 O O . LEU A 1 73 ? 1.420 -1.802 -6.877 1.00 0.00 73 LEU A O 13
ATOM 22860 N N . SER A 1 74 ? 3.541 -2.395 -7.341 1.00 0.00 74 SER A N 13
ATOM 22861 C CA . SER A 1 74 ? 3.163 -3.626 -8.025 1.00 0.00 74 SER A CA 13
ATOM 22862 C C . SER A 1 74 ? 4.262 -4.676 -7.902 1.00 0.00 74 SER A C 13
ATOM 22863 O O . SER A 1 74 ? 5.341 -4.404 -7.374 1.00 0.00 74 SER A O 13
ATOM 22871 N N . VAL A 1 75 ? 3.981 -5.879 -8.393 1.00 0.00 75 VAL A N 13
ATOM 22872 C CA . VAL A 1 75 ? 4.946 -6.971 -8.339 1.00 0.00 75 VAL A CA 13
ATOM 22873 C C . VAL A 1 75 ? 5.950 -6.875 -9.482 1.00 0.00 75 VAL A C 13
ATOM 22874 O O . VAL A 1 75 ? 5.638 -6.354 -10.554 1.00 0.00 75 VAL A O 13
ATOM 22887 N N . LEU A 1 76 ? 7.155 -7.380 -9.248 1.00 0.00 76 LEU A N 13
ATOM 22888 C CA . LEU A 1 76 ? 8.207 -7.352 -10.259 1.00 0.00 76 LEU A CA 13
ATOM 22889 C C . LEU A 1 76 ? 8.619 -8.766 -10.656 1.00 0.00 76 LEU A C 13
ATOM 22890 O O . LEU A 1 76 ? 8.824 -9.056 -11.835 1.00 0.00 76 LEU A O 13
ATOM 22906 N N . HIS A 1 77 ? 8.735 -9.643 -9.664 1.00 0.00 77 HIS A N 13
ATOM 22907 C CA . HIS A 1 77 ? 9.120 -11.029 -9.910 1.00 0.00 77 HIS A CA 13
ATOM 22908 C C . HIS A 1 77 ? 8.152 -11.991 -9.228 1.00 0.00 77 HIS A C 13
ATOM 22909 O O . HIS A 1 77 ? 7.454 -11.619 -8.284 1.00 0.00 77 HIS A O 13
ATOM 22924 N N . ARG A 1 78 ? 8.115 -13.228 -9.712 1.00 0.00 78 ARG A N 13
ATOM 22925 C CA . ARG A 1 78 ? 7.231 -14.242 -9.150 1.00 0.00 78 ARG A CA 13
ATOM 22926 C C . ARG A 1 78 ? 7.286 -14.227 -7.625 1.00 0.00 78 ARG A C 13
ATOM 22927 O O . ARG A 1 78 ? 8.343 -14.000 -7.035 1.00 0.00 78 ARG A O 13
ATOM 22948 N N . ILE A 1 79 ? 6.142 -14.469 -6.994 1.00 0.00 79 ILE A N 13
ATOM 22949 C CA . ILE A 1 79 ? 6.061 -14.483 -5.539 1.00 0.00 79 ILE A CA 13
ATOM 22950 C C . ILE A 1 79 ? 5.839 -15.898 -5.015 1.00 0.00 79 ILE A C 13
ATOM 22951 O O . ILE A 1 79 ? 4.841 -16.541 -5.338 1.00 0.00 79 ILE A O 13
ATOM 22967 N N . ASP A 1 80 ? 6.776 -16.375 -4.202 1.00 0.00 80 ASP A N 13
ATOM 22968 C CA . ASP A 1 80 ? 6.681 -17.713 -3.630 1.00 0.00 80 ASP A CA 13
ATOM 22969 C C . ASP A 1 80 ? 6.435 -17.645 -2.126 1.00 0.00 80 ASP A C 13
ATOM 22970 O O . ASP A 1 80 ? 7.103 -16.898 -1.411 1.00 0.00 80 ASP A O 13
ATOM 22979 N N . ARG A 1 81 ? 5.472 -18.429 -1.653 1.00 0.00 81 ARG A N 13
ATOM 22980 C CA . ARG A 1 81 ? 5.136 -18.456 -0.235 1.00 0.00 81 ARG A CA 13
ATOM 22981 C C . ARG A 1 81 ? 6.172 -19.250 0.555 1.00 0.00 81 ARG A C 13
ATOM 22982 O O . ARG A 1 81 ? 6.582 -18.844 1.642 1.00 0.00 81 ARG A O 13
ATOM 23003 N N . GLU A 1 82 ? 6.591 -20.383 0.000 1.00 0.00 82 GLU A N 13
ATOM 23004 C CA . GLU A 1 82 ? 7.578 -21.234 0.653 1.00 0.00 82 GLU A CA 13
ATOM 23005 C C . GLU A 1 82 ? 8.795 -20.421 1.087 1.00 0.00 82 GLU A C 13
ATOM 23006 O O . GLU A 1 82 ? 9.153 -20.402 2.264 1.00 0.00 82 GLU A O 13
ATOM 23018 N N . GLU A 1 83 ? 9.425 -19.751 0.127 1.00 0.00 83 GLU A N 13
ATOM 23019 C CA . GLU A 1 83 ? 10.602 -18.938 0.410 1.00 0.00 83 GLU A CA 13
ATOM 23020 C C . GLU A 1 83 ? 10.299 -17.898 1.485 1.00 0.00 83 GLU A C 13
ATOM 23021 O O . GLU A 1 83 ? 11.078 -17.708 2.419 1.00 0.00 83 GLU A O 13
ATOM 23033 N N . VAL A 1 84 ? 9.160 -17.226 1.345 1.00 0.00 84 VAL A N 13
ATOM 23034 C CA . VAL A 1 84 ? 8.753 -16.205 2.302 1.00 0.00 84 VAL A CA 13
ATOM 23035 C C . VAL A 1 84 ? 7.271 -16.328 2.640 1.00 0.00 84 VAL A C 13
ATOM 23036 O O . VAL A 1 84 ? 6.431 -16.462 1.751 1.00 0.00 84 VAL A O 13
ATOM 23049 N N . ASN A 1 85 ? 6.958 -16.281 3.930 1.00 0.00 85 ASN A N 13
ATOM 23050 C CA . ASN A 1 85 ? 5.576 -16.387 4.386 1.00 0.00 85 ASN A CA 13
ATOM 23051 C C . ASN A 1 85 ? 4.960 -15.006 4.580 1.00 0.00 85 ASN A C 13
ATOM 23052 O O . ASN A 1 85 ? 3.760 -14.817 4.379 1.00 0.00 85 ASN A O 13
ATOM 23063 N N . GLN A 1 86 ? 5.789 -14.043 4.972 1.00 0.00 86 GLN A N 13
ATOM 23064 C CA . GLN A 1 86 ? 5.325 -12.679 5.194 1.00 0.00 86 GLN A CA 13
ATOM 23065 C C . GLN A 1 86 ? 6.449 -11.676 4.957 1.00 0.00 86 GLN A C 13
ATOM 23066 O O . GLN A 1 86 ? 7.421 -11.628 5.712 1.00 0.00 86 GLN A O 13
ATOM 23080 N N . LEU A 1 87 ? 6.311 -10.877 3.905 1.00 0.00 87 LEU A N 13
ATOM 23081 C CA . LEU A 1 87 ? 7.316 -9.875 3.568 1.00 0.00 87 LEU A CA 13
ATOM 23082 C C . LEU A 1 87 ? 7.143 -8.623 4.422 1.00 0.00 87 LEU A C 13
ATOM 23083 O O . LEU A 1 87 ? 6.117 -8.444 5.078 1.00 0.00 87 LEU A O 13
ATOM 23099 N N . ARG A 1 88 ? 8.152 -7.758 4.406 1.00 0.00 88 ARG A N 13
ATOM 23100 C CA . ARG A 1 88 ? 8.112 -6.522 5.178 1.00 0.00 88 ARG A CA 13
ATOM 23101 C C . ARG A 1 88 ? 9.223 -5.572 4.741 1.00 0.00 88 ARG A C 13
ATOM 23102 O O . ARG A 1 88 ? 10.404 -5.917 4.790 1.00 0.00 88 ARG A O 13
ATOM 23123 N N . PHE A 1 89 ? 8.836 -4.374 4.315 1.00 0.00 89 PHE A N 13
ATOM 23124 C CA . PHE A 1 89 ? 9.799 -3.374 3.868 1.00 0.00 89 PHE A CA 13
ATOM 23125 C C . PHE A 1 89 ? 9.319 -1.967 4.210 1.00 0.00 89 PHE A C 13
ATOM 23126 O O . PHE A 1 89 ? 8.278 -1.789 4.843 1.00 0.00 89 PHE A O 13
ATOM 23143 N N . THR A 1 90 ? 10.087 -0.967 3.787 1.00 0.00 90 THR A N 13
ATOM 23144 C CA . THR A 1 90 ? 9.743 0.425 4.049 1.00 0.00 90 THR A CA 13
ATOM 23145 C C . THR A 1 90 ? 9.933 1.282 2.803 1.00 0.00 90 THR A C 13
ATOM 23146 O O . THR A 1 90 ? 10.717 0.942 1.916 1.00 0.00 90 THR A O 13
ATOM 23157 N N . VAL A 1 91 ? 9.212 2.397 2.741 1.00 0.00 91 VAL A N 13
ATOM 23158 C CA . VAL A 1 91 ? 9.302 3.304 1.604 1.00 0.00 91 VAL A CA 13
ATOM 23159 C C . VAL A 1 91 ? 9.548 4.737 2.063 1.00 0.00 91 VAL A C 13
ATOM 23160 O O . VAL A 1 91 ? 8.928 5.210 3.015 1.00 0.00 91 VAL A O 13
ATOM 23173 N N . MET A 1 92 ? 10.457 5.424 1.379 1.00 0.00 92 MET A N 13
ATOM 23174 C CA . MET A 1 92 ? 10.784 6.805 1.715 1.00 0.00 92 MET A CA 13
ATOM 23175 C C . MET A 1 92 ? 10.038 7.777 0.807 1.00 0.00 92 MET A C 13
ATOM 23176 O O . MET A 1 92 ? 9.722 7.453 -0.337 1.00 0.00 92 MET A O 13
ATOM 23190 N N . ALA A 1 93 ? 9.760 8.969 1.325 1.00 0.00 93 ALA A N 13
ATOM 23191 C CA . ALA A 1 93 ? 9.052 9.988 0.560 1.00 0.00 93 ALA A CA 13
ATOM 23192 C C . ALA A 1 93 ? 9.729 11.347 0.699 1.00 0.00 93 ALA A C 13
ATOM 23193 O O . ALA A 1 93 ? 9.465 12.089 1.646 1.00 0.00 93 ALA A O 13
ATOM 23200 N N . ARG A 1 94 ? 10.603 11.668 -0.250 1.00 0.00 94 ARG A N 13
ATOM 23201 C CA . ARG A 1 94 ? 11.319 12.938 -0.231 1.00 0.00 94 ARG A CA 13
ATOM 23202 C C . ARG A 1 94 ? 10.922 13.803 -1.424 1.00 0.00 94 ARG A C 13
ATOM 23203 O O . ARG A 1 94 ? 10.284 13.328 -2.363 1.00 0.00 94 ARG A O 13
ATOM 23224 N N . ASP A 1 95 ? 11.304 15.075 -1.379 1.00 0.00 95 ASP A N 13
ATOM 23225 C CA . ASP A 1 95 ? 10.989 16.007 -2.455 1.00 0.00 95 ASP A CA 13
ATOM 23226 C C . ASP A 1 95 ? 12.255 16.671 -2.986 1.00 0.00 95 ASP A C 13
ATOM 23227 O O . ASP A 1 95 ? 13.359 16.386 -2.523 1.00 0.00 95 ASP A O 13
ATOM 23236 N N . ARG A 1 96 ? 12.087 17.558 -3.962 1.00 0.00 96 ARG A N 13
ATOM 23237 C CA . ARG A 1 96 ? 13.217 18.262 -4.558 1.00 0.00 96 ARG A CA 13
ATOM 23238 C C . ARG A 1 96 ? 13.640 19.444 -3.690 1.00 0.00 96 ARG A C 13
ATOM 23239 O O . ARG A 1 96 ? 13.946 20.521 -4.198 1.00 0.00 96 ARG A O 13
ATOM 23260 N N . GLY A 1 97 ? 13.653 19.233 -2.377 1.00 0.00 97 GLY A N 13
ATOM 23261 C CA . GLY A 1 97 ? 14.040 20.290 -1.461 1.00 0.00 97 GLY A CA 13
ATOM 23262 C C . GLY A 1 97 ? 15.306 19.959 -0.696 1.00 0.00 97 GLY A C 13
ATOM 23263 O O . GLY A 1 97 ? 15.816 18.842 -0.780 1.00 0.00 97 GLY A O 13
ATOM 23267 N N . GLN A 1 98 ? 15.815 20.933 0.052 1.00 0.00 98 GLN A N 13
ATOM 23268 C CA . GLN A 1 98 ? 17.031 20.740 0.833 1.00 0.00 98 GLN A CA 13
ATOM 23269 C C . GLN A 1 98 ? 17.018 21.611 2.085 1.00 0.00 98 GLN A C 13
ATOM 23270 O O . GLN A 1 98 ? 16.887 22.833 2.019 1.00 0.00 98 GLN A O 13
ATOM 23284 N N . PRO A 1 99 ? 17.157 20.969 3.254 1.00 0.00 99 PRO A N 13
ATOM 23285 C CA . PRO A 1 99 ? 17.314 19.514 3.345 1.00 0.00 99 PRO A CA 13
ATOM 23286 C C . PRO A 1 99 ? 16.035 18.770 2.976 1.00 0.00 99 PRO A C 13
ATOM 23287 O O . PRO A 1 99 ? 14.932 19.149 3.369 1.00 0.00 99 PRO A O 13
ATOM 23298 N N . PRO A 1 100 ? 16.184 17.683 2.203 1.00 0.00 100 PRO A N 13
ATOM 23299 C CA . PRO A 1 100 ? 15.051 16.862 1.766 1.00 0.00 100 PRO A CA 13
ATOM 23300 C C . PRO A 1 100 ? 14.424 16.080 2.915 1.00 0.00 100 PRO A C 13
ATOM 23301 O O . PRO A 1 100 ? 15.114 15.368 3.644 1.00 0.00 100 PRO A O 13
ATOM 23312 N N . LYS A 1 101 ? 13.112 16.216 3.070 1.00 0.00 101 LYS A N 13
ATOM 23313 C CA . LYS A 1 101 ? 12.390 15.520 4.129 1.00 0.00 101 LYS A CA 13
ATOM 23314 C C . LYS A 1 101 ? 11.952 14.133 3.669 1.00 0.00 101 LYS A C 13
ATOM 23315 O O . LYS A 1 101 ? 11.071 13.998 2.819 1.00 0.00 101 LYS A O 13
ATOM 23334 N N . THR A 1 102 ? 12.572 13.103 4.237 1.00 0.00 102 THR A N 13
ATOM 23335 C CA . THR A 1 102 ? 12.246 11.727 3.886 1.00 0.00 102 THR A CA 13
ATOM 23336 C C . THR A 1 102 ? 11.361 11.083 4.947 1.00 0.00 102 THR A C 13
ATOM 23337 O O . THR A 1 102 ? 11.668 11.132 6.138 1.00 0.00 102 THR A O 13
ATOM 23348 N N . ASP A 1 103 ? 10.262 10.481 4.508 1.00 0.00 103 ASP A N 13
ATOM 23349 C CA . ASP A 1 103 ? 9.332 9.825 5.421 1.00 0.00 103 ASP A CA 13
ATOM 23350 C C . ASP A 1 103 ? 9.262 8.327 5.142 1.00 0.00 103 ASP A C 13
ATOM 23351 O O . ASP A 1 103 ? 8.859 7.904 4.058 1.00 0.00 103 ASP A O 13
ATOM 23360 N N . LYS A 1 104 ? 9.658 7.528 6.127 1.00 0.00 104 LYS A N 13
ATOM 23361 C CA . LYS A 1 104 ? 9.641 6.077 5.989 1.00 0.00 104 LYS A CA 13
ATOM 23362 C C . LYS A 1 104 ? 8.274 5.511 6.362 1.00 0.00 104 LYS A C 13
ATOM 23363 O O . LYS A 1 104 ? 7.727 5.830 7.417 1.00 0.00 104 LYS A O 13
ATOM 23382 N N . ALA A 1 105 ? 7.729 4.670 5.490 1.00 0.00 105 ALA A N 13
ATOM 23383 C CA . ALA A 1 105 ? 6.428 4.058 5.729 1.00 0.00 105 ALA A CA 13
ATOM 23384 C C . ALA A 1 105 ? 6.515 2.537 5.654 1.00 0.00 105 ALA A C 13
ATOM 23385 O O . ALA A 1 105 ? 6.977 1.979 4.658 1.00 0.00 105 ALA A O 13
ATOM 23392 N N . THR A 1 106 ? 6.069 1.870 6.714 1.00 0.00 106 THR A N 13
ATOM 23393 C CA . THR A 1 106 ? 6.098 0.414 6.769 1.00 0.00 106 THR A CA 13
ATOM 23394 C C . THR A 1 106 ? 5.052 -0.192 5.840 1.00 0.00 106 THR A C 13
ATOM 23395 O O . THR A 1 106 ? 3.909 0.262 5.794 1.00 0.00 106 THR A O 13
ATOM 23406 N N . VAL A 1 107 ? 5.451 -1.222 5.100 1.00 0.00 107 VAL A N 13
ATOM 23407 C CA . VAL A 1 107 ? 4.548 -1.892 4.173 1.00 0.00 107 VAL A CA 13
ATOM 23408 C C . VAL A 1 107 ? 4.480 -3.389 4.456 1.00 0.00 107 VAL A C 13
ATOM 23409 O O . VAL A 1 107 ? 5.346 -4.152 4.028 1.00 0.00 107 VAL A O 13
ATOM 23422 N N . VAL A 1 108 ? 3.445 -3.803 5.180 1.00 0.00 108 VAL A N 13
ATOM 23423 C CA . VAL A 1 108 ? 3.263 -5.209 5.520 1.00 0.00 108 VAL A CA 13
ATOM 23424 C C . VAL A 1 108 ? 2.390 -5.914 4.489 1.00 0.00 108 VAL A C 13
ATOM 23425 O O . VAL A 1 108 ? 1.179 -5.699 4.433 1.00 0.00 108 VAL A O 13
ATOM 23438 N N . LEU A 1 109 ? 3.012 -6.759 3.674 1.00 0.00 109 LEU A N 13
ATOM 23439 C CA . LEU A 1 109 ? 2.292 -7.499 2.643 1.00 0.00 109 LEU A CA 13
ATOM 23440 C C . LEU A 1 109 ? 2.101 -8.956 3.052 1.00 0.00 109 LEU A C 13
ATOM 23441 O O . LEU A 1 109 ? 3.043 -9.747 3.026 1.00 0.00 109 LEU A O 13
ATOM 23457 N N . ASN A 1 110 ? 0.874 -9.304 3.427 1.00 0.00 110 ASN A N 13
ATOM 23458 C CA . ASN A 1 110 ? 0.559 -10.667 3.839 1.00 0.00 110 ASN A CA 13
ATOM 23459 C C . ASN A 1 110 ? 0.480 -11.596 2.632 1.00 0.00 110 ASN A C 13
ATOM 23460 O O . ASN A 1 110 ? -0.328 -11.386 1.726 1.00 0.00 110 ASN A O 13
ATOM 23471 N N . ILE A 1 111 ? 1.322 -12.623 2.626 1.00 0.00 111 ILE A N 13
ATOM 23472 C CA . ILE A 1 111 ? 1.346 -13.585 1.531 1.00 0.00 111 ILE A CA 13
ATOM 23473 C C . ILE A 1 111 ? 0.192 -14.575 1.644 1.00 0.00 111 ILE A C 13
ATOM 23474 O O . ILE A 1 111 ? 0.271 -15.557 2.383 1.00 0.00 111 ILE A O 13
ATOM 23490 N N . LYS A 1 112 ? -0.880 -14.312 0.905 1.00 0.00 112 LYS A N 13
ATOM 23491 C CA . LYS A 1 112 ? -2.051 -15.180 0.917 1.00 0.00 112 LYS A CA 13
ATOM 23492 C C . LYS A 1 112 ? -1.867 -16.357 -0.035 1.00 0.00 112 LYS A C 13
ATOM 23493 O O . LYS A 1 112 ? -0.978 -16.345 -0.887 1.00 0.00 112 LYS A O 13
ATOM 23512 N N . ASP A 1 113 ? -2.711 -17.371 0.114 1.00 0.00 113 ASP A N 13
ATOM 23513 C CA . ASP A 1 113 ? -2.643 -18.555 -0.735 1.00 0.00 113 ASP A CA 13
ATOM 23514 C C . ASP A 1 113 ? -3.987 -18.823 -1.404 1.00 0.00 113 ASP A C 13
ATOM 23515 O O . ASP A 1 113 ? -4.978 -19.110 -0.733 1.00 0.00 113 ASP A O 13
ATOM 23524 N N . GLU A 1 114 ? -4.013 -18.726 -2.729 1.00 0.00 114 GLU A N 13
ATOM 23525 C CA . GLU A 1 114 ? -5.237 -18.956 -3.488 1.00 0.00 114 GLU A CA 13
ATOM 23526 C C . GLU A 1 114 ? -5.317 -20.403 -3.965 1.00 0.00 114 GLU A C 13
ATOM 23527 O O . GLU A 1 114 ? -6.323 -21.081 -3.758 1.00 0.00 114 GLU A O 13
ATOM 23539 N N . ASN A 1 115 ? -4.250 -20.869 -4.605 1.00 0.00 115 ASN A N 13
ATOM 23540 C CA . ASN A 1 115 ? -4.199 -22.235 -5.113 1.00 0.00 115 ASN A CA 13
ATOM 23541 C C . ASN A 1 115 ? -4.517 -23.239 -4.009 1.00 0.00 115 ASN A C 13
ATOM 23542 O O . ASN A 1 115 ? -5.392 -24.091 -4.163 1.00 0.00 115 ASN A O 13
ATOM 23553 N N . ASP A 1 116 ? -3.800 -23.131 -2.895 1.00 0.00 116 ASP A N 13
ATOM 23554 C CA . ASP A 1 116 ? -4.006 -24.027 -1.764 1.00 0.00 116 ASP A CA 13
ATOM 23555 C C . ASP A 1 116 ? -5.494 -24.244 -1.506 1.00 0.00 116 ASP A C 13
ATOM 23556 O O . ASP A 1 116 ? -6.329 -23.440 -1.918 1.00 0.00 116 ASP A O 13
ATOM 23565 N N . ASN A 1 117 ? -5.818 -25.337 -0.823 1.00 0.00 117 ASN A N 13
ATOM 23566 C CA . ASN A 1 117 ? -7.206 -25.661 -0.511 1.00 0.00 117 ASN A CA 13
ATOM 23567 C C . ASN A 1 117 ? -7.904 -24.478 0.153 1.00 0.00 117 ASN A C 13
ATOM 23568 O O . ASN A 1 117 ? -7.672 -24.185 1.326 1.00 0.00 117 ASN A O 13
ATOM 23579 N N . VAL A 1 118 ? -8.762 -23.802 -0.605 1.00 0.00 118 VAL A N 13
ATOM 23580 C CA . VAL A 1 118 ? -9.496 -22.653 -0.090 1.00 0.00 118 VAL A CA 13
ATOM 23581 C C . VAL A 1 118 ? -10.579 -22.209 -1.068 1.00 0.00 118 VAL A C 13
ATOM 23582 O O . VAL A 1 118 ? -10.301 -21.782 -2.189 1.00 0.00 118 VAL A O 13
ATOM 23595 N N . PRO A 1 119 ? -11.844 -22.312 -0.636 1.00 0.00 119 PRO A N 13
ATOM 23596 C CA . PRO A 1 119 ? -12.995 -21.926 -1.457 1.00 0.00 119 PRO A CA 13
ATOM 23597 C C . PRO A 1 119 ? -13.083 -20.417 -1.659 1.00 0.00 119 PRO A C 13
ATOM 23598 O O . PRO A 1 119 ? -12.713 -19.899 -2.712 1.00 0.00 119 PRO A O 13
ATOM 23609 N N . GLY A 1 1 ? -21.443 13.055 22.242 1.00 0.00 1 GLY A N 14
ATOM 23610 C CA . GLY A 1 1 ? -20.671 13.367 21.053 1.00 0.00 1 GLY A CA 14
ATOM 23611 C C . GLY A 1 1 ? -19.198 13.560 21.353 1.00 0.00 1 GLY A C 14
ATOM 23612 O O . GLY A 1 1 ? -18.823 13.878 22.481 1.00 0.00 1 GLY A O 14
ATOM 23616 N N . SER A 1 2 ? -18.360 13.365 20.340 1.00 0.00 2 SER A N 14
ATOM 23617 C CA . SER A 1 2 ? -16.918 13.513 20.502 1.00 0.00 2 SER A CA 14
ATOM 23618 C C . SER A 1 2 ? -16.380 14.613 19.591 1.00 0.00 2 SER A C 14
ATOM 23619 O O . SER A 1 2 ? -16.681 14.648 18.398 1.00 0.00 2 SER A O 14
ATOM 23627 N N . SER A 1 3 ? -15.581 15.509 20.163 1.00 0.00 3 SER A N 14
ATOM 23628 C CA . SER A 1 3 ? -15.004 16.612 19.405 1.00 0.00 3 SER A CA 14
ATOM 23629 C C . SER A 1 3 ? -13.532 16.804 19.760 1.00 0.00 3 SER A C 14
ATOM 23630 O O . SER A 1 3 ? -13.053 16.286 20.768 1.00 0.00 3 SER A O 14
ATOM 23638 N N . GLY A 1 4 ? -12.820 17.552 18.923 1.00 0.00 4 GLY A N 14
ATOM 23639 C CA . GLY A 1 4 ? -11.411 17.800 19.165 1.00 0.00 4 GLY A CA 14
ATOM 23640 C C . GLY A 1 4 ? -10.724 18.447 17.979 1.00 0.00 4 GLY A C 14
ATOM 23641 O O . GLY A 1 4 ? -11.256 18.447 16.869 1.00 0.00 4 GLY A O 14
ATOM 23645 N N . SER A 1 5 ? -9.539 19.002 18.214 1.00 0.00 5 SER A N 14
ATOM 23646 C CA . SER A 1 5 ? -8.781 19.661 17.157 1.00 0.00 5 SER A CA 14
ATOM 23647 C C . SER A 1 5 ? -7.285 19.416 17.328 1.00 0.00 5 SER A C 14
ATOM 23648 O O . SER A 1 5 ? -6.773 19.390 18.448 1.00 0.00 5 SER A O 14
ATOM 23656 N N . SER A 1 6 ? -6.589 19.236 16.210 1.00 0.00 6 SER A N 14
ATOM 23657 C CA . SER A 1 6 ? -5.152 18.990 16.235 1.00 0.00 6 SER A CA 14
ATOM 23658 C C . SER A 1 6 ? -4.419 19.950 15.303 1.00 0.00 6 SER A C 14
ATOM 23659 O O . SER A 1 6 ? -3.409 20.545 15.675 1.00 0.00 6 SER A O 14
ATOM 23667 N N . GLY A 1 7 ? -4.937 20.094 14.087 1.00 0.00 7 GLY A N 14
ATOM 23668 C CA . GLY A 1 7 ? -4.321 20.982 13.119 1.00 0.00 7 GLY A CA 14
ATOM 23669 C C . GLY A 1 7 ? -4.017 20.288 11.806 1.00 0.00 7 GLY A C 14
ATOM 23670 O O . GLY A 1 7 ? -4.712 19.351 11.416 1.00 0.00 7 GLY A O 14
ATOM 23674 N N . ASN A 1 8 ? -2.976 20.750 11.121 1.00 0.00 8 ASN A N 14
ATOM 23675 C CA . ASN A 1 8 ? -2.583 20.168 9.843 1.00 0.00 8 ASN A CA 14
ATOM 23676 C C . ASN A 1 8 ? -1.078 19.922 9.797 1.00 0.00 8 ASN A C 14
ATOM 23677 O O . ASN A 1 8 ? -0.316 20.526 10.553 1.00 0.00 8 ASN A O 14
ATOM 23688 N N . ASP A 1 9 ? -0.657 19.031 8.906 1.00 0.00 9 ASP A N 14
ATOM 23689 C CA . ASP A 1 9 ? 0.757 18.705 8.760 1.00 0.00 9 ASP A CA 14
ATOM 23690 C C . ASP A 1 9 ? 1.291 19.191 7.417 1.00 0.00 9 ASP A C 14
ATOM 23691 O O . ASP A 1 9 ? 0.759 18.843 6.364 1.00 0.00 9 ASP A O 14
ATOM 23700 N N . ASN A 1 10 ? 2.345 19.999 7.462 1.00 0.00 10 ASN A N 14
ATOM 23701 C CA . ASN A 1 10 ? 2.950 20.535 6.248 1.00 0.00 10 ASN A CA 14
ATOM 23702 C C . ASN A 1 10 ? 4.186 19.731 5.855 1.00 0.00 10 ASN A C 14
ATOM 23703 O O . ASN A 1 10 ? 5.217 20.296 5.490 1.00 0.00 10 ASN A O 14
ATOM 23714 N N . SER A 1 11 ? 4.074 18.409 5.933 1.00 0.00 11 SER A N 14
ATOM 23715 C CA . SER A 1 11 ? 5.183 17.527 5.589 1.00 0.00 11 SER A CA 14
ATOM 23716 C C . SER A 1 11 ? 4.674 16.240 4.947 1.00 0.00 11 SER A C 14
ATOM 23717 O O . SER A 1 11 ? 3.560 15.785 5.206 1.00 0.00 11 SER A O 14
ATOM 23725 N N . PRO A 1 12 ? 5.509 15.638 4.087 1.00 0.00 12 PRO A N 14
ATOM 23726 C CA . PRO A 1 12 ? 5.167 14.395 3.390 1.00 0.00 12 PRO A CA 14
ATOM 23727 C C . PRO A 1 12 ? 5.116 13.197 4.332 1.00 0.00 12 PRO A C 14
ATOM 23728 O O . PRO A 1 12 ? 6.125 12.526 4.552 1.00 0.00 12 PRO A O 14
ATOM 23739 N N . ARG A 1 13 ? 3.937 12.933 4.884 1.00 0.00 13 ARG A N 14
ATOM 23740 C CA . ARG A 1 13 ? 3.755 11.816 5.802 1.00 0.00 13 ARG A CA 14
ATOM 23741 C C . ARG A 1 13 ? 2.719 10.833 5.265 1.00 0.00 13 ARG A C 14
ATOM 23742 O O . ARG A 1 13 ? 1.521 11.115 5.266 1.00 0.00 13 ARG A O 14
ATOM 23763 N N . PHE A 1 14 ? 3.190 9.677 4.807 1.00 0.00 14 PHE A N 14
ATOM 23764 C CA . PHE A 1 14 ? 2.304 8.653 4.266 1.00 0.00 14 PHE A CA 14
ATOM 23765 C C . PHE A 1 14 ? 0.984 8.615 5.030 1.00 0.00 14 PHE A C 14
ATOM 23766 O O . PHE A 1 14 ? 0.929 8.958 6.210 1.00 0.00 14 PHE A O 14
ATOM 23783 N N . GLU A 1 15 ? -0.077 8.197 4.347 1.00 0.00 15 GLU A N 14
ATOM 23784 C CA . GLU A 1 15 ? -1.397 8.116 4.961 1.00 0.00 15 GLU A CA 14
ATOM 23785 C C . GLU A 1 15 ? -1.336 7.355 6.282 1.00 0.00 15 GLU A C 14
ATOM 23786 O O . GLU A 1 15 ? -1.737 7.869 7.327 1.00 0.00 15 GLU A O 14
ATOM 23798 N N . LYS A 1 16 ? -0.833 6.126 6.228 1.00 0.00 16 LYS A N 14
ATOM 23799 C CA . LYS A 1 16 ? -0.718 5.293 7.419 1.00 0.00 16 LYS A CA 14
ATOM 23800 C C . LYS A 1 16 ? 0.742 4.966 7.716 1.00 0.00 16 LYS A C 14
ATOM 23801 O O . LYS A 1 16 ? 1.546 4.787 6.802 1.00 0.00 16 LYS A O 14
ATOM 23820 N N . SER A 1 17 ? 1.077 4.889 9.000 1.00 0.00 17 SER A N 14
ATOM 23821 C CA . SER A 1 17 ? 2.441 4.586 9.417 1.00 0.00 17 SER A CA 14
ATOM 23822 C C . SER A 1 17 ? 2.912 3.265 8.817 1.00 0.00 17 SER A C 14
ATOM 23823 O O . SER A 1 17 ? 4.085 3.105 8.482 1.00 0.00 17 SER A O 14
ATOM 23831 N N . VAL A 1 18 ? 1.987 2.319 8.685 1.00 0.00 18 VAL A N 14
ATOM 23832 C CA . VAL A 1 18 ? 2.305 1.011 8.125 1.00 0.00 18 VAL A CA 14
ATOM 23833 C C . VAL A 1 18 ? 1.247 0.572 7.120 1.00 0.00 18 VAL A C 14
ATOM 23834 O O . VAL A 1 18 ? 0.163 0.126 7.499 1.00 0.00 18 VAL A O 14
ATOM 23847 N N . TYR A 1 19 ? 1.568 0.699 5.837 1.00 0.00 19 TYR A N 14
ATOM 23848 C CA . TYR A 1 19 ? 0.643 0.317 4.776 1.00 0.00 19 TYR A CA 14
ATOM 23849 C C . TYR A 1 19 ? 0.334 -1.176 4.836 1.00 0.00 19 TYR A C 14
ATOM 23850 O O . TYR A 1 19 ? 1.134 -2.004 4.403 1.00 0.00 19 TYR A O 14
ATOM 23868 N N . GLU A 1 20 ? -0.835 -1.510 5.375 1.00 0.00 20 GLU A N 14
ATOM 23869 C CA . GLU A 1 20 ? -1.251 -2.903 5.491 1.00 0.00 20 GLU A CA 14
ATOM 23870 C C . GLU A 1 20 ? -2.144 -3.304 4.321 1.00 0.00 20 GLU A C 14
ATOM 23871 O O . GLU A 1 20 ? -3.290 -2.864 4.222 1.00 0.00 20 GLU A O 14
ATOM 23883 N N . ALA A 1 21 ? -1.611 -4.140 3.436 1.00 0.00 21 ALA A N 14
ATOM 23884 C CA . ALA A 1 21 ? -2.359 -4.601 2.273 1.00 0.00 21 ALA A CA 14
ATOM 23885 C C . ALA A 1 21 ? -2.241 -6.112 2.109 1.00 0.00 21 ALA A C 14
ATOM 23886 O O . ALA A 1 21 ? -1.214 -6.704 2.441 1.00 0.00 21 ALA A O 14
ATOM 23893 N N . ASP A 1 22 ? -3.298 -6.731 1.594 1.00 0.00 22 ASP A N 14
ATOM 23894 C CA . ASP A 1 22 ? -3.313 -8.174 1.385 1.00 0.00 22 ASP A CA 14
ATOM 23895 C C . ASP A 1 22 ? -2.959 -8.517 -0.059 1.00 0.00 22 ASP A C 14
ATOM 23896 O O . ASP A 1 22 ? -3.724 -8.232 -0.981 1.00 0.00 22 ASP A O 14
ATOM 23905 N N . LEU A 1 23 ? -1.796 -9.129 -0.248 1.00 0.00 23 LEU A N 14
ATOM 23906 C CA . LEU A 1 23 ? -1.339 -9.511 -1.580 1.00 0.00 23 LEU A CA 14
ATOM 23907 C C . LEU A 1 23 ? -1.493 -11.013 -1.799 1.00 0.00 23 LEU A C 14
ATOM 23908 O O . LEU A 1 23 ? -1.033 -11.818 -0.991 1.00 0.00 23 LEU A O 14
ATOM 23924 N N . ALA A 1 24 ? -2.142 -11.382 -2.898 1.00 0.00 24 ALA A N 14
ATOM 23925 C CA . ALA A 1 24 ? -2.353 -12.786 -3.226 1.00 0.00 24 ALA A CA 14
ATOM 23926 C C . ALA A 1 24 ? -1.068 -13.430 -3.737 1.00 0.00 24 ALA A C 14
ATOM 23927 O O . ALA A 1 24 ? -0.403 -12.891 -4.620 1.00 0.00 24 ALA A O 14
ATOM 23934 N N . GLU A 1 25 ? -0.726 -14.584 -3.174 1.00 0.00 25 GLU A N 14
ATOM 23935 C CA . GLU A 1 25 ? 0.481 -15.299 -3.572 1.00 0.00 25 GLU A CA 14
ATOM 23936 C C . GLU A 1 25 ? 0.436 -15.658 -5.055 1.00 0.00 25 GLU A C 14
ATOM 23937 O O . GLU A 1 25 ? 1.465 -15.688 -5.728 1.00 0.00 25 GLU A O 14
ATOM 23949 N N . ASN A 1 26 ? -0.764 -15.930 -5.556 1.00 0.00 26 ASN A N 14
ATOM 23950 C CA . ASN A 1 26 ? -0.944 -16.289 -6.958 1.00 0.00 26 ASN A CA 14
ATOM 23951 C C . ASN A 1 26 ? -0.790 -15.065 -7.856 1.00 0.00 26 ASN A C 14
ATOM 23952 O O . ASN A 1 26 ? -0.680 -15.187 -9.076 1.00 0.00 26 ASN A O 14
ATOM 23963 N N . SER A 1 27 ? -0.783 -13.885 -7.243 1.00 0.00 27 SER A N 14
ATOM 23964 C CA . SER A 1 27 ? -0.646 -12.639 -7.987 1.00 0.00 27 SER A CA 14
ATOM 23965 C C . SER A 1 27 ? 0.518 -12.718 -8.970 1.00 0.00 27 SER A C 14
ATOM 23966 O O . SER A 1 27 ? 1.654 -12.994 -8.584 1.00 0.00 27 SER A O 14
ATOM 23974 N N . ALA A 1 28 ? 0.227 -12.474 -10.244 1.00 0.00 28 ALA A N 14
ATOM 23975 C CA . ALA A 1 28 ? 1.248 -12.515 -11.283 1.00 0.00 28 ALA A CA 14
ATOM 23976 C C . ALA A 1 28 ? 2.410 -11.586 -10.949 1.00 0.00 28 ALA A C 14
ATOM 23977 O O . ALA A 1 28 ? 2.323 -10.740 -10.058 1.00 0.00 28 ALA A O 14
ATOM 23984 N N . PRO A 1 29 ? 3.525 -11.745 -11.677 1.00 0.00 29 PRO A N 14
ATOM 23985 C CA . PRO A 1 29 ? 4.725 -10.929 -11.476 1.00 0.00 29 PRO A CA 14
ATOM 23986 C C . PRO A 1 29 ? 4.525 -9.483 -11.918 1.00 0.00 29 PRO A C 14
ATOM 23987 O O . PRO A 1 29 ? 5.476 -8.706 -11.981 1.00 0.00 29 PRO A O 14
ATOM 23998 N N . GLY A 1 30 ? 3.280 -9.130 -12.223 1.00 0.00 30 GLY A N 14
ATOM 23999 C CA . GLY A 1 30 ? 2.977 -7.778 -12.655 1.00 0.00 30 GLY A CA 14
ATOM 24000 C C . GLY A 1 30 ? 1.789 -7.187 -11.922 1.00 0.00 30 GLY A C 14
ATOM 24001 O O . GLY A 1 30 ? 1.662 -5.967 -11.811 1.00 0.00 30 GLY A O 14
ATOM 24005 N N . THR A 1 31 ? 0.914 -8.053 -11.421 1.00 0.00 31 THR A N 14
ATOM 24006 C CA . THR A 1 31 ? -0.271 -7.610 -10.698 1.00 0.00 31 THR A CA 14
ATOM 24007 C C . THR A 1 31 ? 0.068 -6.491 -9.720 1.00 0.00 31 THR A C 14
ATOM 24008 O O . THR A 1 31 ? 1.047 -6.559 -8.976 1.00 0.00 31 THR A O 14
ATOM 24019 N N . PRO A 1 32 ? -0.759 -5.435 -9.717 1.00 0.00 32 PRO A N 14
ATOM 24020 C CA . PRO A 1 32 ? -0.567 -4.282 -8.833 1.00 0.00 32 PRO A CA 14
ATOM 24021 C C . PRO A 1 32 ? -0.837 -4.620 -7.371 1.00 0.00 32 PRO A C 14
ATOM 24022 O O . PRO A 1 32 ? -1.574 -5.558 -7.067 1.00 0.00 32 PRO A O 14
ATOM 24033 N N . ILE A 1 33 ? -0.235 -3.851 -6.470 1.00 0.00 33 ILE A N 14
ATOM 24034 C CA . ILE A 1 33 ? -0.412 -4.069 -5.040 1.00 0.00 33 ILE A CA 14
ATOM 24035 C C . ILE A 1 33 ? -1.149 -2.902 -4.392 1.00 0.00 33 ILE A C 14
ATOM 24036 O O . ILE A 1 33 ? -2.227 -3.073 -3.823 1.00 0.00 33 ILE A O 14
ATOM 24052 N N . LEU A 1 34 ? -0.560 -1.714 -4.485 1.00 0.00 34 LEU A N 14
ATOM 24053 C CA . LEU A 1 34 ? -1.161 -0.516 -3.910 1.00 0.00 34 LEU A CA 14
ATOM 24054 C C . LEU A 1 34 ? -0.428 0.738 -4.375 1.00 0.00 34 LEU A C 14
ATOM 24055 O O . LEU A 1 34 ? 0.764 0.694 -4.677 1.00 0.00 34 LEU A O 14
ATOM 24071 N N . GLN A 1 35 ? -1.148 1.854 -4.428 1.00 0.00 35 GLN A N 14
ATOM 24072 C CA . GLN A 1 35 ? -0.565 3.120 -4.855 1.00 0.00 35 GLN A CA 14
ATOM 24073 C C . GLN A 1 35 ? -0.181 3.975 -3.652 1.00 0.00 35 GLN A C 14
ATOM 24074 O O . GLN A 1 35 ? -1.032 4.616 -3.035 1.00 0.00 35 GLN A O 14
ATOM 24088 N N . LEU A 1 36 ? 1.107 3.980 -3.323 1.00 0.00 36 LEU A N 14
ATOM 24089 C CA . LEU A 1 36 ? 1.604 4.757 -2.193 1.00 0.00 36 LEU A CA 14
ATOM 24090 C C . LEU A 1 36 ? 1.184 6.219 -2.309 1.00 0.00 36 LEU A C 14
ATOM 24091 O O . LEU A 1 36 ? 1.329 6.834 -3.366 1.00 0.00 36 LEU A O 14
ATOM 24107 N N . ARG A 1 37 ? 0.665 6.769 -1.216 1.00 0.00 37 ARG A N 14
ATOM 24108 C CA . ARG A 1 37 ? 0.225 8.158 -1.196 1.00 0.00 37 ARG A CA 14
ATOM 24109 C C . ARG A 1 37 ? 0.534 8.806 0.151 1.00 0.00 37 ARG A C 14
ATOM 24110 O O . ARG A 1 37 ? 0.989 8.142 1.081 1.00 0.00 37 ARG A O 14
ATOM 24131 N N . ALA A 1 38 ? 0.283 10.108 0.247 1.00 0.00 38 ALA A N 14
ATOM 24132 C CA . ALA A 1 38 ? 0.532 10.845 1.479 1.00 0.00 38 ALA A CA 14
ATOM 24133 C C . ALA A 1 38 ? -0.776 11.270 2.139 1.00 0.00 38 ALA A C 14
ATOM 24134 O O . ALA A 1 38 ? -0.959 11.096 3.343 1.00 0.00 38 ALA A O 14
ATOM 24141 N N . ALA A 1 39 ? -1.681 11.829 1.342 1.00 0.00 39 ALA A N 14
ATOM 24142 C CA . ALA A 1 39 ? -2.972 12.277 1.849 1.00 0.00 39 ALA A CA 14
ATOM 24143 C C . ALA A 1 39 ? -3.848 12.813 0.722 1.00 0.00 39 ALA A C 14
ATOM 24144 O O . ALA A 1 39 ? -3.374 13.041 -0.391 1.00 0.00 39 ALA A O 14
ATOM 24151 N N . ASP A 1 40 ? -5.128 13.011 1.017 1.00 0.00 40 ASP A N 14
ATOM 24152 C CA . ASP A 1 40 ? -6.071 13.520 0.029 1.00 0.00 40 ASP A CA 14
ATOM 24153 C C . ASP A 1 40 ? -6.464 14.960 0.344 1.00 0.00 40 ASP A C 14
ATOM 24154 O O . ASP A 1 40 ? -7.621 15.246 0.653 1.00 0.00 40 ASP A O 14
ATOM 24163 N N . LEU A 1 41 ? -5.493 15.864 0.264 1.00 0.00 41 LEU A N 14
ATOM 24164 C CA . LEU A 1 41 ? -5.737 17.275 0.542 1.00 0.00 41 LEU A CA 14
ATOM 24165 C C . LEU A 1 41 ? -5.116 18.157 -0.537 1.00 0.00 41 LEU A C 14
ATOM 24166 O O . LEU A 1 41 ? -5.805 18.955 -1.172 1.00 0.00 41 LEU A O 14
ATOM 24182 N N . ASP A 1 42 ? -3.812 18.006 -0.738 1.00 0.00 42 ASP A N 14
ATOM 24183 C CA . ASP A 1 42 ? -3.098 18.787 -1.742 1.00 0.00 42 ASP A CA 14
ATOM 24184 C C . ASP A 1 42 ? -3.133 18.089 -3.099 1.00 0.00 42 ASP A C 14
ATOM 24185 O O . ASP A 1 42 ? -2.094 17.712 -3.642 1.00 0.00 42 ASP A O 14
ATOM 24194 N N . VAL A 1 43 ? -4.335 17.919 -3.641 1.00 0.00 43 VAL A N 14
ATOM 24195 C CA . VAL A 1 43 ? -4.505 17.267 -4.933 1.00 0.00 43 VAL A CA 14
ATOM 24196 C C . VAL A 1 43 ? -4.208 18.229 -6.078 1.00 0.00 43 VAL A C 14
ATOM 24197 O O . VAL A 1 43 ? -4.925 18.262 -7.077 1.00 0.00 43 VAL A O 14
ATOM 24210 N N . GLY A 1 44 ? -3.145 19.012 -5.925 1.00 0.00 44 GLY A N 14
ATOM 24211 C CA . GLY A 1 44 ? -2.771 19.965 -6.954 1.00 0.00 44 GLY A CA 14
ATOM 24212 C C . GLY A 1 44 ? -1.348 20.462 -6.794 1.00 0.00 44 GLY A C 14
ATOM 24213 O O . GLY A 1 44 ? -1.044 21.611 -7.115 1.00 0.00 44 GLY A O 14
ATOM 24217 N N . VAL A 1 45 ? -0.472 19.595 -6.296 1.00 0.00 45 VAL A N 14
ATOM 24218 C CA . VAL A 1 45 ? 0.927 19.952 -6.094 1.00 0.00 45 VAL A CA 14
ATOM 24219 C C . VAL A 1 45 ? 1.648 20.125 -7.426 1.00 0.00 45 VAL A C 14
ATOM 24220 O O . VAL A 1 45 ? 1.355 19.429 -8.397 1.00 0.00 45 VAL A O 14
ATOM 24233 N N . ASN A 1 46 ? 2.593 21.059 -7.464 1.00 0.00 46 ASN A N 14
ATOM 24234 C CA . ASN A 1 46 ? 3.357 21.324 -8.678 1.00 0.00 46 ASN A CA 14
ATOM 24235 C C . ASN A 1 46 ? 4.012 20.049 -9.198 1.00 0.00 46 ASN A C 14
ATOM 24236 O O . ASN A 1 46 ? 3.997 19.775 -10.397 1.00 0.00 46 ASN A O 14
ATOM 24247 N N . GLY A 1 47 ? 4.588 19.271 -8.286 1.00 0.00 47 GLY A N 14
ATOM 24248 C CA . GLY A 1 47 ? 5.241 18.033 -8.672 1.00 0.00 47 GLY A CA 14
ATOM 24249 C C . GLY A 1 47 ? 4.494 16.808 -8.183 1.00 0.00 47 GLY A C 14
ATOM 24250 O O . GLY A 1 47 ? 3.271 16.734 -8.294 1.00 0.00 47 GLY A O 14
ATOM 24254 N N . GLN A 1 48 ? 5.232 15.844 -7.642 1.00 0.00 48 GLN A N 14
ATOM 24255 C CA . GLN A 1 48 ? 4.632 14.615 -7.137 1.00 0.00 48 GLN A CA 14
ATOM 24256 C C . GLN A 1 48 ? 5.596 13.877 -6.215 1.00 0.00 48 GLN A C 14
ATOM 24257 O O . GLN A 1 48 ? 6.630 13.373 -6.656 1.00 0.00 48 GLN A O 14
ATOM 24271 N N . ILE A 1 49 ? 5.252 13.817 -4.933 1.00 0.00 49 ILE A N 14
ATOM 24272 C CA . ILE A 1 49 ? 6.088 13.140 -3.949 1.00 0.00 49 ILE A CA 14
ATOM 24273 C C . ILE A 1 49 ? 6.729 11.889 -4.540 1.00 0.00 49 ILE A C 14
ATOM 24274 O O . ILE A 1 49 ? 6.036 10.949 -4.928 1.00 0.00 49 ILE A O 14
ATOM 24290 N N . GLU A 1 50 ? 8.057 11.884 -4.603 1.00 0.00 50 GLU A N 14
ATOM 24291 C CA . GLU A 1 50 ? 8.791 10.748 -5.146 1.00 0.00 50 GLU A CA 14
ATOM 24292 C C . GLU A 1 50 ? 8.973 9.662 -4.089 1.00 0.00 50 GLU A C 14
ATOM 24293 O O . GLU A 1 50 ? 9.721 9.836 -3.127 1.00 0.00 50 GLU A O 14
ATOM 24305 N N . TYR A 1 51 ? 8.282 8.543 -4.275 1.00 0.00 51 TYR A N 14
ATOM 24306 C CA . TYR A 1 51 ? 8.364 7.430 -3.336 1.00 0.00 51 TYR A CA 14
ATOM 24307 C C . TYR A 1 51 ? 9.461 6.452 -3.746 1.00 0.00 51 TYR A C 14
ATOM 24308 O O . TYR A 1 51 ? 9.440 5.901 -4.846 1.00 0.00 51 TYR A O 14
ATOM 24326 N N . VAL A 1 52 ? 10.420 6.241 -2.850 1.00 0.00 52 VAL A N 14
ATOM 24327 C CA . VAL A 1 52 ? 11.526 5.328 -3.115 1.00 0.00 52 VAL A CA 14
ATOM 24328 C C . VAL A 1 52 ? 11.626 4.257 -2.035 1.00 0.00 52 VAL A C 14
ATOM 24329 O O . VAL A 1 52 ? 10.961 4.338 -1.002 1.00 0.00 52 VAL A O 14
ATOM 24342 N N . PHE A 1 53 ? 12.460 3.252 -2.281 1.00 0.00 53 PHE A N 14
ATOM 24343 C CA . PHE A 1 53 ? 12.647 2.163 -1.330 1.00 0.00 53 PHE A CA 14
ATOM 24344 C C . PHE A 1 53 ? 13.556 2.592 -0.183 1.00 0.00 53 PHE A C 14
ATOM 24345 O O . PHE A 1 53 ? 14.752 2.303 -0.183 1.00 0.00 53 PHE A O 14
ATOM 24362 N N . GLY A 1 54 ? 12.980 3.286 0.795 1.00 0.00 54 GLY A N 14
ATOM 24363 C CA . GLY A 1 54 ? 13.753 3.745 1.934 1.00 0.00 54 GLY A CA 14
ATOM 24364 C C . GLY A 1 54 ? 14.640 2.658 2.509 1.00 0.00 54 GLY A C 14
ATOM 24365 O O . GLY A 1 54 ? 15.865 2.736 2.419 1.00 0.00 54 GLY A O 14
ATOM 24369 N N . ALA A 1 55 ? 14.020 1.644 3.103 1.00 0.00 55 ALA A N 14
ATOM 24370 C CA . ALA A 1 55 ? 14.762 0.537 3.694 1.00 0.00 55 ALA A CA 14
ATOM 24371 C C . ALA A 1 55 ? 14.214 -0.806 3.222 1.00 0.00 55 ALA A C 14
ATOM 24372 O O . ALA A 1 55 ? 13.322 -1.378 3.848 1.00 0.00 55 ALA A O 14
ATOM 24379 N N . ALA A 1 56 ? 14.753 -1.303 2.114 1.00 0.00 56 ALA A N 14
ATOM 24380 C CA . ALA A 1 56 ? 14.319 -2.579 1.558 1.00 0.00 56 ALA A CA 14
ATOM 24381 C C . ALA A 1 56 ? 15.514 -3.448 1.180 1.00 0.00 56 ALA A C 14
ATOM 24382 O O . ALA A 1 56 ? 16.648 -2.972 1.121 1.00 0.00 56 ALA A O 14
ATOM 24389 N N . THR A 1 57 ? 15.253 -4.726 0.926 1.00 0.00 57 THR A N 14
ATOM 24390 C CA . THR A 1 57 ? 16.307 -5.663 0.556 1.00 0.00 57 THR A CA 14
ATOM 24391 C C . THR A 1 57 ? 16.263 -5.978 -0.935 1.00 0.00 57 THR A C 14
ATOM 24392 O O . THR A 1 57 ? 15.213 -5.875 -1.569 1.00 0.00 57 THR A O 14
ATOM 24403 N N . GLU A 1 58 ? 17.408 -6.364 -1.488 1.00 0.00 58 GLU A N 14
ATOM 24404 C CA . GLU A 1 58 ? 17.499 -6.694 -2.905 1.00 0.00 58 GLU A CA 14
ATOM 24405 C C . GLU A 1 58 ? 16.407 -7.682 -3.304 1.00 0.00 58 GLU A C 14
ATOM 24406 O O . GLU A 1 58 ? 16.099 -7.840 -4.485 1.00 0.00 58 GLU A O 14
ATOM 24418 N N . SER A 1 59 ? 15.825 -8.346 -2.310 1.00 0.00 59 SER A N 14
ATOM 24419 C CA . SER A 1 59 ? 14.770 -9.322 -2.556 1.00 0.00 59 SER A CA 14
ATOM 24420 C C . SER A 1 59 ? 13.419 -8.632 -2.719 1.00 0.00 59 SER A C 14
ATOM 24421 O O . SER A 1 59 ? 12.555 -9.100 -3.461 1.00 0.00 59 SER A O 14
ATOM 24429 N N . VAL A 1 60 ? 13.243 -7.516 -2.019 1.00 0.00 60 VAL A N 14
ATOM 24430 C CA . VAL A 1 60 ? 11.999 -6.759 -2.085 1.00 0.00 60 VAL A CA 14
ATOM 24431 C C . VAL A 1 60 ? 11.900 -5.976 -3.389 1.00 0.00 60 VAL A C 14
ATOM 24432 O O . VAL A 1 60 ? 10.836 -5.904 -4.003 1.00 0.00 60 VAL A O 14
ATOM 24445 N N . ARG A 1 61 ? 13.018 -5.390 -3.806 1.00 0.00 61 ARG A N 14
ATOM 24446 C CA . ARG A 1 61 ? 13.058 -4.610 -5.037 1.00 0.00 61 ARG A CA 14
ATOM 24447 C C . ARG A 1 61 ? 12.967 -5.519 -6.260 1.00 0.00 61 ARG A C 14
ATOM 24448 O O . ARG A 1 61 ? 12.330 -5.176 -7.255 1.00 0.00 61 ARG A O 14
ATOM 24469 N N . ARG A 1 62 ? 13.610 -6.679 -6.177 1.00 0.00 62 ARG A N 14
ATOM 24470 C CA . ARG A 1 62 ? 13.604 -7.637 -7.276 1.00 0.00 62 ARG A CA 14
ATOM 24471 C C . ARG A 1 62 ? 12.266 -8.367 -7.354 1.00 0.00 62 ARG A C 14
ATOM 24472 O O . ARG A 1 62 ? 11.812 -8.739 -8.436 1.00 0.00 62 ARG A O 14
ATOM 24493 N N . LEU A 1 63 ? 11.641 -8.569 -6.199 1.00 0.00 63 LEU A N 14
ATOM 24494 C CA . LEU A 1 63 ? 10.356 -9.256 -6.135 1.00 0.00 63 LEU A CA 14
ATOM 24495 C C . LEU A 1 63 ? 9.205 -8.278 -6.350 1.00 0.00 63 LEU A C 14
ATOM 24496 O O . LEU A 1 63 ? 8.182 -8.627 -6.940 1.00 0.00 63 LEU A O 14
ATOM 24512 N N . LEU A 1 64 ? 9.380 -7.051 -5.870 1.00 0.00 64 LEU A N 14
ATOM 24513 C CA . LEU A 1 64 ? 8.357 -6.021 -6.011 1.00 0.00 64 LEU A CA 14
ATOM 24514 C C . LEU A 1 64 ? 8.935 -4.765 -6.656 1.00 0.00 64 LEU A C 14
ATOM 24515 O O . LEU A 1 64 ? 10.021 -4.313 -6.293 1.00 0.00 64 LEU A O 14
ATOM 24531 N N . ARG A 1 65 ? 8.200 -4.205 -7.611 1.00 0.00 65 ARG A N 14
ATOM 24532 C CA . ARG A 1 65 ? 8.639 -3.000 -8.305 1.00 0.00 65 ARG A CA 14
ATOM 24533 C C . ARG A 1 65 ? 7.842 -1.785 -7.842 1.00 0.00 65 ARG A C 14
ATOM 24534 O O . ARG A 1 65 ? 6.610 -1.786 -7.877 1.00 0.00 65 ARG A O 14
ATOM 24555 N N . LEU A 1 66 ? 8.551 -0.749 -7.407 1.00 0.00 66 LEU A N 14
ATOM 24556 C CA . LEU A 1 66 ? 7.910 0.474 -6.936 1.00 0.00 66 LEU A CA 14
ATOM 24557 C C . LEU A 1 66 ? 8.287 1.661 -7.817 1.00 0.00 66 LEU A C 14
ATOM 24558 O O . LEU A 1 66 ? 9.366 1.689 -8.409 1.00 0.00 66 LEU A O 14
ATOM 24574 N N . ASP A 1 67 ? 7.392 2.639 -7.897 1.00 0.00 67 ASP A N 14
ATOM 24575 C CA . ASP A 1 67 ? 7.631 3.830 -8.703 1.00 0.00 67 ASP A CA 14
ATOM 24576 C C . ASP A 1 67 ? 7.662 5.080 -7.829 1.00 0.00 67 ASP A C 14
ATOM 24577 O O . ASP A 1 67 ? 7.220 5.057 -6.681 1.00 0.00 67 ASP A O 14
ATOM 24586 N N . GLU A 1 68 ? 8.186 6.170 -8.381 1.00 0.00 68 GLU A N 14
ATOM 24587 C CA . GLU A 1 68 ? 8.276 7.429 -7.650 1.00 0.00 68 GLU A CA 14
ATOM 24588 C C . GLU A 1 68 ? 7.571 8.550 -8.409 1.00 0.00 68 GLU A C 14
ATOM 24589 O O . GLU A 1 68 ? 6.961 9.434 -7.808 1.00 0.00 68 GLU A O 14
ATOM 24601 N N . THR A 1 69 ? 7.661 8.506 -9.735 1.00 0.00 69 THR A N 14
ATOM 24602 C CA . THR A 1 69 ? 7.035 9.518 -10.577 1.00 0.00 69 THR A CA 14
ATOM 24603 C C . THR A 1 69 ? 5.524 9.544 -10.373 1.00 0.00 69 THR A C 14
ATOM 24604 O O . THR A 1 69 ? 4.905 10.608 -10.386 1.00 0.00 69 THR A O 14
ATOM 24615 N N . SER A 1 70 ? 4.937 8.367 -10.185 1.00 0.00 70 SER A N 14
ATOM 24616 C CA . SER A 1 70 ? 3.497 8.255 -9.982 1.00 0.00 70 SER A CA 14
ATOM 24617 C C . SER A 1 70 ? 3.182 7.830 -8.550 1.00 0.00 70 SER A C 14
ATOM 24618 O O . SER A 1 70 ? 2.263 8.355 -7.923 1.00 0.00 70 SER A O 14
ATOM 24626 N N . GLY A 1 71 ? 3.953 6.874 -8.040 1.00 0.00 71 GLY A N 14
ATOM 24627 C CA . GLY A 1 71 ? 3.741 6.394 -6.687 1.00 0.00 71 GLY A CA 14
ATOM 24628 C C . GLY A 1 71 ? 2.914 5.124 -6.646 1.00 0.00 71 GLY A C 14
ATOM 24629 O O . GLY A 1 71 ? 2.120 4.922 -5.727 1.00 0.00 71 GLY A O 14
ATOM 24633 N N . TRP A 1 72 ? 3.100 4.266 -7.643 1.00 0.00 72 TRP A N 14
ATOM 24634 C CA . TRP A 1 72 ? 2.364 3.010 -7.717 1.00 0.00 72 TRP A CA 14
ATOM 24635 C C . TRP A 1 72 ? 3.277 1.825 -7.421 1.00 0.00 72 TRP A C 14
ATOM 24636 O O . TRP A 1 72 ? 4.463 1.845 -7.752 1.00 0.00 72 TRP A O 14
ATOM 24657 N N . LEU A 1 73 ? 2.718 0.794 -6.797 1.00 0.00 73 LEU A N 14
ATOM 24658 C CA . LEU A 1 73 ? 3.483 -0.400 -6.456 1.00 0.00 73 LEU A CA 14
ATOM 24659 C C . LEU A 1 73 ? 2.813 -1.653 -7.012 1.00 0.00 73 LEU A C 14
ATOM 24660 O O . LEU A 1 73 ? 1.600 -1.826 -6.891 1.00 0.00 73 LEU A O 14
ATOM 24676 N N . SER A 1 74 ? 3.611 -2.525 -7.620 1.00 0.00 74 SER A N 14
ATOM 24677 C CA . SER A 1 74 ? 3.095 -3.761 -8.196 1.00 0.00 74 SER A CA 14
ATOM 24678 C C . SER A 1 74 ? 4.131 -4.877 -8.104 1.00 0.00 74 SER A C 14
ATOM 24679 O O . SER A 1 74 ? 5.285 -4.641 -7.746 1.00 0.00 74 SER A O 14
ATOM 24687 N N . VAL A 1 75 ? 3.711 -6.095 -8.431 1.00 0.00 75 VAL A N 14
ATOM 24688 C CA . VAL A 1 75 ? 4.601 -7.249 -8.388 1.00 0.00 75 VAL A CA 14
ATOM 24689 C C . VAL A 1 75 ? 5.576 -7.235 -9.560 1.00 0.00 75 VAL A C 14
ATOM 24690 O O . VAL A 1 75 ? 5.255 -6.744 -10.643 1.00 0.00 75 VAL A O 14
ATOM 24703 N N . LEU A 1 76 ? 6.767 -7.779 -9.337 1.00 0.00 76 LEU A N 14
ATOM 24704 C CA . LEU A 1 76 ? 7.791 -7.830 -10.375 1.00 0.00 76 LEU A CA 14
ATOM 24705 C C . LEU A 1 76 ? 8.128 -9.274 -10.736 1.00 0.00 76 LEU A C 14
ATOM 24706 O O . LEU A 1 76 ? 8.293 -9.609 -11.909 1.00 0.00 76 LEU A O 14
ATOM 24722 N N . HIS A 1 77 ? 8.228 -10.124 -9.719 1.00 0.00 77 HIS A N 14
ATOM 24723 C CA . HIS A 1 77 ? 8.543 -11.533 -9.929 1.00 0.00 77 HIS A CA 14
ATOM 24724 C C . HIS A 1 77 ? 7.458 -12.427 -9.336 1.00 0.00 77 HIS A C 14
ATOM 24725 O O . HIS A 1 77 ? 6.676 -11.992 -8.490 1.00 0.00 77 HIS A O 14
ATOM 24740 N N . ARG A 1 78 ? 7.416 -13.676 -9.786 1.00 0.00 78 ARG A N 14
ATOM 24741 C CA . ARG A 1 78 ? 6.425 -14.630 -9.301 1.00 0.00 78 ARG A CA 14
ATOM 24742 C C . ARG A 1 78 ? 6.539 -14.811 -7.791 1.00 0.00 78 ARG A C 14
ATOM 24743 O O . ARG A 1 78 ? 7.633 -15.006 -7.259 1.00 0.00 78 ARG A O 14
ATOM 24764 N N . ILE A 1 79 ? 5.403 -14.745 -7.105 1.00 0.00 79 ILE A N 14
ATOM 24765 C CA . ILE A 1 79 ? 5.375 -14.902 -5.656 1.00 0.00 79 ILE A CA 14
ATOM 24766 C C . ILE A 1 79 ? 4.850 -16.278 -5.262 1.00 0.00 79 ILE A C 14
ATOM 24767 O O . ILE A 1 79 ? 3.900 -16.785 -5.859 1.00 0.00 79 ILE A O 14
ATOM 24783 N N . ASP A 1 80 ? 5.473 -16.876 -4.253 1.00 0.00 80 ASP A N 14
ATOM 24784 C CA . ASP A 1 80 ? 5.067 -18.194 -3.777 1.00 0.00 80 ASP A CA 14
ATOM 24785 C C . ASP A 1 80 ? 4.982 -18.218 -2.254 1.00 0.00 80 ASP A C 14
ATOM 24786 O O . ASP A 1 80 ? 6.002 -18.197 -1.565 1.00 0.00 80 ASP A O 14
ATOM 24795 N N . ARG A 1 81 ? 3.759 -18.262 -1.735 1.00 0.00 81 ARG A N 14
ATOM 24796 C CA . ARG A 1 81 ? 3.541 -18.287 -0.294 1.00 0.00 81 ARG A CA 14
ATOM 24797 C C . ARG A 1 81 ? 4.553 -19.199 0.393 1.00 0.00 81 ARG A C 14
ATOM 24798 O O . ARG A 1 81 ? 4.975 -18.937 1.519 1.00 0.00 81 ARG A O 14
ATOM 24819 N N . GLU A 1 82 ? 4.937 -20.271 -0.293 1.00 0.00 82 GLU A N 14
ATOM 24820 C CA . GLU A 1 82 ? 5.898 -21.222 0.253 1.00 0.00 82 GLU A CA 14
ATOM 24821 C C . GLU A 1 82 ? 7.234 -20.542 0.542 1.00 0.00 82 GLU A C 14
ATOM 24822 O O . GLU A 1 82 ? 7.670 -20.472 1.690 1.00 0.00 82 GLU A O 14
ATOM 24834 N N . GLU A 1 83 ? 7.876 -20.042 -0.509 1.00 0.00 83 GLU A N 14
ATOM 24835 C CA . GLU A 1 83 ? 9.162 -19.369 -0.369 1.00 0.00 83 GLU A CA 14
ATOM 24836 C C . GLU A 1 83 ? 9.063 -18.208 0.617 1.00 0.00 83 GLU A C 14
ATOM 24837 O O . GLU A 1 83 ? 9.994 -17.945 1.379 1.00 0.00 83 GLU A O 14
ATOM 24849 N N . VAL A 1 84 ? 7.928 -17.517 0.596 1.00 0.00 84 VAL A N 14
ATOM 24850 C CA . VAL A 1 84 ? 7.706 -16.384 1.488 1.00 0.00 84 VAL A CA 14
ATOM 24851 C C . VAL A 1 84 ? 6.292 -16.403 2.058 1.00 0.00 84 VAL A C 14
ATOM 24852 O O . VAL A 1 84 ? 5.319 -16.579 1.327 1.00 0.00 84 VAL A O 14
ATOM 24865 N N . ASN A 1 85 ? 6.187 -16.220 3.370 1.00 0.00 85 ASN A N 14
ATOM 24866 C CA . ASN A 1 85 ? 4.892 -16.215 4.040 1.00 0.00 85 ASN A CA 14
ATOM 24867 C C . ASN A 1 85 ? 4.387 -14.789 4.239 1.00 0.00 85 ASN A C 14
ATOM 24868 O O . ASN A 1 85 ? 3.195 -14.517 4.096 1.00 0.00 85 ASN A O 14
ATOM 24879 N N . GLN A 1 86 ? 5.302 -13.884 4.568 1.00 0.00 86 GLN A N 14
ATOM 24880 C CA . GLN A 1 86 ? 4.949 -12.486 4.787 1.00 0.00 86 GLN A CA 14
ATOM 24881 C C . GLN A 1 86 ? 6.125 -11.571 4.460 1.00 0.00 86 GLN A C 14
ATOM 24882 O O . GLN A 1 86 ? 7.236 -11.770 4.953 1.00 0.00 86 GLN A O 14
ATOM 24896 N N . LEU A 1 87 ? 5.873 -10.567 3.627 1.00 0.00 87 LEU A N 14
ATOM 24897 C CA . LEU A 1 87 ? 6.910 -9.620 3.234 1.00 0.00 87 LEU A CA 14
ATOM 24898 C C . LEU A 1 87 ? 6.785 -8.318 4.019 1.00 0.00 87 LEU A C 14
ATOM 24899 O O . LEU A 1 87 ? 5.681 -7.871 4.326 1.00 0.00 87 LEU A O 14
ATOM 24915 N N . ARG A 1 88 ? 7.925 -7.715 4.339 1.00 0.00 88 ARG A N 14
ATOM 24916 C CA . ARG A 1 88 ? 7.944 -6.464 5.088 1.00 0.00 88 ARG A CA 14
ATOM 24917 C C . ARG A 1 88 ? 9.085 -5.566 4.619 1.00 0.00 88 ARG A C 14
ATOM 24918 O O . ARG A 1 88 ? 10.257 -5.930 4.719 1.00 0.00 88 ARG A O 14
ATOM 24939 N N . PHE A 1 89 ? 8.733 -4.392 4.105 1.00 0.00 89 PHE A N 14
ATOM 24940 C CA . PHE A 1 89 ? 9.727 -3.442 3.618 1.00 0.00 89 PHE A CA 14
ATOM 24941 C C . PHE A 1 89 ? 9.356 -2.016 4.014 1.00 0.00 89 PHE A C 14
ATOM 24942 O O . PHE A 1 89 ? 8.307 -1.778 4.613 1.00 0.00 89 PHE A O 14
ATOM 24959 N N . THR A 1 90 ? 10.226 -1.069 3.675 1.00 0.00 90 THR A N 14
ATOM 24960 C CA . THR A 1 90 ? 9.992 0.333 3.996 1.00 0.00 90 THR A CA 14
ATOM 24961 C C . THR A 1 90 ? 10.049 1.200 2.744 1.00 0.00 90 THR A C 14
ATOM 24962 O O . THR A 1 90 ? 10.681 0.836 1.752 1.00 0.00 90 THR A O 14
ATOM 24973 N N . VAL A 1 91 ? 9.384 2.350 2.795 1.00 0.00 91 VAL A N 14
ATOM 24974 C CA . VAL A 1 91 ? 9.359 3.271 1.665 1.00 0.00 91 VAL A CA 14
ATOM 24975 C C . VAL A 1 91 ? 9.495 4.716 2.130 1.00 0.00 91 VAL A C 14
ATOM 24976 O O . VAL A 1 91 ? 8.842 5.135 3.086 1.00 0.00 91 VAL A O 14
ATOM 24989 N N . MET A 1 92 ? 10.346 5.474 1.448 1.00 0.00 92 MET A N 14
ATOM 24990 C CA . MET A 1 92 ? 10.566 6.875 1.790 1.00 0.00 92 MET A CA 14
ATOM 24991 C C . MET A 1 92 ? 9.796 7.793 0.847 1.00 0.00 92 MET A C 14
ATOM 24992 O O . MET A 1 92 ? 9.483 7.416 -0.282 1.00 0.00 92 MET A O 14
ATOM 25006 N N . ALA A 1 93 ? 9.494 8.999 1.317 1.00 0.00 93 ALA A N 14
ATOM 25007 C CA . ALA A 1 93 ? 8.762 9.970 0.514 1.00 0.00 93 ALA A CA 14
ATOM 25008 C C . ALA A 1 93 ? 9.417 11.346 0.585 1.00 0.00 93 ALA A C 14
ATOM 25009 O O . ALA A 1 93 ? 9.320 12.039 1.598 1.00 0.00 93 ALA A O 14
ATOM 25016 N N . ARG A 1 94 ? 10.085 11.734 -0.496 1.00 0.00 94 ARG A N 14
ATOM 25017 C CA . ARG A 1 94 ? 10.758 13.026 -0.555 1.00 0.00 94 ARG A CA 14
ATOM 25018 C C . ARG A 1 94 ? 9.843 14.089 -1.157 1.00 0.00 94 ARG A C 14
ATOM 25019 O O . ARG A 1 94 ? 8.954 13.780 -1.951 1.00 0.00 94 ARG A O 14
ATOM 25040 N N . ASP A 1 95 ? 10.067 15.341 -0.773 1.00 0.00 95 ASP A N 14
ATOM 25041 C CA . ASP A 1 95 ? 9.263 16.450 -1.274 1.00 0.00 95 ASP A CA 14
ATOM 25042 C C . ASP A 1 95 ? 10.126 17.438 -2.052 1.00 0.00 95 ASP A C 14
ATOM 25043 O O . ASP A 1 95 ? 11.354 17.355 -2.032 1.00 0.00 95 ASP A O 14
ATOM 25052 N N . ARG A 1 96 ? 9.476 18.373 -2.736 1.00 0.00 96 ARG A N 14
ATOM 25053 C CA . ARG A 1 96 ? 10.184 19.377 -3.522 1.00 0.00 96 ARG A CA 14
ATOM 25054 C C . ARG A 1 96 ? 10.699 20.502 -2.630 1.00 0.00 96 ARG A C 14
ATOM 25055 O O . ARG A 1 96 ? 10.563 21.680 -2.959 1.00 0.00 96 ARG A O 14
ATOM 25076 N N . GLY A 1 97 ? 11.290 20.130 -1.498 1.00 0.00 97 GLY A N 14
ATOM 25077 C CA . GLY A 1 97 ? 11.815 21.120 -0.576 1.00 0.00 97 GLY A CA 14
ATOM 25078 C C . GLY A 1 97 ? 13.221 20.791 -0.112 1.00 0.00 97 GLY A C 14
ATOM 25079 O O . GLY A 1 97 ? 13.738 19.712 -0.397 1.00 0.00 97 GLY A O 14
ATOM 25083 N N . GLN A 1 98 ? 13.840 21.725 0.603 1.00 0.00 98 GLN A N 14
ATOM 25084 C CA . GLN A 1 98 ? 15.195 21.530 1.104 1.00 0.00 98 GLN A CA 14
ATOM 25085 C C . GLN A 1 98 ? 15.404 22.283 2.414 1.00 0.00 98 GLN A C 14
ATOM 25086 O O . GLN A 1 98 ? 15.218 23.497 2.497 1.00 0.00 98 GLN A O 14
ATOM 25100 N N . PRO A 1 99 ? 15.802 21.547 3.462 1.00 0.00 99 PRO A N 14
ATOM 25101 C CA . PRO A 1 99 ? 16.027 20.101 3.376 1.00 0.00 99 PRO A CA 14
ATOM 25102 C C . PRO A 1 99 ? 14.728 19.322 3.196 1.00 0.00 99 PRO A C 14
ATOM 25103 O O . PRO A 1 99 ? 13.718 19.595 3.845 1.00 0.00 99 PRO A O 14
ATOM 25114 N N . PRO A 1 100 ? 14.753 18.328 2.296 1.00 0.00 100 PRO A N 14
ATOM 25115 C CA . PRO A 1 100 ? 13.585 17.489 2.011 1.00 0.00 100 PRO A CA 14
ATOM 25116 C C . PRO A 1 100 ? 13.242 16.561 3.172 1.00 0.00 100 PRO A C 14
ATOM 25117 O O . PRO A 1 100 ? 14.107 15.858 3.695 1.00 0.00 100 PRO A O 14
ATOM 25128 N N . LYS A 1 101 ? 11.974 16.562 3.569 1.00 0.00 101 LYS A N 14
ATOM 25129 C CA . LYS A 1 101 ? 11.515 15.719 4.667 1.00 0.00 101 LYS A CA 14
ATOM 25130 C C . LYS A 1 101 ? 11.282 14.288 4.193 1.00 0.00 101 LYS A C 14
ATOM 25131 O O . LYS A 1 101 ? 10.365 14.021 3.415 1.00 0.00 101 LYS A O 14
ATOM 25150 N N . THR A 1 102 ? 12.118 13.369 4.668 1.00 0.00 102 THR A N 14
ATOM 25151 C CA . THR A 1 102 ? 12.003 11.966 4.293 1.00 0.00 102 THR A CA 14
ATOM 25152 C C . THR A 1 102 ? 11.351 11.151 5.405 1.00 0.00 102 THR A C 14
ATOM 25153 O O . THR A 1 102 ? 11.874 11.071 6.517 1.00 0.00 102 THR A O 14
ATOM 25164 N N . ASP A 1 103 ? 10.208 10.548 5.098 1.00 0.00 103 ASP A N 14
ATOM 25165 C CA . ASP A 1 103 ? 9.485 9.738 6.071 1.00 0.00 103 ASP A CA 14
ATOM 25166 C C . ASP A 1 103 ? 9.472 8.271 5.654 1.00 0.00 103 ASP A C 14
ATOM 25167 O O . ASP A 1 103 ? 9.181 7.944 4.503 1.00 0.00 103 ASP A O 14
ATOM 25176 N N . LYS A 1 104 ? 9.790 7.390 6.596 1.00 0.00 104 LYS A N 14
ATOM 25177 C CA . LYS A 1 104 ? 9.815 5.957 6.328 1.00 0.00 104 LYS A CA 14
ATOM 25178 C C . LYS A 1 104 ? 8.485 5.310 6.703 1.00 0.00 104 LYS A C 14
ATOM 25179 O O . LYS A 1 104 ? 7.915 5.605 7.753 1.00 0.00 104 LYS A O 14
ATOM 25198 N N . ALA A 1 105 ? 7.998 4.426 5.839 1.00 0.00 105 ALA A N 14
ATOM 25199 C CA . ALA A 1 105 ? 6.738 3.735 6.081 1.00 0.00 105 ALA A CA 14
ATOM 25200 C C . ALA A 1 105 ? 6.865 2.243 5.791 1.00 0.00 105 ALA A C 14
ATOM 25201 O O . ALA A 1 105 ? 7.344 1.845 4.729 1.00 0.00 105 ALA A O 14
ATOM 25208 N N . THR A 1 106 ? 6.433 1.421 6.743 1.00 0.00 106 THR A N 14
ATOM 25209 C CA . THR A 1 106 ? 6.500 -0.026 6.591 1.00 0.00 106 THR A CA 14
ATOM 25210 C C . THR A 1 106 ? 5.277 -0.559 5.854 1.00 0.00 106 THR A C 14
ATOM 25211 O O . THR A 1 106 ? 4.148 -0.429 6.328 1.00 0.00 106 THR A O 14
ATOM 25222 N N . VAL A 1 107 ? 5.507 -1.160 4.691 1.00 0.00 107 VAL A N 14
ATOM 25223 C CA . VAL A 1 107 ? 4.423 -1.715 3.889 1.00 0.00 107 VAL A CA 14
ATOM 25224 C C . VAL A 1 107 ? 4.281 -3.215 4.119 1.00 0.00 107 VAL A C 14
ATOM 25225 O O . VAL A 1 107 ? 5.007 -4.016 3.531 1.00 0.00 107 VAL A O 14
ATOM 25238 N N . VAL A 1 108 ? 3.339 -3.589 4.979 1.00 0.00 108 VAL A N 14
ATOM 25239 C CA . VAL A 1 108 ? 3.100 -4.994 5.287 1.00 0.00 108 VAL A CA 14
ATOM 25240 C C . VAL A 1 108 ? 2.178 -5.634 4.255 1.00 0.00 108 VAL A C 14
ATOM 25241 O O . VAL A 1 108 ? 1.013 -5.256 4.128 1.00 0.00 108 VAL A O 14
ATOM 25254 N N . LEU A 1 109 ? 2.708 -6.604 3.518 1.00 0.00 109 LEU A N 14
ATOM 25255 C CA . LEU A 1 109 ? 1.933 -7.298 2.496 1.00 0.00 109 LEU A CA 14
ATOM 25256 C C . LEU A 1 109 ? 1.680 -8.749 2.894 1.00 0.00 109 LEU A C 14
ATOM 25257 O O . LEU A 1 109 ? 2.509 -9.624 2.648 1.00 0.00 109 LEU A O 14
ATOM 25273 N N . ASN A 1 110 ? 0.529 -8.996 3.510 1.00 0.00 110 ASN A N 14
ATOM 25274 C CA . ASN A 1 110 ? 0.166 -10.341 3.941 1.00 0.00 110 ASN A CA 14
ATOM 25275 C C . ASN A 1 110 ? -0.078 -11.250 2.741 1.00 0.00 110 ASN A C 14
ATOM 25276 O O . ASN A 1 110 ? -0.988 -11.014 1.946 1.00 0.00 110 ASN A O 14
ATOM 25287 N N . ILE A 1 111 ? 0.741 -12.290 2.616 1.00 0.00 111 ILE A N 14
ATOM 25288 C CA . ILE A 1 111 ? 0.612 -13.235 1.514 1.00 0.00 111 ILE A CA 14
ATOM 25289 C C . ILE A 1 111 ? -0.632 -14.101 1.674 1.00 0.00 111 ILE A C 14
ATOM 25290 O O . ILE A 1 111 ? -0.676 -14.994 2.521 1.00 0.00 111 ILE A O 14
ATOM 25306 N N . LYS A 1 112 ? -1.643 -13.832 0.855 1.00 0.00 112 LYS A N 14
ATOM 25307 C CA . LYS A 1 112 ? -2.889 -14.588 0.902 1.00 0.00 112 LYS A CA 14
ATOM 25308 C C . LYS A 1 112 ? -2.886 -15.708 -0.133 1.00 0.00 112 LYS A C 14
ATOM 25309 O O . LYS A 1 112 ? -1.960 -15.820 -0.938 1.00 0.00 112 LYS A O 14
ATOM 25328 N N . ASP A 1 113 ? -3.926 -16.533 -0.109 1.00 0.00 113 ASP A N 14
ATOM 25329 C CA . ASP A 1 113 ? -4.044 -17.643 -1.047 1.00 0.00 113 ASP A CA 14
ATOM 25330 C C . ASP A 1 113 ? -5.272 -17.475 -1.936 1.00 0.00 113 ASP A C 14
ATOM 25331 O O . ASP A 1 113 ? -6.393 -17.768 -1.523 1.00 0.00 113 ASP A O 14
ATOM 25340 N N . GLU A 1 114 ? -5.052 -17.000 -3.158 1.00 0.00 114 GLU A N 14
ATOM 25341 C CA . GLU A 1 114 ? -6.141 -16.791 -4.104 1.00 0.00 114 GLU A CA 14
ATOM 25342 C C . GLU A 1 114 ? -6.709 -18.124 -4.584 1.00 0.00 114 GLU A C 14
ATOM 25343 O O . GLU A 1 114 ? -7.924 -18.306 -4.651 1.00 0.00 114 GLU A O 14
ATOM 25355 N N . ASN A 1 115 ? -5.819 -19.054 -4.917 1.00 0.00 115 ASN A N 14
ATOM 25356 C CA . ASN A 1 115 ? -6.230 -20.370 -5.391 1.00 0.00 115 ASN A CA 14
ATOM 25357 C C . ASN A 1 115 ? -7.510 -20.824 -4.696 1.00 0.00 115 ASN A C 14
ATOM 25358 O O . ASN A 1 115 ? -8.450 -21.286 -5.343 1.00 0.00 115 ASN A O 14
ATOM 25369 N N . ASP A 1 116 ? -7.539 -20.688 -3.375 1.00 0.00 116 ASP A N 14
ATOM 25370 C CA . ASP A 1 116 ? -8.704 -21.082 -2.591 1.00 0.00 116 ASP A CA 14
ATOM 25371 C C . ASP A 1 116 ? -9.987 -20.546 -3.218 1.00 0.00 116 ASP A C 14
ATOM 25372 O O . ASP A 1 116 ? -10.898 -21.308 -3.540 1.00 0.00 116 ASP A O 14
ATOM 25381 N N . ASN A 1 117 ? -10.052 -19.229 -3.388 1.00 0.00 117 ASN A N 14
ATOM 25382 C CA . ASN A 1 117 ? -11.224 -18.591 -3.975 1.00 0.00 117 ASN A CA 14
ATOM 25383 C C . ASN A 1 117 ? -11.031 -18.368 -5.472 1.00 0.00 117 ASN A C 14
ATOM 25384 O O . ASN A 1 117 ? -10.172 -17.590 -5.888 1.00 0.00 117 ASN A O 14
ATOM 25395 N N . VAL A 1 118 ? -11.835 -19.056 -6.276 1.00 0.00 118 VAL A N 14
ATOM 25396 C CA . VAL A 1 118 ? -11.754 -18.932 -7.726 1.00 0.00 118 VAL A CA 14
ATOM 25397 C C . VAL A 1 118 ? -11.605 -17.474 -8.146 1.00 0.00 118 VAL A C 14
ATOM 25398 O O . VAL A 1 118 ? -12.219 -16.572 -7.576 1.00 0.00 118 VAL A O 14
ATOM 25411 N N . PRO A 1 119 ? -10.769 -17.235 -9.168 1.00 0.00 119 PRO A N 14
ATOM 25412 C CA . PRO A 1 119 ? -10.520 -15.887 -9.688 1.00 0.00 119 PRO A CA 14
ATOM 25413 C C . PRO A 1 119 ? -11.731 -15.314 -10.416 1.00 0.00 119 PRO A C 14
ATOM 25414 O O . PRO A 1 119 ? -12.870 -15.687 -10.135 1.00 0.00 119 PRO A O 14
ATOM 25425 N N . GLY A 1 1 ? -7.811 16.187 14.140 1.00 0.00 1 GLY A N 15
ATOM 25426 C CA . GLY A 1 1 ? -8.151 16.380 15.538 1.00 0.00 1 GLY A CA 15
ATOM 25427 C C . GLY A 1 1 ? -7.085 15.844 16.473 1.00 0.00 1 GLY A C 15
ATOM 25428 O O . GLY A 1 1 ? -7.250 14.778 17.067 1.00 0.00 1 GLY A O 15
ATOM 25432 N N . SER A 1 2 ? -5.988 16.583 16.604 1.00 0.00 2 SER A N 15
ATOM 25433 C CA . SER A 1 2 ? -4.889 16.172 17.469 1.00 0.00 2 SER A CA 15
ATOM 25434 C C . SER A 1 2 ? -4.060 17.377 17.904 1.00 0.00 2 SER A C 15
ATOM 25435 O O . SER A 1 2 ? -4.283 18.497 17.443 1.00 0.00 2 SER A O 15
ATOM 25443 N N . SER A 1 3 ? -3.102 17.139 18.794 1.00 0.00 3 SER A N 15
ATOM 25444 C CA . SER A 1 3 ? -2.242 18.204 19.295 1.00 0.00 3 SER A CA 15
ATOM 25445 C C . SER A 1 3 ? -1.873 19.175 18.177 1.00 0.00 3 SER A C 15
ATOM 25446 O O . SER A 1 3 ? -1.611 18.768 17.046 1.00 0.00 3 SER A O 15
ATOM 25454 N N . GLY A 1 4 ? -1.856 20.464 18.503 1.00 0.00 4 GLY A N 15
ATOM 25455 C CA . GLY A 1 4 ? -1.519 21.475 17.517 1.00 0.00 4 GLY A CA 15
ATOM 25456 C C . GLY A 1 4 ? -0.037 21.791 17.494 1.00 0.00 4 GLY A C 15
ATOM 25457 O O . GLY A 1 4 ? 0.412 22.741 18.134 1.00 0.00 4 GLY A O 15
ATOM 25461 N N . SER A 1 5 ? 0.726 20.991 16.756 1.00 0.00 5 SER A N 15
ATOM 25462 C CA . SER A 1 5 ? 2.167 21.187 16.656 1.00 0.00 5 SER A CA 15
ATOM 25463 C C . SER A 1 5 ? 2.568 21.559 15.232 1.00 0.00 5 SER A C 15
ATOM 25464 O O . SER A 1 5 ? 2.527 20.726 14.326 1.00 0.00 5 SER A O 15
ATOM 25472 N N . SER A 1 6 ? 2.956 22.816 15.042 1.00 0.00 6 SER A N 15
ATOM 25473 C CA . SER A 1 6 ? 3.361 23.301 13.728 1.00 0.00 6 SER A CA 15
ATOM 25474 C C . SER A 1 6 ? 4.223 24.553 13.853 1.00 0.00 6 SER A C 15
ATOM 25475 O O . SER A 1 6 ? 4.316 25.152 14.924 1.00 0.00 6 SER A O 15
ATOM 25483 N N . GLY A 1 7 ? 4.852 24.944 12.749 1.00 0.00 7 GLY A N 15
ATOM 25484 C CA . GLY A 1 7 ? 5.699 26.122 12.755 1.00 0.00 7 GLY A CA 15
ATOM 25485 C C . GLY A 1 7 ? 6.304 26.408 11.395 1.00 0.00 7 GLY A C 15
ATOM 25486 O O . GLY A 1 7 ? 7.524 26.403 11.238 1.00 0.00 7 GLY A O 15
ATOM 25490 N N . ASN A 1 8 ? 5.449 26.658 10.409 1.00 0.00 8 ASN A N 15
ATOM 25491 C CA . ASN A 1 8 ? 5.907 26.945 9.054 1.00 0.00 8 ASN A CA 15
ATOM 25492 C C . ASN A 1 8 ? 6.776 25.810 8.522 1.00 0.00 8 ASN A C 15
ATOM 25493 O O . ASN A 1 8 ? 7.806 26.046 7.891 1.00 0.00 8 ASN A O 15
ATOM 25504 N N . ASP A 1 9 ? 6.352 24.577 8.780 1.00 0.00 9 ASP A N 15
ATOM 25505 C CA . ASP A 1 9 ? 7.090 23.404 8.325 1.00 0.00 9 ASP A CA 15
ATOM 25506 C C . ASP A 1 9 ? 6.223 22.534 7.420 1.00 0.00 9 ASP A C 15
ATOM 25507 O O . ASP A 1 9 ? 5.115 22.149 7.789 1.00 0.00 9 ASP A O 15
ATOM 25516 N N . ASN A 1 10 ? 6.737 22.230 6.233 1.00 0.00 10 ASN A N 15
ATOM 25517 C CA . ASN A 1 10 ? 6.009 21.406 5.274 1.00 0.00 10 ASN A CA 15
ATOM 25518 C C . ASN A 1 10 ? 6.795 20.145 4.932 1.00 0.00 10 ASN A C 15
ATOM 25519 O O . ASN A 1 10 ? 7.635 20.148 4.032 1.00 0.00 10 ASN A O 15
ATOM 25530 N N . SER A 1 11 ? 6.517 19.066 5.658 1.00 0.00 11 SER A N 15
ATOM 25531 C CA . SER A 1 11 ? 7.201 17.797 5.434 1.00 0.00 11 SER A CA 15
ATOM 25532 C C . SER A 1 11 ? 6.220 16.728 4.964 1.00 0.00 11 SER A C 15
ATOM 25533 O O . SER A 1 11 ? 5.058 16.692 5.369 1.00 0.00 11 SER A O 15
ATOM 25541 N N . PRO A 1 12 ? 6.698 15.833 4.086 1.00 0.00 12 PRO A N 15
ATOM 25542 C CA . PRO A 1 12 ? 5.882 14.745 3.540 1.00 0.00 12 PRO A CA 15
ATOM 25543 C C . PRO A 1 12 ? 5.551 13.687 4.587 1.00 0.00 12 PRO A C 15
ATOM 25544 O O . PRO A 1 12 ? 6.417 13.269 5.356 1.00 0.00 12 PRO A O 15
ATOM 25555 N N . ARG A 1 13 ? 4.293 13.258 4.612 1.00 0.00 13 ARG A N 15
ATOM 25556 C CA . ARG A 1 13 ? 3.849 12.249 5.566 1.00 0.00 13 ARG A CA 15
ATOM 25557 C C . ARG A 1 13 ? 2.778 11.353 4.950 1.00 0.00 13 ARG A C 15
ATOM 25558 O O . ARG A 1 13 ? 1.649 11.786 4.720 1.00 0.00 13 ARG A O 15
ATOM 25579 N N . PHE A 1 14 ? 3.141 10.103 4.685 1.00 0.00 14 PHE A N 15
ATOM 25580 C CA . PHE A 1 14 ? 2.213 9.146 4.095 1.00 0.00 14 PHE A CA 15
ATOM 25581 C C . PHE A 1 14 ? 0.859 9.198 4.795 1.00 0.00 14 PHE A C 15
ATOM 25582 O O . PHE A 1 14 ? 0.726 9.789 5.866 1.00 0.00 14 PHE A O 15
ATOM 25599 N N . GLU A 1 15 ? -0.143 8.576 4.181 1.00 0.00 15 GLU A N 15
ATOM 25600 C CA . GLU A 1 15 ? -1.488 8.553 4.746 1.00 0.00 15 GLU A CA 15
ATOM 25601 C C . GLU A 1 15 ? -1.548 7.646 5.971 1.00 0.00 15 GLU A C 15
ATOM 25602 O O . GLU A 1 15 ? -2.106 8.015 7.005 1.00 0.00 15 GLU A O 15
ATOM 25614 N N . LYS A 1 16 ? -0.970 6.456 5.848 1.00 0.00 16 LYS A N 15
ATOM 25615 C CA . LYS A 1 16 ? -0.957 5.494 6.943 1.00 0.00 16 LYS A CA 15
ATOM 25616 C C . LYS A 1 16 ? 0.471 5.202 7.393 1.00 0.00 16 LYS A C 15
ATOM 25617 O O . LYS A 1 16 ? 1.387 5.130 6.574 1.00 0.00 16 LYS A O 15
ATOM 25636 N N . SER A 1 17 ? 0.653 5.032 8.699 1.00 0.00 17 SER A N 15
ATOM 25637 C CA . SER A 1 17 ? 1.970 4.750 9.257 1.00 0.00 17 SER A CA 15
ATOM 25638 C C . SER A 1 17 ? 2.487 3.399 8.772 1.00 0.00 17 SER A C 15
ATOM 25639 O O . SER A 1 17 ? 3.682 3.230 8.529 1.00 0.00 17 SER A O 15
ATOM 25647 N N . VAL A 1 18 ? 1.578 2.439 8.634 1.00 0.00 18 VAL A N 15
ATOM 25648 C CA . VAL A 1 18 ? 1.940 1.103 8.177 1.00 0.00 18 VAL A CA 15
ATOM 25649 C C . VAL A 1 18 ? 0.967 0.602 7.117 1.00 0.00 18 VAL A C 15
ATOM 25650 O O . VAL A 1 18 ? -0.129 0.138 7.434 1.00 0.00 18 VAL A O 15
ATOM 25663 N N . TYR A 1 19 ? 1.374 0.698 5.856 1.00 0.00 19 TYR A N 15
ATOM 25664 C CA . TYR A 1 19 ? 0.536 0.256 4.747 1.00 0.00 19 TYR A CA 15
ATOM 25665 C C . TYR A 1 19 ? 0.352 -1.259 4.773 1.00 0.00 19 TYR A C 15
ATOM 25666 O O . TYR A 1 19 ? 1.216 -2.007 4.317 1.00 0.00 19 TYR A O 15
ATOM 25684 N N . GLU A 1 20 ? -0.780 -1.702 5.310 1.00 0.00 20 GLU A N 15
ATOM 25685 C CA . GLU A 1 20 ? -1.078 -3.127 5.396 1.00 0.00 20 GLU A CA 15
ATOM 25686 C C . GLU A 1 20 ? -2.024 -3.553 4.277 1.00 0.00 20 GLU A C 15
ATOM 25687 O O . GLU A 1 20 ? -3.220 -3.265 4.318 1.00 0.00 20 GLU A O 15
ATOM 25699 N N . ALA A 1 21 ? -1.479 -4.240 3.279 1.00 0.00 21 ALA A N 15
ATOM 25700 C CA . ALA A 1 21 ? -2.273 -4.708 2.149 1.00 0.00 21 ALA A CA 15
ATOM 25701 C C . ALA A 1 21 ? -2.253 -6.230 2.057 1.00 0.00 21 ALA A C 15
ATOM 25702 O O . ALA A 1 21 ? -1.611 -6.902 2.864 1.00 0.00 21 ALA A O 15
ATOM 25709 N N . ASP A 1 22 ? -2.959 -6.767 1.068 1.00 0.00 22 ASP A N 15
ATOM 25710 C CA . ASP A 1 22 ? -3.022 -8.210 0.870 1.00 0.00 22 ASP A CA 15
ATOM 25711 C C . ASP A 1 22 ? -2.555 -8.587 -0.532 1.00 0.00 22 ASP A C 15
ATOM 25712 O O . ASP A 1 22 ? -3.184 -8.222 -1.527 1.00 0.00 22 ASP A O 15
ATOM 25721 N N . LEU A 1 23 ? -1.448 -9.317 -0.605 1.00 0.00 23 LEU A N 15
ATOM 25722 C CA . LEU A 1 23 ? -0.894 -9.743 -1.886 1.00 0.00 23 LEU A CA 15
ATOM 25723 C C . LEU A 1 23 ? -1.120 -11.235 -2.108 1.00 0.00 23 LEU A C 15
ATOM 25724 O O . LEU A 1 23 ? -0.760 -12.059 -1.267 1.00 0.00 23 LEU A O 15
ATOM 25740 N N . ALA A 1 24 ? -1.716 -11.576 -3.246 1.00 0.00 24 ALA A N 15
ATOM 25741 C CA . ALA A 1 24 ? -1.986 -12.969 -3.580 1.00 0.00 24 ALA A CA 15
ATOM 25742 C C . ALA A 1 24 ? -0.699 -13.708 -3.928 1.00 0.00 24 ALA A C 15
ATOM 25743 O O . ALA A 1 24 ? 0.066 -13.270 -4.787 1.00 0.00 24 ALA A O 15
ATOM 25750 N N . GLU A 1 25 ? -0.466 -14.831 -3.256 1.00 0.00 25 GLU A N 15
ATOM 25751 C CA . GLU A 1 25 ? 0.730 -15.630 -3.495 1.00 0.00 25 GLU A CA 15
ATOM 25752 C C . GLU A 1 25 ? 0.767 -16.138 -4.933 1.00 0.00 25 GLU A C 15
ATOM 25753 O O . GLU A 1 25 ? 1.821 -16.517 -5.442 1.00 0.00 25 GLU A O 15
ATOM 25765 N N . ASN A 1 26 ? -0.393 -16.143 -5.582 1.00 0.00 26 ASN A N 15
ATOM 25766 C CA . ASN A 1 26 ? -0.495 -16.606 -6.962 1.00 0.00 26 ASN A CA 15
ATOM 25767 C C . ASN A 1 26 ? -0.550 -15.427 -7.928 1.00 0.00 26 ASN A C 15
ATOM 25768 O O . ASN A 1 26 ? -0.737 -15.606 -9.132 1.00 0.00 26 ASN A O 15
ATOM 25779 N N . SER A 1 27 ? -0.386 -14.221 -7.393 1.00 0.00 27 SER A N 15
ATOM 25780 C CA . SER A 1 27 ? -0.421 -13.012 -8.207 1.00 0.00 27 SER A CA 15
ATOM 25781 C C . SER A 1 27 ? 0.648 -13.058 -9.294 1.00 0.00 27 SER A C 15
ATOM 25782 O O . SER A 1 27 ? 1.791 -13.439 -9.040 1.00 0.00 27 SER A O 15
ATOM 25790 N N . ALA A 1 28 ? 0.268 -12.668 -10.506 1.00 0.00 28 ALA A N 15
ATOM 25791 C CA . ALA A 1 28 ? 1.193 -12.663 -11.632 1.00 0.00 28 ALA A CA 15
ATOM 25792 C C . ALA A 1 28 ? 2.164 -11.491 -11.539 1.00 0.00 28 ALA A C 15
ATOM 25793 O O . ALA A 1 28 ? 1.964 -10.546 -10.775 1.00 0.00 28 ALA A O 15
ATOM 25800 N N . PRO A 1 29 ? 3.243 -11.550 -12.335 1.00 0.00 29 PRO A N 15
ATOM 25801 C CA . PRO A 1 29 ? 4.266 -10.501 -12.360 1.00 0.00 29 PRO A CA 15
ATOM 25802 C C . PRO A 1 29 ? 3.755 -9.207 -12.985 1.00 0.00 29 PRO A C 15
ATOM 25803 O O . PRO A 1 29 ? 3.741 -9.060 -14.206 1.00 0.00 29 PRO A O 15
ATOM 25814 N N . GLY A 1 30 ? 3.337 -8.271 -12.138 1.00 0.00 30 GLY A N 15
ATOM 25815 C CA . GLY A 1 30 ? 2.831 -7.002 -12.627 1.00 0.00 30 GLY A CA 15
ATOM 25816 C C . GLY A 1 30 ? 1.561 -6.573 -11.919 1.00 0.00 30 GLY A C 15
ATOM 25817 O O . GLY A 1 30 ? 1.106 -5.439 -12.075 1.00 0.00 30 GLY A O 15
ATOM 25821 N N . THR A 1 31 ? 0.983 -7.482 -11.140 1.00 0.00 31 THR A N 15
ATOM 25822 C CA . THR A 1 31 ? -0.244 -7.193 -10.408 1.00 0.00 31 THR A CA 15
ATOM 25823 C C . THR A 1 31 ? -0.080 -5.962 -9.525 1.00 0.00 31 THR A C 15
ATOM 25824 O O . THR A 1 31 ? 0.818 -5.885 -8.686 1.00 0.00 31 THR A O 15
ATOM 25835 N N . PRO A 1 32 ? -0.968 -4.975 -9.714 1.00 0.00 32 PRO A N 15
ATOM 25836 C CA . PRO A 1 32 ? -0.943 -3.729 -8.942 1.00 0.00 32 PRO A CA 15
ATOM 25837 C C . PRO A 1 32 ? -1.342 -3.941 -7.485 1.00 0.00 32 PRO A C 15
ATOM 25838 O O . PRO A 1 32 ? -2.456 -4.380 -7.195 1.00 0.00 32 PRO A O 15
ATOM 25849 N N . ILE A 1 33 ? -0.428 -3.627 -6.574 1.00 0.00 33 ILE A N 15
ATOM 25850 C CA . ILE A 1 33 ? -0.686 -3.783 -5.148 1.00 0.00 33 ILE A CA 15
ATOM 25851 C C . ILE A 1 33 ? -1.377 -2.549 -4.577 1.00 0.00 33 ILE A C 15
ATOM 25852 O O . ILE A 1 33 ? -2.545 -2.601 -4.189 1.00 0.00 33 ILE A O 15
ATOM 25868 N N . LEU A 1 34 ? -0.648 -1.439 -4.529 1.00 0.00 34 LEU A N 15
ATOM 25869 C CA . LEU A 1 34 ? -1.190 -0.190 -4.007 1.00 0.00 34 LEU A CA 15
ATOM 25870 C C . LEU A 1 34 ? -0.350 1.000 -4.459 1.00 0.00 34 LEU A C 15
ATOM 25871 O O . LEU A 1 34 ? 0.826 0.850 -4.792 1.00 0.00 34 LEU A O 15
ATOM 25887 N N . GLN A 1 35 ? -0.960 2.181 -4.466 1.00 0.00 35 GLN A N 15
ATOM 25888 C CA . GLN A 1 35 ? -0.266 3.396 -4.876 1.00 0.00 35 GLN A CA 15
ATOM 25889 C C . GLN A 1 35 ? 0.018 4.292 -3.675 1.00 0.00 35 GLN A C 15
ATOM 25890 O O . GLN A 1 35 ? -0.903 4.767 -3.009 1.00 0.00 35 GLN A O 15
ATOM 25904 N N . LEU A 1 36 ? 1.298 4.519 -3.402 1.00 0.00 36 LEU A N 15
ATOM 25905 C CA . LEU A 1 36 ? 1.705 5.358 -2.280 1.00 0.00 36 LEU A CA 15
ATOM 25906 C C . LEU A 1 36 ? 1.181 6.780 -2.446 1.00 0.00 36 LEU A C 15
ATOM 25907 O O . LEU A 1 36 ? 1.430 7.430 -3.462 1.00 0.00 36 LEU A O 15
ATOM 25923 N N . ARG A 1 37 ? 0.455 7.259 -1.441 1.00 0.00 37 ARG A N 15
ATOM 25924 C CA . ARG A 1 37 ? -0.104 8.605 -1.475 1.00 0.00 37 ARG A CA 15
ATOM 25925 C C . ARG A 1 37 ? 0.388 9.428 -0.288 1.00 0.00 37 ARG A C 15
ATOM 25926 O O . ARG A 1 37 ? 0.720 8.882 0.763 1.00 0.00 37 ARG A O 15
ATOM 25947 N N . ALA A 1 38 ? 0.433 10.745 -0.466 1.00 0.00 38 ALA A N 15
ATOM 25948 C CA . ALA A 1 38 ? 0.883 11.643 0.590 1.00 0.00 38 ALA A CA 15
ATOM 25949 C C . ALA A 1 38 ? -0.137 12.748 0.843 1.00 0.00 38 ALA A C 15
ATOM 25950 O O . ALA A 1 38 ? 0.227 13.892 1.112 1.00 0.00 38 ALA A O 15
ATOM 25957 N N . ALA A 1 39 ? -1.416 12.397 0.755 1.00 0.00 39 ALA A N 15
ATOM 25958 C CA . ALA A 1 39 ? -2.489 13.359 0.975 1.00 0.00 39 ALA A CA 15
ATOM 25959 C C . ALA A 1 39 ? -2.287 14.116 2.283 1.00 0.00 39 ALA A C 15
ATOM 25960 O O . ALA A 1 39 ? -1.297 13.908 2.986 1.00 0.00 39 ALA A O 15
ATOM 25967 N N . ASP A 1 40 ? -3.229 14.995 2.604 1.00 0.00 40 ASP A N 15
ATOM 25968 C CA . ASP A 1 40 ? -3.155 15.784 3.828 1.00 0.00 40 ASP A CA 15
ATOM 25969 C C . ASP A 1 40 ? -1.969 16.743 3.786 1.00 0.00 40 ASP A C 15
ATOM 25970 O O . ASP A 1 40 ? -1.397 17.086 4.821 1.00 0.00 40 ASP A O 15
ATOM 25979 N N . LEU A 1 41 ? -1.606 17.173 2.582 1.00 0.00 41 LEU A N 15
ATOM 25980 C CA . LEU A 1 41 ? -0.487 18.092 2.403 1.00 0.00 41 LEU A CA 15
ATOM 25981 C C . LEU A 1 41 ? -0.663 18.924 1.137 1.00 0.00 41 LEU A C 15
ATOM 25982 O O . LEU A 1 41 ? -0.722 18.386 0.032 1.00 0.00 41 LEU A O 15
ATOM 25998 N N . ASP A 1 42 ? -0.745 20.239 1.307 1.00 0.00 42 ASP A N 15
ATOM 25999 C CA . ASP A 1 42 ? -0.911 21.147 0.177 1.00 0.00 42 ASP A CA 15
ATOM 26000 C C . ASP A 1 42 ? -2.338 21.091 -0.360 1.00 0.00 42 ASP A C 15
ATOM 26001 O O . ASP A 1 42 ? -2.561 21.161 -1.568 1.00 0.00 42 ASP A O 15
ATOM 26010 N N . VAL A 1 43 ? -3.301 20.964 0.547 1.00 0.00 43 VAL A N 15
ATOM 26011 C CA . VAL A 1 43 ? -4.707 20.899 0.166 1.00 0.00 43 VAL A CA 15
ATOM 26012 C C . VAL A 1 43 ? -4.905 19.999 -1.049 1.00 0.00 43 VAL A C 15
ATOM 26013 O O . VAL A 1 43 ? -5.826 20.200 -1.840 1.00 0.00 43 VAL A O 15
ATOM 26026 N N . GLY A 1 44 ? -4.035 19.004 -1.190 1.00 0.00 44 GLY A N 15
ATOM 26027 C CA . GLY A 1 44 ? -4.131 18.087 -2.311 1.00 0.00 44 GLY A CA 15
ATOM 26028 C C . GLY A 1 44 ? -3.302 18.533 -3.499 1.00 0.00 44 GLY A C 15
ATOM 26029 O O . GLY A 1 44 ? -3.839 19.033 -4.488 1.00 0.00 44 GLY A O 15
ATOM 26033 N N . VAL A 1 45 ? -1.988 18.355 -3.402 1.00 0.00 45 VAL A N 15
ATOM 26034 C CA . VAL A 1 45 ? -1.083 18.744 -4.476 1.00 0.00 45 VAL A CA 15
ATOM 26035 C C . VAL A 1 45 ? -1.047 17.687 -5.575 1.00 0.00 45 VAL A C 15
ATOM 26036 O O . VAL A 1 45 ? -1.122 16.490 -5.300 1.00 0.00 45 VAL A O 15
ATOM 26049 N N . ASN A 1 46 ? -0.933 18.138 -6.819 1.00 0.00 46 ASN A N 15
ATOM 26050 C CA . ASN A 1 46 ? -0.887 17.231 -7.960 1.00 0.00 46 ASN A CA 15
ATOM 26051 C C . ASN A 1 46 ? -0.127 15.955 -7.611 1.00 0.00 46 ASN A C 15
ATOM 26052 O O . ASN A 1 46 ? -0.566 14.851 -7.929 1.00 0.00 46 ASN A O 15
ATOM 26063 N N . GLY A 1 47 ? 1.017 16.116 -6.953 1.00 0.00 47 GLY A N 15
ATOM 26064 C CA . GLY A 1 47 ? 1.821 14.970 -6.570 1.00 0.00 47 GLY A CA 15
ATOM 26065 C C . GLY A 1 47 ? 3.306 15.218 -6.744 1.00 0.00 47 GLY A C 15
ATOM 26066 O O . GLY A 1 47 ? 3.930 14.673 -7.653 1.00 0.00 47 GLY A O 15
ATOM 26070 N N . GLN A 1 48 ? 3.872 16.045 -5.870 1.00 0.00 48 GLN A N 15
ATOM 26071 C CA . GLN A 1 48 ? 5.293 16.366 -5.933 1.00 0.00 48 GLN A CA 15
ATOM 26072 C C . GLN A 1 48 ? 6.088 15.513 -4.950 1.00 0.00 48 GLN A C 15
ATOM 26073 O O . GLN A 1 48 ? 7.175 15.898 -4.518 1.00 0.00 48 GLN A O 15
ATOM 26087 N N . ILE A 1 49 ? 5.538 14.356 -4.599 1.00 0.00 49 ILE A N 15
ATOM 26088 C CA . ILE A 1 49 ? 6.196 13.449 -3.667 1.00 0.00 49 ILE A CA 15
ATOM 26089 C C . ILE A 1 49 ? 6.647 12.172 -4.368 1.00 0.00 49 ILE A C 15
ATOM 26090 O O . ILE A 1 49 ? 5.870 11.536 -5.079 1.00 0.00 49 ILE A O 15
ATOM 26106 N N . GLU A 1 50 ? 7.908 11.804 -4.161 1.00 0.00 50 GLU A N 15
ATOM 26107 C CA . GLU A 1 50 ? 8.462 10.602 -4.774 1.00 0.00 50 GLU A CA 15
ATOM 26108 C C . GLU A 1 50 ? 8.166 9.371 -3.921 1.00 0.00 50 GLU A C 15
ATOM 26109 O O . GLU A 1 50 ? 7.514 9.465 -2.881 1.00 0.00 50 GLU A O 15
ATOM 26121 N N . TYR A 1 51 ? 8.651 8.218 -4.368 1.00 0.00 51 TYR A N 15
ATOM 26122 C CA . TYR A 1 51 ? 8.437 6.968 -3.649 1.00 0.00 51 TYR A CA 15
ATOM 26123 C C . TYR A 1 51 ? 9.502 5.939 -4.016 1.00 0.00 51 TYR A C 15
ATOM 26124 O O . TYR A 1 51 ? 9.478 5.365 -5.105 1.00 0.00 51 TYR A O 15
ATOM 26142 N N . VAL A 1 52 ? 10.436 5.711 -3.098 1.00 0.00 52 VAL A N 15
ATOM 26143 C CA . VAL A 1 52 ? 11.509 4.750 -3.323 1.00 0.00 52 VAL A CA 15
ATOM 26144 C C . VAL A 1 52 ? 11.552 3.705 -2.214 1.00 0.00 52 VAL A C 15
ATOM 26145 O O . VAL A 1 52 ? 10.804 3.787 -1.240 1.00 0.00 52 VAL A O 15
ATOM 26158 N N . PHE A 1 53 ? 12.433 2.722 -2.369 1.00 0.00 53 PHE A N 15
ATOM 26159 C CA . PHE A 1 53 ? 12.574 1.659 -1.380 1.00 0.00 53 PHE A CA 15
ATOM 26160 C C . PHE A 1 53 ? 13.475 2.100 -0.231 1.00 0.00 53 PHE A C 15
ATOM 26161 O O . PHE A 1 53 ? 14.700 2.028 -0.325 1.00 0.00 53 PHE A O 15
ATOM 26178 N N . GLY A 1 54 ? 12.859 2.559 0.854 1.00 0.00 54 GLY A N 15
ATOM 26179 C CA . GLY A 1 54 ? 13.619 3.007 2.006 1.00 0.00 54 GLY A CA 15
ATOM 26180 C C . GLY A 1 54 ? 14.547 1.933 2.541 1.00 0.00 54 GLY A C 15
ATOM 26181 O O . GLY A 1 54 ? 15.739 1.925 2.235 1.00 0.00 54 GLY A O 15
ATOM 26185 N N . ALA A 1 55 ? 13.999 1.026 3.343 1.00 0.00 55 ALA A N 15
ATOM 26186 C CA . ALA A 1 55 ? 14.785 -0.056 3.921 1.00 0.00 55 ALA A CA 15
ATOM 26187 C C . ALA A 1 55 ? 14.275 -1.415 3.454 1.00 0.00 55 ALA A C 15
ATOM 26188 O O . ALA A 1 55 ? 13.798 -2.218 4.255 1.00 0.00 55 ALA A O 15
ATOM 26195 N N . ALA A 1 56 ? 14.379 -1.666 2.153 1.00 0.00 56 ALA A N 15
ATOM 26196 C CA . ALA A 1 56 ? 13.929 -2.929 1.580 1.00 0.00 56 ALA A CA 15
ATOM 26197 C C . ALA A 1 56 ? 15.112 -3.832 1.246 1.00 0.00 56 ALA A C 15
ATOM 26198 O O . ALA A 1 56 ? 16.244 -3.367 1.113 1.00 0.00 56 ALA A O 15
ATOM 26205 N N . THR A 1 57 ? 14.842 -5.127 1.111 1.00 0.00 57 THR A N 15
ATOM 26206 C CA . THR A 1 57 ? 15.884 -6.095 0.794 1.00 0.00 57 THR A CA 15
ATOM 26207 C C . THR A 1 57 ? 15.872 -6.451 -0.688 1.00 0.00 57 THR A C 15
ATOM 26208 O O . THR A 1 57 ? 14.828 -6.406 -1.338 1.00 0.00 57 THR A O 15
ATOM 26219 N N . GLU A 1 58 ? 17.039 -6.804 -1.217 1.00 0.00 58 GLU A N 15
ATOM 26220 C CA . GLU A 1 58 ? 17.161 -7.167 -2.624 1.00 0.00 58 GLU A CA 15
ATOM 26221 C C . GLU A 1 58 ? 16.046 -8.122 -3.038 1.00 0.00 58 GLU A C 15
ATOM 26222 O O . GLU A 1 58 ? 15.378 -7.912 -4.051 1.00 0.00 58 GLU A O 15
ATOM 26234 N N . SER A 1 59 ? 15.851 -9.173 -2.248 1.00 0.00 59 SER A N 15
ATOM 26235 C CA . SER A 1 59 ? 14.820 -10.164 -2.534 1.00 0.00 59 SER A CA 15
ATOM 26236 C C . SER A 1 59 ? 13.453 -9.500 -2.677 1.00 0.00 59 SER A C 15
ATOM 26237 O O . SER A 1 59 ? 12.583 -9.993 -3.394 1.00 0.00 59 SER A O 15
ATOM 26245 N N . VAL A 1 60 ? 13.273 -8.377 -1.988 1.00 0.00 60 VAL A N 15
ATOM 26246 C CA . VAL A 1 60 ? 12.014 -7.644 -2.038 1.00 0.00 60 VAL A CA 15
ATOM 26247 C C . VAL A 1 60 ? 12.051 -6.560 -3.110 1.00 0.00 60 VAL A C 15
ATOM 26248 O O . VAL A 1 60 ? 11.053 -5.883 -3.358 1.00 0.00 60 VAL A O 15
ATOM 26261 N N . ARG A 1 61 ? 13.209 -6.402 -3.743 1.00 0.00 61 ARG A N 15
ATOM 26262 C CA . ARG A 1 61 ? 13.377 -5.399 -4.788 1.00 0.00 61 ARG A CA 15
ATOM 26263 C C . ARG A 1 61 ? 13.140 -6.007 -6.168 1.00 0.00 61 ARG A C 15
ATOM 26264 O O . ARG A 1 61 ? 12.491 -5.402 -7.021 1.00 0.00 61 ARG A O 15
ATOM 26285 N N . ARG A 1 62 ? 13.671 -7.207 -6.379 1.00 0.00 62 ARG A N 15
ATOM 26286 C CA . ARG A 1 62 ? 13.519 -7.896 -7.655 1.00 0.00 62 ARG A CA 15
ATOM 26287 C C . ARG A 1 62 ? 12.157 -8.578 -7.746 1.00 0.00 62 ARG A C 15
ATOM 26288 O O . ARG A 1 62 ? 11.682 -8.897 -8.837 1.00 0.00 62 ARG A O 15
ATOM 26309 N N . LEU A 1 63 ? 11.534 -8.799 -6.594 1.00 0.00 63 LEU A N 15
ATOM 26310 C CA . LEU A 1 63 ? 10.227 -9.444 -6.542 1.00 0.00 63 LEU A CA 15
ATOM 26311 C C . LEU A 1 63 ? 9.107 -8.409 -6.597 1.00 0.00 63 LEU A C 15
ATOM 26312 O O . LEU A 1 63 ? 7.951 -8.743 -6.861 1.00 0.00 63 LEU A O 15
ATOM 26328 N N . LEU A 1 64 ? 9.457 -7.152 -6.347 1.00 0.00 64 LEU A N 15
ATOM 26329 C CA . LEU A 1 64 ? 8.483 -6.067 -6.370 1.00 0.00 64 LEU A CA 15
ATOM 26330 C C . LEU A 1 64 ? 9.037 -4.852 -7.106 1.00 0.00 64 LEU A C 15
ATOM 26331 O O . LEU A 1 64 ? 10.230 -4.556 -7.025 1.00 0.00 64 LEU A O 15
ATOM 26347 N N . ARG A 1 65 ? 8.164 -4.151 -7.821 1.00 0.00 65 ARG A N 15
ATOM 26348 C CA . ARG A 1 65 ? 8.567 -2.967 -8.571 1.00 0.00 65 ARG A CA 15
ATOM 26349 C C . ARG A 1 65 ? 7.865 -1.721 -8.037 1.00 0.00 65 ARG A C 15
ATOM 26350 O O . ARG A 1 65 ? 6.648 -1.716 -7.845 1.00 0.00 65 ARG A O 15
ATOM 26371 N N . LEU A 1 66 ? 8.639 -0.668 -7.800 1.00 0.00 66 LEU A N 15
ATOM 26372 C CA . LEU A 1 66 ? 8.092 0.584 -7.289 1.00 0.00 66 LEU A CA 15
ATOM 26373 C C . LEU A 1 66 ? 8.483 1.755 -8.184 1.00 0.00 66 LEU A C 15
ATOM 26374 O O . LEU A 1 66 ? 9.665 1.988 -8.437 1.00 0.00 66 LEU A O 15
ATOM 26390 N N . ASP A 1 67 ? 7.483 2.490 -8.659 1.00 0.00 67 ASP A N 15
ATOM 26391 C CA . ASP A 1 67 ? 7.723 3.640 -9.523 1.00 0.00 67 ASP A CA 15
ATOM 26392 C C . ASP A 1 67 ? 7.735 4.934 -8.716 1.00 0.00 67 ASP A C 15
ATOM 26393 O O . ASP A 1 67 ? 6.720 5.327 -8.141 1.00 0.00 67 ASP A O 15
ATOM 26402 N N . GLU A 1 68 ? 8.890 5.590 -8.676 1.00 0.00 68 GLU A N 15
ATOM 26403 C CA . GLU A 1 68 ? 9.033 6.839 -7.937 1.00 0.00 68 GLU A CA 15
ATOM 26404 C C . GLU A 1 68 ? 8.273 7.969 -8.625 1.00 0.00 68 GLU A C 15
ATOM 26405 O O . GLU A 1 68 ? 7.548 8.728 -7.982 1.00 0.00 68 GLU A O 15
ATOM 26417 N N . THR A 1 69 ? 8.446 8.076 -9.939 1.00 0.00 69 THR A N 15
ATOM 26418 C CA . THR A 1 69 ? 7.780 9.114 -10.716 1.00 0.00 69 THR A CA 15
ATOM 26419 C C . THR A 1 69 ? 6.276 9.108 -10.465 1.00 0.00 69 THR A C 15
ATOM 26420 O O . THR A 1 69 ? 5.718 10.079 -9.956 1.00 0.00 69 THR A O 15
ATOM 26431 N N . SER A 1 70 ? 5.625 8.006 -10.826 1.00 0.00 70 SER A N 15
ATOM 26432 C CA . SER A 1 70 ? 4.184 7.875 -10.642 1.00 0.00 70 SER A CA 15
ATOM 26433 C C . SER A 1 70 ? 3.844 7.618 -9.177 1.00 0.00 70 SER A C 15
ATOM 26434 O O . SER A 1 70 ? 2.898 8.191 -8.638 1.00 0.00 70 SER A O 15
ATOM 26442 N N . GLY A 1 71 ? 4.624 6.751 -8.538 1.00 0.00 71 GLY A N 15
ATOM 26443 C CA . GLY A 1 71 ? 4.391 6.432 -7.142 1.00 0.00 71 GLY A CA 15
ATOM 26444 C C . GLY A 1 71 ? 3.460 5.249 -6.965 1.00 0.00 71 GLY A C 15
ATOM 26445 O O . GLY A 1 71 ? 2.538 5.293 -6.151 1.00 0.00 71 GLY A O 15
ATOM 26449 N N . TRP A 1 72 ? 3.700 4.191 -7.730 1.00 0.00 72 TRP A N 15
ATOM 26450 C CA . TRP A 1 72 ? 2.875 2.991 -7.655 1.00 0.00 72 TRP A CA 15
ATOM 26451 C C . TRP A 1 72 ? 3.692 1.796 -7.175 1.00 0.00 72 TRP A C 15
ATOM 26452 O O . TRP A 1 72 ? 4.922 1.806 -7.242 1.00 0.00 72 TRP A O 15
ATOM 26473 N N . LEU A 1 73 ? 3.003 0.769 -6.693 1.00 0.00 73 LEU A N 15
ATOM 26474 C CA . LEU A 1 73 ? 3.666 -0.435 -6.202 1.00 0.00 73 LEU A CA 15
ATOM 26475 C C . LEU A 1 73 ? 2.954 -1.689 -6.697 1.00 0.00 73 LEU A C 15
ATOM 26476 O O . LEU A 1 73 ? 1.790 -1.924 -6.372 1.00 0.00 73 LEU A O 15
ATOM 26492 N N . SER A 1 74 ? 3.661 -2.494 -7.483 1.00 0.00 74 SER A N 15
ATOM 26493 C CA . SER A 1 74 ? 3.096 -3.725 -8.024 1.00 0.00 74 SER A CA 15
ATOM 26494 C C . SER A 1 74 ? 4.131 -4.846 -8.019 1.00 0.00 74 SER A C 15
ATOM 26495 O O . SER A 1 74 ? 5.279 -4.645 -7.624 1.00 0.00 74 SER A O 15
ATOM 26503 N N . VAL A 1 75 ? 3.715 -6.028 -8.461 1.00 0.00 75 VAL A N 15
ATOM 26504 C CA . VAL A 1 75 ? 4.605 -7.183 -8.509 1.00 0.00 75 VAL A CA 15
ATOM 26505 C C . VAL A 1 75 ? 5.441 -7.180 -9.784 1.00 0.00 75 VAL A C 15
ATOM 26506 O O . VAL A 1 75 ? 4.959 -6.806 -10.854 1.00 0.00 75 VAL A O 15
ATOM 26519 N N . LEU A 1 76 ? 6.695 -7.599 -9.663 1.00 0.00 76 LEU A N 15
ATOM 26520 C CA . LEU A 1 76 ? 7.600 -7.646 -10.807 1.00 0.00 76 LEU A CA 15
ATOM 26521 C C . LEU A 1 76 ? 7.835 -9.085 -11.256 1.00 0.00 76 LEU A C 15
ATOM 26522 O O . LEU A 1 76 ? 7.877 -9.373 -12.453 1.00 0.00 76 LEU A O 15
ATOM 26538 N N . HIS A 1 77 ? 7.986 -9.984 -10.290 1.00 0.00 77 HIS A N 15
ATOM 26539 C CA . HIS A 1 77 ? 8.213 -11.394 -10.586 1.00 0.00 77 HIS A CA 15
ATOM 26540 C C . HIS A 1 77 ? 7.232 -12.276 -9.819 1.00 0.00 77 HIS A C 15
ATOM 26541 O O . HIS A 1 77 ? 6.659 -11.855 -8.815 1.00 0.00 77 HIS A O 15
ATOM 26556 N N . ARG A 1 78 ? 7.044 -13.501 -10.300 1.00 0.00 78 ARG A N 15
ATOM 26557 C CA . ARG A 1 78 ? 6.131 -14.441 -9.662 1.00 0.00 78 ARG A CA 15
ATOM 26558 C C . ARG A 1 78 ? 6.330 -14.449 -8.149 1.00 0.00 78 ARG A C 15
ATOM 26559 O O . ARG A 1 78 ? 7.327 -13.933 -7.641 1.00 0.00 78 ARG A O 15
ATOM 26580 N N . ILE A 1 79 ? 5.376 -15.037 -7.435 1.00 0.00 79 ILE A N 15
ATOM 26581 C CA . ILE A 1 79 ? 5.447 -15.112 -5.981 1.00 0.00 79 ILE A CA 15
ATOM 26582 C C . ILE A 1 79 ? 4.934 -16.456 -5.475 1.00 0.00 79 ILE A C 15
ATOM 26583 O O . ILE A 1 79 ? 4.158 -17.131 -6.152 1.00 0.00 79 ILE A O 15
ATOM 26599 N N . ASP A 1 80 ? 5.370 -16.837 -4.279 1.00 0.00 80 ASP A N 15
ATOM 26600 C CA . ASP A 1 80 ? 4.952 -18.099 -3.680 1.00 0.00 80 ASP A CA 15
ATOM 26601 C C . ASP A 1 80 ? 4.861 -17.975 -2.162 1.00 0.00 80 ASP A C 15
ATOM 26602 O O . ASP A 1 80 ? 5.754 -17.424 -1.519 1.00 0.00 80 ASP A O 15
ATOM 26611 N N . ARG A 1 81 ? 3.774 -18.491 -1.596 1.00 0.00 81 ARG A N 15
ATOM 26612 C CA . ARG A 1 81 ? 3.565 -18.436 -0.154 1.00 0.00 81 ARG A CA 15
ATOM 26613 C C . ARG A 1 81 ? 4.646 -19.221 0.583 1.00 0.00 81 ARG A C 15
ATOM 26614 O O . ARG A 1 81 ? 5.128 -18.796 1.633 1.00 0.00 81 ARG A O 15
ATOM 26635 N N . GLU A 1 82 ? 5.023 -20.367 0.025 1.00 0.00 82 GLU A N 15
ATOM 26636 C CA . GLU A 1 82 ? 6.046 -21.211 0.630 1.00 0.00 82 GLU A CA 15
ATOM 26637 C C . GLU A 1 82 ? 7.327 -20.420 0.878 1.00 0.00 82 GLU A C 15
ATOM 26638 O O . GLU A 1 82 ? 7.740 -20.230 2.021 1.00 0.00 82 GLU A O 15
ATOM 26650 N N . GLU A 1 83 ? 7.951 -19.961 -0.203 1.00 0.00 83 GLU A N 15
ATOM 26651 C CA . GLU A 1 83 ? 9.186 -19.192 -0.103 1.00 0.00 83 GLU A CA 15
ATOM 26652 C C . GLU A 1 83 ? 9.006 -17.994 0.825 1.00 0.00 83 GLU A C 15
ATOM 26653 O O . GLU A 1 83 ? 9.878 -17.688 1.639 1.00 0.00 83 GLU A O 15
ATOM 26665 N N . VAL A 1 84 ? 7.869 -17.317 0.696 1.00 0.00 84 VAL A N 15
ATOM 26666 C CA . VAL A 1 84 ? 7.574 -16.153 1.522 1.00 0.00 84 VAL A CA 15
ATOM 26667 C C . VAL A 1 84 ? 6.138 -16.191 2.033 1.00 0.00 84 VAL A C 15
ATOM 26668 O O . VAL A 1 84 ? 5.197 -16.361 1.258 1.00 0.00 84 VAL A O 15
ATOM 26681 N N . ASN A 1 85 ? 5.977 -16.032 3.342 1.00 0.00 85 ASN A N 15
ATOM 26682 C CA . ASN A 1 85 ? 4.655 -16.048 3.957 1.00 0.00 85 ASN A CA 15
ATOM 26683 C C . ASN A 1 85 ? 4.168 -14.630 4.238 1.00 0.00 85 ASN A C 15
ATOM 26684 O O . ASN A 1 85 ? 2.965 -14.378 4.298 1.00 0.00 85 ASN A O 15
ATOM 26695 N N . GLN A 1 86 ? 5.111 -13.709 4.409 1.00 0.00 86 GLN A N 15
ATOM 26696 C CA . GLN A 1 86 ? 4.777 -12.317 4.684 1.00 0.00 86 GLN A CA 15
ATOM 26697 C C . GLN A 1 86 ? 6.007 -11.425 4.546 1.00 0.00 86 GLN A C 15
ATOM 26698 O O . GLN A 1 86 ? 6.989 -11.588 5.272 1.00 0.00 86 GLN A O 15
ATOM 26712 N N . LEU A 1 87 ? 5.947 -10.483 3.612 1.00 0.00 87 LEU A N 15
ATOM 26713 C CA . LEU A 1 87 ? 7.056 -9.565 3.378 1.00 0.00 87 LEU A CA 15
ATOM 26714 C C . LEU A 1 87 ? 7.108 -8.488 4.458 1.00 0.00 87 LEU A C 15
ATOM 26715 O O . LEU A 1 87 ? 6.252 -8.439 5.341 1.00 0.00 87 LEU A O 15
ATOM 26731 N N . ARG A 1 88 ? 8.117 -7.627 4.379 1.00 0.00 88 ARG A N 15
ATOM 26732 C CA . ARG A 1 88 ? 8.280 -6.550 5.348 1.00 0.00 88 ARG A CA 15
ATOM 26733 C C . ARG A 1 88 ? 9.390 -5.596 4.919 1.00 0.00 88 ARG A C 15
ATOM 26734 O O . ARG A 1 88 ? 10.574 -5.920 5.017 1.00 0.00 88 ARG A O 15
ATOM 26755 N N . PHE A 1 89 ? 9.000 -4.418 4.444 1.00 0.00 89 PHE A N 15
ATOM 26756 C CA . PHE A 1 89 ? 9.963 -3.416 3.999 1.00 0.00 89 PHE A CA 15
ATOM 26757 C C . PHE A 1 89 ? 9.489 -2.010 4.355 1.00 0.00 89 PHE A C 15
ATOM 26758 O O . PHE A 1 89 ? 8.432 -1.833 4.962 1.00 0.00 89 PHE A O 15
ATOM 26775 N N . THR A 1 90 ? 10.279 -1.012 3.974 1.00 0.00 90 THR A N 15
ATOM 26776 C CA . THR A 1 90 ? 9.943 0.379 4.253 1.00 0.00 90 THR A CA 15
ATOM 26777 C C . THR A 1 90 ? 10.079 1.240 3.003 1.00 0.00 90 THR A C 15
ATOM 26778 O O . THR A 1 90 ? 10.996 1.050 2.203 1.00 0.00 90 THR A O 15
ATOM 26789 N N . VAL A 1 91 ? 9.162 2.188 2.840 1.00 0.00 91 VAL A N 15
ATOM 26790 C CA . VAL A 1 91 ? 9.182 3.080 1.687 1.00 0.00 91 VAL A CA 15
ATOM 26791 C C . VAL A 1 91 ? 9.398 4.528 2.116 1.00 0.00 91 VAL A C 15
ATOM 26792 O O . VAL A 1 91 ? 8.9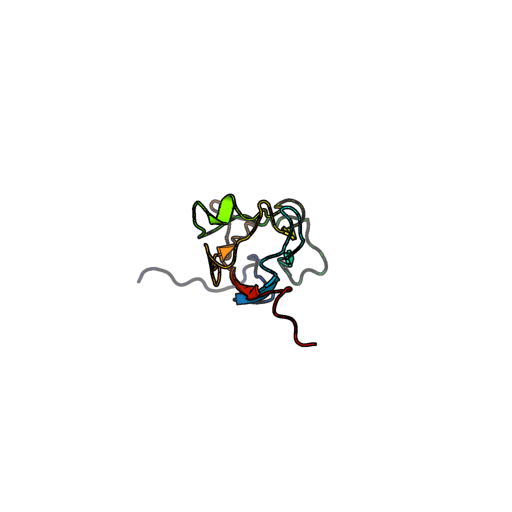11 4.955 3.162 1.00 0.00 91 VAL A O 15
ATOM 26805 N N . MET A 1 92 ? 10.130 5.278 1.299 1.00 0.00 92 MET A N 15
ATOM 26806 C CA . MET A 1 92 ? 10.409 6.679 1.593 1.00 0.00 92 MET A CA 15
ATOM 26807 C C . MET A 1 92 ? 9.694 7.595 0.605 1.00 0.00 92 MET A C 15
ATOM 26808 O O . MET A 1 92 ? 9.295 7.165 -0.476 1.00 0.00 92 MET A O 15
ATOM 26822 N N . ALA A 1 93 ? 9.535 8.858 0.985 1.00 0.00 93 ALA A N 15
ATOM 26823 C CA . ALA A 1 93 ? 8.869 9.834 0.131 1.00 0.00 93 ALA A CA 15
ATOM 26824 C C . ALA A 1 93 ? 9.574 11.185 0.189 1.00 0.00 93 ALA A C 15
ATOM 26825 O O . ALA A 1 93 ? 9.486 11.900 1.188 1.00 0.00 93 ALA A O 15
ATOM 26832 N N . ARG A 1 94 ? 10.274 11.529 -0.887 1.00 0.00 94 ARG A N 15
ATOM 26833 C CA . ARG A 1 94 ? 10.996 12.793 -0.958 1.00 0.00 94 ARG A CA 15
ATOM 26834 C C . ARG A 1 94 ? 10.053 13.938 -1.317 1.00 0.00 94 ARG A C 15
ATOM 26835 O O . ARG A 1 94 ? 8.962 13.715 -1.841 1.00 0.00 94 ARG A O 15
ATOM 26856 N N . ASP A 1 95 ? 10.482 15.163 -1.032 1.00 0.00 95 ASP A N 15
ATOM 26857 C CA . ASP A 1 95 ? 9.677 16.343 -1.325 1.00 0.00 95 ASP A CA 15
ATOM 26858 C C . ASP A 1 95 ? 10.539 17.456 -1.913 1.00 0.00 95 ASP A C 15
ATOM 26859 O O . ASP A 1 95 ? 11.748 17.296 -2.080 1.00 0.00 95 ASP A O 15
ATOM 26868 N N . ARG A 1 96 ? 9.907 18.582 -2.227 1.00 0.00 96 ARG A N 15
ATOM 26869 C CA . ARG A 1 96 ? 10.616 19.721 -2.799 1.00 0.00 96 ARG A CA 15
ATOM 26870 C C . ARG A 1 96 ? 11.349 20.505 -1.715 1.00 0.00 96 ARG A C 15
ATOM 26871 O O . ARG A 1 96 ? 10.815 21.463 -1.157 1.00 0.00 96 ARG A O 15
ATOM 26892 N N . GLY A 1 97 ? 12.579 20.092 -1.422 1.00 0.00 97 GLY A N 15
ATOM 26893 C CA . GLY A 1 97 ? 13.365 20.766 -0.405 1.00 0.00 97 GLY A CA 15
ATOM 26894 C C . GLY A 1 97 ? 14.745 20.159 -0.243 1.00 0.00 97 GLY A C 15
ATOM 26895 O O . GLY A 1 97 ? 14.970 19.007 -0.614 1.00 0.00 97 GLY A O 15
ATOM 26899 N N . GLN A 1 98 ? 15.670 20.936 0.311 1.00 0.00 98 GLN A N 15
ATOM 26900 C CA . GLN A 1 98 ? 17.035 20.468 0.519 1.00 0.00 98 GLN A CA 15
ATOM 26901 C C . GLN A 1 98 ? 17.550 20.885 1.892 1.00 0.00 98 GLN A C 15
ATOM 26902 O O . GLN A 1 98 ? 17.663 22.070 2.207 1.00 0.00 98 GLN A O 15
ATOM 26916 N N . PRO A 1 99 ? 17.870 19.889 2.732 1.00 0.00 99 PRO A N 15
ATOM 26917 C CA . PRO A 1 99 ? 17.739 18.475 2.369 1.00 0.00 99 PRO A CA 15
ATOM 26918 C C . PRO A 1 99 ? 16.283 18.039 2.251 1.00 0.00 99 PRO A C 15
ATOM 26919 O O . PRO A 1 99 ? 15.419 18.462 3.020 1.00 0.00 99 PRO A O 15
ATOM 26930 N N . PRO A 1 100 ? 16.001 17.173 1.266 1.00 0.00 100 PRO A N 15
ATOM 26931 C CA . PRO A 1 100 ? 14.649 16.661 1.026 1.00 0.00 100 PRO A CA 15
ATOM 26932 C C . PRO A 1 100 ? 14.184 15.712 2.125 1.00 0.00 100 PRO A C 15
ATOM 26933 O O . PRO A 1 100 ? 14.642 14.572 2.211 1.00 0.00 100 PRO A O 15
ATOM 26944 N N . LYS A 1 101 ? 13.272 16.189 2.965 1.00 0.00 101 LYS A N 15
ATOM 26945 C CA . LYS A 1 101 ? 12.743 15.384 4.059 1.00 0.00 101 LYS A CA 15
ATOM 26946 C C . LYS A 1 101 ? 12.018 14.152 3.527 1.00 0.00 101 LYS A C 15
ATOM 26947 O O . LYS A 1 101 ? 11.109 14.260 2.704 1.00 0.00 101 LYS A O 15
ATOM 26966 N N . THR A 1 102 ? 12.426 12.979 4.003 1.00 0.00 102 THR A N 15
ATOM 26967 C CA . THR A 1 102 ? 11.816 11.727 3.575 1.00 0.00 102 THR A CA 15
ATOM 26968 C C . THR A 1 102 ? 11.073 11.056 4.725 1.00 0.00 102 THR A C 15
ATOM 26969 O O . THR A 1 102 ? 11.560 11.024 5.856 1.00 0.00 102 THR A O 15
ATOM 26980 N N . ASP A 1 103 ? 9.894 10.521 4.430 1.00 0.00 103 ASP A N 15
ATOM 26981 C CA . ASP A 1 103 ? 9.085 9.849 5.440 1.00 0.00 103 ASP A CA 15
ATOM 26982 C C . ASP A 1 103 ? 9.065 8.342 5.205 1.00 0.00 103 ASP A C 15
ATOM 26983 O O . ASP A 1 103 ? 8.689 7.874 4.130 1.00 0.00 103 ASP A O 15
ATOM 26992 N N . LYS A 1 104 ? 9.474 7.585 6.218 1.00 0.00 104 LYS A N 15
ATOM 26993 C CA . LYS A 1 104 ? 9.503 6.131 6.124 1.00 0.00 104 LYS A CA 15
ATOM 26994 C C . LYS A 1 104 ? 8.160 5.532 6.530 1.00 0.00 104 LYS A C 15
ATOM 26995 O O . LYS A 1 104 ? 7.476 6.056 7.408 1.00 0.00 104 LYS A O 15
ATOM 27014 N N . ALA A 1 105 ? 7.790 4.430 5.886 1.00 0.00 105 ALA A N 15
ATOM 27015 C CA . ALA A 1 105 ? 6.531 3.758 6.182 1.00 0.00 105 ALA A CA 15
ATOM 27016 C C . ALA A 1 105 ? 6.657 2.249 6.000 1.00 0.00 105 ALA A C 15
ATOM 27017 O O . ALA A 1 105 ? 7.030 1.772 4.928 1.00 0.00 105 ALA A O 15
ATOM 27024 N N . THR A 1 106 ? 6.346 1.502 7.055 1.00 0.00 106 THR A N 15
ATOM 27025 C CA . THR A 1 106 ? 6.427 0.048 7.012 1.00 0.00 106 THR A CA 15
ATOM 27026 C C . THR A 1 106 ? 5.256 -0.545 6.237 1.00 0.00 106 THR A C 15
ATOM 27027 O O . THR A 1 106 ? 4.095 -0.252 6.525 1.00 0.00 106 THR A O 15
ATOM 27038 N N . VAL A 1 107 ? 5.567 -1.382 5.251 1.00 0.00 107 VAL A N 15
ATOM 27039 C CA . VAL A 1 107 ? 4.539 -2.018 4.436 1.00 0.00 107 VAL A CA 15
ATOM 27040 C C . VAL A 1 107 ? 4.428 -3.505 4.753 1.00 0.00 107 VAL A C 15
ATOM 27041 O O . VAL A 1 107 ? 5.252 -4.308 4.315 1.00 0.00 107 VAL A O 15
ATOM 27054 N N . VAL A 1 108 ? 3.402 -3.865 5.518 1.00 0.00 108 VAL A N 15
ATOM 27055 C CA . VAL A 1 108 ? 3.181 -5.256 5.894 1.00 0.00 108 VAL A CA 15
ATOM 27056 C C . VAL A 1 108 ? 2.284 -5.963 4.883 1.00 0.00 108 VAL A C 15
ATOM 27057 O O . VAL A 1 108 ? 1.057 -5.904 4.978 1.00 0.00 108 VAL A O 15
ATOM 27070 N N . LEU A 1 109 ? 2.904 -6.631 3.917 1.00 0.00 109 LEU A N 15
ATOM 27071 C CA . LEU A 1 109 ? 2.162 -7.350 2.887 1.00 0.00 109 LEU A CA 15
ATOM 27072 C C . LEU A 1 109 ? 1.816 -8.762 3.351 1.00 0.00 109 LEU A C 15
ATOM 27073 O O . LEU A 1 109 ? 2.699 -9.598 3.537 1.00 0.00 109 LEU A O 15
ATOM 27089 N N . ASN A 1 110 ? 0.525 -9.020 3.532 1.00 0.00 110 ASN A N 15
ATOM 27090 C CA . ASN A 1 110 ? 0.063 -10.331 3.973 1.00 0.00 110 ASN A CA 15
ATOM 27091 C C . ASN A 1 110 ? -0.172 -11.253 2.780 1.00 0.00 110 ASN A C 15
ATOM 27092 O O . ASN A 1 110 ? -1.107 -11.055 2.004 1.00 0.00 110 ASN A O 15
ATOM 27103 N N . ILE A 1 111 ? 0.682 -12.262 2.642 1.00 0.00 111 ILE A N 15
ATOM 27104 C CA . ILE A 1 111 ? 0.566 -13.216 1.546 1.00 0.00 111 ILE A CA 15
ATOM 27105 C C . ILE A 1 111 ? -0.656 -14.111 1.723 1.00 0.00 111 ILE A C 15
ATOM 27106 O O . ILE A 1 111 ? -0.793 -14.802 2.733 1.00 0.00 111 ILE A O 15
ATOM 27122 N N . LYS A 1 112 ? -1.542 -14.095 0.733 1.00 0.00 112 LYS A N 15
ATOM 27123 C CA . LYS A 1 112 ? -2.753 -14.907 0.775 1.00 0.00 112 LYS A CA 15
ATOM 27124 C C . LYS A 1 112 ? -2.630 -16.116 -0.147 1.00 0.00 112 LYS A C 15
ATOM 27125 O O . LYS A 1 112 ? -1.651 -16.251 -0.881 1.00 0.00 112 LYS A O 15
ATOM 27144 N N . ASP A 1 113 ? -3.629 -16.990 -0.105 1.00 0.00 113 ASP A N 15
ATOM 27145 C CA . ASP A 1 113 ? -3.634 -18.186 -0.939 1.00 0.00 113 ASP A CA 15
ATOM 27146 C C . ASP A 1 113 ? -4.849 -18.201 -1.861 1.00 0.00 113 ASP A C 15
ATOM 27147 O O . ASP A 1 113 ? -5.988 -18.112 -1.404 1.00 0.00 113 ASP A O 15
ATOM 27156 N N . GLU A 1 114 ? -4.597 -18.312 -3.162 1.00 0.00 114 GLU A N 15
ATOM 27157 C CA . GLU A 1 114 ? -5.671 -18.336 -4.148 1.00 0.00 114 GLU A CA 15
ATOM 27158 C C . GLU A 1 114 ? -5.818 -19.727 -4.758 1.00 0.00 114 GLU A C 15
ATOM 27159 O O . GLU A 1 114 ? -6.902 -20.308 -4.749 1.00 0.00 114 GLU A O 15
ATOM 27171 N N . ASN A 1 115 ? -4.719 -20.253 -5.289 1.00 0.00 115 ASN A N 15
ATOM 27172 C CA . ASN A 1 115 ? -4.725 -21.575 -5.905 1.00 0.00 115 ASN A CA 15
ATOM 27173 C C . ASN A 1 115 ? -5.294 -22.618 -4.948 1.00 0.00 115 ASN A C 15
ATOM 27174 O O . ASN A 1 115 ? -6.288 -23.278 -5.252 1.00 0.00 115 ASN A O 15
ATOM 27185 N N . ASP A 1 116 ? -4.656 -22.762 -3.792 1.00 0.00 116 ASP A N 15
ATOM 27186 C CA . ASP A 1 116 ? -5.098 -23.724 -2.789 1.00 0.00 116 ASP A CA 15
ATOM 27187 C C . ASP A 1 116 ? -6.333 -23.213 -2.053 1.00 0.00 116 ASP A C 15
ATOM 27188 O O . ASP A 1 116 ? -6.403 -22.044 -1.675 1.00 0.00 116 ASP A O 15
ATOM 27197 N N . ASN A 1 117 ? -7.306 -24.097 -1.856 1.00 0.00 117 ASN A N 15
ATOM 27198 C CA . ASN A 1 117 ? -8.539 -23.734 -1.167 1.00 0.00 117 ASN A CA 15
ATOM 27199 C C . ASN A 1 117 ? -8.487 -24.152 0.300 1.00 0.00 117 ASN A C 15
ATOM 27200 O O . ASN A 1 117 ? -8.613 -23.321 1.198 1.00 0.00 117 ASN A O 15
ATOM 27211 N N . VAL A 1 118 ? -8.298 -25.447 0.534 1.00 0.00 118 VAL A N 15
ATOM 27212 C CA . VAL A 1 118 ? -8.226 -25.976 1.891 1.00 0.00 118 VAL A CA 15
ATOM 27213 C C . VAL A 1 118 ? -7.358 -25.093 2.779 1.00 0.00 118 VAL A C 15
ATOM 27214 O O . VAL A 1 118 ? -6.293 -24.622 2.379 1.00 0.00 118 VAL A O 15
ATOM 27227 N N . PRO A 1 119 ? -7.820 -24.863 4.017 1.00 0.00 119 PRO A N 15
ATOM 27228 C CA . PRO A 1 119 ? -7.100 -24.036 4.990 1.00 0.00 119 PRO A CA 15
ATOM 27229 C C . PRO A 1 119 ? -5.823 -24.704 5.486 1.00 0.00 119 PRO A C 15
ATOM 27230 O O . PRO A 1 119 ? -5.869 -25.750 6.134 1.00 0.00 119 PRO A O 15
ATOM 27241 N N . GLY A 1 1 ? -12.973 2.134 16.200 1.00 0.00 1 GLY A N 16
ATOM 27242 C CA . GLY A 1 1 ? -11.769 2.918 16.404 1.00 0.00 1 GLY A CA 16
ATOM 27243 C C . GLY A 1 1 ? -11.473 3.840 15.237 1.00 0.00 1 GLY A C 16
ATOM 27244 O O . GLY A 1 1 ? -11.818 3.537 14.095 1.00 0.00 1 GLY A O 16
ATOM 27248 N N . SER A 1 2 ? -10.834 4.969 15.525 1.00 0.00 2 SER A N 16
ATOM 27249 C CA . SER A 1 2 ? -10.496 5.941 14.492 1.00 0.00 2 SER A CA 16
ATOM 27250 C C . SER A 1 2 ? -9.641 7.068 15.064 1.00 0.00 2 SER A C 16
ATOM 27251 O O . SER A 1 2 ? -10.100 7.847 15.898 1.00 0.00 2 SER A O 16
ATOM 27259 N N . SER A 1 3 ? -8.395 7.146 14.608 1.00 0.00 3 SER A N 16
ATOM 27260 C CA . SER A 1 3 ? -7.473 8.174 15.077 1.00 0.00 3 SER A CA 16
ATOM 27261 C C . SER A 1 3 ? -6.873 8.941 13.903 1.00 0.00 3 SER A C 16
ATOM 27262 O O . SER A 1 3 ? -7.046 8.562 12.745 1.00 0.00 3 SER A O 16
ATOM 27270 N N . GLY A 1 4 ? -6.164 10.023 14.211 1.00 0.00 4 GLY A N 16
ATOM 27271 C CA . GLY A 1 4 ? -5.548 10.827 13.172 1.00 0.00 4 GLY A CA 16
ATOM 27272 C C . GLY A 1 4 ? -5.030 12.152 13.695 1.00 0.00 4 GLY A C 16
ATOM 27273 O O . GLY A 1 4 ? -5.141 12.444 14.885 1.00 0.00 4 GLY A O 16
ATOM 27277 N N . SER A 1 5 ? -4.461 12.957 12.803 1.00 0.00 5 SER A N 16
ATOM 27278 C CA . SER A 1 5 ? -3.920 14.257 13.182 1.00 0.00 5 SER A CA 16
ATOM 27279 C C . SER A 1 5 ? -3.159 14.165 14.501 1.00 0.00 5 SER A C 16
ATOM 27280 O O . SER A 1 5 ? -3.315 15.011 15.381 1.00 0.00 5 SER A O 16
ATOM 27288 N N . SER A 1 6 ? -2.335 13.130 14.630 1.00 0.00 6 SER A N 16
ATOM 27289 C CA . SER A 1 6 ? -1.552 12.923 15.843 1.00 0.00 6 SER A CA 16
ATOM 27290 C C . SER A 1 6 ? -0.252 13.719 15.792 1.00 0.00 6 SER A C 16
ATOM 27291 O O . SER A 1 6 ? 0.091 14.431 16.735 1.00 0.00 6 SER A O 16
ATOM 27299 N N . GLY A 1 7 ? 0.470 13.593 14.682 1.00 0.00 7 GLY A N 16
ATOM 27300 C CA . GLY A 1 7 ? 1.724 14.305 14.527 1.00 0.00 7 GLY A CA 16
ATOM 27301 C C . GLY A 1 7 ? 1.755 15.160 13.276 1.00 0.00 7 GLY A C 16
ATOM 27302 O O . GLY A 1 7 ? 2.062 14.671 12.190 1.00 0.00 7 GLY A O 16
ATOM 27306 N N . ASN A 1 8 ? 1.435 16.441 13.429 1.00 0.00 8 ASN A N 16
ATOM 27307 C CA . ASN A 1 8 ? 1.425 17.366 12.301 1.00 0.00 8 ASN A CA 16
ATOM 27308 C C . ASN A 1 8 ? 2.841 17.812 11.951 1.00 0.00 8 ASN A C 16
ATOM 27309 O O . ASN A 1 8 ? 3.739 17.781 12.793 1.00 0.00 8 ASN A O 16
ATOM 27320 N N . ASP A 1 9 ? 3.033 18.227 10.704 1.00 0.00 9 ASP A N 16
ATOM 27321 C CA . ASP A 1 9 ? 4.340 18.682 10.242 1.00 0.00 9 ASP A CA 16
ATOM 27322 C C . ASP A 1 9 ? 4.255 19.222 8.818 1.00 0.00 9 ASP A C 16
ATOM 27323 O O . ASP A 1 9 ? 3.262 19.012 8.122 1.00 0.00 9 ASP A O 16
ATOM 27332 N N . ASN A 1 10 ? 5.303 19.919 8.391 1.00 0.00 10 ASN A N 16
ATOM 27333 C CA . ASN A 1 10 ? 5.346 20.491 7.051 1.00 0.00 10 ASN A CA 16
ATOM 27334 C C . ASN A 1 10 ? 6.150 19.603 6.106 1.00 0.00 10 ASN A C 16
ATOM 27335 O O . ASN A 1 10 ? 6.935 20.092 5.294 1.00 0.00 10 ASN A O 16
ATOM 27346 N N . SER A 1 11 ? 5.948 18.294 6.218 1.00 0.00 11 SER A N 16
ATOM 27347 C CA . SER A 1 11 ? 6.656 17.336 5.376 1.00 0.00 11 SER A CA 16
ATOM 27348 C C . SER A 1 11 ? 5.714 16.237 4.893 1.00 0.00 11 SER A C 16
ATOM 27349 O O . SER A 1 11 ? 4.598 16.078 5.388 1.00 0.00 11 SER A O 16
ATOM 27357 N N . PRO A 1 12 ? 6.173 15.460 3.901 1.00 0.00 12 PRO A N 16
ATOM 27358 C CA . PRO A 1 12 ? 5.389 14.362 3.328 1.00 0.00 12 PRO A CA 16
ATOM 27359 C C . PRO A 1 12 ? 5.228 13.197 4.298 1.00 0.00 12 PRO A C 16
ATOM 27360 O O . PRO A 1 12 ? 6.208 12.569 4.697 1.00 0.00 12 PRO A O 16
ATOM 27371 N N . ARG A 1 13 ? 3.985 12.914 4.674 1.00 0.00 13 ARG A N 16
ATOM 27372 C CA . ARG A 1 13 ? 3.696 11.824 5.598 1.00 0.00 13 ARG A CA 16
ATOM 27373 C C . ARG A 1 13 ? 2.564 10.948 5.069 1.00 0.00 13 ARG A C 16
ATOM 27374 O O . ARG A 1 13 ? 1.454 11.425 4.833 1.00 0.00 13 ARG A O 16
ATOM 27395 N N . PHE A 1 14 ? 2.853 9.664 4.885 1.00 0.00 14 PHE A N 16
ATOM 27396 C CA . PHE A 1 14 ? 1.861 8.721 4.383 1.00 0.00 14 PHE A CA 16
ATOM 27397 C C . PHE A 1 14 ? 0.581 8.785 5.212 1.00 0.00 14 PHE A C 16
ATOM 27398 O O . PHE A 1 14 ? 0.604 9.178 6.377 1.00 0.00 14 PHE A O 16
ATOM 27415 N N . GLU A 1 15 ? -0.533 8.397 4.600 1.00 0.00 15 GLU A N 16
ATOM 27416 C CA . GLU A 1 15 ? -1.823 8.412 5.281 1.00 0.00 15 GLU A CA 16
ATOM 27417 C C . GLU A 1 15 ? -1.875 7.345 6.370 1.00 0.00 15 GLU A C 16
ATOM 27418 O O . GLU A 1 15 ? -2.398 7.579 7.460 1.00 0.00 15 GLU A O 16
ATOM 27430 N N . LYS A 1 16 ? -1.330 6.171 6.068 1.00 0.00 16 LYS A N 16
ATOM 27431 C CA . LYS A 1 16 ? -1.313 5.067 7.020 1.00 0.00 16 LYS A CA 16
ATOM 27432 C C . LYS A 1 16 ? 0.114 4.738 7.445 1.00 0.00 16 LYS A C 16
ATOM 27433 O O . LYS A 1 16 ? 0.963 4.421 6.612 1.00 0.00 16 LYS A O 16
ATOM 27452 N N . SER A 1 17 ? 0.371 4.814 8.747 1.00 0.00 17 SER A N 16
ATOM 27453 C CA . SER A 1 17 ? 1.697 4.526 9.283 1.00 0.00 17 SER A CA 16
ATOM 27454 C C . SER A 1 17 ? 2.235 3.213 8.724 1.00 0.00 17 SER A C 16
ATOM 27455 O O . SER A 1 17 ? 3.389 3.130 8.304 1.00 0.00 17 SER A O 16
ATOM 27463 N N . VAL A 1 18 ? 1.390 2.187 8.723 1.00 0.00 18 VAL A N 16
ATOM 27464 C CA . VAL A 1 18 ? 1.778 0.876 8.216 1.00 0.00 18 VAL A CA 16
ATOM 27465 C C . VAL A 1 18 ? 0.826 0.406 7.122 1.00 0.00 18 VAL A C 16
ATOM 27466 O O . VAL A 1 18 ? -0.311 0.021 7.397 1.00 0.00 18 VAL A O 16
ATOM 27479 N N . TYR A 1 19 ? 1.298 0.439 5.881 1.00 0.00 19 TYR A N 16
ATOM 27480 C CA . TYR A 1 19 ? 0.488 0.017 4.744 1.00 0.00 19 TYR A CA 16
ATOM 27481 C C . TYR A 1 19 ? 0.344 -1.501 4.710 1.00 0.00 19 TYR A C 16
ATOM 27482 O O . TYR A 1 19 ? 1.195 -2.203 4.165 1.00 0.00 19 TYR A O 16
ATOM 27500 N N . GLU A 1 20 ? -0.739 -2.000 5.297 1.00 0.00 20 GLU A N 16
ATOM 27501 C CA . GLU A 1 20 ? -0.995 -3.435 5.335 1.00 0.00 20 GLU A CA 16
ATOM 27502 C C . GLU A 1 20 ? -1.919 -3.853 4.195 1.00 0.00 20 GLU A C 16
ATOM 27503 O O . GLU A 1 20 ? -3.120 -3.589 4.228 1.00 0.00 20 GLU A O 16
ATOM 27515 N N . ALA A 1 21 ? -1.348 -4.506 3.188 1.00 0.00 21 ALA A N 16
ATOM 27516 C CA . ALA A 1 21 ? -2.120 -4.962 2.038 1.00 0.00 21 ALA A CA 16
ATOM 27517 C C . ALA A 1 21 ? -2.041 -6.478 1.891 1.00 0.00 21 ALA A C 16
ATOM 27518 O O . ALA A 1 21 ? -1.018 -7.089 2.199 1.00 0.00 21 ALA A O 16
ATOM 27525 N N . ASP A 1 22 ? -3.127 -7.078 1.417 1.00 0.00 22 ASP A N 16
ATOM 27526 C CA . ASP A 1 22 ? -3.181 -8.524 1.228 1.00 0.00 22 ASP A CA 16
ATOM 27527 C C . ASP A 1 22 ? -2.752 -8.903 -0.186 1.00 0.00 22 ASP A C 16
ATOM 27528 O O . ASP A 1 22 ? -3.542 -8.822 -1.128 1.00 0.00 22 ASP A O 16
ATOM 27537 N N . LEU A 1 23 ? -1.497 -9.315 -0.327 1.00 0.00 23 LEU A N 16
ATOM 27538 C CA . LEU A 1 23 ? -0.963 -9.706 -1.627 1.00 0.00 23 LEU A CA 16
ATOM 27539 C C . LEU A 1 23 ? -1.178 -11.195 -1.879 1.00 0.00 23 LEU A C 16
ATOM 27540 O O . LEU A 1 23 ? -0.787 -12.034 -1.069 1.00 0.00 23 LEU A O 16
ATOM 27556 N N . ALA A 1 24 ? -1.801 -11.515 -3.009 1.00 0.00 24 ALA A N 16
ATOM 27557 C CA . ALA A 1 24 ? -2.064 -12.902 -3.369 1.00 0.00 24 ALA A CA 16
ATOM 27558 C C . ALA A 1 24 ? -0.795 -13.592 -3.860 1.00 0.00 24 ALA A C 16
ATOM 27559 O O . ALA A 1 24 ? -0.201 -13.182 -4.856 1.00 0.00 24 ALA A O 16
ATOM 27566 N N . GLU A 1 25 ? -0.386 -14.641 -3.152 1.00 0.00 25 GLU A N 16
ATOM 27567 C CA . GLU A 1 25 ? 0.814 -15.386 -3.516 1.00 0.00 25 GLU A CA 16
ATOM 27568 C C . GLU A 1 25 ? 0.875 -15.616 -5.023 1.00 0.00 25 GLU A C 16
ATOM 27569 O O . GLU A 1 25 ? 1.954 -15.656 -5.612 1.00 0.00 25 GLU A O 16
ATOM 27581 N N . ASN A 1 26 ? -0.292 -15.767 -5.641 1.00 0.00 26 ASN A N 16
ATOM 27582 C CA . ASN A 1 26 ? -0.372 -15.995 -7.079 1.00 0.00 26 ASN A CA 16
ATOM 27583 C C . ASN A 1 26 ? -0.336 -14.674 -7.842 1.00 0.00 26 ASN A C 16
ATOM 27584 O O . ASN A 1 26 ? -0.899 -14.558 -8.930 1.00 0.00 26 ASN A O 16
ATOM 27595 N N . SER A 1 27 ? 0.331 -13.680 -7.262 1.00 0.00 27 SER A N 16
ATOM 27596 C CA . SER A 1 27 ? 0.438 -12.366 -7.885 1.00 0.00 27 SER A CA 16
ATOM 27597 C C . SER A 1 27 ? 1.487 -12.375 -8.993 1.00 0.00 27 SER A C 16
ATOM 27598 O O . SER A 1 27 ? 2.683 -12.494 -8.729 1.00 0.00 27 SER A O 16
ATOM 27606 N N . ALA A 1 28 ? 1.029 -12.247 -10.234 1.00 0.00 28 ALA A N 16
ATOM 27607 C CA . ALA A 1 28 ? 1.927 -12.237 -11.382 1.00 0.00 28 ALA A CA 16
ATOM 27608 C C . ALA A 1 28 ? 3.095 -11.284 -11.158 1.00 0.00 28 ALA A C 16
ATOM 27609 O O . ALA A 1 28 ? 3.108 -10.489 -10.218 1.00 0.00 28 ALA A O 16
ATOM 27616 N N . PRO A 1 29 ? 4.103 -11.363 -12.040 1.00 0.00 29 PRO A N 16
ATOM 27617 C CA . PRO A 1 29 ? 5.295 -10.515 -11.958 1.00 0.00 29 PRO A CA 16
ATOM 27618 C C . PRO A 1 29 ? 4.992 -9.057 -12.287 1.00 0.00 29 PRO A C 16
ATOM 27619 O O . PRO A 1 29 ? 5.895 -8.222 -12.342 1.00 0.00 29 PRO A O 16
ATOM 27630 N N . GLY A 1 30 ? 3.715 -8.756 -12.505 1.00 0.00 30 GLY A N 16
ATOM 27631 C CA . GLY A 1 30 ? 3.317 -7.398 -12.825 1.00 0.00 30 GLY A CA 16
ATOM 27632 C C . GLY A 1 30 ? 1.948 -7.050 -12.274 1.00 0.00 30 GLY A C 16
ATOM 27633 O O . GLY A 1 30 ? 1.199 -6.288 -12.886 1.00 0.00 30 GLY A O 16
ATOM 27637 N N . THR A 1 31 ? 1.618 -7.612 -11.115 1.00 0.00 31 THR A N 16
ATOM 27638 C CA . THR A 1 31 ? 0.330 -7.359 -10.482 1.00 0.00 31 THR A CA 16
ATOM 27639 C C . THR A 1 31 ? 0.403 -6.160 -9.545 1.00 0.00 31 THR A C 16
ATOM 27640 O O . THR A 1 31 ? 1.362 -5.987 -8.792 1.00 0.00 31 THR A O 16
ATOM 27651 N N . PRO A 1 32 ? -0.633 -5.309 -9.588 1.00 0.00 32 PRO A N 16
ATOM 27652 C CA . PRO A 1 32 ? -0.710 -4.111 -8.747 1.00 0.00 32 PRO A CA 16
ATOM 27653 C C . PRO A 1 32 ? -0.923 -4.449 -7.276 1.00 0.00 32 PRO A C 16
ATOM 27654 O O . PRO A 1 32 ? -1.583 -5.433 -6.944 1.00 0.00 32 PRO A O 16
ATOM 27665 N N . ILE A 1 33 ? -0.359 -3.626 -6.398 1.00 0.00 33 ILE A N 16
ATOM 27666 C CA . ILE A 1 33 ? -0.489 -3.837 -4.961 1.00 0.00 33 ILE A CA 16
ATOM 27667 C C . ILE A 1 33 ? -1.275 -2.705 -4.308 1.00 0.00 33 ILE A C 16
ATOM 27668 O O . ILE A 1 33 ? -2.397 -2.902 -3.840 1.00 0.00 33 ILE A O 16
ATOM 27684 N N . LEU A 1 34 ? -0.679 -1.518 -4.280 1.00 0.00 34 LEU A N 16
ATOM 27685 C CA . LEU A 1 34 ? -1.323 -0.352 -3.686 1.00 0.00 34 LEU A CA 16
ATOM 27686 C C . LEU A 1 34 ? -0.676 0.938 -4.179 1.00 0.00 34 LEU A C 16
ATOM 27687 O O . LEU A 1 34 ? 0.370 0.910 -4.827 1.00 0.00 34 LEU A O 16
ATOM 27703 N N . GLN A 1 35 ? -1.303 2.067 -3.864 1.00 0.00 35 GLN A N 16
ATOM 27704 C CA . GLN A 1 35 ? -0.787 3.367 -4.275 1.00 0.00 35 GLN A CA 16
ATOM 27705 C C . GLN A 1 35 ? -0.332 4.178 -3.066 1.00 0.00 35 GLN A C 16
ATOM 27706 O O . GLN A 1 35 ? -1.124 4.479 -2.172 1.00 0.00 35 GLN A O 16
ATOM 27720 N N . LEU A 1 36 ? 0.949 4.529 -3.044 1.00 0.00 36 LEU A N 16
ATOM 27721 C CA . LEU A 1 36 ? 1.511 5.305 -1.944 1.00 0.00 36 LEU A CA 16
ATOM 27722 C C . LEU A 1 36 ? 1.007 6.744 -1.980 1.00 0.00 36 LEU A C 16
ATOM 27723 O O . LEU A 1 36 ? 1.423 7.537 -2.825 1.00 0.00 36 LEU A O 16
ATOM 27739 N N . ARG A 1 37 ? 0.111 7.076 -1.056 1.00 0.00 37 ARG A N 16
ATOM 27740 C CA . ARG A 1 37 ? -0.448 8.420 -0.982 1.00 0.00 37 ARG A CA 16
ATOM 27741 C C . ARG A 1 37 ? 0.020 9.135 0.282 1.00 0.00 37 ARG A C 16
ATOM 27742 O O . ARG A 1 37 ? -0.195 8.655 1.395 1.00 0.00 37 ARG A O 16
ATOM 27763 N N . ALA A 1 38 ? 0.663 10.284 0.102 1.00 0.00 38 ALA A N 16
ATOM 27764 C CA . ALA A 1 38 ? 1.161 11.066 1.227 1.00 0.00 38 ALA A CA 16
ATOM 27765 C C . ALA A 1 38 ? 0.377 12.364 1.383 1.00 0.00 38 ALA A C 16
ATOM 27766 O O . ALA A 1 38 ? 0.956 13.428 1.599 1.00 0.00 38 ALA A O 16
ATOM 27773 N N . ALA A 1 39 ? -0.944 12.270 1.270 1.00 0.00 39 ALA A N 16
ATOM 27774 C CA . ALA A 1 39 ? -1.807 13.437 1.400 1.00 0.00 39 ALA A CA 16
ATOM 27775 C C . ALA A 1 39 ? -1.431 14.265 2.625 1.00 0.00 39 ALA A C 16
ATOM 27776 O O . ALA A 1 39 ? -1.576 13.812 3.760 1.00 0.00 39 ALA A O 16
ATOM 27783 N N . ASP A 1 40 ? -0.946 15.479 2.386 1.00 0.00 40 ASP A N 16
ATOM 27784 C CA . ASP A 1 40 ? -0.549 16.370 3.470 1.00 0.00 40 ASP A CA 16
ATOM 27785 C C . ASP A 1 40 ? -1.303 17.693 3.389 1.00 0.00 40 ASP A C 16
ATOM 27786 O O . ASP A 1 40 ? -1.809 18.195 4.394 1.00 0.00 40 ASP A O 16
ATOM 27795 N N . LEU A 1 41 ? -1.374 18.256 2.188 1.00 0.00 41 LEU A N 16
ATOM 27796 C CA . LEU A 1 41 ? -2.065 19.522 1.975 1.00 0.00 41 LEU A CA 16
ATOM 27797 C C . LEU A 1 41 ? -2.984 19.444 0.760 1.00 0.00 41 LEU A C 16
ATOM 27798 O O . LEU A 1 41 ? -4.162 19.795 0.836 1.00 0.00 41 LEU A O 16
ATOM 27814 N N . ASP A 1 42 ? -2.439 18.979 -0.358 1.00 0.00 42 ASP A N 16
ATOM 27815 C CA . ASP A 1 42 ? -3.211 18.851 -1.589 1.00 0.00 42 ASP A CA 16
ATOM 27816 C C . ASP A 1 42 ? -3.899 17.492 -1.660 1.00 0.00 42 ASP A C 16
ATOM 27817 O O . ASP A 1 42 ? -3.943 16.860 -2.716 1.00 0.00 42 ASP A O 16
ATOM 27826 N N . VAL A 1 43 ? -4.435 17.046 -0.528 1.00 0.00 43 VAL A N 16
ATOM 27827 C CA . VAL A 1 43 ? -5.122 15.762 -0.461 1.00 0.00 43 VAL A CA 16
ATOM 27828 C C . VAL A 1 43 ? -4.388 14.703 -1.276 1.00 0.00 43 VAL A C 16
ATOM 27829 O O . VAL A 1 43 ? -5.006 13.808 -1.851 1.00 0.00 43 VAL A O 16
ATOM 27842 N N . GLY A 1 44 ? -3.063 14.811 -1.321 1.00 0.00 44 GLY A N 16
ATOM 27843 C CA . GLY A 1 44 ? -2.266 13.856 -2.068 1.00 0.00 44 GLY A CA 16
ATOM 27844 C C . GLY A 1 44 ? -2.011 14.303 -3.494 1.00 0.00 44 GLY A C 16
ATOM 27845 O O . GLY A 1 44 ? -2.950 14.521 -4.261 1.00 0.00 44 GLY A O 16
ATOM 27849 N N . VAL A 1 45 ? -0.738 14.442 -3.850 1.00 0.00 45 VAL A N 16
ATOM 27850 C CA . VAL A 1 45 ? -0.363 14.867 -5.194 1.00 0.00 45 VAL A CA 16
ATOM 27851 C C . VAL A 1 45 ? 1.007 14.320 -5.580 1.00 0.00 45 VAL A C 16
ATOM 27852 O O . VAL A 1 45 ? 1.994 14.542 -4.881 1.00 0.00 45 VAL A O 16
ATOM 27865 N N . ASN A 1 46 ? 1.058 13.605 -6.699 1.00 0.00 46 ASN A N 16
ATOM 27866 C CA . ASN A 1 46 ? 2.308 13.027 -7.180 1.00 0.00 46 ASN A CA 16
ATOM 27867 C C . ASN A 1 46 ? 3.041 14.000 -8.098 1.00 0.00 46 ASN A C 16
ATOM 27868 O O . ASN A 1 46 ? 3.514 13.623 -9.169 1.00 0.00 46 ASN A O 16
ATOM 27879 N N . GLY A 1 47 ? 3.131 15.255 -7.669 1.00 0.00 47 GLY A N 16
ATOM 27880 C CA . GLY A 1 47 ? 3.808 16.264 -8.463 1.00 0.00 47 GLY A CA 16
ATOM 27881 C C . GLY A 1 47 ? 5.228 16.513 -7.995 1.00 0.00 47 GLY A C 16
ATOM 27882 O O . GLY A 1 47 ? 6.156 16.557 -8.803 1.00 0.00 47 GLY A O 16
ATOM 27886 N N . GLN A 1 48 ? 5.398 16.680 -6.687 1.00 0.00 48 GLN A N 16
ATOM 27887 C CA . GLN A 1 48 ? 6.716 16.929 -6.114 1.00 0.00 48 GLN A CA 16
ATOM 27888 C C . GLN A 1 48 ? 7.035 15.914 -5.021 1.00 0.00 48 GLN A C 16
ATOM 27889 O O . GLN A 1 48 ? 7.621 16.257 -3.994 1.00 0.00 48 GLN A O 16
ATOM 27903 N N . ILE A 1 49 ? 6.645 14.664 -5.249 1.00 0.00 49 ILE A N 16
ATOM 27904 C CA . ILE A 1 49 ? 6.891 13.600 -4.285 1.00 0.00 49 ILE A CA 16
ATOM 27905 C C . ILE A 1 49 ? 7.417 12.345 -4.972 1.00 0.00 49 ILE A C 16
ATOM 27906 O O . ILE A 1 49 ? 6.738 11.756 -5.814 1.00 0.00 49 ILE A O 16
ATOM 27922 N N . GLU A 1 50 ? 8.629 11.940 -4.607 1.00 0.00 50 GLU A N 16
ATOM 27923 C CA . GLU A 1 50 ? 9.245 10.754 -5.190 1.00 0.00 50 GLU A CA 16
ATOM 27924 C C . GLU A 1 50 ? 9.246 9.597 -4.194 1.00 0.00 50 GLU A C 16
ATOM 27925 O O . GLU A 1 50 ? 9.883 9.669 -3.143 1.00 0.00 50 GLU A O 16
ATOM 27937 N N . TYR A 1 51 ? 8.528 8.532 -4.533 1.00 0.00 51 TYR A N 16
ATOM 27938 C CA . TYR A 1 51 ? 8.443 7.361 -3.669 1.00 0.00 51 TYR A CA 16
ATOM 27939 C C . TYR A 1 51 ? 9.464 6.305 -4.080 1.00 0.00 51 TYR A C 16
ATOM 27940 O O . TYR A 1 51 ? 9.397 5.753 -5.178 1.00 0.00 51 TYR A O 16
ATOM 27958 N N . VAL A 1 52 ? 10.411 6.029 -3.188 1.00 0.00 52 VAL A N 16
ATOM 27959 C CA . VAL A 1 52 ? 11.447 5.038 -3.456 1.00 0.00 52 VAL A CA 16
ATOM 27960 C C . VAL A 1 52 ? 11.533 4.015 -2.328 1.00 0.00 52 VAL A C 16
ATOM 27961 O O . VAL A 1 52 ? 10.785 4.086 -1.353 1.00 0.00 52 VAL A O 16
ATOM 27974 N N . PHE A 1 53 ? 12.452 3.065 -2.468 1.00 0.00 53 PHE A N 16
ATOM 27975 C CA . PHE A 1 53 ? 12.636 2.026 -1.461 1.00 0.00 53 PHE A CA 16
ATOM 27976 C C . PHE A 1 53 ? 13.502 2.532 -0.310 1.00 0.00 53 PHE A C 16
ATOM 27977 O O . PHE A 1 53 ? 14.671 2.864 -0.498 1.00 0.00 53 PHE A O 16
ATOM 27994 N N . GLY A 1 54 ? 12.916 2.588 0.882 1.00 0.00 54 GLY A N 16
ATOM 27995 C CA . GLY A 1 54 ? 13.647 3.055 2.046 1.00 0.00 54 GLY A CA 16
ATOM 27996 C C . GLY A 1 54 ? 14.456 1.953 2.703 1.00 0.00 54 GLY A C 16
ATOM 27997 O O . GLY A 1 54 ? 15.476 1.520 2.169 1.00 0.00 54 GLY A O 16
ATOM 28001 N N . ALA A 1 55 ? 13.999 1.501 3.866 1.00 0.00 55 ALA A N 16
ATOM 28002 C CA . ALA A 1 55 ? 14.687 0.443 4.597 1.00 0.00 55 ALA A CA 16
ATOM 28003 C C . ALA A 1 55 ? 14.268 -0.934 4.093 1.00 0.00 55 ALA A C 16
ATOM 28004 O O . ALA A 1 55 ? 14.053 -1.855 4.881 1.00 0.00 55 ALA A O 16
ATOM 28011 N N . ALA A 1 56 ? 14.154 -1.067 2.776 1.00 0.00 56 ALA A N 16
ATOM 28012 C CA . ALA A 1 56 ? 13.762 -2.332 2.167 1.00 0.00 56 ALA A CA 16
ATOM 28013 C C . ALA A 1 56 ? 14.985 -3.154 1.772 1.00 0.00 56 ALA A C 16
ATOM 28014 O O . ALA A 1 56 ? 16.105 -2.644 1.743 1.00 0.00 56 ALA A O 16
ATOM 28021 N N . THR A 1 57 ? 14.763 -4.429 1.470 1.00 0.00 57 THR A N 16
ATOM 28022 C CA . THR A 1 57 ? 15.846 -5.321 1.079 1.00 0.00 57 THR A CA 16
ATOM 28023 C C . THR A 1 57 ? 15.819 -5.596 -0.421 1.00 0.00 57 THR A C 16
ATOM 28024 O O . THR A 1 57 ? 14.755 -5.606 -1.039 1.00 0.00 57 THR A O 16
ATOM 28035 N N . GLU A 1 58 ? 16.995 -5.818 -0.999 1.00 0.00 58 GLU A N 16
ATOM 28036 C CA . GLU A 1 58 ? 17.104 -6.092 -2.427 1.00 0.00 58 GLU A CA 16
ATOM 28037 C C . GLU A 1 58 ? 16.020 -7.067 -2.878 1.00 0.00 58 GLU A C 16
ATOM 28038 O O . GLU A 1 58 ? 15.296 -6.805 -3.839 1.00 0.00 58 GLU A O 16
ATOM 28050 N N . SER A 1 59 ? 15.914 -8.191 -2.177 1.00 0.00 59 SER A N 16
ATOM 28051 C CA . SER A 1 59 ? 14.921 -9.207 -2.507 1.00 0.00 59 SER A CA 16
ATOM 28052 C C . SER A 1 59 ? 13.571 -8.567 -2.818 1.00 0.00 59 SER A C 16
ATOM 28053 O O . SER A 1 59 ? 12.964 -8.843 -3.852 1.00 0.00 59 SER A O 16
ATOM 28061 N N . VAL A 1 60 ? 13.108 -7.709 -1.914 1.00 0.00 60 VAL A N 16
ATOM 28062 C CA . VAL A 1 60 ? 11.831 -7.028 -2.091 1.00 0.00 60 VAL A CA 16
ATOM 28063 C C . VAL A 1 60 ? 11.855 -6.125 -3.319 1.00 0.00 60 VAL A C 16
ATOM 28064 O O . VAL A 1 60 ? 10.832 -5.923 -3.973 1.00 0.00 60 VAL A O 16
ATOM 28077 N N . ARG A 1 61 ? 13.030 -5.585 -3.627 1.00 0.00 61 ARG A N 16
ATOM 28078 C CA . ARG A 1 61 ? 13.187 -4.703 -4.778 1.00 0.00 61 ARG A CA 16
ATOM 28079 C C . ARG A 1 61 ? 13.115 -5.492 -6.082 1.00 0.00 61 ARG A C 16
ATOM 28080 O O . ARG A 1 61 ? 12.478 -5.064 -7.044 1.00 0.00 61 ARG A O 16
ATOM 28101 N N . ARG A 1 62 ? 13.774 -6.646 -6.106 1.00 0.00 62 ARG A N 16
ATOM 28102 C CA . ARG A 1 62 ? 13.786 -7.494 -7.292 1.00 0.00 62 ARG A CA 16
ATOM 28103 C C . ARG A 1 62 ? 12.483 -8.280 -7.412 1.00 0.00 62 ARG A C 16
ATOM 28104 O O . ARG A 1 62 ? 12.131 -8.757 -8.492 1.00 0.00 62 ARG A O 16
ATOM 28125 N N . LEU A 1 63 ? 11.773 -8.410 -6.298 1.00 0.00 63 LEU A N 16
ATOM 28126 C CA . LEU A 1 63 ? 10.509 -9.138 -6.278 1.00 0.00 63 LEU A CA 16
ATOM 28127 C C . LEU A 1 63 ? 9.327 -8.182 -6.403 1.00 0.00 63 LEU A C 16
ATOM 28128 O O . LEU A 1 63 ? 8.229 -8.582 -6.792 1.00 0.00 63 LEU A O 16
ATOM 28144 N N . LEU A 1 64 ? 9.560 -6.916 -6.073 1.00 0.00 64 LEU A N 16
ATOM 28145 C CA . LEU A 1 64 ? 8.515 -5.901 -6.150 1.00 0.00 64 LEU A CA 16
ATOM 28146 C C . LEU A 1 64 ? 9.066 -4.596 -6.717 1.00 0.00 64 LEU A C 16
ATOM 28147 O O . LEU A 1 64 ? 10.174 -4.180 -6.380 1.00 0.00 64 LEU A O 16
ATOM 28163 N N . ARG A 1 65 ? 8.282 -3.954 -7.577 1.00 0.00 65 ARG A N 16
ATOM 28164 C CA . ARG A 1 65 ? 8.691 -2.695 -8.190 1.00 0.00 65 ARG A CA 16
ATOM 28165 C C . ARG A 1 65 ? 7.858 -1.534 -7.654 1.00 0.00 65 ARG A C 16
ATOM 28166 O O . ARG A 1 65 ? 6.640 -1.647 -7.505 1.00 0.00 65 ARG A O 16
ATOM 28187 N N . LEU A 1 66 ? 8.521 -0.420 -7.366 1.00 0.00 66 LEU A N 16
ATOM 28188 C CA . LEU A 1 66 ? 7.842 0.762 -6.847 1.00 0.00 66 LEU A CA 16
ATOM 28189 C C . LEU A 1 66 ? 8.113 1.977 -7.728 1.00 0.00 66 LEU A C 16
ATOM 28190 O O . LEU A 1 66 ? 9.250 2.223 -8.130 1.00 0.00 66 LEU A O 16
ATOM 28206 N N . ASP A 1 67 ? 7.062 2.733 -8.023 1.00 0.00 67 ASP A N 16
ATOM 28207 C CA . ASP A 1 67 ? 7.186 3.925 -8.854 1.00 0.00 67 ASP A CA 16
ATOM 28208 C C . ASP A 1 67 ? 7.254 5.183 -7.993 1.00 0.00 67 ASP A C 16
ATOM 28209 O O . ASP A 1 67 ? 6.739 5.211 -6.877 1.00 0.00 67 ASP A O 16
ATOM 28218 N N . GLU A 1 68 ? 7.895 6.221 -8.521 1.00 0.00 68 GLU A N 16
ATOM 28219 C CA . GLU A 1 68 ? 8.032 7.481 -7.800 1.00 0.00 68 GLU A CA 16
ATOM 28220 C C . GLU A 1 68 ? 7.245 8.592 -8.491 1.00 0.00 68 GLU A C 16
ATOM 28221 O O . GLU A 1 68 ? 6.523 9.351 -7.845 1.00 0.00 68 GLU A O 16
ATOM 28233 N N . THR A 1 69 ? 7.392 8.681 -9.809 1.00 0.00 69 THR A N 16
ATOM 28234 C CA . THR A 1 69 ? 6.698 9.698 -10.588 1.00 0.00 69 THR A CA 16
ATOM 28235 C C . THR A 1 69 ? 5.187 9.584 -10.420 1.00 0.00 69 THR A C 16
ATOM 28236 O O . THR A 1 69 ? 4.458 10.560 -10.598 1.00 0.00 69 THR A O 16
ATOM 28247 N N . SER A 1 70 ? 4.723 8.387 -10.075 1.00 0.00 70 SER A N 16
ATOM 28248 C CA . SER A 1 70 ? 3.298 8.145 -9.886 1.00 0.00 70 SER A CA 16
ATOM 28249 C C . SER A 1 70 ? 2.988 7.838 -8.424 1.00 0.00 70 SER A C 16
ATOM 28250 O O . SER A 1 70 ? 1.954 8.246 -7.898 1.00 0.00 70 SER A O 16
ATOM 28258 N N . GLY A 1 71 ? 3.895 7.116 -7.772 1.00 0.00 71 GLY A N 16
ATOM 28259 C CA . GLY A 1 71 ? 3.702 6.766 -6.377 1.00 0.00 71 GLY A CA 16
ATOM 28260 C C . GLY A 1 71 ? 2.972 5.449 -6.206 1.00 0.00 71 GLY A C 16
ATOM 28261 O O . GLY A 1 71 ? 2.514 5.124 -5.110 1.00 0.00 71 GLY A O 16
ATOM 28265 N N . TRP A 1 72 ? 2.861 4.691 -7.290 1.00 0.00 72 TRP A N 16
ATOM 28266 C CA . TRP A 1 72 ? 2.179 3.402 -7.255 1.00 0.00 72 TRP A CA 16
ATOM 28267 C C . TRP A 1 72 ? 3.149 2.283 -6.890 1.00 0.00 72 TRP A C 16
ATOM 28268 O O . TRP A 1 72 ? 4.366 2.471 -6.909 1.00 0.00 72 TRP A O 16
ATOM 28289 N N . LEU A 1 73 ? 2.603 1.118 -6.557 1.00 0.00 73 LEU A N 16
ATOM 28290 C CA . LEU A 1 73 ? 3.421 -0.032 -6.187 1.00 0.00 73 LEU A CA 16
ATOM 28291 C C . LEU A 1 73 ? 2.824 -1.323 -6.737 1.00 0.00 73 LEU A C 16
ATOM 28292 O O . LEU A 1 73 ? 1.637 -1.595 -6.558 1.00 0.00 73 LEU A O 16
ATOM 28308 N N . SER A 1 74 ? 3.656 -2.116 -7.404 1.00 0.00 74 SER A N 16
ATOM 28309 C CA . SER A 1 74 ? 3.210 -3.379 -7.981 1.00 0.00 74 SER A CA 16
ATOM 28310 C C . SER A 1 74 ? 4.295 -4.445 -7.860 1.00 0.00 74 SER A C 16
ATOM 28311 O O . SER A 1 74 ? 5.362 -4.200 -7.298 1.00 0.00 74 SER A O 16
ATOM 28319 N N . VAL A 1 75 ? 4.013 -5.630 -8.392 1.00 0.00 75 VAL A N 16
ATOM 28320 C CA . VAL A 1 75 ? 4.964 -6.734 -8.346 1.00 0.00 75 VAL A CA 16
ATOM 28321 C C . VAL A 1 75 ? 5.855 -6.746 -9.583 1.00 0.00 75 VAL A C 16
ATOM 28322 O O . VAL A 1 75 ? 5.433 -6.343 -10.668 1.00 0.00 75 VAL A O 16
ATOM 28335 N N . LEU A 1 76 ? 7.088 -7.209 -9.413 1.00 0.00 76 LEU A N 16
ATOM 28336 C CA . LEU A 1 76 ? 8.040 -7.274 -10.517 1.00 0.00 76 LEU A CA 16
ATOM 28337 C C . LEU A 1 76 ? 8.279 -8.718 -10.945 1.00 0.00 76 LEU A C 16
ATOM 28338 O O . LEU A 1 76 ? 8.430 -9.008 -12.133 1.00 0.00 76 LEU A O 16
ATOM 28354 N N . HIS A 1 77 ? 8.311 -9.621 -9.971 1.00 0.00 77 HIS A N 16
ATOM 28355 C CA . HIS A 1 77 ? 8.530 -11.037 -10.247 1.00 0.00 77 HIS A CA 16
ATOM 28356 C C . HIS A 1 77 ? 7.521 -11.899 -9.495 1.00 0.00 77 HIS A C 16
ATOM 28357 O O . HIS A 1 77 ? 7.244 -11.664 -8.318 1.00 0.00 77 HIS A O 16
ATOM 28372 N N . ARG A 1 78 ? 6.975 -12.898 -10.181 1.00 0.00 78 ARG A N 16
ATOM 28373 C CA . ARG A 1 78 ? 5.996 -13.794 -9.578 1.00 0.00 78 ARG A CA 16
ATOM 28374 C C . ARG A 1 78 ? 6.382 -14.133 -8.141 1.00 0.00 78 ARG A C 16
ATOM 28375 O O . ARG A 1 78 ? 7.565 -14.217 -7.809 1.00 0.00 78 ARG A O 16
ATOM 28396 N N . ILE A 1 79 ? 5.377 -14.328 -7.294 1.00 0.00 79 ILE A N 16
ATOM 28397 C CA . ILE A 1 79 ? 5.612 -14.658 -5.894 1.00 0.00 79 ILE A CA 16
ATOM 28398 C C . ILE A 1 79 ? 5.146 -16.075 -5.578 1.00 0.00 79 ILE A C 16
ATOM 28399 O O . ILE A 1 79 ? 4.131 -16.537 -6.100 1.00 0.00 79 ILE A O 16
ATOM 28415 N N . ASP A 1 80 ? 5.894 -16.760 -4.720 1.00 0.00 80 ASP A N 16
ATOM 28416 C CA . ASP A 1 80 ? 5.556 -18.125 -4.331 1.00 0.00 80 ASP A CA 16
ATOM 28417 C C . ASP A 1 80 ? 5.454 -18.249 -2.814 1.00 0.00 80 ASP A C 16
ATOM 28418 O O . ASP A 1 80 ? 6.464 -18.235 -2.111 1.00 0.00 80 ASP A O 16
ATOM 28427 N N . ARG A 1 81 ? 4.227 -18.368 -2.317 1.00 0.00 81 ARG A N 16
ATOM 28428 C CA . ARG A 1 81 ? 3.993 -18.492 -0.883 1.00 0.00 81 ARG A CA 16
ATOM 28429 C C . ARG A 1 81 ? 5.061 -19.365 -0.231 1.00 0.00 81 ARG A C 16
ATOM 28430 O O . ARG A 1 81 ? 5.444 -19.140 0.917 1.00 0.00 81 ARG A O 16
ATOM 28451 N N . GLU A 1 82 ? 5.537 -20.362 -0.971 1.00 0.00 82 GLU A N 16
ATOM 28452 C CA . GLU A 1 82 ? 6.559 -21.269 -0.464 1.00 0.00 82 GLU A CA 16
ATOM 28453 C C . GLU A 1 82 ? 7.866 -20.525 -0.203 1.00 0.00 82 GLU A C 16
ATOM 28454 O O . GLU A 1 82 ? 8.405 -20.566 0.903 1.00 0.00 82 GLU A O 16
ATOM 28466 N N . GLU A 1 83 ? 8.369 -19.846 -1.229 1.00 0.00 83 GLU A N 16
ATOM 28467 C CA . GLU A 1 83 ? 9.613 -19.095 -1.111 1.00 0.00 83 GLU A CA 16
ATOM 28468 C C . GLU A 1 83 ? 9.475 -17.972 -0.087 1.00 0.00 83 GLU A C 16
ATOM 28469 O O . GLU A 1 83 ? 10.443 -17.596 0.573 1.00 0.00 83 GLU A O 16
ATOM 28481 N N . VAL A 1 84 ? 8.263 -17.440 0.040 1.00 0.00 84 VAL A N 16
ATOM 28482 C CA . VAL A 1 84 ? 7.997 -16.361 0.983 1.00 0.00 84 VAL A CA 16
ATOM 28483 C C . VAL A 1 84 ? 6.596 -16.480 1.573 1.00 0.00 84 VAL A C 16
ATOM 28484 O O . VAL A 1 84 ? 5.627 -16.719 0.854 1.00 0.00 84 VAL A O 16
ATOM 28497 N N . ASN A 1 85 ? 6.498 -16.311 2.888 1.00 0.00 85 ASN A N 16
ATOM 28498 C CA . ASN A 1 85 ? 5.215 -16.400 3.576 1.00 0.00 85 ASN A CA 16
ATOM 28499 C C . ASN A 1 85 ? 4.780 -15.033 4.095 1.00 0.00 85 ASN A C 16
ATOM 28500 O O . ASN A 1 85 ? 3.617 -14.833 4.445 1.00 0.00 85 ASN A O 16
ATOM 28511 N N . GLN A 1 86 ? 5.722 -14.096 4.139 1.00 0.00 86 GLN A N 16
ATOM 28512 C CA . GLN A 1 86 ? 5.435 -12.747 4.614 1.00 0.00 86 GLN A CA 16
ATOM 28513 C C . GLN A 1 86 ? 6.500 -11.765 4.138 1.00 0.00 86 GLN A C 16
ATOM 28514 O O . GLN A 1 86 ? 7.698 -12.019 4.270 1.00 0.00 86 GLN A O 16
ATOM 28528 N N . LEU A 1 87 ? 6.056 -10.642 3.585 1.00 0.00 87 LEU A N 16
ATOM 28529 C CA . LEU A 1 87 ? 6.971 -9.620 3.088 1.00 0.00 87 LEU A CA 16
ATOM 28530 C C . LEU A 1 87 ? 6.861 -8.343 3.915 1.00 0.00 87 LEU A C 16
ATOM 28531 O O . LEU A 1 87 ? 5.769 -7.807 4.106 1.00 0.00 87 LEU A O 16
ATOM 28547 N N . ARG A 1 88 ? 8.000 -7.859 4.401 1.00 0.00 88 ARG A N 16
ATOM 28548 C CA . ARG A 1 88 ? 8.032 -6.644 5.206 1.00 0.00 88 ARG A CA 16
ATOM 28549 C C . ARG A 1 88 ? 9.131 -5.701 4.726 1.00 0.00 88 ARG A C 16
ATOM 28550 O O . ARG A 1 88 ? 10.307 -6.066 4.698 1.00 0.00 88 ARG A O 16
ATOM 28571 N N . PHE A 1 89 ? 8.741 -4.489 4.347 1.00 0.00 89 PHE A N 16
ATOM 28572 C CA . PHE A 1 89 ? 9.693 -3.495 3.866 1.00 0.00 89 PHE A CA 16
ATOM 28573 C C . PHE A 1 89 ? 9.193 -2.081 4.151 1.00 0.00 89 PHE A C 16
ATOM 28574 O O . PHE A 1 89 ? 8.082 -1.890 4.645 1.00 0.00 89 PHE A O 16
ATOM 28591 N N . THR A 1 90 ? 10.024 -1.092 3.835 1.00 0.00 90 THR A N 16
ATOM 28592 C CA . THR A 1 90 ? 9.669 0.304 4.058 1.00 0.00 90 THR A CA 16
ATOM 28593 C C . THR A 1 90 ? 9.784 1.113 2.771 1.00 0.00 90 THR A C 16
ATOM 28594 O O . THR A 1 90 ? 10.511 0.736 1.852 1.00 0.00 90 THR A O 16
ATOM 28605 N N . VAL A 1 91 ? 9.062 2.228 2.712 1.00 0.00 91 VAL A N 16
ATOM 28606 C CA . VAL A 1 91 ? 9.085 3.091 1.537 1.00 0.00 91 VAL A CA 16
ATOM 28607 C C . VAL A 1 91 ? 9.363 4.539 1.925 1.00 0.00 91 VAL A C 16
ATOM 28608 O O . VAL A 1 91 ? 8.777 5.062 2.872 1.00 0.00 91 VAL A O 16
ATOM 28621 N N . MET A 1 92 ? 10.261 5.182 1.186 1.00 0.00 92 MET A N 16
ATOM 28622 C CA . MET A 1 92 ? 10.616 6.571 1.451 1.00 0.00 92 MET A CA 16
ATOM 28623 C C . MET A 1 92 ? 9.941 7.505 0.451 1.00 0.00 92 MET A C 16
ATOM 28624 O O . MET A 1 92 ? 9.647 7.113 -0.677 1.00 0.00 92 MET A O 16
ATOM 28638 N N . ALA A 1 93 ? 9.699 8.742 0.874 1.00 0.00 93 ALA A N 16
ATOM 28639 C CA . ALA A 1 93 ? 9.062 9.731 0.014 1.00 0.00 93 ALA A CA 16
ATOM 28640 C C . ALA A 1 93 ? 9.775 11.076 0.102 1.00 0.00 93 ALA A C 16
ATOM 28641 O O . ALA A 1 93 ? 9.649 11.793 1.096 1.00 0.00 93 ALA A O 16
ATOM 28648 N N . ARG A 1 94 ? 10.525 11.413 -0.942 1.00 0.00 94 ARG A N 16
ATOM 28649 C CA . ARG A 1 94 ? 11.260 12.671 -0.982 1.00 0.00 94 ARG A CA 16
ATOM 28650 C C . ARG A 1 94 ? 10.383 13.796 -1.524 1.00 0.00 94 ARG A C 16
ATOM 28651 O O . ARG A 1 94 ? 9.606 13.596 -2.458 1.00 0.00 94 ARG A O 16
ATOM 28672 N N . ASP A 1 95 ? 10.513 14.978 -0.932 1.00 0.00 95 ASP A N 16
ATOM 28673 C CA . ASP A 1 95 ? 9.734 16.135 -1.356 1.00 0.00 95 ASP A CA 16
ATOM 28674 C C . ASP A 1 95 ? 10.645 17.247 -1.867 1.00 0.00 95 ASP A C 16
ATOM 28675 O O . ASP A 1 95 ? 10.719 17.499 -3.070 1.00 0.00 95 ASP A O 16
ATOM 28684 N N . ARG A 1 96 ? 11.337 17.909 -0.945 1.00 0.00 96 ARG A N 16
ATOM 28685 C CA . ARG A 1 96 ? 12.241 18.995 -1.302 1.00 0.00 96 ARG A CA 16
ATOM 28686 C C . ARG A 1 96 ? 13.183 19.321 -0.146 1.00 0.00 96 ARG A C 16
ATOM 28687 O O . ARG A 1 96 ? 12.752 19.462 0.998 1.00 0.00 96 ARG A O 16
ATOM 28708 N N . GLY A 1 97 ? 14.471 19.439 -0.454 1.00 0.00 97 GLY A N 16
ATOM 28709 C CA . GLY A 1 97 ? 15.453 19.747 0.570 1.00 0.00 97 GLY A CA 16
ATOM 28710 C C . GLY A 1 97 ? 16.647 18.815 0.526 1.00 0.00 97 GLY A C 16
ATOM 28711 O O . GLY A 1 97 ? 16.587 17.748 -0.085 1.00 0.00 97 GLY A O 16
ATOM 28715 N N . GLN A 1 98 ? 17.735 19.218 1.175 1.00 0.00 98 GLN A N 16
ATOM 28716 C CA . GLN A 1 98 ? 18.949 18.411 1.205 1.00 0.00 98 GLN A CA 16
ATOM 28717 C C . GLN A 1 98 ? 19.576 18.423 2.595 1.00 0.00 98 GLN A C 16
ATOM 28718 O O . GLN A 1 98 ? 20.188 19.404 3.018 1.00 0.00 98 GLN A O 16
ATOM 28732 N N . PRO A 1 99 ? 19.420 17.308 3.325 1.00 0.00 99 PRO A N 16
ATOM 28733 C CA . PRO A 1 99 ? 18.692 16.135 2.832 1.00 0.00 99 PRO A CA 16
ATOM 28734 C C . PRO A 1 99 ? 17.193 16.388 2.719 1.00 0.00 99 PRO A C 16
ATOM 28735 O O . PRO A 1 99 ? 16.588 17.059 3.556 1.00 0.00 99 PRO A O 16
ATOM 28746 N N . PRO A 1 100 ? 16.577 15.840 1.662 1.00 0.00 100 PRO A N 16
ATOM 28747 C CA . PRO A 1 100 ? 15.140 15.992 1.415 1.00 0.00 100 PRO A CA 16
ATOM 28748 C C . PRO A 1 100 ? 14.295 15.227 2.428 1.00 0.00 100 PRO A C 16
ATOM 28749 O O . PRO A 1 100 ? 14.511 14.037 2.661 1.00 0.00 100 PRO A O 16
ATOM 28760 N N . LYS A 1 101 ? 13.330 15.917 3.027 1.00 0.00 101 LYS A N 16
ATOM 28761 C CA . LYS A 1 101 ? 12.450 15.303 4.014 1.00 0.00 101 LYS A CA 16
ATOM 28762 C C . LYS A 1 101 ? 11.925 13.960 3.515 1.00 0.00 101 LYS A C 16
ATOM 28763 O O . LYS A 1 101 ? 11.003 13.905 2.701 1.00 0.00 101 LYS A O 16
ATOM 28782 N N . THR A 1 102 ? 12.518 12.877 4.009 1.00 0.00 102 THR A N 16
ATOM 28783 C CA . THR A 1 102 ? 12.111 11.535 3.613 1.00 0.00 102 THR A CA 16
ATOM 28784 C C . THR A 1 102 ? 11.291 10.864 4.709 1.00 0.00 102 THR A C 16
ATOM 28785 O O . THR A 1 102 ? 11.732 10.763 5.854 1.00 0.00 102 THR A O 16
ATOM 28796 N N . ASP A 1 103 ? 10.096 10.406 4.351 1.00 0.00 103 ASP A N 16
ATOM 28797 C CA . ASP A 1 103 ? 9.215 9.743 5.305 1.00 0.00 103 ASP A CA 16
ATOM 28798 C C . ASP A 1 103 ? 9.182 8.238 5.058 1.00 0.00 103 ASP A C 16
ATOM 28799 O O . ASP A 1 103 ? 8.956 7.786 3.935 1.00 0.00 103 ASP A O 16
ATOM 28808 N N . LYS A 1 104 ? 9.412 7.465 6.114 1.00 0.00 104 LYS A N 16
ATOM 28809 C CA . LYS A 1 104 ? 9.409 6.010 6.014 1.00 0.00 104 LYS A CA 16
ATOM 28810 C C . LYS A 1 104 ? 8.055 5.439 6.425 1.00 0.00 104 LYS A C 16
ATOM 28811 O O . LYS A 1 104 ? 7.518 5.787 7.476 1.00 0.00 104 LYS A O 16
ATOM 28830 N N . ALA A 1 105 ? 7.511 4.560 5.590 1.00 0.00 105 ALA A N 16
ATOM 28831 C CA . ALA A 1 105 ? 6.223 3.939 5.868 1.00 0.00 105 ALA A CA 16
ATOM 28832 C C . ALA A 1 105 ? 6.304 2.422 5.733 1.00 0.00 105 ALA A C 16
ATOM 28833 O O . ALA A 1 105 ? 6.568 1.897 4.650 1.00 0.00 105 ALA A O 16
ATOM 28840 N N . THR A 1 106 ? 6.077 1.721 6.840 1.00 0.00 106 THR A N 16
ATOM 28841 C CA . THR A 1 106 ? 6.127 0.264 6.845 1.00 0.00 106 THR A CA 16
ATOM 28842 C C . THR A 1 106 ? 5.016 -0.327 5.984 1.00 0.00 106 THR A C 16
ATOM 28843 O O . THR A 1 106 ? 3.871 0.121 6.037 1.00 0.00 106 THR A O 16
ATOM 28854 N N . VAL A 1 107 ? 5.361 -1.337 5.192 1.00 0.00 107 VAL A N 16
ATOM 28855 C CA . VAL A 1 107 ? 4.392 -1.992 4.321 1.00 0.00 107 VAL A CA 16
ATOM 28856 C C . VAL A 1 107 ? 4.368 -3.497 4.560 1.00 0.00 107 VAL A C 16
ATOM 28857 O O . VAL A 1 107 ? 5.190 -4.236 4.017 1.00 0.00 107 VAL A O 16
ATOM 28870 N N . VAL A 1 108 ? 3.419 -3.946 5.375 1.00 0.00 108 VAL A N 16
ATOM 28871 C CA . VAL A 1 108 ? 3.285 -5.365 5.685 1.00 0.00 108 VAL A CA 16
ATOM 28872 C C . VAL A 1 108 ? 2.355 -6.058 4.696 1.00 0.00 108 VAL A C 16
ATOM 28873 O O . VAL A 1 108 ? 1.141 -5.847 4.716 1.00 0.00 108 VAL A O 16
ATOM 28886 N N . LEU A 1 109 ? 2.930 -6.887 3.832 1.00 0.00 109 LEU A N 16
ATOM 28887 C CA . LEU A 1 109 ? 2.152 -7.613 2.835 1.00 0.00 109 LEU A CA 16
ATOM 28888 C C . LEU A 1 109 ? 2.004 -9.081 3.222 1.00 0.00 109 LEU A C 16
ATOM 28889 O O . LEU A 1 109 ? 2.949 -9.860 3.110 1.00 0.00 109 LEU A O 16
ATOM 28905 N N . ASN A 1 110 ? 0.811 -9.451 3.676 1.00 0.00 110 ASN A N 16
ATOM 28906 C CA . ASN A 1 110 ? 0.539 -10.826 4.078 1.00 0.00 110 ASN A CA 16
ATOM 28907 C C . ASN A 1 110 ? 0.287 -11.710 2.860 1.00 0.00 110 ASN A C 16
ATOM 28908 O O . ASN A 1 110 ? -0.583 -11.418 2.038 1.00 0.00 110 ASN A O 16
ATOM 28919 N N . ILE A 1 111 ? 1.053 -12.790 2.751 1.00 0.00 111 ILE A N 16
ATOM 28920 C CA . ILE A 1 111 ? 0.912 -13.716 1.634 1.00 0.00 111 ILE A CA 16
ATOM 28921 C C . ILE A 1 111 ? -0.370 -14.533 1.757 1.00 0.00 111 ILE A C 16
ATOM 28922 O O . ILE A 1 111 ? -0.444 -15.481 2.539 1.00 0.00 111 ILE A O 16
ATOM 28938 N N . LYS A 1 112 ? -1.379 -14.160 0.977 1.00 0.00 112 LYS A N 16
ATOM 28939 C CA . LYS A 1 112 ? -2.659 -14.859 0.994 1.00 0.00 112 LYS A CA 16
ATOM 28940 C C . LYS A 1 112 ? -2.656 -16.023 0.008 1.00 0.00 112 LYS A C 16
ATOM 28941 O O . LYS A 1 112 ? -1.854 -16.057 -0.925 1.00 0.00 112 LYS A O 16
ATOM 28960 N N . ASP A 1 113 ? -3.559 -16.975 0.221 1.00 0.00 113 ASP A N 16
ATOM 28961 C CA . ASP A 1 113 ? -3.663 -18.139 -0.651 1.00 0.00 113 ASP A CA 16
ATOM 28962 C C . ASP A 1 113 ? -4.951 -18.095 -1.466 1.00 0.00 113 ASP A C 16
ATOM 28963 O O . ASP A 1 113 ? -6.041 -17.956 -0.913 1.00 0.00 113 ASP A O 16
ATOM 28972 N N . GLU A 1 114 ? -4.817 -18.213 -2.783 1.00 0.00 114 GLU A N 16
ATOM 28973 C CA . GLU A 1 114 ? -5.971 -18.185 -3.674 1.00 0.00 114 GLU A CA 16
ATOM 28974 C C . GLU A 1 114 ? -6.599 -19.570 -3.794 1.00 0.00 114 GLU A C 16
ATOM 28975 O O . GLU A 1 114 ? -7.821 -19.708 -3.828 1.00 0.00 114 GLU A O 16
ATOM 28987 N N . ASN A 1 115 ? -5.754 -20.594 -3.859 1.00 0.00 115 ASN A N 16
ATOM 28988 C CA . ASN A 1 115 ? -6.225 -21.968 -3.977 1.00 0.00 115 ASN A CA 16
ATOM 28989 C C . ASN A 1 115 ? -7.379 -22.232 -3.015 1.00 0.00 115 ASN A C 16
ATOM 28990 O O . ASN A 1 115 ? -8.469 -22.626 -3.430 1.00 0.00 115 ASN A O 16
ATOM 29001 N N . ASP A 1 116 ? -7.131 -22.012 -1.729 1.00 0.00 116 ASP A N 16
ATOM 29002 C CA . ASP A 1 116 ? -8.150 -22.224 -0.706 1.00 0.00 116 ASP A CA 16
ATOM 29003 C C . ASP A 1 116 ? -9.377 -21.359 -0.974 1.00 0.00 116 ASP A C 16
ATOM 29004 O O . ASP A 1 116 ? -9.360 -20.495 -1.850 1.00 0.00 116 ASP A O 16
ATOM 29013 N N . ASN A 1 117 ? -10.441 -21.598 -0.214 1.00 0.00 117 ASN A N 16
ATOM 29014 C CA . ASN A 1 117 ? -11.678 -20.842 -0.371 1.00 0.00 117 ASN A CA 16
ATOM 29015 C C . ASN A 1 117 ? -11.886 -19.891 0.804 1.00 0.00 117 ASN A C 16
ATOM 29016 O O . ASN A 1 117 ? -12.218 -20.317 1.910 1.00 0.00 117 ASN A O 16
ATOM 29027 N N . VAL A 1 118 ? -11.689 -18.600 0.555 1.00 0.00 118 VAL A N 16
ATOM 29028 C CA . VAL A 1 118 ? -11.857 -17.588 1.591 1.00 0.00 118 VAL A CA 16
ATOM 29029 C C . VAL A 1 118 ? -12.916 -16.565 1.194 1.00 0.00 118 VAL A C 16
ATOM 29030 O O . VAL A 1 118 ? -12.904 -16.018 0.092 1.00 0.00 118 VAL A O 16
ATOM 29043 N N . PRO A 1 119 ? -13.856 -16.299 2.114 1.00 0.00 119 PRO A N 16
ATOM 29044 C CA . PRO A 1 119 ? -14.940 -15.340 1.883 1.00 0.00 119 PRO A CA 16
ATOM 29045 C C . PRO A 1 119 ? -14.439 -13.900 1.836 1.00 0.00 119 PRO A C 16
ATOM 29046 O O . PRO A 1 119 ? -13.399 -13.576 2.408 1.00 0.00 119 PRO A O 16
ATOM 29057 N N . GLY A 1 1 ? 8.607 13.671 13.233 1.00 0.00 1 GLY A N 17
ATOM 29058 C CA . GLY A 1 1 ? 8.702 15.022 13.753 1.00 0.00 1 GLY A CA 17
ATOM 29059 C C . GLY A 1 1 ? 10.130 15.423 14.067 1.00 0.00 1 GLY A C 17
ATOM 29060 O O . GLY A 1 1 ? 10.647 15.114 15.141 1.00 0.00 1 GLY A O 17
ATOM 29064 N N . SER A 1 2 ? 10.770 16.112 13.128 1.00 0.00 2 SER A N 17
ATOM 29065 C CA . SER A 1 2 ? 12.149 16.551 13.308 1.00 0.00 2 SER A CA 17
ATOM 29066 C C . SER A 1 2 ? 12.227 18.072 13.403 1.00 0.00 2 SER A C 17
ATOM 29067 O O . SER A 1 2 ? 11.854 18.783 12.470 1.00 0.00 2 SER A O 17
ATOM 29075 N N . SER A 1 3 ? 12.715 18.563 14.537 1.00 0.00 3 SER A N 17
ATOM 29076 C CA . SER A 1 3 ? 12.839 19.999 14.758 1.00 0.00 3 SER A CA 17
ATOM 29077 C C . SER A 1 3 ? 13.713 20.640 13.684 1.00 0.00 3 SER A C 17
ATOM 29078 O O . SER A 1 3 ? 14.625 20.008 13.152 1.00 0.00 3 SER A O 17
ATOM 29086 N N . GLY A 1 4 ? 13.427 21.900 13.371 1.00 0.00 4 GLY A N 17
ATOM 29087 C CA . GLY A 1 4 ? 14.195 22.606 12.362 1.00 0.00 4 GLY A CA 17
ATOM 29088 C C . GLY A 1 4 ? 13.345 23.565 11.552 1.00 0.00 4 GLY A C 17
ATOM 29089 O O . GLY A 1 4 ? 13.009 24.654 12.018 1.00 0.00 4 GLY A O 17
ATOM 29093 N N . SER A 1 5 ? 12.998 23.161 10.334 1.00 0.00 5 SER A N 17
ATOM 29094 C CA . SER A 1 5 ? 12.186 23.995 9.455 1.00 0.00 5 SER A CA 17
ATOM 29095 C C . SER A 1 5 ? 11.056 24.664 10.231 1.00 0.00 5 SER A C 17
ATOM 29096 O O . SER A 1 5 ? 10.257 23.995 10.887 1.00 0.00 5 SER A O 17
ATOM 29104 N N . SER A 1 6 ? 10.996 25.989 10.152 1.00 0.00 6 SER A N 17
ATOM 29105 C CA . SER A 1 6 ? 9.967 26.751 10.850 1.00 0.00 6 SER A CA 17
ATOM 29106 C C . SER A 1 6 ? 8.817 27.099 9.909 1.00 0.00 6 SER A C 17
ATOM 29107 O O . SER A 1 6 ? 8.868 28.097 9.191 1.00 0.00 6 SER A O 17
ATOM 29115 N N . GLY A 1 7 ? 7.780 26.268 9.919 1.00 0.00 7 GLY A N 17
ATOM 29116 C CA . GLY A 1 7 ? 6.632 26.503 9.063 1.00 0.00 7 GLY A CA 17
ATOM 29117 C C . GLY A 1 7 ? 5.623 25.373 9.121 1.00 0.00 7 GLY A C 17
ATOM 29118 O O . GLY A 1 7 ? 5.499 24.695 10.140 1.00 0.00 7 GLY A O 17
ATOM 29122 N N . ASN A 1 8 ? 4.900 25.171 8.024 1.00 0.00 8 ASN A N 17
ATOM 29123 C CA . ASN A 1 8 ? 3.895 24.116 7.956 1.00 0.00 8 ASN A CA 17
ATOM 29124 C C . ASN A 1 8 ? 3.869 23.479 6.569 1.00 0.00 8 ASN A C 17
ATOM 29125 O O . ASN A 1 8 ? 4.146 24.138 5.567 1.00 0.00 8 ASN A O 17
ATOM 29136 N N . ASP A 1 9 ? 3.533 22.195 6.521 1.00 0.00 9 ASP A N 17
ATOM 29137 C CA . ASP A 1 9 ? 3.468 21.469 5.258 1.00 0.00 9 ASP A CA 17
ATOM 29138 C C . ASP A 1 9 ? 4.830 21.454 4.569 1.00 0.00 9 ASP A C 17
ATOM 29139 O O . ASP A 1 9 ? 4.927 21.667 3.361 1.00 0.00 9 ASP A O 17
ATOM 29148 N N . ASN A 1 10 ? 5.878 21.202 5.347 1.00 0.00 10 ASN A N 17
ATOM 29149 C CA . ASN A 1 10 ? 7.234 21.161 4.812 1.00 0.00 10 ASN A CA 17
ATOM 29150 C C . ASN A 1 10 ? 7.797 19.744 4.864 1.00 0.00 10 ASN A C 17
ATOM 29151 O O . ASN A 1 10 ? 8.876 19.474 4.337 1.00 0.00 10 ASN A O 17
ATOM 29162 N N . SER A 1 11 ? 7.057 18.843 5.502 1.00 0.00 11 SER A N 17
ATOM 29163 C CA . SER A 1 11 ? 7.483 17.453 5.625 1.00 0.00 11 SER A CA 17
ATOM 29164 C C . SER A 1 11 ? 6.418 16.508 5.079 1.00 0.00 11 SER A C 17
ATOM 29165 O O . SER A 1 11 ? 5.253 16.547 5.477 1.00 0.00 11 SER A O 17
ATOM 29173 N N . PRO A 1 12 ? 6.825 15.636 4.144 1.00 0.00 12 PRO A N 17
ATOM 29174 C CA . PRO A 1 12 ? 5.922 14.663 3.523 1.00 0.00 12 PRO A CA 17
ATOM 29175 C C . PRO A 1 12 ? 5.490 13.570 4.494 1.00 0.00 12 PRO A C 17
ATOM 29176 O O . PRO A 1 12 ? 6.324 12.947 5.153 1.00 0.00 12 PRO A O 17
ATOM 29187 N N . ARG A 1 13 ? 4.184 13.340 4.578 1.00 0.00 13 ARG A N 17
ATOM 29188 C CA . ARG A 1 13 ? 3.643 12.322 5.470 1.00 0.00 13 ARG A CA 17
ATOM 29189 C C . ARG A 1 13 ? 2.671 11.410 4.727 1.00 0.00 13 ARG A C 17
ATOM 29190 O O . ARG A 1 13 ? 1.822 11.877 3.967 1.00 0.00 13 ARG A O 17
ATOM 29211 N N . PHE A 1 14 ? 2.801 10.107 4.951 1.00 0.00 14 PHE A N 17
ATOM 29212 C CA . PHE A 1 14 ? 1.936 9.129 4.302 1.00 0.00 14 PHE A CA 17
ATOM 29213 C C . PHE A 1 14 ? 0.571 9.074 4.983 1.00 0.00 14 PHE A C 17
ATOM 29214 O O . PHE A 1 14 ? 0.394 9.595 6.083 1.00 0.00 14 PHE A O 17
ATOM 29231 N N . GLU A 1 15 ? -0.390 8.440 4.318 1.00 0.00 15 GLU A N 17
ATOM 29232 C CA . GLU A 1 15 ? -1.739 8.319 4.857 1.00 0.00 15 GLU A CA 17
ATOM 29233 C C . GLU A 1 15 ? -1.759 7.390 6.068 1.00 0.00 15 GLU A C 17
ATOM 29234 O O . GLU A 1 15 ? -2.306 7.730 7.117 1.00 0.00 15 GLU A O 17
ATOM 29246 N N . LYS A 1 16 ? -1.160 6.214 5.914 1.00 0.00 16 LYS A N 17
ATOM 29247 C CA . LYS A 1 16 ? -1.107 5.235 6.992 1.00 0.00 16 LYS A CA 17
ATOM 29248 C C . LYS A 1 16 ? 0.334 4.970 7.417 1.00 0.00 16 LYS A C 17
ATOM 29249 O O . LYS A 1 16 ? 1.211 4.766 6.578 1.00 0.00 16 LYS A O 17
ATOM 29268 N N . SER A 1 17 ? 0.570 4.975 8.725 1.00 0.00 17 SER A N 17
ATOM 29269 C CA . SER A 1 17 ? 1.905 4.738 9.262 1.00 0.00 17 SER A CA 17
ATOM 29270 C C . SER A 1 17 ? 2.469 3.415 8.752 1.00 0.00 17 SER A C 17
ATOM 29271 O O . SER A 1 17 ? 3.646 3.321 8.404 1.00 0.00 17 SER A O 17
ATOM 29279 N N . VAL A 1 18 ? 1.618 2.394 8.711 1.00 0.00 18 VAL A N 17
ATOM 29280 C CA . VAL A 1 18 ? 2.029 1.075 8.243 1.00 0.00 18 VAL A CA 17
ATOM 29281 C C . VAL A 1 18 ? 1.054 0.532 7.205 1.00 0.00 18 VAL A C 17
ATOM 29282 O O . VAL A 1 18 ? 0.024 -0.049 7.549 1.00 0.00 18 VAL A O 17
ATOM 29295 N N . TYR A 1 19 ? 1.384 0.724 5.933 1.00 0.00 19 TYR A N 17
ATOM 29296 C CA . TYR A 1 19 ? 0.536 0.255 4.843 1.00 0.00 19 TYR A CA 17
ATOM 29297 C C . TYR A 1 19 ? 0.414 -1.266 4.864 1.00 0.00 19 TYR A C 17
ATOM 29298 O O . TYR A 1 19 ? 1.349 -1.978 4.500 1.00 0.00 19 TYR A O 17
ATOM 29316 N N . GLU A 1 20 ? -0.745 -1.754 5.293 1.00 0.00 20 GLU A N 17
ATOM 29317 C CA . GLU A 1 20 ? -0.990 -3.190 5.361 1.00 0.00 20 GLU A CA 17
ATOM 29318 C C . GLU A 1 20 ? -1.954 -3.630 4.263 1.00 0.00 20 GLU A C 17
ATOM 29319 O O . GLU A 1 20 ? -3.151 -3.353 4.325 1.00 0.00 20 GLU A O 17
ATOM 29331 N N . ALA A 1 21 ? -1.422 -4.319 3.258 1.00 0.00 21 ALA A N 17
ATOM 29332 C CA . ALA A 1 21 ? -2.234 -4.799 2.147 1.00 0.00 21 ALA A CA 17
ATOM 29333 C C . ALA A 1 21 ? -2.148 -6.316 2.020 1.00 0.00 21 ALA A C 17
ATOM 29334 O O . ALA A 1 21 ? -1.136 -6.922 2.374 1.00 0.00 21 ALA A O 17
ATOM 29341 N N . ASP A 1 22 ? -3.215 -6.924 1.513 1.00 0.00 22 ASP A N 17
ATOM 29342 C CA . ASP A 1 22 ? -3.259 -8.371 1.339 1.00 0.00 22 ASP A CA 17
ATOM 29343 C C . ASP A 1 22 ? -2.895 -8.758 -0.091 1.00 0.00 22 ASP A C 17
ATOM 29344 O O . ASP A 1 22 ? -3.723 -8.674 -0.998 1.00 0.00 22 ASP A O 17
ATOM 29353 N N . LEU A 1 23 ? -1.651 -9.182 -0.285 1.00 0.00 23 LEU A N 17
ATOM 29354 C CA . LEU A 1 23 ? -1.176 -9.581 -1.605 1.00 0.00 23 LEU A CA 17
ATOM 29355 C C . LEU A 1 23 ? -1.318 -11.086 -1.803 1.00 0.00 23 LEU A C 17
ATOM 29356 O O . LEU A 1 23 ? -0.770 -11.878 -1.037 1.00 0.00 23 LEU A O 17
ATOM 29372 N N . ALA A 1 24 ? -2.057 -11.475 -2.837 1.00 0.00 24 ALA A N 17
ATOM 29373 C CA . ALA A 1 24 ? -2.268 -12.885 -3.138 1.00 0.00 24 ALA A CA 17
ATOM 29374 C C . ALA A 1 24 ? -0.985 -13.537 -3.642 1.00 0.00 24 ALA A C 17
ATOM 29375 O O . ALA A 1 24 ? -0.387 -13.079 -4.615 1.00 0.00 24 ALA A O 17
ATOM 29382 N N . GLU A 1 25 ? -0.568 -14.607 -2.973 1.00 0.00 25 GLU A N 17
ATOM 29383 C CA . GLU A 1 25 ? 0.646 -15.320 -3.353 1.00 0.00 25 GLU A CA 17
ATOM 29384 C C . GLU A 1 25 ? 0.626 -15.676 -4.837 1.00 0.00 25 GLU A C 17
ATOM 29385 O O . GLU A 1 25 ? 1.658 -15.652 -5.506 1.00 0.00 25 GLU A O 17
ATOM 29397 N N . ASN A 1 26 ? -0.558 -16.008 -5.343 1.00 0.00 26 ASN A N 17
ATOM 29398 C CA . ASN A 1 26 ? -0.714 -16.371 -6.747 1.00 0.00 26 ASN A CA 17
ATOM 29399 C C . ASN A 1 26 ? -0.447 -15.172 -7.652 1.00 0.00 26 ASN A C 17
ATOM 29400 O O . ASN A 1 26 ? -0.123 -15.329 -8.829 1.00 0.00 26 ASN A O 17
ATOM 29411 N N . SER A 1 27 ? -0.584 -13.973 -7.093 1.00 0.00 27 SER A N 17
ATOM 29412 C CA . SER A 1 27 ? -0.361 -12.747 -7.850 1.00 0.00 27 SER A CA 17
ATOM 29413 C C . SER A 1 27 ? 0.819 -12.904 -8.804 1.00 0.00 27 SER A C 17
ATOM 29414 O O . SER A 1 27 ? 1.949 -13.138 -8.376 1.00 0.00 27 SER A O 17
ATOM 29422 N N . ALA A 1 28 ? 0.547 -12.774 -10.098 1.00 0.00 28 ALA A N 17
ATOM 29423 C CA . ALA A 1 28 ? 1.586 -12.900 -11.113 1.00 0.00 28 ALA A CA 17
ATOM 29424 C C . ALA A 1 28 ? 2.563 -11.730 -11.046 1.00 0.00 28 ALA A C 17
ATOM 29425 O O . ALA A 1 28 ? 2.301 -10.708 -10.413 1.00 0.00 28 ALA A O 17
ATOM 29432 N N . PRO A 1 29 ? 3.715 -11.882 -11.715 1.00 0.00 29 PRO A N 17
ATOM 29433 C CA . PRO A 1 29 ? 4.754 -10.849 -11.747 1.00 0.00 29 PRO A CA 17
ATOM 29434 C C . PRO A 1 29 ? 4.332 -9.627 -12.556 1.00 0.00 29 PRO A C 17
ATOM 29435 O O . PRO A 1 29 ? 4.704 -9.483 -13.720 1.00 0.00 29 PRO A O 17
ATOM 29446 N N . GLY A 1 30 ? 3.553 -8.749 -11.932 1.00 0.00 30 GLY A N 17
ATOM 29447 C CA . GLY A 1 30 ? 3.094 -7.551 -12.610 1.00 0.00 30 GLY A CA 17
ATOM 29448 C C . GLY A 1 30 ? 1.848 -6.966 -11.975 1.00 0.00 30 GLY A C 17
ATOM 29449 O O . GLY A 1 30 ? 1.565 -5.777 -12.124 1.00 0.00 30 GLY A O 17
ATOM 29453 N N . THR A 1 31 ? 1.100 -7.804 -11.263 1.00 0.00 31 THR A N 17
ATOM 29454 C CA . THR A 1 31 ? -0.124 -7.365 -10.605 1.00 0.00 31 THR A CA 17
ATOM 29455 C C . THR A 1 31 ? 0.152 -6.218 -9.640 1.00 0.00 31 THR A C 17
ATOM 29456 O O . THR A 1 31 ? 1.060 -6.278 -8.810 1.00 0.00 31 THR A O 17
ATOM 29467 N N . PRO A 1 32 ? -0.648 -5.147 -9.747 1.00 0.00 32 PRO A N 17
ATOM 29468 C CA . PRO A 1 32 ? -0.510 -3.966 -8.890 1.00 0.00 32 PRO A CA 17
ATOM 29469 C C . PRO A 1 32 ? -0.915 -4.246 -7.447 1.00 0.00 32 PRO A C 17
ATOM 29470 O O . PRO A 1 32 ? -1.868 -4.983 -7.192 1.00 0.00 32 PRO A O 17
ATOM 29481 N N . ILE A 1 33 ? -0.187 -3.654 -6.507 1.00 0.00 33 ILE A N 17
ATOM 29482 C CA . ILE A 1 33 ? -0.472 -3.840 -5.090 1.00 0.00 33 ILE A CA 17
ATOM 29483 C C . ILE A 1 33 ? -1.293 -2.679 -4.538 1.00 0.00 33 ILE A C 17
ATOM 29484 O O . ILE A 1 33 ? -2.437 -2.858 -4.117 1.00 0.00 33 ILE A O 17
ATOM 29500 N N . LEU A 1 34 ? -0.703 -1.489 -4.543 1.00 0.00 34 LEU A N 17
ATOM 29501 C CA . LEU A 1 34 ? -1.379 -0.297 -4.045 1.00 0.00 34 LEU A CA 17
ATOM 29502 C C . LEU A 1 34 ? -0.673 0.969 -4.521 1.00 0.00 34 LEU A C 17
ATOM 29503 O O . LEU A 1 34 ? 0.442 0.911 -5.038 1.00 0.00 34 LEU A O 17
ATOM 29519 N N . GLN A 1 35 ? -1.330 2.110 -4.340 1.00 0.00 35 GLN A N 17
ATOM 29520 C CA . GLN A 1 35 ? -0.764 3.390 -4.749 1.00 0.00 35 GLN A CA 17
ATOM 29521 C C . GLN A 1 35 ? -0.521 4.289 -3.542 1.00 0.00 35 GLN A C 17
ATOM 29522 O O . GLN A 1 35 ? -1.457 4.656 -2.829 1.00 0.00 35 GLN A O 17
ATOM 29536 N N . LEU A 1 36 ? 0.740 4.641 -3.317 1.00 0.00 36 LEU A N 17
ATOM 29537 C CA . LEU A 1 36 ? 1.107 5.498 -2.194 1.00 0.00 36 LEU A CA 17
ATOM 29538 C C . LEU A 1 36 ? 0.597 6.920 -2.406 1.00 0.00 36 LEU A C 17
ATOM 29539 O O . LEU A 1 36 ? 0.680 7.462 -3.508 1.00 0.00 36 LEU A O 17
ATOM 29555 N N . ARG A 1 37 ? 0.072 7.519 -1.342 1.00 0.00 37 ARG A N 17
ATOM 29556 C CA . ARG A 1 37 ? -0.450 8.879 -1.411 1.00 0.00 37 ARG A CA 17
ATOM 29557 C C . ARG A 1 37 ? 0.056 9.715 -0.239 1.00 0.00 37 ARG A C 17
ATOM 29558 O O . ARG A 1 37 ? 0.023 9.276 0.910 1.00 0.00 37 ARG A O 17
ATOM 29579 N N . ALA A 1 38 ? 0.525 10.922 -0.539 1.00 0.00 38 ALA A N 17
ATOM 29580 C CA . ALA A 1 38 ? 1.037 11.820 0.488 1.00 0.00 38 ALA A CA 17
ATOM 29581 C C . ALA A 1 38 ? -0.069 12.718 1.033 1.00 0.00 38 ALA A C 17
ATOM 29582 O O . ALA A 1 38 ? 0.143 13.907 1.266 1.00 0.00 38 ALA A O 17
ATOM 29589 N N . ALA A 1 39 ? -1.249 12.141 1.232 1.00 0.00 39 ALA A N 17
ATOM 29590 C CA . ALA A 1 39 ? -2.388 12.889 1.750 1.00 0.00 39 ALA A CA 17
ATOM 29591 C C . ALA A 1 39 ? -2.104 13.421 3.150 1.00 0.00 39 ALA A C 17
ATOM 29592 O O . ALA A 1 39 ? -2.070 12.661 4.118 1.00 0.00 39 ALA A O 17
ATOM 29599 N N . ASP A 1 40 ? -1.899 14.730 3.251 1.00 0.00 40 ASP A N 17
ATOM 29600 C CA . ASP A 1 40 ? -1.618 15.364 4.533 1.00 0.00 40 ASP A CA 17
ATOM 29601 C C . ASP A 1 40 ? -2.523 16.572 4.752 1.00 0.00 40 ASP A C 17
ATOM 29602 O O . ASP A 1 40 ? -3.155 16.706 5.801 1.00 0.00 40 ASP A O 17
ATOM 29611 N N . LEU A 1 41 ? -2.580 17.450 3.757 1.00 0.00 41 LEU A N 17
ATOM 29612 C CA . LEU A 1 41 ? -3.407 18.649 3.840 1.00 0.00 41 LEU A CA 17
ATOM 29613 C C . LEU A 1 41 ? -4.192 18.859 2.550 1.00 0.00 41 LEU A C 17
ATOM 29614 O O . LEU A 1 41 ? -5.423 18.892 2.560 1.00 0.00 41 LEU A O 17
ATOM 29630 N N . ASP A 1 42 ? -3.474 18.999 1.442 1.00 0.00 42 ASP A N 17
ATOM 29631 C CA . ASP A 1 42 ? -4.103 19.203 0.143 1.00 0.00 42 ASP A CA 17
ATOM 29632 C C . ASP A 1 42 ? -3.996 17.947 -0.716 1.00 0.00 42 ASP A C 17
ATOM 29633 O O . ASP A 1 42 ? -3.239 17.908 -1.686 1.00 0.00 42 ASP A O 17
ATOM 29642 N N . VAL A 1 43 ? -4.759 16.921 -0.352 1.00 0.00 43 VAL A N 17
ATOM 29643 C CA . VAL A 1 43 ? -4.750 15.663 -1.089 1.00 0.00 43 VAL A CA 17
ATOM 29644 C C . VAL A 1 43 ? -5.215 15.864 -2.527 1.00 0.00 43 VAL A C 17
ATOM 29645 O O . VAL A 1 43 ? -5.097 14.968 -3.361 1.00 0.00 43 VAL A O 17
ATOM 29658 N N . GLY A 1 44 ? -5.747 17.050 -2.810 1.00 0.00 44 GLY A N 17
ATOM 29659 C CA . GLY A 1 44 ? -6.222 17.349 -4.148 1.00 0.00 44 GLY A CA 17
ATOM 29660 C C . GLY A 1 44 ? -5.093 17.678 -5.105 1.00 0.00 44 GLY A C 17
ATOM 29661 O O . GLY A 1 44 ? -5.160 18.664 -5.840 1.00 0.00 44 GLY A O 17
ATOM 29665 N N . VAL A 1 45 ? -4.052 16.853 -5.095 1.00 0.00 45 VAL A N 17
ATOM 29666 C CA . VAL A 1 45 ? -2.902 17.062 -5.968 1.00 0.00 45 VAL A CA 17
ATOM 29667 C C . VAL A 1 45 ? -2.340 15.734 -6.464 1.00 0.00 45 VAL A C 17
ATOM 29668 O O . VAL A 1 45 ? -2.661 14.674 -5.928 1.00 0.00 45 VAL A O 17
ATOM 29681 N N . ASN A 1 46 ? -1.499 15.801 -7.490 1.00 0.00 46 ASN A N 17
ATOM 29682 C CA . ASN A 1 46 ? -0.891 14.603 -8.059 1.00 0.00 46 ASN A CA 17
ATOM 29683 C C . ASN A 1 46 ? 0.292 14.139 -7.214 1.00 0.00 46 ASN A C 17
ATOM 29684 O O . ASN A 1 46 ? 1.355 13.815 -7.741 1.00 0.00 46 ASN A O 17
ATOM 29695 N N . GLY A 1 47 ? 0.097 14.111 -5.899 1.00 0.00 47 GLY A N 17
ATOM 29696 C CA . GLY A 1 47 ? 1.156 13.685 -5.002 1.00 0.00 47 GLY A CA 17
ATOM 29697 C C . GLY A 1 47 ? 2.531 14.089 -5.496 1.00 0.00 47 GLY A C 17
ATOM 29698 O O . GLY A 1 47 ? 3.209 13.311 -6.167 1.00 0.00 47 GLY A O 17
ATOM 29702 N N . GLN A 1 48 ? 2.943 15.308 -5.163 1.00 0.00 48 GLN A N 17
ATOM 29703 C CA . GLN A 1 48 ? 4.246 15.813 -5.580 1.00 0.00 48 GLN A CA 17
ATOM 29704 C C . GLN A 1 48 ? 5.351 15.283 -4.672 1.00 0.00 48 GLN A C 17
ATOM 29705 O O . GLN A 1 48 ? 6.250 16.025 -4.276 1.00 0.00 48 GLN A O 17
ATOM 29719 N N . ILE A 1 49 ? 5.277 13.997 -4.347 1.00 0.00 49 ILE A N 17
ATOM 29720 C CA . ILE A 1 49 ? 6.271 13.368 -3.487 1.00 0.00 49 ILE A CA 17
ATOM 29721 C C . ILE A 1 49 ? 6.773 12.061 -4.091 1.00 0.00 49 ILE A C 17
ATOM 29722 O O . ILE A 1 49 ? 5.992 11.148 -4.354 1.00 0.00 49 ILE A O 17
ATOM 29738 N N . GLU A 1 50 ? 8.083 11.979 -4.306 1.00 0.00 50 GLU A N 17
ATOM 29739 C CA . GLU A 1 50 ? 8.689 10.783 -4.878 1.00 0.00 50 GLU A CA 17
ATOM 29740 C C . GLU A 1 50 ? 8.496 9.582 -3.957 1.00 0.00 50 GLU A C 17
ATOM 29741 O O . GLU A 1 50 ? 8.255 9.737 -2.759 1.00 0.00 50 GLU A O 17
ATOM 29753 N N . TYR A 1 51 ? 8.605 8.386 -4.524 1.00 0.00 51 TYR A N 17
ATOM 29754 C CA . TYR A 1 51 ? 8.441 7.158 -3.755 1.00 0.00 51 TYR A CA 17
ATOM 29755 C C . TYR A 1 51 ? 9.537 6.152 -4.093 1.00 0.00 51 TYR A C 17
ATOM 29756 O O . TYR A 1 51 ? 9.400 5.354 -5.020 1.00 0.00 51 TYR A O 17
ATOM 29774 N N . VAL A 1 52 ? 10.627 6.197 -3.332 1.00 0.00 52 VAL A N 17
ATOM 29775 C CA . VAL A 1 52 ? 11.747 5.289 -3.549 1.00 0.00 52 VAL A CA 17
ATOM 29776 C C . VAL A 1 52 ? 11.810 4.224 -2.460 1.00 0.00 52 VAL A C 17
ATOM 29777 O O . VAL A 1 52 ? 11.093 4.298 -1.462 1.00 0.00 52 VAL A O 17
ATOM 29790 N N . PHE A 1 53 ? 12.672 3.233 -2.658 1.00 0.00 53 PHE A N 17
ATOM 29791 C CA . PHE A 1 53 ? 12.829 2.151 -1.694 1.00 0.00 53 PHE A CA 17
ATOM 29792 C C . PHE A 1 53 ? 13.666 2.602 -0.501 1.00 0.00 53 PHE A C 17
ATOM 29793 O O . PHE A 1 53 ? 14.877 2.784 -0.612 1.00 0.00 53 PHE A O 17
ATOM 29810 N N . GLY A 1 54 ? 13.009 2.782 0.642 1.00 0.00 54 GLY A N 17
ATOM 29811 C CA . GLY A 1 54 ? 13.707 3.212 1.839 1.00 0.00 54 GLY A CA 17
ATOM 29812 C C . GLY A 1 54 ? 14.582 2.120 2.423 1.00 0.00 54 GLY A C 17
ATOM 29813 O O . GLY A 1 54 ? 15.643 1.810 1.883 1.00 0.00 54 GLY A O 17
ATOM 29817 N N . ALA A 1 55 ? 14.136 1.537 3.532 1.00 0.00 55 ALA A N 17
ATOM 29818 C CA . ALA A 1 55 ? 14.886 0.474 4.189 1.00 0.00 55 ALA A CA 17
ATOM 29819 C C . ALA A 1 55 ? 14.438 -0.898 3.698 1.00 0.00 55 ALA A C 17
ATOM 29820 O O . ALA A 1 55 ? 14.214 -1.810 4.493 1.00 0.00 55 ALA A O 17
ATOM 29827 N N . ALA A 1 56 ? 14.309 -1.037 2.382 1.00 0.00 56 ALA A N 17
ATOM 29828 C CA . ALA A 1 56 ? 13.889 -2.299 1.785 1.00 0.00 56 ALA A CA 17
ATOM 29829 C C . ALA A 1 56 ? 15.092 -3.175 1.451 1.00 0.00 56 ALA A C 17
ATOM 29830 O O . ALA A 1 56 ? 16.209 -2.681 1.294 1.00 0.00 56 ALA A O 17
ATOM 29837 N N . THR A 1 57 ? 14.857 -4.479 1.343 1.00 0.00 57 THR A N 17
ATOM 29838 C CA . THR A 1 57 ? 15.921 -5.424 1.029 1.00 0.00 57 THR A CA 17
ATOM 29839 C C . THR A 1 57 ? 15.940 -5.756 -0.459 1.00 0.00 57 THR A C 17
ATOM 29840 O O . THR A 1 57 ? 14.910 -5.695 -1.130 1.00 0.00 57 THR A O 17
ATOM 29851 N N . GLU A 1 58 ? 17.117 -6.108 -0.967 1.00 0.00 58 GLU A N 17
ATOM 29852 C CA . GLU A 1 58 ? 17.268 -6.450 -2.376 1.00 0.00 58 GLU A CA 17
ATOM 29853 C C . GLU A 1 58 ? 16.182 -7.426 -2.819 1.00 0.00 58 GLU A C 17
ATOM 29854 O O . GLU A 1 58 ? 15.825 -7.483 -3.996 1.00 0.00 58 GLU A O 17
ATOM 29866 N N . SER A 1 59 ? 15.661 -8.194 -1.867 1.00 0.00 59 SER A N 17
ATOM 29867 C CA . SER A 1 59 ? 14.619 -9.172 -2.159 1.00 0.00 59 SER A CA 17
ATOM 29868 C C . SER A 1 59 ? 13.281 -8.482 -2.407 1.00 0.00 59 SER A C 17
ATOM 29869 O O . SER A 1 59 ? 12.472 -8.942 -3.213 1.00 0.00 59 SER A O 17
ATOM 29877 N N . VAL A 1 60 ? 13.055 -7.374 -1.708 1.00 0.00 60 VAL A N 17
ATOM 29878 C CA . VAL A 1 60 ? 11.816 -6.619 -1.852 1.00 0.00 60 VAL A CA 17
ATOM 29879 C C . VAL A 1 60 ? 11.790 -5.851 -3.169 1.00 0.00 60 VAL A C 17
ATOM 29880 O O . VAL A 1 60 ? 10.763 -5.792 -3.845 1.00 0.00 60 VAL A O 17
ATOM 29893 N N . ARG A 1 61 ? 12.928 -5.266 -3.529 1.00 0.00 61 ARG A N 17
ATOM 29894 C CA . ARG A 1 61 ? 13.036 -4.501 -4.766 1.00 0.00 61 ARG A CA 17
ATOM 29895 C C . ARG A 1 61 ? 12.995 -5.423 -5.981 1.00 0.00 61 ARG A C 17
ATOM 29896 O O . ARG A 1 61 ? 12.353 -5.115 -6.985 1.00 0.00 61 ARG A O 17
ATOM 29917 N N . ARG A 1 62 ? 13.683 -6.556 -5.881 1.00 0.00 62 ARG A N 17
ATOM 29918 C CA . ARG A 1 62 ? 13.727 -7.522 -6.972 1.00 0.00 62 ARG A CA 17
ATOM 29919 C C . ARG A 1 62 ? 12.391 -8.246 -7.110 1.00 0.00 62 ARG A C 17
ATOM 29920 O O . ARG A 1 62 ? 11.953 -8.557 -8.219 1.00 0.00 62 ARG A O 17
ATOM 29941 N N . LEU A 1 63 ? 11.749 -8.512 -5.978 1.00 0.00 63 LEU A N 17
ATOM 29942 C CA . LEU A 1 63 ? 10.462 -9.201 -5.972 1.00 0.00 63 LEU A CA 17
ATOM 29943 C C . LEU A 1 63 ? 9.324 -8.231 -6.275 1.00 0.00 63 LEU A C 17
ATOM 29944 O O . LEU A 1 63 ? 8.337 -8.597 -6.914 1.00 0.00 63 LEU A O 17
ATOM 29960 N N . LEU A 1 64 ? 9.470 -6.993 -5.816 1.00 0.00 64 LEU A N 17
ATOM 29961 C CA . LEU A 1 64 ? 8.456 -5.970 -6.040 1.00 0.00 64 LEU A CA 17
ATOM 29962 C C . LEU A 1 64 ? 9.072 -4.718 -6.656 1.00 0.00 64 LEU A C 17
ATOM 29963 O O . LEU A 1 64 ? 10.182 -4.321 -6.301 1.00 0.00 64 LEU A O 17
ATOM 29979 N N . ARG A 1 65 ? 8.343 -4.099 -7.579 1.00 0.00 65 ARG A N 17
ATOM 29980 C CA . ARG A 1 65 ? 8.818 -2.891 -8.244 1.00 0.00 65 ARG A CA 17
ATOM 29981 C C . ARG A 1 65 ? 8.011 -1.674 -7.802 1.00 0.00 65 ARG A C 17
ATOM 29982 O O . ARG A 1 65 ? 6.779 -1.694 -7.817 1.00 0.00 65 ARG A O 17
ATOM 30003 N N . LEU A 1 66 ? 8.712 -0.617 -7.408 1.00 0.00 66 LEU A N 17
ATOM 30004 C CA . LEU A 1 66 ? 8.061 0.610 -6.961 1.00 0.00 66 LEU A CA 17
ATOM 30005 C C . LEU A 1 66 ? 8.404 1.776 -7.883 1.00 0.00 66 LEU A C 17
ATOM 30006 O O . LEU A 1 66 ? 9.521 1.868 -8.394 1.00 0.00 66 LEU A O 17
ATOM 30022 N N . ASP A 1 67 ? 7.439 2.665 -8.088 1.00 0.00 67 ASP A N 17
ATOM 30023 C CA . ASP A 1 67 ? 7.640 3.827 -8.946 1.00 0.00 67 ASP A CA 17
ATOM 30024 C C . ASP A 1 67 ? 7.808 5.094 -8.113 1.00 0.00 67 ASP A C 17
ATOM 30025 O O . ASP A 1 67 ? 7.448 5.127 -6.936 1.00 0.00 67 ASP A O 17
ATOM 30034 N N . GLU A 1 68 ? 8.357 6.135 -8.731 1.00 0.00 68 GLU A N 17
ATOM 30035 C CA . GLU A 1 68 ? 8.574 7.403 -8.045 1.00 0.00 68 GLU A CA 17
ATOM 30036 C C . GLU A 1 68 ? 7.877 8.545 -8.780 1.00 0.00 68 GLU A C 17
ATOM 30037 O O . GLU A 1 68 ? 7.438 9.518 -8.166 1.00 0.00 68 GLU A O 17
ATOM 30049 N N . THR A 1 69 ? 7.779 8.419 -10.100 1.00 0.00 69 THR A N 17
ATOM 30050 C CA . THR A 1 69 ? 7.138 9.440 -10.919 1.00 0.00 69 THR A CA 17
ATOM 30051 C C . THR A 1 69 ? 5.636 9.489 -10.662 1.00 0.00 69 THR A C 17
ATOM 30052 O O . THR A 1 69 ? 5.041 10.565 -10.608 1.00 0.00 69 THR A O 17
ATOM 30063 N N . SER A 1 70 ? 5.029 8.317 -10.502 1.00 0.00 70 SER A N 17
ATOM 30064 C CA . SER A 1 70 ? 3.596 8.226 -10.253 1.00 0.00 70 SER A CA 17
ATOM 30065 C C . SER A 1 70 ? 3.320 7.814 -8.810 1.00 0.00 70 SER A C 17
ATOM 30066 O O . SER A 1 70 ? 2.443 8.370 -8.151 1.00 0.00 70 SER A O 17
ATOM 30074 N N . GLY A 1 71 ? 4.077 6.834 -8.326 1.00 0.00 71 GLY A N 17
ATOM 30075 C CA . GLY A 1 71 ? 3.900 6.363 -6.965 1.00 0.00 71 GLY A CA 17
ATOM 30076 C C . GLY A 1 71 ? 3.032 5.122 -6.890 1.00 0.00 71 GLY A C 17
ATOM 30077 O O . GLY A 1 71 ? 2.283 4.939 -5.930 1.00 0.00 71 GLY A O 17
ATOM 30081 N N . TRP A 1 72 ? 3.131 4.270 -7.903 1.00 0.00 72 TRP A N 17
ATOM 30082 C CA . TRP A 1 72 ? 2.347 3.041 -7.948 1.00 0.00 72 TRP A CA 17
ATOM 30083 C C . TRP A 1 72 ? 3.222 1.826 -7.659 1.00 0.00 72 TRP A C 17
ATOM 30084 O O . TRP A 1 72 ? 4.273 1.645 -8.276 1.00 0.00 72 TRP A O 17
ATOM 30105 N N . LEU A 1 73 ? 2.783 0.997 -6.719 1.00 0.00 73 LEU A N 17
ATOM 30106 C CA . LEU A 1 73 ? 3.527 -0.202 -6.349 1.00 0.00 73 LEU A CA 17
ATOM 30107 C C . LEU A 1 73 ? 2.885 -1.448 -6.950 1.00 0.00 73 LEU A C 17
ATOM 30108 O O . LEU A 1 73 ? 1.670 -1.628 -6.880 1.00 0.00 73 LEU A O 17
ATOM 30124 N N . SER A 1 74 ? 3.711 -2.307 -7.540 1.00 0.00 74 SER A N 17
ATOM 30125 C CA . SER A 1 74 ? 3.225 -3.536 -8.155 1.00 0.00 74 SER A CA 17
ATOM 30126 C C . SER A 1 74 ? 4.243 -4.661 -8.000 1.00 0.00 74 SER A C 17
ATOM 30127 O O . SER A 1 74 ? 5.352 -4.448 -7.509 1.00 0.00 74 SER A O 17
ATOM 30135 N N . VAL A 1 75 ? 3.859 -5.861 -8.423 1.00 0.00 75 VAL A N 17
ATOM 30136 C CA . VAL A 1 75 ? 4.738 -7.021 -8.334 1.00 0.00 75 VAL A CA 17
ATOM 30137 C C . VAL A 1 75 ? 5.660 -7.107 -9.545 1.00 0.00 75 VAL A C 17
ATOM 30138 O O . VAL A 1 75 ? 5.261 -6.789 -10.666 1.00 0.00 75 VAL A O 17
ATOM 30151 N N . LEU A 1 76 ? 6.894 -7.540 -9.313 1.00 0.00 76 LEU A N 17
ATOM 30152 C CA . LEU A 1 76 ? 7.874 -7.669 -10.386 1.00 0.00 76 LEU A CA 17
ATOM 30153 C C . LEU A 1 76 ? 8.117 -9.136 -10.728 1.00 0.00 76 LEU A C 17
ATOM 30154 O O . LEU A 1 76 ? 8.187 -9.508 -11.900 1.00 0.00 76 LEU A O 17
ATOM 30170 N N . HIS A 1 77 ? 8.242 -9.966 -9.697 1.00 0.00 77 HIS A N 17
ATOM 30171 C CA . HIS A 1 77 ? 8.474 -11.393 -9.889 1.00 0.00 77 HIS A CA 17
ATOM 30172 C C . HIS A 1 77 ? 7.412 -12.218 -9.168 1.00 0.00 77 HIS A C 17
ATOM 30173 O O . HIS A 1 77 ? 7.011 -11.891 -8.051 1.00 0.00 77 HIS A O 17
ATOM 30188 N N . ARG A 1 78 ? 6.960 -13.287 -9.816 1.00 0.00 78 ARG A N 17
ATOM 30189 C CA . ARG A 1 78 ? 5.942 -14.156 -9.237 1.00 0.00 78 ARG A CA 17
ATOM 30190 C C . ARG A 1 78 ? 6.232 -14.426 -7.764 1.00 0.00 78 ARG A C 17
ATOM 30191 O O . ARG A 1 78 ? 7.389 -14.545 -7.360 1.00 0.00 78 ARG A O 17
ATOM 30212 N N . ILE A 1 79 ? 5.174 -14.522 -6.966 1.00 0.00 79 ILE A N 17
ATOM 30213 C CA . ILE A 1 79 ? 5.315 -14.778 -5.538 1.00 0.00 79 ILE A CA 17
ATOM 30214 C C . ILE A 1 79 ? 4.823 -16.177 -5.179 1.00 0.00 79 ILE A C 17
ATOM 30215 O O . ILE A 1 79 ? 3.839 -16.662 -5.737 1.00 0.00 79 ILE A O 17
ATOM 30231 N N . ASP A 1 80 ? 5.514 -16.819 -4.244 1.00 0.00 80 ASP A N 17
ATOM 30232 C CA . ASP A 1 80 ? 5.146 -18.161 -3.808 1.00 0.00 80 ASP A CA 17
ATOM 30233 C C . ASP A 1 80 ? 5.163 -18.261 -2.286 1.00 0.00 80 ASP A C 17
ATOM 30234 O O . ASP A 1 80 ? 6.226 -18.346 -1.671 1.00 0.00 80 ASP A O 17
ATOM 30243 N N . ARG A 1 81 ? 3.978 -18.249 -1.684 1.00 0.00 81 ARG A N 17
ATOM 30244 C CA . ARG A 1 81 ? 3.856 -18.336 -0.234 1.00 0.00 81 ARG A CA 17
ATOM 30245 C C . ARG A 1 81 ? 4.961 -19.210 0.353 1.00 0.00 81 ARG A C 17
ATOM 30246 O O . ARG A 1 81 ? 5.472 -18.935 1.438 1.00 0.00 81 ARG A O 17
ATOM 30267 N N . GLU A 1 82 ? 5.322 -20.264 -0.372 1.00 0.00 82 GLU A N 17
ATOM 30268 C CA . GLU A 1 82 ? 6.365 -21.179 0.078 1.00 0.00 82 GLU A CA 17
ATOM 30269 C C . GLU A 1 82 ? 7.694 -20.448 0.248 1.00 0.00 82 GLU A C 17
ATOM 30270 O O . GLU A 1 82 ? 8.241 -20.383 1.349 1.00 0.00 82 GLU A O 17
ATOM 30282 N N . GLU A 1 83 ? 8.206 -19.899 -0.849 1.00 0.00 83 GLU A N 17
ATOM 30283 C CA . GLU A 1 83 ? 9.471 -19.174 -0.821 1.00 0.00 83 GLU A CA 17
ATOM 30284 C C . GLU A 1 83 ? 9.417 -18.025 0.183 1.00 0.00 83 GLU A C 17
ATOM 30285 O O . GLU A 1 83 ? 10.404 -17.727 0.855 1.00 0.00 83 GLU A O 17
ATOM 30297 N N . VAL A 1 84 ? 8.257 -17.384 0.277 1.00 0.00 84 VAL A N 17
ATOM 30298 C CA . VAL A 1 84 ? 8.073 -16.268 1.198 1.00 0.00 84 VAL A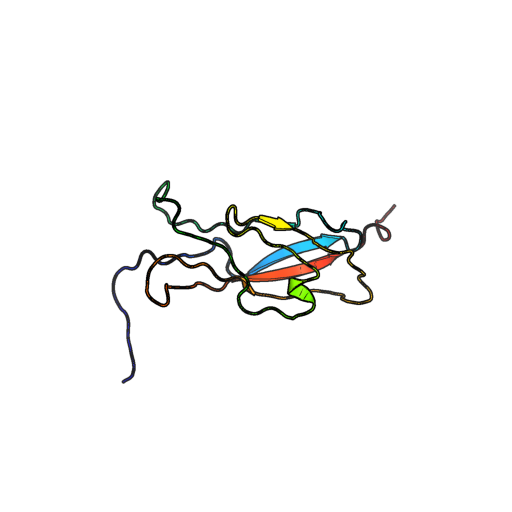 CA 17
ATOM 30299 C C . VAL A 1 84 ? 6.695 -16.314 1.848 1.00 0.00 84 VAL A C 17
ATOM 30300 O O . VAL A 1 84 ? 5.679 -16.446 1.167 1.00 0.00 84 VAL A O 17
ATOM 30313 N N . ASN A 1 85 ? 6.668 -16.205 3.173 1.00 0.00 85 ASN A N 17
ATOM 30314 C CA . ASN A 1 85 ? 5.414 -16.234 3.917 1.00 0.00 85 ASN A CA 17
ATOM 30315 C C . ASN A 1 85 ? 4.913 -14.820 4.194 1.00 0.00 85 ASN A C 17
ATOM 30316 O O . ASN A 1 85 ? 3.708 -14.571 4.213 1.00 0.00 85 ASN A O 17
ATOM 30327 N N . GLN A 1 86 ? 5.847 -13.898 4.407 1.00 0.00 86 GLN A N 17
ATOM 30328 C CA . GLN A 1 86 ? 5.499 -12.510 4.684 1.00 0.00 86 GLN A CA 17
ATOM 30329 C C . GLN A 1 86 ? 6.487 -11.558 4.016 1.00 0.00 86 GLN A C 17
ATOM 30330 O O . GLN A 1 86 ? 7.670 -11.872 3.878 1.00 0.00 86 GLN A O 17
ATOM 30344 N N . LEU A 1 87 ? 5.994 -10.396 3.604 1.00 0.00 87 LEU A N 17
ATOM 30345 C CA . LEU A 1 87 ? 6.834 -9.398 2.950 1.00 0.00 87 LEU A CA 17
ATOM 30346 C C . LEU A 1 87 ? 6.749 -8.057 3.672 1.00 0.00 87 LEU A C 17
ATOM 30347 O O . LEU A 1 87 ? 5.773 -7.322 3.525 1.00 0.00 87 LEU A O 17
ATOM 30363 N N . ARG A 1 88 ? 7.780 -7.745 4.451 1.00 0.00 88 ARG A N 17
ATOM 30364 C CA . ARG A 1 88 ? 7.822 -6.492 5.196 1.00 0.00 88 ARG A CA 17
ATOM 30365 C C . ARG A 1 88 ? 8.968 -5.609 4.710 1.00 0.00 88 ARG A C 17
ATOM 30366 O O . ARG A 1 88 ? 10.128 -6.021 4.714 1.00 0.00 88 ARG A O 17
ATOM 30387 N N . PHE A 1 89 ? 8.634 -4.393 4.291 1.00 0.00 89 PHE A N 17
ATOM 30388 C CA . PHE A 1 89 ? 9.634 -3.452 3.800 1.00 0.00 89 PHE A CA 17
ATOM 30389 C C . PHE A 1 89 ? 9.260 -2.019 4.168 1.00 0.00 89 PHE A C 17
ATOM 30390 O O . PHE A 1 89 ? 8.202 -1.770 4.747 1.00 0.00 89 PHE A O 17
ATOM 30407 N N . THR A 1 90 ? 10.137 -1.079 3.828 1.00 0.00 90 THR A N 17
ATOM 30408 C CA . THR A 1 90 ? 9.901 0.328 4.124 1.00 0.00 90 THR A CA 17
ATOM 30409 C C . THR A 1 90 ? 10.102 1.192 2.883 1.00 0.00 90 THR A C 17
ATOM 30410 O O . THR A 1 90 ? 11.002 0.943 2.081 1.00 0.00 90 THR A O 17
ATOM 30421 N N . VAL A 1 91 ? 9.258 2.207 2.732 1.00 0.00 91 VAL A N 17
ATOM 30422 C CA . VAL A 1 91 ? 9.344 3.109 1.590 1.00 0.00 91 VAL A CA 17
ATOM 30423 C C . VAL A 1 91 ? 9.584 4.546 2.041 1.00 0.00 91 VAL A C 17
ATOM 30424 O O . VAL A 1 91 ? 9.048 4.985 3.057 1.00 0.00 91 VAL A O 17
ATOM 30437 N N . MET A 1 92 ? 10.392 5.273 1.276 1.00 0.00 92 MET A N 17
ATOM 30438 C CA . MET A 1 92 ? 10.701 6.662 1.597 1.00 0.00 92 MET A CA 17
ATOM 30439 C C . MET A 1 92 ? 10.019 7.611 0.616 1.00 0.00 92 MET A C 17
ATOM 30440 O O . MET A 1 92 ? 9.673 7.222 -0.499 1.00 0.00 92 MET A O 17
ATOM 30454 N N . ALA A 1 93 ? 9.829 8.856 1.040 1.00 0.00 93 ALA A N 17
ATOM 30455 C CA . ALA A 1 93 ? 9.190 9.860 0.198 1.00 0.00 93 ALA A CA 17
ATOM 30456 C C . ALA A 1 93 ? 9.868 11.217 0.352 1.00 0.00 93 ALA A C 17
ATOM 30457 O O . ALA A 1 93 ? 9.747 11.868 1.391 1.00 0.00 93 ALA A O 17
ATOM 30464 N N . ARG A 1 94 ? 10.581 11.639 -0.687 1.00 0.00 94 ARG A N 17
ATOM 30465 C CA . ARG A 1 94 ? 11.279 12.918 -0.666 1.00 0.00 94 ARG A CA 17
ATOM 30466 C C . ARG A 1 94 ? 10.822 13.807 -1.819 1.00 0.00 94 ARG A C 17
ATOM 30467 O O . ARG A 1 94 ? 10.329 13.317 -2.835 1.00 0.00 94 ARG A O 17
ATOM 30488 N N . ASP A 1 95 ? 10.987 15.114 -1.653 1.00 0.00 95 ASP A N 17
ATOM 30489 C CA . ASP A 1 95 ? 10.592 16.071 -2.680 1.00 0.00 95 ASP A CA 17
ATOM 30490 C C . ASP A 1 95 ? 11.774 16.942 -3.095 1.00 0.00 95 ASP A C 17
ATOM 30491 O O . ASP A 1 95 ? 12.840 16.893 -2.480 1.00 0.00 95 ASP A O 17
ATOM 30500 N N . ARG A 1 96 ? 11.578 17.737 -4.142 1.00 0.00 96 ARG A N 17
ATOM 30501 C CA . ARG A 1 96 ? 12.628 18.617 -4.641 1.00 0.00 96 ARG A CA 17
ATOM 30502 C C . ARG A 1 96 ? 13.010 19.656 -3.591 1.00 0.00 96 ARG A C 17
ATOM 30503 O O . ARG A 1 96 ? 12.623 20.820 -3.685 1.00 0.00 96 ARG A O 17
ATOM 30524 N N . GLY A 1 97 ? 13.774 19.226 -2.590 1.00 0.00 97 GLY A N 17
ATOM 30525 C CA . GLY A 1 97 ? 14.195 20.131 -1.537 1.00 0.00 97 GLY A CA 17
ATOM 30526 C C . GLY A 1 97 ? 15.479 19.683 -0.867 1.00 0.00 97 GLY A C 17
ATOM 30527 O O . GLY A 1 97 ? 15.808 18.498 -0.874 1.00 0.00 97 GLY A O 17
ATOM 30531 N N . GLN A 1 98 ? 16.206 20.634 -0.289 1.00 0.00 98 GLN A N 17
ATOM 30532 C CA . GLN A 1 98 ? 17.462 20.330 0.387 1.00 0.00 98 GLN A CA 17
ATOM 30533 C C . GLN A 1 98 ? 17.585 21.117 1.687 1.00 0.00 98 GLN A C 17
ATOM 30534 O O . GLN A 1 98 ? 17.560 22.348 1.702 1.00 0.00 98 GLN A O 17
ATOM 30548 N N . PRO A 1 99 ? 17.721 20.392 2.807 1.00 0.00 99 PRO A N 17
ATOM 30549 C CA . PRO A 1 99 ? 17.752 18.926 2.803 1.00 0.00 99 PRO A CA 17
ATOM 30550 C C . PRO A 1 99 ? 16.397 18.319 2.458 1.00 0.00 99 PRO A C 17
ATOM 30551 O O . PRO A 1 99 ? 15.353 18.750 2.948 1.00 0.00 99 PRO A O 17
ATOM 30562 N N . PRO A 1 100 ? 16.410 17.292 1.594 1.00 0.00 100 PRO A N 17
ATOM 30563 C CA . PRO A 1 100 ? 15.190 16.603 1.165 1.00 0.00 100 PRO A CA 17
ATOM 30564 C C . PRO A 1 100 ? 14.565 15.779 2.286 1.00 0.00 100 PRO A C 17
ATOM 30565 O O . PRO A 1 100 ? 15.127 14.773 2.719 1.00 0.00 100 PRO A O 17
ATOM 30576 N N . LYS A 1 101 ? 13.398 16.212 2.752 1.00 0.00 101 LYS A N 17
ATOM 30577 C CA . LYS A 1 101 ? 12.695 15.515 3.822 1.00 0.00 101 LYS A CA 17
ATOM 30578 C C . LYS A 1 101 ? 12.156 14.174 3.334 1.00 0.00 101 LYS A C 17
ATOM 30579 O O . LYS A 1 101 ? 11.461 14.104 2.319 1.00 0.00 101 LYS A O 17
ATOM 30598 N N . THR A 1 102 ? 12.478 13.110 4.064 1.00 0.00 102 THR A N 17
ATOM 30599 C CA . THR A 1 102 ? 12.026 11.772 3.706 1.00 0.00 102 THR A CA 17
ATOM 30600 C C . THR A 1 102 ? 11.219 11.144 4.837 1.00 0.00 102 THR A C 17
ATOM 30601 O O . THR A 1 102 ? 11.492 11.381 6.013 1.00 0.00 102 THR A O 17
ATOM 30612 N N . ASP A 1 103 ? 10.225 10.341 4.472 1.00 0.00 103 ASP A N 17
ATOM 30613 C CA . ASP A 1 103 ? 9.378 9.677 5.457 1.00 0.00 103 ASP A CA 17
ATOM 30614 C C . ASP A 1 103 ? 9.289 8.180 5.174 1.00 0.00 103 ASP A C 17
ATOM 30615 O O . ASP A 1 103 ? 8.933 7.765 4.071 1.00 0.00 103 ASP A O 17
ATOM 30624 N N . LYS A 1 104 ? 9.615 7.374 6.179 1.00 0.00 104 LYS A N 17
ATOM 30625 C CA . LYS A 1 104 ? 9.572 5.923 6.040 1.00 0.00 104 LYS A CA 17
ATOM 30626 C C . LYS A 1 104 ? 8.192 5.382 6.402 1.00 0.00 104 LYS A C 17
ATOM 30627 O O . LYS A 1 104 ? 7.531 5.896 7.304 1.00 0.00 104 LYS A O 17
ATOM 30646 N N . ALA A 1 105 ? 7.765 4.342 5.694 1.00 0.00 105 ALA A N 17
ATOM 30647 C CA . ALA A 1 105 ? 6.466 3.730 5.944 1.00 0.00 105 ALA A CA 17
ATOM 30648 C C . ALA A 1 105 ? 6.537 2.213 5.801 1.00 0.00 105 ALA A C 17
ATOM 30649 O O . ALA A 1 105 ? 6.751 1.691 4.707 1.00 0.00 105 ALA A O 17
ATOM 30656 N N . THR A 1 106 ? 6.357 1.510 6.915 1.00 0.00 106 THR A N 17
ATOM 30657 C CA . THR A 1 106 ? 6.402 0.053 6.915 1.00 0.00 106 THR A CA 17
ATOM 30658 C C . THR A 1 106 ? 5.205 -0.534 6.176 1.00 0.00 106 THR A C 17
ATOM 30659 O O . THR A 1 106 ? 4.056 -0.272 6.529 1.00 0.00 106 THR A O 17
ATOM 30670 N N . VAL A 1 107 ? 5.483 -1.331 5.149 1.00 0.00 107 VAL A N 17
ATOM 30671 C CA . VAL A 1 107 ? 4.428 -1.958 4.361 1.00 0.00 107 VAL A CA 17
ATOM 30672 C C . VAL A 1 107 ? 4.329 -3.449 4.663 1.00 0.00 107 VAL A C 17
ATOM 30673 O O . VAL A 1 107 ? 5.136 -4.245 4.183 1.00 0.00 107 VAL A O 17
ATOM 30686 N N . VAL A 1 108 ? 3.333 -3.820 5.462 1.00 0.00 108 VAL A N 17
ATOM 30687 C CA . VAL A 1 108 ? 3.127 -5.217 5.827 1.00 0.00 108 VAL A CA 17
ATOM 30688 C C . VAL A 1 108 ? 2.227 -5.921 4.817 1.00 0.00 108 VAL A C 17
ATOM 30689 O O . VAL A 1 108 ? 1.009 -5.744 4.825 1.00 0.00 108 VAL A O 17
ATOM 30702 N N . LEU A 1 109 ? 2.836 -6.722 3.949 1.00 0.00 109 LEU A N 17
ATOM 30703 C CA . LEU A 1 109 ? 2.090 -7.456 2.933 1.00 0.00 109 LEU A CA 17
ATOM 30704 C C . LEU A 1 109 ? 1.919 -8.918 3.331 1.00 0.00 109 LEU A C 17
ATOM 30705 O O . LEU A 1 109 ? 2.828 -9.729 3.157 1.00 0.00 109 LEU A O 17
ATOM 30721 N N . ASN A 1 110 ? 0.747 -9.248 3.865 1.00 0.00 110 ASN A N 17
ATOM 30722 C CA . ASN A 1 110 ? 0.457 -10.613 4.287 1.00 0.00 110 ASN A CA 17
ATOM 30723 C C . ASN A 1 110 ? 0.176 -11.507 3.083 1.00 0.00 110 ASN A C 17
ATOM 30724 O O . ASN A 1 110 ? -0.746 -11.250 2.308 1.00 0.00 110 ASN A O 17
ATOM 30735 N N . ILE A 1 111 ? 0.977 -12.556 2.932 1.00 0.00 111 ILE A N 17
ATOM 30736 C CA . ILE A 1 111 ? 0.814 -13.488 1.824 1.00 0.00 111 ILE A CA 17
ATOM 30737 C C . ILE A 1 111 ? -0.416 -14.367 2.021 1.00 0.00 111 ILE A C 17
ATOM 30738 O O . ILE A 1 111 ? -0.394 -15.321 2.800 1.00 0.00 111 ILE A O 17
ATOM 30754 N N . LYS A 1 112 ? -1.489 -14.041 1.309 1.00 0.00 112 LYS A N 17
ATOM 30755 C CA . LYS A 1 112 ? -2.730 -14.802 1.402 1.00 0.00 112 LYS A CA 17
ATOM 30756 C C . LYS A 1 112 ? -2.648 -16.079 0.572 1.00 0.00 112 LYS A C 17
ATOM 30757 O O . LYS A 1 112 ? -1.817 -16.193 -0.329 1.00 0.00 112 LYS A O 17
ATOM 30776 N N . ASP A 1 113 ? -3.517 -17.036 0.881 1.00 0.00 113 ASP A N 17
ATOM 30777 C CA . ASP A 1 113 ? -3.545 -18.304 0.161 1.00 0.00 113 ASP A CA 17
ATOM 30778 C C . ASP A 1 113 ? -4.871 -18.485 -0.570 1.00 0.00 113 ASP A C 17
ATOM 30779 O O . ASP A 1 113 ? -5.825 -19.033 -0.018 1.00 0.00 113 ASP A O 17
ATOM 30788 N N . GLU A 1 114 ? -4.924 -18.020 -1.814 1.00 0.00 114 GLU A N 17
ATOM 30789 C CA . GLU A 1 114 ? -6.134 -18.129 -2.619 1.00 0.00 114 GLU A CA 17
ATOM 30790 C C . GLU A 1 114 ? -6.542 -19.589 -2.793 1.00 0.00 114 GLU A C 17
ATOM 30791 O O . GLU A 1 114 ? -7.635 -19.991 -2.397 1.00 0.00 114 GLU A O 17
ATOM 30803 N N . ASN A 1 115 ? -5.654 -20.378 -3.390 1.00 0.00 115 ASN A N 17
ATOM 30804 C CA . ASN A 1 115 ? -5.921 -21.794 -3.618 1.00 0.00 115 ASN A CA 17
ATOM 30805 C C . ASN A 1 115 ? -6.709 -22.393 -2.457 1.00 0.00 115 ASN A C 17
ATOM 30806 O O . ASN A 1 115 ? -7.777 -22.974 -2.652 1.00 0.00 115 ASN A O 17
ATOM 30817 N N . ASP A 1 116 ? -6.176 -22.247 -1.249 1.00 0.00 116 ASP A N 17
ATOM 30818 C CA . ASP A 1 116 ? -6.830 -22.771 -0.056 1.00 0.00 116 ASP A CA 17
ATOM 30819 C C . ASP A 1 116 ? -8.231 -22.187 0.097 1.00 0.00 116 ASP A C 17
ATOM 30820 O O . ASP A 1 116 ? -8.549 -21.151 -0.484 1.00 0.00 116 ASP A O 17
ATOM 30829 N N . ASN A 1 117 ? -9.064 -22.861 0.883 1.00 0.00 117 ASN A N 17
ATOM 30830 C CA . ASN A 1 117 ? -10.432 -22.409 1.112 1.00 0.00 117 ASN A CA 17
ATOM 30831 C C . ASN A 1 117 ? -10.762 -22.404 2.601 1.00 0.00 117 ASN A C 17
ATOM 30832 O O . ASN A 1 117 ? -10.219 -23.196 3.372 1.00 0.00 117 ASN A O 17
ATOM 30843 N N . VAL A 1 118 ? -11.656 -21.505 3.001 1.00 0.00 118 VAL A N 17
ATOM 30844 C CA . VAL A 1 118 ? -12.060 -21.396 4.398 1.00 0.00 118 VAL A CA 17
ATOM 30845 C C . VAL A 1 118 ? -13.564 -21.179 4.520 1.00 0.00 118 VAL A C 17
ATOM 30846 O O . VAL A 1 118 ? -14.183 -20.485 3.713 1.00 0.00 118 VAL A O 17
ATOM 30859 N N . PRO A 1 119 ? -14.167 -21.786 5.552 1.00 0.00 119 PRO A N 17
ATOM 30860 C CA . PRO A 1 119 ? -15.607 -21.673 5.805 1.00 0.00 119 PRO A CA 17
ATOM 30861 C C . PRO A 1 119 ? -16.006 -20.276 6.266 1.00 0.00 119 PRO A C 17
ATOM 30862 O O . PRO A 1 119 ? -15.460 -19.277 5.798 1.00 0.00 119 PRO A O 17
ATOM 30873 N N . GLY A 1 1 ? -8.129 20.014 5.451 1.00 0.00 1 GLY A N 18
ATOM 30874 C CA . GLY A 1 1 ? -8.477 21.417 5.319 1.00 0.00 1 GLY A CA 18
ATOM 30875 C C . GLY A 1 1 ? -9.178 21.958 6.549 1.00 0.00 1 GLY A C 18
ATOM 30876 O O . GLY A 1 1 ? -8.721 21.752 7.673 1.00 0.00 1 GLY A O 18
ATOM 30880 N N . SER A 1 2 ? -10.289 22.655 6.336 1.00 0.00 2 SER A N 18
ATOM 30881 C CA . SER A 1 2 ? -11.052 23.234 7.436 1.00 0.00 2 SER A CA 18
ATOM 30882 C C . SER A 1 2 ? -10.123 23.870 8.466 1.00 0.00 2 SER A C 18
ATOM 30883 O O . SER A 1 2 ? -10.322 23.724 9.672 1.00 0.00 2 SER A O 18
ATOM 30891 N N . SER A 1 3 ? -9.107 24.576 7.980 1.00 0.00 3 SER A N 18
ATOM 30892 C CA . SER A 1 3 ? -8.143 25.232 8.856 1.00 0.00 3 SER A CA 18
ATOM 30893 C C . SER A 1 3 ? -7.742 24.313 10.006 1.00 0.00 3 SER A C 18
ATOM 30894 O O . SER A 1 3 ? -7.667 24.738 11.158 1.00 0.00 3 SER A O 18
ATOM 30902 N N . GLY A 1 4 ? -7.484 23.049 9.684 1.00 0.00 4 GLY A N 18
ATOM 30903 C CA . GLY A 1 4 ? -7.094 22.089 10.699 1.00 0.00 4 GLY A CA 18
ATOM 30904 C C . GLY A 1 4 ? -5.666 21.609 10.525 1.00 0.00 4 GLY A C 18
ATOM 30905 O O . GLY A 1 4 ? -5.418 20.611 9.848 1.00 0.00 4 GLY A O 18
ATOM 30909 N N . SER A 1 5 ? -4.725 22.322 11.136 1.00 0.00 5 SER A N 18
ATOM 30910 C CA . SER A 1 5 ? -3.315 21.966 11.041 1.00 0.00 5 SER A CA 18
ATOM 30911 C C . SER A 1 5 ? -2.903 21.759 9.587 1.00 0.00 5 SER A C 18
ATOM 30912 O O . SER A 1 5 ? -2.174 20.822 9.263 1.00 0.00 5 SER A O 18
ATOM 30920 N N . SER A 1 6 ? -3.377 22.642 8.713 1.00 0.00 6 SER A N 18
ATOM 30921 C CA . SER A 1 6 ? -3.063 22.555 7.292 1.00 0.00 6 SER A CA 18
ATOM 30922 C C . SER A 1 6 ? -1.667 23.104 7.009 1.00 0.00 6 SER A C 18
ATOM 30923 O O . SER A 1 6 ? -1.510 24.259 6.616 1.00 0.00 6 SER A O 18
ATOM 30931 N N . GLY A 1 7 ? -0.656 22.265 7.213 1.00 0.00 7 GLY A N 18
ATOM 30932 C CA . GLY A 1 7 ? 0.713 22.683 6.976 1.00 0.00 7 GLY A CA 18
ATOM 30933 C C . GLY A 1 7 ? 1.672 22.148 8.023 1.00 0.00 7 GLY A C 18
ATOM 30934 O O . GLY A 1 7 ? 2.017 22.849 8.973 1.00 0.00 7 GLY A O 18
ATOM 30938 N N . ASN A 1 8 ? 2.100 20.902 7.849 1.00 0.00 8 ASN A N 18
ATOM 30939 C CA . ASN A 1 8 ? 3.023 20.274 8.787 1.00 0.00 8 ASN A CA 18
ATOM 30940 C C . ASN A 1 8 ? 4.469 20.620 8.443 1.00 0.00 8 ASN A C 18
ATOM 30941 O O . ASN A 1 8 ? 5.346 19.757 8.465 1.00 0.00 8 ASN A O 18
ATOM 30952 N N . ASP A 1 9 ? 4.708 21.887 8.127 1.00 0.00 9 ASP A N 18
ATOM 30953 C CA . ASP A 1 9 ? 6.048 22.349 7.780 1.00 0.00 9 ASP A CA 18
ATOM 30954 C C . ASP A 1 9 ? 6.475 21.803 6.421 1.00 0.00 9 ASP A C 18
ATOM 30955 O O . ASP A 1 9 ? 7.601 21.334 6.256 1.00 0.00 9 ASP A O 18
ATOM 30964 N N . ASN A 1 10 ? 5.569 21.866 5.452 1.00 0.00 10 ASN A N 18
ATOM 30965 C CA . ASN A 1 10 ? 5.852 21.377 4.107 1.00 0.00 10 ASN A CA 18
ATOM 30966 C C . ASN A 1 10 ? 6.606 20.051 4.159 1.00 0.00 10 ASN A C 18
ATOM 30967 O O . ASN A 1 10 ? 7.565 19.842 3.416 1.00 0.00 10 ASN A O 18
ATOM 30978 N N . SER A 1 11 ? 6.165 19.160 5.041 1.00 0.00 11 SER A N 18
ATOM 30979 C CA . SER A 1 11 ? 6.800 17.856 5.192 1.00 0.00 11 SER A CA 18
ATOM 30980 C C . SER A 1 11 ? 5.906 16.749 4.640 1.00 0.00 11 SER A C 18
ATOM 30981 O O . SER A 1 11 ? 4.701 16.709 4.887 1.00 0.00 11 SER A O 18
ATOM 30989 N N . PRO A 1 12 ? 6.510 15.828 3.874 1.00 0.00 12 PRO A N 18
ATOM 30990 C CA . PRO A 1 12 ? 5.789 14.703 3.272 1.00 0.00 12 PRO A CA 18
ATOM 30991 C C . PRO A 1 12 ? 5.334 13.683 4.310 1.00 0.00 12 PRO A C 18
ATOM 30992 O O . PRO A 1 12 ? 6.131 13.209 5.119 1.00 0.00 12 PRO A O 18
ATOM 31003 N N . ARG A 1 13 ? 4.047 13.350 4.281 1.00 0.00 13 ARG A N 18
ATOM 31004 C CA . ARG A 1 13 ? 3.487 12.387 5.221 1.00 0.00 13 ARG A CA 18
ATOM 31005 C C . ARG A 1 13 ? 2.739 11.280 4.483 1.00 0.00 13 ARG A C 18
ATOM 31006 O O . ARG A 1 13 ? 1.724 11.529 3.833 1.00 0.00 13 ARG A O 18
ATOM 31027 N N . PHE A 1 14 ? 3.249 10.057 4.589 1.00 0.00 14 PHE A N 18
ATOM 31028 C CA . PHE A 1 14 ? 2.631 8.912 3.931 1.00 0.00 14 PHE A CA 18
ATOM 31029 C C . PHE A 1 14 ? 1.177 8.753 4.367 1.00 0.00 14 PHE A C 18
ATOM 31030 O O . PHE A 1 14 ? 0.860 8.855 5.552 1.00 0.00 14 PHE A O 18
ATOM 31047 N N . GLU A 1 15 ? 0.299 8.503 3.401 1.00 0.00 15 GLU A N 18
ATOM 31048 C CA . GLU A 1 15 ? -1.121 8.331 3.686 1.00 0.00 15 GLU A CA 18
ATOM 31049 C C . GLU A 1 15 ? -1.327 7.652 5.036 1.00 0.00 15 GLU A C 18
ATOM 31050 O O . GLU A 1 15 ? -2.184 8.054 5.823 1.00 0.00 15 GLU A O 18
ATOM 31062 N N . LYS A 1 16 ? -0.534 6.618 5.299 1.00 0.00 16 LYS A N 18
ATOM 31063 C CA . LYS A 1 16 ? -0.627 5.881 6.554 1.00 0.00 16 LYS A CA 18
ATOM 31064 C C . LYS A 1 16 ? 0.758 5.483 7.054 1.00 0.00 16 LYS A C 18
ATOM 31065 O O . LYS A 1 16 ? 1.705 5.382 6.275 1.00 0.00 16 LYS A O 18
ATOM 31084 N N . SER A 1 17 ? 0.868 5.257 8.359 1.00 0.00 17 SER A N 18
ATOM 31085 C CA . SER A 1 17 ? 2.138 4.871 8.964 1.00 0.00 17 SER A CA 18
ATOM 31086 C C . SER A 1 17 ? 2.578 3.496 8.473 1.00 0.00 17 SER A C 18
ATOM 31087 O O . SER A 1 17 ? 3.770 3.194 8.422 1.00 0.00 17 SER A O 18
ATOM 31095 N N . VAL A 1 18 ? 1.606 2.664 8.112 1.00 0.00 18 VAL A N 18
ATOM 31096 C CA . VAL A 1 18 ? 1.891 1.320 7.624 1.00 0.00 18 VAL A CA 18
ATOM 31097 C C . VAL A 1 18 ? 0.837 0.864 6.621 1.00 0.00 18 VAL A C 18
ATOM 31098 O O . VAL A 1 18 ? -0.303 0.581 6.989 1.00 0.00 18 VAL A O 18
ATOM 31111 N N . TYR A 1 19 ? 1.226 0.795 5.353 1.00 0.00 19 TYR A N 18
ATOM 31112 C CA . TYR A 1 19 ? 0.314 0.375 4.296 1.00 0.00 19 TYR A CA 18
ATOM 31113 C C . TYR A 1 19 ? 0.070 -1.129 4.353 1.00 0.00 19 TYR A C 18
ATOM 31114 O O . TYR A 1 19 ? 0.839 -1.915 3.800 1.00 0.00 19 TYR A O 18
ATOM 31132 N N . GLU A 1 20 ? -1.008 -1.522 5.026 1.00 0.00 20 GLU A N 18
ATOM 31133 C CA . GLU A 1 20 ? -1.354 -2.933 5.156 1.00 0.00 20 GLU A CA 18
ATOM 31134 C C . GLU A 1 20 ? -2.141 -3.414 3.940 1.00 0.00 20 GLU A C 18
ATOM 31135 O O . GLU A 1 20 ? -3.275 -2.991 3.714 1.00 0.00 20 GLU A O 18
ATOM 31147 N N . ALA A 1 21 ? -1.531 -4.300 3.160 1.00 0.00 21 ALA A N 18
ATOM 31148 C CA . ALA A 1 21 ? -2.174 -4.840 1.969 1.00 0.00 21 ALA A CA 18
ATOM 31149 C C . ALA A 1 21 ? -2.187 -6.364 1.995 1.00 0.00 21 ALA A C 18
ATOM 31150 O O . ALA A 1 21 ? -1.634 -6.984 2.904 1.00 0.00 21 ALA A O 18
ATOM 31157 N N . ASP A 1 22 ? -2.823 -6.963 0.994 1.00 0.00 22 ASP A N 18
ATOM 31158 C CA . ASP A 1 22 ? -2.908 -8.416 0.902 1.00 0.00 22 ASP A CA 18
ATOM 31159 C C . ASP A 1 22 ? -2.445 -8.902 -0.468 1.00 0.00 22 ASP A C 18
ATOM 31160 O O . ASP A 1 22 ? -3.177 -8.803 -1.453 1.00 0.00 22 ASP A O 18
ATOM 31169 N N . LEU A 1 23 ? -1.226 -9.427 -0.522 1.00 0.00 23 LEU A N 18
ATOM 31170 C CA . LEU A 1 23 ? -0.664 -9.928 -1.772 1.00 0.00 23 LEU A CA 18
ATOM 31171 C C . LEU A 1 23 ? -0.803 -11.444 -1.862 1.00 0.00 23 LEU A C 18
ATOM 31172 O O . LEU A 1 23 ? -0.382 -12.171 -0.963 1.00 0.00 23 LEU A O 18
ATOM 31188 N N . ALA A 1 24 ? -1.395 -11.915 -2.955 1.00 0.00 24 ALA A N 18
ATOM 31189 C CA . ALA A 1 24 ? -1.586 -13.345 -3.165 1.00 0.00 24 ALA A CA 18
ATOM 31190 C C . ALA A 1 24 ? -0.311 -13.998 -3.689 1.00 0.00 24 ALA A C 18
ATOM 31191 O O . ALA A 1 24 ? 0.291 -13.520 -4.650 1.00 0.00 24 ALA A O 18
ATOM 31198 N N . GLU A 1 25 ? 0.094 -15.091 -3.051 1.00 0.00 25 GLU A N 18
ATOM 31199 C CA . GLU A 1 25 ? 1.299 -15.808 -3.454 1.00 0.00 25 GLU A CA 18
ATOM 31200 C C . GLU A 1 25 ? 1.250 -16.163 -4.937 1.00 0.00 25 GLU A C 18
ATOM 31201 O O . GLU A 1 25 ? 2.281 -16.216 -5.607 1.00 0.00 25 GLU A O 18
ATOM 31213 N N . ASN A 1 26 ? 0.045 -16.406 -5.442 1.00 0.00 26 ASN A N 18
ATOM 31214 C CA . ASN A 1 26 ? -0.138 -16.758 -6.846 1.00 0.00 26 ASN A CA 18
ATOM 31215 C C . ASN A 1 26 ? -0.069 -15.517 -7.731 1.00 0.00 26 ASN A C 18
ATOM 31216 O O . ASN A 1 26 ? 0.080 -15.618 -8.949 1.00 0.00 26 ASN A O 18
ATOM 31227 N N . SER A 1 27 ? -0.178 -14.347 -7.110 1.00 0.00 27 SER A N 18
ATOM 31228 C CA . SER A 1 27 ? -0.131 -13.086 -7.841 1.00 0.00 27 SER A CA 18
ATOM 31229 C C . SER A 1 27 ? 0.963 -13.115 -8.904 1.00 0.00 27 SER A C 18
ATOM 31230 O O . SER A 1 27 ? 2.061 -13.618 -8.666 1.00 0.00 27 SER A O 18
ATOM 31238 N N . ALA A 1 28 ? 0.654 -12.572 -10.077 1.00 0.00 28 ALA A N 18
ATOM 31239 C CA . ALA A 1 28 ? 1.611 -12.534 -11.176 1.00 0.00 28 ALA A CA 18
ATOM 31240 C C . ALA A 1 28 ? 2.759 -11.577 -10.872 1.00 0.00 28 ALA A C 18
ATOM 31241 O O . ALA A 1 28 ? 2.701 -10.776 -9.938 1.00 0.00 28 ALA A O 18
ATOM 31248 N N . PRO A 1 29 ? 3.829 -11.661 -11.676 1.00 0.00 29 PRO A N 18
ATOM 31249 C CA . PRO A 1 29 ? 5.012 -10.810 -11.511 1.00 0.00 29 PRO A CA 18
ATOM 31250 C C . PRO A 1 29 ? 4.733 -9.355 -11.871 1.00 0.00 29 PRO A C 18
ATOM 31251 O O . PRO A 1 29 ? 5.635 -8.519 -11.858 1.00 0.00 29 PRO A O 18
ATOM 31262 N N . GLY A 1 30 ? 3.477 -9.059 -12.191 1.00 0.00 30 GLY A N 18
ATOM 31263 C CA . GLY A 1 30 ? 3.102 -7.703 -12.549 1.00 0.00 30 GLY A CA 18
ATOM 31264 C C . GLY A 1 30 ? 1.744 -7.313 -12.002 1.00 0.00 30 GLY A C 18
ATOM 31265 O O . GLY A 1 30 ? 0.984 -6.599 -12.656 1.00 0.00 30 GLY A O 18
ATOM 31269 N N . THR A 1 31 ? 1.435 -7.785 -10.797 1.00 0.00 31 THR A N 18
ATOM 31270 C CA . THR A 1 31 ? 0.158 -7.484 -10.163 1.00 0.00 31 THR A CA 18
ATOM 31271 C C . THR A 1 31 ? 0.269 -6.263 -9.256 1.00 0.00 31 THR A C 18
ATOM 31272 O O . THR A 1 31 ? 1.159 -6.167 -8.411 1.00 0.00 31 THR A O 18
ATOM 31283 N N . PRO A 1 32 ? -0.656 -5.308 -9.434 1.00 0.00 32 PRO A N 18
ATOM 31284 C CA . PRO A 1 32 ? -0.683 -4.076 -8.639 1.00 0.00 32 PRO A CA 18
ATOM 31285 C C . PRO A 1 32 ? -1.082 -4.330 -7.190 1.00 0.00 32 PRO A C 18
ATOM 31286 O O . PRO A 1 32 ? -2.058 -5.030 -6.918 1.00 0.00 32 PRO A O 18
ATOM 31297 N N . ILE A 1 33 ? -0.323 -3.757 -6.262 1.00 0.00 33 ILE A N 18
ATOM 31298 C CA . ILE A 1 33 ? -0.599 -3.921 -4.841 1.00 0.00 33 ILE A CA 18
ATOM 31299 C C . ILE A 1 33 ? -1.323 -2.702 -4.277 1.00 0.00 33 ILE A C 18
ATOM 31300 O O . ILE A 1 33 ? -2.460 -2.801 -3.815 1.00 0.00 33 ILE A O 18
ATOM 31316 N N . LEU A 1 34 ? -0.657 -1.554 -4.320 1.00 0.00 34 LEU A N 18
ATOM 31317 C CA . LEU A 1 34 ? -1.238 -0.314 -3.816 1.00 0.00 34 LEU A CA 18
ATOM 31318 C C . LEU A 1 34 ? -0.586 0.899 -4.472 1.00 0.00 34 LEU A C 18
ATOM 31319 O O . LEU A 1 34 ? 0.409 0.770 -5.186 1.00 0.00 34 LEU A O 18
ATOM 31335 N N . GLN A 1 35 ? -1.151 2.076 -4.223 1.00 0.00 35 GLN A N 18
ATOM 31336 C CA . GLN A 1 35 ? -0.623 3.312 -4.789 1.00 0.00 35 GLN A CA 18
ATOM 31337 C C . GLN A 1 35 ? -0.491 4.388 -3.716 1.00 0.00 35 GLN A C 18
ATOM 31338 O O . GLN A 1 35 ? -1.483 4.981 -3.290 1.00 0.00 35 GLN A O 18
ATOM 31352 N N . LEU A 1 36 ? 0.741 4.635 -3.283 1.00 0.00 36 LEU A N 18
ATOM 31353 C CA . LEU A 1 36 ? 1.004 5.641 -2.259 1.00 0.00 36 LEU A CA 18
ATOM 31354 C C . LEU A 1 36 ? 0.702 7.042 -2.782 1.00 0.00 36 LEU A C 18
ATOM 31355 O O . LEU A 1 36 ? 1.094 7.398 -3.893 1.00 0.00 36 LEU A O 18
ATOM 31371 N N . ARG A 1 37 ? 0.006 7.832 -1.972 1.00 0.00 37 ARG A N 18
ATOM 31372 C CA . ARG A 1 37 ? -0.347 9.195 -2.352 1.00 0.00 37 ARG A CA 18
ATOM 31373 C C . ARG A 1 37 ? 0.349 10.209 -1.449 1.00 0.00 37 ARG A C 18
ATOM 31374 O O . ARG A 1 37 ? 0.060 11.404 -1.503 1.00 0.00 37 ARG A O 18
ATOM 31395 N N . ALA A 1 38 ? 1.267 9.723 -0.620 1.00 0.00 38 ALA A N 18
ATOM 31396 C CA . ALA A 1 38 ? 2.005 10.587 0.294 1.00 0.00 38 ALA A CA 18
ATOM 31397 C C . ALA A 1 38 ? 1.170 11.795 0.703 1.00 0.00 38 ALA A C 18
ATOM 31398 O O . ALA A 1 38 ? 1.647 12.929 0.676 1.00 0.00 38 ALA A O 18
ATOM 31405 N N . ALA A 1 39 ? -0.080 11.544 1.080 1.00 0.00 39 ALA A N 18
ATOM 31406 C CA . ALA A 1 39 ? -0.981 12.611 1.496 1.00 0.00 39 ALA A CA 18
ATOM 31407 C C . ALA A 1 39 ? -2.139 12.061 2.322 1.00 0.00 39 ALA A C 18
ATOM 31408 O O . ALA A 1 39 ? -2.329 10.848 2.411 1.00 0.00 39 ALA A O 18
ATOM 31415 N N . ASP A 1 40 ? -2.909 12.961 2.924 1.00 0.00 40 ASP A N 18
ATOM 31416 C CA . ASP A 1 40 ? -4.050 12.565 3.743 1.00 0.00 40 ASP A CA 18
ATOM 31417 C C . ASP A 1 40 ? -5.342 13.167 3.201 1.00 0.00 40 ASP A C 18
ATOM 31418 O O . ASP A 1 40 ? -6.382 12.507 3.171 1.00 0.00 40 ASP A O 18
ATOM 31427 N N . LEU A 1 41 ? -5.271 14.423 2.774 1.00 0.00 41 LEU A N 18
ATOM 31428 C CA . LEU A 1 41 ? -6.436 15.115 2.234 1.00 0.00 41 LEU A CA 18
ATOM 31429 C C . LEU A 1 41 ? -6.103 15.786 0.906 1.00 0.00 41 LEU A C 18
ATOM 31430 O O . LEU A 1 41 ? -6.963 15.925 0.036 1.00 0.00 41 LEU A O 18
ATOM 31446 N N . ASP A 1 42 ? -4.849 16.199 0.755 1.00 0.00 42 ASP A N 18
ATOM 31447 C CA . ASP A 1 42 ? -4.402 16.853 -0.469 1.00 0.00 42 ASP A CA 18
ATOM 31448 C C . ASP A 1 42 ? -5.229 18.102 -0.752 1.00 0.00 42 ASP A C 18
ATOM 31449 O O . ASP A 1 42 ? -5.592 18.373 -1.897 1.00 0.00 42 ASP A O 18
ATOM 31458 N N . VAL A 1 43 ? -5.527 18.860 0.299 1.00 0.00 43 VAL A N 18
ATOM 31459 C CA . VAL A 1 43 ? -6.312 20.081 0.163 1.00 0.00 43 VAL A CA 18
ATOM 31460 C C . VAL A 1 43 ? -5.674 21.036 -0.839 1.00 0.00 43 VAL A C 18
ATOM 31461 O O . VAL A 1 43 ? -6.294 22.010 -1.265 1.00 0.00 43 VAL A O 18
ATOM 31474 N N . GLY A 1 44 ? -4.431 20.750 -1.214 1.00 0.00 44 GLY A N 18
ATOM 31475 C CA . GLY A 1 44 ? -3.730 21.592 -2.164 1.00 0.00 44 GLY A CA 18
ATOM 31476 C C . GLY A 1 44 ? -2.223 21.494 -2.025 1.00 0.00 44 GLY A C 18
ATOM 31477 O O . GLY A 1 44 ? -1.547 22.497 -1.794 1.00 0.00 44 GLY A O 18
ATOM 31481 N N . VAL A 1 45 ? -1.695 20.282 -2.163 1.00 0.00 45 VAL A N 18
ATOM 31482 C CA . VAL A 1 45 ? -0.259 20.057 -2.051 1.00 0.00 45 VAL A CA 18
ATOM 31483 C C . VAL A 1 45 ? 0.425 20.186 -3.407 1.00 0.00 45 VAL A C 18
ATOM 31484 O O . VAL A 1 45 ? 1.641 20.358 -3.486 1.00 0.00 45 VAL A O 18
ATOM 31497 N N . ASN A 1 46 ? -0.365 20.103 -4.472 1.00 0.00 46 ASN A N 18
ATOM 31498 C CA . ASN A 1 46 ? 0.165 20.211 -5.827 1.00 0.00 46 ASN A CA 18
ATOM 31499 C C . ASN A 1 46 ? 1.565 19.609 -5.913 1.00 0.00 46 ASN A C 18
ATOM 31500 O O . ASN A 1 46 ? 2.424 20.110 -6.636 1.00 0.00 46 ASN A O 18
ATOM 31511 N N . GLY A 1 47 ? 1.785 18.528 -5.170 1.00 0.00 47 GLY A N 18
ATOM 31512 C CA . GLY A 1 47 ? 3.080 17.874 -5.177 1.00 0.00 47 GLY A CA 18
ATOM 31513 C C . GLY A 1 47 ? 2.985 16.395 -4.861 1.00 0.00 47 GLY A C 18
ATOM 31514 O O . GLY A 1 47 ? 2.681 16.014 -3.731 1.00 0.00 47 GLY A O 18
ATOM 31518 N N . GLN A 1 48 ? 3.244 15.560 -5.863 1.00 0.00 48 GLN A N 18
ATOM 31519 C CA . GLN A 1 48 ? 3.183 14.114 -5.686 1.00 0.00 48 GLN A CA 18
ATOM 31520 C C . GLN A 1 48 ? 4.511 13.572 -5.168 1.00 0.00 48 GLN A C 18
ATOM 31521 O O . GLN A 1 48 ? 5.311 13.029 -5.931 1.00 0.00 48 GLN A O 18
ATOM 31535 N N . ILE A 1 49 ? 4.740 13.724 -3.868 1.00 0.00 49 ILE A N 18
ATOM 31536 C CA . ILE A 1 49 ? 5.971 13.249 -3.249 1.00 0.00 49 ILE A CA 18
ATOM 31537 C C . ILE A 1 49 ? 6.484 11.991 -3.940 1.00 0.00 49 ILE A C 18
ATOM 31538 O O . ILE A 1 49 ? 5.701 11.159 -4.397 1.00 0.00 49 ILE A O 18
ATOM 31554 N N . GLU A 1 50 ? 7.805 11.858 -4.011 1.00 0.00 50 GLU A N 18
ATOM 31555 C CA . GLU A 1 50 ? 8.423 10.700 -4.646 1.00 0.00 50 GLU A CA 18
ATOM 31556 C C . GLU A 1 50 ? 8.224 9.445 -3.800 1.00 0.00 50 GLU A C 18
ATOM 31557 O O . GLU A 1 50 ? 7.599 9.491 -2.740 1.00 0.00 50 GLU A O 18
ATOM 31569 N N . TYR A 1 51 ? 8.760 8.327 -4.276 1.00 0.00 51 TYR A N 18
ATOM 31570 C CA . TYR A 1 51 ? 8.640 7.059 -3.566 1.00 0.00 51 TYR A CA 18
ATOM 31571 C C . TYR A 1 51 ? 9.784 6.119 -3.933 1.00 0.00 51 TYR A C 18
ATOM 31572 O O . TYR A 1 51 ? 9.891 5.669 -5.074 1.00 0.00 51 TYR A O 18
ATOM 31590 N N . VAL A 1 52 ? 10.636 5.825 -2.957 1.00 0.00 52 VAL A N 18
ATOM 31591 C CA . VAL A 1 52 ? 11.772 4.936 -3.175 1.00 0.00 52 VAL A CA 18
ATOM 31592 C C . VAL A 1 52 ? 11.881 3.901 -2.061 1.00 0.00 52 VAL A C 18
ATOM 31593 O O . VAL A 1 52 ? 11.268 4.044 -1.003 1.00 0.00 52 VAL A O 18
ATOM 31606 N N . PHE A 1 53 ? 12.667 2.858 -2.306 1.00 0.00 53 PHE A N 18
ATOM 31607 C CA . PHE A 1 53 ? 12.857 1.797 -1.324 1.00 0.00 53 PHE A CA 18
ATOM 31608 C C . PHE A 1 53 ? 13.783 2.255 -0.200 1.00 0.00 53 PHE A C 18
ATOM 31609 O O . PHE A 1 53 ? 15.003 2.136 -0.299 1.00 0.00 53 PHE A O 18
ATOM 31626 N N . GLY A 1 54 ? 13.191 2.780 0.869 1.00 0.00 54 GLY A N 18
ATOM 31627 C CA . GLY A 1 54 ? 13.977 3.249 1.995 1.00 0.00 54 GLY A CA 18
ATOM 31628 C C . GLY A 1 54 ? 14.775 2.138 2.648 1.00 0.00 54 GLY A C 18
ATOM 31629 O O . GLY A 1 54 ? 15.993 2.063 2.488 1.00 0.00 54 GLY A O 18
ATOM 31633 N N . ALA A 1 55 ? 14.088 1.273 3.388 1.00 0.00 55 ALA A N 18
ATOM 31634 C CA . ALA A 1 55 ? 14.741 0.161 4.067 1.00 0.00 55 ALA A CA 18
ATOM 31635 C C . ALA A 1 55 ? 14.131 -1.172 3.648 1.00 0.00 55 ALA A C 18
ATOM 31636 O O . ALA A 1 55 ? 13.317 -1.748 4.369 1.00 0.00 55 ALA A O 18
ATOM 31643 N N . ALA A 1 56 ? 14.530 -1.658 2.477 1.00 0.00 56 ALA A N 18
ATOM 31644 C CA . ALA A 1 56 ? 14.023 -2.924 1.962 1.00 0.00 56 ALA A CA 18
ATOM 31645 C C . ALA A 1 56 ? 15.154 -3.927 1.762 1.00 0.00 56 ALA A C 18
ATOM 31646 O O . ALA A 1 56 ? 16.331 -3.564 1.776 1.00 0.00 56 ALA A O 18
ATOM 31653 N N . THR A 1 57 ? 14.791 -5.193 1.578 1.00 0.00 57 THR A N 18
ATOM 31654 C CA . THR A 1 57 ? 15.775 -6.249 1.377 1.00 0.00 57 THR A CA 18
ATOM 31655 C C . THR A 1 57 ? 16.123 -6.403 -0.099 1.00 0.00 57 THR A C 18
ATOM 31656 O O . THR A 1 57 ? 15.620 -5.664 -0.945 1.00 0.00 57 THR A O 18
ATOM 31667 N N . GLU A 1 58 ? 16.987 -7.368 -0.401 1.00 0.00 58 GLU A N 18
ATOM 31668 C CA . GLU A 1 58 ? 17.401 -7.617 -1.777 1.00 0.00 58 GLU A CA 18
ATOM 31669 C C . GLU A 1 58 ? 16.396 -8.514 -2.494 1.00 0.00 58 GLU A C 18
ATOM 31670 O O . GLU A 1 58 ? 16.308 -8.508 -3.721 1.00 0.00 58 GLU A O 18
ATOM 31682 N N . SER A 1 59 ? 15.641 -9.285 -1.718 1.00 0.00 59 SER A N 18
ATOM 31683 C CA . SER A 1 59 ? 14.644 -10.190 -2.278 1.00 0.00 59 SER A CA 18
ATOM 31684 C C . SER A 1 59 ? 13.308 -9.479 -2.467 1.00 0.00 59 SER A C 18
ATOM 31685 O O . SER A 1 59 ? 12.456 -9.927 -3.234 1.00 0.00 59 SER A O 18
ATOM 31693 N N . VAL A 1 60 ? 13.133 -8.366 -1.761 1.00 0.00 60 VAL A N 18
ATOM 31694 C CA . VAL A 1 60 ? 11.902 -7.590 -1.851 1.00 0.00 60 VAL A CA 18
ATOM 31695 C C . VAL A 1 60 ? 11.998 -6.530 -2.943 1.00 0.00 60 VAL A C 18
ATOM 31696 O O . VAL A 1 60 ? 11.176 -6.490 -3.858 1.00 0.00 60 VAL A O 18
ATOM 31709 N N . ARG A 1 61 ? 13.009 -5.673 -2.840 1.00 0.00 61 ARG A N 18
ATOM 31710 C CA . ARG A 1 61 ? 13.213 -4.612 -3.819 1.00 0.00 61 ARG A CA 18
ATOM 31711 C C . ARG A 1 61 ? 13.199 -5.171 -5.238 1.00 0.00 61 ARG A C 18
ATOM 31712 O O . ARG A 1 61 ? 12.944 -4.446 -6.199 1.00 0.00 61 ARG A O 18
ATOM 31733 N N . ARG A 1 62 ? 13.476 -6.465 -5.361 1.00 0.00 62 ARG A N 18
ATOM 31734 C CA . ARG A 1 62 ? 13.497 -7.121 -6.663 1.00 0.00 62 ARG A CA 18
ATOM 31735 C C . ARG A 1 62 ? 12.216 -7.917 -6.892 1.00 0.00 62 ARG A C 18
ATOM 31736 O O . ARG A 1 62 ? 11.768 -8.080 -8.028 1.00 0.00 62 ARG A O 18
ATOM 31757 N N . LEU A 1 63 ? 11.630 -8.410 -5.807 1.00 0.00 63 LEU A N 18
ATOM 31758 C CA . LEU A 1 63 ? 10.399 -9.190 -5.888 1.00 0.00 63 LEU A CA 18
ATOM 31759 C C . LEU A 1 63 ? 9.196 -8.283 -6.124 1.00 0.00 63 LEU A C 18
ATOM 31760 O O . LEU A 1 63 ? 8.139 -8.738 -6.566 1.00 0.00 63 LEU A O 18
ATOM 31776 N N . LEU A 1 64 ? 9.362 -6.999 -5.829 1.00 0.00 64 LEU A N 18
ATOM 31777 C CA . LEU A 1 64 ? 8.289 -6.027 -6.011 1.00 0.00 64 LEU A CA 18
ATOM 31778 C C . LEU A 1 64 ? 8.818 -4.745 -6.648 1.00 0.00 64 LEU A C 18
ATOM 31779 O O . LEU A 1 64 ? 9.931 -4.308 -6.355 1.00 0.00 64 LEU A O 18
ATOM 31795 N N . ARG A 1 65 ? 8.012 -4.147 -7.519 1.00 0.00 65 ARG A N 18
ATOM 31796 C CA . ARG A 1 65 ? 8.398 -2.915 -8.196 1.00 0.00 65 ARG A CA 18
ATOM 31797 C C . ARG A 1 65 ? 7.597 -1.730 -7.667 1.00 0.00 65 ARG A C 18
ATOM 31798 O O . ARG A 1 65 ? 6.375 -1.803 -7.531 1.00 0.00 65 ARG A O 18
ATOM 31819 N N . LEU A 1 66 ? 8.293 -0.638 -7.368 1.00 0.00 66 LEU A N 18
ATOM 31820 C CA . LEU A 1 66 ? 7.647 0.564 -6.853 1.00 0.00 66 LEU A CA 18
ATOM 31821 C C . LEU A 1 66 ? 8.068 1.793 -7.652 1.00 0.00 66 LEU A C 18
ATOM 31822 O O . LEU A 1 66 ? 9.256 2.098 -7.760 1.00 0.00 66 LEU A O 18
ATOM 31838 N N . ASP A 1 67 ? 7.087 2.496 -8.206 1.00 0.00 67 ASP A N 18
ATOM 31839 C CA . ASP A 1 67 ? 7.355 3.695 -8.993 1.00 0.00 67 ASP A CA 18
ATOM 31840 C C . ASP A 1 67 ? 7.483 4.919 -8.091 1.00 0.00 67 ASP A C 18
ATOM 31841 O O . ASP A 1 67 ? 6.593 5.208 -7.292 1.00 0.00 67 ASP A O 18
ATOM 31850 N N . GLU A 1 68 ? 8.596 5.633 -8.225 1.00 0.00 68 GLU A N 18
ATOM 31851 C CA . GLU A 1 68 ? 8.841 6.824 -7.420 1.00 0.00 68 GLU A CA 18
ATOM 31852 C C . GLU A 1 68 ? 8.196 8.052 -8.057 1.00 0.00 68 GLU A C 18
ATOM 31853 O O . GLU A 1 68 ? 7.828 9.003 -7.367 1.00 0.00 68 GLU A O 18
ATOM 31865 N N . THR A 1 69 ? 8.063 8.025 -9.379 1.00 0.00 69 THR A N 18
ATOM 31866 C CA . THR A 1 69 ? 7.466 9.135 -10.111 1.00 0.00 69 THR A CA 18
ATOM 31867 C C . THR A 1 69 ? 5.945 9.113 -9.997 1.00 0.00 69 THR A C 18
ATOM 31868 O O . THR A 1 69 ? 5.306 10.160 -9.899 1.00 0.00 69 THR A O 18
ATOM 31879 N N . SER A 1 70 ? 5.373 7.913 -10.011 1.00 0.00 70 SER A N 18
ATOM 31880 C CA . SER A 1 70 ? 3.927 7.756 -9.913 1.00 0.00 70 SER A CA 18
ATOM 31881 C C . SER A 1 70 ? 3.518 7.361 -8.498 1.00 0.00 70 SER A C 18
ATOM 31882 O O . SER A 1 70 ? 2.625 7.966 -7.905 1.00 0.00 70 SER A O 18
ATOM 31890 N N . GLY A 1 71 ? 4.179 6.340 -7.961 1.00 0.00 71 GLY A N 18
ATOM 31891 C CA . GLY A 1 71 ? 3.871 5.880 -6.619 1.00 0.00 71 GLY A CA 18
ATOM 31892 C C . GLY A 1 71 ? 3.014 4.630 -6.616 1.00 0.00 71 GLY A C 18
ATOM 31893 O O . GLY A 1 71 ? 2.320 4.347 -5.640 1.00 0.00 71 GLY A O 18
ATOM 31897 N N . TRP A 1 72 ? 3.060 3.881 -7.712 1.00 0.00 72 TRP A N 18
ATOM 31898 C CA . TRP A 1 72 ? 2.280 2.655 -7.833 1.00 0.00 72 TRP A CA 18
ATOM 31899 C C . TRP A 1 72 ? 3.118 1.437 -7.460 1.00 0.00 72 TRP A C 18
ATOM 31900 O O . TRP A 1 72 ? 4.039 1.059 -8.186 1.00 0.00 72 TRP A O 18
ATOM 31921 N N . LEU A 1 73 ? 2.794 0.826 -6.326 1.00 0.00 73 LEU A N 18
ATOM 31922 C CA . LEU A 1 73 ? 3.518 -0.350 -5.857 1.00 0.00 73 LEU A CA 18
ATOM 31923 C C . LEU A 1 73 ? 2.865 -1.631 -6.367 1.00 0.00 73 LEU A C 18
ATOM 31924 O O . LEU A 1 73 ? 1.700 -1.903 -6.077 1.00 0.00 73 LEU A O 18
ATOM 31940 N N . SER A 1 74 ? 3.624 -2.414 -7.126 1.00 0.00 74 SER A N 18
ATOM 31941 C CA . SER A 1 74 ? 3.118 -3.666 -7.677 1.00 0.00 74 SER A CA 18
ATOM 31942 C C . SER A 1 74 ? 4.171 -4.766 -7.583 1.00 0.00 74 SER A C 18
ATOM 31943 O O . SER A 1 74 ? 5.265 -4.551 -7.060 1.00 0.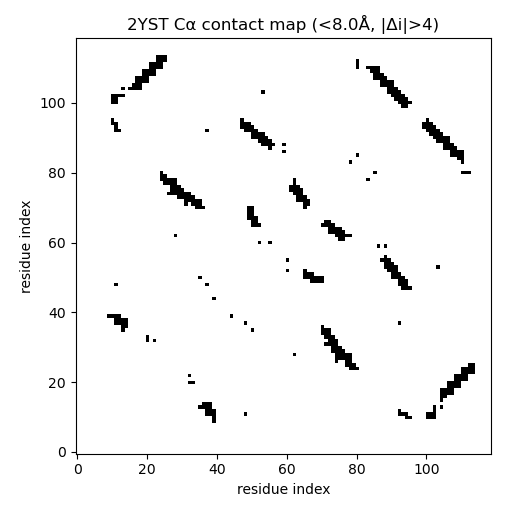00 74 SER A O 18
ATOM 31951 N N . VAL A 1 75 ? 3.833 -5.946 -8.093 1.00 0.00 75 VAL A N 18
ATOM 31952 C CA . VAL A 1 75 ? 4.748 -7.081 -8.068 1.00 0.00 75 VAL A CA 18
ATOM 31953 C C . VAL A 1 75 ? 5.649 -7.087 -9.298 1.00 0.00 75 VAL A C 18
ATOM 31954 O O . VAL A 1 75 ? 5.243 -6.664 -10.381 1.00 0.00 75 VAL A O 18
ATOM 31967 N N . LEU A 1 76 ? 6.875 -7.569 -9.124 1.00 0.00 76 LEU A N 18
ATOM 31968 C CA . LEU A 1 76 ? 7.835 -7.631 -10.220 1.00 0.00 76 LEU A CA 18
ATOM 31969 C C . LEU A 1 76 ? 8.124 -9.078 -10.609 1.00 0.00 76 LEU A C 18
ATOM 31970 O O . LEU A 1 76 ? 8.256 -9.399 -11.790 1.00 0.00 76 LEU A O 18
ATOM 31986 N N . HIS A 1 77 ? 8.220 -9.947 -9.608 1.00 0.00 77 HIS A N 18
ATOM 31987 C CA . HIS A 1 77 ? 8.490 -11.360 -9.845 1.00 0.00 77 HIS A CA 18
ATOM 31988 C C . HIS A 1 77 ? 7.489 -12.238 -9.100 1.00 0.00 77 HIS A C 18
ATOM 31989 O O . HIS A 1 77 ? 6.968 -11.851 -8.054 1.00 0.00 77 HIS A O 18
ATOM 32004 N N . ARG A 1 78 ? 7.223 -13.420 -9.647 1.00 0.00 78 ARG A N 18
ATOM 32005 C CA . ARG A 1 78 ? 6.283 -14.351 -9.036 1.00 0.00 78 ARG A CA 18
ATOM 32006 C C . ARG A 1 78 ? 6.621 -14.577 -7.565 1.00 0.00 78 ARG A C 18
ATOM 32007 O O . ARG A 1 78 ? 7.752 -14.347 -7.136 1.00 0.00 78 ARG A O 18
ATOM 32028 N N . ILE A 1 79 ? 5.634 -15.029 -6.799 1.00 0.00 79 ILE A N 18
ATOM 32029 C CA . ILE A 1 79 ? 5.827 -15.287 -5.378 1.00 0.00 79 ILE A CA 18
ATOM 32030 C C . ILE A 1 79 ? 5.352 -16.687 -5.003 1.00 0.00 79 ILE A C 18
ATOM 32031 O O . ILE A 1 79 ? 4.454 -17.239 -5.639 1.00 0.00 79 ILE A O 18
ATOM 32047 N N . ASP A 1 80 ? 5.959 -17.254 -3.967 1.00 0.00 80 ASP A N 18
ATOM 32048 C CA . ASP A 1 80 ? 5.596 -18.589 -3.505 1.00 0.00 80 ASP A CA 18
ATOM 32049 C C . ASP A 1 80 ? 5.482 -18.626 -1.984 1.00 0.00 80 ASP A C 18
ATOM 32050 O O . ASP A 1 80 ? 6.479 -18.500 -1.274 1.00 0.00 80 ASP A O 18
ATOM 32059 N N . ARG A 1 81 ? 4.259 -18.797 -1.492 1.00 0.00 81 ARG A N 18
ATOM 32060 C CA . ARG A 1 81 ? 4.014 -18.847 -0.056 1.00 0.00 81 ARG A CA 18
ATOM 32061 C C . ARG A 1 81 ? 5.111 -19.635 0.656 1.00 0.00 81 ARG A C 18
ATOM 32062 O O . ARG A 1 81 ? 5.501 -19.301 1.774 1.00 0.00 81 ARG A O 18
ATOM 32083 N N . GLU A 1 82 ? 5.603 -20.680 -0.002 1.00 0.00 82 GLU A N 18
ATOM 32084 C CA . GLU A 1 82 ? 6.653 -21.515 0.569 1.00 0.00 82 GLU A CA 18
ATOM 32085 C C . GLU A 1 82 ? 7.947 -20.724 0.734 1.00 0.00 82 GLU A C 18
ATOM 32086 O O . GLU A 1 82 ? 8.646 -20.861 1.737 1.00 0.00 82 GLU A O 18
ATOM 32098 N N . GLU A 1 83 ? 8.260 -19.899 -0.260 1.00 0.00 83 GLU A N 18
ATOM 32099 C CA . GLU A 1 83 ? 9.471 -19.087 -0.226 1.00 0.00 83 GLU A CA 18
ATOM 32100 C C . GLU A 1 83 ? 9.305 -17.901 0.719 1.00 0.00 83 GLU A C 18
ATOM 32101 O O . GLU A 1 83 ? 10.276 -17.413 1.298 1.00 0.00 83 GLU A O 18
ATOM 32113 N N . VAL A 1 84 ? 8.067 -17.442 0.871 1.00 0.00 84 VAL A N 18
ATOM 32114 C CA . VAL A 1 84 ? 7.772 -16.313 1.746 1.00 0.00 84 VAL A CA 18
ATOM 32115 C C . VAL A 1 84 ? 6.388 -16.449 2.370 1.00 0.00 84 VAL A C 18
ATOM 32116 O O . VAL A 1 84 ? 5.448 -16.913 1.726 1.00 0.00 84 VAL A O 18
ATOM 32129 N N . ASN A 1 85 ? 6.270 -16.041 3.630 1.00 0.00 85 ASN A N 18
ATOM 32130 C CA . ASN A 1 85 ? 5.000 -16.117 4.342 1.00 0.00 85 ASN A CA 18
ATOM 32131 C C . ASN A 1 85 ? 4.432 -14.723 4.593 1.00 0.00 85 ASN A C 18
ATOM 32132 O O . ASN A 1 85 ? 3.227 -14.558 4.782 1.00 0.00 85 ASN A O 18
ATOM 32143 N N . GLN A 1 86 ? 5.309 -13.724 4.592 1.00 0.00 86 GLN A N 18
ATOM 32144 C CA . GLN A 1 86 ? 4.894 -12.345 4.819 1.00 0.00 86 GLN A CA 18
ATOM 32145 C C . GLN A 1 86 ? 6.047 -11.380 4.561 1.00 0.00 86 GLN A C 18
ATOM 32146 O O . GLN A 1 86 ? 7.031 -11.359 5.303 1.00 0.00 86 GLN A O 18
ATOM 32160 N N . LEU A 1 87 ? 5.921 -10.584 3.505 1.00 0.00 87 LEU A N 18
ATOM 32161 C CA . LEU A 1 87 ? 6.953 -9.617 3.148 1.00 0.00 87 LEU A CA 18
ATOM 32162 C C . LEU A 1 87 ? 6.852 -8.367 4.017 1.00 0.00 87 LEU A C 18
ATOM 32163 O O . LEU A 1 87 ? 5.774 -8.022 4.502 1.00 0.00 87 LEU A O 18
ATOM 32179 N N . ARG A 1 88 ? 7.981 -7.692 4.207 1.00 0.00 88 ARG A N 18
ATOM 32180 C CA . ARG A 1 88 ? 8.019 -6.480 5.017 1.00 0.00 88 ARG A CA 18
ATOM 32181 C C . ARG A 1 88 ? 9.171 -5.576 4.587 1.00 0.00 88 ARG A C 18
ATOM 32182 O O . ARG A 1 88 ? 10.326 -6.001 4.548 1.00 0.00 88 ARG A O 18
ATOM 32203 N N . PHE A 1 89 ? 8.848 -4.328 4.266 1.00 0.00 89 PHE A N 18
ATOM 32204 C CA . PHE A 1 89 ? 9.855 -3.364 3.838 1.00 0.00 89 PHE A CA 18
ATOM 32205 C C . PHE A 1 89 ? 9.440 -1.943 4.208 1.00 0.00 89 PHE A C 18
ATOM 32206 O O . PHE A 1 89 ? 8.415 -1.732 4.857 1.00 0.00 89 PHE A O 18
ATOM 32223 N N . THR A 1 90 ? 10.245 -0.970 3.792 1.00 0.00 90 THR A N 18
ATOM 32224 C CA . THR A 1 90 ? 9.964 0.430 4.081 1.00 0.00 90 THR A CA 18
ATOM 32225 C C . THR A 1 90 ? 10.189 1.301 2.850 1.00 0.00 90 THR A C 18
ATOM 32226 O O . THR A 1 90 ? 11.092 1.046 2.053 1.00 0.00 90 THR A O 18
ATOM 32237 N N . VAL A 1 91 ? 9.363 2.332 2.701 1.00 0.00 91 VAL A N 18
ATOM 32238 C CA . VAL A 1 91 ? 9.473 3.242 1.567 1.00 0.00 91 VAL A CA 18
ATOM 32239 C C . VAL A 1 91 ? 9.728 4.671 2.033 1.00 0.00 91 VAL A C 18
ATOM 32240 O O . VAL A 1 91 ? 9.168 5.118 3.034 1.00 0.00 91 VAL A O 18
ATOM 32253 N N . MET A 1 92 ? 10.577 5.384 1.300 1.00 0.00 92 MET A N 18
ATOM 32254 C CA . MET A 1 92 ? 10.904 6.765 1.637 1.00 0.00 92 MET A CA 18
ATOM 32255 C C . MET A 1 92 ? 10.195 7.737 0.700 1.00 0.00 92 MET A C 18
ATOM 32256 O O . MET A 1 92 ? 9.885 7.397 -0.442 1.00 0.00 92 MET A O 18
ATOM 32270 N N . ALA A 1 93 ? 9.943 8.946 1.189 1.00 0.00 93 ALA A N 18
ATOM 32271 C CA . ALA A 1 93 ? 9.272 9.967 0.394 1.00 0.00 93 ALA A CA 18
ATOM 32272 C C . ALA A 1 93 ? 10.003 11.302 0.485 1.00 0.00 93 ALA A C 18
ATOM 32273 O O . ALA A 1 93 ? 10.090 11.901 1.557 1.00 0.00 93 ALA A O 18
ATOM 32280 N N . ARG A 1 94 ? 10.528 11.763 -0.646 1.00 0.00 94 ARG A N 18
ATOM 32281 C CA . ARG A 1 94 ? 11.254 13.026 -0.692 1.00 0.00 94 ARG A CA 18
ATOM 32282 C C . ARG A 1 94 ? 10.332 14.167 -1.114 1.00 0.00 94 ARG A C 18
ATOM 32283 O O . ARG A 1 94 ? 9.536 14.024 -2.042 1.00 0.00 94 ARG A O 18
ATOM 32304 N N . ASP A 1 95 ? 10.446 15.298 -0.426 1.00 0.00 95 ASP A N 18
ATOM 32305 C CA . ASP A 1 95 ? 9.624 16.463 -0.729 1.00 0.00 95 ASP A CA 18
ATOM 32306 C C . ASP A 1 95 ? 10.444 17.537 -1.436 1.00 0.00 95 ASP A C 18
ATOM 32307 O O . ASP A 1 95 ? 11.674 17.496 -1.433 1.00 0.00 95 ASP A O 18
ATOM 32316 N N . ARG A 1 96 ? 9.754 18.498 -2.042 1.00 0.00 96 ARG A N 18
ATOM 32317 C CA . ARG A 1 96 ? 10.418 19.582 -2.756 1.00 0.00 96 ARG A CA 18
ATOM 32318 C C . ARG A 1 96 ? 11.097 20.539 -1.781 1.00 0.00 96 ARG A C 18
ATOM 32319 O O . ARG A 1 96 ? 10.544 21.581 -1.431 1.00 0.00 96 ARG A O 18
ATOM 32340 N N . GLY A 1 97 ? 12.300 20.177 -1.344 1.00 0.00 97 GLY A N 18
ATOM 32341 C CA . GLY A 1 97 ? 13.034 21.014 -0.413 1.00 0.00 97 GLY A CA 18
ATOM 32342 C C . GLY A 1 97 ? 14.422 20.478 -0.123 1.00 0.00 97 GLY A C 18
ATOM 32343 O O . GLY A 1 97 ? 14.750 19.352 -0.496 1.00 0.00 97 GLY A O 18
ATOM 32347 N N . GLN A 1 98 ? 15.240 21.287 0.544 1.00 0.00 98 GLN A N 18
ATOM 32348 C CA . GLN A 1 98 ? 16.601 20.887 0.882 1.00 0.00 98 GLN A CA 18
ATOM 32349 C C . GLN A 1 98 ? 17.001 21.424 2.252 1.00 0.00 98 GLN A C 18
ATOM 32350 O O . GLN A 1 98 ? 17.004 22.630 2.497 1.00 0.00 98 GLN A O 18
ATOM 32364 N N . PRO A 1 99 ? 17.347 20.508 3.169 1.00 0.00 99 PRO A N 18
ATOM 32365 C CA . PRO A 1 99 ? 17.346 19.069 2.889 1.00 0.00 99 PRO A CA 18
ATOM 32366 C C . PRO A 1 99 ? 15.937 18.511 2.721 1.00 0.00 99 PRO A C 18
ATOM 32367 O O . PRO A 1 99 ? 15.011 18.868 3.450 1.00 0.00 99 PRO A O 18
ATOM 32378 N N . PRO A 1 100 ? 15.767 17.615 1.738 1.00 0.00 100 PRO A N 18
ATOM 32379 C CA . PRO A 1 100 ? 14.473 16.988 1.452 1.00 0.00 100 PRO A CA 18
ATOM 32380 C C . PRO A 1 100 ? 14.046 16.016 2.546 1.00 0.00 100 PRO A C 18
ATOM 32381 O O . PRO A 1 100 ? 14.637 14.948 2.708 1.00 0.00 100 PRO A O 18
ATOM 32392 N N . LYS A 1 101 ? 13.014 16.391 3.294 1.00 0.00 101 LYS A N 18
ATOM 32393 C CA . LYS A 1 101 ? 12.505 15.552 4.373 1.00 0.00 101 LYS A CA 18
ATOM 32394 C C . LYS A 1 101 ? 12.054 14.195 3.840 1.00 0.00 101 LYS A C 18
ATOM 32395 O O . LYS A 1 101 ? 11.155 14.113 3.003 1.00 0.00 101 LYS A O 18
ATOM 32414 N N . THR A 1 102 ? 12.684 13.132 4.331 1.00 0.00 102 THR A N 18
ATOM 32415 C CA . THR A 1 102 ? 12.347 11.780 3.904 1.00 0.00 102 THR A CA 18
ATOM 32416 C C . THR A 1 102 ? 11.598 11.029 4.999 1.00 0.00 102 THR A C 18
ATOM 32417 O O . THR A 1 102 ? 12.105 10.859 6.107 1.00 0.00 102 THR A O 18
ATOM 32428 N N . ASP A 1 103 ? 10.388 10.582 4.681 1.00 0.00 103 ASP A N 18
ATOM 32429 C CA . ASP A 1 103 ? 9.568 9.847 5.637 1.00 0.00 103 ASP A CA 18
ATOM 32430 C C . ASP A 1 103 ? 9.539 8.360 5.298 1.00 0.00 103 ASP A C 18
ATOM 32431 O O . ASP A 1 103 ? 9.303 7.977 4.152 1.00 0.00 103 ASP A O 18
ATOM 32440 N N . LYS A 1 104 ? 9.783 7.524 6.302 1.00 0.00 104 LYS A N 18
ATOM 32441 C CA . LYS A 1 104 ? 9.785 6.079 6.112 1.00 0.00 104 LYS A CA 18
ATOM 32442 C C . LYS A 1 104 ? 8.431 5.480 6.478 1.00 0.00 104 LYS A C 18
ATOM 32443 O O . LYS A 1 104 ? 7.809 5.882 7.461 1.00 0.00 104 LYS A O 18
ATOM 32462 N N . ALA A 1 105 ? 7.981 4.515 5.682 1.00 0.00 105 ALA A N 18
ATOM 32463 C CA . ALA A 1 105 ? 6.702 3.859 5.925 1.00 0.00 105 ALA A CA 18
ATOM 32464 C C . ALA A 1 105 ? 6.795 2.360 5.659 1.00 0.00 105 ALA A C 18
ATOM 32465 O O . ALA A 1 105 ? 7.273 1.933 4.608 1.00 0.00 105 ALA A O 18
ATOM 32472 N N . THR A 1 106 ? 6.336 1.564 6.620 1.00 0.00 106 THR A N 18
ATOM 32473 C CA . THR A 1 106 ? 6.369 0.113 6.491 1.00 0.00 106 THR A CA 18
ATOM 32474 C C . THR A 1 106 ? 5.199 -0.392 5.653 1.00 0.00 106 THR A C 18
ATOM 32475 O O . THR A 1 106 ? 4.052 -0.002 5.873 1.00 0.00 106 THR A O 18
ATOM 32486 N N . VAL A 1 107 ? 5.496 -1.261 4.693 1.00 0.00 107 VAL A N 18
ATOM 32487 C CA . VAL A 1 107 ? 4.468 -1.821 3.823 1.00 0.00 107 VAL A CA 18
ATOM 32488 C C . VAL A 1 107 ? 4.290 -3.314 4.074 1.00 0.00 107 VAL A C 18
ATOM 32489 O O . VAL A 1 107 ? 4.988 -4.141 3.486 1.00 0.00 107 VAL A O 18
ATOM 32502 N N . VAL A 1 108 ? 3.350 -3.654 4.949 1.00 0.00 108 VAL A N 18
ATOM 32503 C CA . VAL A 1 108 ? 3.078 -5.048 5.277 1.00 0.00 108 VAL A CA 18
ATOM 32504 C C . VAL A 1 108 ? 2.217 -5.707 4.204 1.00 0.00 108 VAL A C 18
ATOM 32505 O O . VAL A 1 108 ? 1.139 -5.214 3.869 1.00 0.00 108 VAL A O 18
ATOM 32518 N N . LEU A 1 109 ? 2.700 -6.823 3.670 1.00 0.00 109 LEU A N 18
ATOM 32519 C CA . LEU A 1 109 ? 1.975 -7.551 2.634 1.00 0.00 109 LEU A CA 18
ATOM 32520 C C . LEU A 1 109 ? 1.709 -8.990 3.065 1.00 0.00 109 LEU A C 18
ATOM 32521 O O . LEU A 1 109 ? 2.588 -9.846 2.981 1.00 0.00 109 LEU A O 18
ATOM 32537 N N . ASN A 1 110 ? 0.489 -9.249 3.525 1.00 0.00 110 ASN A N 18
ATOM 32538 C CA . ASN A 1 110 ? 0.106 -10.584 3.968 1.00 0.00 110 ASN A CA 18
ATOM 32539 C C . ASN A 1 110 ? -0.003 -11.539 2.783 1.00 0.00 110 ASN A C 18
ATOM 32540 O O . ASN A 1 110 ? -0.903 -11.412 1.951 1.00 0.00 110 ASN A O 18
ATOM 32551 N N . ILE A 1 111 ? 0.917 -12.495 2.713 1.00 0.00 111 ILE A N 18
ATOM 32552 C CA . ILE A 1 111 ? 0.923 -13.472 1.632 1.00 0.00 111 ILE A CA 18
ATOM 32553 C C . ILE A 1 111 ? -0.290 -14.394 1.717 1.00 0.00 111 ILE A C 18
ATOM 32554 O O . ILE A 1 111 ? -0.297 -15.360 2.480 1.00 0.00 111 ILE A O 18
ATOM 32570 N N . LYS A 1 112 ? -1.314 -14.089 0.927 1.00 0.00 112 LYS A N 18
ATOM 32571 C CA . LYS A 1 112 ? -2.532 -14.891 0.909 1.00 0.00 112 LYS A CA 18
ATOM 32572 C C . LYS A 1 112 ? -2.443 -15.991 -0.143 1.00 0.00 112 LYS A C 18
ATOM 32573 O O . LYS A 1 112 ? -1.561 -15.973 -1.002 1.00 0.00 112 LYS A O 18
ATOM 32592 N N . ASP A 1 113 ? -3.363 -16.947 -0.072 1.00 0.00 113 ASP A N 18
ATOM 32593 C CA . ASP A 1 113 ? -3.391 -18.055 -1.020 1.00 0.00 113 ASP A CA 18
ATOM 32594 C C . ASP A 1 113 ? -4.623 -17.972 -1.916 1.00 0.00 113 ASP A C 18
ATOM 32595 O O . ASP A 1 113 ? -5.743 -18.221 -1.471 1.00 0.00 113 ASP A O 18
ATOM 32604 N N . GLU A 1 114 ? -4.407 -17.620 -3.179 1.00 0.00 114 GLU A N 18
ATOM 32605 C CA . GLU A 1 114 ? -5.501 -17.503 -4.137 1.00 0.00 114 GLU A CA 18
ATOM 32606 C C . GLU A 1 114 ? -6.024 -18.880 -4.536 1.00 0.00 114 GLU A C 18
ATOM 32607 O O . GLU A 1 114 ? -7.231 -19.119 -4.541 1.00 0.00 114 GLU A O 18
ATOM 32619 N N . ASN A 1 115 ? -5.106 -19.781 -4.869 1.00 0.00 115 ASN A N 18
ATOM 32620 C CA . ASN A 1 115 ? -5.475 -21.134 -5.271 1.00 0.00 115 ASN A CA 18
ATOM 32621 C C . ASN A 1 115 ? -6.380 -21.783 -4.229 1.00 0.00 115 ASN A C 18
ATOM 32622 O O . ASN A 1 115 ? -7.500 -22.195 -4.535 1.00 0.00 115 ASN A O 18
ATOM 32633 N N . ASP A 1 116 ? -5.889 -21.871 -2.998 1.00 0.00 116 ASP A N 18
ATOM 32634 C CA . ASP A 1 116 ? -6.654 -22.468 -1.910 1.00 0.00 116 ASP A CA 18
ATOM 32635 C C . ASP A 1 116 ? -7.305 -23.773 -2.356 1.00 0.00 116 ASP A C 18
ATOM 32636 O O . ASP A 1 116 ? -8.450 -24.057 -2.009 1.00 0.00 116 ASP A O 18
ATOM 32645 N N . ASN A 1 117 ? -6.566 -24.563 -3.128 1.00 0.00 117 ASN A N 18
ATOM 32646 C CA . ASN A 1 117 ? -7.073 -25.838 -3.624 1.00 0.00 117 ASN A CA 18
ATOM 32647 C C . ASN A 1 117 ? -7.577 -26.707 -2.475 1.00 0.00 117 ASN A C 18
ATOM 32648 O O . ASN A 1 117 ? -6.794 -27.362 -1.788 1.00 0.00 117 ASN A O 18
ATOM 32659 N N . VAL A 1 118 ? -8.891 -26.706 -2.273 1.00 0.00 118 VAL A N 18
ATOM 32660 C CA . VAL A 1 118 ? -9.501 -27.495 -1.210 1.00 0.00 118 VAL A CA 18
ATOM 32661 C C . VAL A 1 118 ? -9.680 -28.948 -1.636 1.00 0.00 118 VAL A C 18
ATOM 32662 O O . VAL A 1 118 ? -10.336 -29.252 -2.633 1.00 0.00 118 VAL A O 18
ATOM 32675 N N . PRO A 1 119 ? -9.084 -29.868 -0.864 1.00 0.00 119 PRO A N 18
ATOM 32676 C CA . PRO A 1 119 ? -9.164 -31.306 -1.141 1.00 0.00 119 PRO A CA 18
ATOM 32677 C C . PRO A 1 119 ? -10.561 -31.866 -0.900 1.00 0.00 119 PRO A C 18
ATOM 32678 O O . PRO A 1 119 ? -11.411 -31.204 -0.304 1.00 0.00 119 PRO A O 18
ATOM 32689 N N . GLY A 1 1 ? -4.958 8.539 10.146 1.00 0.00 1 GLY A N 19
ATOM 32690 C CA . GLY A 1 1 ? -4.301 9.825 10.009 1.00 0.00 1 GLY A CA 19
ATOM 32691 C C . GLY A 1 1 ? -3.433 10.163 11.205 1.00 0.00 1 GLY A C 19
ATOM 32692 O O . GLY A 1 1 ? -3.620 9.615 12.291 1.00 0.00 1 GLY A O 19
ATOM 32696 N N . SER A 1 2 ? -2.480 11.068 11.006 1.00 0.00 2 SER A N 19
ATOM 32697 C CA . SER A 1 2 ? -1.576 11.474 12.075 1.00 0.00 2 SER A CA 19
ATOM 32698 C C . SER A 1 2 ? -1.180 12.940 11.924 1.00 0.00 2 SER A C 19
ATOM 32699 O O . SER A 1 2 ? -0.656 13.349 10.888 1.00 0.00 2 SER A O 19
ATOM 32707 N N . SER A 1 3 ? -1.433 13.725 12.966 1.00 0.00 3 SER A N 19
ATOM 32708 C CA . SER A 1 3 ? -1.107 15.146 12.949 1.00 0.00 3 SER A CA 19
ATOM 32709 C C . SER A 1 3 ? -0.046 15.473 13.996 1.00 0.00 3 SER A C 19
ATOM 32710 O O . SER A 1 3 ? 0.247 14.661 14.873 1.00 0.00 3 SER A O 19
ATOM 32718 N N . GLY A 1 4 ? 0.527 16.668 13.896 1.00 0.00 4 GLY A N 19
ATOM 32719 C CA . GLY A 1 4 ? 1.549 17.082 14.839 1.00 0.00 4 GLY A CA 19
ATOM 32720 C C . GLY A 1 4 ? 0.994 17.948 15.953 1.00 0.00 4 GLY A C 19
ATOM 32721 O O . GLY A 1 4 ? 1.082 19.175 15.897 1.00 0.00 4 GLY A O 19
ATOM 32725 N N . SER A 1 5 ? 0.420 17.309 16.967 1.00 0.00 5 SER A N 19
ATOM 32726 C CA . SER A 1 5 ? -0.156 18.029 18.097 1.00 0.00 5 SER A CA 19
ATOM 32727 C C . SER A 1 5 ? 0.866 18.980 18.714 1.00 0.00 5 SER A C 19
ATOM 32728 O O . SER A 1 5 ? 2.040 18.639 18.854 1.00 0.00 5 SER A O 19
ATOM 32736 N N . SER A 1 6 ? 0.409 20.173 19.080 1.00 0.00 6 SER A N 19
ATOM 32737 C CA . SER A 1 6 ? 1.283 21.175 19.679 1.00 0.00 6 SER A CA 19
ATOM 32738 C C . SER A 1 6 ? 2.612 21.252 18.934 1.00 0.00 6 SER A C 19
ATOM 32739 O O . SER A 1 6 ? 3.675 21.347 19.546 1.00 0.00 6 SER A O 19
ATOM 32747 N N . GLY A 1 7 ? 2.543 21.209 17.607 1.00 0.00 7 GLY A N 19
ATOM 32748 C CA . GLY A 1 7 ? 3.746 21.274 16.799 1.00 0.00 7 GLY A CA 19
ATOM 32749 C C . GLY A 1 7 ? 3.450 21.554 15.339 1.00 0.00 7 GLY A C 19
ATOM 32750 O O . GLY A 1 7 ? 2.481 21.036 14.785 1.00 0.00 7 GLY A O 19
ATOM 32754 N N . ASN A 1 8 ? 4.285 22.377 14.714 1.00 0.00 8 ASN A N 19
ATOM 32755 C CA . ASN A 1 8 ? 4.106 22.727 13.309 1.00 0.00 8 ASN A CA 19
ATOM 32756 C C . ASN A 1 8 ? 5.354 22.386 12.501 1.00 0.00 8 ASN A C 19
ATOM 32757 O O . ASN A 1 8 ? 6.394 23.030 12.643 1.00 0.00 8 ASN A O 19
ATOM 32768 N N . ASP A 1 9 ? 5.243 21.370 11.652 1.00 0.00 9 ASP A N 19
ATOM 32769 C CA . ASP A 1 9 ? 6.362 20.945 10.818 1.00 0.00 9 ASP A CA 19
ATOM 32770 C C . ASP A 1 9 ? 5.938 20.831 9.357 1.00 0.00 9 ASP A C 19
ATOM 32771 O O . ASP A 1 9 ? 4.757 20.671 9.054 1.00 0.00 9 ASP A O 19
ATOM 32780 N N . ASN A 1 10 ? 6.912 20.917 8.456 1.00 0.00 10 ASN A N 19
ATOM 32781 C CA . ASN A 1 10 ? 6.639 20.826 7.026 1.00 0.00 10 ASN A CA 19
ATOM 32782 C C . ASN A 1 10 ? 7.406 19.665 6.399 1.00 0.00 10 ASN A C 19
ATOM 32783 O O . ASN A 1 10 ? 8.515 19.840 5.895 1.00 0.00 10 ASN A O 19
ATOM 32794 N N . SER A 1 11 ? 6.805 18.479 6.434 1.00 0.00 11 SER A N 19
ATOM 32795 C CA . SER A 1 11 ? 7.432 17.288 5.873 1.00 0.00 11 SER A CA 19
ATOM 32796 C C . SER A 1 11 ? 6.401 16.413 5.168 1.00 0.00 11 SER A C 19
ATOM 32797 O O . SER A 1 11 ? 5.214 16.423 5.493 1.00 0.00 11 SER A O 19
ATOM 32805 N N . PRO A 1 12 ? 6.864 15.636 4.177 1.00 0.00 12 PRO A N 19
ATOM 32806 C CA . PRO A 1 12 ? 5.999 14.739 3.404 1.00 0.00 12 PRO A CA 19
ATOM 32807 C C . PRO A 1 12 ? 5.503 13.558 4.231 1.00 0.00 12 PRO A C 19
ATOM 32808 O O . PRO A 1 12 ? 6.263 12.639 4.535 1.00 0.00 12 PRO A O 19
ATOM 32819 N N . ARG A 1 13 ? 4.224 13.589 4.591 1.00 0.00 13 ARG A N 19
ATOM 32820 C CA . ARG A 1 13 ? 3.627 12.520 5.383 1.00 0.00 13 ARG A CA 19
ATOM 32821 C C . ARG A 1 13 ? 2.812 11.580 4.501 1.00 0.00 13 ARG A C 19
ATOM 32822 O O . ARG A 1 13 ? 2.305 11.979 3.452 1.00 0.00 13 ARG A O 19
ATOM 32843 N N . PHE A 1 14 ? 2.689 10.329 4.933 1.00 0.00 14 PHE A N 19
ATOM 32844 C CA . PHE A 1 14 ? 1.937 9.331 4.182 1.00 0.00 14 PHE A CA 19
ATOM 32845 C C . PHE A 1 14 ? 0.498 9.244 4.682 1.00 0.00 14 PHE A C 19
ATOM 32846 O O . PHE A 1 14 ? 0.156 9.813 5.718 1.00 0.00 14 PHE A O 19
ATOM 32863 N N . GLU A 1 15 ? -0.339 8.528 3.938 1.00 0.00 15 GLU A N 19
ATOM 32864 C CA . GLU A 1 15 ? -1.741 8.369 4.305 1.00 0.00 15 GLU A CA 19
ATOM 32865 C C . GLU A 1 15 ? -1.889 7.404 5.478 1.00 0.00 15 GLU A C 19
ATOM 32866 O O . GLU A 1 15 ? -2.686 7.633 6.388 1.00 0.00 15 GLU A O 19
ATOM 32878 N N . LYS A 1 16 ? -1.117 6.323 5.449 1.00 0.00 16 LYS A N 19
ATOM 32879 C CA . LYS A 1 16 ? -1.160 5.322 6.508 1.00 0.00 16 LYS A CA 19
ATOM 32880 C C . LYS A 1 16 ? 0.238 5.041 7.048 1.00 0.00 16 LYS A C 19
ATOM 32881 O O . LYS A 1 16 ? 1.200 4.945 6.287 1.00 0.00 16 LYS A O 19
ATOM 32900 N N . SER A 1 17 ? 0.343 4.909 8.367 1.00 0.00 17 SER A N 19
ATOM 32901 C CA . SER A 1 17 ? 1.624 4.641 9.009 1.00 0.00 17 SER A CA 19
ATOM 32902 C C . SER A 1 17 ? 2.227 3.336 8.496 1.00 0.00 17 SER A C 19
ATOM 32903 O O . SER A 1 17 ? 3.414 3.270 8.179 1.00 0.00 17 SER A O 19
ATOM 32911 N N . VAL A 1 18 ? 1.398 2.300 8.417 1.00 0.00 18 VAL A N 19
ATOM 32912 C CA . VAL A 1 18 ? 1.847 0.997 7.941 1.00 0.00 18 VAL A CA 19
ATOM 32913 C C . VAL A 1 18 ? 0.937 0.472 6.836 1.00 0.00 18 VAL A C 19
ATOM 32914 O O . VAL A 1 18 ? -0.131 -0.078 7.106 1.00 0.00 18 VAL A O 19
ATOM 32927 N N . TYR A 1 19 ? 1.368 0.645 5.592 1.00 0.00 19 TYR A N 19
ATOM 32928 C CA . TYR A 1 19 ? 0.591 0.190 4.444 1.00 0.00 19 TYR A CA 19
ATOM 32929 C C . TYR A 1 19 ? 0.432 -1.327 4.461 1.00 0.00 19 TYR A C 19
ATOM 32930 O O . TYR A 1 19 ? 1.237 -2.052 3.877 1.00 0.00 19 TYR A O 19
ATOM 32948 N N . GLU A 1 20 ? -0.613 -1.799 5.134 1.00 0.00 20 GLU A N 19
ATOM 32949 C CA . GLU A 1 20 ? -0.878 -3.230 5.227 1.00 0.00 20 GLU A CA 19
ATOM 32950 C C . GLU A 1 20 ? -1.849 -3.675 4.137 1.00 0.00 20 GLU A C 19
ATOM 32951 O O . GLU A 1 20 ? -3.050 -3.423 4.221 1.00 0.00 20 GLU A O 19
ATOM 32963 N N . ALA A 1 21 ? -1.318 -4.338 3.115 1.00 0.00 21 ALA A N 19
ATOM 32964 C CA . ALA A 1 21 ? -2.136 -4.820 2.009 1.00 0.00 21 ALA A CA 19
ATOM 32965 C C . ALA A 1 21 ? -1.879 -6.299 1.740 1.00 0.00 21 ALA A C 19
ATOM 32966 O O . ALA A 1 21 ? -0.732 -6.724 1.598 1.00 0.00 21 ALA A O 19
ATOM 32973 N N . ASP A 1 22 ? -2.953 -7.078 1.672 1.00 0.00 22 ASP A N 19
ATOM 32974 C CA . ASP A 1 22 ? -2.843 -8.510 1.420 1.00 0.00 22 ASP A CA 19
ATOM 32975 C C . ASP A 1 22 ? -2.629 -8.786 -0.065 1.00 0.00 22 ASP A C 19
ATOM 32976 O O . ASP A 1 22 ? -3.494 -8.494 -0.892 1.00 0.00 22 ASP A O 19
ATOM 32985 N N . LEU A 1 23 ? -1.472 -9.347 -0.397 1.00 0.00 23 LEU A N 19
ATOM 32986 C CA . LEU A 1 23 ? -1.143 -9.661 -1.783 1.00 0.00 23 LEU A CA 19
ATOM 32987 C C . LEU A 1 23 ? -1.201 -11.165 -2.029 1.00 0.00 23 LEU A C 19
ATOM 32988 O O . LEU A 1 23 ? -0.651 -11.952 -1.260 1.00 0.00 23 LEU A O 19
ATOM 33004 N N . ALA A 1 24 ? -1.871 -11.557 -3.108 1.00 0.00 24 ALA A N 19
ATOM 33005 C CA . ALA A 1 24 ? -1.997 -12.966 -3.459 1.00 0.00 24 ALA A CA 19
ATOM 33006 C C . ALA A 1 24 ? -0.682 -13.518 -3.999 1.00 0.00 24 ALA A C 19
ATOM 33007 O O . ALA A 1 24 ? -0.185 -13.064 -5.029 1.00 0.00 24 ALA A O 19
ATOM 33014 N N . GLU A 1 25 ? -0.124 -14.499 -3.296 1.00 0.00 25 GLU A N 19
ATOM 33015 C CA . GLU A 1 25 ? 1.135 -15.110 -3.705 1.00 0.00 25 GLU A CA 19
ATOM 33016 C C . GLU A 1 25 ? 1.096 -15.500 -5.180 1.00 0.00 25 GLU A C 19
ATOM 33017 O O . GLU A 1 25 ? 2.073 -15.320 -5.906 1.00 0.00 25 GLU A O 19
ATOM 33029 N N . ASN A 1 26 ? -0.040 -16.035 -5.615 1.00 0.00 26 ASN A N 19
ATOM 33030 C CA . ASN A 1 26 ? -0.207 -16.451 -7.003 1.00 0.00 26 ASN A CA 19
ATOM 33031 C C . ASN A 1 26 ? -0.177 -15.247 -7.939 1.00 0.00 26 ASN A C 19
ATOM 33032 O O . ASN A 1 26 ? 0.151 -15.373 -9.119 1.00 0.00 26 ASN A O 19
ATOM 33043 N N . SER A 1 27 ? -0.521 -14.079 -7.405 1.00 0.00 27 SER A N 19
ATOM 33044 C CA . SER A 1 27 ? -0.537 -12.853 -8.193 1.00 0.00 27 SER A CA 19
ATOM 33045 C C . SER A 1 27 ? 0.540 -12.888 -9.274 1.00 0.00 27 SER A C 19
ATOM 33046 O O . SER A 1 27 ? 1.707 -13.156 -8.994 1.00 0.00 27 SER A O 19
ATOM 33054 N N . ALA A 1 28 ? 0.136 -12.614 -10.510 1.00 0.00 28 ALA A N 19
ATOM 33055 C CA . ALA A 1 28 ? 1.065 -12.612 -11.634 1.00 0.00 28 ALA A CA 19
ATOM 33056 C C . ALA A 1 28 ? 2.085 -11.486 -11.501 1.00 0.00 28 ALA A C 19
ATOM 33057 O O . ALA A 1 28 ? 1.885 -10.519 -10.765 1.00 0.00 28 ALA A O 19
ATOM 33064 N N . PRO A 1 29 ? 3.204 -11.611 -12.229 1.00 0.00 29 PRO A N 19
ATOM 33065 C CA . PRO A 1 29 ? 4.277 -10.612 -12.209 1.00 0.00 29 PRO A CA 19
ATOM 33066 C C . PRO A 1 29 ? 3.868 -9.308 -12.884 1.00 0.00 29 PRO A C 19
ATOM 33067 O O . PRO A 1 29 ? 4.202 -9.066 -14.043 1.00 0.00 29 PRO A O 19
ATOM 33078 N N . GLY A 1 30 ? 3.142 -8.469 -12.150 1.00 0.00 30 GLY A N 19
ATOM 33079 C CA . GLY A 1 30 ? 2.700 -7.199 -12.695 1.00 0.00 30 GLY A CA 19
ATOM 33080 C C . GLY A 1 30 ? 1.459 -6.672 -12.002 1.00 0.00 30 GLY A C 19
ATOM 33081 O O . GLY A 1 30 ? 1.165 -5.477 -12.060 1.00 0.00 30 GLY A O 19
ATOM 33085 N N . THR A 1 31 ? 0.726 -7.565 -11.344 1.00 0.00 31 THR A N 19
ATOM 33086 C CA . THR A 1 31 ? -0.492 -7.184 -10.639 1.00 0.00 31 THR A CA 19
ATOM 33087 C C . THR A 1 31 ? -0.235 -6.022 -9.686 1.00 0.00 31 THR A C 19
ATOM 33088 O O . THR A 1 31 ? 0.733 -6.014 -8.925 1.00 0.00 31 THR A O 19
ATOM 33099 N N . PRO A 1 32 ? -1.121 -5.016 -9.726 1.00 0.00 32 PRO A N 19
ATOM 33100 C CA . PRO A 1 32 ? -1.012 -3.831 -8.871 1.00 0.00 32 PRO A CA 19
ATOM 33101 C C . PRO A 1 32 ? -1.288 -4.146 -7.405 1.00 0.00 32 PRO A C 19
ATOM 33102 O O . PRO A 1 32 ? -2.154 -4.963 -7.088 1.00 0.00 32 PRO A O 19
ATOM 33113 N N . ILE A 1 33 ? -0.548 -3.494 -6.515 1.00 0.00 33 ILE A N 19
ATOM 33114 C CA . ILE A 1 33 ? -0.715 -3.704 -5.082 1.00 0.00 33 ILE A CA 19
ATOM 33115 C C . ILE A 1 33 ? -1.385 -2.502 -4.424 1.00 0.00 33 ILE A C 19
ATOM 33116 O O . ILE A 1 33 ? -2.482 -2.612 -3.876 1.00 0.00 33 ILE A O 19
ATOM 33132 N N . LEU A 1 34 ? -0.718 -1.355 -4.484 1.00 0.00 34 LEU A N 19
ATOM 33133 C CA . LEU A 1 34 ? -1.249 -0.130 -3.895 1.00 0.00 34 LEU A CA 19
ATOM 33134 C C . LEU A 1 34 ? -0.483 1.091 -4.395 1.00 0.00 34 LEU A C 19
ATOM 33135 O O . LEU A 1 34 ? 0.659 0.979 -4.839 1.00 0.00 34 LEU A O 19
ATOM 33151 N N . GLN A 1 35 ? -1.119 2.255 -4.317 1.00 0.00 35 GLN A N 19
ATOM 33152 C CA . GLN A 1 35 ? -0.497 3.496 -4.761 1.00 0.00 35 GLN A CA 19
ATOM 33153 C C . GLN A 1 35 ? -0.254 4.435 -3.583 1.00 0.00 35 GLN A C 19
ATOM 33154 O O . GLN A 1 35 ? -1.197 4.961 -2.991 1.00 0.00 35 GLN A O 19
ATOM 33168 N N . LEU A 1 36 ? 1.015 4.639 -3.248 1.00 0.00 36 LEU A N 19
ATOM 33169 C CA . LEU A 1 36 ? 1.382 5.514 -2.140 1.00 0.00 36 LEU A CA 19
ATOM 33170 C C . LEU A 1 36 ? 0.902 6.940 -2.391 1.00 0.00 36 LEU A C 19
ATOM 33171 O O . LEU A 1 36 ? 0.936 7.428 -3.521 1.00 0.00 36 LEU A O 19
ATOM 33187 N N . ARG A 1 37 ? 0.459 7.605 -1.329 1.00 0.00 37 ARG A N 19
ATOM 33188 C CA . ARG A 1 37 ? -0.027 8.976 -1.433 1.00 0.00 37 ARG A CA 19
ATOM 33189 C C . ARG A 1 37 ? 0.517 9.833 -0.294 1.00 0.00 37 ARG A C 19
ATOM 33190 O O . ARG A 1 37 ? 0.793 9.333 0.796 1.00 0.00 37 ARG A O 19
ATOM 33211 N N . ALA A 1 38 ? 0.668 11.128 -0.555 1.00 0.00 38 ALA A N 19
ATOM 33212 C CA . ALA A 1 38 ? 1.177 12.055 0.448 1.00 0.00 38 ALA A CA 19
ATOM 33213 C C . ALA A 1 38 ? 0.081 13.001 0.926 1.00 0.00 38 ALA A C 19
ATOM 33214 O O . ALA A 1 38 ? 0.332 14.180 1.178 1.00 0.00 38 ALA A O 19
ATOM 33221 N N . ALA A 1 39 ? -1.134 12.479 1.049 1.00 0.00 39 ALA A N 19
ATOM 33222 C CA . ALA A 1 39 ? -2.268 13.277 1.498 1.00 0.00 39 ALA A CA 19
ATOM 33223 C C . ALA A 1 39 ? -2.044 14.758 1.212 1.00 0.00 39 ALA A C 19
ATOM 33224 O O . ALA A 1 39 ? -2.117 15.593 2.115 1.00 0.00 39 ALA A O 19
ATOM 33231 N N . ASP A 1 40 ? -1.769 15.078 -0.047 1.00 0.00 40 ASP A N 19
ATOM 33232 C CA . ASP A 1 40 ? -1.534 16.459 -0.452 1.00 0.00 40 ASP A CA 19
ATOM 33233 C C . ASP A 1 40 ? -2.839 17.250 -0.468 1.00 0.00 40 ASP A C 19
ATOM 33234 O O . ASP A 1 40 ? -2.834 18.478 -0.366 1.00 0.00 40 ASP A O 19
ATOM 33243 N N . LEU A 1 41 ? -3.954 16.540 -0.599 1.00 0.00 41 LEU A N 19
ATOM 33244 C CA . LEU A 1 41 ? -5.267 17.175 -0.630 1.00 0.00 41 LEU A CA 19
ATOM 33245 C C . LEU A 1 41 ? -5.387 18.118 -1.822 1.00 0.00 41 LEU A C 19
ATOM 33246 O O . LEU A 1 41 ? -6.122 19.105 -1.774 1.00 0.00 41 LEU A O 19
ATOM 33262 N N . ASP A 1 42 ? -4.664 17.806 -2.892 1.00 0.00 42 ASP A N 19
ATOM 33263 C CA . ASP A 1 42 ? -4.692 18.624 -4.099 1.00 0.00 42 ASP A CA 19
ATOM 33264 C C . ASP A 1 42 ? -4.825 17.752 -5.343 1.00 0.00 42 ASP A C 19
ATOM 33265 O O . ASP A 1 42 ? -4.336 18.104 -6.416 1.00 0.00 42 ASP A O 19
ATOM 33274 N N . VAL A 1 43 ? -5.490 16.611 -5.191 1.00 0.00 43 VAL A N 19
ATOM 33275 C CA . VAL A 1 43 ? -5.689 15.688 -6.302 1.00 0.00 43 VAL A CA 19
ATOM 33276 C C . VAL A 1 43 ? -4.399 15.492 -7.091 1.00 0.00 43 VAL A C 19
ATOM 33277 O O . VAL A 1 43 ? -4.384 15.606 -8.316 1.00 0.00 43 VAL A O 19
ATOM 33290 N N . GLY A 1 44 ? -3.315 15.197 -6.379 1.00 0.00 44 GLY A N 19
ATOM 33291 C CA . GLY A 1 44 ? -2.034 14.989 -7.029 1.00 0.00 44 GLY A CA 19
ATOM 33292 C C . GLY A 1 44 ? -1.307 16.290 -7.306 1.00 0.00 44 GLY A C 19
ATOM 33293 O O . GLY A 1 44 ? -1.098 16.660 -8.461 1.00 0.00 44 GLY A O 19
ATOM 33297 N N . VAL A 1 45 ? -0.921 16.989 -6.243 1.00 0.00 45 VAL A N 19
ATOM 33298 C CA . VAL A 1 45 ? -0.214 18.257 -6.376 1.00 0.00 45 VAL A CA 19
ATOM 33299 C C . VAL A 1 45 ? 0.995 18.117 -7.294 1.00 0.00 45 VAL A C 19
ATOM 33300 O O . VAL A 1 45 ? 1.621 17.060 -7.356 1.00 0.00 45 VAL A O 19
ATOM 33313 N N . ASN A 1 46 ? 1.319 19.192 -8.005 1.00 0.00 46 ASN A N 19
ATOM 33314 C CA . ASN A 1 46 ? 2.455 19.190 -8.920 1.00 0.00 46 ASN A CA 19
ATOM 33315 C C . ASN A 1 46 ? 3.642 18.450 -8.312 1.00 0.00 46 ASN A C 19
ATOM 33316 O O . ASN A 1 46 ? 4.370 17.744 -9.009 1.00 0.00 46 ASN A O 19
ATOM 33327 N N . GLY A 1 47 ? 3.831 18.616 -7.006 1.00 0.00 47 GLY A N 19
ATOM 33328 C CA . GLY A 1 47 ? 4.930 17.957 -6.325 1.00 0.00 47 GLY A CA 19
ATOM 33329 C C . GLY A 1 47 ? 4.681 16.476 -6.120 1.00 0.00 47 GLY A C 19
ATOM 33330 O O . GLY A 1 47 ? 4.369 16.041 -5.012 1.00 0.00 47 GLY A O 19
ATOM 33334 N N . GLN A 1 48 ? 4.817 15.701 -7.191 1.00 0.00 48 GLN A N 19
ATOM 33335 C CA . GLN A 1 48 ? 4.601 14.260 -7.122 1.00 0.00 48 GLN A CA 19
ATOM 33336 C C . GLN A 1 48 ? 5.633 13.598 -6.215 1.00 0.00 48 GLN A C 19
ATOM 33337 O O . GLN A 1 48 ? 6.570 12.955 -6.690 1.00 0.00 48 GLN A O 19
ATOM 33351 N N . ILE A 1 49 ? 5.455 13.760 -4.908 1.00 0.00 49 ILE A N 19
ATOM 33352 C CA . ILE A 1 49 ? 6.370 13.177 -3.935 1.00 0.00 49 ILE A CA 19
ATOM 33353 C C . ILE A 1 49 ? 6.957 11.867 -4.448 1.00 0.00 49 ILE A C 19
ATOM 33354 O O . ILE A 1 49 ? 6.269 11.079 -5.096 1.00 0.00 49 ILE A O 19
ATOM 33370 N N . GLU A 1 50 ? 8.233 11.640 -4.151 1.00 0.00 50 GLU A N 19
ATOM 33371 C CA . GLU A 1 50 ? 8.912 10.423 -4.583 1.00 0.00 50 GLU A CA 19
ATOM 33372 C C . GLU A 1 50 ? 8.538 9.245 -3.687 1.00 0.00 50 GLU A C 19
ATOM 33373 O O . GLU A 1 50 ? 8.206 9.423 -2.515 1.00 0.00 50 GLU A O 19
ATOM 33385 N N . TYR A 1 51 ? 8.595 8.043 -4.248 1.00 0.00 51 TYR A N 19
ATOM 33386 C CA . TYR A 1 51 ? 8.261 6.835 -3.502 1.00 0.00 51 TYR A CA 19
ATOM 33387 C C . TYR A 1 51 ? 9.290 5.737 -3.753 1.00 0.00 51 TYR A C 19
ATOM 33388 O O . TYR A 1 51 ? 9.035 4.787 -4.493 1.00 0.00 51 TYR A O 19
ATOM 33406 N N . VAL A 1 52 ? 10.456 5.875 -3.129 1.00 0.00 52 VAL A N 19
ATOM 33407 C CA . VAL A 1 52 ? 11.525 4.895 -3.281 1.00 0.00 52 VAL A CA 19
ATOM 33408 C C . VAL A 1 52 ? 11.475 3.850 -2.172 1.00 0.00 52 VAL A C 19
ATOM 33409 O O . VAL A 1 52 ? 10.646 3.931 -1.266 1.00 0.00 52 VAL A O 19
ATOM 33422 N N . PHE A 1 53 ? 12.368 2.870 -2.250 1.00 0.00 53 PHE A N 19
ATOM 33423 C CA . PHE A 1 53 ? 12.426 1.807 -1.253 1.00 0.00 53 PHE A CA 19
ATOM 33424 C C . PHE A 1 53 ? 13.338 2.199 -0.093 1.00 0.00 53 PHE A C 19
ATOM 33425 O O . PHE A 1 53 ? 14.514 1.838 -0.065 1.00 0.00 53 PHE A O 19
ATOM 33442 N N . GLY A 1 54 ? 12.785 2.941 0.862 1.00 0.00 54 GLY A N 19
ATOM 33443 C CA . GLY A 1 54 ? 13.562 3.371 2.010 1.00 0.00 54 GLY A CA 19
ATOM 33444 C C . GLY A 1 54 ? 14.425 2.260 2.575 1.00 0.00 54 GLY A C 19
ATOM 33445 O O . GLY A 1 54 ? 15.634 2.227 2.348 1.00 0.00 54 GLY A O 19
ATOM 33449 N N . ALA A 1 55 ? 13.802 1.348 3.314 1.00 0.00 55 ALA A N 19
ATOM 33450 C CA . ALA A 1 55 ? 14.521 0.230 3.913 1.00 0.00 55 ALA A CA 19
ATOM 33451 C C . ALA A 1 55 ? 13.955 -1.104 3.438 1.00 0.00 55 ALA A C 19
ATOM 33452 O O . ALA A 1 55 ? 13.134 -1.719 4.118 1.00 0.00 55 ALA A O 19
ATOM 33459 N N . ALA A 1 56 ? 14.399 -1.546 2.266 1.00 0.00 56 ALA A N 19
ATOM 33460 C CA . ALA A 1 56 ? 13.938 -2.808 1.701 1.00 0.00 56 ALA A CA 19
ATOM 33461 C C . ALA A 1 56 ? 15.101 -3.770 1.484 1.00 0.00 56 ALA A C 19
ATOM 33462 O O . ALA A 1 56 ? 16.251 -3.449 1.784 1.00 0.00 56 ALA A O 19
ATOM 33469 N N . THR A 1 57 ? 14.795 -4.953 0.960 1.00 0.00 57 THR A N 19
ATOM 33470 C CA . THR A 1 57 ? 15.814 -5.963 0.705 1.00 0.00 57 THR A CA 19
ATOM 33471 C C . THR A 1 57 ? 15.917 -6.277 -0.783 1.00 0.00 57 THR A C 19
ATOM 33472 O O . THR A 1 57 ? 14.994 -6.001 -1.549 1.00 0.00 57 THR A O 19
ATOM 33483 N N . GLU A 1 58 ? 17.044 -6.855 -1.185 1.00 0.00 58 GLU A N 19
ATOM 33484 C CA . GLU A 1 58 ? 17.265 -7.206 -2.583 1.00 0.00 58 GLU A CA 19
ATOM 33485 C C . GLU A 1 58 ? 16.123 -8.066 -3.116 1.00 0.00 58 GLU A C 19
ATOM 33486 O O . GLU A 1 58 ? 15.560 -7.783 -4.173 1.00 0.00 58 GLU A O 19
ATOM 33498 N N . SER A 1 59 ? 15.787 -9.118 -2.376 1.00 0.00 59 SER A N 19
ATOM 33499 C CA . SER A 1 59 ? 14.715 -10.022 -2.775 1.00 0.00 59 SER A CA 19
ATOM 33500 C C . SER A 1 59 ? 13.420 -9.254 -3.023 1.00 0.00 59 SER A C 19
ATOM 33501 O O . SER A 1 59 ? 12.749 -9.456 -4.035 1.00 0.00 59 SER A O 19
ATOM 33509 N N . VAL A 1 60 ? 13.075 -8.372 -2.091 1.00 0.00 60 VAL A N 19
ATOM 33510 C CA . VAL A 1 60 ? 11.862 -7.572 -2.207 1.00 0.00 60 VAL A CA 19
ATOM 33511 C C . VAL A 1 60 ? 11.969 -6.575 -3.355 1.00 0.00 60 VAL A C 19
ATOM 33512 O O . VAL A 1 60 ? 10.994 -6.318 -4.061 1.00 0.00 60 VAL A O 19
ATOM 33525 N N . ARG A 1 61 ? 13.161 -6.016 -3.536 1.00 0.00 61 ARG A N 19
ATOM 33526 C CA . ARG A 1 61 ? 13.396 -5.045 -4.598 1.00 0.00 61 ARG A CA 19
ATOM 33527 C C . ARG A 1 61 ? 13.209 -5.686 -5.971 1.00 0.00 61 ARG A C 19
ATOM 33528 O O . ARG A 1 61 ? 12.579 -5.107 -6.856 1.00 0.00 61 ARG A O 19
ATOM 33549 N N . ARG A 1 62 ? 13.760 -6.883 -6.139 1.00 0.00 62 ARG A N 19
ATOM 33550 C CA . ARG A 1 62 ? 13.656 -7.601 -7.404 1.00 0.00 62 ARG A CA 19
ATOM 33551 C C . ARG A 1 62 ? 12.306 -8.305 -7.520 1.00 0.00 62 ARG A C 19
ATOM 33552 O O . ARG A 1 62 ? 11.768 -8.461 -8.616 1.00 0.00 62 ARG A O 19
ATOM 33573 N N . LEU A 1 63 ? 11.766 -8.727 -6.382 1.00 0.00 63 LEU A N 19
ATOM 33574 C CA . LEU A 1 63 ? 10.480 -9.415 -6.355 1.00 0.00 63 LEU A CA 19
ATOM 33575 C C . LEU A 1 63 ? 9.334 -8.437 -6.596 1.00 0.00 63 LEU A C 19
ATOM 33576 O O . LEU A 1 63 ? 8.333 -8.780 -7.226 1.00 0.00 63 LEU A O 19
ATOM 33592 N N . LEU A 1 64 ? 9.489 -7.218 -6.091 1.00 0.00 64 LEU A N 19
ATOM 33593 C CA . LEU A 1 64 ? 8.468 -6.188 -6.253 1.00 0.00 64 LEU A CA 19
ATOM 33594 C C . LEU A 1 64 ? 9.057 -4.933 -6.890 1.00 0.00 64 LEU A C 19
ATOM 33595 O O . LEU A 1 64 ? 10.196 -4.560 -6.611 1.00 0.00 64 LEU A O 19
ATOM 33611 N N . ARG A 1 65 ? 8.271 -4.285 -7.744 1.00 0.00 65 ARG A N 19
ATOM 33612 C CA . ARG A 1 65 ? 8.714 -3.071 -8.419 1.00 0.00 65 ARG A CA 19
ATOM 33613 C C . ARG A 1 65 ? 7.907 -1.864 -7.953 1.00 0.00 65 ARG A C 19
ATOM 33614 O O . ARG A 1 65 ? 6.678 -1.855 -8.039 1.00 0.00 65 ARG A O 19
ATOM 33635 N N . LEU A 1 66 ? 8.604 -0.847 -7.458 1.00 0.00 66 LEU A N 19
ATOM 33636 C CA . LEU A 1 66 ? 7.953 0.366 -6.977 1.00 0.00 66 LEU A CA 19
ATOM 33637 C C . LEU A 1 66 ? 8.360 1.572 -7.817 1.00 0.00 66 LEU A C 19
ATOM 33638 O O . LEU A 1 66 ? 9.499 1.667 -8.274 1.00 0.00 66 LEU A O 19
ATOM 33654 N N . ASP A 1 67 ? 7.422 2.492 -8.015 1.00 0.00 67 ASP A N 19
ATOM 33655 C CA . ASP A 1 67 ? 7.684 3.695 -8.796 1.00 0.00 67 ASP A CA 19
ATOM 33656 C C . ASP A 1 67 ? 7.861 4.907 -7.887 1.00 0.00 67 ASP A C 19
ATOM 33657 O O . ASP A 1 67 ? 7.513 4.865 -6.707 1.00 0.00 67 ASP A O 19
ATOM 33666 N N . GLU A 1 68 ? 8.404 5.985 -8.444 1.00 0.00 68 GLU A N 19
ATOM 33667 C CA . GLU A 1 68 ? 8.629 7.207 -7.681 1.00 0.00 68 GLU A CA 19
ATOM 33668 C C . GLU A 1 68 ? 7.981 8.405 -8.370 1.00 0.00 68 GLU A C 19
ATOM 33669 O O . GLU A 1 68 ? 7.520 9.339 -7.714 1.00 0.00 68 GLU A O 19
ATOM 33681 N N . THR A 1 69 ? 7.949 8.370 -9.699 1.00 0.00 69 THR A N 19
ATOM 33682 C CA . THR A 1 69 ? 7.360 9.452 -10.478 1.00 0.00 69 THR A CA 19
ATOM 33683 C C . THR A 1 69 ? 5.857 9.543 -10.243 1.00 0.00 69 THR A C 19
ATOM 33684 O O . THR A 1 69 ? 5.301 10.636 -10.132 1.00 0.00 69 THR A O 19
ATOM 33695 N N . SER A 1 70 ? 5.203 8.388 -10.169 1.00 0.00 70 SER A N 19
ATOM 33696 C CA . SER A 1 70 ? 3.762 8.337 -9.950 1.00 0.00 70 SER A CA 19
ATOM 33697 C C . SER A 1 70 ? 3.443 7.832 -8.547 1.00 0.00 70 SER A C 19
ATOM 33698 O O . SER A 1 70 ? 2.585 8.382 -7.857 1.00 0.00 70 SER A O 19
ATOM 33706 N N . GLY A 1 71 ? 4.141 6.780 -8.130 1.00 0.00 71 GLY A N 19
ATOM 33707 C CA . GLY A 1 71 ? 3.918 6.217 -6.811 1.00 0.00 71 GLY A CA 19
ATOM 33708 C C . GLY A 1 71 ? 2.967 5.038 -6.837 1.00 0.00 71 GLY A C 19
ATOM 33709 O O . GLY A 1 71 ? 2.036 4.965 -6.035 1.00 0.00 71 GLY A O 19
ATOM 33713 N N . TRP A 1 72 ? 3.200 4.113 -7.761 1.00 0.00 72 TRP A N 19
ATOM 33714 C CA . TRP A 1 72 ? 2.354 2.931 -7.890 1.00 0.00 72 TRP A CA 19
ATOM 33715 C C . TRP A 1 72 ? 3.149 1.661 -7.610 1.00 0.00 72 TRP A C 19
ATOM 33716 O O . TRP A 1 72 ? 4.125 1.362 -8.299 1.00 0.00 72 TRP A O 19
ATOM 33737 N N . LEU A 1 73 ? 2.726 0.915 -6.595 1.00 0.00 73 LEU A N 19
ATOM 33738 C CA . LEU A 1 73 ? 3.399 -0.325 -6.224 1.00 0.00 73 LEU A CA 19
ATOM 33739 C C . LEU A 1 73 ? 2.756 -1.522 -6.917 1.00 0.00 73 LEU A C 19
ATOM 33740 O O . LEU A 1 73 ? 1.531 -1.622 -6.995 1.00 0.00 73 LEU A O 19
ATOM 33756 N N . SER A 1 74 ? 3.589 -2.428 -7.417 1.00 0.00 74 SER A N 19
ATOM 33757 C CA . SER A 1 74 ? 3.103 -3.618 -8.105 1.00 0.00 74 SER A CA 19
ATOM 33758 C C . SER A 1 74 ? 4.150 -4.727 -8.081 1.00 0.00 74 SER A C 19
ATOM 33759 O O . SER A 1 74 ? 5.310 -4.493 -7.740 1.00 0.00 74 SER A O 19
ATOM 33767 N N . VAL A 1 75 ? 3.733 -5.935 -8.445 1.00 0.00 75 VAL A N 19
ATOM 33768 C CA . VAL A 1 75 ? 4.634 -7.081 -8.467 1.00 0.00 75 VAL A CA 19
ATOM 33769 C C . VAL A 1 75 ? 5.550 -7.037 -9.686 1.00 0.00 75 VAL A C 19
ATOM 33770 O O . VAL A 1 75 ? 5.195 -6.475 -10.723 1.00 0.00 75 VAL A O 19
ATOM 33783 N N . LEU A 1 76 ? 6.729 -7.633 -9.554 1.00 0.00 76 LEU A N 19
ATOM 33784 C CA . LEU A 1 76 ? 7.698 -7.663 -10.645 1.00 0.00 76 LEU A CA 19
ATOM 33785 C C . LEU A 1 76 ? 8.006 -9.098 -11.060 1.00 0.00 76 LEU A C 19
ATOM 33786 O O . LEU A 1 76 ? 8.103 -9.404 -12.248 1.00 0.00 76 LEU A O 19
ATOM 33802 N N . HIS A 1 77 ? 8.157 -9.974 -10.072 1.00 0.00 77 HIS A N 19
ATOM 33803 C CA . HIS A 1 77 ? 8.452 -11.379 -10.335 1.00 0.00 77 HIS A CA 19
ATOM 33804 C C . HIS A 1 77 ? 7.477 -12.287 -9.591 1.00 0.00 77 HIS A C 19
ATOM 33805 O O . HIS A 1 77 ? 7.063 -11.984 -8.472 1.00 0.00 77 HIS A O 19
ATOM 33820 N N . ARG A 1 78 ? 7.115 -13.400 -10.220 1.00 0.00 78 ARG A N 19
ATOM 33821 C CA . ARG A 1 78 ? 6.188 -14.350 -9.619 1.00 0.00 78 ARG A CA 19
ATOM 33822 C C . ARG A 1 78 ? 6.461 -14.506 -8.126 1.00 0.00 78 ARG A C 19
ATOM 33823 O O . ARG A 1 78 ? 7.613 -14.609 -7.703 1.00 0.00 78 ARG A O 19
ATOM 33844 N N . ILE A 1 79 ? 5.395 -14.522 -7.333 1.00 0.00 79 ILE A N 19
ATOM 33845 C CA . ILE A 1 79 ? 5.520 -14.665 -5.888 1.00 0.00 79 ILE A CA 19
ATOM 33846 C C . ILE A 1 79 ? 5.091 -16.056 -5.434 1.00 0.00 79 ILE A C 19
ATOM 33847 O O . ILE A 1 79 ? 4.119 -16.614 -5.943 1.00 0.00 79 ILE A O 19
ATOM 33863 N N . ASP A 1 80 ? 5.823 -16.611 -4.474 1.00 0.00 80 ASP A N 19
ATOM 33864 C CA . ASP A 1 80 ? 5.516 -17.937 -3.949 1.00 0.00 80 ASP A CA 19
ATOM 33865 C C . ASP A 1 80 ? 5.424 -17.910 -2.426 1.00 0.00 80 ASP A C 19
ATOM 33866 O O . ASP A 1 80 ? 6.408 -17.636 -1.740 1.00 0.00 80 ASP A O 19
ATOM 33875 N N . ARG A 1 81 ? 4.235 -18.195 -1.906 1.00 0.00 81 ARG A N 19
ATOM 33876 C CA . ARG A 1 81 ? 4.014 -18.202 -0.465 1.00 0.00 81 ARG A CA 19
ATOM 33877 C C . ARG A 1 81 ? 5.072 -19.041 0.244 1.00 0.00 81 ARG A C 19
ATOM 33878 O O . ARG A 1 81 ? 5.483 -18.725 1.360 1.00 0.00 81 ARG A O 19
ATOM 33899 N N . GLU A 1 82 ? 5.509 -20.112 -0.412 1.00 0.00 82 GLU A N 19
ATOM 33900 C CA . GLU A 1 82 ? 6.519 -20.996 0.157 1.00 0.00 82 GLU A CA 19
ATOM 33901 C C . GLU A 1 82 ? 7.795 -20.226 0.485 1.00 0.00 82 GLU A C 19
ATOM 33902 O O . GLU A 1 82 ? 8.160 -20.079 1.650 1.00 0.00 82 GLU A O 19
ATOM 33914 N N . GLU A 1 83 ? 8.467 -19.738 -0.553 1.00 0.00 83 GLU A N 19
ATOM 33915 C CA . GLU A 1 83 ? 9.703 -18.984 -0.375 1.00 0.00 83 GLU A CA 19
ATOM 33916 C C . GLU A 1 83 ? 9.499 -17.826 0.598 1.00 0.00 83 GLU A C 19
ATOM 33917 O O . GLU A 1 83 ? 10.371 -17.524 1.413 1.00 0.00 83 GLU A O 19
ATOM 33929 N N . VAL A 1 84 ? 8.340 -17.181 0.507 1.00 0.00 84 VAL A N 19
ATOM 33930 C CA . VAL A 1 84 ? 8.020 -16.057 1.379 1.00 0.00 84 VAL A CA 19
ATOM 33931 C C . VAL A 1 84 ? 6.600 -16.170 1.922 1.00 0.00 84 VAL A C 19
ATOM 33932 O O . VAL A 1 84 ? 5.645 -16.327 1.163 1.00 0.00 84 VAL A O 19
ATOM 33945 N N . ASN A 1 85 ? 6.469 -16.089 3.242 1.00 0.00 85 ASN A N 19
ATOM 33946 C CA . ASN A 1 85 ? 5.165 -16.183 3.888 1.00 0.00 85 ASN A CA 19
ATOM 33947 C C . ASN A 1 85 ? 4.605 -14.795 4.187 1.00 0.00 85 ASN A C 19
ATOM 33948 O O . ASN A 1 85 ? 3.395 -14.580 4.137 1.00 0.00 85 ASN A O 19
ATOM 33959 N N . GLN A 1 86 ? 5.496 -13.858 4.496 1.00 0.00 86 GLN A N 19
ATOM 33960 C CA . GLN A 1 86 ? 5.091 -12.491 4.803 1.00 0.00 86 GLN A CA 19
ATOM 33961 C C . GLN A 1 86 ? 6.255 -11.524 4.619 1.00 0.00 86 GLN A C 19
ATOM 33962 O O . GLN A 1 86 ? 7.288 -11.646 5.278 1.00 0.00 86 GLN A O 19
ATOM 33976 N N . LEU A 1 87 ? 6.082 -10.563 3.718 1.00 0.00 87 LEU A N 19
ATOM 33977 C CA . LEU A 1 87 ? 7.119 -9.574 3.446 1.00 0.00 87 LEU A CA 19
ATOM 33978 C C . LEU A 1 87 ? 7.113 -8.474 4.503 1.00 0.00 87 LEU A C 19
ATOM 33979 O O . LEU A 1 87 ? 6.232 -8.429 5.361 1.00 0.00 87 LEU A O 19
ATOM 33995 N N . ARG A 1 88 ? 8.102 -7.588 4.434 1.00 0.00 88 ARG A N 19
ATOM 33996 C CA . ARG A 1 88 ? 8.210 -6.488 5.384 1.00 0.00 88 ARG A CA 19
ATOM 33997 C C . ARG A 1 88 ? 9.326 -5.529 4.980 1.00 0.00 88 ARG A C 19
ATOM 33998 O O . ARG A 1 88 ? 10.509 -5.848 5.105 1.00 0.00 88 ARG A O 19
ATOM 34019 N N . PHE A 1 89 ? 8.941 -4.353 4.495 1.00 0.00 89 PHE A N 19
ATOM 34020 C CA . PHE A 1 89 ? 9.909 -3.347 4.071 1.00 0.00 89 PHE A CA 19
ATOM 34021 C C . PHE A 1 89 ? 9.406 -1.942 4.388 1.00 0.00 89 PHE A C 19
ATOM 34022 O O . PHE A 1 89 ? 8.304 -1.766 4.907 1.00 0.00 89 PHE A O 19
ATOM 34039 N N . THR A 1 90 ? 10.223 -0.942 4.071 1.00 0.00 90 THR A N 19
ATOM 34040 C CA . THR A 1 90 ? 9.864 0.448 4.322 1.00 0.00 90 THR A CA 19
ATOM 34041 C C . THR A 1 90 ? 9.983 1.284 3.053 1.00 0.00 90 THR A C 19
ATOM 34042 O O . THR A 1 90 ? 10.765 0.965 2.158 1.00 0.00 90 THR A O 19
ATOM 34053 N N . VAL A 1 91 ? 9.202 2.358 2.982 1.00 0.00 91 VAL A N 19
ATOM 34054 C CA . VAL A 1 91 ? 9.221 3.242 1.823 1.00 0.00 91 VAL A CA 19
ATOM 34055 C C . VAL A 1 91 ? 9.472 4.687 2.238 1.00 0.00 91 VAL A C 19
ATOM 34056 O O . VAL A 1 91 ? 8.879 5.180 3.197 1.00 0.00 91 VAL A O 19
ATOM 34069 N N . MET A 1 92 ? 10.355 5.362 1.509 1.00 0.00 92 MET A N 19
ATOM 34070 C CA . MET A 1 92 ? 10.683 6.752 1.801 1.00 0.00 92 MET A CA 19
ATOM 34071 C C . MET A 1 92 ? 9.960 7.694 0.844 1.00 0.00 92 MET A C 19
ATOM 34072 O O . MET A 1 92 ? 9.522 7.286 -0.231 1.00 0.00 92 MET A O 19
ATOM 34086 N N . ALA A 1 93 ? 9.838 8.956 1.242 1.00 0.00 93 ALA A N 19
ATOM 34087 C CA . ALA A 1 93 ? 9.169 9.956 0.418 1.00 0.00 93 ALA A CA 19
ATOM 34088 C C . ALA A 1 93 ? 9.956 11.262 0.392 1.00 0.00 93 ALA A C 19
ATOM 34089 O O . ALA A 1 93 ? 9.980 12.003 1.375 1.00 0.00 93 ALA A O 19
ATOM 34096 N N . ARG A 1 94 ? 10.600 11.537 -0.737 1.00 0.00 94 ARG A N 19
ATOM 34097 C CA . ARG A 1 94 ? 11.390 12.753 -0.890 1.00 0.00 94 ARG A CA 19
ATOM 34098 C C . ARG A 1 94 ? 10.512 13.920 -1.333 1.00 0.00 94 ARG A C 19
ATOM 34099 O O . ARG A 1 94 ? 9.710 13.790 -2.258 1.00 0.00 94 ARG A O 19
ATOM 34120 N N . ASP A 1 95 ? 10.669 15.058 -0.666 1.00 0.00 95 ASP A N 19
ATOM 34121 C CA . ASP A 1 95 ? 9.892 16.248 -0.991 1.00 0.00 95 ASP A CA 19
ATOM 34122 C C . ASP A 1 95 ? 10.695 17.198 -1.874 1.00 0.00 95 ASP A C 19
ATOM 34123 O O . ASP A 1 95 ? 11.911 17.057 -2.009 1.00 0.00 95 ASP A O 19
ATOM 34132 N N . ARG A 1 96 ? 10.007 18.163 -2.474 1.00 0.00 96 ARG A N 19
ATOM 34133 C CA . ARG A 1 96 ? 10.656 19.135 -3.347 1.00 0.00 96 ARG A CA 19
ATOM 34134 C C . ARG A 1 96 ? 11.309 20.247 -2.531 1.00 0.00 96 ARG A C 19
ATOM 34135 O O . ARG A 1 96 ? 11.212 21.423 -2.877 1.00 0.00 96 ARG A O 19
ATOM 34156 N N . GLY A 1 97 ? 11.975 19.864 -1.445 1.00 0.00 97 GLY A N 19
ATOM 34157 C CA . GLY A 1 97 ? 12.634 20.840 -0.597 1.00 0.00 97 GLY A CA 19
ATOM 34158 C C . GLY A 1 97 ? 14.073 20.471 -0.298 1.00 0.00 97 GLY A C 19
ATOM 34159 O O . GLY A 1 97 ? 14.587 19.481 -0.818 1.00 0.00 97 GLY A O 19
ATOM 34163 N N . GLN A 1 98 ? 14.725 21.269 0.541 1.00 0.00 98 GLN A N 19
ATOM 34164 C CA . GLN A 1 98 ? 16.115 21.021 0.906 1.00 0.00 98 GLN A CA 19
ATOM 34165 C C . GLN A 1 98 ? 16.393 21.480 2.334 1.00 0.00 98 GLN A C 19
ATOM 34166 O O . GLN A 1 98 ? 16.312 22.665 2.658 1.00 0.00 98 GLN A O 19
ATOM 34180 N N . PRO A 1 99 ? 16.729 20.521 3.209 1.00 0.00 99 PRO A N 19
ATOM 34181 C CA . PRO A 1 99 ? 16.828 19.107 2.835 1.00 0.00 99 PRO A CA 19
ATOM 34182 C C . PRO A 1 99 ? 15.466 18.490 2.532 1.00 0.00 99 PRO A C 19
ATOM 34183 O O . PRO A 1 99 ? 14.458 18.815 3.159 1.00 0.00 99 PRO A O 19
ATOM 34194 N N . PRO A 1 100 ? 15.434 17.578 1.549 1.00 0.00 100 PRO A N 19
ATOM 34195 C CA . PRO A 1 100 ? 14.202 16.896 1.142 1.00 0.00 100 PRO A CA 19
ATOM 34196 C C . PRO A 1 100 ? 13.705 15.917 2.199 1.00 0.00 100 PRO A C 19
ATOM 34197 O O . PRO A 1 100 ? 14.014 14.726 2.152 1.00 0.00 100 PRO A O 19
ATOM 34208 N N . LYS A 1 101 ? 12.932 16.426 3.153 1.00 0.00 101 LYS A N 19
ATOM 34209 C CA . LYS A 1 101 ? 12.389 15.596 4.222 1.00 0.00 101 LYS A CA 19
ATOM 34210 C C . LYS A 1 101 ? 11.937 14.242 3.684 1.00 0.00 101 LYS A C 19
ATOM 34211 O O . LYS A 1 101 ? 11.186 14.168 2.711 1.00 0.00 101 LYS A O 19
ATOM 34230 N N . THR A 1 102 ? 12.398 13.172 4.325 1.00 0.00 102 THR A N 19
ATOM 34231 C CA . THR A 1 102 ? 12.041 11.821 3.911 1.00 0.00 102 THR A CA 19
ATOM 34232 C C . THR A 1 102 ? 11.254 11.102 5.000 1.00 0.00 102 THR A C 19
ATOM 34233 O O . THR A 1 102 ? 11.722 10.967 6.131 1.00 0.00 102 THR A O 19
ATOM 34244 N N . ASP A 1 103 ? 10.057 10.643 4.653 1.00 0.00 103 ASP A N 19
ATOM 34245 C CA . ASP A 1 103 ? 9.205 9.936 5.602 1.00 0.00 103 ASP A CA 19
ATOM 34246 C C . ASP A 1 103 ? 9.176 8.441 5.297 1.00 0.00 103 ASP A C 19
ATOM 34247 O O . ASP A 1 103 ? 8.912 8.032 4.167 1.00 0.00 103 ASP A O 19
ATOM 34256 N N . LYS A 1 104 ? 9.450 7.630 6.313 1.00 0.00 104 LYS A N 19
ATOM 34257 C CA . LYS A 1 104 ? 9.456 6.180 6.156 1.00 0.00 104 LYS A CA 19
ATOM 34258 C C . LYS A 1 104 ? 8.095 5.589 6.509 1.00 0.00 104 LYS A C 19
ATOM 34259 O O . LYS A 1 104 ? 7.392 6.103 7.379 1.00 0.00 104 LYS A O 19
ATOM 34278 N N . ALA A 1 105 ? 7.731 4.507 5.830 1.00 0.00 105 ALA A N 19
ATOM 34279 C CA . ALA A 1 105 ? 6.456 3.844 6.075 1.00 0.00 105 ALA A CA 19
ATOM 34280 C C . ALA A 1 105 ? 6.584 2.333 5.921 1.00 0.00 105 ALA A C 19
ATOM 34281 O O . ALA A 1 105 ? 6.962 1.835 4.859 1.00 0.00 105 ALA A O 19
ATOM 34288 N N . THR A 1 106 ? 6.268 1.605 6.987 1.00 0.00 106 THR A N 19
ATOM 34289 C CA . THR A 1 106 ? 6.349 0.150 6.971 1.00 0.00 106 THR A CA 19
ATOM 34290 C C . THR A 1 106 ? 5.242 -0.454 6.115 1.00 0.00 106 THR A C 19
ATOM 34291 O O . THR A 1 106 ? 4.058 -0.304 6.418 1.00 0.00 106 THR A O 19
ATOM 34302 N N . VAL A 1 107 ? 5.633 -1.138 5.045 1.00 0.00 107 VAL A N 19
ATOM 34303 C CA . VAL A 1 107 ? 4.673 -1.766 4.146 1.00 0.00 107 VAL A CA 19
ATOM 34304 C C . VAL A 1 107 ? 4.603 -3.271 4.381 1.00 0.00 107 VAL A C 19
ATOM 34305 O O . VAL A 1 107 ? 5.433 -4.028 3.878 1.00 0.00 107 VAL A O 19
ATOM 34318 N N . VAL A 1 108 ? 3.605 -3.698 5.149 1.00 0.00 108 VAL A N 19
ATOM 34319 C CA . VAL A 1 108 ? 3.425 -5.113 5.450 1.00 0.00 108 VAL A CA 19
ATOM 34320 C C . VAL A 1 108 ? 2.477 -5.771 4.453 1.00 0.00 108 VAL A C 19
ATOM 34321 O O . VAL A 1 108 ? 1.262 -5.578 4.515 1.00 0.00 108 VAL A O 19
ATOM 34334 N N . LEU A 1 109 ? 3.039 -6.549 3.536 1.00 0.00 109 LEU A N 19
ATOM 34335 C CA . LEU A 1 109 ? 2.244 -7.238 2.525 1.00 0.00 109 LEU A CA 19
ATOM 34336 C C . LEU A 1 109 ? 1.999 -8.690 2.920 1.00 0.00 109 LEU A C 19
ATOM 34337 O O . LEU A 1 109 ? 2.914 -9.512 2.901 1.00 0.00 109 LEU A O 19
ATOM 34353 N N . ASN A 1 110 ? 0.757 -8.999 3.277 1.00 0.00 110 ASN A N 19
ATOM 34354 C CA . ASN A 1 110 ? 0.390 -10.353 3.676 1.00 0.00 110 ASN A CA 19
ATOM 34355 C C . ASN A 1 110 ? 0.277 -11.267 2.459 1.00 0.00 110 ASN A C 19
ATOM 34356 O O . ASN A 1 110 ? -0.545 -11.035 1.571 1.00 0.00 110 ASN A O 19
ATOM 34367 N N . ILE A 1 111 ? 1.106 -12.304 2.425 1.00 0.00 111 ILE A N 19
ATOM 34368 C CA . ILE A 1 111 ? 1.098 -13.253 1.319 1.00 0.00 111 ILE A CA 19
ATOM 34369 C C . ILE A 1 111 ? -0.002 -14.294 1.496 1.00 0.00 111 ILE A C 19
ATOM 34370 O O . ILE A 1 111 ? 0.192 -15.312 2.160 1.00 0.00 111 ILE A O 19
ATOM 34386 N N . LYS A 1 112 ? -1.158 -14.033 0.896 1.00 0.00 112 LYS A N 19
ATOM 34387 C CA . LYS A 1 112 ? -2.290 -14.948 0.984 1.00 0.00 112 LYS A CA 19
ATOM 34388 C C . LYS A 1 112 ? -2.024 -16.220 0.185 1.00 0.00 112 LYS A C 19
ATOM 34389 O O . LYS A 1 112 ? -1.109 -16.269 -0.636 1.00 0.00 112 LYS A O 19
ATOM 34408 N N . ASP A 1 113 ? -2.830 -17.247 0.432 1.00 0.00 113 ASP A N 19
ATOM 34409 C CA . ASP A 1 113 ? -2.683 -18.519 -0.266 1.00 0.00 113 ASP A CA 19
ATOM 34410 C C . ASP A 1 113 ? -3.907 -18.810 -1.129 1.00 0.00 113 ASP A C 19
ATOM 34411 O O . ASP A 1 113 ? -4.962 -19.186 -0.620 1.00 0.00 113 ASP A O 19
ATOM 34420 N N . GLU A 1 114 ? -3.757 -18.631 -2.438 1.00 0.00 114 GLU A N 19
ATOM 34421 C CA . GLU A 1 114 ? -4.851 -18.872 -3.372 1.00 0.00 114 GLU A CA 19
ATOM 34422 C C . GLU A 1 114 ? -5.019 -20.365 -3.638 1.00 0.00 114 GLU A C 19
ATOM 34423 O O . GLU A 1 114 ? -6.123 -20.902 -3.552 1.00 0.00 114 GLU A O 19
ATOM 34435 N N . ASN A 1 115 ? -3.916 -21.030 -3.964 1.00 0.00 115 ASN A N 19
ATOM 34436 C CA . ASN A 1 115 ? -3.940 -22.461 -4.245 1.00 0.00 115 ASN A CA 19
ATOM 34437 C C . ASN A 1 115 ? -4.229 -23.259 -2.978 1.00 0.00 115 ASN A C 19
ATOM 34438 O O . ASN A 1 115 ? -5.199 -24.015 -2.915 1.00 0.00 115 ASN A O 19
ATOM 34449 N N . ASP A 1 116 ? -3.381 -23.086 -1.970 1.00 0.00 116 ASP A N 19
ATOM 34450 C CA . ASP A 1 116 ? -3.545 -23.789 -0.703 1.00 0.00 116 ASP A CA 19
ATOM 34451 C C . ASP A 1 116 ? -4.963 -23.618 -0.167 1.00 0.00 116 ASP A C 19
ATOM 34452 O O . ASP A 1 116 ? -5.640 -22.637 -0.474 1.00 0.00 116 ASP A O 19
ATOM 34461 N N . ASN A 1 117 ? -5.408 -24.581 0.635 1.00 0.00 117 ASN A N 19
ATOM 34462 C CA . ASN A 1 117 ? -6.746 -24.538 1.212 1.00 0.00 117 ASN A CA 19
ATOM 34463 C C . ASN A 1 117 ? -6.838 -25.439 2.440 1.00 0.00 117 ASN A C 19
ATOM 34464 O O . ASN A 1 117 ? -5.953 -26.257 2.690 1.00 0.00 117 ASN A O 19
ATOM 34475 N N . VAL A 1 118 ? -7.916 -25.284 3.202 1.00 0.00 118 VAL A N 19
ATOM 34476 C CA . VAL A 1 118 ? -8.126 -26.084 4.402 1.00 0.00 118 VAL A CA 19
ATOM 34477 C C . VAL A 1 118 ? -8.112 -27.574 4.078 1.00 0.00 118 VAL A C 19
ATOM 34478 O O . VAL A 1 118 ? -8.621 -28.015 3.047 1.00 0.00 118 VAL A O 19
ATOM 34491 N N . PRO A 1 119 ? -7.517 -28.370 4.979 1.00 0.00 119 PRO A N 19
ATOM 34492 C CA . PRO A 1 119 ? -7.424 -29.823 4.812 1.00 0.00 119 PRO A CA 19
ATOM 34493 C C . PRO A 1 119 ? -8.777 -30.511 4.953 1.00 0.00 119 PRO A C 19
ATOM 34494 O O . PRO A 1 119 ? -9.621 -30.431 4.061 1.00 0.00 119 PRO A O 19
ATOM 34505 N N . GLY A 1 1 ? -11.020 21.377 7.414 1.00 0.00 1 GLY A N 20
ATOM 34506 C CA . GLY A 1 1 ? -9.818 20.778 7.964 1.00 0.00 1 GLY A CA 20
ATOM 34507 C C . GLY A 1 1 ? -8.985 21.768 8.754 1.00 0.00 1 GLY A C 20
ATOM 34508 O O . GLY A 1 1 ? -8.114 22.438 8.199 1.00 0.00 1 GLY A O 20
ATOM 34512 N N . SER A 1 2 ? -9.255 21.863 10.052 1.00 0.00 2 SER A N 20
ATOM 34513 C CA . SER A 1 2 ? -8.528 22.783 10.918 1.00 0.00 2 SER A CA 20
ATOM 34514 C C . SER A 1 2 ? -7.095 22.308 11.135 1.00 0.00 2 SER A C 20
ATOM 34515 O O . SER A 1 2 ? -6.828 21.107 11.181 1.00 0.00 2 SER A O 20
ATOM 34523 N N . SER A 1 3 ? -6.176 23.259 11.267 1.00 0.00 3 SER A N 20
ATOM 34524 C CA . SER A 1 3 ? -4.768 22.938 11.475 1.00 0.00 3 SER A CA 20
ATOM 34525 C C . SER A 1 3 ? -4.080 24.024 12.297 1.00 0.00 3 SER A C 20
ATOM 34526 O O . SER A 1 3 ? -4.331 25.213 12.110 1.00 0.00 3 SER A O 20
ATOM 34534 N N . GLY A 1 4 ? -3.209 23.604 13.210 1.00 0.00 4 GLY A N 20
ATOM 34535 C CA . GLY A 1 4 ? -2.498 24.551 14.048 1.00 0.00 4 GLY A CA 20
ATOM 34536 C C . GLY A 1 4 ? -2.132 23.969 15.399 1.00 0.00 4 GLY A C 20
ATOM 34537 O O . GLY A 1 4 ? -1.173 23.206 15.515 1.00 0.00 4 GLY A O 20
ATOM 34541 N N . SER A 1 5 ? -2.897 24.332 16.424 1.00 0.00 5 SER A N 20
ATOM 34542 C CA . SER A 1 5 ? -2.645 23.845 17.776 1.00 0.00 5 SER A CA 20
ATOM 34543 C C . SER A 1 5 ? -2.156 22.400 17.750 1.00 0.00 5 SER A C 20
ATOM 34544 O O . SER A 1 5 ? -1.193 22.046 18.431 1.00 0.00 5 SER A O 20
ATOM 34552 N N . SER A 1 6 ? -2.827 21.569 16.960 1.00 0.00 6 SER A N 20
ATOM 34553 C CA . SER A 1 6 ? -2.465 20.160 16.848 1.00 0.00 6 SER A CA 20
ATOM 34554 C C . SER A 1 6 ? -0.955 19.998 16.700 1.00 0.00 6 SER A C 20
ATOM 34555 O O . SER A 1 6 ? -0.324 19.252 17.448 1.00 0.00 6 SER A O 20
ATOM 34563 N N . GLY A 1 7 ? -0.382 20.703 15.730 1.00 0.00 7 GLY A N 20
ATOM 34564 C CA . GLY A 1 7 ? 1.049 20.624 15.501 1.00 0.00 7 GLY A CA 20
ATOM 34565 C C . GLY A 1 7 ? 1.395 19.801 14.276 1.00 0.00 7 GLY A C 20
ATOM 34566 O O . GLY A 1 7 ? 1.982 18.726 14.388 1.00 0.00 7 GLY A O 20
ATOM 34570 N N . ASN A 1 8 ? 1.029 20.306 13.103 1.00 0.00 8 ASN A N 20
ATOM 34571 C CA . ASN A 1 8 ? 1.303 19.609 11.851 1.00 0.00 8 ASN A CA 20
ATOM 34572 C C . ASN A 1 8 ? 2.500 20.227 11.135 1.00 0.00 8 ASN A C 20
ATOM 34573 O O . ASN A 1 8 ? 2.499 21.416 10.815 1.00 0.00 8 ASN A O 20
ATOM 34584 N N . ASP A 1 9 ? 3.519 19.412 10.886 1.00 0.00 9 ASP A N 20
ATOM 34585 C CA . ASP A 1 9 ? 4.722 19.877 10.205 1.00 0.00 9 ASP A CA 20
ATOM 34586 C C . ASP A 1 9 ? 4.477 20.023 8.707 1.00 0.00 9 ASP A C 20
ATOM 34587 O O . ASP A 1 9 ? 3.393 19.716 8.212 1.00 0.00 9 ASP A O 20
ATOM 34596 N N . ASN A 1 10 ? 5.492 20.493 7.989 1.00 0.00 10 ASN A N 20
ATOM 34597 C CA . ASN A 1 10 ? 5.386 20.681 6.547 1.00 0.00 10 ASN A CA 20
ATOM 34598 C C . ASN A 1 10 ? 6.270 19.685 5.802 1.00 0.00 10 ASN A C 20
ATOM 34599 O O . ASN A 1 10 ? 6.987 20.051 4.871 1.00 0.00 10 ASN A O 20
ATOM 34610 N N . SER A 1 11 ? 6.212 18.424 6.219 1.00 0.00 11 SER A N 20
ATOM 34611 C CA . SER A 1 11 ? 7.010 17.375 5.594 1.00 0.00 11 SER A CA 20
ATOM 34612 C C . SER A 1 11 ? 6.113 16.325 4.946 1.00 0.00 11 SER A C 20
ATOM 34613 O O . SER A 1 11 ? 4.958 16.136 5.328 1.00 0.00 11 SER A O 20
ATOM 34621 N N . PRO A 1 12 ? 6.657 15.623 3.940 1.00 0.00 12 PRO A N 20
ATOM 34622 C CA . PRO A 1 12 ? 5.925 14.580 3.217 1.00 0.00 12 PRO A CA 20
ATOM 34623 C C . PRO A 1 12 ? 5.678 13.344 4.075 1.00 0.00 12 PRO A C 20
ATOM 34624 O O . PRO A 1 12 ? 6.619 12.664 4.487 1.00 0.00 12 PRO A O 20
ATOM 34635 N N . ARG A 1 13 ? 4.408 13.058 4.341 1.00 0.00 13 ARG A N 20
ATOM 34636 C CA . ARG A 1 13 ? 4.038 11.904 5.152 1.00 0.00 13 ARG A CA 20
ATOM 34637 C C . ARG A 1 13 ? 3.032 11.023 4.416 1.00 0.00 13 ARG A C 20
ATOM 34638 O O . ARG A 1 13 ? 2.211 11.514 3.641 1.00 0.00 13 ARG A O 20
ATOM 34659 N N . PHE A 1 14 ? 3.103 9.719 4.664 1.00 0.00 14 PHE A N 20
ATOM 34660 C CA . PHE A 1 14 ? 2.201 8.769 4.024 1.00 0.00 14 PHE A CA 20
ATOM 34661 C C . PHE A 1 14 ? 0.812 8.830 4.653 1.00 0.00 14 PHE A C 20
ATOM 34662 O O . PHE A 1 14 ? 0.658 9.242 5.802 1.00 0.00 14 PHE A O 20
ATOM 34679 N N . GLU A 1 15 ? -0.195 8.417 3.890 1.00 0.00 15 GLU A N 20
ATOM 34680 C CA . GLU A 1 15 ? -1.571 8.426 4.372 1.00 0.00 15 GLU A CA 20
ATOM 34681 C C . GLU A 1 15 ? -1.728 7.516 5.587 1.00 0.00 15 GLU A C 20
ATOM 34682 O O . GLU A 1 15 ? -2.426 7.853 6.544 1.00 0.00 15 GLU A O 20
ATOM 34694 N N . LYS A 1 16 ? -1.074 6.360 5.542 1.00 0.00 16 LYS A N 20
ATOM 34695 C CA . LYS A 1 16 ? -1.139 5.400 6.638 1.00 0.00 16 LYS A CA 20
ATOM 34696 C C . LYS A 1 16 ? 0.259 5.064 7.150 1.00 0.00 16 LYS A C 20
ATOM 34697 O O . LYS A 1 16 ? 1.183 4.851 6.365 1.00 0.00 16 LYS A O 20
ATOM 34716 N N . SER A 1 17 ? 0.405 5.018 8.470 1.00 0.00 17 SER A N 20
ATOM 34717 C CA . SER A 1 17 ? 1.690 4.710 9.086 1.00 0.00 17 SER A CA 20
ATOM 34718 C C . SER A 1 17 ? 2.239 3.386 8.566 1.00 0.00 17 SER A C 20
ATOM 34719 O O . SER A 1 17 ? 3.409 3.288 8.195 1.00 0.00 17 SER A O 20
ATOM 34727 N N . VAL A 1 18 ? 1.385 2.367 8.540 1.00 0.00 18 VAL A N 20
ATOM 34728 C CA . VAL A 1 18 ? 1.782 1.048 8.065 1.00 0.00 18 VAL A CA 20
ATOM 34729 C C . VAL A 1 18 ? 0.787 0.509 7.043 1.00 0.00 18 VAL A C 20
ATOM 34730 O O . VAL A 1 18 ? -0.310 0.077 7.397 1.00 0.00 18 VAL A O 20
ATOM 34743 N N . TYR A 1 19 ? 1.177 0.539 5.773 1.00 0.00 19 TYR A N 20
ATOM 34744 C CA . TYR A 1 19 ? 0.319 0.055 4.698 1.00 0.00 19 TYR A CA 20
ATOM 34745 C C . TYR A 1 19 ? 0.146 -1.458 4.778 1.00 0.00 19 TYR A C 20
ATOM 34746 O O . TYR A 1 19 ? 1.044 -2.215 4.410 1.00 0.00 19 TYR A O 20
ATOM 34764 N N . GLU A 1 20 ? -1.014 -1.891 5.260 1.00 0.00 20 GLU A N 20
ATOM 34765 C CA . GLU A 1 20 ? -1.305 -3.314 5.387 1.00 0.00 20 GLU A CA 20
ATOM 34766 C C . GLU A 1 20 ? -2.211 -3.789 4.255 1.00 0.00 20 GLU A C 20
ATOM 34767 O O . GLU A 1 20 ? -3.406 -3.494 4.237 1.00 0.00 20 GLU A O 20
ATOM 34779 N N . ALA A 1 21 ? -1.633 -4.524 3.311 1.00 0.00 21 ALA A N 20
ATOM 34780 C CA . ALA A 1 21 ? -2.387 -5.040 2.176 1.00 0.00 21 ALA A CA 20
ATOM 34781 C C . ALA A 1 21 ? -2.255 -6.556 2.073 1.00 0.00 21 ALA A C 20
ATOM 34782 O O . ALA A 1 21 ? -1.409 -7.161 2.731 1.00 0.00 21 ALA A O 20
ATOM 34789 N N . ASP A 1 22 ? -3.097 -7.163 1.244 1.00 0.00 22 ASP A N 20
ATOM 34790 C CA . ASP A 1 22 ? -3.074 -8.609 1.054 1.00 0.00 22 ASP A CA 20
ATOM 34791 C C . ASP A 1 22 ? -2.628 -8.965 -0.361 1.00 0.00 22 ASP A C 20
ATOM 34792 O O . ASP A 1 22 ? -3.383 -8.802 -1.320 1.00 0.00 22 ASP A O 20
ATOM 34801 N N . LEU A 1 23 ? -1.397 -9.450 -0.483 1.00 0.00 23 LEU A N 20
ATOM 34802 C CA . LEU A 1 23 ? -0.849 -9.828 -1.781 1.00 0.00 23 LEU A CA 20
ATOM 34803 C C . LEU A 1 23 ? -1.066 -11.313 -2.052 1.00 0.00 23 LEU A C 20
ATOM 34804 O O . LEU A 1 23 ? -0.803 -12.155 -1.195 1.00 0.00 23 LEU A O 20
ATOM 34820 N N . ALA A 1 24 ? -1.546 -11.627 -3.251 1.00 0.00 24 ALA A N 20
ATOM 34821 C CA . ALA A 1 24 ? -1.794 -13.010 -3.637 1.00 0.00 24 ALA A CA 20
ATOM 34822 C C . ALA A 1 24 ? -0.513 -13.686 -4.112 1.00 0.00 24 ALA A C 20
ATOM 34823 O O . ALA A 1 24 ? 0.034 -13.335 -5.157 1.00 0.00 24 ALA A O 20
ATOM 34830 N N . GLU A 1 25 ? -0.038 -14.656 -3.336 1.00 0.00 25 GLU A N 20
ATOM 34831 C CA . GLU A 1 25 ? 1.181 -15.379 -3.679 1.00 0.00 25 GLU A CA 20
ATOM 34832 C C . GLU A 1 25 ? 1.267 -15.619 -5.183 1.00 0.00 25 GLU A C 20
ATOM 34833 O O . GLU A 1 25 ? 2.347 -15.571 -5.769 1.00 0.00 25 GLU A O 20
ATOM 34845 N N . ASN A 1 26 ? 0.119 -15.880 -5.801 1.00 0.00 26 ASN A N 20
ATOM 34846 C CA . ASN A 1 26 ? 0.064 -16.129 -7.237 1.00 0.00 26 ASN A CA 20
ATOM 34847 C C . ASN A 1 26 ? -0.144 -14.828 -8.008 1.00 0.00 26 ASN A C 20
ATOM 34848 O O . ASN A 1 26 ? -0.972 -14.759 -8.916 1.00 0.00 26 ASN A O 20
ATOM 34859 N N . SER A 1 27 ? 0.613 -13.800 -7.638 1.00 0.00 27 SER A N 20
ATOM 34860 C CA . SER A 1 27 ? 0.510 -12.501 -8.291 1.00 0.00 27 SER A CA 20
ATOM 34861 C C . SER A 1 27 ? 1.495 -12.397 -9.452 1.00 0.00 27 SER A C 20
ATOM 34862 O O . SER A 1 27 ? 2.674 -12.717 -9.310 1.00 0.00 27 SER A O 20
ATOM 34870 N N . ALA A 1 28 ? 1.001 -11.946 -10.600 1.00 0.00 28 ALA A N 20
ATOM 34871 C CA . ALA A 1 28 ? 1.836 -11.797 -11.785 1.00 0.00 28 ALA A CA 20
ATOM 34872 C C . ALA A 1 28 ? 2.983 -10.824 -11.530 1.00 0.00 28 ALA A C 20
ATOM 34873 O O . ALA A 1 28 ? 3.001 -10.095 -10.538 1.00 0.00 28 ALA A O 20
ATOM 34880 N N . PRO A 1 29 ? 3.964 -10.812 -12.444 1.00 0.00 29 PRO A N 20
ATOM 34881 C CA . PRO A 1 29 ? 5.132 -9.933 -12.340 1.00 0.00 29 PRO A CA 20
ATOM 34882 C C . PRO A 1 29 ? 4.776 -8.466 -12.558 1.00 0.00 29 PRO A C 20
ATOM 34883 O O . PRO A 1 29 ? 5.654 -7.627 -12.758 1.00 0.00 29 PRO A O 20
ATOM 34894 N N . GLY A 1 30 ? 3.482 -8.164 -12.518 1.00 0.00 30 GLY A N 20
ATOM 34895 C CA . GLY A 1 30 ? 3.033 -6.798 -12.714 1.00 0.00 30 GLY A CA 20
ATOM 34896 C C . GLY A 1 30 ? 1.701 -6.523 -12.043 1.00 0.00 30 GLY A C 20
ATOM 34897 O O . GLY A 1 30 ? 0.901 -5.727 -12.536 1.00 0.00 30 GLY A O 20
ATOM 34901 N N . THR A 1 31 ? 1.460 -7.186 -10.916 1.00 0.00 31 THR A N 20
ATOM 34902 C CA . THR A 1 31 ? 0.215 -7.013 -10.179 1.00 0.00 31 THR A CA 20
ATOM 34903 C C . THR A 1 31 ? 0.298 -5.820 -9.233 1.00 0.00 31 THR A C 20
ATOM 34904 O O . THR A 1 31 ? 1.251 -5.668 -8.469 1.00 0.00 31 THR A O 20
ATOM 34915 N N . PRO A 1 32 ? -0.724 -4.952 -9.283 1.00 0.00 32 PRO A N 20
ATOM 34916 C CA . PRO A 1 32 ? -0.790 -3.758 -8.435 1.00 0.00 32 PRO A CA 20
ATOM 34917 C C . PRO A 1 32 ? -1.024 -4.100 -6.968 1.00 0.00 32 PRO A C 20
ATOM 34918 O O . PRO A 1 32 ? -1.977 -4.802 -6.629 1.00 0.00 32 PRO A O 20
ATOM 34929 N N . ILE A 1 33 ? -0.148 -3.601 -6.102 1.00 0.00 33 ILE A N 20
ATOM 34930 C CA . ILE A 1 33 ? -0.261 -3.853 -4.671 1.00 0.00 33 ILE A CA 20
ATOM 34931 C C . ILE A 1 33 ? -1.001 -2.719 -3.970 1.00 0.00 33 ILE A C 20
ATOM 34932 O O . ILE A 1 33 ? -2.111 -2.904 -3.468 1.00 0.00 33 ILE A O 20
ATOM 34948 N N . LEU A 1 34 ? -0.381 -1.545 -3.939 1.00 0.00 34 LEU A N 20
ATOM 34949 C CA . LEU A 1 34 ? -0.981 -0.379 -3.301 1.00 0.00 34 LEU A CA 20
ATOM 34950 C C . LEU A 1 34 ? -0.390 0.912 -3.858 1.00 0.00 34 LEU A C 20
ATOM 34951 O O . LEU A 1 34 ? 0.780 0.956 -4.238 1.00 0.00 34 LEU A O 20
ATOM 34967 N N . GLN A 1 35 ? -1.206 1.960 -3.902 1.00 0.00 35 GLN A N 20
ATOM 34968 C CA . GLN A 1 35 ? -0.763 3.252 -4.411 1.00 0.00 35 GLN A CA 20
ATOM 34969 C C . GLN A 1 35 ? -0.244 4.134 -3.281 1.00 0.00 35 GLN A C 20
ATOM 34970 O O . GLN A 1 35 ? -1.014 4.602 -2.441 1.00 0.00 35 GLN A O 20
ATOM 34984 N N . LEU A 1 36 ? 1.065 4.358 -3.264 1.00 0.00 36 LEU A N 20
ATOM 34985 C CA . LEU A 1 36 ? 1.688 5.184 -2.236 1.00 0.00 36 LEU A CA 20
ATOM 34986 C C . LEU A 1 36 ? 1.290 6.648 -2.399 1.00 0.00 36 LEU A C 20
ATOM 34987 O O . LEU A 1 36 ? 1.716 7.316 -3.341 1.00 0.00 36 LEU A O 20
ATOM 35003 N N . ARG A 1 37 ? 0.474 7.140 -1.473 1.00 0.00 37 ARG A N 20
ATOM 35004 C CA . ARG A 1 37 ? 0.019 8.525 -1.514 1.00 0.00 37 ARG A CA 20
ATOM 35005 C C . ARG A 1 37 ? 0.471 9.282 -0.268 1.00 0.00 37 ARG A C 20
ATOM 35006 O O . ARG A 1 37 ? 0.388 8.767 0.847 1.00 0.00 37 ARG A O 20
ATOM 35027 N N . ALA A 1 38 ? 0.949 10.506 -0.467 1.00 0.00 38 ALA A N 20
ATOM 35028 C CA . ALA A 1 38 ? 1.412 11.334 0.640 1.00 0.00 38 ALA A CA 20
ATOM 35029 C C . ALA A 1 38 ? 0.579 12.606 0.760 1.00 0.00 38 ALA A C 20
ATOM 35030 O O . ALA A 1 38 ? 1.115 13.690 0.990 1.00 0.00 38 ALA A O 20
ATOM 35037 N N . ALA A 1 39 ? -0.733 12.466 0.601 1.00 0.00 39 ALA A N 20
ATOM 35038 C CA . ALA A 1 39 ? -1.639 13.604 0.693 1.00 0.00 39 ALA A CA 20
ATOM 35039 C C . ALA A 1 39 ? -1.476 14.329 2.025 1.00 0.00 39 ALA A C 20
ATOM 35040 O O . ALA A 1 39 ? -0.579 14.016 2.807 1.00 0.00 39 ALA A O 20
ATOM 35047 N N . ASP A 1 40 ? -2.349 15.299 2.275 1.00 0.00 40 ASP A N 20
ATOM 35048 C CA . ASP A 1 40 ? -2.302 16.069 3.513 1.00 0.00 40 ASP A CA 20
ATOM 35049 C C . ASP A 1 40 ? -0.919 16.677 3.722 1.00 0.00 40 ASP A C 20
ATOM 35050 O O . ASP A 1 40 ? -0.289 16.470 4.760 1.00 0.00 40 ASP A O 20
ATOM 35059 N N . LEU A 1 41 ? -0.452 17.428 2.731 1.00 0.00 41 LEU A N 20
ATOM 35060 C CA . LEU A 1 41 ? 0.858 18.066 2.805 1.00 0.00 41 LEU A CA 20
ATOM 35061 C C . LEU A 1 41 ? 0.719 19.581 2.919 1.00 0.00 41 LEU A C 20
ATOM 35062 O O . LEU A 1 41 ? 0.988 20.162 3.970 1.00 0.00 41 LEU A O 20
ATOM 35078 N N . ASP A 1 42 ? 0.296 20.214 1.830 1.00 0.00 42 ASP A N 20
ATOM 35079 C CA . ASP A 1 42 ? 0.119 21.661 1.808 1.00 0.00 42 ASP A CA 20
ATOM 35080 C C . ASP A 1 42 ? -1.278 22.030 1.319 1.00 0.00 42 ASP A C 20
ATOM 35081 O O . ASP A 1 42 ? -1.433 22.815 0.383 1.00 0.00 42 ASP A O 20
ATOM 35090 N N . VAL A 1 43 ? -2.294 21.458 1.958 1.00 0.00 43 VAL A N 20
ATOM 35091 C CA . VAL A 1 43 ? -3.679 21.726 1.588 1.00 0.00 43 VAL A CA 20
ATOM 35092 C C . VAL A 1 43 ? -3.941 21.353 0.133 1.00 0.00 43 VAL A C 20
ATOM 35093 O O . VAL A 1 43 ? -4.469 22.153 -0.637 1.00 0.00 43 VAL A O 20
ATOM 35106 N N . GLY A 1 44 ? -3.568 20.132 -0.236 1.00 0.00 44 GLY A N 20
ATOM 35107 C CA . GLY A 1 44 ? -3.771 19.674 -1.598 1.00 0.00 44 GLY A CA 20
ATOM 35108 C C . GLY A 1 44 ? -2.799 20.307 -2.574 1.00 0.00 44 GLY A C 20
ATOM 35109 O O . GLY A 1 44 ? -2.929 21.482 -2.916 1.00 0.00 44 GLY A O 20
ATOM 35113 N N . VAL A 1 45 ? -1.820 19.527 -3.022 1.00 0.00 45 VAL A N 20
ATOM 35114 C CA . VAL A 1 45 ? -0.822 20.019 -3.963 1.00 0.00 45 VAL A CA 20
ATOM 35115 C C . VAL A 1 45 ? -0.956 19.330 -5.317 1.00 0.00 45 VAL A C 20
ATOM 35116 O O . VAL A 1 45 ? -1.770 18.423 -5.484 1.00 0.00 45 VAL A O 20
ATOM 35129 N N . ASN A 1 46 ? -0.152 19.767 -6.280 1.00 0.00 46 ASN A N 20
ATOM 35130 C CA . ASN A 1 46 ? -0.181 19.193 -7.620 1.00 0.00 46 ASN A CA 20
ATOM 35131 C C . ASN A 1 46 ? 0.188 17.713 -7.585 1.00 0.00 46 ASN A C 20
ATOM 35132 O O . ASN A 1 46 ? -0.413 16.895 -8.281 1.00 0.00 46 ASN A O 20
ATOM 35143 N N . GLY A 1 47 ? 1.183 17.375 -6.769 1.00 0.00 47 GLY A N 20
ATOM 35144 C CA . GLY A 1 47 ? 1.615 15.995 -6.658 1.00 0.00 47 GLY A CA 20
ATOM 35145 C C . GLY A 1 47 ? 3.083 15.818 -6.991 1.00 0.00 47 GLY A C 20
ATOM 35146 O O . GLY A 1 47 ? 3.427 15.300 -8.053 1.00 0.00 47 GLY A O 20
ATOM 35150 N N . GLN A 1 48 ? 3.951 16.252 -6.083 1.00 0.00 48 GLN A N 20
ATOM 35151 C CA . GLN A 1 48 ? 5.390 16.141 -6.287 1.00 0.00 48 GLN A CA 20
ATOM 35152 C C . GLN A 1 48 ? 6.051 15.413 -5.122 1.00 0.00 48 GLN A C 20
ATOM 35153 O O . GLN A 1 48 ? 6.576 16.041 -4.202 1.00 0.00 48 GLN A O 20
ATOM 35167 N N . ILE A 1 49 ? 6.022 14.085 -5.168 1.00 0.00 49 ILE A N 20
ATOM 35168 C CA . ILE A 1 49 ? 6.619 13.272 -4.116 1.00 0.00 49 ILE A CA 20
ATOM 35169 C C . ILE A 1 49 ? 7.279 12.024 -4.694 1.00 0.00 49 ILE A C 20
ATOM 35170 O O . ILE A 1 49 ? 6.605 11.150 -5.239 1.00 0.00 49 ILE A O 20
ATOM 35186 N N . GLU A 1 50 ? 8.600 11.947 -4.568 1.00 0.00 50 GLU A N 20
ATOM 35187 C CA . GLU A 1 50 ? 9.350 10.805 -5.077 1.00 0.00 50 GLU A CA 20
ATOM 35188 C C . GLU A 1 50 ? 9.308 9.643 -4.090 1.00 0.00 50 GLU A C 20
ATOM 35189 O O . GLU A 1 50 ? 9.852 9.730 -2.988 1.00 0.00 50 GLU A O 20
ATOM 35201 N N . TYR A 1 51 ? 8.659 8.556 -4.492 1.00 0.00 51 TYR A N 20
ATOM 35202 C CA . TYR A 1 51 ? 8.543 7.377 -3.642 1.00 0.00 51 TYR A CA 20
ATOM 35203 C C . TYR A 1 51 ? 9.540 6.302 -4.063 1.00 0.00 51 TYR A C 20
ATOM 35204 O O . TYR A 1 51 ? 9.451 5.751 -5.161 1.00 0.00 51 TYR A O 20
ATOM 35222 N N . VAL A 1 52 ? 10.490 6.007 -3.181 1.00 0.00 52 VAL A N 20
ATOM 35223 C CA . VAL A 1 52 ? 11.505 4.997 -3.459 1.00 0.00 52 VAL A CA 20
ATOM 35224 C C . VAL A 1 52 ? 11.592 3.981 -2.325 1.00 0.00 52 VAL A C 20
ATOM 35225 O O . VAL A 1 52 ? 11.021 4.180 -1.253 1.00 0.00 52 VAL A O 20
ATOM 35238 N N . PHE A 1 53 ? 12.312 2.891 -2.570 1.00 0.00 53 PHE A N 20
ATOM 35239 C CA . PHE A 1 53 ? 12.475 1.843 -1.570 1.00 0.00 53 PHE A CA 20
ATOM 35240 C C . PHE A 1 53 ? 13.433 2.286 -0.468 1.00 0.00 53 PHE A C 20
ATOM 35241 O O . PHE A 1 53 ? 14.648 2.141 -0.591 1.00 0.00 53 PHE A O 20
ATOM 35258 N N . GLY A 1 54 ? 12.875 2.828 0.611 1.00 0.00 54 GLY A N 20
ATOM 35259 C CA . GLY A 1 54 ? 13.692 3.285 1.719 1.00 0.00 54 GLY A CA 20
ATOM 35260 C C . GLY A 1 54 ? 14.526 2.172 2.322 1.00 0.00 54 GLY A C 20
ATOM 35261 O O . GLY A 1 54 ? 15.628 1.889 1.852 1.00 0.00 54 GLY A O 20
ATOM 35265 N N . ALA A 1 55 ? 14.001 1.541 3.367 1.00 0.00 55 ALA A N 20
ATOM 35266 C CA . ALA A 1 55 ? 14.704 0.453 4.035 1.00 0.00 55 ALA A CA 20
ATOM 35267 C C . ALA A 1 55 ? 14.200 -0.903 3.554 1.00 0.00 55 ALA A C 20
ATOM 35268 O O . ALA A 1 55 ? 13.447 -1.579 4.254 1.00 0.00 55 ALA A O 20
ATOM 35275 N N . ALA A 1 56 ? 14.620 -1.295 2.356 1.00 0.00 56 ALA A N 20
ATOM 35276 C CA . ALA A 1 56 ? 14.212 -2.571 1.783 1.00 0.00 56 ALA A CA 20
ATOM 35277 C C . ALA A 1 56 ? 15.424 -3.410 1.391 1.00 0.00 56 ALA A C 20
ATOM 35278 O O . ALA A 1 56 ? 16.558 -2.931 1.415 1.00 0.00 56 ALA A O 20
ATOM 35285 N N . THR A 1 57 ? 15.177 -4.666 1.031 1.00 0.00 57 THR A N 20
ATOM 35286 C CA . THR A 1 57 ? 16.248 -5.572 0.636 1.00 0.00 57 THR A CA 20
ATOM 35287 C C . THR A 1 57 ? 16.338 -5.689 -0.881 1.00 0.00 57 THR A C 20
ATOM 35288 O O . THR A 1 57 ? 15.346 -5.509 -1.586 1.00 0.00 57 THR A O 20
ATOM 35299 N N . GLU A 1 58 ? 17.534 -5.991 -1.377 1.00 0.00 58 GLU A N 20
ATOM 35300 C CA . GLU A 1 58 ? 17.752 -6.131 -2.812 1.00 0.00 58 GLU A CA 20
ATOM 35301 C C . GLU A 1 58 ? 16.793 -7.156 -3.410 1.00 0.00 58 GLU A C 20
ATOM 35302 O O . GLU A 1 58 ? 16.556 -7.168 -4.618 1.00 0.00 58 GLU A O 20
ATOM 35314 N N . SER A 1 59 ? 16.245 -8.014 -2.556 1.00 0.00 59 SER A N 20
ATOM 35315 C CA . SER A 1 59 ? 15.315 -9.046 -3.000 1.00 0.00 59 SER A CA 20
ATOM 35316 C C . SER A 1 59 ? 13.917 -8.468 -3.199 1.00 0.00 59 SER A C 20
ATOM 35317 O O . SER A 1 59 ? 13.136 -8.967 -4.009 1.00 0.00 59 SER A O 20
ATOM 35325 N N . VAL A 1 60 ? 13.608 -7.412 -2.453 1.00 0.00 60 VAL A N 20
ATOM 35326 C CA . VAL A 1 60 ? 12.306 -6.764 -2.547 1.00 0.00 60 VAL A CA 20
ATOM 35327 C C . VAL A 1 60 ? 12.221 -5.876 -3.783 1.00 0.00 60 VAL A C 20
ATOM 35328 O O . VAL A 1 60 ? 11.171 -5.776 -4.418 1.00 0.00 60 VAL A O 20
ATOM 35341 N N . ARG A 1 61 ? 13.334 -5.232 -4.119 1.00 0.00 61 ARG A N 20
ATOM 35342 C CA . ARG A 1 61 ? 13.386 -4.351 -5.280 1.00 0.00 61 ARG A CA 20
ATOM 35343 C C . ARG A 1 61 ? 13.319 -5.154 -6.576 1.00 0.00 61 ARG A C 20
ATOM 35344 O O . ARG A 1 61 ? 12.753 -4.701 -7.570 1.00 0.00 61 ARG A O 20
ATOM 35365 N N . ARG A 1 62 ? 13.902 -6.349 -6.556 1.00 0.00 62 ARG A N 20
ATOM 35366 C CA . ARG A 1 62 ? 13.911 -7.214 -7.730 1.00 0.00 62 ARG A CA 20
ATOM 35367 C C . ARG A 1 62 ? 12.588 -7.963 -7.862 1.00 0.00 62 ARG A C 20
ATOM 35368 O O . ARG A 1 62 ? 12.041 -8.090 -8.958 1.00 0.00 62 ARG A O 20
ATOM 35389 N N . LEU A 1 63 ? 12.079 -8.457 -6.739 1.00 0.00 63 LEU A N 20
ATOM 35390 C CA . LEU A 1 63 ? 10.820 -9.195 -6.729 1.00 0.00 63 LEU A CA 20
ATOM 35391 C C . LEU A 1 63 ? 9.631 -8.242 -6.789 1.00 0.00 63 LEU A C 20
ATOM 35392 O O . LEU A 1 63 ? 8.579 -8.578 -7.336 1.00 0.00 63 LEU A O 20
ATOM 35408 N N . LEU A 1 64 ? 9.804 -7.051 -6.226 1.00 0.00 64 LEU A N 20
ATOM 35409 C CA . LEU A 1 64 ? 8.745 -6.047 -6.217 1.00 0.00 64 LEU A CA 20
ATOM 35410 C C . LEU A 1 64 ? 9.249 -4.720 -6.776 1.00 0.00 64 LEU A C 20
ATOM 35411 O O . LEU A 1 64 ? 10.369 -4.298 -6.486 1.00 0.00 64 LEU A O 20
ATOM 35427 N N . ARG A 1 65 ? 8.413 -4.066 -7.576 1.00 0.00 65 ARG A N 20
ATOM 35428 C CA . ARG A 1 65 ? 8.773 -2.786 -8.174 1.00 0.00 65 ARG A CA 20
ATOM 35429 C C . ARG A 1 65 ? 7.925 -1.657 -7.594 1.00 0.00 65 ARG A C 20
ATOM 35430 O O . ARG A 1 65 ? 6.725 -1.820 -7.370 1.00 0.00 65 ARG A O 20
ATOM 35451 N N . LEU A 1 66 ? 8.557 -0.514 -7.354 1.00 0.00 66 LEU A N 20
ATOM 35452 C CA . LEU A 1 66 ? 7.861 0.643 -6.800 1.00 0.00 66 LEU A CA 20
ATOM 35453 C C . LEU A 1 66 ? 8.047 1.868 -7.689 1.00 0.00 66 LEU A C 20
ATOM 35454 O O . LEU A 1 66 ? 9.099 2.047 -8.305 1.00 0.00 66 LEU A O 20
ATOM 35470 N N . ASP A 1 67 ? 7.021 2.709 -7.751 1.00 0.00 67 ASP A N 20
ATOM 35471 C CA . ASP A 1 67 ? 7.073 3.920 -8.562 1.00 0.00 67 ASP A CA 20
ATOM 35472 C C . ASP A 1 67 ? 7.199 5.159 -7.682 1.00 0.00 67 ASP A C 20
ATOM 35473 O O . ASP A 1 67 ? 6.955 5.103 -6.477 1.00 0.00 67 ASP A O 20
ATOM 35482 N N . GLU A 1 68 ? 7.583 6.276 -8.292 1.00 0.00 68 GLU A N 20
ATOM 35483 C CA . GLU A 1 68 ? 7.743 7.528 -7.562 1.00 0.00 68 GLU A CA 20
ATOM 35484 C C . GLU A 1 68 ? 6.953 8.651 -8.228 1.00 0.00 68 GLU A C 20
ATOM 35485 O O . GLU A 1 68 ? 6.310 9.458 -7.556 1.00 0.00 68 GLU A O 20
ATOM 35497 N N . THR A 1 69 ? 7.007 8.698 -9.556 1.00 0.00 69 THR A N 20
ATOM 35498 C CA . THR A 1 69 ? 6.299 9.722 -10.314 1.00 0.00 69 THR A CA 20
ATOM 35499 C C . THR A 1 69 ? 4.791 9.514 -10.243 1.00 0.00 69 THR A C 20
ATOM 35500 O O . THR A 1 69 ? 4.020 10.473 -10.277 1.00 0.00 69 THR A O 20
ATOM 35511 N N . SER A 1 70 ? 4.375 8.255 -10.144 1.00 0.00 70 SER A N 20
ATOM 35512 C CA . SER A 1 70 ? 2.957 7.922 -10.071 1.00 0.00 70 SER A CA 20
ATOM 35513 C C . SER A 1 70 ? 2.569 7.508 -8.655 1.00 0.00 70 SER A C 20
ATOM 35514 O O . SER A 1 70 ? 1.461 7.784 -8.198 1.00 0.00 70 SER A O 20
ATOM 35522 N N . GLY A 1 71 ? 3.490 6.842 -7.966 1.00 0.00 71 GLY A N 20
ATOM 35523 C CA . GLY A 1 71 ? 3.226 6.400 -6.609 1.00 0.00 71 GLY A CA 20
ATOM 35524 C C . GLY A 1 71 ? 2.481 5.081 -6.564 1.00 0.00 71 GLY A C 20
ATOM 35525 O O . GLY A 1 71 ? 1.802 4.777 -5.583 1.00 0.00 71 GLY A O 20
ATOM 35529 N N . TRP A 1 72 ? 2.606 4.296 -7.628 1.00 0.00 72 TRP A N 20
ATOM 35530 C CA . TRP A 1 72 ? 1.937 3.002 -7.706 1.00 0.00 72 TRP A CA 20
ATOM 35531 C C . TRP A 1 72 ? 2.938 1.862 -7.551 1.00 0.00 72 TRP A C 20
ATOM 35532 O O . TRP A 1 72 ? 3.928 1.788 -8.280 1.00 0.00 72 TRP A O 20
ATOM 35553 N N . LEU A 1 73 ? 2.673 0.975 -6.598 1.00 0.00 73 LEU A N 20
ATOM 35554 C CA . LEU A 1 73 ? 3.551 -0.163 -6.348 1.00 0.00 73 LEU A CA 20
ATOM 35555 C C . LEU A 1 73 ? 2.932 -1.455 -6.871 1.00 0.00 73 LEU A C 20
ATOM 35556 O O . LEU A 1 73 ? 1.738 -1.698 -6.695 1.00 0.00 73 LEU A O 20
ATOM 35572 N N . SER A 1 74 ? 3.751 -2.280 -7.514 1.00 0.00 74 SER A N 20
ATOM 35573 C CA . SER A 1 74 ? 3.283 -3.547 -8.065 1.00 0.00 74 SER A CA 20
ATOM 35574 C C . SER A 1 74 ? 4.402 -4.584 -8.069 1.00 0.00 74 SER A C 20
ATOM 35575 O O . SER A 1 74 ? 5.548 -4.279 -7.739 1.00 0.00 74 SER A O 20
ATOM 35583 N N . VAL A 1 75 ? 4.060 -5.812 -8.444 1.00 0.00 75 VAL A N 20
ATOM 35584 C CA . VAL A 1 75 ? 5.035 -6.896 -8.492 1.00 0.00 75 VAL A CA 20
ATOM 35585 C C . VAL A 1 75 ? 5.869 -6.828 -9.766 1.00 0.00 75 VAL A C 20
ATOM 35586 O O . VAL A 1 75 ? 5.425 -6.298 -10.785 1.00 0.00 75 VAL A O 20
ATOM 35599 N N . LEU A 1 76 ? 7.081 -7.369 -9.702 1.00 0.00 76 LEU A N 20
ATOM 35600 C CA . LEU A 1 76 ? 7.980 -7.371 -10.851 1.00 0.00 76 LEU A CA 20
ATOM 35601 C C . LEU A 1 76 ? 8.253 -8.794 -11.327 1.00 0.00 76 LEU A C 20
ATOM 35602 O O . LEU A 1 76 ? 8.334 -9.054 -12.528 1.00 0.00 76 LEU A O 20
ATOM 35618 N N . HIS A 1 77 ? 8.392 -9.714 -10.376 1.00 0.00 77 HIS A N 20
ATOM 35619 C CA . HIS A 1 77 ? 8.653 -11.112 -10.698 1.00 0.00 77 HIS A CA 20
ATOM 35620 C C . HIS A 1 77 ? 7.696 -12.031 -9.945 1.00 0.00 77 HIS A C 20
ATOM 35621 O O . HIS A 1 77 ? 7.241 -11.705 -8.848 1.00 0.00 77 HIS A O 20
ATOM 35636 N N . ARG A 1 78 ? 7.394 -13.180 -10.541 1.00 0.00 78 ARG A N 20
ATOM 35637 C CA . ARG A 1 78 ? 6.489 -14.144 -9.927 1.00 0.00 78 ARG A CA 20
ATOM 35638 C C . ARG A 1 78 ? 6.856 -14.380 -8.465 1.00 0.00 78 ARG A C 20
ATOM 35639 O O . ARG A 1 78 ? 8.032 -14.370 -8.101 1.00 0.00 78 ARG A O 20
ATOM 35660 N N . ILE A 1 79 ? 5.842 -14.590 -7.632 1.00 0.00 79 ILE A N 20
ATOM 35661 C CA . ILE A 1 79 ? 6.058 -14.828 -6.211 1.00 0.00 79 ILE A CA 20
ATOM 35662 C C . ILE A 1 79 ? 5.524 -16.194 -5.795 1.00 0.00 79 ILE A C 20
ATOM 35663 O O . ILE A 1 79 ? 4.479 -16.636 -6.274 1.00 0.00 79 ILE A O 20
ATOM 35679 N N . ASP A 1 80 ? 6.246 -16.858 -4.899 1.00 0.00 80 ASP A N 20
ATOM 35680 C CA . ASP A 1 80 ? 5.844 -18.174 -4.416 1.00 0.00 80 ASP A CA 20
ATOM 35681 C C . ASP A 1 80 ? 5.675 -18.167 -2.900 1.00 0.00 80 ASP A C 20
ATOM 35682 O O . ASP A 1 80 ? 6.624 -17.902 -2.161 1.00 0.00 80 ASP A O 20
ATOM 35691 N N . ARG A 1 81 ? 4.462 -18.460 -2.443 1.00 0.00 81 ARG A N 20
ATOM 35692 C CA . ARG A 1 81 ? 4.168 -18.485 -1.015 1.00 0.00 81 ARG A CA 20
ATOM 35693 C C . ARG A 1 81 ? 5.214 -19.300 -0.260 1.00 0.00 81 ARG A C 20
ATOM 35694 O O . ARG A 1 81 ? 5.491 -19.038 0.910 1.00 0.00 81 ARG A O 20
ATOM 35715 N N . GLU A 1 82 ? 5.791 -20.287 -0.938 1.00 0.00 82 GLU A N 20
ATOM 35716 C CA . GLU A 1 82 ? 6.805 -21.140 -0.329 1.00 0.00 82 GLU A CA 20
ATOM 35717 C C . GLU A 1 82 ? 8.082 -20.353 -0.050 1.00 0.00 82 GLU A C 20
ATOM 35718 O O . GLU A 1 82 ? 8.571 -20.325 1.079 1.00 0.00 82 GLU A O 20
ATOM 35730 N N . GLU A 1 83 ? 8.616 -19.715 -1.087 1.00 0.00 83 GLU A N 20
ATOM 35731 C CA . GLU A 1 83 ? 9.837 -18.928 -0.953 1.00 0.00 83 GLU A CA 20
ATOM 35732 C C . GLU A 1 83 ? 9.620 -17.744 -0.016 1.00 0.00 83 GLU A C 20
ATOM 35733 O O . GLU A 1 83 ? 10.527 -17.342 0.714 1.00 0.00 83 GLU A O 20
ATOM 35745 N N . VAL A 1 84 ? 8.413 -17.188 -0.042 1.00 0.00 84 VAL A N 20
ATOM 35746 C CA . VAL A 1 84 ? 8.076 -16.050 0.804 1.00 0.00 84 VAL A CA 20
ATOM 35747 C C . VAL A 1 84 ? 6.681 -16.202 1.400 1.00 0.00 84 VAL A C 20
ATOM 35748 O O . VAL A 1 84 ? 5.740 -16.589 0.710 1.00 0.00 84 VAL A O 20
ATOM 35761 N N . ASN A 1 85 ? 6.557 -15.894 2.687 1.00 0.00 85 ASN A N 20
ATOM 35762 C CA . ASN A 1 85 ? 5.276 -15.996 3.377 1.00 0.00 85 ASN A CA 20
ATOM 35763 C C . ASN A 1 85 ? 4.758 -14.616 3.770 1.00 0.00 85 ASN A C 20
ATOM 35764 O O . ASN A 1 85 ? 3.552 -14.409 3.898 1.00 0.00 85 ASN A O 20
ATOM 35775 N N . GLN A 1 86 ? 5.679 -13.676 3.959 1.00 0.00 86 GLN A N 20
ATOM 35776 C CA . GLN A 1 86 ? 5.314 -12.316 4.338 1.00 0.00 86 GLN A CA 20
ATOM 35777 C C . GLN A 1 86 ? 6.378 -11.322 3.885 1.00 0.00 86 GLN A C 20
ATOM 35778 O O . GLN A 1 86 ? 7.549 -11.439 4.251 1.00 0.00 86 GLN A O 20
ATOM 35792 N N . LEU A 1 87 ? 5.966 -10.343 3.088 1.00 0.00 87 LEU A N 20
ATOM 35793 C CA . LEU A 1 87 ? 6.884 -9.327 2.584 1.00 0.00 87 LEU A CA 20
ATOM 35794 C C . LEU A 1 87 ? 6.766 -8.039 3.392 1.00 0.00 87 LEU A C 20
ATOM 35795 O O . LEU A 1 87 ? 5.711 -7.405 3.419 1.00 0.00 87 LEU A O 20
ATOM 35811 N N . ARG A 1 88 ? 7.857 -7.655 4.047 1.00 0.00 88 ARG A N 20
ATOM 35812 C CA . ARG A 1 88 ? 7.877 -6.442 4.855 1.00 0.00 88 ARG A CA 20
ATOM 35813 C C . ARG A 1 88 ? 9.025 -5.528 4.436 1.00 0.00 88 ARG A C 20
ATOM 35814 O O . ARG A 1 88 ? 10.196 -5.878 4.584 1.00 0.00 88 ARG A O 20
ATOM 35835 N N . PHE A 1 89 ? 8.681 -4.357 3.911 1.00 0.00 89 PHE A N 20
ATOM 35836 C CA . PHE A 1 89 ? 9.682 -3.394 3.469 1.00 0.00 89 PHE A CA 20
ATOM 35837 C C . PHE A 1 89 ? 9.213 -1.965 3.725 1.00 0.00 89 PHE A C 20
ATOM 35838 O O . PHE A 1 89 ? 8.013 -1.693 3.781 1.00 0.00 89 PHE A O 20
ATOM 35855 N N . THR A 1 90 ? 10.168 -1.053 3.881 1.00 0.00 90 THR A N 20
ATOM 35856 C CA . THR A 1 90 ? 9.854 0.347 4.134 1.00 0.00 90 THR A CA 20
ATOM 35857 C C . THR A 1 90 ? 9.993 1.180 2.864 1.00 0.00 90 THR A C 20
ATOM 35858 O O . THR A 1 90 ? 10.839 0.898 2.015 1.00 0.00 90 THR A O 20
ATOM 35869 N N . VAL A 1 91 ? 9.159 2.207 2.741 1.00 0.00 91 VAL A N 20
ATOM 35870 C CA . VAL A 1 91 ? 9.191 3.082 1.575 1.00 0.00 91 VAL A CA 20
ATOM 35871 C C . VAL A 1 91 ? 9.445 4.530 1.981 1.00 0.00 91 VAL A C 20
ATOM 35872 O O . VAL A 1 91 ? 8.931 5.000 2.996 1.00 0.00 91 VAL A O 20
ATOM 35885 N N . MET A 1 92 ? 10.241 5.232 1.181 1.00 0.00 92 MET A N 20
ATOM 35886 C CA . MET A 1 92 ? 10.561 6.628 1.457 1.00 0.00 92 MET A CA 20
ATOM 35887 C C . MET A 1 92 ? 9.856 7.553 0.470 1.00 0.00 92 MET A C 20
ATOM 35888 O O . MET A 1 92 ? 9.565 7.163 -0.661 1.00 0.00 92 MET A O 20
ATOM 35902 N N . ALA A 1 93 ? 9.584 8.778 0.905 1.00 0.00 93 ALA A N 20
ATOM 35903 C CA . ALA A 1 93 ? 8.915 9.759 0.059 1.00 0.00 93 ALA A CA 20
ATOM 35904 C C . ALA A 1 93 ? 9.652 11.093 0.075 1.00 0.00 93 ALA A C 20
ATOM 35905 O O . ALA A 1 93 ? 9.463 11.907 0.980 1.00 0.00 93 ALA A O 20
ATOM 35912 N N . ARG A 1 94 ? 10.494 11.311 -0.930 1.00 0.00 94 ARG A N 20
ATOM 35913 C CA . ARG A 1 94 ? 11.262 12.546 -1.030 1.00 0.00 94 ARG A CA 20
ATOM 35914 C C . ARG A 1 94 ? 10.374 13.703 -1.477 1.00 0.00 94 ARG A C 20
ATOM 35915 O O . ARG A 1 94 ? 9.264 13.494 -1.966 1.00 0.00 94 ARG A O 20
ATOM 35936 N N . ASP A 1 95 ? 10.870 14.923 -1.305 1.00 0.00 95 ASP A N 20
ATOM 35937 C CA . ASP A 1 95 ? 10.123 16.114 -1.692 1.00 0.00 95 ASP A CA 20
ATOM 35938 C C . ASP A 1 95 ? 11.006 17.079 -2.477 1.00 0.00 95 ASP A C 20
ATOM 35939 O O . ASP A 1 95 ? 12.221 16.898 -2.559 1.00 0.00 95 ASP A O 20
ATOM 35948 N N . ARG A 1 96 ? 10.386 18.104 -3.054 1.00 0.00 96 ARG A N 20
ATOM 35949 C CA . ARG A 1 96 ? 11.116 19.096 -3.835 1.00 0.00 96 ARG A CA 20
ATOM 35950 C C . ARG A 1 96 ? 11.681 20.190 -2.933 1.00 0.00 96 ARG A C 20
ATOM 35951 O O . ARG A 1 96 ? 11.174 21.310 -2.907 1.00 0.00 96 ARG A O 20
ATOM 35972 N N . GLY A 1 97 ? 12.734 19.855 -2.193 1.00 0.00 97 GLY A N 20
ATOM 35973 C CA . GLY A 1 97 ? 13.350 20.818 -1.300 1.00 0.00 97 GLY A CA 20
ATOM 35974 C C . GLY A 1 97 ? 14.703 20.359 -0.796 1.00 0.00 97 GLY A C 20
ATOM 35975 O O . GLY A 1 97 ? 15.109 19.222 -1.036 1.00 0.00 97 GLY A O 20
ATOM 35979 N N . GLN A 1 98 ? 15.404 21.245 -0.095 1.00 0.00 98 GLN A N 20
ATOM 35980 C CA . GLN A 1 98 ? 16.721 20.924 0.442 1.00 0.00 98 GLN A CA 20
ATOM 35981 C C . GLN A 1 98 ? 16.946 21.617 1.781 1.00 0.00 98 GLN A C 20
ATOM 35982 O O . GLN A 1 98 ? 16.871 22.841 1.895 1.00 0.00 98 GLN A O 20
ATOM 35996 N N . PRO A 1 99 ? 17.229 20.819 2.821 1.00 0.00 99 PRO A N 20
ATOM 35997 C CA . PRO A 1 99 ? 17.320 19.361 2.698 1.00 0.00 99 PRO A CA 20
ATOM 35998 C C . PRO A 1 99 ? 15.963 18.714 2.445 1.00 0.00 99 PRO A C 20
ATOM 35999 O O . PRO A 1 99 ? 14.957 19.063 3.063 1.00 0.00 99 PRO A O 20
ATOM 36010 N N . PRO A 1 100 ? 15.931 17.748 1.514 1.00 0.00 100 PRO A N 20
ATOM 36011 C CA . PRO A 1 100 ? 14.703 17.032 1.159 1.00 0.00 100 PRO A CA 20
ATOM 36012 C C . PRO A 1 100 ? 14.227 16.108 2.275 1.00 0.00 100 PRO A C 20
ATOM 36013 O O . PRO A 1 100 ? 14.947 15.203 2.696 1.00 0.00 100 PRO A O 20
ATOM 36024 N N . LYS A 1 101 ? 13.008 16.342 2.750 1.00 0.00 101 LYS A N 20
ATOM 36025 C CA . LYS A 1 101 ? 12.434 15.530 3.817 1.00 0.00 101 LYS A CA 20
ATOM 36026 C C . LYS A 1 101 ? 11.970 14.179 3.282 1.00 0.00 101 LYS A C 20
ATOM 36027 O O . LYS A 1 101 ? 11.393 14.093 2.197 1.00 0.00 101 LYS A O 20
ATOM 36046 N N . THR A 1 102 ? 12.224 13.124 4.051 1.00 0.00 102 THR A N 20
ATOM 36047 C CA . THR A 1 102 ? 11.832 11.777 3.655 1.00 0.00 102 THR A CA 20
ATOM 36048 C C . THR A 1 102 ? 11.142 11.046 4.800 1.00 0.00 102 THR A C 20
ATOM 36049 O O . THR A 1 102 ? 11.627 11.048 5.932 1.00 0.00 102 THR A O 20
ATOM 36060 N N . ASP A 1 103 ? 10.009 10.421 4.500 1.00 0.00 103 ASP A N 20
ATOM 36061 C CA . ASP A 1 103 ? 9.253 9.684 5.505 1.00 0.00 103 ASP A CA 20
ATOM 36062 C C . ASP A 1 103 ? 9.292 8.185 5.223 1.00 0.00 103 ASP A C 20
ATOM 36063 O O . ASP A 1 103 ? 9.066 7.748 4.094 1.00 0.00 103 ASP A O 20
ATOM 36072 N N . LYS A 1 104 ? 9.581 7.401 6.256 1.00 0.00 104 LYS A N 20
ATOM 36073 C CA . LYS A 1 104 ? 9.651 5.951 6.122 1.00 0.00 104 LYS A CA 20
ATOM 36074 C C . LYS A 1 104 ? 8.344 5.300 6.566 1.00 0.00 104 LYS A C 20
ATOM 36075 O O . LYS A 1 104 ? 7.925 5.449 7.714 1.00 0.00 104 LYS A O 20
ATOM 36094 N N . ALA A 1 105 ? 7.707 4.579 5.650 1.00 0.00 105 ALA A N 20
ATOM 36095 C CA . ALA A 1 105 ? 6.451 3.902 5.950 1.00 0.00 105 ALA A CA 20
ATOM 36096 C C . ALA A 1 105 ? 6.606 2.388 5.857 1.00 0.00 105 ALA A C 20
ATOM 36097 O O . ALA A 1 105 ? 7.214 1.872 4.919 1.00 0.00 105 ALA A O 20
ATOM 36104 N N . THR A 1 106 ? 6.055 1.680 6.838 1.00 0.00 106 THR A N 20
ATOM 36105 C CA . THR A 1 106 ? 6.134 0.225 6.868 1.00 0.00 106 THR A CA 20
ATOM 36106 C C . THR A 1 106 ? 5.043 -0.403 6.009 1.00 0.00 106 THR A C 20
ATOM 36107 O O . THR A 1 106 ? 3.859 -0.112 6.180 1.00 0.00 106 THR A O 20
ATOM 36118 N N . VAL A 1 107 ? 5.448 -1.267 5.084 1.00 0.00 107 VAL A N 20
ATOM 36119 C CA . VAL A 1 107 ? 4.504 -1.939 4.199 1.00 0.00 107 VAL A CA 20
ATOM 36120 C C . VAL A 1 107 ? 4.422 -3.429 4.512 1.00 0.00 107 VAL A C 20
ATOM 36121 O O . VAL A 1 107 ? 5.316 -4.198 4.161 1.00 0.00 107 VAL A O 20
ATOM 36134 N N . VAL A 1 108 ? 3.341 -3.829 5.175 1.00 0.00 108 VAL A N 20
ATOM 36135 C CA . VAL A 1 108 ? 3.140 -5.228 5.534 1.00 0.00 108 VAL A CA 20
ATOM 36136 C C . VAL A 1 108 ? 2.207 -5.920 4.547 1.00 0.00 108 VAL A C 20
ATOM 36137 O O . VAL A 1 108 ? 1.014 -5.619 4.489 1.00 0.00 108 VAL A O 20
ATOM 36150 N N . LEU A 1 109 ? 2.757 -6.849 3.773 1.00 0.00 109 LEU A N 20
ATOM 36151 C CA . LEU A 1 109 ? 1.973 -7.586 2.788 1.00 0.00 109 LEU A CA 20
ATOM 36152 C C . LEU A 1 109 ? 1.788 -9.038 3.215 1.00 0.00 109 LEU A C 20
ATOM 36153 O O . LEU A 1 109 ? 2.760 -9.766 3.416 1.00 0.00 109 LEU A O 20
ATOM 36169 N N . ASN A 1 110 ? 0.533 -9.454 3.351 1.00 0.00 110 ASN A N 20
ATOM 36170 C CA . ASN A 1 110 ? 0.220 -10.821 3.753 1.00 0.00 110 ASN A CA 20
ATOM 36171 C C . ASN A 1 110 ? 0.080 -11.728 2.534 1.00 0.00 110 ASN A C 20
ATOM 36172 O O . ASN A 1 110 ? -0.834 -11.562 1.726 1.00 0.00 110 ASN A O 20
ATOM 36183 N N . ILE A 1 111 ? 0.991 -12.687 2.410 1.00 0.00 111 ILE A N 20
ATOM 36184 C CA . ILE A 1 111 ? 0.968 -13.621 1.291 1.00 0.00 111 ILE A CA 20
ATOM 36185 C C . ILE A 1 111 ? -0.240 -14.547 1.373 1.00 0.00 111 ILE A C 20
ATOM 36186 O O . ILE A 1 111 ? -0.219 -15.552 2.084 1.00 0.00 111 ILE A O 20
ATOM 36202 N N . LYS A 1 112 ? -1.293 -14.204 0.639 1.00 0.00 112 LYS A N 20
ATOM 36203 C CA . LYS A 1 112 ? -2.511 -15.005 0.625 1.00 0.00 112 LYS A CA 20
ATOM 36204 C C . LYS A 1 112 ? -2.391 -16.161 -0.364 1.00 0.00 112 LYS A C 20
ATOM 36205 O O . LYS A 1 112 ? -1.437 -16.230 -1.139 1.00 0.00 112 LYS A O 20
ATOM 36224 N N . ASP A 1 113 ? -3.364 -17.064 -0.332 1.00 0.00 113 ASP A N 20
ATOM 36225 C CA . ASP A 1 113 ? -3.368 -18.216 -1.227 1.00 0.00 113 ASP A CA 20
ATOM 36226 C C . ASP A 1 113 ? -4.492 -18.103 -2.252 1.00 0.00 113 ASP A C 20
ATOM 36227 O O . ASP A 1 113 ? -5.670 -18.194 -1.908 1.00 0.00 113 ASP A O 20
ATOM 36236 N N . GLU A 1 114 ? -4.119 -17.903 -3.513 1.00 0.00 114 GLU A N 20
ATOM 36237 C CA . GLU A 1 114 ? -5.097 -17.775 -4.587 1.00 0.00 114 GLU A CA 20
ATOM 36238 C C . GLU A 1 114 ? -5.524 -19.148 -5.099 1.00 0.00 114 GLU A C 20
ATOM 36239 O O . GLU A 1 114 ? -6.714 -19.443 -5.195 1.00 0.00 114 GLU A O 20
ATOM 36251 N N . ASN A 1 115 ? -4.543 -19.981 -5.428 1.00 0.00 115 ASN A N 20
ATOM 36252 C CA . ASN A 1 115 ? -4.816 -21.322 -5.932 1.00 0.00 115 ASN A CA 20
ATOM 36253 C C . ASN A 1 115 ? -5.519 -22.168 -4.875 1.00 0.00 115 ASN A C 20
ATOM 36254 O O . ASN A 1 115 ? -6.507 -22.845 -5.163 1.00 0.00 115 ASN A O 20
ATOM 36265 N N . ASP A 1 116 ? -5.004 -22.124 -3.652 1.00 0.00 116 ASP A N 20
ATOM 36266 C CA . ASP A 1 116 ? -5.583 -22.885 -2.550 1.00 0.00 116 ASP A CA 20
ATOM 36267 C C . ASP A 1 116 ? -7.094 -22.686 -2.488 1.00 0.00 116 ASP A C 20
ATOM 36268 O O . ASP A 1 116 ? -7.853 -23.650 -2.391 1.00 0.00 116 ASP A O 20
ATOM 36277 N N . ASN A 1 117 ? -7.524 -21.430 -2.544 1.00 0.00 117 ASN A N 20
ATOM 36278 C CA . ASN A 1 117 ? -8.944 -21.105 -2.492 1.00 0.00 117 ASN A CA 20
ATOM 36279 C C . ASN A 1 117 ? -9.519 -20.953 -3.897 1.00 0.00 117 ASN A C 20
ATOM 36280 O O . ASN A 1 117 ? -9.338 -19.923 -4.546 1.00 0.00 117 ASN A O 20
ATOM 36291 N N . VAL A 1 118 ? -10.214 -21.988 -4.361 1.00 0.00 118 VAL A N 20
ATOM 36292 C CA . VAL A 1 118 ? -10.817 -21.970 -5.688 1.00 0.00 118 VAL A CA 20
ATOM 36293 C C . VAL A 1 118 ? -12.252 -22.483 -5.647 1.00 0.00 118 VAL A C 20
ATOM 36294 O O . VAL A 1 118 ? -12.525 -23.603 -5.214 1.00 0.00 118 VAL A O 20
ATOM 36307 N N . PRO A 1 119 ? -13.193 -21.645 -6.107 1.00 0.00 119 PRO A N 20
ATOM 36308 C CA . PRO A 1 119 ? -14.617 -21.993 -6.134 1.00 0.00 119 PRO A CA 20
ATOM 36309 C C . PRO A 1 119 ? -14.932 -23.070 -7.166 1.00 0.00 119 PRO A C 20
ATOM 36310 O O . PRO A 1 119 ? -16.094 -23.409 -7.389 1.00 0.00 119 PRO A O 20
#

Solvent-accessible surface area: 8400 Å² total; per-residue (Å²): 140,124,108,67,107,117,70,149,93,122,26,1,146,23,113,108,94,71,5,122,26,93,6,16,32,116,10,54,68,56,39,89,26,24,47,0,139,10,55,33,178,62,162,65,68,129,62,88,24,44,23,37,55,31,63,38,63,120,60,8,161,138,10,1,131,11,67,76,128,50,0,117,0,29,3,65,92,202,12,71,129,150,103,37,109,83,10,180,3,22,0,46,0,86,27,164,48,180,127,36,116,54,41,136,2,43,0,14,0,52,16,109,45,100,136,99,102,132,173

Foldseek 3Di:
DDDDPVDDDQAFDWPDQEAEWEDELQFAQFAWTDATDRPPHPPDDPAFKAKDFDFADPCCVQQWPAGGRRRITGGRHRGHCVVPAKDWTWMWIWGDDVVTHIDIGIYIYGHDYDPVDDD

CATH classification: 2.60.40.60

Secondary structure (DSSP, 8-state):
------S-------SSSEEEEEEETT--TT-EEEE-----SSSS--S----EE-S--TTHHHHEEE-TTT-EEEE-S---TTT-SEEEEEEEE--SBTTB-PEEEEEEEEEE-STT---

Organism: Homo sapiens (NCBI:txid9606)

GO terms:
  GO:0005886 plasma membrane (C, TAS)
  GO:0031092 platelet alpha granule membrane (C, TAS)
  GO:0005886 plasma membrane (C, IDA)
  GO:0030054 cell junction (C, IDA)